Protein 9K4G (pdb70)

Solvent-accessible surface area: 94393 Å² total; per-residue (Å²): 116,104,115,132,121,129,89,173,134,140,211,90,123,188,115,143,33,156,80,57,142,20,78,21,123,0,24,62,64,54,0,132,19,0,1,43,56,116,78,32,44,21,34,25,57,32,30,104,57,30,50,143,8,116,38,104,52,112,136,123,138,181,79,104,214,59,160,78,153,95,88,102,126,95,77,90,31,32,36,12,14,5,2,0,6,49,20,44,13,100,53,54,105,13,28,14,41,92,10,141,224,66,160,47,88,24,136,62,12,27,66,39,20,33,46,59,28,60,18,54,10,46,37,41,0,1,22,16,1,0,29,0,0,51,10,0,0,62,45,23,56,0,54,58,82,21,4,92,67,73,88,2,47,1,39,18,178,4,0,53,30,0,22,169,57,0,51,113,64,15,118,58,4,41,0,0,0,0,18,16,41,0,1,115,39,8,25,88,41,4,121,76,102,16,54,110,129,176,24,108,4,65,36,69,142,114,8,0,44,88,45,17,28,6,34,36,2,76,0,82,24,1,52,63,49,67,97,124,90,56,54,5,2,0,0,0,0,8,78,23,1,0,18,0,25,52,3,97,5,95,16,53,14,95,42,87,24,130,76,157,178,89,90,55,43,48,24,3,0,10,20,4,0,0,5,0,36,0,0,110,0,0,19,4,28,32,79,64,15,57,72,59,4,96,36,138,22,16,70,40,64,7,70,66,42,7,73,43,49,60,46,1,4,1,0,0,0,15,0,71,105,60,96,121,122,133,50,138,64,54,171,55,72,84,67,117,6,35,49,48,45,7,60,16,157,10,14,62,54,51,0,107,15,0,0,36,49,125,55,45,54,23,69,27,12,17,14,71,23,2,11,22,0,22,11,134,26,0,25,49,67,44,70,48,69,65,159,78,152,53,81,53,70,99,28,113,58,40,67,31,10,19,0,26,4,11,2,0,0,8,18,0,45,15,32,21,44,59,2,146,223,49,156,9,75,29,137,56,3,40,68,11,2,37,71,0,21,64,6,16,19,52,42,26,1,0,22,16,0,0,9,0,0,57,3,0,0,53,44,13,55,0,55,39,56,15,36,96,64,61,102,4,68,2,37,15,88,5,0,1,43,0,12,76,56,3,13,17,54,7,103,36,2,47,0,0,0,0,30,3,22,1,4,2,16,1,13,46,60,1,3,35,6,100,38,47,5,6,75,34,54,53,0,56,31,104,36,5,0,46,52,19,32,6,18,16,0,31,1,83,18,1,29,96,23,66,100,146,93,66,74,4,4,0,0,0,0,8,88,21,0,0,41,0,27,48,8,135,59,109,85,58,80,76,87,87,21,148,70,162,181,86,94,64,80,50,28,56,0,66,18,7,0,0,0,4,4,61,4,0,7,10,39,60,101,87,16,32,103,29,7,91,46,107,21,0,47,60,32,73,10,7,64,65,38,9,64,21,39,19,43,2,0,0,2,1,0,18,0,53,92,56,82,124,115,138,53,140,58,56,178,43,81,71,51,116,14,10,95,19,49,11,80,15,114,0,18,96,57,47,0,95,9,1,1,52,52,113,58,28,44,32,68,16,16,6,16,72,24,9,22,7,1,22,9,96,50,3,26,52,72,52,74,44,59,57,152,83,142,58,85,49,77,88,12,114,51,35,55,32,23,34,0,29,4,8,4,0,0,9,13,1,41,10,32,18,38,61,0,108,226,58,144,22,61,12,118,34,0,38,56,4,4,33,92,3,20,59,13,11,24,68,40,22,4,0,25,11,0,0,14,0,0,51,2,0,0,59,44,12,57,0,54,54,87,44,18,112,65,80,109,2,66,2,40,7,106,6,0,2,13,0,6,86,41,0,7,7,62,7,91,42,2,49,0,0,1,0,29,2,26,1,5,5,11,7,20,35,62,5,3,30,0,94,39,37,9,16,89,24,59,35,0,58,41,111,25,0,5,28,58,13,48,3,34,15,0,24,0,97,22,1,44,58,54,65,93,131,90,61,64,9,4,0,0,0,1,14,93,24,0,0,46,0,15,43,11,130,61,107,88,55,71,81,97,69,22,123,81,155,177,79,87,56,61,66,28,58,1,64,17,8,1,0,0,9,6,66,2,3,3,2,38,50,89,88,26,28,106,18,6,72,51,102,25,0,51,66,35,75,8,0,65,79,32,10,46,24,37,20,41,1,1,0,0,0,0,15,2,78,94,70,80,120,117,134,30,141,64,50,169,43,98,82,86,105,6,5,82,17,49,10,77,14,126,0,21,68,67,56,0,129,21,2,2,37,34,116,61,44,48,40,73,1,12,14,17,54,22,11,17,10,4,22,20,104,51,4,34,39,69,51,73,43,76,60,157,68,157,61,89,54,50,103,23,119,51,31,61,31,9,23,0,42,3,7,2,0,0,8,19,0,47,13,18,17,42,59,0,153,226,57,155,31,70,20,138,61,2,46,74,2,11,35,81,1,10,57,16,12,18,51,43,26,5,2,16,8,2,0,11,0,0,53,3,0,0,56,43,16,57,0,55,48,79,16,5,95,70,74,97,2,69,1,40,6,94,6,0,0,17,0,8,78,55,3,13,14,75,13,101,50,2,67,1,0,0,0,33,2,27,0,9,2,14,3,16,40,48,2,0,38,5,92,37,54,8,9,86,36,59,53,0,56,33,96,34,0,7,31,68,6,44,0,26,16,0,29,0,83,27,1,46,57,47,79,91,160,83,72,60,6,4,0,0,0,0,10,87,31,0,1,30,0,21,46,17,123,54,97,90,74,76,77,90,81,24,132,78,123,180,61,110,33,64,64,40,33,0,42,16,10,1,0,0,6,3,57,9,0,7,5,28,48,102,81,2,45,104,6,7,52,44,96,21,0,50,60,37,72,14,6,57,61,36,8,68,16,35,17,55,0,2,0,0,0,0,24,1,78,61,61,77,68,55,64,42,83,51,49,163,52,62,60,120,99,9,25,60,37,50,14,63,12,135,6,25,57,65,55,0,146,18,1,1,42,43,106,63,36,45,22,74,9,9,11,20,62,23,7,5,16,3,19,5,116,34,1,31,36,77,39,65,43,42,61,145,89,142,54,91,59,65,82,23,108,47,38,58,46,12,17,0,40,2,8,3,0,0,6,23,0,27,5,38,5,33,62,0,72,52,32,64,32,79,6,112,75,0,35,58,10,3,36,73,1,18,62,17,9,20,66,34,25,4,0,26,9,1,0,16,1,0,58,8,0,0,71,49,18,53,0,50,50,86,32,12,108,64,78,108,2,78,2,42,5,106,7,0,1,19,0,7,74,55,2,7,19,73,7,112,53,2,66,0,0,0,0,19,3,34,3,10,4,23,2,18,44,51,2,7,37,4,105,27,43,13,6,79,39,53,52,5,67,31,98,31,0,9,20,66,7,34,0,20,23,0,28,0,84,21,0,52,69,53,70,93,138,85,62,64,11,8,0,0,0,0,5,77,17,0,1,31,0,23,36,8,128,54,109,80,59,68,78,95,46,15,29,43,147,165,68,3,58,27,70,25,40,0,54,18,8,1,0,1,7,6,65,14,4,10,6,30,43,94,80,31,27,106,23,8,80,45,104,22,0,52,62,64,61,2,3,64,68,31,13,61,18,43,13,50,0,0,0,1,1,0,20,2,68,87,47,83,124,126,133,48,158,41,50,166,44,98,92,34,114,13,6,68,32,47,13,68,3,105,7,30,66,63,52,0,138,18,2,0,13,41,114,66,66,33,29,106,16,18,17,16,46,12,13,8,10,4,16,4,100,43,2,32,38,61,43,46,47,70,66,140,76,150,59,82,47,71,64,20,98,60,36,61,21,7,23,0,32,3,10,1,0,0,10,24,1,34,6,26,23,42,59,1,115,229,54,155,16,69,30,140,58,0,41,73,10,12,30,87,0,24,55,18,9,14,58,35,29,2,0,22,8,1,0,8,1,0,42,2,0,0,46,43,13,48,0,43,53,94,15,13,111,53,46,48,7,3,70,11,0,65,2,2,0,29,0,7,80,46,0,16,16,62,12,107,46,1,77,1,0,0,2,26,1,34,3,4,2,28,3,11,42,39,0,5,25,0,89,21,56,8,4,78,28,54,59,2,67,25,111,31,0,7,24,70,8,39,6,25,22,0,30,0,86,21,1,44,58,54,72,86,132,87,54,75,8,5,1,0,0,1,13,88,36,0,3,36,0,28,36,24,119,70,92,92,59,93,68,94,71,26,115,79,158,179,79,86,26,54,30,21,32,0,58,12,4,1,0,2,3,4,60,3,0,6,8,31,58,103,70,24,21,91,19,6,66,50,94,16,0,47,66,43,67,3,9,55,79,33,10,61,24,38,15,32,0,0,0,0,0,0,18,0,67,95,64,84,123,126,141,52,139,57,54,188,52,92,74,55,96,6,12,78,23,38,18,77,12,114,1,21,64,66,56,0,113,13,0,1,55,27,108,60,35,51,30,92,8,13,5,16,58,21,8,6,10,2,16,14,99,49,1,24,46,75,53,55,34,67,63,154,81,152,58,88,50,69,92,18,124,44,30,69,29,17,15,0,43,5,14,3,0,0,15,22,0,43,11,29,19,41,71,2,142,223,54,154,26,76,10,115,53,4,35,71,15,5,36,89,3,14,61,19,9,31,63,36,26,12,1,28,7,0,1,9,0,0,40,7,0,0,69,48,11,47,0,51,50,73,13,6,97,73,40,99,13,2,39,12,4,71,2,0,2,23,0,7,86,43,0,8,24,64,11,102,51,3,50,2,0,0,1,26,2,18,2,5,4,30,9,18,37,39,3,8,37,1,88,24,51,15,2,78,32,68,52,1,73,46,91,33,0,7,17,65,12,42,6,37,20,0,34,0,86,20,0,53,60,46,64,85,154,79,57,55,4,10,1,0,0,0,10,81,18,0,0,32,0,20,58,12,125,59,104,81,64,79,81,82,73,17,120,79,116,177,85,96,56,46,56,22,36,0,50,20,9,1,0,1,5,4,58,2,0,8,2,34,37,96,80,9,27,106,25,7,63,55,95,15,0,38,63,77,67,3,9,60,74,25,10,58,16,36,17,35,1,2,0,0,3,0,26,1,71

Foldseek 3Di:
DDPVDDDDPDDDDDLDDDADDKPLPCEPVNVVQLAHEAADADDFQKAKDKAKADWPPPDDDDDPVDDDDDDDGDIGIHMAMFGKAKDKFPKAWQFQVVQVVVPHGSVSVVVNVVRNCVRVVSLVLRLLLLLLLVLLQVLVVLEDFCAPPPVLQDELVLLVVSLVLQPVLSLLQAAKEWAVVSQCSHLVVLVVHCDVNPAVHCVDVAGHPSRRGYHHINRVSQWDDDDSRTKGKIKRGGRNQWYKHFYPPKDKDWDWDDPDPGIGIIIMIIGMIRTTSNWLGKHQPCVQQPSHHPSCSSNSRIHGPHPGVSRTTMHMYMGD/DVVVDDDDDDDDDPLDDDQDDKDLVVCAPVQLQLNPEAAAADPQFKDKDKDQADWDPPDDDDDPVDDDDDDDTDTHIFMAMWGKAKDKDDKDWQFPPVQVVVPHDSVSVVVNCVRNCVRVVSLVLVLLLLLLLQQQQVQAVLEEFCVVVPDLAQELVLLVVSLPALPPLSVLQAAWAWEVRNLVRQLVCLVVPPDPPHDPVRSNDQQRNVRHGYHYIHRCSQWVADDVRTKGKTWRFGNHQKYKHWSPAKDWDWDWDDDDPGIIIIIMMMGMIIIGGFQKHFACPVAPNNHDSVSSNHHVRMHGRRPGSSRTGGHMYTSD/DVVVDDDDDDDDDDLDADADDKDLQCAPVSVVQLEPAAAAADPFFKDKDKAKADQPCPDDDDDPVDDDDDDDGDTGIFMAMWGKAKDKDDKAWQFCVVCVVVPHGSVSVVVSVVRRCVRVVSLCLRLLQLLLLQQAQVLVVQEAQQAPPDVLAAELVLLVVSLVSLPPVSVQQAAKEWEPRNQVSHLVCLVVVPDPPADPVRSRAQDSVPNYGHHYIHRPSQWDDDDSPIKGKMKGWGNHQKYKHWSPDKAKDWDWDDPDPTTGIIIMMMGMITIGGFQWHFQCVQANSHGDSVSSSNHPRTHRRHPGVNNHIMHMYMTD/DVVVPDDDDPDDDDLDDDADPWDQPCEDVNQPQFEHEAAAADDDQKDKDKAWADFPCPDDDDDPVDPDDDDDDDTGIFIAIWGKAKDKDPKDKQFCVVCVVVVHDSCSVVVNCVRRVVRVVSQQLRLLLLLLLQQQQVQVVLEAFCVVPPVLADELVLLVVSLVSLPPLSLQQAEKEWEVVSLVSQLVCLVVPPDPDHDPVRSNPQDSVSNHGHHYIHRVSQWDDDDPGIKGKIKTWGRNFKYKHWNPPWDKDKDQDDDDPTGIMIMMIIGMIIIGGQQKHFQCVQAPHSGDSVSSNHHVRMDRRHPHVSRTTMGMYMGD/DVVPDDDDDDDDDDLADDQDDKPLPCEPVNQVQQEHEAQAADDFQKDKAKAKADFPPPDDDDDPVDDDDDPDDDIDIFMAIWGKAKDKDDKAWQFLVVCVVVPHRSCSVVVNCVRNVVVVVSLVLSLLLLLLLVQQQVQVVQEAFQPVPPNLADELVLLVVSLVSLPPLSVLFAEKEWEVVSVVVHLVCLVVPPDPPHDPVRSNDQASVPNHGNHYIHRVSQWDDDDSPIKGKIKTWGRNQKYKHWSPDKDKDWDWDDDDPGIIIIIIMIGMIIIGGFQWHFQCVVAHSHHDSVSSNDHPRTHGRHPDVNRGTMHMYMGD/DVVVPDDPDDDDPPVPQDADPWDLPCAPVNQVQQHHEAQAFDDAQKAKAKAKADWPPPDDPDDVVDDDDDDDTDIDIFMAMWGKAKDKDFWDWQFCVVCVVVPHGSCVVVVSVVVRCVRVVSQVLSLLLLLLLLQQQVQVVLEAECAVVAQDCQLLVLVVVSLVQLPPCSVQFAEKEWEVVSLVVNLVNLVPVPVPPHDPVRRNDQDSVPNHGHHYTHRPSQWDDDDSRTKGKIKTWGNNFKYKYWNPAKDWDWCFDDPDPTTIITTIMIGMIIIGGFQKHFACVQANSHGDSVSSNHHVRIHGGHPGVNNTIMHMYMGD/DVVVDDDDDDDDCPLDQDADPWDLPCECVNLVQLEHEAAAADDAQKDKAKAKADWPPPDDPDDPVDDDDDDDTDTDIFMFMWGKAKDKDDWAWQFVVVQVVVPHGSCSVVVSVVRRVVRVVSLVLRLLQLLLLLQQQVLQVLEAECVVVDAQAAQLPLLVVSLVLLPVLSVQQAEWEWAPRSLVVNLVCLVVVPPPPHDPVRSNDQDSVPRHGYHHTHRCSQWDDDDSGTKGKIKSFGNNQKYKHWNPPKDKDKDWDPDDPGTIIIIMIIGMIIIGGFQKHFQCVQQPSHRDSVSSNDHPRIHGTRPRSNRGGMHIYMHD

Nearest PDB structures (foldseek):
  8xb6-assembly1_T  TM=9.912E-01  e=1.589E-59  Acinetobacter phage SH-Ab 15497
  8ec8-assembly1_A  TM=5.664E-01  e=1.496E-06  Mycobacterium phage Bobi
  8h89-assembly1_A  TM=5.808E-01  e=2.271E-06  Ralstonia phage GP4
  7oz4-assembly1_C  TM=5.566E-01  e=3.317E-05  Aresaunavirus RSA1
  6wkk-assembly1_C  TM=4.321E-01  e=8.283E-04  Donellivirus gee

Secondary structure (DSSP, 8-state):
--SSS---------SSPP--SS----SGGGGTTSEEEEE----SSB--EEEEPPPTT-S----TT-----------EEEE-BB-EEEE-------HHHHHHTT--HHHHHHHHHHHHHHHHHHHHHHHHHHHHHHHHHHHT-EEE-SSSTT----HHHHHHHHTTSTTTTTTB---BB-HHHHHHHHHHHHHS-BTTTB-TTSSSSB-TTS-B--B---GGGEE-SGGG-EEEEE--BTT-EEEEE-S--EEEEEEE-SSSS-EEEEEEEEEEEEE--STTEE--HHHH-SS--SSS-TT--EE--SSTTTS---EEEE-/-TTTS----EEEE-------SS--GGGSSTTTTSEEEE----STTEEEEE-----SS-SEE--TT-------B-----EEEEEEEEEE---EE--HHHHHHTT--THHHHHHHHHHHHHHHHHHHHHHHHHHHHHHHHHTT-EEESSSSSS-S--HHHHHHHHTTTTTTTTTEEEEEB-HHHHHHHHHHHHT-SSTT--TTTS--SEEETTEE--B---TTTB---GGG--BEEEEEETT-EEEEE-S--EEEEEEE-SSSS-EEEEEEEEEEEEEETTEEE-TTTS-SS--HHHHHSTTSEEE-SSSSTTSSEEEEE--/-TTTS----B--EEEEE---SS----STTTTTTSB--B----STTEEEEEEEPP-TT-SEE--TT-----------EEEEEEEEEEEEEEEEE--HHHHHTTT--THHHHHHHHHHHHHHHHHHHHHHHHHHHHHHHHHTT-EEEESSSTT----HHHHHHHHHHHGGGGGG--EEEE-HHHHHHHHHHHHT-SSSS--TTSS---B-SSS-BEEE---GGGEE--GGG-EEEEEEE-TTSEEEEEEEEEEEEEEEE-SSSS-EEEEEEEEEEEEEETTEEE-TTTS-SS--HHHHHSSSSEEE-SSSTTTS--EEEEE-/-TTTS-------EEEEEPPPSS----SGGGSTTSEEEE-----SSEEEEEEE---TT-SEE--TTT------B---EEEEEEEEEEEEE--EE--HHHHHHTT--TTHHHHHHHHHHHHHHHHHHHHHHHHHHHHHHHHTT-EEE-SSSTT----HHHHHHHHHHH-TTGGG--EEEE-HHHHHHHHHHHHT-SSS---GGGSS--B-SSS-BEEE---GGGEE-SGGG-EEEEEEE-TTSEEEEE----EEEEE---SSSS---EEEEEEEEEEEETTEEE-TTTSPSS--HHHHHSTTSEEE-SSSTTTS--EEEEE-/--TTS----B----S-----SS----SGGGGTTSEEEE----SSSBB-EEEEPPPTTSSEE--SS-------EE--EEEE--EEEEEEEEEEE--HHHHHHTT--TTHHHHHHHHHHHHHHHHHHHHHHHHHHHHHHHHHT-EEEESSSTT----HHHHHHHHHHHGGGGGG--EEEB-HHHHHHHHHHHHT-SSS---TTSTT--B-SSS-B--B---GGGEE--GGG-EEEEEEE-TTSEEEEE----EEEEE---SSSS---EEEEEEEEEEEETTEEE-TTTS-SS--HHHHHSTTSEEE-SSSTTTS--EEEEE-/-TTTS----B-----------S----SGGGGTTSEEEES---SSS--EEEEE---SS--B---TTS------EE--EEEEE-EEEEEE---EEE-HHHHHHTT--TTHHHHHHHHHHHHHHHHHHHHHHHHHHHHHHHHTT-EEE-SSSTTS-GGGHHHHHHHTTS-TTTTS---EEE-HHHHHHHHHHHHS-TTS---SSTTS--B-SSS-BEEE---GGGEESSTTT-EEEEEE--TT-EEEEE----EEEEEEE-SSSS-EEEEEEEEEEEEEETTEEE-TTTS-SS--HHHHHSSSSEEE-SSSGGGS--EEEEE-/-TTTS--PPB--B--------S----SGGGGTTSEEEE-----SSEEEEEEEPP-TT-SB---SS-------EE--EEEEEEEEEEEEE--EE--HHHHHHTT--THHHHHHHHHHHHHHHHHHHHHHHHHHHHHHHHHHT-EEE-SSSSSS--SSHHHHHHHHHHGGGGGGB---BB-HHHHHHHHHHHHT-SSS---GGGTT--B-SSS-B--B---GGGEES-GGG-EEEEE--BTTSEEEEE-S--EEEEEEE-SSSS-EEEEEEEEEEEEEETTEEE-HHHH-SS--HHHHHSTTSEEE-SSSTTTS---EEEE-

Structure (mmCIF, N/CA/C/O backbone):
data_9K4G
#
_entry.id   9K4G
#
loop_
_atom_site.group_PDB
_atom_site.id
_atom_site.type_symbol
_atom_site.label_atom_id
_atom_site.label_alt_id
_atom_site.label_comp_id
_atom_site.label_asym_id
_atom_site.label_entity_id
_atom_site.label_seq_id
_atom_site.pdbx_PDB_ins_code
_atom_site.Cartn_x
_atom_site.Cartn_y
_atom_site.Cartn_z
_atom_site.occupancy
_atom_site.B_iso_or_equiv
_atom_site.auth_seq_id
_atom_site.auth_comp_id
_atom_site.auth_asym_id
_atom_site.auth_atom_id
_atom_site.pdbx_PDB_model_num
ATOM 1 N N . ALA A 1 2 ? 222.811 265.117 178.262 1.00 37.07 2 ALA A N 1
ATOM 2 C CA . ALA A 1 2 ? 223.306 266.159 177.332 1.00 34.72 2 ALA A CA 1
ATOM 3 C C . ALA A 1 2 ? 223.838 267.347 178.139 1.00 31.07 2 ALA A C 1
ATOM 4 O O . ALA A 1 2 ? 224.642 267.118 179.062 1.00 33.50 2 ALA A O 1
ATOM 6 N N . LEU A 1 3 ? 223.407 268.566 177.797 1.00 31.49 3 LEU A N 1
ATOM 7 C CA . LEU A 1 3 ? 223.827 269.776 178.557 1.00 39.42 3 LEU A CA 1
ATOM 8 C C . LEU A 1 3 ? 222.739 270.849 178.446 1.00 36.47 3 LEU A C 1
ATOM 9 O O . LEU A 1 3 ? 221.837 270.685 177.604 1.00 31.59 3 LEU A O 1
ATOM 14 N N . SER A 1 4 ? 222.827 271.902 179.265 1.00 37.48 4 SER A N 1
ATOM 15 C CA . SER A 1 4 ? 221.782 272.962 179.278 1.00 38.14 4 SER A CA 1
ATOM 16 C C . SER A 1 4 ? 221.678 273.639 177.908 1.00 40.12 4 SER A C 1
ATOM 17 O O . SER A 1 4 ? 220.546 273.965 177.502 1.00 41.09 4 SER A O 1
ATOM 20 N N . ASP A 1 5 ? 222.809 273.847 177.228 1.00 34.36 5 ASP A N 1
ATOM 21 C CA . ASP A 1 5 ? 222.794 274.565 175.925 1.00 34.86 5 ASP A CA 1
ATOM 22 C C . ASP A 1 5 ? 221.851 273.847 174.954 1.00 33.02 5 ASP A C 1
ATOM 23 O O . ASP A 1 5 ? 221.055 274.537 174.288 1.00 34.99 5 ASP A O 1
ATOM 28 N N . LEU A 1 6 ? 221.939 272.516 174.883 1.00 28.40 6 LEU A N 1
ATOM 29 C CA . LEU A 1 6 ? 221.058 271.731 173.976 1.00 29.09 6 LEU A CA 1
ATOM 30 C C . LEU A 1 6 ? 219.709 271.491 174.662 1.00 32.01 6 LEU A C 1
ATOM 31 O O . LEU A 1 6 ? 219.640 271.632 175.898 1.00 33.03 6 LEU A O 1
ATOM 36 N N . GLN A 1 7 ? 218.680 271.142 173.884 1.00 29.41 7 GLN A N 1
ATOM 37 C CA . GLN A 1 7 ? 217.330 270.888 174.454 1.00 33.91 7 GLN A CA 1
ATOM 38 C C . GLN A 1 7 ? 217.055 269.381 174.459 1.00 27.78 7 GLN A C 1
ATOM 39 O O . GLN A 1 7 ? 217.142 268.764 173.382 1.00 23.02 7 GLN A O 1
ATOM 45 N N . VAL A 1 8 ? 216.736 268.820 175.629 1.00 24.64 8 VAL A N 1
ATOM 46 C CA . VAL A 1 8 ? 216.395 267.369 175.720 1.00 25.11 8 VAL A CA 1
ATOM 47 C C . VAL A 1 8 ? 214.875 267.219 175.587 1.00 27.20 8 VAL A C 1
ATOM 48 O O . VAL A 1 8 ? 214.146 268.045 176.169 1.00 28.82 8 VAL A O 1
ATOM 52 N N . PHE A 1 9 ? 214.430 266.273 174.760 1.00 25.60 9 PHE A N 1
ATOM 53 C CA . PHE A 1 9 ? 212.978 266.070 174.540 1.00 14.95 9 PHE A CA 1
ATOM 54 C C . PHE A 1 9 ? 212.640 264.610 174.841 1.00 20.22 9 PHE A C 1
ATOM 55 O O . PHE A 1 9 ? 212.642 263.786 173.906 1.00 26.14 9 PHE A O 1
ATOM 63 N N . ASN A 1 10 ? 212.371 264.306 176.112 1.00 18.10 10 ASN A N 1
ATOM 64 C CA . ASN A 1 10 ? 212.072 262.905 176.506 1.00 9.36 10 ASN A CA 1
ATOM 65 C C . ASN A 1 10 ? 211.015 262.349 175.548 1.00 15.14 10 ASN A C 1
ATOM 66 O O . ASN A 1 10 ? 209.901 262.904 175.512 1.00 30.05 10 ASN A O 1
ATOM 71 N N . ASP A 1 11 ? 211.359 261.294 174.803 1.00 8.18 11 ASP A N 1
ATOM 72 C CA . ASP A 1 11 ? 210.414 260.714 173.810 1.00 16.30 11 ASP A CA 1
ATOM 73 C C . ASP A 1 11 ? 209.259 260.034 174.553 1.00 13.89 11 ASP A C 1
ATOM 74 O O . ASP A 1 11 ? 209.420 259.737 175.752 1.00 11.32 11 ASP A O 1
ATOM 79 N N . TRP A 1 12 ? 208.138 259.809 173.865 1.00 19.02 12 TRP A N 1
ATOM 80 C CA . TRP A 1 12 ? 206.941 259.226 174.526 1.00 6.08 12 TRP A CA 1
ATOM 81 C C . TRP A 1 12 ? 206.170 258.360 173.527 1.00 13.31 12 TRP A C 1
ATOM 82 O O . TRP A 1 12 ? 206.517 258.398 172.330 1.00 20.55 12 TRP A O 1
ATOM 93 N N . ALA A 1 13 ? 205.173 257.607 174.004 1.00 16.17 13 ALA A N 1
ATOM 94 C CA . ALA A 1 13 ? 204.417 256.701 173.108 1.00 13.23 13 ALA A CA 1
ATOM 95 C C . ALA A 1 13 ? 203.053 256.359 173.714 1.00 9.70 13 ALA A C 1
ATOM 96 O O . ALA A 1 13 ? 202.898 256.515 174.938 1.00 14.86 13 ALA A O 1
ATOM 98 N N . TYR A 1 14 ? 202.103 255.921 172.883 1.00 17.88 14 TYR A N 1
ATOM 99 C CA . TYR A 1 14 ? 200.777 255.478 173.389 1.00 10.13 14 TYR A CA 1
ATOM 100 C C . TYR A 1 14 ? 200.678 253.965 173.177 1.00 19.68 14 TYR A C 1
ATOM 101 O O . TYR A 1 14 ? 200.729 253.528 172.012 1.00 25.72 14 TYR A O 1
ATOM 110 N N . LYS A 1 15 ? 200.547 253.192 174.258 1.00 15.80 15 LYS A N 1
ATOM 111 C CA . LYS A 1 15 ? 200.555 251.709 174.125 1.00 17.90 15 LYS A CA 1
ATOM 112 C C . LYS A 1 15 ? 199.229 251.206 173.547 1.00 23.20 15 LYS A C 1
ATOM 113 O O . LYS A 1 15 ? 198.170 251.585 174.086 1.00 26.13 15 LYS A O 1
ATOM 119 N N . THR A 1 16 ? 199.293 250.384 172.498 1.00 26.15 16 THR A N 1
ATOM 120 C CA . THR A 1 16 ? 198.107 249.798 171.887 1.00 26.15 16 THR A CA 1
ATOM 121 C C . THR A 1 16 ? 197.440 248.798 172.823 1.00 27.80 16 THR A C 1
ATOM 122 O O . THR A 1 16 ? 196.208 248.708 172.868 1.00 28.79 16 THR A O 1
ATOM 126 N N . MET A 1 17 ? 198.234 248.039 173.573 1.00 30.34 17 MET A N 1
ATOM 127 C CA . MET A 1 17 ? 197.717 247.032 174.489 1.00 28.72 17 MET A CA 1
ATOM 128 C C . MET A 1 17 ? 197.416 247.678 175.836 1.00 32.45 17 MET A C 1
ATOM 129 O O . MET A 1 17 ? 198.289 248.320 176.432 1.00 38.69 17 MET A O 1
ATOM 134 N N . SER A 1 18 ? 196.188 247.509 176.311 1.00 31.77 18 SER A N 1
ATOM 135 C CA . SER A 1 18 ? 195.767 247.999 177.613 1.00 30.37 18 SER A CA 1
ATOM 136 C C . SER A 1 18 ? 195.690 246.847 178.608 1.00 35.62 18 SER A C 1
ATOM 137 O O . SER A 1 18 ? 195.606 245.675 178.230 1.00 39.25 18 SER A O 1
ATOM 140 N N . GLU A 1 19 ? 195.731 247.195 179.893 1.00 31.02 19 GLU A N 1
ATOM 141 C CA . GLU A 1 19 ? 195.605 246.189 180.940 1.00 33.33 19 GLU A CA 1
ATOM 142 C C . GLU A 1 19 ? 194.240 245.519 180.845 1.00 33.03 19 GLU A C 1
ATOM 143 O O . GLU A 1 19 ? 193.213 246.191 180.723 1.00 32.93 19 GLU A O 1
ATOM 149 N N . VAL A 1 20 ? 194.230 244.192 180.903 1.00 30.23 20 VAL A N 1
ATOM 150 C CA . VAL A 1 20 ? 193.029 243.408 180.639 1.00 33.61 20 VAL A CA 1
ATOM 151 C C . VAL A 1 20 ? 192.366 242.928 181.926 1.00 39.44 20 VAL A C 1
ATOM 152 O O . VAL A 1 20 ? 191.176 243.157 182.139 1.00 41.68 20 VAL A O 1
ATOM 156 N N . LEU A 1 21 ? 193.134 242.257 182.792 1.00 35.61 21 LEU A N 1
ATOM 157 C CA . LEU A 1 21 ? 192.548 241.689 184.037 1.00 31.45 21 LEU A CA 1
ATOM 158 C C . LEU A 1 21 ? 193.650 241.448 185.073 1.00 33.35 21 LEU A C 1
ATOM 159 O O . LEU A 1 21 ? 194.828 241.707 184.755 1.00 31.82 21 LEU A O 1
ATOM 164 N N . ASP A 1 22 ? 193.273 240.969 186.263 1.00 31.37 22 ASP A N 1
ATOM 165 C CA . ASP A 1 22 ? 194.268 240.671 187.327 1.00 30.37 22 ASP A CA 1
ATOM 166 C C . ASP A 1 22 ? 193.951 239.313 187.963 1.00 35.10 22 ASP A C 1
ATOM 167 O O . ASP A 1 22 ? 194.673 238.922 188.894 1.00 40.35 22 ASP A O 1
ATOM 172 N N . GLN A 1 23 ? 192.910 238.629 187.480 1.00 28.77 23 GLN A N 1
ATOM 173 C CA . GLN A 1 23 ? 192.512 237.313 188.050 1.00 25.57 23 GLN A CA 1
ATOM 174 C C . GLN A 1 23 ? 192.705 236.220 186.996 1.00 28.88 23 GLN A C 1
ATOM 175 O O . GLN A 1 23 ? 192.419 236.488 185.813 1.00 31.57 23 GLN A O 1
ATOM 181 N N . GLN A 1 24 ? 193.168 235.036 187.411 1.00 29.44 24 GLN A N 1
ATOM 182 C CA . GLN A 1 24 ? 193.309 233.902 186.460 1.00 28.64 24 GLN A CA 1
ATOM 183 C C . GLN A 1 24 ? 191.910 233.482 186.005 1.00 26.85 24 GLN A C 1
ATOM 184 O O . GLN A 1 24 ? 191.128 233.019 186.858 1.00 29.60 24 GLN A O 1
ATOM 190 N N . VAL A 1 25 ? 191.610 233.646 184.714 1.00 25.13 25 VAL A N 1
ATOM 191 C CA . VAL A 1 25 ? 190.251 233.313 184.191 1.00 26.57 25 VAL A CA 1
ATOM 192 C C . VAL A 1 25 ? 190.391 232.273 183.075 1.00 26.14 25 VAL A C 1
ATOM 193 O O . VAL A 1 25 ? 189.365 231.934 182.455 1.00 27.78 25 VAL A O 1
ATOM 197 N N . GLU A 1 26 ? 191.613 231.784 182.843 1.00 30.90 26 GLU A N 1
ATOM 198 C CA . GLU A 1 26 ? 191.843 230.745 181.804 1.00 32.15 26 GLU A CA 1
ATOM 199 C C . GLU A 1 26 ? 191.521 229.370 182.399 1.00 31.67 26 GLU A C 1
ATOM 200 O O . GLU A 1 26 ? 192.469 228.598 182.645 1.00 36.39 26 GLU A O 1
ATOM 206 N N . LEU A 1 27 ? 190.236 229.089 182.632 1.00 25.74 27 LEU A N 1
ATOM 207 C CA . LEU A 1 27 ? 189.812 227.775 183.185 1.00 29.50 27 LEU A CA 1
ATOM 208 C C . LEU A 1 27 ? 188.703 227.215 182.290 1.00 27.14 27 LEU A C 1
ATOM 209 O O . LEU A 1 27 ? 187.597 226.982 182.809 1.00 22.65 27 LEU A O 1
ATOM 214 N N . PHE A 1 28 ? 188.989 227.019 180.999 1.00 31.93 28 PHE A N 1
ATOM 215 C CA . PHE A 1 28 ? 187.942 226.554 180.051 1.00 22.54 28 PHE A CA 1
ATOM 216 C C . PHE A 1 28 ? 188.512 225.469 179.134 1.00 24.38 28 PHE A C 1
ATOM 217 O O . PHE A 1 28 ? 189.679 225.596 178.716 1.00 31.97 28 PHE A O 1
ATOM 225 N N . ASN A 1 29 ? 187.717 224.435 178.840 1.00 21.26 29 ASN A N 1
ATOM 226 C CA . ASN A 1 29 ? 188.154 223.369 177.897 1.00 20.89 29 ASN A CA 1
ATOM 227 C C . ASN A 1 29 ? 189.514 222.807 178.325 1.00 21.79 29 ASN A C 1
ATOM 228 O O . ASN A 1 29 ? 189.640 222.409 179.498 1.00 24.40 29 ASN A O 1
ATOM 233 N N . GLY A 1 30 ? 190.490 222.784 177.413 1.00 22.00 30 GLY A N 1
ATOM 234 C CA . GLY A 1 30 ? 191.808 222.186 177.716 1.00 23.28 30 GLY A CA 1
ATOM 235 C C . GLY A 1 30 ? 192.445 222.779 178.958 1.00 22.15 30 GLY A C 1
ATOM 236 O O . GLY A 1 30 ? 193.065 222.013 179.723 1.00 26.18 30 GLY A O 1
ATOM 237 N N . ALA A 1 31 ? 192.295 224.091 179.163 1.00 19.92 31 ALA A N 1
ATOM 238 C CA . ALA A 1 31 ? 192.908 224.764 180.332 1.00 23.10 31 ALA A CA 1
ATOM 239 C C . ALA A 1 31 ? 192.440 224.081 181.621 1.00 26.30 31 ALA A C 1
ATOM 240 O O . ALA A 1 31 ? 193.222 224.048 182.590 1.00 29.89 31 ALA A O 1
ATOM 242 N N . THR A 1 32 ? 191.208 223.564 181.626 1.00 25.69 32 THR A N 1
ATOM 243 C CA . THR A 1 32 ? 190.648 222.906 182.837 1.00 19.27 32 THR A CA 1
ATOM 244 C C . THR A 1 32 ? 190.396 221.422 182.544 1.00 20.87 32 THR A C 1
ATOM 245 O O . THR A 1 32 ? 189.628 220.800 183.302 1.00 22.96 32 THR A O 1
ATOM 249 N N . ARG A 1 33 ? 191.015 220.884 181.486 1.00 22.10 33 ARG A N 1
ATOM 250 C CA . ARG A 1 33 ? 190.851 219.449 181.116 1.00 24.11 33 ARG A CA 1
ATOM 251 C C . ARG A 1 33 ? 189.378 219.151 180.809 1.00 24.78 33 ARG A C 1
ATOM 252 O O . ARG A 1 33 ? 188.929 218.034 181.125 1.00 30.65 33 ARG A O 1
ATOM 260 N N . GLY A 1 34 ? 188.660 220.109 180.218 1.00 19.88 34 GLY A N 1
ATOM 261 C CA . GLY A 1 34 ? 187.252 219.893 179.831 1.00 17.67 34 GLY A CA 1
ATOM 262 C C . GLY A 1 34 ? 186.301 219.966 181.014 1.00 20.27 34 GLY A C 1
ATOM 263 O O . GLY A 1 34 ? 185.095 219.733 180.807 1.00 22.46 34 GLY A O 1
ATOM 264 N N . ALA A 1 35 ? 186.808 220.260 182.215 1.00 24.20 35 ALA A N 1
ATOM 265 C CA . ALA A 1 35 ? 185.917 220.419 183.388 1.00 16.63 35 ALA A CA 1
ATOM 266 C C . ALA A 1 35 ? 184.887 221.510 183.087 1.00 22.30 35 ALA A C 1
ATOM 267 O O . ALA A 1 35 ? 183.678 221.225 183.191 1.00 21.50 35 ALA A O 1
ATOM 269 N N . ILE A 1 36 ? 185.350 222.710 182.727 1.00 25.16 36 ILE A N 1
ATOM 270 C CA . ILE A 1 36 ? 184.426 223.821 182.349 1.00 20.11 36 ILE A CA 1
ATOM 271 C C . ILE A 1 36 ? 184.459 223.952 180.824 1.00 18.77 36 ILE A C 1
ATOM 272 O O . ILE A 1 36 ? 185.567 224.057 180.270 1.00 24.73 36 ILE A O 1
ATOM 277 N N . ILE A 1 37 ? 183.291 223.939 180.174 1.00 19.44 37 ILE A N 1
ATOM 278 C CA . ILE A 1 37 ? 183.254 223.971 178.682 1.00 20.94 37 ILE A CA 1
ATOM 279 C C . ILE A 1 37 ? 182.680 225.311 178.213 1.00 23.61 37 ILE A C 1
ATOM 280 O O . ILE A 1 37 ? 181.550 225.636 178.618 1.00 24.59 37 ILE A O 1
ATOM 285 N N . LEU A 1 38 ? 183.429 226.050 177.389 1.00 23.06 38 LEU A N 1
ATOM 286 C CA . LEU A 1 38 ? 182.902 227.319 176.821 1.00 19.90 38 LEU A CA 1
ATOM 287 C C . LEU A 1 38 ? 182.384 227.024 175.410 1.00 25.60 38 LEU A C 1
ATOM 288 O O . LEU A 1 38 ? 183.222 226.825 174.509 1.00 21.53 38 LEU A O 1
ATOM 293 N N . ARG A 1 39 ? 181.061 226.990 175.231 1.00 24.89 39 ARG A N 1
ATOM 294 C CA . ARG A 1 39 ? 180.472 226.626 173.913 1.00 21.02 39 ARG A CA 1
ATOM 295 C C . ARG A 1 39 ? 179.731 227.836 173.335 1.00 24.45 39 ARG A C 1
ATOM 296 O O . ARG A 1 39 ? 179.350 228.720 174.125 1.00 29.01 39 ARG A O 1
ATOM 304 N N . SER A 1 40 ? 179.537 227.873 172.011 1.00 23.78 40 SER A N 1
ATOM 305 C CA . SER A 1 40 ? 178.770 228.965 171.416 1.00 20.20 40 SER A CA 1
ATOM 306 C C . SER A 1 40 ? 177.543 228.372 170.735 1.00 23.49 40 SER A C 1
ATOM 307 O O . SER A 1 40 ? 177.668 227.653 169.737 1.00 28.86 40 SER A O 1
ATOM 310 N N . ALA A 1 41 ? 176.364 228.674 171.273 1.00 22.99 41 ALA A N 1
ATOM 311 C CA . ALA A 1 41 ? 175.117 228.180 170.710 1.00 23.95 41 ALA A CA 1
ATOM 312 C C . ALA A 1 41 ? 174.006 229.169 171.023 1.00 19.97 41 ALA A C 1
ATOM 313 O O . ALA A 1 41 ? 174.099 229.963 171.962 1.00 28.56 41 ALA A O 1
ATOM 315 N N . GLY A 1 42 ? 172.943 229.111 170.218 1.00 17.83 42 GLY A N 1
ATOM 316 C CA . GLY A 1 42 ? 171.804 229.983 170.382 1.00 18.83 42 GLY A CA 1
ATOM 317 C C . GLY A 1 42 ? 170.682 229.289 171.125 1.00 24.66 42 GLY A C 1
ATOM 318 O O . GLY A 1 42 ? 170.233 228.211 170.729 1.00 31.76 42 GLY A O 1
ATOM 319 N N . ASN A 1 43 ? 170.262 229.886 172.246 1.00 16.10 43 ASN A N 1
ATOM 320 C CA . ASN A 1 43 ? 169.214 229.253 173.091 1.00 14.67 43 ASN A CA 1
ATOM 321 C C . ASN A 1 43 ? 168.042 230.221 173.270 1.00 21.71 43 ASN A C 1
ATOM 322 O O . ASN A 1 43 ? 168.298 231.408 173.546 1.00 27.15 43 ASN A O 1
ATOM 327 N N . THR A 1 44 ? 166.809 229.722 173.146 1.00 17.70 44 THR A N 1
ATOM 328 C CA . THR A 1 44 ? 165.605 230.588 173.255 1.00 13.87 44 THR A CA 1
ATOM 329 C C . THR A 1 44 ? 164.952 230.403 174.627 1.00 17.83 44 THR A C 1
ATOM 330 O O . THR A 1 44 ? 165.016 229.278 175.157 1.00 25.48 44 THR A O 1
ATOM 334 N N . GLY A 1 45 ? 164.352 231.462 175.180 1.00 16.59 45 GLY A N 1
ATOM 335 C CA . GLY A 1 45 ? 163.626 231.342 176.459 1.00 20.22 45 GLY A CA 1
ATOM 336 C C . GLY A 1 45 ? 164.503 231.623 177.665 1.00 16.48 45 GLY A C 1
ATOM 337 O O . GLY A 1 45 ? 165.692 231.934 177.469 1.00 20.96 45 GLY A O 1
ATOM 338 N N . ASP A 1 46 ? 163.934 231.520 178.870 1.00 17.77 46 ASP A N 1
ATOM 339 C CA . ASP A 1 46 ? 164.697 231.774 180.121 1.00 21.45 46 ASP A CA 1
ATOM 340 C C . ASP A 1 46 ? 165.740 230.673 180.319 1.00 24.06 46 ASP A C 1
ATOM 341 O O . ASP A 1 46 ? 166.759 230.939 180.985 1.00 26.74 46 ASP A O 1
ATOM 346 N N . LEU A 1 47 ? 165.484 229.482 179.772 1.00 20.96 47 LEU A N 1
ATOM 347 C CA . LEU A 1 47 ? 166.412 228.335 179.958 1.00 19.37 47 LEU A CA 1
ATOM 348 C C . LEU A 1 47 ? 166.304 227.392 178.757 1.00 19.42 47 LEU A C 1
ATOM 349 O O . LEU A 1 47 ? 165.560 227.721 177.813 1.00 28.46 47 LEU A O 1
ATOM 354 N N . SER A 1 48 ? 167.026 226.270 178.796 1.00 20.66 48 SER A N 1
ATOM 355 C CA . SER A 1 48 ? 166.953 225.268 177.700 1.00 16.20 48 SER A CA 1
ATOM 356 C C . SER A 1 48 ? 166.924 223.863 178.307 1.00 19.90 48 SER A C 1
ATOM 357 O O . SER A 1 48 ? 167.942 223.463 178.905 1.00 23.34 48 SER A O 1
ATOM 360 N N . GLU A 1 49 ? 165.804 223.147 178.163 1.00 25.82 49 GLU A N 1
ATOM 361 C CA . GLU A 1 49 ? 165.699 221.835 178.782 1.00 16.89 49 GLU A CA 1
ATOM 362 C C . GLU A 1 49 ? 166.233 220.753 177.850 1.00 20.78 49 GLU A C 1
ATOM 363 O O . GLU A 1 49 ? 166.276 220.913 176.628 1.00 29.17 49 GLU A O 1
ATOM 369 N N . ALA A 1 50 ? 166.646 219.639 178.453 1.00 18.12 50 ALA A N 1
ATOM 370 C CA . ALA A 1 50 ? 167.145 218.486 177.715 1.00 14.53 50 ALA A CA 1
ATOM 371 C C . ALA A 1 50 ? 166.667 217.226 178.418 1.00 16.64 50 ALA A C 1
ATOM 372 O O . ALA A 1 50 ? 166.876 217.073 179.625 1.00 19.76 50 ALA A O 1
ATOM 374 N N . ALA A 1 51 ? 166.024 216.328 177.667 1.00 20.90 51 ALA A N 1
ATOM 375 C CA . ALA A 1 51 ? 165.472 215.094 178.272 1.00 12.06 51 ALA A CA 1
ATOM 376 C C . ALA A 1 51 ? 166.309 213.881 177.853 1.00 18.01 51 ALA A C 1
ATOM 377 O O . ALA A 1 51 ? 166.370 213.599 176.640 1.00 27.70 51 ALA A O 1
ATOM 379 N N . PHE A 1 52 ? 166.922 213.194 178.822 1.00 18.14 52 PHE A N 1
ATOM 380 C CA . PHE A 1 52 ? 167.717 211.974 178.523 1.00 14.45 52 PHE A CA 1
ATOM 381 C C . PHE A 1 52 ? 167.057 210.772 179.207 1.00 18.48 52 PHE A C 1
ATOM 382 O O . PHE A 1 52 ? 166.590 210.915 180.352 1.00 20.18 52 PHE A O 1
ATOM 390 N N . TRP A 1 53 ? 167.024 209.624 178.525 1.00 23.08 53 TRP A N 1
ATOM 391 C CA . TRP A 1 53 ? 166.350 208.424 179.089 1.00 20.18 53 TRP A CA 1
ATOM 392 C C . TRP A 1 53 ? 167.032 208.005 180.396 1.00 16.52 53 TRP A C 1
ATOM 393 O O . TRP A 1 53 ? 168.272 208.107 180.473 1.00 18.55 53 TRP A O 1
ATOM 404 N N . ALA A 1 54 ? 166.248 207.552 181.379 1.00 15.80 54 ALA A N 1
ATOM 405 C CA . ALA A 1 54 ? 166.795 207.175 182.672 1.00 9.89 54 ALA A CA 1
ATOM 406 C C . ALA A 1 54 ? 167.397 205.774 182.620 1.00 21.07 54 ALA A C 1
ATOM 407 O O . ALA A 1 54 ? 167.028 204.936 181.792 1.00 25.78 54 ALA A O 1
ATOM 409 N N . LYS A 1 55 ? 168.341 205.528 183.525 1.00 21.03 55 LYS A N 1
ATOM 410 C CA . LYS A 1 55 ? 168.978 204.222 183.616 1.00 17.35 55 LYS A CA 1
ATOM 411 C C . LYS A 1 55 ? 168.000 203.192 184.168 1.00 19.19 55 LYS A C 1
ATOM 412 O O . LYS A 1 55 ? 167.287 203.454 185.141 1.00 23.38 55 LYS A O 1
ATOM 418 N N . ILE A 1 56 ? 167.969 202.018 183.546 1.00 18.30 56 ILE A N 1
ATOM 419 C CA . ILE A 1 56 ? 167.114 200.922 183.988 1.00 17.96 56 ILE A CA 1
ATOM 420 C C . ILE A 1 56 ? 167.866 200.122 185.042 1.00 22.23 56 ILE A C 1
ATOM 421 O O . ILE A 1 56 ? 168.953 199.595 184.776 1.00 27.99 56 ILE A O 1
ATOM 426 N N . GLN A 1 57 ? 167.291 200.029 186.238 1.00 18.36 57 GLN A N 1
ATOM 427 C CA . GLN A 1 57 ? 167.907 199.266 187.313 1.00 21.06 57 GLN A CA 1
ATOM 428 C C . GLN A 1 57 ? 167.598 197.783 187.154 1.00 29.48 57 GLN A C 1
ATOM 429 O O . GLN A 1 57 ? 166.458 197.397 186.884 1.00 29.97 57 GLN A O 1
ATOM 435 N N . GLY A 1 58 ? 168.632 196.948 187.285 1.00 26.46 58 GLY A N 1
ATOM 436 C CA . GLY A 1 58 ? 168.452 195.493 187.114 1.00 20.22 58 GLY A CA 1
ATOM 437 C C . GLY A 1 58 ? 168.161 195.128 185.669 1.00 19.68 58 GLY A C 1
ATOM 438 O O . GLY A 1 58 ? 167.399 194.169 185.447 1.00 26.53 58 GLY A O 1
ATOM 439 N N . LEU A 1 59 ? 168.750 195.860 184.717 1.00 16.57 59 LEU A N 1
ATOM 440 C CA . LEU A 1 59 ? 168.504 195.605 183.272 1.00 15.50 59 LEU A CA 1
ATOM 441 C C . LEU A 1 59 ? 169.064 194.231 182.883 1.00 19.77 59 LEU A C 1
ATOM 442 O O . LEU A 1 59 ? 168.466 193.581 182.008 1.00 20.32 59 LEU A O 1
ATOM 447 N N . VAL A 1 60 ? 170.155 193.802 183.528 1.00 19.06 60 VAL A N 1
ATOM 448 C CA . VAL A 1 60 ? 170.733 192.450 183.263 1.00 17.49 60 VAL A CA 1
ATOM 449 C C . VAL A 1 60 ? 170.419 191.549 184.463 1.00 15.79 60 VAL A C 1
ATOM 450 O O . VAL A 1 60 ? 170.592 192.015 185.606 1.00 18.05 60 VAL A O 1
ATOM 454 N N . ARG A 1 61 ? 169.972 190.315 184.212 1.00 15.06 61 ARG A N 1
ATOM 455 C CA . ARG A 1 61 ? 169.586 189.396 185.315 1.00 16.57 61 ARG A CA 1
ATOM 456 C C . ARG A 1 61 ? 170.254 188.033 185.113 1.00 15.10 61 ARG A C 1
ATOM 457 O O . ARG A 1 61 ? 170.510 187.667 183.949 1.00 22.56 61 ARG A O 1
ATOM 465 N N . PRO A 1 62 ? 170.557 187.268 186.186 1.00 14.58 62 PRO A N 1
ATOM 466 C CA . PRO A 1 62 ? 171.099 185.917 186.031 1.00 16.57 62 PRO A CA 1
ATOM 467 C C . PRO A 1 62 ? 170.039 185.049 185.343 1.00 16.32 62 PRO A C 1
ATOM 468 O O . PRO A 1 62 ? 168.886 185.124 185.730 1.00 23.81 62 PRO A O 1
ATOM 472 N N . ARG A 1 63 ? 170.443 184.244 184.356 1.00 11.86 63 ARG A N 1
ATOM 473 C CA . ARG A 1 63 ? 169.454 183.445 183.583 1.00 15.00 63 ARG A CA 1
ATOM 474 C C . ARG A 1 63 ? 169.725 181.949 183.768 1.00 19.67 63 ARG A C 1
ATOM 475 O O . ARG A 1 63 ? 170.907 181.556 183.729 1.00 23.86 63 ARG A O 1
ATOM 483 N N . ASP A 1 64 ? 168.669 181.152 183.961 1.00 21.60 64 ASP A N 1
ATOM 484 C CA . ASP A 1 64 ? 168.833 179.677 184.076 1.00 23.35 64 ASP A CA 1
ATOM 485 C C . ASP A 1 64 ? 168.176 179.013 182.863 1.00 24.46 64 ASP A C 1
ATOM 486 O O . ASP A 1 64 ? 166.937 179.068 182.762 1.00 23.57 64 ASP A O 1
ATOM 491 N N . PRO A 1 65 ? 168.945 178.392 181.943 1.00 23.67 65 PRO A N 1
ATOM 492 C CA . PRO A 1 65 ? 168.369 177.684 180.796 1.00 25.00 65 PRO A CA 1
ATOM 493 C C . PRO A 1 65 ? 167.575 176.448 181.240 1.00 27.31 65 PRO A C 1
ATOM 494 O O . PRO A 1 65 ? 166.738 175.995 180.481 1.00 25.77 65 PRO A O 1
ATOM 498 N N . TYR A 1 66 ? 167.850 175.942 182.445 1.00 26.15 66 TYR A N 1
ATOM 499 C CA . TYR A 1 66 ? 167.173 174.714 182.937 1.00 20.85 66 TYR A CA 1
ATOM 500 C C . TYR A 1 66 ? 165.903 175.084 183.712 1.00 29.45 66 TYR A C 1
ATOM 501 O O . TYR A 1 66 ? 165.303 174.186 184.332 1.00 32.80 66 TYR A O 1
ATOM 510 N N . SER A 1 67 ? 165.511 176.362 183.676 1.00 31.34 67 SER A N 1
ATOM 511 C CA . SER A 1 67 ? 164.300 176.820 184.407 1.00 28.38 67 SER A CA 1
ATOM 512 C C . SER A 1 67 ? 163.541 177.863 183.581 1.00 31.81 67 SER A C 1
ATOM 513 O O . SER A 1 67 ? 164.158 178.465 182.681 1.00 33.68 67 SER A O 1
ATOM 516 N N . ASN A 1 68 ? 162.253 178.064 183.876 1.00 31.69 68 ASN A N 1
ATOM 517 C CA . ASN A 1 68 ? 161.460 179.108 183.171 1.00 28.35 68 ASN A CA 1
ATOM 518 C C . ASN A 1 68 ? 160.474 179.732 184.163 1.00 32.78 68 ASN A C 1
ATOM 519 O O . ASN A 1 68 ? 159.276 179.397 184.094 1.00 33.41 68 ASN A O 1
ATOM 524 N N . ALA A 1 69 ? 160.968 180.600 185.050 1.00 32.60 69 ALA A N 1
ATOM 525 C CA . ALA A 1 69 ? 160.107 181.255 186.062 1.00 30.15 69 ALA A CA 1
ATOM 526 C C . ALA A 1 69 ? 159.696 182.642 185.556 1.00 29.96 69 ALA A C 1
ATOM 527 O O . ALA A 1 69 ? 160.451 183.226 184.755 1.00 32.99 69 ALA A O 1
ATOM 529 N N . ASP A 1 70 ? 158.546 183.142 186.015 1.00 31.26 70 ASP A N 1
ATOM 530 C CA . ASP A 1 70 ? 158.063 184.481 185.585 1.00 32.25 70 ASP A CA 1
ATOM 531 C C . ASP A 1 70 ? 159.052 185.550 186.062 1.00 32.57 70 ASP A C 1
ATOM 532 O O . ASP A 1 70 ? 159.497 185.465 187.224 1.00 35.01 70 ASP A O 1
ATOM 537 N N . VAL A 1 71 ? 159.376 186.513 185.196 1.00 23.99 71 VAL A N 1
ATOM 538 C CA . VAL A 1 71 ? 160.317 187.612 185.566 1.00 22.92 71 VAL A CA 1
ATOM 539 C C . VAL A 1 71 ? 159.525 188.922 185.620 1.00 26.76 71 VAL A C 1
ATOM 540 O O . VAL A 1 71 ? 158.755 189.182 184.675 1.00 26.06 71 VAL A O 1
ATOM 544 N N . ALA A 1 72 ? 159.704 189.707 186.687 1.00 27.24 72 ALA A N 1
ATOM 545 C CA . ALA A 1 72 ? 158.972 190.987 186.839 1.00 26.62 72 ALA A CA 1
ATOM 546 C C . ALA A 1 72 ? 159.272 191.900 185.645 1.00 25.95 72 ALA A C 1
ATOM 547 O O . ALA A 1 72 ? 160.437 191.937 185.204 1.00 25.57 72 ALA A O 1
ATOM 549 N N . ALA A 1 73 ? 158.255 192.613 185.151 1.00 22.73 73 ALA A N 1
ATOM 550 C CA . ALA A 1 73 ? 158.449 193.538 184.010 1.00 17.66 73 ALA A CA 1
ATOM 551 C C . ALA A 1 73 ? 159.019 194.872 184.500 1.00 22.08 73 ALA A C 1
ATOM 552 O O . ALA A 1 73 ? 158.913 195.150 185.710 1.00 25.95 73 ALA A O 1
ATOM 554 N N . LYS A 1 74 ? 159.597 195.663 183.592 1.00 22.74 74 LYS A N 1
ATOM 555 C CA . LYS A 1 74 ? 160.171 196.952 183.945 1.00 23.24 74 LYS A CA 1
ATOM 556 C C . LYS A 1 74 ? 159.747 197.990 182.914 1.00 21.00 74 LYS A C 1
ATOM 557 O O . LYS A 1 74 ? 159.409 197.661 181.774 1.00 27.44 74 LYS A O 1
ATOM 563 N N . ASP A 1 75 ? 159.768 199.253 183.332 1.00 20.94 75 ASP A N 1
ATOM 564 C CA . ASP A 1 75 ? 159.312 200.361 182.508 1.00 20.64 75 ASP A CA 1
ATOM 565 C C . ASP A 1 75 ? 160.455 201.333 182.246 1.00 20.53 75 ASP A C 1
ATOM 566 O O . ASP A 1 75 ? 161.446 201.379 182.980 1.00 21.40 75 ASP A O 1
ATOM 571 N N . LEU A 1 76 ? 160.302 202.114 181.180 1.00 27.56 76 LEU A N 1
ATOM 572 C CA . LEU A 1 76 ? 161.268 203.141 180.824 1.00 24.99 76 LEU A CA 1
ATOM 573 C C . LEU A 1 76 ? 160.871 204.482 181.427 1.00 25.10 76 LEU A C 1
ATOM 574 O O . LEU A 1 76 ? 159.686 204.811 181.541 1.00 28.08 76 LEU A O 1
ATOM 579 N N . ARG A 1 77 ? 161.880 205.259 181.812 1.00 21.32 77 ARG A N 1
ATOM 580 C CA . ARG A 1 77 ? 161.681 206.587 182.367 1.00 20.77 77 ARG A CA 1
ATOM 581 C C . ARG A 1 77 ? 162.635 207.562 181.692 1.00 22.00 77 ARG A C 1
ATOM 582 O O . ARG A 1 77 ? 163.685 207.176 181.172 1.00 26.26 77 ARG A O 1
ATOM 590 N N . GLN A 1 78 ? 162.286 208.850 181.708 1.00 16.82 78 GLN A N 1
ATOM 591 C CA . GLN A 1 78 ? 163.157 209.863 181.053 1.00 16.21 78 GLN A CA 1
ATOM 592 C C . GLN A 1 78 ? 163.415 211.034 182.008 1.00 18.69 78 GLN A C 1
ATOM 593 O O . GLN A 1 78 ? 162.433 211.657 182.457 1.00 17.04 78 GLN A O 1
ATOM 599 N N . LEU A 1 79 ? 164.689 211.316 182.299 1.00 16.61 79 LEU A N 1
ATOM 600 C CA . LEU A 1 79 ? 165.050 212.456 183.188 1.00 17.80 79 LEU A CA 1
ATOM 601 C C . LEU A 1 79 ? 165.262 213.704 182.327 1.00 18.79 79 LEU A C 1
ATOM 602 O O . LEU A 1 79 ? 165.620 213.549 181.147 1.00 28.20 79 LEU A O 1
ATOM 607 N N . VAL A 1 80 ? 165.043 214.892 182.898 1.00 17.34 80 VAL A N 1
ATOM 608 C CA . VAL A 1 80 ? 165.187 216.157 182.118 1.00 23.74 80 VAL A CA 1
ATOM 609 C C . VAL A 1 80 ? 165.996 217.175 182.929 1.00 21.37 80 VAL A C 1
ATOM 610 O O . VAL A 1 80 ? 165.539 217.556 184.026 1.00 24.07 80 VAL A O 1
ATOM 614 N N . ASP A 1 81 ? 167.159 217.588 182.415 1.00 16.70 81 ASP A N 1
ATOM 615 C CA . ASP A 1 81 ? 167.969 218.636 183.096 1.00 18.13 81 ASP A CA 1
ATOM 616 C C . ASP A 1 81 ? 167.857 219.929 182.281 1.00 20.64 81 ASP A C 1
ATOM 617 O O . ASP A 1 81 ? 167.646 219.831 181.057 1.00 31.18 81 ASP A O 1
ATOM 622 N N . ASN A 1 82 ? 167.978 221.090 182.930 1.00 24.82 82 ASN A N 1
ATOM 623 C CA . ASN A 1 82 ? 167.772 222.370 182.199 1.00 23.14 82 ASN A CA 1
ATOM 624 C C . ASN A 1 82 ? 169.078 223.167 182.123 1.00 20.85 82 ASN A C 1
ATOM 625 O O . ASN A 1 82 ? 170.092 222.700 182.677 1.00 17.91 82 ASN A O 1
ATOM 630 N N . THR A 1 83 ? 169.039 224.341 181.482 1.00 28.08 83 THR A N 1
ATOM 631 C CA . THR A 1 83 ? 170.236 225.222 181.373 1.00 19.25 83 THR A CA 1
ATOM 632 C C . THR A 1 83 ? 169.769 226.678 181.457 1.00 16.24 83 THR A C 1
ATOM 633 O O . THR A 1 83 ? 169.288 227.193 180.430 1.00 23.28 83 THR A O 1
ATOM 637 N N . ILE A 1 84 ? 169.907 227.316 182.624 1.00 16.08 84 ILE A N 1
ATOM 638 C CA . ILE A 1 84 ? 169.375 228.703 182.803 1.00 17.17 84 ILE A CA 1
ATOM 639 C C . ILE A 1 84 ? 170.176 229.682 181.936 1.00 13.93 84 ILE A C 1
ATOM 640 O O . ILE A 1 84 ? 171.337 229.373 181.607 1.00 22.78 84 ILE A O 1
ATOM 645 N N . LYS A 1 85 ? 169.571 230.819 181.581 1.00 9.93 85 LYS A N 1
ATOM 646 C CA . LYS A 1 85 ? 170.274 231.845 180.767 1.00 11.70 85 LYS A CA 1
ATOM 647 C C . LYS A 1 85 ? 170.656 233.022 181.672 1.00 15.32 85 LYS A C 1
ATOM 648 O O . LYS A 1 85 ? 169.740 233.666 182.217 1.00 21.95 85 LYS A O 1
ATOM 654 N N . VAL A 1 86 ? 171.958 233.282 181.822 1.00 11.94 86 VAL A N 1
ATOM 655 C CA . VAL A 1 86 ? 172.435 234.403 182.687 1.00 13.57 86 VAL A CA 1
ATOM 656 C C . VAL A 1 86 ? 172.740 235.609 181.795 1.00 13.01 86 VAL A C 1
ATOM 657 O O . VAL A 1 86 ? 173.494 235.440 180.820 1.00 21.07 86 VAL A O 1
ATOM 661 N N . ALA A 1 87 ? 172.174 236.776 182.121 1.00 10.48 87 ALA A N 1
ATOM 662 C CA . ALA A 1 87 ? 172.376 237.988 181.292 1.00 9.57 87 ALA A CA 1
ATOM 663 C C . ALA A 1 87 ? 173.428 238.894 181.939 1.00 16.56 87 ALA A C 1
ATOM 664 O O . ALA A 1 87 ? 173.326 239.140 183.156 1.00 22.16 87 ALA A O 1
ATOM 666 N N . SER A 1 88 ? 174.400 239.366 181.153 1.00 11.05 88 SER A N 1
ATOM 667 C CA . SER A 1 88 ? 175.439 240.290 181.679 1.00 5.68 88 SER A CA 1
ATOM 668 C C . SER A 1 88 ? 175.518 241.527 180.780 1.00 13.50 88 SER A C 1
ATOM 669 O O . SER A 1 88 ? 175.291 241.386 179.565 1.00 23.99 88 SER A O 1
ATOM 672 N N . GLY A 1 89 ? 175.820 242.693 181.354 1.00 10.63 89 GLY A N 1
ATOM 673 C CA . GLY A 1 89 ? 175.830 243.934 180.556 1.00 8.94 89 GLY A CA 1
ATOM 674 C C . GLY A 1 89 ? 177.036 244.806 180.848 1.00 10.13 89 GLY A C 1
ATOM 675 O O . GLY A 1 89 ? 177.876 244.396 181.670 1.00 17.02 89 GLY A O 1
ATOM 676 N N . THR A 1 90 ? 177.127 245.960 180.180 1.00 11.09 90 THR A N 1
ATOM 677 C CA . THR A 1 90 ? 178.243 246.913 180.415 1.00 10.23 90 THR A CA 1
ATOM 678 C C . THR A 1 90 ? 177.646 248.284 180.746 1.00 13.45 90 THR A C 1
ATOM 679 O O . THR A 1 90 ? 176.771 248.741 179.988 1.00 21.51 90 THR A O 1
ATOM 683 N N . PRO A 1 91 ? 178.070 248.952 181.841 1.00 18.11 91 PRO A N 1
ATOM 684 C CA . PRO A 1 91 ? 177.553 250.275 182.203 1.00 16.24 91 PRO A CA 1
ATOM 685 C C . PRO A 1 91 ? 177.902 251.322 181.138 1.00 18.56 91 PRO A C 1
ATOM 686 O O . PRO A 1 91 ? 178.845 251.111 180.400 1.00 27.18 91 PRO A O 1
ATOM 690 N N . PRO A 1 92 ? 177.164 252.448 181.043 1.00 11.01 92 PRO A N 1
ATOM 691 C CA . PRO A 1 92 ? 177.506 253.509 180.096 1.00 10.60 92 PRO A CA 1
ATOM 692 C C . PRO A 1 92 ? 178.982 253.904 180.260 1.00 17.32 92 PRO A C 1
ATOM 693 O O . PRO A 1 92 ? 179.433 254.024 181.382 1.00 24.38 92 PRO A O 1
ATOM 697 N N . ILE A 1 93 ? 179.695 254.069 179.145 1.00 10.91 93 ILE A N 1
ATOM 698 C CA . ILE A 1 93 ? 181.132 254.471 179.202 1.00 11.19 93 ILE A CA 1
ATOM 699 C C . ILE A 1 93 ? 181.298 255.794 178.452 1.00 19.59 93 ILE A C 1
ATOM 700 O O . ILE A 1 93 ? 181.202 255.780 177.211 1.00 28.98 93 ILE A O 1
ATOM 705 N N . ASN A 1 94 ? 181.540 256.887 179.180 1.00 16.93 94 ASN A N 1
ATOM 706 C CA . ASN A 1 94 ? 181.746 258.178 178.534 1.00 13.37 94 ASN A CA 1
ATOM 707 C C . ASN A 1 94 ? 182.946 258.083 177.602 1.00 19.77 94 ASN A C 1
ATOM 708 O O . ASN A 1 94 ? 184.087 257.951 178.056 1.00 22.55 94 ASN A O 1
ATOM 713 N N . ILE A 1 95 ? 182.684 258.139 176.292 1.00 17.92 95 ILE A N 1
ATOM 714 C CA . ILE A 1 95 ? 183.788 258.067 175.287 1.00 23.26 95 ILE A CA 1
ATOM 715 C C . ILE A 1 95 ? 183.680 259.257 174.324 1.00 21.21 95 ILE A C 1
ATOM 716 O O . ILE A 1 95 ? 183.520 259.020 173.110 1.00 22.33 95 ILE A O 1
ATOM 721 N N . PRO A 1 96 ? 183.793 260.522 174.790 1.00 22.31 96 PRO A N 1
ATOM 722 C CA . PRO A 1 96 ? 183.752 261.677 173.894 1.00 20.74 96 PRO A CA 1
ATOM 723 C C . PRO A 1 96 ? 184.881 261.602 172.859 1.00 22.29 96 PRO A C 1
ATOM 724 O O . PRO A 1 96 ? 185.981 261.233 173.222 1.00 22.42 96 PRO A O 1
ATOM 728 N N . PRO A 1 97 ? 184.634 261.951 171.577 1.00 21.37 97 PRO A N 1
ATOM 729 C CA . PRO A 1 97 ? 185.693 261.960 170.564 1.00 20.53 97 PRO A CA 1
ATOM 730 C C . PRO A 1 97 ? 186.742 263.031 170.889 1.00 21.88 97 PRO A C 1
ATOM 731 O O . PRO A 1 97 ? 187.890 262.839 170.540 1.00 24.58 97 PRO A O 1
ATOM 735 N N . SER A 1 98 ? 186.327 264.117 171.547 1.00 25.76 98 SER A N 1
ATOM 736 C CA . SER A 1 98 ? 187.250 265.239 171.864 1.00 22.02 98 SER A CA 1
ATOM 737 C C . SER A 1 98 ? 188.597 264.721 172.379 1.00 21.84 98 SER A C 1
ATOM 738 O O . SER A 1 98 ? 189.623 265.049 171.752 1.00 27.91 98 SER A O 1
ATOM 741 N N . MET A 1 99 ? 188.601 263.948 173.471 1.00 14.78 99 MET A N 1
ATOM 742 C CA . MET A 1 99 ? 189.893 263.524 174.076 1.00 19.25 99 MET A CA 1
ATOM 743 C C . MET A 1 99 ? 190.730 262.783 173.027 1.00 22.95 99 MET A C 1
ATOM 744 O O . MET A 1 99 ? 191.941 263.069 172.927 1.00 24.74 99 MET A O 1
ATOM 749 N N . LEU A 1 100 ? 190.103 261.879 172.268 1.00 17.17 100 LEU A N 1
ATOM 750 C CA . LEU A 1 100 ? 190.834 261.103 171.231 1.00 17.31 100 LEU A CA 1
ATOM 751 C C . LEU A 1 100 ? 191.448 262.073 170.219 1.00 21.45 100 LEU A C 1
ATOM 752 O O . LEU A 1 100 ? 192.660 261.964 169.963 1.00 22.85 100 LEU A O 1
ATOM 757 N N . ARG A 1 101 ? 190.647 262.998 169.686 1.00 19.79 101 ARG A N 1
ATOM 758 C CA . ARG A 1 101 ? 191.148 263.921 168.631 1.00 17.93 101 ARG A CA 1
ATOM 759 C C . ARG A 1 101 ? 192.253 264.812 169.211 1.00 19.79 101 ARG A C 1
ATOM 760 O O . ARG A 1 101 ? 193.184 265.156 168.458 1.00 24.37 101 ARG A O 1
ATOM 768 N N . TRP A 1 102 ? 192.148 265.169 170.495 1.00 15.96 102 TRP A N 1
ATOM 769 C CA . TRP A 1 102 ? 193.162 266.051 171.133 1.00 14.66 102 TRP A CA 1
ATOM 770 C C . TRP A 1 102 ? 194.531 265.365 171.092 1.00 20.41 102 TRP A C 1
ATOM 771 O O . TRP A 1 102 ? 195.525 266.053 170.794 1.00 21.11 102 TRP A O 1
ATOM 782 N N . ILE A 1 103 ? 194.570 264.059 171.369 1.00 27.96 103 ILE A N 1
ATOM 783 C CA . ILE A 1 103 ? 195.854 263.295 171.334 1.00 15.98 103 ILE A CA 1
ATOM 784 C C . ILE A 1 103 ? 195.992 262.622 169.963 1.00 18.96 103 ILE A C 1
ATOM 785 O O . ILE A 1 103 ? 196.746 261.633 169.869 1.00 21.56 103 ILE A O 1
ATOM 790 N N . GLN A 1 104 ? 195.291 263.142 168.948 1.00 20.73 104 GLN A N 1
ATOM 791 C CA . GLN A 1 104 ? 195.377 262.594 167.564 1.00 15.91 104 GLN A CA 1
ATOM 792 C C . GLN A 1 104 ? 195.045 261.098 167.555 1.00 23.64 104 GLN A C 1
ATOM 793 O O . GLN A 1 104 ? 195.866 260.319 167.036 1.00 29.78 104 GLN A O 1
ATOM 799 N N . LYS A 1 105 ? 193.889 260.718 168.104 1.00 25.02 105 LYS A N 1
ATOM 800 C CA . LYS A 1 105 ? 193.446 259.299 168.051 1.00 20.98 105 LYS A CA 1
ATOM 801 C C . LYS A 1 105 ? 192.022 259.262 167.488 1.00 26.10 105 LYS A C 1
ATOM 802 O O . LYS A 1 105 ? 191.378 260.327 167.450 1.00 24.62 105 LYS A O 1
ATOM 808 N N . ASN A 1 106 ? 191.556 258.084 167.068 1.00 30.73 106 ASN A N 1
ATOM 809 C CA . ASN A 1 106 ? 190.170 257.956 166.547 1.00 31.28 106 ASN A CA 1
ATOM 810 C C . ASN A 1 106 ? 189.271 257.403 167.653 1.00 36.99 106 ASN A C 1
ATOM 811 O O . ASN A 1 106 ? 189.756 256.577 168.449 1.00 35.96 106 ASN A O 1
ATOM 816 N N . PRO A 1 107 ? 187.989 257.819 167.748 1.00 32.07 107 PRO A N 1
ATOM 817 C CA . PRO A 1 107 ? 187.072 257.245 168.733 1.00 33.03 107 PRO A CA 1
ATOM 818 C C . PRO A 1 107 ? 187.013 255.724 168.547 1.00 33.90 107 PRO A C 1
ATOM 819 O O . PRO A 1 107 ? 186.817 255.026 169.521 1.00 37.91 107 PRO A O 1
ATOM 823 N N . GLN A 1 108 ? 187.174 255.251 167.307 1.00 28.42 108 GLN A N 1
ATOM 824 C CA . GLN A 1 108 ? 187.193 253.789 167.040 1.00 34.25 108 GLN A CA 1
ATOM 825 C C . GLN A 1 108 ? 188.212 253.135 167.975 1.00 32.46 108 GLN A C 1
ATOM 826 O O . GLN A 1 108 ? 187.873 252.104 168.586 1.00 33.81 108 GLN A O 1
ATOM 832 N N . GLU A 1 109 ? 189.414 253.712 168.075 1.00 30.41 109 GLU A N 1
ATOM 833 C CA . GLU A 1 109 ? 190.433 253.181 168.975 1.00 36.18 109 GLU A CA 1
ATOM 834 C C . GLU A 1 109 ? 189.880 252.996 170.384 1.00 35.86 109 GLU A C 1
ATOM 835 O O . GLU A 1 109 ? 190.172 251.994 171.048 1.00 33.15 109 GLU A O 1
ATOM 841 N N . ALA A 1 110 ? 189.082 253.955 170.860 1.00 33.22 110 ALA A N 1
ATOM 842 C CA . ALA A 1 110 ? 188.449 253.808 172.168 1.00 33.20 110 ALA A CA 1
ATOM 843 C C . ALA A 1 110 ? 187.487 252.629 172.183 1.00 32.08 110 ALA A C 1
ATOM 844 O O . ALA A 1 110 ? 187.433 251.869 173.159 1.00 33.36 110 ALA A O 1
ATOM 846 N N . GLY A 1 111 ? 186.713 252.461 171.108 1.00 27.52 111 GLY A N 1
ATOM 847 C CA . GLY A 1 111 ? 185.836 251.305 171.015 1.00 22.92 111 GLY A CA 1
ATOM 848 C C . GLY A 1 111 ? 186.600 249.993 171.019 1.00 28.40 111 GLY A C 1
ATOM 849 O O . GLY A 1 111 ? 186.186 249.022 171.654 1.00 29.78 111 GLY A O 1
ATOM 850 N N . ALA A 1 112 ? 187.731 249.952 170.310 1.00 29.67 112 ALA A N 1
ATOM 851 C CA . ALA A 1 112 ? 188.561 248.752 170.296 1.00 27.40 112 ALA A CA 1
ATOM 852 C C . ALA A 1 112 ? 189.142 248.465 171.675 1.00 27.26 112 ALA A C 1
ATOM 853 O O . ALA A 1 112 ? 189.246 247.303 172.080 1.00 30.64 112 ALA A O 1
ATOM 855 N N . VAL A 1 113 ? 189.541 249.509 172.404 1.00 21.36 113 VAL A N 1
ATOM 856 C CA . VAL A 1 113 ? 190.049 249.322 173.759 1.00 25.95 113 VAL A CA 1
ATOM 857 C C . VAL A 1 113 ? 188.956 248.767 174.668 1.00 28.06 113 VAL A C 1
ATOM 858 O O . VAL A 1 113 ? 189.192 247.847 175.464 1.00 29.46 113 VAL A O 1
ATOM 862 N N . ILE A 1 114 ? 187.742 249.313 174.557 1.00 25.19 114 ILE A N 1
ATOM 863 C CA . ILE A 1 114 ? 186.625 248.803 175.348 1.00 21.58 114 ILE A CA 1
ATOM 864 C C . ILE A 1 114 ? 186.359 247.341 175.009 1.00 26.28 114 ILE A C 1
ATOM 865 O O . ILE A 1 114 ? 186.133 246.513 175.899 1.00 31.43 114 ILE A O 1
ATOM 870 N N . GLY A 1 115 ? 186.394 247.000 173.719 1.00 20.45 115 GLY A N 1
ATOM 871 C CA . GLY A 1 115 ? 186.173 245.619 173.321 1.00 24.28 115 GLY A CA 1
ATOM 872 C C . GLY A 1 115 ? 187.254 244.677 173.813 1.00 23.64 115 GLY A C 1
ATOM 873 O O . GLY A 1 115 ? 186.968 243.547 174.217 1.00 29.37 115 GLY A O 1
ATOM 874 N N . GLN A 1 116 ? 188.514 245.122 173.788 1.00 25.73 116 GLN A N 1
ATOM 875 C CA . GLN A 1 116 ? 189.605 244.261 174.230 1.00 25.52 116 GLN A CA 1
ATOM 876 C C . GLN A 1 116 ? 189.609 244.091 175.744 1.00 24.64 116 GLN A C 1
ATOM 877 O O . GLN A 1 116 ? 190.085 243.068 176.247 1.00 31.44 116 GLN A O 1
ATOM 883 N N . GLN A 1 117 ? 189.103 245.085 176.477 1.00 22.10 117 GLN A N 1
ATOM 884 C CA . GLN A 1 117 ? 189.006 244.920 177.952 1.00 21.14 117 GLN A CA 1
ATOM 885 C C . GLN A 1 117 ? 187.802 244.023 178.261 1.00 23.53 117 GLN A C 1
ATOM 886 O O . GLN A 1 117 ? 187.924 243.157 179.146 1.00 29.41 117 GLN A O 1
ATOM 892 N N . LEU A 1 118 ? 186.697 244.214 177.535 1.00 19.95 118 LEU A N 1
ATOM 893 C CA . LEU A 1 118 ? 185.471 243.407 177.769 1.00 17.41 118 LEU A CA 1
ATOM 894 C C . LEU A 1 118 ? 185.781 241.93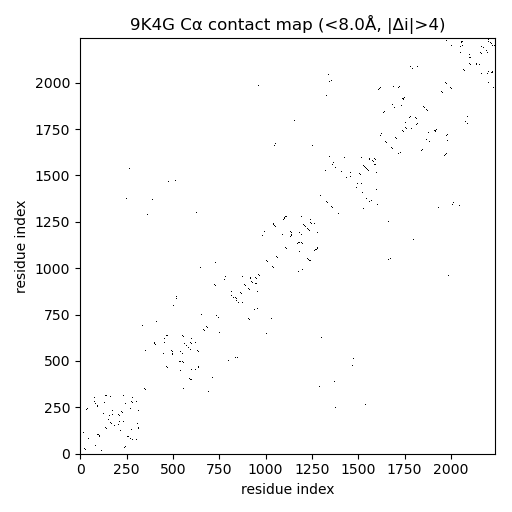5 177.487 1.00 19.09 118 LEU A C 1
ATOM 895 O O . LEU A 1 118 ? 185.369 241.084 178.295 1.00 29.29 118 LEU A O 1
ATOM 900 N N . ALA A 1 119 ? 186.484 241.655 176.386 1.00 18.90 119 ALA A N 1
ATOM 901 C CA . ALA A 1 119 ? 186.832 240.261 176.025 1.00 19.82 119 ALA A CA 1
ATOM 902 C C . ALA A 1 119 ? 187.224 239.489 177.286 1.00 23.11 119 ALA A C 1
ATOM 903 O O . ALA A 1 119 ? 186.691 238.380 177.490 1.00 27.01 119 ALA A O 1
ATOM 905 N N . GLY A 1 120 ? 188.119 240.056 178.099 1.00 19.01 120 GLY A N 1
ATOM 906 C CA . GLY A 1 120 ? 188.568 239.387 179.302 1.00 20.37 120 GLY A CA 1
ATOM 907 C C . GLY A 1 120 ? 187.580 239.505 180.445 1.00 18.96 120 GLY A C 1
ATOM 908 O O . GLY A 1 120 ? 187.392 238.556 181.215 1.00 24.98 120 GLY A O 1
ATOM 909 N N . ASP A 1 121 ? 186.954 240.673 180.586 1.00 20.16 121 ASP A N 1
ATOM 910 C CA . ASP A 1 121 ? 186.029 240.884 181.732 1.00 23.36 121 ASP A CA 1
ATOM 911 C C . ASP A 1 121 ? 184.792 239.998 181.550 1.00 23.58 121 ASP A C 1
ATOM 912 O O . ASP A 1 121 ? 184.251 239.527 182.569 1.00 25.40 121 ASP A O 1
ATOM 917 N N . THR A 1 122 ? 184.368 239.785 180.302 1.00 19.51 122 THR A N 1
ATOM 918 C CA . THR A 1 122 ? 183.175 238.944 180.018 1.00 19.26 122 THR A CA 1
ATOM 919 C C . THR A 1 122 ? 183.448 237.501 180.455 1.00 24.07 122 THR A C 1
ATOM 920 O O . THR A 1 122 ? 182.611 236.939 181.189 1.00 27.91 122 THR A O 1
ATOM 924 N N . MET A 1 123 ? 184.581 236.935 180.028 1.00 25.09 123 MET A N 1
ATOM 925 C CA . MET A 1 123 ? 184.918 235.528 180.375 1.00 17.63 123 MET A CA 1
ATOM 926 C C . MET A 1 123 ? 185.089 235.409 181.892 1.00 16.65 123 MET A C 1
ATOM 927 O O . MET A 1 123 ? 184.753 234.344 182.441 1.00 26.55 123 MET A O 1
ATOM 932 N N . GLN A 1 124 ? 185.579 236.468 182.543 1.00 21.78 124 GLN A N 1
ATOM 933 C CA . GLN A 1 124 ? 185.747 236.458 184.022 1.00 17.90 124 GLN A CA 1
ATOM 934 C C . GLN A 1 124 ? 184.381 236.269 184.686 1.00 20.06 124 GLN A C 1
ATOM 935 O O . GLN A 1 124 ? 184.248 235.342 185.508 1.00 26.64 124 GLN A O 1
ATOM 941 N N . ASP A 1 125 ? 183.409 237.117 184.339 1.00 21.36 125 ASP A N 1
ATOM 942 C CA . ASP A 1 125 ? 182.047 237.018 184.930 1.00 15.23 125 ASP A CA 1
ATOM 943 C C . ASP A 1 125 ? 181.496 235.612 184.684 1.00 19.70 125 ASP A C 1
ATOM 944 O O . ASP A 1 125 ? 181.054 234.972 185.656 1.00 27.59 125 ASP A O 1
ATOM 949 N N . MET A 1 126 ? 181.541 235.149 183.433 1.00 23.50 126 MET A N 1
ATOM 950 C CA . MET A 1 126 ? 181.058 233.783 183.099 1.00 19.97 126 MET A CA 1
ATOM 951 C C . MET A 1 126 ? 181.702 232.775 184.054 1.00 20.69 126 MET A C 1
ATOM 952 O O . MET A 1 126 ? 180.960 231.970 184.650 1.00 22.65 126 MET A O 1
ATOM 957 N N . LEU A 1 127 ? 183.031 232.824 184.194 1.00 22.37 127 LEU A N 1
ATOM 958 C CA . LEU A 1 127 ? 183.751 231.861 185.069 1.00 17.43 127 LEU A CA 1
ATOM 959 C C . LEU A 1 127 ? 183.270 232.021 186.514 1.00 18.60 127 LEU A C 1
ATOM 960 O O . LEU A 1 127 ? 182.868 231.006 187.114 1.00 23.90 127 LEU A O 1
ATOM 965 N N . ASN A 1 128 ? 183.295 233.248 187.040 1.00 13.76 128 ASN A N 1
ATOM 966 C CA . ASN A 1 128 ? 182.905 233.483 188.457 1.00 16.22 128 ASN A CA 1
ATOM 967 C C . ASN A 1 128 ? 181.483 232.957 188.685 1.00 22.25 128 ASN A C 1
ATOM 968 O O . ASN A 1 128 ? 181.274 232.241 189.683 1.00 27.60 128 ASN A O 1
ATOM 973 N N . ASN A 1 129 ? 180.548 233.297 187.791 1.00 21.37 129 ASN A N 1
ATOM 974 C CA . ASN A 1 129 ? 179.139 232.849 187.957 1.00 12.88 129 ASN A CA 1
ATOM 975 C C . ASN A 1 129 ? 179.085 231.320 187.891 1.00 18.28 129 ASN A C 1
ATOM 976 O O . ASN A 1 129 ? 178.414 230.719 188.752 1.00 22.69 129 ASN A O 1
ATOM 981 N N . GLY A 1 130 ? 179.770 230.720 186.912 1.00 23.87 130 GLY A N 1
ATOM 982 C CA . GLY A 1 130 ? 179.811 229.249 186.806 1.00 17.51 130 GLY A CA 1
ATOM 983 C C . GLY A 1 130 ? 180.358 228.622 188.076 1.00 17.20 130 GLY A C 1
ATOM 984 O O . GLY A 1 130 ? 179.809 227.590 188.508 1.00 28.20 130 GLY A O 1
ATOM 985 N N . LEU A 1 131 ? 181.400 229.224 188.658 1.00 17.07 131 LEU A N 1
ATOM 986 C CA . LEU A 1 131 ? 182.006 228.690 189.909 1.00 14.59 131 LEU A CA 1
ATOM 987 C C . LEU A 1 131 ? 180.990 228.806 191.051 1.00 18.67 131 LEU A C 1
ATOM 988 O O . LEU A 1 131 ? 180.857 227.834 191.821 1.00 21.46 131 LEU A O 1
ATOM 993 N N . ALA A 1 132 ? 180.307 229.951 191.152 1.00 24.08 132 ALA A N 1
ATOM 994 C CA . ALA A 1 132 ? 179.275 230.135 192.198 1.00 20.75 132 ALA A CA 1
ATOM 995 C C . ALA A 1 132 ? 178.181 229.081 192.006 1.00 19.54 132 ALA A C 1
ATOM 996 O O . ALA A 1 132 ? 177.827 228.406 192.994 1.00 18.82 132 ALA A O 1
ATOM 998 N N . ALA A 1 133 ? 177.690 228.933 190.773 1.00 19.42 133 ALA A N 1
ATOM 999 C CA . ALA A 1 133 ? 176.658 227.913 190.478 1.00 20.17 133 ALA A CA 1
ATOM 1000 C C . ALA A 1 133 ? 177.225 226.527 190.798 1.00 21.22 133 ALA A C 1
ATOM 1001 O O . ALA A 1 133 ? 176.462 225.681 191.298 1.00 29.66 133 ALA A O 1
ATOM 1003 N N . GLY A 1 134 ? 178.515 226.312 190.519 1.00 20.75 134 GLY A N 1
ATOM 1004 C CA . GLY A 1 134 ? 179.154 225.018 190.816 1.00 11.39 134 GLY A CA 1
ATOM 1005 C C . GLY A 1 134 ? 179.020 224.664 192.285 1.00 16.46 134 GLY A C 1
ATOM 1006 O O . GLY A 1 134 ? 178.470 223.587 192.584 1.00 21.54 134 GLY A O 1
ATOM 1007 N N . LYS A 1 135 ? 179.461 225.560 193.169 1.00 20.61 135 LYS A N 1
ATOM 1008 C CA . LYS A 1 135 ? 179.378 225.305 194.631 1.00 17.05 135 LYS A CA 1
ATOM 1009 C C . LYS A 1 135 ? 177.906 225.121 195.016 1.00 22.96 135 LYS A C 1
ATOM 1010 O O . LYS A 1 135 ? 177.611 224.183 195.782 1.00 20.81 135 LYS A O 1
ATOM 1016 N N . ALA A 1 136 ? 177.022 225.973 194.486 1.00 22.93 136 ALA A N 1
ATOM 1017 C CA . ALA A 1 136 ? 175.583 225.898 194.826 1.00 15.45 136 ALA A CA 1
ATOM 1018 C C . ALA A 1 136 ? 175.031 224.523 194.439 1.00 21.55 136 ALA A C 1
ATOM 1019 O O . ALA A 1 136 ? 174.368 223.893 195.286 1.00 22.81 136 ALA A O 1
ATOM 1021 N N . ALA A 1 137 ? 175.304 224.076 193.211 1.00 23.58 137 ALA A N 1
ATOM 1022 C CA . ALA A 1 137 ? 174.776 222.777 192.734 1.00 13.51 137 ALA A CA 1
ATOM 1023 C C . ALA A 1 137 ? 175.372 221.642 193.570 1.00 22.94 137 ALA A C 1
ATOM 1024 O O . ALA A 1 137 ? 174.633 220.690 193.883 1.00 31.00 137 ALA A O 1
ATOM 1026 N N . PHE A 1 138 ? 176.656 221.746 193.924 1.00 24.94 138 PHE A N 1
ATOM 1027 C CA . PHE A 1 138 ? 177.304 220.666 194.658 1.00 15.36 138 PHE A CA 1
ATOM 1028 C C . PHE A 1 138 ? 176.835 220.637 196.110 1.00 16.65 138 PHE A C 1
ATOM 1029 O O . PHE A 1 138 ? 176.703 219.560 196.702 1.00 25.96 138 PHE A O 1
ATOM 1037 N N . THR A 1 139 ? 176.578 221.810 196.700 1.00 20.13 139 THR A N 1
ATOM 1038 C CA . THR A 1 139 ? 175.990 221.850 198.036 1.00 22.22 139 THR A CA 1
ATOM 1039 C C . THR A 1 139 ? 174.585 221.260 198.032 1.00 23.40 139 THR A C 1
ATOM 1040 O O . THR A 1 139 ? 174.203 220.528 198.954 1.00 24.65 139 THR A O 1
ATOM 1044 N N . ALA A 1 140 ? 173.798 221.573 197.000 1.00 23.16 140 ALA A N 1
ATOM 1045 C CA . ALA A 1 140 ? 172.449 221.023 196.901 1.00 19.38 140 ALA A CA 1
ATOM 1046 C C . ALA A 1 140 ? 172.478 219.506 196.752 1.00 23.95 140 ALA A C 1
ATOM 1047 O O . ALA A 1 140 ? 171.642 218.801 197.330 1.00 31.40 140 ALA A O 1
ATOM 1049 N N . GLY A 1 141 ? 173.430 218.986 195.979 1.00 27.48 141 GLY A N 1
ATOM 1050 C CA . GLY A 1 141 ? 173.538 217.557 195.757 1.00 21.97 141 GLY A CA 1
ATOM 1051 C C . GLY A 1 141 ? 174.121 216.765 196.906 1.00 25.84 141 GLY A C 1
ATOM 1052 O O . GLY A 1 141 ? 174.096 215.532 196.865 1.00 26.58 141 GLY A O 1
ATOM 1053 N N . GLY A 1 142 ? 174.641 217.440 197.928 1.00 28.89 142 GLY A N 1
ATOM 1054 C CA . GLY A 1 142 ? 175.197 216.767 199.082 1.00 23.88 142 GLY A CA 1
ATOM 1055 C C . GLY A 1 142 ? 176.633 216.316 198.947 1.00 28.86 142 GLY A C 1
ATOM 1056 O O . GLY A 1 142 ? 177.144 215.658 199.861 1.00 32.82 142 GLY A O 1
ATOM 1057 N N . ALA A 1 143 ? 177.302 216.645 197.843 1.00 25.75 143 ALA A N 1
ATOM 1058 C CA . ALA A 1 143 ? 178.700 216.265 197.639 1.00 21.85 143 ALA A CA 1
ATOM 1059 C C . ALA A 1 143 ? 179.611 217.350 198.215 1.00 24.09 143 ALA A C 1
ATOM 1060 O O . ALA A 1 143 ? 180.343 218.047 197.510 1.00 26.84 143 ALA A O 1
ATOM 1062 N N . VAL A 1 144 ? 179.546 217.484 199.538 1.00 27.41 144 VAL A N 1
ATOM 1063 C CA . VAL A 1 144 ? 180.306 218.490 200.274 1.00 26.12 144 VAL A CA 1
ATOM 1064 C C . VAL A 1 144 ? 181.128 217.793 201.347 1.00 27.15 144 VAL A C 1
ATOM 1065 O O . VAL A 1 144 ? 180.655 216.848 201.988 1.00 29.24 144 VAL A O 1
ATOM 1069 N N . HIS A 1 145 ? 182.359 218.261 201.536 1.00 29.13 145 HIS A N 1
ATOM 1070 C CA . HIS A 1 145 ? 183.228 217.781 202.607 1.00 27.97 145 HIS A CA 1
ATOM 1071 C C . HIS A 1 145 ? 183.800 218.990 203.335 1.00 30.54 145 HIS A C 1
ATOM 1072 O O . HIS A 1 145 ? 184.506 219.804 202.730 1.00 33.12 145 HIS A O 1
ATOM 1079 N N . ASP A 1 146 ? 183.501 219.114 204.630 1.00 36.93 146 ASP A N 1
ATOM 1080 C CA . ASP A 1 146 ? 183.974 220.296 205.399 1.00 37.46 146 ASP A CA 1
ATOM 1081 C C . ASP A 1 146 ? 185.079 219.866 206.370 1.00 40.99 146 ASP A C 1
ATOM 1082 O O . ASP A 1 146 ? 184.774 219.110 207.311 1.00 43.61 146 ASP A O 1
ATOM 1087 N N . ILE A 1 147 ? 186.311 220.335 206.146 1.00 39.44 147 ILE A N 1
ATOM 1088 C CA . ILE A 1 147 ? 187.430 220.026 207.086 1.00 42.42 147 ILE A CA 1
ATOM 1089 C C . ILE A 1 147 ? 187.721 221.284 207.911 1.00 44.75 147 ILE A C 1
ATOM 1090 O O . ILE A 1 147 ? 188.625 221.230 208.766 1.00 48.04 147 ILE A O 1
ATOM 1095 N N . SER A 1 148 ? 186.975 222.365 207.669 1.00 41.42 148 SER A N 1
ATOM 1096 C CA . SER A 1 148 ? 187.229 223.646 208.379 1.00 41.99 148 SER A CA 1
ATOM 1097 C C . SER A 1 148 ? 187.172 223.419 209.891 1.00 46.08 148 SER A C 1
ATOM 1098 O O . SER A 1 148 ? 188.096 223.873 210.592 1.00 47.82 148 SER A O 1
ATOM 1101 N N . ALA A 1 149 ? 186.131 222.733 210.369 1.00 46.44 149 ALA A N 1
ATOM 1102 C CA . ALA A 1 149 ? 185.994 222.453 211.818 1.00 48.78 149 ALA A CA 1
ATOM 1103 C C . ALA A 1 149 ? 187.126 221.525 212.272 1.00 50.06 149 ALA A C 1
ATOM 1104 O O . ALA A 1 149 ? 187.641 221.730 213.389 1.00 50.27 149 ALA A O 1
ATOM 1106 N N . ALA A 1 150 ? 187.498 220.551 211.437 1.00 49.64 150 ALA A N 1
ATOM 1107 C CA . ALA A 1 150 ? 188.535 219.565 211.827 1.00 50.10 150 ALA A CA 1
ATOM 1108 C C . ALA A 1 150 ? 189.887 220.262 212.011 1.00 52.24 150 ALA A C 1
ATOM 1109 O O . ALA A 1 150 ? 190.375 220.872 211.040 1.00 52.02 150 ALA A O 1
ATOM 1111 N N . GLY A 1 151 ? 190.468 220.169 213.211 1.00 55.00 151 GLY A N 1
ATOM 1112 C CA . GLY A 1 151 ? 191.800 220.753 213.467 1.00 53.03 151 GLY A CA 1
ATOM 1113 C C . GLY A 1 151 ? 191.897 222.207 213.039 1.00 53.57 151 GLY A C 1
ATOM 1114 O O . GLY A 1 151 ? 190.956 222.972 213.329 1.00 55.00 151 GLY A O 1
ATOM 1115 N N . THR A 1 152 ? 192.996 222.576 212.372 1.00 49.06 152 THR A N 1
ATOM 1116 C CA . THR A 1 152 ? 193.211 223.984 211.944 1.00 49.82 152 THR A CA 1
ATOM 1117 C C . THR A 1 152 ? 192.214 224.353 210.839 1.00 51.26 152 THR A C 1
ATOM 1118 O O . THR A 1 152 ? 191.906 225.552 210.708 1.00 50.45 152 THR A O 1
ATOM 1122 N N . GLY A 1 153 ? 191.748 223.363 210.071 1.00 47.58 153 GLY A N 1
ATOM 1123 C CA . GLY A 1 153 ? 190.801 223.627 208.972 1.00 44.17 153 GLY A CA 1
ATOM 1124 C C . GLY A 1 153 ? 191.517 224.034 207.697 1.00 45.95 153 GLY A C 1
ATOM 1125 O O . GLY A 1 153 ? 190.825 224.302 206.698 1.00 45.25 153 GLY A O 1
ATOM 1126 N N . LEU A 1 154 ? 192.852 224.076 207.727 1.00 47.18 154 LEU A N 1
ATOM 1127 C CA . LEU A 1 154 ? 193.641 224.412 206.512 1.00 46.04 154 LEU A CA 1
ATOM 1128 C C . LEU A 1 154 ? 193.625 223.211 205.562 1.00 45.83 154 LEU A C 1
ATOM 1129 O O . LEU A 1 154 ? 193.542 222.071 206.059 1.00 49.87 154 LEU A O 1
ATOM 1134 N N . MET A 1 155 ? 193.717 223.461 204.252 1.00 42.57 155 MET A N 1
ATOM 1135 C CA . MET A 1 155 ? 193.632 222.366 203.246 1.00 43.29 155 MET A CA 1
ATOM 1136 C C . MET A 1 155 ? 194.897 221.502 203.293 1.00 44.37 155 MET A C 1
ATOM 1137 O O . MET A 1 155 ? 195.997 222.076 203.417 1.00 43.13 155 MET A O 1
ATOM 1142 N N . THR A 1 156 ? 194.739 220.178 203.206 1.00 46.17 156 THR A N 1
ATOM 1143 C CA . THR A 1 156 ? 195.901 219.248 203.207 1.00 43.19 156 THR A CA 1
ATOM 1144 C C . THR A 1 156 ? 195.753 218.254 202.052 1.00 43.00 156 THR A C 1
ATOM 1145 O O . THR A 1 156 ? 194.667 218.219 201.444 1.00 47.27 156 THR A O 1
ATOM 1149 N N . GLN A 1 157 ? 196.805 217.482 201.761 1.00 44.11 157 GLN A N 1
ATOM 1150 C CA . GLN A 1 157 ? 196.720 216.443 200.701 1.00 45.52 157 GLN A CA 1
ATOM 1151 C C . GLN A 1 157 ? 195.648 215.422 201.099 1.00 45.49 157 GLN A C 1
ATOM 1152 O O . GLN A 1 157 ? 194.946 214.923 200.200 1.00 46.03 157 GLN A O 1
ATOM 1158 N N . ARG A 1 158 ? 195.530 215.135 202.399 1.00 46.89 158 ARG A N 1
ATOM 1159 C CA . ARG A 1 158 ? 194.532 214.150 202.894 1.00 44.88 158 ARG A CA 1
ATOM 1160 C C . ARG A 1 158 ? 193.120 214.625 202.535 1.00 46.34 158 ARG A C 1
ATOM 1161 O O . ARG A 1 158 ? 192.276 213.764 202.216 1.00 49.15 158 ARG A O 1
ATOM 1169 N N . ALA A 1 159 ? 192.878 215.938 202.582 1.00 36.35 159 ALA A N 1
ATOM 1170 C CA . ALA A 1 159 ? 191.531 216.485 202.292 1.00 34.12 159 ALA A CA 1
ATOM 1171 C C . ALA A 1 159 ? 191.087 216.064 200.887 1.00 39.28 159 ALA A C 1
ATOM 1172 O O . ALA A 1 159 ? 189.894 215.749 200.715 1.00 43.50 159 ALA A O 1
ATOM 1174 N N . PHE A 1 160 ? 192.014 216.061 199.923 1.00 32.50 160 PHE A N 1
ATOM 1175 C CA . PHE A 1 160 ? 191.678 215.675 198.528 1.00 30.92 160 PHE A CA 1
ATOM 1176 C C . PHE A 1 160 ? 191.141 214.241 198.507 1.00 34.99 160 PHE A C 1
ATOM 1177 O O . PHE A 1 160 ? 190.091 214.005 197.879 1.00 40.47 160 PHE A O 1
ATOM 1185 N N . ASN A 1 161 ? 191.847 213.319 199.171 1.00 30.55 161 ASN A N 1
ATOM 1186 C CA . ASN A 1 161 ? 191.427 211.892 199.194 1.00 32.47 161 ASN A CA 1
ATOM 1187 C C . ASN A 1 161 ? 190.060 211.785 199.877 1.00 32.55 161 ASN A C 1
ATOM 1188 O O . ASN A 1 161 ? 189.204 211.035 199.371 1.00 34.50 161 ASN A O 1
ATOM 1193 N N . ALA A 1 162 ? 189.873 212.509 200.983 1.00 28.92 162 ALA A N 1
ATOM 1194 C CA . ALA A 1 162 ? 188.576 212.490 201.698 1.00 29.95 162 ALA A CA 1
ATOM 1195 C C . ALA A 1 162 ? 187.483 213.044 200.779 1.00 34.21 162 ALA A C 1
ATOM 1196 O O . ALA A 1 162 ? 186.374 212.477 200.772 1.00 40.01 162 ALA A O 1
ATOM 1198 N N . ALA A 1 163 ? 187.789 214.112 200.036 1.00 26.51 163 ALA A N 1
ATOM 1199 C CA . ALA A 1 163 ? 186.798 214.725 199.120 1.00 29.68 163 ALA A CA 1
ATOM 1200 C C . ALA A 1 163 ? 186.520 213.786 197.940 1.00 31.07 163 ALA A C 1
ATOM 1201 O O . ALA A 1 163 ? 185.337 213.626 197.584 1.00 34.62 163 ALA A O 1
ATOM 1203 N N . GLN A 1 164 ? 187.566 213.186 197.363 1.00 30.31 164 GLN A N 1
ATOM 1204 C CA . GLN A 1 164 ? 187.387 212.313 196.170 1.00 29.99 164 GLN A CA 1
ATOM 1205 C C . GLN A 1 164 ? 186.726 210.996 196.589 1.00 29.15 164 GLN A C 1
ATOM 1206 O O . GLN A 1 164 ? 186.222 210.285 195.700 1.00 34.05 164 GLN A O 1
ATOM 1212 N N . ARG A 1 165 ? 186.721 210.689 197.890 1.00 30.38 165 ARG A N 1
ATOM 1213 C CA . ARG A 1 165 ? 186.158 209.401 198.377 1.00 27.93 165 ARG A CA 1
ATOM 1214 C C . ARG A 1 165 ? 184.676 209.314 197.992 1.00 30.25 165 ARG A C 1
ATOM 1215 O O . ARG A 1 165 ? 184.196 208.189 197.753 1.00 35.33 165 ARG A O 1
ATOM 1223 N N . ILE A 1 166 ? 183.989 210.459 197.938 1.00 30.14 166 ILE A N 1
ATOM 1224 C CA . ILE A 1 166 ? 182.546 210.486 197.554 1.00 31.86 166 ILE A CA 1
ATOM 1225 C C . ILE A 1 166 ? 182.379 209.739 196.226 1.00 30.48 166 ILE A C 1
ATOM 1226 O O . ILE A 1 166 ? 181.478 208.882 196.142 1.00 33.57 166 ILE A O 1
ATOM 1231 N N . PHE A 1 167 ? 183.222 210.048 195.237 1.00 30.45 167 PHE A N 1
ATOM 1232 C CA . PHE A 1 167 ? 183.166 209.340 193.932 1.00 26.34 167 PHE A CA 1
ATOM 1233 C C . PHE A 1 167 ? 184.097 208.125 193.985 1.00 31.49 167 PHE A C 1
ATOM 1234 O O . PHE A 1 167 ? 185.316 208.307 193.831 1.00 39.25 167 PHE A O 1
ATOM 1242 N N . GLY A 1 168 ? 183.542 206.928 194.196 1.00 27.54 168 GLY A N 1
ATOM 1243 C CA . GLY A 1 168 ? 184.384 205.723 194.328 1.00 26.74 168 GLY A CA 1
ATOM 1244 C C . GLY A 1 168 ? 185.207 205.466 193.077 1.00 27.72 168 GLY A C 1
ATOM 1245 O O . GLY A 1 168 ? 186.442 205.614 193.143 1.00 26.88 168 GLY A O 1
ATOM 1246 N N . ASP A 1 169 ? 184.548 205.110 191.971 1.00 35.29 169 ASP A N 1
ATOM 1247 C CA . ASP A 1 169 ? 185.260 204.842 190.692 1.00 30.82 169 ASP A CA 1
ATOM 1248 C C . ASP A 1 169 ? 185.366 206.141 189.889 1.00 34.49 169 ASP A C 1
ATOM 1249 O O . ASP A 1 169 ? 186.209 206.197 188.972 1.00 37.50 169 ASP A O 1
ATOM 1254 N N . ARG A 1 170 ? 184.547 207.140 190.225 1.00 30.94 170 ARG A N 1
ATOM 1255 C CA . ARG A 1 170 ? 184.539 208.413 189.454 1.00 29.46 170 ARG A CA 1
ATOM 1256 C C . ARG A 1 170 ? 185.656 209.326 189.973 1.00 32.23 170 ARG A C 1
ATOM 1257 O O . ARG A 1 170 ? 185.833 210.421 189.405 1.00 39.51 170 ARG A O 1
ATOM 1265 N N . SER A 1 171 ? 186.385 208.884 191.003 1.00 28.29 171 SER A N 1
ATOM 1266 C CA . SER A 1 171 ? 187.520 209.680 191.541 1.00 25.33 171 SER A CA 1
ATOM 1267 C C . SER A 1 171 ? 188.568 209.882 190.443 1.00 26.18 171 SER A C 1
ATOM 1268 O O . SER A 1 171 ? 189.139 210.983 190.365 1.00 32.01 171 SER A O 1
ATOM 1271 N N . THR A 1 172 ? 188.809 208.850 189.630 1.00 28.00 172 THR A N 1
ATOM 1272 C CA . THR A 1 172 ? 189.808 208.945 188.532 1.00 27.74 172 THR A CA 1
ATOM 1273 C C . THR A 1 172 ? 189.286 209.895 187.448 1.00 32.83 172 THR A C 1
ATOM 1274 O O . THR A 1 172 ? 190.108 210.633 186.872 1.00 35.55 172 THR A O 1
ATOM 1278 N N . ASP A 1 173 ? 187.976 209.875 187.188 1.00 32.35 173 ASP A N 1
ATOM 1279 C CA . ASP A 1 173 ? 187.379 210.730 186.125 1.00 28.94 173 ASP A CA 1
ATOM 1280 C C . ASP A 1 173 ? 187.589 212.211 186.457 1.00 30.69 173 ASP A C 1
ATOM 1281 O O . ASP A 1 173 ? 187.445 213.043 185.541 1.00 35.46 173 ASP A O 1
ATOM 1286 N N . ILE A 1 174 ? 187.911 212.525 187.715 1.00 24.33 174 ILE A N 1
ATOM 1287 C CA . ILE A 1 174 ? 188.079 213.915 188.122 1.00 20.97 174 ILE A CA 1
ATOM 1288 C C . ILE A 1 174 ? 189.271 214.508 187.382 1.00 27.05 174 ILE A C 1
ATOM 1289 O O . ILE A 1 174 ? 190.357 213.915 187.342 1.00 30.26 174 ILE A O 1
ATOM 1294 N N . GLN A 1 175 ? 189.074 215.687 186.792 1.00 25.03 175 GLN A N 1
ATOM 1295 C CA . GLN A 1 175 ? 190.086 216.282 185.925 1.00 22.31 175 GLN A CA 1
ATOM 1296 C C . GLN A 1 175 ? 191.021 217.217 186.688 1.00 23.54 175 GLN A C 1
ATOM 1297 O O . GLN A 1 175 ? 192.235 216.996 186.726 1.00 31.14 175 GLN A O 1
ATOM 1303 N N . VAL A 1 176 ? 190.471 218.267 187.301 1.00 20.06 176 VAL A N 1
ATOM 1304 C CA . VAL A 1 176 ? 191.262 219.305 187.951 1.00 23.21 176 VAL A CA 1
ATOM 1305 C C . VAL A 1 176 ? 190.647 219.630 189.306 1.00 23.34 176 VAL A C 1
ATOM 1306 O O . VAL A 1 176 ? 189.581 219.131 189.673 1.00 23.33 176 VAL A O 1
ATOM 1310 N N . TRP A 1 177 ? 191.345 220.482 190.065 1.00 22.46 177 TRP A N 1
ATOM 1311 C CA . TRP A 1 177 ? 190.853 220.880 191.412 1.00 19.50 177 TRP A CA 1
ATOM 1312 C C . TRP A 1 177 ? 190.783 222.408 191.496 1.00 22.25 177 TRP A C 1
ATOM 1313 O O . TRP A 1 177 ? 191.689 223.008 192.106 1.00 30.41 177 TRP A O 1
ATOM 1324 N N . VAL A 1 178 ? 189.745 223.005 190.904 1.00 23.34 178 VAL A N 1
ATOM 1325 C CA . VAL A 1 178 ? 189.597 224.491 190.918 1.00 24.32 178 VAL A CA 1
ATOM 1326 C C . VAL A 1 178 ? 189.550 224.958 192.375 1.00 24.75 178 VAL A C 1
ATOM 1327 O O . VAL A 1 178 ? 188.678 224.472 193.118 1.00 26.09 178 VAL A O 1
ATOM 1331 N N . SER A 1 179 ? 190.472 225.844 192.762 1.00 22.72 179 SER A N 1
ATOM 1332 C CA . SER A 1 179 ? 190.536 226.326 194.165 1.00 26.63 179 SER A CA 1
ATOM 1333 C C . SER A 1 179 ? 190.918 227.808 194.185 1.00 25.82 179 SER A C 1
ATOM 1334 O O . SER A 1 179 ? 191.013 228.407 193.096 1.00 29.24 179 SER A O 1
ATOM 1337 N N . HIS A 1 180 ? 191.123 228.370 195.377 1.00 26.76 180 HIS A N 1
ATOM 1338 C CA . HIS A 1 180 ? 191.566 229.786 195.490 1.00 20.49 180 HIS A CA 1
ATOM 1339 C C . HIS A 1 180 ? 193.072 229.778 195.769 1.00 27.31 180 HIS A C 1
ATOM 1340 O O . HIS A 1 180 ? 193.598 228.742 196.234 1.00 32.11 180 HIS A O 1
ATOM 1347 N N . SER A 1 181 ? 193.753 230.884 195.472 1.00 31.39 181 SER A N 1
ATOM 1348 C CA . SER A 1 181 ? 195.216 230.972 195.719 1.00 28.20 181 SER A CA 1
ATOM 1349 C C . SER A 1 181 ? 195.497 230.834 197.219 1.00 30.04 181 SER A C 1
ATOM 1350 O O . SER A 1 181 ? 196.406 230.064 197.576 1.00 32.33 181 SER A O 1
ATOM 1353 N N . SER A 1 182 ? 194.732 231.540 198.058 1.00 33.51 182 SER A N 1
ATOM 1354 C CA . SER A 1 182 ? 194.974 231.523 199.527 1.00 27.20 182 SER A CA 1
ATOM 1355 C C . SER A 1 182 ? 195.069 230.084 200.056 1.00 31.07 182 SER A C 1
ATOM 1356 O O . SER A 1 182 ? 196.145 229.730 200.573 1.00 31.40 182 SER A O 1
ATOM 1359 N N . PRO A 1 183 ? 194.018 229.234 199.968 1.00 36.45 183 PRO A N 1
ATOM 1360 C CA . PRO A 1 183 ? 194.075 227.892 200.547 1.00 30.99 183 PRO A CA 1
ATOM 1361 C C . PRO A 1 183 ? 195.259 227.096 199.975 1.00 31.26 183 PRO A C 1
ATOM 1362 O O . PRO A 1 183 ? 195.830 226.312 200.704 1.00 33.29 183 PRO A O 1
ATOM 1366 N N . LEU A 1 184 ? 195.591 227.314 198.698 1.00 33.01 184 LEU A N 1
ATOM 1367 C CA . LEU A 1 184 ? 196.749 226.619 198.074 1.00 30.95 184 LEU A CA 1
ATOM 1368 C C . LEU A 1 184 ? 198.030 227.001 198.822 1.00 33.99 184 LEU A C 1
ATOM 1369 O O . LEU A 1 184 ? 198.810 226.090 199.154 1.00 34.35 184 LEU A O 1
ATOM 1374 N N . PHE A 1 185 ? 198.228 228.297 199.080 1.00 37.33 185 PHE A N 1
ATOM 1375 C CA . PHE A 1 185 ? 199.419 228.741 199.848 1.00 31.07 185 PHE A CA 1
ATOM 1376 C C . PHE A 1 185 ? 199.401 228.062 201.220 1.00 34.08 185 PHE A C 1
ATOM 1377 O O . PHE A 1 185 ? 200.452 227.548 201.645 1.00 35.37 185 PHE A O 1
ATOM 1385 N N . ASP A 1 186 ? 198.236 228.047 201.877 1.00 41.90 186 ASP A N 1
ATOM 1386 C CA . ASP A 1 186 ? 198.107 227.402 203.211 1.00 37.38 186 ASP A CA 1
ATOM 1387 C C . ASP A 1 186 ? 198.462 225.919 203.086 1.00 35.33 186 ASP A C 1
ATOM 1388 O O . ASP A 1 186 ? 199.215 225.419 203.944 1.00 37.40 186 ASP A O 1
ATOM 1393 N N . LEU A 1 187 ? 197.970 225.257 202.035 1.00 41.37 187 LEU A N 1
ATOM 1394 C CA . LEU A 1 187 ? 198.313 223.830 201.792 1.00 42.76 187 LEU A CA 1
ATOM 1395 C C . LEU A 1 187 ? 199.837 223.686 201.714 1.00 43.94 187 LEU A C 1
ATOM 1396 O O . LEU A 1 187 ? 200.399 222.922 202.522 1.00 43.81 187 LEU A O 1
ATOM 1401 N N . TYR A 1 188 ? 200.473 224.395 200.775 1.00 51.15 188 TYR A N 1
ATOM 1402 C CA . TYR A 1 188 ? 201.945 224.277 200.591 1.00 47.04 188 TYR A CA 1
ATOM 1403 C C . TYR A 1 188 ? 202.664 224.781 201.847 1.00 46.96 188 TYR A C 1
ATOM 1404 O O . TYR A 1 188 ? 203.607 224.110 202.298 1.00 47.93 188 TYR A O 1
ATOM 1413 N N . ASP A 1 189 ? 202.226 225.920 202.391 1.00 53.31 189 ASP A N 1
ATOM 1414 C CA . ASP A 1 189 ? 202.833 226.438 203.644 1.00 53.08 189 ASP A CA 1
ATOM 1415 C C . ASP A 1 189 ? 202.929 225.289 204.650 1.00 55.24 189 ASP A C 1
ATOM 1416 O O . ASP A 1 189 ? 204.024 225.084 205.202 1.00 52.70 189 ASP A O 1
ATOM 1421 N N . ASN A 1 190 ? 201.827 224.565 204.863 1.00 58.98 190 ASN A N 1
ATOM 1422 C CA . ASN A 1 190 ? 201.834 223.408 205.798 1.00 56.65 190 ASN A CA 1
ATOM 1423 C C . ASN A 1 190 ? 202.948 222.437 205.390 1.00 56.35 190 ASN A C 1
ATOM 1424 O O . ASN A 1 190 ? 203.800 222.127 206.246 1.00 58.47 190 ASN A O 1
ATOM 1429 N N . ALA A 1 191 ? 202.938 221.985 204.133 1.00 61.28 191 ALA A N 1
ATOM 1430 C CA . ALA A 1 191 ? 203.950 221.010 203.662 1.00 59.47 191 ALA A CA 1
ATOM 1431 C C . ALA A 1 191 ? 205.351 221.618 203.777 1.00 58.61 191 ALA A C 1
ATOM 1432 O O . ALA A 1 191 ? 206.239 220.939 204.316 1.00 60.93 191 ALA A O 1
ATOM 1434 N N . LEU A 1 192 ? 205.531 222.854 203.302 1.00 67.29 192 LEU A N 1
ATOM 1435 C CA . LEU A 1 192 ? 206.864 223.516 203.340 1.00 67.59 192 LEU A CA 1
ATOM 1436 C C . LEU A 1 192 ? 207.307 223.693 204.797 1.00 69.85 192 LEU A C 1
ATOM 1437 O O . LEU A 1 192 ? 208.522 223.623 205.052 1.00 63.73 192 LEU A O 1
ATOM 1442 N N . ALA A 1 193 ? 206.358 223.932 205.707 1.00 74.94 193 ALA A N 1
ATOM 1443 C CA . ALA A 1 193 ? 206.701 224.055 207.142 1.00 71.18 193 ALA A CA 1
ATOM 1444 C C . ALA A 1 193 ? 207.240 222.717 207.655 1.00 72.17 193 ALA A C 1
ATOM 1445 O O . ALA A 1 193 ? 208.325 222.720 208.269 1.00 72.18 193 ALA A O 1
ATOM 1447 N N . ASN A 1 194 ? 206.512 221.621 207.405 1.00 79.39 194 ASN A N 1
ATOM 1448 C CA . ASN A 1 194 ? 206.933 220.289 207.918 1.00 79.73 194 ASN A CA 1
ATOM 1449 C C . ASN A 1 194 ? 206.075 219.185 207.295 1.00 77.98 194 ASN A C 1
ATOM 1450 O O . ASN A 1 194 ? 205.137 219.523 206.547 1.00 76.45 194 ASN A O 1
ATOM 1455 N N . ALA A 1 195 ? 206.391 217.918 207.588 1.00 82.55 195 ALA A N 1
ATOM 1456 C CA . ALA A 1 195 ? 205.594 216.771 207.085 1.00 84.84 195 ALA A CA 1
ATOM 1457 C C . ALA A 1 195 ? 205.588 216.740 205.551 1.00 84.29 195 ALA A C 1
ATOM 1458 O O . ALA A 1 195 ? 204.625 216.192 204.981 1.00 81.60 195 ALA A O 1
ATOM 1460 N N . GLU A 1 196 ? 206.626 217.289 204.912 1.00 89.24 196 GLU A N 1
ATOM 1461 C CA . GLU A 1 196 ? 206.721 217.216 203.429 1.00 89.94 196 GLU A CA 1
ATOM 1462 C C . GLU A 1 196 ? 207.391 215.891 203.056 1.00 89.71 196 GLU A C 1
ATOM 1463 O O . GLU A 1 196 ? 208.498 215.638 203.567 1.00 88.72 196 GLU A O 1
ATOM 1469 N N . GLN A 1 197 ? 206.738 215.076 202.222 1.00 89.00 197 GLN A N 1
ATOM 1470 C CA . GLN A 1 197 ? 207.288 213.738 201.872 1.00 88.70 197 GLN A CA 1
ATOM 1471 C C . GLN A 1 197 ? 207.505 212.953 203.170 1.00 88.54 197 GLN A C 1
ATOM 1472 O O . GLN A 1 197 ? 208.437 212.128 203.210 1.00 87.97 197 GLN A O 1
ATOM 1478 N N . LEU A 1 198 ? 206.739 213.283 204.210 1.00 87.07 198 LEU A N 1
ATOM 1479 C CA . LEU A 1 198 ? 206.839 212.568 205.507 1.00 87.69 198 LEU A CA 1
ATOM 1480 C C . LEU A 1 198 ? 205.422 212.136 205.873 1.00 87.35 198 LEU A C 1
ATOM 1481 O O . LEU A 1 198 ? 205.210 210.929 206.103 1.00 85.38 198 LEU A O 1
ATOM 1486 N N . TYR A 1 199 ? 204.492 213.092 205.912 1.00 87.33 199 TYR A N 1
ATOM 1487 C CA . TYR A 1 199 ? 203.069 212.750 206.157 1.00 86.51 199 TYR A CA 1
ATOM 1488 C C . TYR A 1 199 ? 202.324 212.894 204.829 1.00 86.10 199 TYR A C 1
ATOM 1489 O O . TYR A 1 199 ? 201.696 211.922 204.388 1.00 86.26 199 TYR A O 1
ATOM 1498 N N . VAL A 1 200 ? 202.435 214.065 204.195 1.00 83.31 200 VAL A N 1
ATOM 1499 C CA . VAL A 1 200 ? 201.728 214.317 202.903 1.00 83.22 200 VAL A CA 1
ATOM 1500 C C . VAL A 1 200 ? 202.760 214.405 201.774 1.00 83.74 200 VAL A C 1
ATOM 1501 O O . VAL A 1 200 ? 203.937 214.691 202.071 1.00 84.63 200 VAL A O 1
ATOM 1505 N N . PHE A 1 201 ? 202.332 214.161 200.531 1.00 84.60 201 PHE A N 1
ATOM 1506 C CA . PHE A 1 201 ? 203.245 214.270 199.362 1.00 83.54 201 PHE A CA 1
ATOM 1507 C C . PHE A 1 201 ? 203.434 215.752 199.028 1.00 84.26 201 PHE A C 1
ATOM 1508 O O . PHE A 1 201 ? 202.782 216.237 198.082 1.00 82.78 201 PHE A O 1
ATOM 1516 N N . GLY A 1 202 ? 204.298 216.447 199.774 1.00 87.47 202 GLY A N 1
ATOM 1517 C CA . GLY A 1 202 ? 204.484 217.898 199.579 1.00 87.15 202 GLY A CA 1
ATOM 1518 C C . GLY A 1 202 ? 204.931 218.234 198.169 1.00 88.23 202 GLY A C 1
ATOM 1519 O O . GLY A 1 202 ? 205.789 217.504 197.633 1.00 88.27 202 GLY A O 1
ATOM 1520 N N . THR A 1 203 ? 204.378 219.305 197.589 1.00 80.08 203 THR A N 1
ATOM 1521 C CA . THR A 1 203 ? 204.746 219.732 196.210 1.00 78.98 203 THR A CA 1
ATOM 1522 C C . THR A 1 203 ? 204.938 218.496 195.324 1.00 79.69 203 THR A C 1
ATOM 1523 O O . THR A 1 203 ? 206.017 218.378 194.711 1.00 79.08 203 THR A O 1
ATOM 1527 N N . VAL A 1 204 ? 203.929 217.623 195.255 1.00 71.23 204 VAL A N 1
ATOM 1528 C CA . VAL A 1 204 ? 204.004 216.433 194.357 1.00 69.72 204 VAL A CA 1
ATOM 1529 C C . VAL A 1 204 ? 204.320 216.939 192.947 1.00 69.54 204 VAL A C 1
ATOM 1530 O O . VAL A 1 204 ? 205.228 216.371 192.308 1.00 68.72 204 VAL A O 1
ATOM 1534 N N . ASN A 1 205 ? 203.608 217.976 192.493 1.00 67.09 205 ASN A N 1
ATOM 1535 C CA . ASN A 1 205 ? 203.895 218.589 191.169 1.00 66.38 205 ASN A CA 1
ATOM 1536 C C . ASN A 1 205 ? 203.988 220.105 191.370 1.00 65.05 205 ASN A C 1
ATOM 1537 O O . ASN A 1 205 ? 203.779 220.561 192.511 1.00 63.54 205 ASN A O 1
ATOM 1542 N N . VAL A 1 206 ? 204.285 220.852 190.302 1.00 61.34 206 VAL A N 1
ATOM 1543 C CA . VAL A 1 206 ? 204.360 222.339 190.413 1.00 61.30 206 VAL A CA 1
ATOM 1544 C C . VAL A 1 206 ? 203.094 222.834 191.125 1.00 62.64 206 VAL A C 1
ATOM 1545 O O . VAL A 1 206 ? 203.226 223.685 192.027 1.00 63.95 206 VAL A O 1
ATOM 1549 N N . ARG A 1 207 ? 201.925 222.310 190.741 1.00 51.27 207 ARG A N 1
ATOM 1550 C CA . ARG A 1 207 ? 200.646 222.695 191.395 1.00 46.26 207 ARG A CA 1
ATOM 1551 C C . ARG A 1 207 ? 199.590 221.628 191.090 1.00 45.22 207 ARG A C 1
ATOM 1552 O O . ARG A 1 207 ? 198.656 221.928 190.321 1.00 45.73 207 ARG A O 1
ATOM 1560 N N . ALA A 1 208 ? 199.738 220.432 191.668 1.00 36.26 208 ALA A N 1
ATOM 1561 C CA . ALA A 1 208 ? 198.778 219.329 191.430 1.00 33.96 208 ALA A CA 1
ATOM 1562 C C . ALA A 1 208 ? 198.550 218.564 192.738 1.00 35.96 208 ALA A C 1
ATOM 1563 O O . ALA A 1 208 ? 199.287 218.823 193.710 1.00 44.01 208 ALA A O 1
ATOM 1565 N N . ASP A 1 209 ? 197.558 217.669 192.766 1.00 34.41 209 ASP A N 1
ATOM 1566 C CA . ASP A 1 209 ? 197.296 216.863 193.990 1.00 35.88 209 ASP A CA 1
ATOM 1567 C C . ASP A 1 209 ? 198.161 215.598 193.958 1.00 40.83 209 ASP A C 1
ATOM 1568 O O . ASP A 1 209 ? 198.871 215.392 192.953 1.00 44.41 209 ASP A O 1
ATOM 1573 N N . ALA A 1 210 ? 198.085 214.778 195.011 1.00 41.12 210 ALA A N 1
ATOM 1574 C CA . ALA A 1 210 ? 198.887 213.534 195.080 1.00 37.67 210 ALA A CA 1
ATOM 1575 C C . ALA A 1 210 ? 198.373 212.528 194.046 1.00 36.37 210 ALA A C 1
ATOM 1576 O O . ALA A 1 210 ? 199.078 211.530 193.797 1.00 39.40 210 ALA A O 1
ATOM 1578 N N . PHE A 1 211 ? 197.193 212.779 193.470 1.00 34.25 211 PHE A N 1
ATOM 1579 C CA . PHE A 1 211 ? 196.594 211.832 192.493 1.00 33.29 211 PHE A CA 1
ATOM 1580 C C . PHE A 1 211 ? 196.861 212.319 191.066 1.00 34.55 211 PHE A C 1
ATOM 1581 O O . PHE A 1 211 ? 196.324 211.710 190.122 1.00 34.95 211 PHE A O 1
ATOM 1589 N N . GLY A 1 212 ? 197.654 213.385 190.913 1.00 32.77 212 GLY A N 1
ATOM 1590 C CA . GLY A 1 212 ? 198.028 213.852 189.562 1.00 29.04 212 GLY A CA 1
ATOM 1591 C C . GLY A 1 212 ? 197.107 214.948 189.050 1.00 33.13 212 GLY A C 1
ATOM 1592 O O . GLY A 1 212 ? 197.541 215.707 188.163 1.00 39.56 212 GLY A O 1
ATOM 1593 N N . ARG A 1 213 ? 195.888 215.034 189.590 1.00 30.55 213 ARG A N 1
ATOM 1594 C CA . ARG A 1 213 ? 194.911 216.052 189.117 1.00 27.66 213 ARG A CA 1
ATOM 1595 C C . ARG A 1 213 ? 195.497 217.446 189.361 1.00 27.80 213 ARG A C 1
ATOM 1596 O O . ARG A 1 213 ? 195.742 217.789 190.533 1.00 24.43 213 ARG A O 1
ATOM 1604 N N . PRO A 1 214 ? 195.722 218.263 188.310 1.00 30.77 214 PRO A N 1
ATOM 1605 C CA . PRO A 1 214 ? 196.341 219.579 188.477 1.00 28.74 214 PRO A CA 1
ATOM 1606 C C . PRO A 1 214 ? 195.417 220.530 189.249 1.00 24.26 214 PRO A C 1
ATOM 1607 O O . PRO A 1 214 ? 194.212 220.395 189.142 1.00 26.61 214 PRO A O 1
ATOM 1611 N N . ILE A 1 215 ? 195.999 221.423 190.055 1.00 22.02 215 ILE A N 1
ATOM 1612 C CA . ILE A 1 215 ? 195.180 222.355 190.887 1.00 23.72 215 ILE A CA 1
ATOM 1613 C C . ILE A 1 215 ? 195.165 223.727 190.209 1.00 26.15 215 ILE A C 1
ATOM 1614 O O . ILE A 1 215 ? 196.204 224.415 190.244 1.00 30.20 215 ILE A O 1
ATOM 1619 N N . ILE A 1 216 ? 194.028 224.106 189.620 1.00 24.44 216 ILE A N 1
ATOM 1620 C CA . ILE A 1 216 ? 193.923 225.416 188.912 1.00 24.06 216 ILE A CA 1
ATOM 1621 C C . ILE A 1 216 ? 193.406 226.462 189.905 1.00 21.10 216 ILE A C 1
ATOM 1622 O O . ILE A 1 216 ? 192.181 226.509 190.125 1.00 24.25 216 ILE A O 1
ATOM 1627 N N . ILE A 1 217 ? 194.309 227.262 190.480 1.00 22.93 217 ILE A N 1
ATOM 1628 C CA . ILE A 1 217 ? 193.903 228.273 191.502 1.00 25.18 217 ILE A CA 1
ATOM 1629 C C . ILE A 1 217 ? 193.388 229.532 190.799 1.00 23.71 217 ILE A C 1
ATOM 1630 O O . ILE A 1 217 ? 193.893 229.848 189.703 1.00 31.85 217 ILE A O 1
ATOM 1635 N N . THR A 1 218 ? 192.415 230.215 191.409 1.00 18.27 218 THR A N 1
ATOM 1636 C CA . THR A 1 218 ? 191.883 231.480 190.837 1.00 21.50 218 THR A CA 1
ATOM 1637 C C . THR A 1 218 ? 191.364 232.359 191.979 1.00 23.81 218 THR A C 1
ATOM 1638 O O . THR A 1 218 ? 190.736 231.811 192.906 1.00 30.49 218 THR A O 1
ATOM 1642 N N . ASP A 1 219 ? 191.627 233.666 191.914 1.00 26.63 219 ASP A N 1
ATOM 1643 C CA . ASP A 1 219 ? 191.143 234.602 192.963 1.00 22.48 219 ASP A CA 1
ATOM 1644 C C . ASP A 1 219 ? 189.657 234.885 192.725 1.00 24.37 219 ASP A C 1
ATOM 1645 O O . ASP A 1 219 ? 189.294 236.072 192.616 1.00 31.17 219 ASP A O 1
ATOM 1650 N N . SER A 1 220 ? 188.837 233.832 192.644 1.00 22.16 220 SER A N 1
ATOM 1651 C CA . SER A 1 220 ? 187.390 234.012 192.359 1.00 24.35 220 SER A CA 1
ATOM 1652 C C . SER A 1 220 ? 186.645 234.343 193.654 1.00 25.06 220 SER A C 1
ATOM 1653 O O . SER A 1 220 ? 186.834 233.617 194.649 1.00 29.82 220 SER A O 1
ATOM 1656 N N . PRO A 1 221 ? 185.805 235.401 193.684 1.00 23.34 221 PRO A N 1
ATOM 1657 C CA . PRO A 1 221 ? 185.010 235.717 194.871 1.00 26.43 221 PRO A CA 1
ATOM 1658 C C . PRO A 1 221 ? 184.063 234.548 195.178 1.00 26.94 221 PRO A C 1
ATOM 1659 O O . PRO A 1 221 ? 183.740 234.348 196.332 1.00 27.72 221 PRO A O 1
ATOM 1663 N N . ALA A 1 222 ? 183.649 233.814 194.142 1.00 25.96 222 ALA A N 1
ATOM 1664 C CA . ALA A 1 222 ? 182.746 232.656 194.331 1.00 25.71 222 ALA A CA 1
ATOM 1665 C C . ALA A 1 222 ? 183.419 231.611 195.228 1.00 28.97 222 ALA A C 1
ATOM 1666 O O . ALA A 1 222 ? 182.727 230.659 195.638 1.00 28.38 222 ALA A O 1
ATOM 1668 N N . LEU A 1 223 ? 184.714 231.778 195.516 1.00 27.33 223 LEU A N 1
ATOM 1669 C CA . LEU A 1 223 ? 185.419 230.784 196.311 1.00 26.80 223 LEU A CA 1
ATOM 1670 C C . LEU A 1 223 ? 185.818 231.296 197.688 1.00 29.57 223 LEU A C 1
ATOM 1671 O O . LEU A 1 223 ? 186.462 230.562 198.443 1.00 33.08 223 LEU A O 1
ATOM 1676 N N . VAL A 1 224 ? 185.458 232.531 198.031 1.00 31.45 224 VAL A N 1
ATOM 1677 C CA . VAL A 1 224 ? 185.742 233.107 199.339 1.00 29.63 224 VAL A CA 1
ATOM 1678 C C . VAL A 1 224 ? 184.434 233.610 199.931 1.00 33.66 224 VAL A C 1
ATOM 1679 O O . VAL A 1 224 ? 183.678 234.322 199.261 1.00 34.44 224 VAL A O 1
ATOM 1683 N N . SER A 1 225 ? 184.167 233.240 201.184 1.00 37.77 225 SER A N 1
ATOM 1684 C CA . SER A 1 225 ? 182.929 233.623 201.865 1.00 37.95 225 SER A CA 1
ATOM 1685 C C . SER A 1 225 ? 183.258 233.891 203.330 1.00 39.31 225 SER A C 1
ATOM 1686 O O . SER A 1 225 ? 183.521 232.958 204.095 1.00 43.14 225 SER A O 1
ATOM 1689 N N . GLY A 1 226 ? 183.236 235.160 203.715 1.00 44.97 226 GLY A N 1
ATOM 1690 C CA . GLY A 1 226 ? 183.493 235.571 205.079 1.00 44.03 226 GLY A CA 1
ATOM 1691 C C . GLY A 1 226 ? 184.815 236.302 205.210 1.00 45.06 226 GLY A C 1
ATOM 1692 O O . GLY A 1 226 ? 185.546 236.511 204.244 1.00 46.50 226 GLY A O 1
ATOM 1693 N N . ALA A 1 227 ? 185.106 236.698 206.448 1.00 48.19 227 ALA A N 1
ATOM 1694 C CA . ALA A 1 227 ? 186.347 237.381 206.776 1.00 47.41 227 ALA A CA 1
ATOM 1695 C C . ALA A 1 227 ? 186.797 236.968 208.170 1.00 49.10 227 ALA A C 1
ATOM 1696 O O . ALA A 1 227 ? 185.977 236.628 209.027 1.00 48.20 227 ALA A O 1
ATOM 1698 N N . ALA A 1 228 ? 188.114 237.005 208.381 1.00 52.34 228 ALA A N 1
ATOM 1699 C CA . ALA A 1 228 ? 188.746 236.686 209.667 1.00 50.58 228 ALA A CA 1
ATOM 1700 C C . ALA A 1 228 ? 188.342 235.273 210.068 1.00 51.70 228 ALA A C 1
ATOM 1701 O O . ALA A 1 228 ? 188.644 234.328 209.317 1.00 53.49 228 ALA A O 1
ATOM 1703 N N . GLU A 1 229 ? 187.679 235.066 211.210 1.00 50.08 229 GLU A N 1
ATOM 1704 C CA . GLU A 1 229 ? 187.331 233.714 211.636 1.00 50.78 229 GLU A CA 1
ATOM 1705 C C . GLU A 1 229 ? 186.241 233.107 210.761 1.00 52.53 229 GLU A C 1
ATOM 1706 O O . GLU A 1 229 ? 186.214 231.885 210.568 1.00 52.82 229 GLU A O 1
ATOM 1712 N N . THR A 1 230 ? 185.343 233.932 210.227 1.00 49.18 230 THR A N 1
ATOM 1713 C CA . THR A 1 230 ? 184.263 233.445 209.377 1.00 47.12 230 THR A CA 1
ATOM 1714 C C . THR A 1 230 ? 184.699 233.227 207.934 1.00 48.41 230 THR A C 1
ATOM 1715 O O . THR A 1 230 ? 183.883 232.786 207.117 1.00 49.91 230 THR A O 1
ATOM 1719 N N . LEU A 1 231 ? 185.953 233.525 207.605 1.00 43.27 231 LEU A N 1
ATOM 1720 C CA . LEU A 1 231 ? 186.450 233.339 206.249 1.00 41.97 231 LEU A CA 1
ATOM 1721 C C . LEU A 1 231 ? 186.586 231.852 205.940 1.00 42.57 231 LEU A C 1
ATOM 1722 O O . LEU A 1 231 ? 187.302 231.129 206.639 1.00 41.27 231 LEU A O 1
ATOM 1727 N N . ARG A 1 232 ? 185.920 231.409 204.870 1.00 39.99 232 ARG A N 1
ATOM 1728 C CA . ARG A 1 232 ? 186.009 229.985 204.450 1.00 36.31 232 ARG A CA 1
ATOM 1729 C C . ARG A 1 232 ? 186.364 229.922 202.961 1.00 37.24 232 ARG A C 1
ATOM 1730 O O . ARG A 1 232 ? 185.955 230.837 202.219 1.00 39.51 232 ARG A O 1
ATOM 1738 N N . HIS A 1 233 ? 187.096 228.884 202.547 1.00 34.50 233 HIS A N 1
ATOM 1739 C CA . HIS A 1 233 ? 187.490 228.725 201.119 1.00 28.34 233 HIS A CA 1
ATOM 1740 C C . HIS A 1 233 ? 186.716 227.555 200.505 1.00 29.00 233 HIS A C 1
ATOM 1741 O O . HIS A 1 233 ? 186.227 226.688 201.259 1.00 33.61 233 HIS A O 1
ATOM 1748 N N . SER A 1 234 ? 186.610 227.534 199.172 1.00 28.53 234 SER A N 1
ATOM 1749 C CA . SER A 1 234 ? 185.873 226.446 198.477 1.00 24.24 234 SER A CA 1
ATOM 1750 C C . SER A 1 234 ? 186.730 225.873 197.345 1.00 30.95 234 SER A C 1
ATOM 1751 O O . SER A 1 234 ? 187.245 226.669 196.536 1.00 32.87 234 SER A O 1
ATOM 1754 N N . THR A 1 235 ? 186.876 224.545 197.293 1.00 28.30 235 THR A N 1
ATOM 1755 C CA . THR A 1 235 ? 187.647 223.915 196.228 1.00 22.80 235 THR A CA 1
ATOM 1756 C C . THR A 1 235 ? 186.750 222.925 195.501 1.00 26.54 235 THR A C 1
ATOM 1757 O O . THR A 1 235 ? 186.118 222.077 196.139 1.00 31.90 235 THR A O 1
ATOM 1761 N N . LEU A 1 236 ? 186.702 223.026 194.174 1.00 19.26 236 LEU A N 1
ATOM 1762 C CA . LEU A 1 236 ? 185.803 222.212 193.367 1.00 18.51 236 LEU A CA 1
ATOM 1763 C C . LEU A 1 236 ? 186.608 221.132 192.652 1.00 19.29 236 LEU A C 1
ATOM 1764 O O . LEU A 1 236 ? 187.539 221.442 191.900 1.00 25.60 236 LEU A O 1
ATOM 1769 N N . GLY A 1 237 ? 186.248 219.873 192.883 1.00 22.25 237 GLY A N 1
ATOM 1770 C CA . GLY A 1 237 ? 186.852 218.771 192.158 1.00 18.84 237 GLY A CA 1
ATOM 1771 C C . GLY A 1 237 ? 186.074 218.416 190.907 1.00 18.13 237 GLY A C 1
ATOM 1772 O O . GLY A 1 237 ? 185.446 217.355 190.841 1.00 27.61 237 GLY A O 1
ATOM 1773 N N . LEU A 1 238 ? 186.106 219.299 189.913 1.00 23.18 238 LEU A N 1
ATOM 1774 C CA . LEU A 1 238 ? 185.298 219.112 188.713 1.00 22.18 238 LEU A CA 1
ATOM 1775 C C . LEU A 1 238 ? 185.798 217.934 187.887 1.00 16.67 238 LEU A C 1
ATOM 1776 O O . LEU A 1 238 ? 187.005 217.728 187.730 1.00 19.12 238 LEU A O 1
ATOM 1781 N N . THR A 1 239 ? 184.857 217.157 187.359 1.00 16.97 239 THR A N 1
ATOM 1782 C CA . THR A 1 239 ? 185.164 216.102 186.407 1.00 23.96 239 THR A CA 1
ATOM 1783 C C . THR A 1 239 ? 185.024 216.661 184.991 1.00 25.78 239 THR A C 1
ATOM 1784 O O . THR A 1 239 ? 184.798 217.857 184.794 1.00 33.97 239 THR A O 1
ATOM 1788 N N . THR A 1 240 ? 185.155 215.800 183.985 1.00 20.94 240 THR A N 1
ATOM 1789 C CA . THR A 1 240 ? 185.032 216.250 182.606 1.00 24.19 240 THR A CA 1
ATOM 1790 C C . THR A 1 240 ? 183.593 216.656 182.303 1.00 24.04 240 THR A C 1
ATOM 1791 O O . THR A 1 240 ? 182.642 215.940 182.630 1.00 22.28 240 THR A O 1
ATOM 1795 N N . GLY A 1 241 ? 183.432 217.838 181.701 1.00 24.23 241 GLY A N 1
ATOM 1796 C CA . GLY A 1 241 ? 182.083 218.335 181.364 1.00 15.91 241 GLY A CA 1
ATOM 1797 C C . GLY A 1 241 ? 181.296 218.737 182.600 1.00 22.50 241 GLY A C 1
ATOM 1798 O O . GLY A 1 241 ? 180.060 218.854 182.495 1.00 31.76 241 GLY A O 1
ATOM 1799 N N . ALA A 1 242 ? 181.981 218.944 183.729 1.00 23.66 242 ALA A N 1
ATOM 1800 C CA . ALA A 1 242 ? 181.292 219.294 184.993 1.00 17.39 242 ALA A CA 1
ATOM 1801 C C . ALA A 1 242 ? 180.555 220.629 184.826 1.00 19.12 242 ALA A C 1
ATOM 1802 O O . ALA A 1 242 ? 179.388 220.714 185.242 1.00 21.95 242 ALA A O 1
ATOM 1804 N N . ILE A 1 243 ? 181.219 221.629 184.241 1.00 27.09 243 ILE A N 1
ATOM 1805 C CA . ILE A 1 243 ? 180.592 222.970 184.043 1.00 20.74 243 ILE A CA 1
ATOM 1806 C C . ILE A 1 243 ? 180.430 223.215 182.539 1.00 19.83 243 ILE A C 1
ATOM 1807 O O . ILE A 1 243 ? 181.336 222.827 181.779 1.00 27.37 243 ILE A O 1
ATOM 1812 N N . LEU A 1 244 ? 179.313 223.830 182.136 1.00 18.18 244 LEU A N 1
ATOM 1813 C CA . LEU A 1 244 ? 179.076 224.128 180.697 1.00 21.23 244 LEU A CA 1
ATOM 1814 C C . LEU A 1 244 ? 178.638 225.588 180.538 1.00 19.48 244 LEU A C 1
ATOM 1815 O O . LEU A 1 244 ? 177.617 225.967 181.145 1.00 24.47 244 LEU A O 1
ATOM 1820 N N . ILE A 1 245 ? 179.385 226.369 179.753 1.00 19.80 245 ILE A N 1
ATOM 1821 C CA . ILE A 1 245 ? 179.013 227.792 179.496 1.00 15.57 245 ILE A CA 1
ATOM 1822 C C . ILE A 1 245 ? 178.618 227.924 178.021 1.00 20.26 245 ILE A C 1
ATOM 1823 O O . ILE A 1 245 ? 179.527 228.014 177.176 1.00 26.03 245 ILE A O 1
ATOM 1828 N N . GLU A 1 246 ? 177.313 227.934 177.732 1.00 22.74 246 GLU A N 1
ATOM 1829 C CA . GLU A 1 246 ? 176.832 228.077 176.331 1.00 17.56 246 GLU A CA 1
ATOM 1830 C C . GLU A 1 246 ? 176.620 229.562 176.023 1.00 19.46 246 GLU A C 1
ATOM 1831 O O . GLU A 1 246 ? 175.465 230.025 176.113 1.00 24.02 246 GLU A O 1
ATOM 1837 N N . GLN A 1 247 ? 177.694 230.273 175.673 1.00 19.12 247 GLN A N 1
ATOM 1838 C CA . GLN A 1 247 ? 177.592 231.722 175.358 1.00 15.99 247 GLN A CA 1
ATOM 1839 C C . GLN A 1 247 ? 176.621 231.920 174.190 1.00 15.97 247 GLN A C 1
ATOM 1840 O O . GLN A 1 247 ? 176.969 231.520 173.061 1.00 22.60 247 GLN A O 1
ATOM 1846 N N . ASN A 1 248 ? 175.449 232.504 174.456 1.00 17.04 248 ASN A N 1
ATOM 1847 C CA . ASN A 1 248 ? 174.470 232.784 173.371 1.00 18.17 248 ASN A CA 1
ATOM 1848 C C . ASN A 1 248 ? 175.016 233.914 172.494 1.00 25.44 248 ASN A C 1
ATOM 1849 O O . ASN A 1 248 ? 175.603 234.862 173.052 1.00 31.07 248 ASN A O 1
ATOM 1854 N N . GLN A 1 249 ? 174.832 233.814 171.174 1.00 16.73 249 GLN A N 1
ATOM 1855 C CA . GLN A 1 249 ? 175.299 234.881 170.249 1.00 21.53 249 GLN A CA 1
ATOM 1856 C C . GLN A 1 249 ? 174.268 236.015 170.236 1.00 24.60 249 GLN A C 1
ATOM 1857 O O . GLN A 1 249 ? 173.775 236.348 169.142 1.00 25.48 249 GLN A O 1
ATOM 1863 N N . ASP A 1 250 ? 173.958 236.577 171.407 1.00 20.10 250 ASP A N 1
ATOM 1864 C CA . ASP A 1 250 ? 172.931 237.650 171.497 1.00 21.63 250 ASP A CA 1
ATOM 1865 C C . ASP A 1 250 ? 173.587 238.946 171.988 1.00 21.93 250 ASP A C 1
ATOM 1866 O O . ASP A 1 250 ? 172.875 239.780 172.581 1.00 21.60 250 ASP A O 1
ATOM 1871 N N . PHE A 1 251 ? 174.892 239.100 171.748 1.00 18.89 251 PHE A N 1
ATOM 1872 C CA . PHE A 1 251 ? 175.619 240.317 172.196 1.00 15.98 251 PHE A CA 1
ATOM 1873 C C . PHE A 1 251 ? 175.100 241.542 171.438 1.00 20.05 251 PHE A C 1
ATOM 1874 O O . PHE A 1 251 ? 174.979 241.471 170.201 1.00 25.80 251 PHE A O 1
ATOM 1882 N N . ASP A 1 252 ? 174.811 242.629 172.159 1.00 19.76 252 ASP A N 1
ATOM 1883 C CA . ASP A 1 252 ? 174.356 243.888 171.513 1.00 14.84 252 ASP A CA 1
ATOM 1884 C C . ASP A 1 252 ? 175.187 245.045 172.069 1.00 16.29 252 ASP A C 1
ATOM 1885 O O . ASP A 1 252 ? 175.747 244.886 173.171 1.00 24.13 252 ASP A O 1
ATOM 1890 N N . SER A 1 253 ? 175.261 246.163 171.340 1.00 17.90 253 SER A N 1
ATOM 1891 C CA . SER A 1 253 ? 175.991 247.353 171.853 1.00 17.20 253 SER A CA 1
ATOM 1892 C C . SER A 1 253 ? 175.444 248.615 171.179 1.00 19.40 253 SER A C 1
ATOM 1893 O O . SER A 1 253 ? 174.789 248.481 170.128 1.00 22.88 253 SER A O 1
ATOM 1896 N N . THR A 1 254 ? 175.702 249.790 171.763 1.00 20.36 254 THR A N 1
ATOM 1897 C CA . THR A 1 254 ? 175.151 251.052 171.199 1.00 22.66 254 THR A CA 1
ATOM 1898 C C . THR A 1 254 ? 176.145 252.204 171.386 1.00 14.56 254 THR A C 1
ATOM 1899 O O . THR A 1 254 ? 176.936 252.150 172.350 1.00 16.21 254 THR A O 1
ATOM 1903 N N . VAL A 1 255 ? 176.108 253.194 170.488 1.00 18.22 255 VAL A N 1
ATOM 1904 C CA . VAL A 1 255 ? 176.982 254.398 170.620 1.00 20.11 255 VAL A CA 1
ATOM 1905 C C . VAL A 1 255 ? 176.068 255.626 170.597 1.00 25.31 255 VAL A C 1
ATOM 1906 O O . VAL A 1 255 ? 175.758 256.107 169.490 1.00 29.11 255 VAL A O 1
ATOM 1910 N N . VAL A 1 256 ? 175.652 256.095 171.778 1.00 19.85 256 VAL A N 1
ATOM 1911 C CA . VAL A 1 256 ? 174.716 257.255 171.860 1.00 20.02 256 VAL A CA 1
ATOM 1912 C C . VAL A 1 256 ? 175.520 258.524 172.160 1.00 21.38 256 VAL A C 1
ATOM 1913 O O . VAL A 1 256 ? 176.066 258.627 173.277 1.00 25.69 256 VAL A O 1
ATOM 1917 N N . ASP A 1 257 ? 175.596 259.442 171.193 1.00 24.25 257 ASP A N 1
ATOM 1918 C CA . ASP A 1 257 ? 176.306 260.733 171.403 1.00 23.95 257 ASP A CA 1
ATOM 1919 C C . ASP A 1 257 ? 175.298 261.775 171.897 1.00 21.99 257 ASP A C 1
ATOM 1920 O O . ASP A 1 257 ? 174.090 261.584 171.651 1.00 28.05 257 ASP A O 1
ATOM 1925 N N . GLY A 1 258 ? 175.773 262.826 172.571 1.00 19.75 258 GLY A N 1
ATOM 1926 C CA . GLY A 1 258 ? 174.863 263.846 173.128 1.00 19.95 258 GLY A CA 1
ATOM 1927 C C . GLY A 1 258 ? 175.383 265.256 172.911 1.00 21.18 258 GLY A C 1
ATOM 1928 O O . GLY A 1 258 ? 176.615 265.421 172.824 1.00 23.91 258 GLY A O 1
ATOM 1929 N N . THR A 1 259 ? 174.478 266.235 172.833 1.00 23.68 259 THR A N 1
ATOM 1930 C CA . THR A 1 259 ? 174.876 267.652 172.617 1.00 23.47 259 THR A CA 1
ATOM 1931 C C . THR A 1 259 ? 174.534 268.468 173.867 1.00 24.91 259 THR A C 1
ATOM 1932 O O . THR A 1 259 ? 174.304 267.850 174.925 1.00 29.73 259 THR A O 1
ATOM 1936 N N . GLY A 1 260 ? 174.505 269.799 173.749 1.00 20.80 260 GLY A N 1
ATOM 1937 C CA . GLY A 1 260 ? 174.120 270.657 174.887 1.00 18.31 260 GLY A CA 1
ATOM 1938 C C . GLY A 1 260 ? 175.255 270.841 175.878 1.00 20.36 260 GLY A C 1
ATOM 1939 O O . GLY A 1 260 ? 174.974 271.271 177.011 1.00 24.81 260 GLY A O 1
ATOM 1940 N N . LYS A 1 261 ? 176.492 270.539 175.469 1.00 22.06 261 LYS A N 1
ATOM 1941 C CA . LYS A 1 261 ? 177.656 270.634 176.391 1.00 21.24 261 LYS A CA 1
ATOM 1942 C C . LYS A 1 261 ? 178.861 271.225 175.653 1.00 20.99 261 LYS A C 1
ATOM 1943 O O . LYS A 1 261 ? 178.770 271.402 174.422 1.00 20.23 261 LYS A O 1
ATOM 1949 N N . GLN A 1 262 ? 179.936 271.533 176.387 1.00 17.33 262 GLN A N 1
ATOM 1950 C CA . GLN A 1 262 ? 181.161 272.116 175.775 1.00 18.94 262 GLN A CA 1
ATOM 1951 C C . GLN A 1 262 ? 181.678 271.182 174.678 1.00 21.49 262 GLN A C 1
ATOM 1952 O O . GLN A 1 262 ? 182.039 271.685 173.597 1.00 24.24 262 GLN A O 1
ATOM 1958 N N . ASN A 1 263 ? 181.718 269.877 174.959 1.00 17.10 263 ASN A N 1
ATOM 1959 C CA . ASN A 1 263 ? 182.231 268.891 173.972 1.00 18.48 263 ASN A CA 1
ATOM 1960 C C . ASN A 1 263 ? 181.165 267.812 173.751 1.00 21.22 263 ASN A C 1
ATOM 1961 O O . ASN A 1 263 ? 180.361 267.581 174.675 1.00 27.82 263 ASN A O 1
ATOM 1966 N N . ILE A 1 264 ? 181.165 267.184 172.573 1.00 18.83 264 ILE A N 1
ATOM 1967 C CA . ILE A 1 264 ? 180.174 266.110 172.267 1.00 20.02 264 ILE A CA 1
ATOM 1968 C C . ILE A 1 264 ? 180.283 265.033 173.351 1.00 24.56 264 ILE A C 1
ATOM 1969 O O . ILE A 1 264 ? 181.396 264.513 173.554 1.00 29.33 264 ILE A O 1
ATOM 1974 N N . THR A 1 265 ? 179.167 264.715 174.013 1.00 21.49 265 THR A N 1
ATOM 1975 C CA . THR A 1 265 ? 179.171 263.690 175.092 1.00 19.71 265 THR A CA 1
ATOM 1976 C C . THR A 1 265 ? 178.761 262.338 174.501 1.00 16.67 265 THR A C 1
ATOM 1977 O O . THR A 1 265 ? 177.553 262.135 174.288 1.00 20.77 265 THR A O 1
ATOM 1981 N N . ARG A 1 266 ? 179.730 261.452 174.262 1.00 12.13 266 ARG A N 1
ATOM 1982 C CA . ARG A 1 266 ? 179.435 260.133 173.642 1.00 13.49 266 ARG A CA 1
ATOM 1983 C C . ARG A 1 266 ? 179.549 259.041 174.710 1.00 18.44 266 ARG A C 1
ATOM 1984 O O . ARG A 1 266 ? 180.474 259.127 175.537 1.00 27.04 266 ARG A O 1
ATOM 1992 N N . GLN A 1 267 ? 178.635 258.065 174.696 1.00 17.84 267 GLN A N 1
ATOM 1993 C CA . GLN A 1 267 ? 178.650 256.977 175.712 1.00 8.13 267 GLN A CA 1
ATOM 1994 C C . GLN A 1 267 ? 178.629 255.611 175.018 1.00 14.85 267 GLN A C 1
ATOM 1995 O O . GLN A 1 267 ? 178.272 255.560 173.826 1.00 22.40 267 GLN A O 1
ATOM 2001 N N . TYR A 1 268 ? 178.995 254.553 175.748 1.00 16.38 268 TYR A N 1
ATOM 2002 C CA . TYR A 1 268 ? 179.006 253.179 175.181 1.00 9.86 268 TYR A CA 1
ATOM 2003 C C . TYR A 1 268 ? 178.338 252.216 176.166 1.00 14.13 268 TYR A C 1
ATOM 2004 O O . TYR A 1 268 ? 178.753 252.182 177.339 1.00 24.20 268 TYR A O 1
ATOM 2013 N N . GLN A 1 269 ? 177.341 251.457 175.703 1.00 10.19 269 GLN A N 1
ATOM 2014 C CA . GLN A 1 269 ? 176.698 250.433 176.570 1.00 12.72 269 GLN A CA 1
ATOM 2015 C C . GLN A 1 269 ? 176.610 249.118 175.789 1.00 10.10 269 GLN A C 1
ATOM 2016 O O . GLN A 1 269 ? 176.137 249.150 174.637 1.00 14.30 269 GLN A O 1
ATOM 2022 N N . ALA A 1 270 ? 177.044 248.012 176.401 1.00 15.34 270 ALA A N 1
ATOM 2023 C CA . ALA A 1 270 ? 176.979 246.687 175.741 1.00 11.56 270 ALA A CA 1
ATOM 2024 C C . ALA A 1 270 ? 176.111 245.740 176.576 1.00 10.63 270 ALA A C 1
ATOM 2025 O O . ALA A 1 270 ? 176.043 245.934 177.804 1.00 18.90 270 ALA A O 1
ATOM 2027 N N . GLU A 1 271 ? 175.468 244.763 175.930 1.00 12.67 271 GLU A N 1
ATOM 2028 C CA . GLU A 1 271 ? 174.640 243.769 176.665 1.00 12.34 271 GLU A CA 1
ATOM 2029 C C . GLU A 1 271 ? 174.776 242.402 175.984 1.00 15.18 271 GLU A C 1
ATOM 2030 O O . GLU A 1 271 ? 174.923 242.373 174.749 1.00 19.64 271 GLU A O 1
ATOM 2036 N N . TRP A 1 272 ? 174.740 241.320 176.767 1.00 14.21 272 TRP A N 1
ATOM 2037 C CA . TRP A 1 272 ? 174.877 239.948 176.207 1.00 11.11 272 TRP A CA 1
ATOM 2038 C C . TRP A 1 272 ? 174.289 238.936 177.195 1.00 13.86 272 TRP A C 1
ATOM 2039 O O . TRP A 1 272 ? 173.885 239.351 178.296 1.00 18.31 272 TRP A O 1
ATOM 2050 N N . SER A 1 273 ? 174.249 237.659 176.808 1.00 14.48 273 SER A N 1
ATOM 2051 C CA . SER A 1 273 ? 173.733 236.606 177.720 1.00 10.07 273 SER A CA 1
ATOM 2052 C C . SER A 1 273 ? 174.390 235.262 177.391 1.00 14.76 273 SER A C 1
ATOM 2053 O O . SER A 1 273 ? 174.796 235.072 176.229 1.00 22.89 273 SER A O 1
ATOM 2056 N N . TYR A 1 274 ? 174.493 234.375 178.384 1.00 17.04 274 TYR A N 1
ATOM 2057 C CA . TYR A 1 274 ? 175.071 233.025 178.150 1.00 14.24 274 TYR A CA 1
ATOM 2058 C C . TYR A 1 274 ? 174.218 231.984 178.881 1.00 13.03 274 TYR A C 1
ATOM 2059 O O . TYR A 1 274 ? 173.914 232.181 180.073 1.00 15.53 274 TYR A O 1
ATOM 2068 N N . ASN A 1 275 ? 173.837 230.914 178.177 1.00 20.71 275 ASN A N 1
ATOM 2069 C CA . ASN A 1 275 ? 173.042 229.835 178.819 1.00 14.98 275 ASN A CA 1
ATOM 2070 C C . ASN A 1 275 ? 173.950 229.060 179.774 1.00 11.14 275 ASN A C 1
ATOM 2071 O O . ASN A 1 275 ? 174.510 228.031 179.353 1.00 20.92 275 ASN A O 1
ATOM 2076 N N . LEU A 1 276 ? 174.100 229.554 181.003 1.00 16.84 276 LEU A N 1
ATOM 2077 C CA . LEU A 1 276 ? 174.893 228.831 181.998 1.00 18.74 276 LEU A CA 1
ATOM 2078 C C . LEU A 1 276 ? 174.024 227.766 182.664 1.00 20.94 276 LEU A C 1
ATOM 2079 O O . LEU A 1 276 ? 173.156 228.065 183.489 1.00 33.12 276 LEU A O 1
ATOM 2084 N N . GLY A 1 277 ? 174.265 226.503 182.301 1.00 24.20 277 GLY A N 1
ATOM 2085 C CA . GLY A 1 277 ? 173.480 225.398 182.881 1.00 27.77 277 GLY A CA 1
ATOM 2086 C C . GLY A 1 277 ? 174.272 224.104 182.905 1.00 31.93 277 GLY A C 1
ATOM 2087 O O . GLY A 1 277 ? 175.515 224.178 182.829 1.00 27.80 277 GLY A O 1
ATOM 2088 N N . VAL A 1 278 ? 173.583 222.964 183.016 1.00 42.08 278 VAL A N 1
ATOM 2089 C CA . VAL A 1 278 ? 174.281 221.647 183.117 1.00 41.24 278 VAL A CA 1
ATOM 2090 C C . VAL A 1 278 ? 175.467 221.820 184.072 1.00 36.46 278 VAL A C 1
ATOM 2091 O O . VAL A 1 278 ? 176.601 221.471 183.686 1.00 38.04 278 VAL A O 1
ATOM 2095 N N . ASN A 1 279 ? 175.213 222.356 185.269 1.00 23.80 279 ASN A N 1
ATOM 2096 C CA . ASN A 1 279 ? 176.294 222.499 186.279 1.00 27.92 279 ASN A CA 1
ATOM 2097 C C . ASN A 1 279 ? 176.528 221.115 186.883 1.00 27.25 279 ASN A C 1
ATOM 2098 O O . ASN A 1 279 ? 176.263 220.948 188.086 1.00 33.89 279 ASN A O 1
ATOM 2103 N N . GLY A 1 280 ? 177.032 220.175 186.081 1.00 38.00 280 GLY A N 1
ATOM 2104 C CA . GLY A 1 280 ? 177.191 218.781 186.536 1.00 40.52 280 GLY A CA 1
ATOM 2105 C C . GLY A 1 280 ? 176.439 217.878 185.575 1.00 35.25 280 GLY A C 1
ATOM 2106 O O . GLY A 1 280 ? 175.541 218.397 184.882 1.00 30.86 280 GLY A O 1
ATOM 2107 N N . TYR A 1 281 ? 176.790 216.592 185.502 1.00 43.73 281 TYR A N 1
ATOM 2108 C CA . TYR A 1 281 ? 176.144 215.706 184.498 1.00 40.45 281 TYR A CA 1
ATOM 2109 C C . TYR A 1 281 ? 174.642 216.003 184.436 1.00 49.93 281 TYR A C 1
ATOM 2110 O O . TYR A 1 281 ? 174.136 216.292 183.334 1.00 49.22 281 TYR A O 1
ATOM 2119 N N . ALA A 1 282 ? 173.954 215.922 185.580 1.00 39.60 282 ALA A N 1
ATOM 2120 C CA . ALA A 1 282 ? 172.487 216.127 185.587 1.00 37.16 282 ALA A CA 1
ATOM 2121 C C . ALA A 1 282 ? 172.077 217.015 186.766 1.00 29.98 282 ALA A C 1
ATOM 2122 O O . ALA A 1 282 ? 171.439 216.495 187.704 1.00 22.81 282 ALA A O 1
ATOM 2124 N N . TYR A 1 283 ? 172.431 218.302 186.720 1.00 35.25 283 TYR A N 1
ATOM 2125 C CA . TYR A 1 283 ? 171.995 219.252 187.778 1.00 26.06 283 TYR A CA 1
ATOM 2126 C C . TYR A 1 283 ? 171.033 220.263 187.151 1.00 25.86 283 TYR A C 1
ATOM 2127 O O . TYR A 1 283 ? 171.432 220.949 186.190 1.00 32.64 283 TYR A O 1
ATOM 2136 N N . ASP A 1 284 ? 169.804 220.347 187.670 1.00 20.38 284 ASP A N 1
ATOM 2137 C CA . ASP A 1 284 ? 168.786 221.250 187.068 1.00 22.80 284 ASP A CA 1
ATOM 2138 C C . ASP A 1 284 ? 168.479 222.402 188.031 1.00 27.17 284 ASP A C 1
ATOM 2139 O O . ASP A 1 284 ? 167.971 222.129 189.133 1.00 32.34 284 ASP A O 1
ATOM 2144 N N . ILE A 1 285 ? 168.762 223.639 187.614 1.00 20.38 285 ILE A N 1
ATOM 2145 C CA . ILE A 1 285 ? 168.504 224.837 188.467 1.00 21.23 285 ILE A CA 1
ATOM 2146 C C . ILE A 1 285 ? 166.990 225.018 188.634 1.00 25.40 285 ILE A C 1
ATOM 2147 O O . ILE A 1 285 ? 166.266 224.874 187.629 1.00 27.28 285 ILE A O 1
ATOM 2152 N N . ALA A 1 286 ? 166.535 225.314 189.857 1.00 27.83 286 ALA A N 1
ATOM 2153 C CA . ALA A 1 286 ? 165.082 225.480 190.108 1.00 26.65 286 ALA A CA 1
ATOM 2154 C C . ALA A 1 286 ? 164.682 226.927 189.807 1.00 29.08 286 ALA A C 1
ATOM 2155 O O . ALA A 1 286 ? 164.540 227.711 190.766 1.00 30.97 286 ALA A O 1
ATOM 2157 N N . THR A 1 287 ? 164.487 227.255 188.528 1.00 26.69 287 THR A N 1
ATOM 2158 C CA . THR A 1 287 ? 164.147 228.648 188.125 1.00 29.42 287 THR A CA 1
ATOM 2159 C C . THR A 1 287 ? 162.871 229.103 188.842 1.00 33.97 287 THR A C 1
ATOM 2160 O O . THR A 1 287 ? 162.813 230.282 189.239 1.00 31.92 287 THR A O 1
ATOM 2164 N N . GLY A 1 288 ? 161.895 228.205 189.005 1.00 37.72 288 GLY A N 1
ATOM 2165 C CA . GLY A 1 288 ? 160.616 228.574 189.641 1.00 31.52 288 GLY A CA 1
ATOM 2166 C C . GLY A 1 288 ? 160.837 229.171 191.020 1.00 33.99 288 GLY A C 1
ATOM 2167 O O . GLY A 1 288 ? 160.092 230.101 191.383 1.00 38.77 288 GLY A O 1
ATOM 2168 N N . GLY A 1 289 ? 161.827 228.661 191.757 1.00 34.02 289 GLY A N 1
ATOM 2169 C CA . GLY A 1 289 ? 162.093 229.149 193.124 1.00 33.93 289 GLY A CA 1
ATOM 2170 C C . GLY A 1 289 ? 163.090 230.297 193.149 1.00 37.61 289 GLY A C 1
ATOM 2171 O O . GLY A 1 289 ? 163.322 230.839 194.245 1.00 37.68 289 GLY A O 1
ATOM 2172 N N . LYS A 1 290 ? 163.663 230.658 191.994 1.00 35.24 290 LYS A N 1
ATOM 2173 C CA . LYS A 1 290 ? 164.714 231.714 191.983 1.00 31.05 290 LYS A CA 1
ATOM 2174 C C . LYS A 1 290 ? 164.513 232.662 190.794 1.00 33.03 290 LYS A C 1
ATOM 2175 O O . LYS A 1 290 ? 165.509 233.309 190.410 1.00 38.54 290 LYS A O 1
ATOM 2181 N N . ALA A 1 291 ? 163.299 232.727 190.233 1.00 42.91 291 ALA A N 1
ATOM 2182 C CA . ALA A 1 291 ? 162.981 233.659 189.118 1.00 46.00 291 ALA A CA 1
ATOM 2183 C C . ALA A 1 291 ? 163.612 233.188 187.800 1.00 39.95 291 ALA A C 1
ATOM 2184 O O . ALA A 1 291 ? 164.617 232.451 187.841 1.00 36.91 291 ALA A O 1
ATOM 2186 N N . PRO A 1 292 ? 163.055 233.572 186.629 1.00 43.28 292 PRO A N 1
ATOM 2187 C CA . PRO A 1 292 ? 163.576 233.129 185.329 1.00 39.13 292 PRO A CA 1
ATOM 2188 C C . PRO A 1 292 ? 165.026 233.569 185.078 1.00 40.43 292 PRO A C 1
ATOM 2189 O O . PRO A 1 292 ? 165.817 232.740 184.672 1.00 45.40 292 PRO A O 1
ATOM 2193 N N . ASN A 1 293 ? 165.331 234.848 185.316 1.00 38.05 293 ASN A N 1
ATOM 2194 C CA . ASN A 1 293 ? 166.698 235.368 185.042 1.00 36.73 293 ASN A CA 1
ATOM 2195 C C . ASN A 1 293 ? 167.502 235.392 186.347 1.00 41.58 293 ASN A C 1
ATOM 2196 O O . ASN A 1 293 ? 167.128 236.154 187.258 1.00 45.83 293 ASN A O 1
ATOM 2201 N N . PRO A 1 294 ? 168.589 234.599 186.470 1.00 33.07 294 PRO A N 1
ATOM 2202 C CA . PRO A 1 294 ? 169.429 234.620 187.669 1.00 31.82 294 PRO A CA 1
ATOM 2203 C C . PRO A 1 294 ? 170.328 235.863 187.723 1.00 36.85 294 PRO A C 1
ATOM 2204 O O . PRO A 1 294 ? 170.668 236.384 186.675 1.00 41.73 294 PRO A O 1
ATOM 2208 N N . THR A 1 295 ? 170.683 236.308 188.932 1.00 35.44 295 THR A N 1
ATOM 2209 C CA . THR A 1 295 ? 171.567 237.492 189.103 1.00 43.92 295 THR A CA 1
ATOM 2210 C C . THR A 1 295 ? 172.837 237.055 189.835 1.00 38.85 295 THR A C 1
ATOM 2211 O O . THR A 1 295 ? 173.365 237.875 190.613 1.00 42.11 295 THR A O 1
ATOM 2215 N N . ALA A 1 296 ? 173.280 235.809 189.619 1.00 33.47 296 ALA A N 1
ATOM 2216 C CA . ALA A 1 296 ? 174.498 235.269 190.275 1.00 35.75 296 ALA A CA 1
ATOM 2217 C C . ALA A 1 296 ? 174.248 235.077 191.776 1.00 37.09 296 ALA A C 1
ATOM 2218 O O . ALA A 1 296 ? 175.214 234.744 192.492 1.00 37.72 296 ALA A O 1
ATOM 2220 N N . LEU A 1 297 ? 173.013 235.307 192.228 1.00 38.25 297 LEU A N 1
ATOM 2221 C CA . LEU A 1 297 ? 172.658 235.107 193.659 1.00 34.12 297 LEU A CA 1
ATOM 2222 C C . LEU A 1 297 ? 171.392 234.251 193.731 1.00 36.82 297 LEU A C 1
ATOM 2223 O O . LEU A 1 297 ? 171.120 233.688 194.810 1.00 38.53 297 LEU A O 1
ATOM 2228 N N . ALA A 1 298 ? 170.658 234.154 192.619 1.00 32.02 298 ALA A N 1
ATOM 2229 C CA . ALA A 1 298 ? 169.399 233.373 192.590 1.00 27.36 298 ALA A CA 1
ATOM 2230 C C . ALA A 1 298 ? 169.691 231.904 192.916 1.00 37.02 298 ALA A C 1
ATOM 2231 O O . ALA A 1 298 ? 168.875 231.290 193.627 1.00 39.16 298 ALA A O 1
ATOM 2233 N N . THR A 1 299 ? 170.812 231.371 192.418 1.00 33.92 299 THR A N 1
ATOM 2234 C CA . THR A 1 299 ? 171.144 229.937 192.635 1.00 36.70 299 THR A CA 1
ATOM 2235 C C . THR A 1 299 ? 170.876 229.567 194.097 1.00 36.77 299 THR A C 1
ATOM 2236 O O . THR A 1 299 ? 170.014 228.699 194.328 1.00 24.83 299 THR A O 1
ATOM 2240 N N . ALA A 1 300 ? 171.599 230.183 195.038 1.00 30.63 300 ALA A N 1
ATOM 2241 C CA . ALA A 1 300 ? 171.366 229.937 196.483 1.00 32.10 300 ALA A CA 1
ATOM 2242 C C . ALA A 1 300 ? 171.248 228.432 196.757 1.00 34.93 300 ALA A C 1
ATOM 2243 O O . ALA A 1 300 ? 170.426 228.059 197.615 1.00 40.07 300 ALA A O 1
ATOM 2245 N N . ALA A 1 301 ? 172.041 227.609 196.063 1.00 26.96 301 ALA A N 1
ATOM 2246 C CA . ALA A 1 301 ? 172.007 226.139 196.258 1.00 28.85 301 ALA A CA 1
ATOM 2247 C C . ALA A 1 301 ? 170.570 225.621 196.124 1.00 29.01 301 ALA A C 1
ATOM 2248 O O . ALA A 1 301 ? 170.171 224.778 196.951 1.00 35.71 301 ALA A O 1
ATOM 2250 N N . ASN A 1 302 ? 169.826 226.104 195.123 1.00 28.04 302 ASN A N 1
ATOM 2251 C CA . ASN A 1 302 ? 168.445 225.602 194.884 1.00 31.77 302 ASN A CA 1
ATOM 2252 C C . ASN A 1 302 ? 168.449 224.662 193.674 1.00 43.67 302 ASN A C 1
ATOM 2253 O O . ASN A 1 302 ? 167.354 224.254 193.246 1.00 43.39 302 ASN A O 1
ATOM 2258 N N . TRP A 1 303 ? 169.636 224.331 193.155 1.00 41.42 303 TRP A N 1
ATOM 2259 C CA . TRP A 1 303 ? 169.742 223.394 192.005 1.00 24.53 303 TRP A CA 1
ATOM 2260 C C . TRP A 1 303 ? 169.182 222.025 192.402 1.00 28.05 303 TRP A C 1
ATOM 2261 O O . TRP A 1 303 ? 169.277 221.668 193.592 1.00 36.26 303 TRP A O 1
ATOM 2272 N N . ASP A 1 304 ? 168.625 221.288 191.436 1.00 24.41 304 ASP A N 1
ATOM 2273 C CA . ASP A 1 304 ? 168.070 219.937 191.715 1.00 27.22 304 ASP A CA 1
ATOM 2274 C C . ASP A 1 304 ? 168.961 218.885 191.049 1.00 27.63 304 ASP A C 1
ATOM 2275 O O . ASP A 1 304 ? 169.522 219.186 189.980 1.00 33.37 304 ASP A O 1
ATOM 2280 N N . LYS A 1 305 ? 169.084 217.705 191.661 1.00 25.70 305 LYS A N 1
ATOM 2281 C CA . LYS A 1 305 ? 169.883 216.605 191.055 1.00 25.63 305 LYS A CA 1
ATOM 2282 C C . LYS A 1 305 ? 168.934 215.492 190.600 1.00 32.35 305 LYS A C 1
ATOM 2283 O O . LYS A 1 305 ? 168.124 215.033 191.430 1.00 32.25 305 LYS A O 1
ATOM 2289 N N . ILE A 1 306 ? 169.033 215.083 189.332 1.00 30.23 306 ILE A N 1
ATOM 2290 C CA . ILE A 1 306 ? 168.164 213.992 188.801 1.00 35.77 306 ILE A CA 1
ATOM 2291 C C . ILE A 1 306 ? 169.017 212.739 188.570 1.00 33.82 306 ILE A C 1
ATOM 2292 O O . ILE A 1 306 ? 168.432 211.654 188.403 1.00 38.11 306 ILE A O 1
ATOM 2297 N N . SER A 1 307 ? 170.346 212.888 188.582 1.00 31.08 307 SER A N 1
ATOM 2298 C CA . SER A 1 307 ? 171.253 211.731 188.365 1.00 30.97 307 SER A CA 1
ATOM 2299 C C . SER A 1 307 ? 170.871 210.594 189.317 1.00 37.27 307 SER A C 1
ATOM 2300 O O . SER A 1 307 ? 170.646 210.872 190.510 1.00 40.89 307 SER A O 1
ATOM 2303 N N . THR A 1 308 ? 170.811 209.363 188.803 1.00 32.97 308 THR A N 1
ATOM 2304 C CA . THR A 1 308 ? 170.491 208.194 189.661 1.00 35.32 308 THR A CA 1
ATOM 2305 C C . THR A 1 308 ? 171.562 208.058 190.746 1.00 37.17 308 THR A C 1
ATOM 2306 O O . THR A 1 308 ? 171.190 207.886 191.924 1.00 39.42 308 THR A O 1
ATOM 2310 N N . SER A 1 309 ? 172.839 208.144 190.360 1.00 33.57 309 SER A N 1
ATOM 2311 C CA . SER A 1 309 ? 173.950 208.011 191.336 1.00 36.48 309 SER A CA 1
ATOM 2312 C C . SER A 1 309 ? 174.721 209.331 191.426 1.00 35.33 309 SER A C 1
ATOM 2313 O O . SER A 1 309 ? 174.833 210.019 190.393 1.00 29.39 309 SER A O 1
ATOM 2316 N N . ILE A 1 310 ? 175.247 209.655 192.612 1.00 37.01 310 ILE A N 1
ATOM 2317 C CA . ILE A 1 310 ? 176.069 210.891 192.780 1.00 33.81 310 ILE A CA 1
ATOM 2318 C C . ILE A 1 310 ? 177.266 210.805 191.828 1.00 32.37 310 ILE A C 1
ATOM 2319 O O . ILE A 1 310 ? 177.702 211.859 191.335 1.00 33.95 310 ILE A O 1
ATOM 2324 N N . LYS A 1 311 ? 177.759 209.591 191.570 1.00 34.62 311 LYS A N 1
ATOM 2325 C CA . LYS A 1 311 ? 178.916 209.405 190.655 1.00 35.14 311 LYS A CA 1
ATOM 2326 C C . LYS A 1 311 ? 178.545 209.941 189.270 1.00 32.96 311 LYS A C 1
ATOM 2327 O O . LYS A 1 311 ? 179.409 210.579 188.640 1.00 32.23 311 LYS A O 1
ATOM 2333 N N . ASP A 1 312 ? 177.311 209.691 188.819 1.00 36.39 312 ASP A N 1
ATOM 2334 C CA . ASP A 1 312 ? 176.852 210.239 187.514 1.00 38.21 312 ASP A CA 1
ATOM 2335 C C . ASP A 1 312 ? 177.149 211.742 187.483 1.00 38.02 312 ASP A C 1
ATOM 2336 O O . ASP A 1 312 ? 177.917 212.170 186.601 1.00 39.94 312 ASP A O 1
ATOM 2341 N N . THR A 1 313 ? 176.575 212.502 188.422 1.00 36.38 313 THR A N 1
ATOM 2342 C CA . THR A 1 313 ? 176.826 213.967 188.487 1.00 32.42 313 THR A CA 1
ATOM 2343 C C . THR A 1 313 ? 178.331 214.201 188.647 1.00 33.67 313 THR A C 1
ATOM 2344 O O . THR A 1 313 ? 178.971 213.408 189.360 1.00 41.64 313 THR A O 1
ATOM 2348 N N . GLY A 1 314 ? 178.872 215.242 188.010 1.00 26.63 314 GLY A N 1
ATOM 2349 C CA . GLY A 1 314 ? 180.328 215.475 188.060 1.00 29.54 314 GLY A CA 1
ATOM 2350 C C . GLY A 1 314 ? 180.693 216.709 188.864 1.00 25.07 314 GLY A C 1
ATOM 2351 O O . GLY A 1 314 ? 180.167 217.794 188.543 1.00 25.63 314 GLY A O 1
ATOM 2352 N N . GLY A 1 315 ? 181.561 216.556 189.870 1.00 21.50 315 GLY A N 1
ATOM 2353 C CA . GLY A 1 315 ? 182.031 217.723 190.642 1.00 21.77 315 GLY A CA 1
ATOM 2354 C C . GLY A 1 315 ? 181.799 217.585 192.135 1.00 24.46 315 GLY A C 1
ATOM 2355 O O . GLY A 1 315 ? 180.686 217.176 192.521 1.00 19.20 315 GLY A O 1
ATOM 2356 N N . VAL A 1 316 ? 182.806 217.916 192.948 1.00 28.73 316 VAL A N 1
ATOM 2357 C CA . VAL A 1 316 ? 182.671 217.880 194.400 1.00 25.74 316 VAL A CA 1
ATOM 2358 C C . VAL A 1 316 ? 183.253 219.169 194.971 1.00 28.57 316 VAL A C 1
ATOM 2359 O O . VAL A 1 316 ? 184.213 219.721 194.423 1.00 34.23 316 VAL A O 1
ATOM 2363 N N . VAL A 1 317 ? 182.649 219.666 196.053 1.00 25.35 317 VAL A N 1
ATOM 2364 C CA . VAL A 1 317 ? 183.075 220.898 196.717 1.00 27.30 317 VAL A CA 1
ATOM 2365 C C . VAL A 1 317 ? 183.822 220.538 197.991 1.00 29.25 317 VAL A C 1
ATOM 2366 O O . VAL A 1 317 ? 183.316 219.766 198.816 1.00 29.15 317 VAL A O 1
ATOM 2370 N N . LEU A 1 318 ? 185.003 221.118 198.177 1.00 23.75 318 LEU A N 1
ATOM 2371 C CA . LEU A 1 318 ? 185.758 220.960 199.411 1.00 21.80 318 LEU A CA 1
ATOM 2372 C C . LEU A 1 318 ? 185.849 222.309 200.110 1.00 26.43 318 LEU A C 1
ATOM 2373 O O . LEU A 1 318 ? 186.276 223.298 199.506 1.00 29.86 318 LEU A O 1
ATOM 2378 N N . VAL A 1 319 ? 185.414 222.351 201.374 1.00 27.66 319 VAL A N 1
ATOM 2379 C CA . VAL A 1 319 ? 185.403 223.636 202.135 1.00 29.48 319 VAL A CA 1
ATOM 2380 C C . VAL A 1 319 ? 186.509 223.605 203.193 1.00 32.33 319 VAL A C 1
ATOM 2381 O O . VAL A 1 319 ? 186.516 222.664 204.011 1.00 40.66 319 VAL A O 1
ATOM 2385 N N . THR A 1 320 ? 187.404 224.598 203.170 1.00 35.72 320 THR A N 1
ATOM 2386 C CA . THR A 1 320 ? 188.496 224.682 204.178 1.00 36.47 320 THR A CA 1
ATOM 2387 C C . THR A 1 320 ? 188.528 226.103 204.750 1.00 36.15 320 THR A C 1
ATOM 2388 O O . THR A 1 320 ? 188.033 227.019 204.068 1.00 40.55 320 THR A O 1
ATOM 2392 N N . LYS A 1 321 ? 189.090 226.277 205.950 1.00 41.18 321 LYS A N 1
ATOM 2393 C CA . LYS A 1 321 ? 189.217 227.635 206.543 1.00 42.25 321 LYS A CA 1
ATOM 2394 C C . LYS A 1 321 ? 190.153 228.480 205.673 1.00 45.51 321 LYS A C 1
ATOM 2395 O O . LYS A 1 321 ? 191.161 227.954 205.200 1.00 45.33 321 LYS A O 1
ATOM 2402 N N . ALA B 1 2 ? 106.080 164.736 143.984 1.00 52.87 2 ALA B N 1
ATOM 2403 C CA . ALA B 1 2 ? 106.029 165.182 145.369 1.00 54.63 2 ALA B CA 1
ATOM 2404 C C . ALA B 1 2 ? 107.335 165.859 145.770 1.00 54.54 2 ALA B C 1
ATOM 2405 O O . ALA B 1 2 ? 108.371 165.207 145.875 1.00 54.50 2 ALA B O 1
ATOM 2407 N N . LEU B 1 3 ? 107.271 167.172 145.998 1.00 47.53 3 LEU B N 1
ATOM 2408 C CA . LEU B 1 3 ? 108.461 167.930 146.360 1.00 46.76 3 LEU B CA 1
ATOM 2409 C C . LEU B 1 3 ? 109.039 167.492 147.698 1.00 49.60 3 LEU B C 1
ATOM 2410 O O . LEU B 1 3 ? 110.234 167.694 147.939 1.00 50.49 3 LEU B O 1
ATOM 2415 N N . SER B 1 4 ? 108.222 166.900 148.572 1.00 51.68 4 SER B N 1
ATOM 2416 C CA . SER B 1 4 ? 108.737 166.387 149.836 1.00 50.63 4 SER B CA 1
ATOM 2417 C C . SER B 1 4 ? 109.628 165.169 149.629 1.00 53.41 4 SER B C 1
ATOM 2418 O O . SER B 1 4 ? 110.589 164.971 150.382 1.00 53.46 4 SER B O 1
ATOM 2421 N N . ASP B 1 5 ? 109.325 164.343 148.628 1.00 54.57 5 ASP B N 1
ATOM 2422 C CA . ASP B 1 5 ? 110.170 163.195 148.322 1.00 51.31 5 ASP B CA 1
ATOM 2423 C C . ASP B 1 5 ? 111.503 163.605 147.712 1.00 52.05 5 ASP B C 1
ATOM 2424 O O . ASP B 1 5 ? 112.436 162.799 147.698 1.00 53.93 5 ASP B O 1
ATOM 2429 N N . LEU B 1 6 ? 111.609 164.830 147.211 1.00 46.00 6 LEU B N 1
ATOM 2430 C CA . LEU B 1 6 ? 112.830 165.324 146.599 1.00 42.81 6 LEU B CA 1
ATOM 2431 C C . LEU B 1 6 ? 113.727 165.978 147.645 1.00 46.08 6 LEU B C 1
ATOM 2432 O O . LEU B 1 6 ? 113.353 166.151 148.805 1.00 46.64 6 LEU B O 1
ATOM 2437 N N . GLN B 1 7 ? 114.929 166.346 147.217 1.00 39.52 7 GLN B N 1
ATOM 2438 C CA . GLN B 1 7 ? 115.874 167.077 148.051 1.00 36.33 7 GLN B CA 1
ATOM 2439 C C . GLN B 1 7 ? 116.033 168.481 147.488 1.00 40.92 7 GLN B C 1
ATOM 2440 O O . GLN B 1 7 ? 116.465 168.650 146.343 1.00 42.14 7 GLN B O 1
ATOM 2446 N N . VAL B 1 8 ? 115.696 169.480 148.295 1.00 37.73 8 VAL B N 1
ATOM 2447 C CA . VAL B 1 8 ? 115.640 170.867 147.858 1.00 37.41 8 VAL B CA 1
ATOM 2448 C C . VAL B 1 8 ? 116.832 171.596 148.454 1.00 39.40 8 VAL B C 1
ATOM 2449 O O . VAL B 1 8 ? 116.936 171.749 149.677 1.00 41.79 8 VAL B O 1
ATOM 2453 N N . PHE B 1 9 ? 117.735 172.044 147.593 1.00 35.12 9 PHE B N 1
ATOM 2454 C CA . PHE B 1 9 ? 118.857 172.882 147.981 1.00 27.79 9 PHE B CA 1
ATOM 2455 C C . PHE B 1 9 ? 118.577 174.325 147.588 1.00 32.83 9 PHE B C 1
ATOM 2456 O O . PHE B 1 9 ? 118.016 174.607 146.529 1.00 43.14 9 PHE B O 1
ATOM 2464 N N . ASN B 1 10 ? 118.985 175.246 148.456 1.00 27.58 10 ASN B N 1
ATOM 2465 C CA . ASN B 1 10 ? 118.754 176.667 148.254 1.00 27.07 10 ASN B CA 1
ATOM 2466 C C . ASN B 1 10 ? 120.047 177.344 147.830 1.00 30.83 10 ASN B C 1
ATOM 2467 O O . ASN B 1 10 ? 121.141 176.935 148.225 1.00 40.70 10 ASN B O 1
ATOM 2472 N N . ASP B 1 11 ? 119.913 178.383 147.007 1.00 22.95 11 ASP B N 1
ATOM 2473 C CA . ASP B 1 11 ? 121.077 179.117 146.530 1.00 24.93 11 ASP B CA 1
ATOM 2474 C C . ASP B 1 11 ? 121.733 179.906 147.653 1.00 30.78 11 ASP B C 1
ATOM 2475 O O . ASP B 1 11 ? 121.061 180.420 148.549 1.00 37.53 11 ASP B O 1
ATOM 2480 N N . TRP B 1 12 ? 123.063 180.015 147.601 1.00 24.26 12 TRP B N 1
ATOM 2481 C CA . TRP B 1 12 ? 123.796 180.800 148.632 1.00 20.13 12 TRP B CA 1
ATOM 2482 C C . TRP B 1 12 ? 125.067 181.389 148.013 1.00 26.19 12 TRP B C 1
ATOM 2483 O O . TRP B 1 12 ? 125.607 180.770 147.076 1.00 33.39 12 TRP B O 1
ATOM 2494 N N . ALA B 1 13 ? 125.521 182.540 148.521 1.00 23.36 13 ALA B N 1
ATOM 2495 C CA . ALA B 1 13 ? 126.734 183.197 147.978 1.00 22.36 13 ALA B CA 1
ATOM 2496 C C . ALA B 1 13 ? 127.290 184.195 148.996 1.00 24.98 13 ALA B C 1
ATOM 2497 O O . ALA B 1 13 ? 126.568 184.522 149.958 1.00 31.46 13 ALA B O 1
ATOM 2499 N N . TYR B 1 14 ? 128.530 184.652 148.792 1.00 22.39 14 TYR B N 1
ATOM 2500 C CA . TYR B 1 14 ? 129.118 185.686 149.685 1.00 18.87 14 TYR B CA 1
ATOM 2501 C C . TYR B 1 14 ? 129.347 186.963 148.871 1.00 29.44 14 TYR B C 1
ATOM 2502 O O . TYR B 1 14 ? 130.131 186.923 147.904 1.00 39.57 14 TYR B O 1
ATOM 2511 N N . LYS B 1 15 ? 128.686 188.057 149.259 1.00 34.27 15 LYS B N 1
ATOM 2512 C CA . LYS B 1 15 ? 128.885 189.361 148.570 1.00 36.35 15 LYS B CA 1
ATOM 2513 C C . LYS B 1 15 ? 130.234 189.943 148.999 1.00 39.24 15 LYS B C 1
ATOM 2514 O O . LYS B 1 15 ? 130.739 190.836 148.291 1.00 42.75 15 LYS B O 1
ATOM 2520 N N . THR B 1 16 ? 130.787 189.462 150.121 1.00 37.80 16 THR B N 1
ATOM 2521 C CA . THR B 1 16 ? 132.114 189.931 150.603 1.00 43.17 16 THR B CA 1
ATOM 2522 C C . THR B 1 16 ? 132.169 191.462 150.582 1.00 41.86 16 THR B C 1
ATOM 2523 O O . THR B 1 16 ? 133.173 192.008 150.086 1.00 43.95 16 THR B O 1
ATOM 2527 N N . MET B 1 17 ? 131.129 192.124 151.102 1.00 45.92 17 MET B N 1
ATOM 2528 C CA . MET B 1 17 ? 131.080 193.611 151.085 1.00 43.10 17 MET B CA 1
ATOM 2529 C C . MET B 1 17 ? 130.657 194.123 152.466 1.00 44.56 17 MET B C 1
ATOM 2530 O O . MET B 1 17 ? 129.728 193.540 153.051 1.00 47.16 17 MET B O 1
ATOM 2535 N N . SER B 1 18 ? 131.314 195.181 152.952 1.00 37.78 18 SER B N 1
ATOM 2536 C CA . SER B 1 18 ? 130.974 195.751 154.282 1.00 39.03 18 SER B CA 1
ATOM 2537 C C . SER B 1 18 ? 130.714 197.255 154.154 1.00 39.15 18 SER B C 1
ATOM 2538 O O . SER B 1 18 ? 131.570 197.950 153.573 1.00 43.53 18 SER B O 1
ATOM 2541 N N . GLU B 1 19 ? 129.581 197.734 154.678 1.00 37.49 19 GLU B N 1
ATOM 2542 C CA . GLU B 1 19 ? 129.310 199.196 154.667 1.00 44.54 19 GLU B CA 1
ATOM 2543 C C . GLU B 1 19 ? 130.458 199.898 155.401 1.00 41.31 19 GLU B C 1
ATOM 2544 O O . GLU B 1 19 ? 130.929 199.343 156.415 1.00 40.72 19 GLU B O 1
ATOM 2550 N N . VAL B 1 20 ? 130.895 201.058 154.909 1.00 37.24 20 VAL B N 1
ATOM 2551 C CA . VAL B 1 20 ? 132.081 201.739 155.511 1.00 42.22 20 VAL B CA 1
ATOM 2552 C C . VAL B 1 20 ? 131.611 202.875 156.428 1.00 46.53 20 VAL B C 1
ATOM 2553 O O . VAL B 1 20 ? 132.150 202.986 157.547 1.00 48.00 20 VAL B O 1
ATOM 2557 N N . LEU B 1 21 ? 130.646 203.682 155.975 1.00 40.55 21 LEU B N 1
ATOM 2558 C CA . LEU B 1 21 ? 130.174 204.842 156.780 1.00 37.70 21 LEU B CA 1
ATOM 2559 C C . LEU B 1 21 ? 128.698 205.118 156.469 1.00 41.77 21 LEU B C 1
ATOM 2560 O O . LEU B 1 21 ? 128.155 204.464 155.556 1.00 44.47 21 LEU B O 1
ATOM 2565 N N . ASP B 1 22 ? 128.093 206.076 157.179 1.00 40.12 22 ASP B N 1
ATOM 2566 C CA . ASP B 1 22 ? 126.661 206.412 156.959 1.00 37.03 22 ASP B CA 1
ATOM 2567 C C . ASP B 1 22 ? 126.514 207.927 156.749 1.00 41.61 22 ASP B C 1
ATOM 2568 O O . ASP B 1 22 ? 125.849 208.320 155.771 1.00 46.61 22 ASP B O 1
ATOM 2573 N N . GLN B 1 23 ? 127.109 208.734 157.634 1.00 33.08 23 GLN B N 1
ATOM 2574 C CA . GLN B 1 23 ? 127.007 210.216 157.525 1.00 32.92 23 GLN B CA 1
ATOM 2575 C C . GLN B 1 23 ? 127.941 210.708 156.414 1.00 33.54 23 GLN B C 1
ATOM 2576 O O . GLN B 1 23 ? 128.851 209.948 156.027 1.00 34.51 23 GLN B O 1
ATOM 2582 N N . GLN B 1 24 ? 127.724 211.934 155.927 1.00 36.64 24 GLN B N 1
ATOM 2583 C CA . GLN B 1 24 ? 128.587 212.503 154.858 1.00 33.07 24 GLN B CA 1
ATOM 2584 C C . GLN B 1 24 ? 129.884 213.022 155.484 1.00 32.79 24 GLN B C 1
ATOM 2585 O O . GLN B 1 24 ? 129.803 213.883 156.380 1.00 36.48 24 GLN B O 1
ATOM 2591 N N . VAL B 1 25 ? 131.033 212.511 155.029 1.00 34.03 25 VAL B N 1
ATOM 2592 C CA . VAL B 1 25 ? 132.353 212.960 155.564 1.00 37.02 25 VAL B CA 1
ATOM 2593 C C . VAL B 1 25 ? 133.213 213.459 154.399 1.00 37.85 25 VAL B C 1
ATOM 2594 O O . VAL B 1 25 ? 134.394 213.775 154.632 1.00 40.76 25 VAL B O 1
ATOM 2598 N N . GLU B 1 26 ? 132.642 213.515 153.192 1.00 39.16 26 GLU B N 1
ATOM 2599 C CA . GLU B 1 26 ? 133.399 213.972 151.995 1.00 38.14 26 GLU B CA 1
ATOM 2600 C C . GLU B 1 26 ? 133.726 215.460 152.152 1.00 37.80 26 GLU B C 1
ATOM 2601 O O . GLU B 1 26 ? 134.635 215.944 151.449 1.00 41.81 26 GLU B O 1
ATOM 2607 N N . LEU B 1 27 ? 133.029 216.148 153.061 1.00 32.10 27 LEU B N 1
ATOM 2608 C CA . LEU B 1 27 ? 133.254 217.604 153.277 1.00 36.97 27 LEU B CA 1
ATOM 2609 C C . LEU B 1 27 ? 134.494 217.799 154.154 1.00 29.08 27 LEU B C 1
ATOM 2610 O O . LEU B 1 27 ? 134.782 218.956 154.518 1.00 24.04 27 LEU B O 1
ATOM 2615 N N . PHE B 1 28 ? 135.193 216.710 154.476 1.00 40.24 28 PHE B N 1
ATOM 2616 C CA . PHE B 1 28 ? 136.387 216.789 155.358 1.00 42.53 28 PHE B CA 1
ATOM 2617 C C . PHE B 1 28 ? 137.355 217.862 154.846 1.00 31.62 28 PHE B C 1
ATOM 2618 O O . PHE B 1 28 ? 138.088 218.435 155.676 1.00 36.98 28 PHE B O 1
ATOM 2626 N N . ASN B 1 29 ? 137.361 218.118 153.533 1.00 28.04 29 ASN B N 1
ATOM 2627 C CA . ASN B 1 29 ? 138.234 219.182 152.967 1.00 34.84 29 ASN B CA 1
ATOM 2628 C C . ASN B 1 29 ? 137.762 219.528 151.550 1.00 47.37 29 ASN B C 1
ATOM 2629 O O . ASN B 1 29 ? 137.109 218.669 150.924 1.00 46.75 29 ASN B O 1
ATOM 2634 N N . GLY B 1 30 ? 138.100 220.727 151.064 1.00 36.65 30 GLY B N 1
ATOM 2635 C CA . GLY B 1 30 ? 137.734 221.130 149.690 1.00 29.74 30 GLY B CA 1
ATOM 2636 C C . GLY B 1 30 ? 136.264 221.489 149.578 1.00 33.58 30 GLY B C 1
ATOM 2637 O O . GLY B 1 30 ? 135.964 222.598 149.096 1.00 35.47 30 GLY B O 1
ATOM 2638 N N . ALA B 1 31 ? 135.377 220.588 150.014 1.00 29.04 31 ALA B N 1
ATOM 2639 C CA . ALA B 1 31 ? 133.918 220.836 149.932 1.00 32.15 31 ALA B CA 1
ATOM 2640 C C . ALA B 1 31 ? 133.549 222.043 150.803 1.00 35.69 31 ALA B C 1
ATOM 2641 O O . ALA B 1 31 ? 132.531 222.696 150.503 1.00 40.12 31 ALA B O 1
ATOM 2643 N N . THR B 1 32 ? 134.351 222.324 151.833 1.00 27.92 32 THR B N 1
ATOM 2644 C CA . THR B 1 32 ? 134.062 223.458 152.753 1.00 29.27 32 THR B CA 1
ATOM 2645 C C . THR B 1 32 ? 134.826 224.705 152.295 1.00 32.09 32 THR B C 1
ATOM 2646 O O . THR B 1 32 ? 134.976 225.626 153.115 1.00 35.12 32 THR B O 1
ATOM 2650 N N . ARG B 1 33 ? 135.282 224.730 151.038 1.00 26.68 33 ARG B N 1
ATOM 2651 C CA . ARG B 1 33 ? 136.081 225.877 150.527 1.00 28.74 33 ARG B CA 1
ATOM 2652 C C . ARG B 1 33 ? 137.310 226.069 151.421 1.00 32.29 33 ARG B C 1
ATOM 2653 O O . ARG B 1 33 ? 137.694 227.233 151.649 1.00 31.19 33 ARG B O 1
ATOM 2661 N N . GLY B 1 34 ? 137.891 224.972 151.912 1.00 30.59 34 GLY B N 1
ATOM 2662 C CA . GLY B 1 34 ? 139.110 225.061 152.738 1.00 21.87 34 GLY B CA 1
ATOM 2663 C C . GLY B 1 34 ? 138.804 225.453 154.172 1.00 23.84 34 GLY B C 1
ATOM 2664 O O . GLY B 1 34 ? 139.761 225.602 154.954 1.00 28.91 34 GLY B O 1
ATOM 2665 N N . ALA B 1 35 ? 137.522 225.608 154.516 1.00 25.66 35 ALA B N 1
ATOM 2666 C CA . ALA B 1 35 ? 137.151 225.918 155.916 1.00 21.23 35 ALA B CA 1
ATOM 2667 C C . ALA B 1 35 ? 137.691 224.808 156.820 1.00 24.27 35 ALA B C 1
ATOM 2668 O O . ALA B 1 35 ? 138.370 225.135 157.809 1.00 27.01 35 ALA B O 1
ATOM 2670 N N . ILE B 1 36 ? 137.408 223.547 156.482 1.00 26.02 36 ILE B N 1
ATOM 2671 C CA . ILE B 1 36 ? 137.982 222.406 157.254 1.00 20.35 36 ILE B CA 1
ATOM 2672 C C . ILE B 1 36 ? 139.150 221.856 156.432 1.00 22.40 36 ILE B C 1
ATOM 2673 O O . ILE B 1 36 ? 138.887 221.237 155.387 1.00 34.83 36 ILE B O 1
ATOM 2678 N N . ILE B 1 37 ? 140.387 222.102 156.869 1.00 16.91 37 ILE B N 1
ATOM 2679 C CA . ILE B 1 37 ? 141.575 221.673 156.071 1.00 27.42 37 ILE B CA 1
ATOM 2680 C C . ILE B 1 37 ? 142.201 220.432 156.710 1.00 26.86 37 ILE B C 1
ATOM 2681 O O . ILE B 1 37 ? 142.385 220.430 157.943 1.00 28.92 37 ILE B O 1
ATOM 2686 N N . LEU B 1 38 ? 142.508 219.414 155.899 1.00 30.92 38 LEU B N 1
ATOM 2687 C CA . LEU B 1 38 ? 143.189 218.201 156.420 1.00 23.60 38 LEU B CA 1
ATOM 2688 C C . LEU B 1 38 ? 144.657 218.244 155.988 1.00 30.32 38 LEU B C 1
ATOM 2689 O O . LEU B 1 38 ? 144.909 218.309 154.769 1.00 35.31 38 LEU B O 1
ATOM 2694 N N . ARG B 1 39 ? 145.581 218.215 156.951 1.00 20.19 39 ARG B N 1
ATOM 2695 C CA . ARG B 1 39 ? 147.030 218.189 156.622 1.00 20.30 39 ARG B CA 1
ATOM 2696 C C . ARG B 1 39 ? 147.638 216.931 157.247 1.00 26.01 39 ARG B C 1
ATOM 2697 O O . ARG B 1 39 ? 146.937 216.273 158.038 1.00 27.08 39 ARG B O 1
ATOM 2705 N N . SER B 1 40 ? 148.887 216.610 156.902 1.00 26.87 40 SER B N 1
ATOM 2706 C CA . SER B 1 40 ? 149.563 215.446 157.531 1.00 23.87 40 SER B CA 1
ATOM 2707 C C . SER B 1 40 ? 150.874 215.913 158.170 1.00 29.67 40 SER B C 1
ATOM 2708 O O . SER B 1 40 ? 151.942 215.431 157.750 1.00 39.46 40 SER B O 1
ATOM 2711 N N . ALA B 1 41 ? 150.787 216.825 159.142 1.00 26.62 41 ALA B N 1
ATOM 2712 C CA . ALA B 1 41 ? 151.999 217.352 159.810 1.00 30.23 41 ALA B CA 1
ATOM 2713 C C . ALA B 1 41 ? 152.104 216.764 161.219 1.00 24.40 41 ALA B C 1
ATOM 2714 O O . ALA B 1 41 ? 151.213 217.048 162.045 1.00 32.72 41 ALA B O 1
ATOM 2716 N N . GLY B 1 42 ? 153.148 215.970 161.478 1.00 19.76 42 GLY B N 1
ATOM 2717 C CA . GLY B 1 42 ? 153.332 215.351 162.806 1.00 17.15 42 GLY B CA 1
ATOM 2718 C C . GLY B 1 42 ? 153.717 216.378 163.856 1.00 16.90 42 GLY B C 1
ATOM 2719 O O . GLY B 1 42 ? 154.662 217.150 163.605 1.00 21.50 42 GLY B O 1
ATOM 2720 N N . ASN B 1 43 ? 153.010 216.389 164.991 1.00 15.77 43 ASN B N 1
ATOM 2721 C CA . ASN B 1 43 ? 153.313 217.346 166.088 1.00 15.14 43 ASN B CA 1
ATOM 2722 C C . ASN B 1 43 ? 153.839 216.563 167.295 1.00 19.30 43 ASN B C 1
ATOM 2723 O O . ASN B 1 43 ? 153.356 215.438 167.513 1.00 23.77 43 ASN B O 1
ATOM 2728 N N . THR B 1 44 ? 154.795 217.131 168.037 1.00 14.61 44 THR B N 1
ATOM 2729 C CA . THR B 1 44 ? 155.400 216.415 169.193 1.00 14.01 44 THR B CA 1
ATOM 2730 C C . THR B 1 44 ? 154.533 216.608 170.443 1.00 15.90 44 THR B C 1
ATOM 2731 O O . THR B 1 44 ? 153.689 217.527 170.438 1.00 17.27 44 THR B O 1
ATOM 2735 N N . GLY B 1 45 ? 154.735 215.769 171.462 1.00 18.87 45 GLY B N 1
ATOM 2736 C CA . GLY B 1 45 ? 153.982 215.903 172.723 1.00 11.74 45 GLY B CA 1
ATOM 2737 C C . GLY B 1 45 ? 152.484 215.787 172.509 1.00 18.01 45 GLY B C 1
ATOM 2738 O O . GLY B 1 45 ? 152.049 214.764 171.951 1.00 29.04 45 GLY B O 1
ATOM 2739 N N . ASP B 1 46 ? 151.724 216.790 172.956 1.00 10.30 46 ASP B N 1
ATOM 2740 C CA . ASP B 1 46 ? 150.244 216.764 172.811 1.00 19.22 46 ASP B CA 1
ATOM 2741 C C . ASP B 1 46 ? 149.726 218.188 172.592 1.00 18.24 46 ASP B C 1
ATOM 2742 O O . ASP B 1 46 ? 148.530 218.423 172.850 1.00 22.80 46 ASP B O 1
ATOM 2747 N N . LEU B 1 47 ? 150.592 219.095 172.133 1.00 25.64 47 LEU B N 1
ATOM 2748 C CA . LEU B 1 47 ? 150.178 220.517 171.980 1.00 21.03 47 LEU B CA 1
ATOM 2749 C C . LEU B 1 47 ? 151.123 221.240 171.016 1.00 23.74 47 LEU B C 1
ATOM 2750 O O . LEU B 1 47 ? 152.314 220.874 170.974 1.00 30.85 47 LEU B O 1
ATOM 2755 N N . SER B 1 48 ? 150.608 222.227 170.278 1.00 19.61 48 SER B N 1
ATOM 2756 C CA . SER B 1 48 ? 151.453 223.032 169.355 1.00 18.97 48 SER B CA 1
ATOM 2757 C C . SER B 1 48 ? 151.102 224.511 169.530 1.00 29.65 48 SER B C 1
ATOM 2758 O O . SER B 1 48 ? 149.897 224.827 169.542 1.00 33.52 48 SER B O 1
ATOM 2761 N N . GLU B 1 49 ? 152.108 225.380 169.669 1.00 28.36 49 GLU B N 1
ATOM 2762 C CA . GLU B 1 49 ? 151.825 226.816 169.940 1.00 22.53 49 GLU B CA 1
ATOM 2763 C C . GLU B 1 49 ? 152.520 227.704 168.904 1.00 22.93 49 GLU B C 1
ATOM 2764 O O . GLU B 1 49 ? 153.514 227.246 168.306 1.00 30.38 49 GLU B O 1
ATOM 2770 N N . ALA B 1 50 ? 152.038 228.942 168.731 1.00 13.90 50 ALA B N 1
ATOM 2771 C CA . ALA B 1 50 ? 152.655 229.906 167.784 1.00 16.35 50 ALA B CA 1
ATOM 2772 C C . ALA B 1 50 ? 152.271 231.333 168.199 1.00 27.70 50 ALA B C 1
ATOM 2773 O O . ALA B 1 50 ? 151.166 231.494 168.737 1.00 31.96 50 ALA B O 1
ATOM 2775 N N . ALA B 1 51 ? 153.132 232.329 167.949 1.00 24.58 51 ALA B N 1
ATOM 2776 C CA . ALA B 1 51 ? 152.854 233.709 168.424 1.00 19.03 51 ALA B CA 1
ATOM 2777 C C . ALA B 1 51 ? 152.778 234.699 167.253 1.00 27.59 51 ALA B C 1
ATOM 2778 O O . ALA B 1 51 ? 153.730 234.723 166.456 1.00 33.90 51 ALA B O 1
ATOM 2780 N N . PHE B 1 52 ? 151.722 235.523 167.186 1.00 18.53 52 PHE B N 1
ATOM 2781 C CA . PHE B 1 52 ? 151.532 236.441 166.022 1.00 20.58 52 PHE B CA 1
ATOM 2782 C C . PHE B 1 52 ? 151.730 237.914 166.411 1.00 30.40 52 PHE B C 1
ATOM 2783 O O . PHE B 1 52 ? 151.060 238.770 165.801 1.00 42.26 52 PHE B O 1
ATOM 2791 N N . TRP B 1 53 ? 152.601 238.205 167.379 1.00 27.91 53 TRP B N 1
ATOM 2792 C CA . TRP B 1 53 ? 152.951 239.608 167.751 1.00 30.73 53 TRP B CA 1
ATOM 2793 C C . TRP B 1 53 ? 151.717 240.500 167.943 1.00 25.78 53 TRP B C 1
ATOM 2794 O O . TRP B 1 53 ? 151.887 241.733 167.866 1.00 38.14 53 TRP B O 1
ATOM 2805 N N . ALA B 1 54 ? 150.535 239.923 168.174 1.00 24.94 54 ALA B N 1
ATOM 2806 C CA . ALA B 1 54 ? 149.333 240.743 168.473 1.00 21.97 54 ALA B CA 1
ATOM 2807 C C . ALA B 1 54 ? 149.182 241.901 167.480 1.00 22.53 54 ALA B C 1
ATOM 2808 O O . ALA B 1 54 ? 149.325 241.659 166.264 1.00 37.33 54 ALA B O 1
ATOM 2810 N N . LYS B 1 55 ? 148.893 243.110 167.982 1.00 30.37 55 LYS B N 1
ATOM 2811 C CA . LYS B 1 55 ? 148.665 244.294 167.105 1.00 27.89 55 LYS B CA 1
ATOM 2812 C C . LYS B 1 55 ? 148.776 245.576 167.939 1.00 30.80 55 LYS B C 1
ATOM 2813 O O . LYS B 1 55 ? 148.348 245.549 169.110 1.00 34.51 55 LYS B O 1
ATOM 2819 N N . ILE B 1 56 ? 149.317 246.657 167.360 1.00 30.18 56 ILE B N 1
ATOM 2820 C CA . ILE B 1 56 ? 149.400 247.967 168.077 1.00 27.96 56 ILE B CA 1
ATOM 2821 C C . ILE B 1 56 ? 148.064 248.697 167.908 1.00 30.43 56 ILE B C 1
ATOM 2822 O O . ILE B 1 56 ? 147.596 248.798 166.760 1.00 34.34 56 ILE B O 1
ATOM 2827 N N . GLN B 1 57 ? 147.487 249.207 168.999 1.00 24.72 57 GLN B N 1
ATOM 2828 C CA . GLN B 1 57 ? 146.175 249.840 168.924 1.00 30.56 57 GLN B CA 1
ATOM 2829 C C . GLN B 1 57 ? 146.264 251.297 168.480 1.00 39.24 57 GLN B C 1
ATOM 2830 O O . GLN B 1 57 ? 145.684 251.682 167.457 1.00 41.60 57 GLN B O 1
ATOM 2836 N N . GLY B 1 58 ? 146.971 252.124 169.238 1.00 30.04 58 GLY B N 1
ATOM 2837 C CA . GLY B 1 58 ? 147.072 253.529 168.897 1.00 25.32 58 GLY B CA 1
ATOM 2838 C C . GLY B 1 58 ? 148.294 253.863 168.069 1.00 29.38 58 GLY B C 1
ATOM 2839 O O . GLY B 1 58 ? 149.101 254.704 168.467 1.00 33.75 58 GLY B O 1
ATOM 2840 N N . LEU B 1 59 ? 148.439 253.211 166.915 1.00 24.32 59 LEU B N 1
ATOM 2841 C CA . LEU B 1 59 ? 149.619 253.438 166.085 1.00 20.89 59 LEU B CA 1
ATOM 2842 C C . LEU B 1 59 ? 149.650 254.851 165.523 1.00 26.54 59 LEU B C 1
ATOM 2843 O O . LEU B 1 59 ? 150.721 255.459 165.426 1.00 34.08 59 LEU B O 1
ATOM 2848 N N . VAL B 1 60 ? 148.503 255.385 165.125 1.00 21.88 60 VAL B N 1
ATOM 2849 C CA . VAL B 1 60 ? 148.427 256.720 164.551 1.00 16.47 60 VAL B CA 1
ATOM 2850 C C . VAL B 1 60 ? 147.859 257.667 165.595 1.00 17.48 60 VAL B C 1
ATOM 2851 O O . VAL B 1 60 ? 146.856 257.361 166.250 1.00 20.94 60 VAL B O 1
ATOM 2855 N N . ARG B 1 61 ? 148.510 258.815 165.753 1.00 25.22 61 ARG B N 1
ATOM 2856 C CA . ARG B 1 61 ? 148.290 259.749 166.826 1.00 17.18 61 ARG B CA 1
ATOM 2857 C C . ARG B 1 61 ? 148.186 261.146 166.230 1.00 26.13 61 ARG B C 1
ATOM 2858 O O . ARG B 1 61 ? 148.900 261.461 165.268 1.00 32.06 61 ARG B O 1
ATOM 2866 N N . PRO B 1 62 ? 147.303 261.997 166.753 1.00 24.76 62 PRO B N 1
ATOM 2867 C CA . PRO B 1 62 ? 147.231 263.384 166.266 1.00 21.17 62 PRO B CA 1
ATOM 2868 C C . PRO B 1 62 ? 148.360 264.215 166.857 1.00 23.17 62 PRO B C 1
ATOM 2869 O O . PRO B 1 62 ? 148.482 264.333 168.076 1.00 31.13 62 PRO B O 1
ATOM 2873 N N . ARG B 1 63 ? 149.177 264.804 165.989 1.00 17.03 63 ARG B N 1
ATOM 2874 C CA . ARG B 1 63 ? 150.314 265.599 166.423 1.00 22.98 63 ARG B CA 1
ATOM 2875 C C . ARG B 1 63 ? 150.141 267.056 166.016 1.00 24.44 63 ARG B C 1
ATOM 2876 O O . ARG B 1 63 ? 149.481 267.371 165.020 1.00 28.78 63 ARG B O 1
ATOM 2884 N N . ASP B 1 64 ? 150.743 267.940 166.804 1.00 31.58 64 ASP B N 1
ATOM 2885 C CA . ASP B 1 64 ? 150.713 269.377 166.556 1.00 30.80 64 ASP B CA 1
ATOM 2886 C C . ASP B 1 64 ? 152.092 269.846 166.122 1.00 31.75 64 ASP B C 1
ATOM 2887 O O . ASP B 1 64 ? 153.042 269.771 166.919 1.00 34.89 64 ASP B O 1
ATOM 2892 N N . PRO B 1 65 ? 152.265 270.328 164.890 1.00 27.24 65 PRO B N 1
ATOM 2893 C CA . PRO B 1 65 ? 153.587 270.823 164.478 1.00 30.65 65 PRO B CA 1
ATOM 2894 C C . PRO B 1 65 ? 154.039 272.054 165.237 1.00 30.76 65 PRO B C 1
ATOM 2895 O O . PRO B 1 65 ? 155.236 272.367 165.210 1.00 31.50 65 PRO B O 1
ATOM 2899 N N . TYR B 1 66 ? 153.133 272.763 165.905 1.00 29.70 66 TYR B N 1
ATOM 2900 C CA . TYR B 1 66 ? 153.463 273.969 166.649 1.00 27.56 66 TYR B CA 1
ATOM 2901 C C . TYR B 1 66 ? 153.662 273.716 168.135 1.00 33.58 66 TYR B C 1
ATOM 2902 O O . TYR B 1 66 ? 153.804 274.677 168.898 1.00 35.45 66 TYR B O 1
ATOM 2911 N N . SER B 1 67 ? 153.671 272.462 168.569 1.00 39.47 67 SER B N 1
ATOM 2912 C CA . SER B 1 67 ? 153.767 272.119 169.978 1.00 37.00 67 SER B CA 1
ATOM 2913 C C . SER B 1 67 ? 154.939 271.181 170.223 1.00 38.58 67 SER B C 1
ATOM 2914 O O . SER B 1 67 ? 155.371 270.448 169.331 1.00 38.44 67 SER B O 1
ATOM 2917 N N . ASN B 1 68 ? 155.428 271.157 171.466 1.00 42.58 68 ASN B N 1
ATOM 2918 C CA . ASN B 1 68 ? 156.531 270.223 171.823 1.00 40.75 68 ASN B CA 1
ATOM 2919 C C . ASN B 1 68 ? 156.224 269.590 173.185 1.00 42.71 68 ASN B C 1
ATOM 2920 O O . ASN B 1 68 ? 156.732 270.106 174.199 1.00 48.31 68 ASN B O 1
ATOM 2925 N N . ALA B 1 69 ? 155.426 268.517 173.203 1.00 39.08 69 ALA B N 1
ATOM 2926 C CA . ALA B 1 69 ? 155.028 267.880 174.481 1.00 37.43 69 ALA B CA 1
ATOM 2927 C C . ALA B 1 69 ? 155.366 266.385 174.453 1.00 43.78 69 ALA B C 1
ATOM 2928 O O . ALA B 1 69 ? 155.488 265.829 173.345 1.00 46.74 69 ALA B O 1
ATOM 2930 N N . ASP B 1 70 ? 155.501 265.765 175.629 1.00 34.39 70 ASP B N 1
ATOM 2931 C CA . ASP B 1 70 ? 155.859 264.324 175.713 1.00 31.87 70 ASP B CA 1
ATOM 2932 C C . ASP B 1 70 ? 154.720 263.472 175.143 1.00 37.68 70 ASP B C 1
ATOM 2933 O O . ASP B 1 70 ? 153.550 263.871 175.302 1.00 39.01 70 ASP B O 1
ATOM 2938 N N . VAL B 1 71 ? 155.054 262.343 174.511 1.00 31.74 71 VAL B N 1
ATOM 2939 C CA . VAL B 1 71 ? 154.014 261.419 173.966 1.00 27.42 71 VAL B CA 1
ATOM 2940 C C . VAL B 1 71 ? 154.167 260.059 174.655 1.00 29.30 71 VAL B C 1
ATOM 2941 O O . VAL B 1 71 ? 155.318 259.603 174.801 1.00 30.29 71 VAL B O 1
ATOM 2945 N N . ALA B 1 72 ? 153.052 259.442 175.059 1.00 33.61 72 ALA B N 1
ATOM 2946 C CA . ALA B 1 72 ? 153.098 258.139 175.765 1.00 30.91 72 ALA B CA 1
ATOM 2947 C C . ALA B 1 72 ? 153.797 257.093 174.889 1.00 30.43 72 ALA B C 1
ATOM 2948 O O . ALA B 1 72 ? 153.595 257.122 173.658 1.00 34.41 72 ALA B O 1
ATOM 2950 N N . ALA B 1 73 ? 154.577 256.201 175.507 1.00 25.62 73 ALA B N 1
ATOM 2951 C CA . ALA B 1 73 ? 155.322 255.172 174.743 1.00 21.70 73 ALA B CA 1
ATOM 2952 C C . ALA B 1 73 ? 154.459 253.920 174.561 1.00 27.72 73 ALA B C 1
ATOM 2953 O O . ALA B 1 73 ? 153.681 253.603 175.481 1.00 32.04 73 ALA B O 1
ATOM 2955 N N . LYS B 1 74 ? 154.595 253.239 173.420 1.00 26.86 74 LYS B N 1
ATOM 2956 C CA . LYS B 1 74 ? 153.834 252.029 173.155 1.00 26.54 74 LYS B CA 1
ATOM 2957 C C . LYS B 1 74 ? 154.766 250.824 173.166 1.00 23.86 74 LYS B C 1
ATOM 2958 O O . LYS B 1 74 ? 155.953 250.937 172.853 1.00 29.06 74 LYS B O 1
ATOM 2964 N N . ASP B 1 75 ? 154.226 249.656 173.527 1.00 28.04 75 ASP B N 1
ATOM 2965 C CA . ASP B 1 75 ? 155.068 248.433 173.622 1.00 25.05 75 ASP B CA 1
ATOM 2966 C C . ASP B 1 75 ? 154.628 247.410 172.569 1.00 32.46 75 ASP B C 1
ATOM 2967 O O . ASP B 1 75 ? 153.538 247.588 171.991 1.00 35.27 75 ASP B O 1
ATOM 2972 N N . LEU B 1 76 ? 155.450 246.381 172.335 1.00 29.79 76 LEU B N 1
ATOM 2973 C CA . LEU B 1 76 ? 155.120 245.334 171.333 1.00 30.15 76 LEU B CA 1
ATOM 2974 C C . LEU B 1 76 ? 154.719 244.049 172.064 1.00 29.41 76 LEU B C 1
ATOM 2975 O O . LEU B 1 76 ? 155.573 243.488 172.777 1.00 30.48 76 LEU B O 1
ATOM 2980 N N . ARG B 1 77 ? 153.473 243.598 171.887 1.00 26.10 77 ARG B N 1
ATOM 2981 C CA . ARG B 1 77 ? 152.984 242.372 172.573 1.00 21.11 77 ARG B CA 1
ATOM 2982 C C . ARG B 1 77 ? 153.165 241.163 171.647 1.00 27.23 77 ARG B C 1
ATOM 2983 O O . ARG B 1 77 ? 153.671 241.353 170.524 1.00 28.23 77 ARG B O 1
ATOM 2991 N N . GLN B 1 78 ? 152.767 239.972 172.109 1.00 28.91 78 GLN B N 1
ATOM 2992 C CA . GLN B 1 78 ? 152.890 238.743 171.280 1.00 18.28 78 GLN B CA 1
ATOM 2993 C C . GLN B 1 78 ? 151.792 237.750 171.678 1.00 25.55 78 GLN B C 1
ATOM 2994 O O . GLN B 1 78 ? 152.012 236.988 172.640 1.00 30.10 78 GLN B O 1
ATOM 3000 N N . LEU B 1 79 ? 150.661 237.758 170.963 1.00 22.67 79 LEU B N 1
ATOM 3001 C CA . LEU B 1 79 ? 149.552 236.806 171.247 1.00 24.51 79 LEU B CA 1
ATOM 3002 C C . LEU B 1 79 ? 149.984 235.399 170.822 1.00 23.30 79 LEU B C 1
ATOM 3003 O O . LEU B 1 79 ? 150.793 235.305 169.887 1.00 27.88 79 LEU B O 1
ATOM 3008 N N . VAL B 1 80 ? 149.451 234.353 171.464 1.00 22.25 80 VAL B N 1
ATOM 3009 C CA . VAL B 1 80 ? 149.900 232.956 171.177 1.00 24.07 80 VAL B CA 1
ATOM 3010 C C . VAL B 1 80 ? 148.712 232.100 170.719 1.00 23.74 80 VAL B C 1
ATOM 3011 O O . VAL B 1 80 ? 147.679 232.112 171.413 1.00 25.19 80 VAL B O 1
ATOM 3015 N N . ASP B 1 81 ? 148.854 231.407 169.586 1.00 32.57 81 ASP B N 1
ATOM 3016 C CA . ASP B 1 81 ? 147.785 230.501 169.092 1.00 21.80 81 ASP B CA 1
ATOM 3017 C C . ASP B 1 81 ? 148.072 229.095 169.629 1.00 27.09 81 ASP B C 1
ATOM 3018 O O . ASP B 1 81 ? 149.194 228.878 170.124 1.00 37.57 81 ASP B O 1
ATOM 3023 N N . ASN B 1 82 ? 147.106 228.177 169.536 1.00 24.73 82 ASN B N 1
ATOM 3024 C CA . ASN B 1 82 ? 147.306 226.830 170.136 1.00 20.52 82 ASN B CA 1
ATOM 3025 C C . ASN B 1 82 ? 146.664 225.748 169.263 1.00 21.29 82 ASN B C 1
ATOM 3026 O O . ASN B 1 82 ? 145.611 226.028 168.657 1.00 29.57 82 ASN B O 1
ATOM 3031 N N . THR B 1 83 ? 147.276 224.559 169.208 1.00 20.69 83 THR B N 1
ATOM 3032 C CA . THR B 1 83 ? 146.697 223.422 168.443 1.00 20.16 83 THR B CA 1
ATOM 3033 C C . THR B 1 83 ? 146.754 222.164 169.317 1.00 13.59 83 THR B C 1
ATOM 3034 O O . THR B 1 83 ? 147.870 221.643 169.516 1.00 25.84 83 THR B O 1
ATOM 3038 N N . ILE B 1 84 ? 145.606 221.707 169.823 1.00 10.05 84 ILE B N 1
ATOM 3039 C CA . ILE B 1 84 ? 145.575 220.525 170.738 1.00 9.93 84 ILE B CA 1
ATOM 3040 C C . ILE B 1 84 ? 145.710 219.243 169.909 1.00 8.46 84 ILE B C 1
ATOM 3041 O O . ILE B 1 84 ? 145.286 219.251 168.742 1.00 22.70 84 ILE B O 1
ATOM 3046 N N . LYS B 1 85 ? 146.288 218.189 170.496 1.00 8.27 85 LYS B N 1
ATOM 3047 C CA . LYS B 1 85 ? 146.450 216.894 169.783 1.00 12.90 85 LYS B CA 1
ATOM 3048 C C . LYS B 1 85 ? 145.382 215.906 170.266 1.00 16.83 85 LYS B C 1
ATOM 3049 O O . LYS B 1 85 ? 145.142 215.852 171.488 1.00 22.62 85 LYS B O 1
ATOM 3055 N N . VAL B 1 86 ? 144.772 215.158 169.342 1.00 10.44 86 VAL B N 1
ATOM 3056 C CA . VAL B 1 86 ? 143.714 214.169 169.704 1.00 14.56 86 VAL B CA 1
ATOM 3057 C C . VAL B 1 86 ? 144.198 212.766 169.319 1.00 15.03 86 VAL B C 1
ATOM 3058 O O . VAL B 1 86 ? 144.737 212.619 168.204 1.00 22.80 86 VAL B O 1
ATOM 3062 N N . ALA B 1 87 ? 144.014 211.781 170.204 1.00 11.67 87 ALA B N 1
ATOM 3063 C CA . ALA B 1 87 ? 144.459 210.394 169.929 1.00 10.86 87 ALA B CA 1
ATOM 3064 C C . ALA B 1 87 ? 143.242 209.501 169.660 1.00 18.36 87 ALA B C 1
ATOM 3065 O O . ALA B 1 87 ? 142.232 209.651 170.375 1.00 27.36 87 ALA B O 1
ATOM 3067 N N . SER B 1 88 ? 143.344 208.607 168.670 1.00 16.98 88 SER B N 1
ATOM 3068 C CA . SER B 1 88 ? 142.225 207.684 168.343 1.00 11.36 88 SER B CA 1
ATOM 3069 C C . SER B 1 88 ? 142.767 206.274 168.092 1.00 14.32 88 SER B C 1
ATOM 3070 O O . SER B 1 88 ? 143.878 206.163 167.540 1.00 23.38 88 SER B O 1
ATOM 3073 N N . GLY B 1 89 ? 142.013 205.242 168.483 1.00 12.87 89 GLY B N 1
ATOM 3074 C CA . GLY B 1 89 ? 142.455 203.878 168.307 1.00 12.43 89 GLY B CA 1
ATOM 3075 C C . GLY B 1 89 ? 141.322 202.991 167.847 1.00 12.93 89 GLY B C 1
ATOM 3076 O O . GLY B 1 89 ? 140.204 203.445 167.602 1.00 20.85 89 GLY B O 1
ATOM 3077 N N . THR B 1 90 ? 141.627 201.703 167.735 1.00 17.73 90 THR B N 1
ATOM 3078 C CA . THR B 1 90 ? 140.687 200.694 167.296 1.00 11.95 90 THR B CA 1
ATOM 3079 C C . THR B 1 90 ? 140.539 199.633 168.379 1.00 13.65 90 THR B C 1
ATOM 3080 O O . THR B 1 90 ? 141.547 199.197 168.946 1.00 30.87 90 THR B O 1
ATOM 3084 N N . PRO B 1 91 ? 139.320 199.206 168.708 1.00 19.03 91 PRO B N 1
ATOM 3085 C CA . PRO B 1 91 ? 139.171 198.126 169.674 1.00 14.50 91 PRO B CA 1
ATOM 3086 C C . PRO B 1 91 ? 139.759 196.841 169.129 1.00 17.15 91 PRO B C 1
ATOM 3087 O O . PRO B 1 91 ? 139.881 196.669 167.902 1.00 22.95 91 PRO B O 1
ATOM 3091 N N . PRO B 1 92 ? 140.198 195.882 169.986 1.00 11.92 92 PRO B N 1
ATOM 3092 C CA . PRO B 1 92 ? 140.700 194.595 169.497 1.00 9.54 92 PRO B CA 1
ATOM 3093 C C . PRO B 1 92 ? 139.707 193.951 168.522 1.00 20.99 92 PRO B C 1
ATOM 3094 O O . PRO B 1 92 ? 138.527 193.959 168.808 1.00 24.20 92 PRO B O 1
ATOM 3098 N N . ILE B 1 93 ? 140.204 193.421 167.403 1.00 13.27 93 ILE B N 1
ATOM 3099 C CA . ILE B 1 93 ? 139.309 192.771 166.400 1.00 12.25 93 ILE B CA 1
ATOM 3100 C C . ILE B 1 93 ? 139.678 191.289 166.296 1.00 19.94 93 ILE B C 1
ATOM 3101 O O . ILE B 1 93 ? 140.764 190.987 165.766 1.00 26.63 93 ILE B O 1
ATOM 3106 N N . ASN B 1 94 ? 138.803 190.407 166.789 1.00 17.19 94 ASN B N 1
ATOM 3107 C CA . ASN B 1 94 ? 139.054 188.946 166.679 1.00 15.30 94 ASN B CA 1
ATOM 3108 C C . ASN B 1 94 ? 138.975 188.558 165.200 1.00 22.48 94 ASN B C 1
ATOM 3109 O O . ASN B 1 94 ? 137.883 188.694 164.614 1.00 26.36 94 ASN B O 1
ATOM 3114 N N . ILE B 1 95 ? 140.090 188.094 164.629 1.00 21.71 95 ILE B N 1
ATOM 3115 C CA . ILE B 1 95 ? 140.122 187.730 163.181 1.00 20.08 95 ILE B CA 1
ATOM 3116 C C . ILE B 1 95 ? 140.845 186.390 163.011 1.00 25.82 95 ILE B C 1
ATOM 3117 O O . ILE B 1 95 ? 141.848 186.353 162.271 1.00 28.92 95 ILE B O 1
ATOM 3122 N N . PRO B 1 96 ? 140.389 185.280 163.634 1.00 25.96 96 PRO B N 1
ATOM 3123 C CA . PRO B 1 96 ? 141.104 184.005 163.552 1.00 25.79 96 PRO B CA 1
ATOM 3124 C C . PRO B 1 96 ? 141.074 183.456 162.140 1.00 26.84 96 PRO B C 1
ATOM 3125 O O . PRO B 1 96 ? 140.061 183.581 161.437 1.00 26.34 96 PRO B O 1
ATOM 3129 N N . PRO B 1 97 ? 142.167 182.844 161.681 1.00 27.78 97 PRO B N 1
ATOM 3130 C CA . PRO B 1 97 ? 142.178 182.298 160.317 1.00 24.45 97 PRO B CA 1
ATOM 3131 C C . PRO B 1 97 ? 141.258 181.106 160.131 1.00 26.38 97 PRO B C 1
ATOM 3132 O O . PRO B 1 97 ? 140.931 180.775 158.986 1.00 28.82 97 PRO B O 1
ATOM 3136 N N . SER B 1 98 ? 140.838 180.449 161.214 1.00 26.67 98 SER B N 1
ATOM 3137 C CA . SER B 1 98 ? 140.055 179.225 161.083 1.00 21.57 98 SER B CA 1
ATOM 3138 C C . SER B 1 98 ? 138.670 179.501 160.512 1.00 28.18 98 SER B C 1
ATOM 3139 O O . SER B 1 98 ? 138.187 178.745 159.662 1.00 31.17 98 SER B O 1
ATOM 3142 N N . MET B 1 99 ? 138.024 180.577 160.970 1.00 28.28 99 MET B N 1
ATOM 3143 C CA . MET B 1 99 ? 136.635 180.860 160.518 1.00 24.77 99 MET B CA 1
ATOM 3144 C C . MET B 1 99 ? 136.621 181.081 159.002 1.00 26.39 99 MET B C 1
ATOM 3145 O O . MET B 1 99 ? 135.742 180.501 158.333 1.00 34.42 99 MET B O 1
ATOM 3150 N N . LEU B 1 100 ? 137.554 181.883 158.481 1.00 21.91 100 LEU B N 1
ATOM 3151 C CA . LEU B 1 100 ? 137.555 182.214 157.029 1.00 23.54 100 LEU B CA 1
ATOM 3152 C C . LEU B 1 100 ? 137.843 180.958 156.199 1.00 23.55 100 LEU B C 1
ATOM 3153 O O . LEU B 1 100 ? 137.161 180.757 155.181 1.00 26.17 100 LEU B O 1
ATOM 3158 N N . ARG B 1 101 ? 138.833 180.163 156.615 1.00 25.75 101 ARG B N 1
ATOM 3159 C CA . ARG B 1 101 ? 139.219 178.955 155.840 1.00 16.57 101 ARG B CA 1
ATOM 3160 C C . ARG B 1 101 ? 138.034 177.984 155.798 1.00 20.39 101 ARG B C 1
ATOM 3161 O O . ARG B 1 101 ? 137.801 177.386 154.731 1.00 27.30 101 ARG B O 1
ATOM 3169 N N . TRP B 1 102 ? 137.318 177.840 156.917 1.00 18.19 102 TRP B N 1
ATOM 3170 C CA . TRP B 1 102 ? 136.189 176.925 156.974 1.00 18.26 102 TRP B CA 1
ATOM 3171 C C . TRP B 1 102 ? 135.148 177.239 155.907 1.00 23.23 102 TRP B C 1
ATOM 3172 O O . TRP B 1 102 ? 134.340 176.372 155.560 1.00 19.78 102 TRP B O 1
ATOM 3183 N N . ILE B 1 103 ? 135.144 178.462 155.383 1.00 23.94 103 ILE B N 1
ATOM 3184 C CA . ILE B 1 103 ? 134.209 178.839 154.330 1.00 17.36 103 ILE B CA 1
ATOM 3185 C C . ILE B 1 103 ? 134.988 179.210 153.078 1.00 20.61 103 ILE B C 1
ATOM 3186 O O . ILE B 1 103 ? 134.511 179.986 152.243 1.00 24.33 103 ILE B O 1
ATOM 3191 N N . GLN B 1 104 ? 136.193 178.643 152.948 1.00 20.79 104 GLN B N 1
ATOM 3192 C CA . GLN B 1 104 ? 137.042 178.898 151.751 1.00 17.94 104 GLN B CA 1
ATOM 3193 C C . GLN B 1 104 ? 137.203 180.406 151.536 1.00 22.17 104 GLN B C 1
ATOM 3194 O O . GLN B 1 104 ? 136.883 180.877 150.427 1.00 28.78 104 GLN B O 1
ATOM 3200 N N . LYS B 1 105 ? 137.682 181.127 152.552 1.00 24.10 105 LYS B N 1
ATOM 3201 C CA . LYS B 1 105 ? 137.941 182.583 152.400 1.00 22.62 105 LYS B CA 1
ATOM 3202 C C . LYS B 1 105 ? 139.404 182.872 152.741 1.00 27.85 105 LYS B C 1
ATOM 3203 O O . LYS B 1 105 ? 139.838 182.480 153.840 1.00 29.91 105 LYS B O 1
ATOM 3209 N N . ASN B 1 106 ? 140.132 183.525 151.830 1.00 29.95 106 ASN B N 1
ATOM 3210 C CA . ASN B 1 106 ? 141.537 183.916 152.121 1.00 27.92 106 ASN B CA 1
ATOM 3211 C C . ASN B 1 106 ? 141.545 184.683 153.449 1.00 32.87 106 ASN B C 1
ATOM 3212 O O . ASN B 1 106 ? 140.865 185.717 153.531 1.00 32.57 106 ASN B O 1
ATOM 3217 N N . PRO B 1 107 ? 142.280 184.233 154.489 1.00 30.90 107 PRO B N 1
ATOM 3218 C CA . PRO B 1 107 ? 142.365 184.977 155.755 1.00 26.54 107 PRO B CA 1
ATOM 3219 C C . PRO B 1 107 ? 142.791 186.423 155.587 1.00 31.13 107 PRO B C 1
ATOM 3220 O O . PRO B 1 107 ? 142.585 187.224 156.507 1.00 32.37 107 PRO B O 1
ATOM 3224 N N . GLN B 1 108 ? 143.374 186.757 154.432 1.00 34.21 108 GLN B N 1
ATOM 3225 C CA . GLN B 1 108 ? 143.794 188.157 154.156 1.00 32.78 108 GLN B CA 1
ATOM 3226 C C . GLN B 1 108 ? 142.550 189.038 153.988 1.00 34.50 108 GLN B C 1
ATOM 3227 O O . GLN B 1 108 ? 142.662 190.260 154.215 1.00 36.11 108 GLN B O 1
ATOM 3233 N N . GLU B 1 109 ? 141.415 188.441 153.614 1.00 32.08 109 GLU B N 1
ATOM 3234 C CA . GLU B 1 109 ? 140.170 189.222 153.385 1.00 28.05 109 GLU B CA 1
ATOM 3235 C C . GLU B 1 109 ? 139.787 189.950 154.678 1.00 34.22 109 GLU B C 1
ATOM 3236 O O . GLU B 1 109 ? 139.411 191.133 154.594 1.00 39.50 109 GLU B O 1
ATOM 3242 N N . ALA B 1 110 ? 139.879 189.265 155.821 1.00 30.43 110 ALA B N 1
ATOM 3243 C CA . ALA B 1 110 ? 139.574 189.906 157.119 1.00 26.11 110 ALA B CA 1
ATOM 3244 C C . ALA B 1 110 ? 140.273 191.266 157.188 1.00 29.08 110 ALA B C 1
ATOM 3245 O O . ALA B 1 110 ? 139.575 192.277 157.397 1.00 28.74 110 ALA B O 1
ATOM 3247 N N . GLY B 1 111 ? 141.597 191.288 156.998 1.00 26.14 111 GLY B N 1
ATOM 3248 C CA . GLY B 1 111 ? 142.347 192.530 157.052 1.00 29.87 111 GLY B CA 1
ATOM 3249 C C . GLY B 1 111 ? 141.834 193.566 156.072 1.00 30.38 111 GLY B C 1
ATOM 3250 O O . GLY B 1 111 ? 141.799 194.760 156.378 1.00 36.21 111 GLY B O 1
ATOM 3251 N N . ALA B 1 112 ? 141.429 193.111 154.883 1.00 25.55 112 ALA B N 1
ATOM 3252 C CA . ALA B 1 112 ? 140.890 194.038 153.859 1.00 24.56 112 ALA B CA 1
ATOM 3253 C C . ALA B 1 112 ? 139.572 194.643 154.357 1.00 32.18 112 ALA B C 1
ATOM 3254 O O . ALA B 1 112 ? 139.386 195.865 154.199 1.00 37.58 112 ALA B O 1
ATOM 3256 N N . VAL B 1 113 ? 138.702 193.816 154.944 1.00 28.23 113 VAL B N 1
ATOM 3257 C CA . VAL B 1 113 ? 137.383 194.304 155.446 1.00 25.87 113 VAL B CA 1
ATOM 3258 C C . VAL B 1 113 ? 137.634 195.415 156.470 1.00 28.59 113 VAL B C 1
ATOM 3259 O O . VAL B 1 113 ? 136.971 196.467 156.377 1.00 27.77 113 VAL B O 1
ATOM 3263 N N . ILE B 1 114 ? 138.566 195.186 157.400 1.00 27.21 114 ILE B N 1
ATOM 3264 C CA . ILE B 1 114 ? 138.898 196.212 158.432 1.00 21.54 114 ILE B CA 1
ATOM 3265 C C . ILE B 1 114 ? 139.283 197.508 157.717 1.00 26.53 114 ILE B C 1
ATOM 3266 O O . ILE B 1 114 ? 138.635 198.540 157.979 1.00 30.96 114 ILE B O 1
ATOM 3271 N N . GLY B 1 115 ? 140.291 197.449 156.842 1.00 24.05 115 GLY B N 1
ATOM 3272 C CA . GLY B 1 115 ? 140.778 198.663 156.159 1.00 23.35 115 GLY B CA 1
ATOM 3273 C C . GLY B 1 115 ? 139.651 199.394 155.450 1.00 24.54 115 GLY B C 1
ATOM 3274 O O . GLY B 1 115 ? 139.586 200.633 155.572 1.00 31.30 115 GLY B O 1
ATOM 3275 N N . GLN B 1 116 ? 138.803 198.655 154.729 1.00 26.66 116 GLN B N 1
ATOM 3276 C CA . GLN B 1 116 ? 137.663 199.270 153.999 1.00 27.38 116 GLN B CA 1
ATOM 3277 C C . GLN B 1 116 ? 136.886 200.184 154.952 1.00 27.23 116 GLN B C 1
ATOM 3278 O O . GLN B 1 116 ? 136.802 201.394 154.668 1.00 29.31 116 GLN B O 1
ATOM 3284 N N . GLN B 1 117 ? 136.346 199.623 156.038 1.00 25.67 117 GLN B N 1
ATOM 3285 C CA . GLN B 1 117 ? 135.530 200.422 156.990 1.00 21.12 117 GLN B CA 1
ATOM 3286 C C . GLN B 1 117 ? 136.406 201.479 157.667 1.00 25.09 117 GLN B C 1
ATOM 3287 O O . GLN B 1 117 ? 135.946 202.633 157.784 1.00 30.01 117 GLN B O 1
ATOM 3293 N N . LEU B 1 118 ? 137.593 201.092 158.142 1.00 26.79 118 LEU B N 1
ATOM 3294 C CA . LEU B 1 118 ? 138.458 202.027 158.919 1.00 24.43 118 LEU B CA 1
ATOM 3295 C C . LEU B 1 118 ? 138.559 203.385 158.217 1.00 23.66 118 LEU B C 1
ATOM 3296 O O . LEU B 1 118 ? 138.343 204.407 158.897 1.00 29.46 118 LEU B O 1
ATOM 3301 N N . ALA B 1 119 ? 138.869 203.397 156.918 1.00 22.98 119 ALA B N 1
ATOM 3302 C CA . ALA B 1 119 ? 139.073 204.679 156.205 1.00 26.21 119 ALA B CA 1
ATOM 3303 C C . ALA B 1 119 ? 137.948 205.658 156.560 1.00 28.36 119 ALA B C 1
ATOM 3304 O O . ALA B 1 119 ? 138.255 206.747 157.091 1.00 25.06 119 ALA B O 1
ATOM 3306 N N . GLY B 1 120 ? 136.696 205.272 156.296 1.00 30.05 120 GLY B N 1
ATOM 3307 C CA . GLY B 1 120 ? 135.557 206.175 156.554 1.00 26.45 120 GLY B CA 1
ATOM 3308 C C . GLY B 1 120 ? 135.425 206.518 158.025 1.00 26.67 120 GLY B C 1
ATOM 3309 O O . GLY B 1 120 ? 135.220 207.708 158.333 1.00 32.32 120 GLY B O 1
ATOM 3310 N N . ASP B 1 121 ? 135.548 205.522 158.906 1.00 24.96 121 ASP B N 1
ATOM 3311 C CA . ASP B 1 121 ? 135.373 205.755 160.365 1.00 22.18 121 ASP B CA 1
ATOM 3312 C C . ASP B 1 121 ? 136.433 206.746 160.858 1.00 24.75 121 ASP B C 1
ATOM 3313 O O . ASP B 1 121 ? 136.077 207.646 161.643 1.00 31.30 121 ASP B O 1
ATOM 3318 N N . THR B 1 122 ? 137.684 206.572 160.427 1.00 18.54 122 THR B N 1
ATOM 3319 C CA . THR B 1 122 ? 138.780 207.485 160.850 1.00 20.56 122 THR B CA 1
ATOM 3320 C C . THR B 1 122 ? 138.411 208.920 160.457 1.00 29.63 122 THR B C 1
ATOM 3321 O O . THR B 1 122 ? 138.391 209.791 161.350 1.00 33.17 122 THR B O 1
ATOM 3325 N N . MET B 1 123 ? 138.112 209.143 159.175 1.00 30.36 123 MET B N 1
ATOM 3326 C CA . MET B 1 123 ? 137.759 210.505 158.692 1.00 19.89 123 MET B CA 1
ATOM 3327 C C . MET B 1 123 ? 136.536 211.006 159.464 1.00 23.29 123 MET B C 1
ATOM 3328 O O . MET B 1 123 ? 136.528 212.190 159.849 1.00 30.82 123 MET B O 1
ATOM 3333 N N . GLN B 1 124 ? 135.552 210.131 159.686 1.00 20.84 124 GLN B N 1
ATOM 3334 C CA . GLN B 1 124 ? 134.303 210.540 160.382 1.00 18.94 124 GLN B CA 1
ATOM 3335 C C . GLN B 1 124 ? 134.642 211.069 161.777 1.00 24.36 124 GLN B C 1
ATOM 3336 O O . GLN B 1 124 ? 134.186 212.177 162.109 1.00 31.91 124 GLN B O 1
ATOM 3342 N N . ASP B 1 125 ? 135.427 210.312 162.553 1.00 17.37 125 ASP B N 1
ATOM 3343 C CA . ASP B 1 125 ? 135.741 210.733 163.946 1.00 16.28 125 ASP B CA 1
ATOM 3344 C C . ASP B 1 125 ? 136.483 212.074 163.898 1.00 22.53 125 ASP B C 1
ATOM 3345 O O . ASP B 1 125 ? 136.130 212.968 164.690 1.00 27.41 125 ASP B O 1
ATOM 3350 N N . MET B 1 126 ? 137.458 212.201 162.998 1.00 20.21 126 MET B N 1
ATOM 3351 C CA . MET B 1 126 ? 138.257 213.450 162.903 1.00 20.23 126 MET B CA 1
ATOM 3352 C C . MET B 1 126 ? 137.321 214.616 162.573 1.00 23.22 126 MET B C 1
ATOM 3353 O O . MET B 1 126 ? 137.448 215.675 163.221 1.00 27.46 126 MET B O 1
ATOM 3358 N N . LEU B 1 127 ? 136.415 214.420 161.610 1.00 22.64 127 LEU B N 1
ATOM 3359 C CA . LEU B 1 127 ? 135.464 215.493 161.213 1.00 20.01 127 LEU B CA 1
ATOM 3360 C C . LEU B 1 127 ? 134.547 215.818 162.393 1.00 17.24 127 LEU B C 1
ATOM 3361 O O . LEU B 1 127 ? 134.453 217.007 162.754 1.00 25.17 127 LEU B O 1
ATOM 3366 N N . ASN B 1 128 ? 133.913 214.797 162.976 1.00 18.27 128 ASN B N 1
ATOM 3367 C CA . ASN B 1 128 ? 132.956 215.027 164.090 1.00 18.32 128 ASN B CA 1
ATOM 3368 C C . ASN B 1 128 ? 133.668 215.766 165.227 1.00 23.14 128 ASN B C 1
ATOM 3369 O O . ASN B 1 128 ? 133.028 216.631 165.856 1.00 29.13 128 ASN B O 1
ATOM 3374 N N . ASN B 1 129 ? 134.943 215.445 165.471 1.00 23.63 129 ASN B N 1
ATOM 3375 C CA . ASN B 1 129 ? 135.678 216.077 166.601 1.00 21.09 129 ASN B CA 1
ATOM 3376 C C . ASN B 1 129 ? 136.008 217.528 166.239 1.00 19.68 129 ASN B C 1
ATOM 3377 O O . ASN B 1 129 ? 135.834 218.404 167.107 1.00 22.68 129 ASN B O 1
ATOM 3382 N N . GLY B 1 130 ? 136.455 217.766 165.002 1.00 17.25 130 GLY B N 1
ATOM 3383 C CA . GLY B 1 130 ? 136.746 219.140 164.551 1.00 16.53 130 GLY B CA 1
ATOM 3384 C C . GLY B 1 130 ? 135.515 220.024 164.642 1.00 19.18 130 GLY B C 1
ATOM 3385 O O . GLY B 1 130 ? 135.646 221.172 165.110 1.00 22.72 130 GLY B O 1
ATOM 3386 N N . LEU B 1 131 ? 134.358 219.507 164.217 1.00 13.52 131 LEU B N 1
ATOM 3387 C CA . LEU B 1 131 ? 133.091 220.286 164.274 1.00 9.11 131 LEU B CA 1
ATOM 3388 C C . LEU B 1 131 ? 132.762 220.599 165.738 1.00 15.33 131 LEU B C 1
ATOM 3389 O O . LEU B 1 131 ? 132.435 221.764 166.030 1.00 29.62 131 LEU B O 1
ATOM 3394 N N . ALA B 1 132 ? 132.858 219.596 166.615 1.00 15.17 132 ALA B N 1
ATOM 3395 C CA . ALA B 1 132 ? 132.587 219.811 168.057 1.00 14.38 132 ALA B CA 1
ATOM 3396 C C . ALA B 1 132 ? 133.526 220.896 168.591 1.00 19.32 132 ALA B C 1
ATOM 3397 O O . ALA B 1 132 ? 133.038 221.817 169.273 1.00 22.73 132 ALA B O 1
ATOM 3399 N N . ALA B 1 133 ? 134.821 220.788 168.280 1.00 20.41 133 ALA B N 1
ATOM 3400 C CA . ALA B 1 133 ? 135.811 221.764 168.787 1.00 13.35 133 ALA B CA 1
ATOM 3401 C C . ALA B 1 133 ? 135.461 223.161 168.264 1.00 18.97 133 ALA B C 1
ATOM 3402 O O . ALA B 1 133 ? 135.458 224.106 169.072 1.00 30.73 133 ALA B O 1
ATOM 3404 N N . GLY B 1 134 ? 135.162 223.273 166.966 1.00 18.95 134 GLY B N 1
ATOM 3405 C CA . GLY B 1 134 ? 134.810 224.577 166.372 1.00 10.71 134 GLY B CA 1
ATOM 3406 C C . GLY B 1 134 ? 133.563 225.156 167.013 1.00 12.02 134 GLY B C 1
ATOM 3407 O O . GLY B 1 134 ? 133.584 226.348 167.367 1.00 21.88 134 GLY B O 1
ATOM 3408 N N . LYS B 1 135 ? 132.522 224.335 167.178 1.00 12.44 135 LYS B N 1
ATOM 3409 C CA . LYS B 1 135 ? 131.271 224.799 167.833 1.00 12.55 135 LYS B CA 1
ATOM 3410 C C . LYS B 1 135 ? 131.606 225.289 169.245 1.00 17.57 135 LYS B C 1
ATOM 3411 O O . LYS B 1 135 ? 131.170 226.401 169.603 1.00 22.22 135 LYS B O 1
ATOM 3417 N N . ALA B 1 136 ? 132.367 224.493 170.002 1.00 24.88 136 ALA B N 1
ATOM 3418 C CA . ALA B 1 136 ? 132.762 224.886 171.375 1.00 13.94 136 ALA B CA 1
ATOM 3419 C C . ALA B 1 136 ? 133.588 226.173 171.312 1.00 19.76 136 ALA B C 1
ATOM 3420 O O . ALA B 1 136 ? 133.348 227.072 172.142 1.00 22.85 136 ALA B O 1
ATOM 3422 N N . ALA B 1 137 ? 134.529 226.255 170.368 1.00 19.86 137 ALA B N 1
ATOM 3423 C CA . ALA B 1 137 ? 135.409 227.444 170.261 1.00 7.43 137 ALA B CA 1
ATOM 3424 C C . ALA B 1 137 ? 134.568 228.685 169.944 1.00 17.85 137 ALA B C 1
ATOM 3425 O O . ALA B 1 137 ? 134.687 229.681 170.683 1.00 22.49 137 ALA B O 1
ATOM 3427 N N . PHE B 1 138 ? 133.742 228.618 168.896 1.00 22.46 138 PHE B N 1
ATOM 3428 C CA . PHE B 1 138 ? 132.924 229.789 168.484 1.00 14.76 138 PHE B CA 1
ATOM 3429 C C . PHE B 1 138 ? 132.086 230.259 169.676 1.00 15.52 138 PHE B C 1
ATOM 3430 O O . PHE B 1 138 ? 131.996 231.481 169.904 1.00 22.84 138 PHE B O 1
ATOM 3438 N N . THR B 1 139 ? 131.494 229.311 170.409 1.00 16.45 139 THR B N 1
ATOM 3439 C CA . THR B 1 139 ? 130.679 229.659 171.603 1.00 15.64 139 THR B CA 1
ATOM 3440 C C . THR B 1 139 ? 131.541 230.461 172.583 1.00 22.31 139 THR B C 1
ATOM 3441 O O . THR B 1 139 ? 131.152 231.599 172.910 1.00 26.33 139 THR B O 1
ATOM 3445 N N . ALA B 1 140 ? 132.665 229.891 173.027 1.00 21.78 140 ALA B N 1
ATOM 3446 C CA . ALA B 1 140 ? 133.525 230.572 173.989 1.00 13.48 140 ALA B CA 1
ATOM 3447 C C . ALA B 1 140 ? 133.845 231.991 173.546 1.00 17.47 140 ALA B C 1
ATOM 3448 O O . ALA B 1 140 ? 133.853 232.915 174.365 1.00 25.27 140 ALA B O 1
ATOM 3450 N N . GLY B 1 141 ? 134.099 232.190 172.257 1.00 21.38 141 GLY B N 1
ATOM 3451 C CA . GLY B 1 141 ? 134.528 233.471 171.740 1.00 19.13 141 GLY B CA 1
ATOM 3452 C C . GLY B 1 141 ? 133.443 234.500 171.554 1.00 23.35 141 GLY B C 1
ATOM 3453 O O . GLY B 1 141 ? 133.734 235.619 171.127 1.00 28.11 141 GLY B O 1
ATOM 3454 N N . GLY B 1 142 ? 132.194 234.160 171.865 1.00 20.00 142 GLY B N 1
ATOM 3455 C CA . GLY B 1 142 ? 131.096 235.091 171.719 1.00 16.90 142 GLY B CA 1
ATOM 3456 C C . GLY B 1 142 ? 130.514 235.183 170.331 1.00 26.83 142 GLY B C 1
ATOM 3457 O O . GLY B 1 142 ? 129.720 236.093 170.070 1.00 31.71 142 GLY B O 1
ATOM 3458 N N . ALA B 1 143 ? 130.905 234.254 169.453 1.00 24.21 143 ALA B N 1
ATOM 3459 C CA . ALA B 1 143 ? 130.380 234.232 168.068 1.00 18.17 143 ALA B CA 1
ATOM 3460 C C . ALA B 1 143 ? 129.296 233.156 167.960 1.00 22.29 143 ALA B C 1
ATOM 3461 O O . ALA B 1 143 ? 129.481 232.206 167.174 1.00 27.40 143 ALA B O 1
ATOM 3463 N N . VAL B 1 144 ? 128.213 233.299 168.730 1.00 22.76 144 VAL B N 1
ATOM 3464 C CA . VAL B 1 144 ? 127.126 232.275 168.730 1.00 26.87 144 VAL B CA 1
ATOM 3465 C C . VAL B 1 144 ? 125.779 232.980 168.927 1.00 29.72 144 VAL B C 1
ATOM 3466 O O . VAL B 1 144 ? 125.719 233.918 169.746 1.00 35.59 144 VAL B O 1
ATOM 3470 N N . HIS B 1 145 ? 124.745 232.557 168.191 1.00 28.42 145 HIS B N 1
ATOM 3471 C CA . HIS B 1 145 ? 123.384 233.136 168.378 1.00 35.58 145 HIS B CA 1
ATOM 3472 C C . HIS B 1 145 ? 122.357 232.000 168.341 1.00 37.08 145 HIS B C 1
ATOM 3473 O O . HIS B 1 145 ? 122.616 230.971 167.678 1.00 33.42 145 HIS B O 1
ATOM 3480 N N . ASP B 1 146 ? 121.226 232.173 169.034 1.00 44.09 146 ASP B N 1
ATOM 3481 C CA . ASP B 1 146 ? 120.210 231.090 169.116 1.00 42.65 146 ASP B CA 1
ATOM 3482 C C . ASP B 1 146 ? 118.928 231.529 168.405 1.00 46.12 146 ASP B C 1
ATOM 3483 O O . ASP B 1 146 ? 118.689 232.748 168.320 1.00 49.70 146 ASP B O 1
ATOM 3488 N N . ILE B 1 147 ? 118.135 230.569 167.918 1.00 46.61 147 ILE B N 1
ATOM 3489 C CA . ILE B 1 147 ? 116.833 230.897 167.264 1.00 46.32 147 ILE B CA 1
ATOM 3490 C C . ILE B 1 147 ? 115.705 230.523 168.233 1.00 48.21 147 ILE B C 1
ATOM 3491 O O . ILE B 1 147 ? 114.581 231.030 168.058 1.00 51.29 147 ILE B O 1
ATOM 3496 N N . SER B 1 148 ? 116.004 229.688 169.232 1.00 48.81 148 SER B N 1
ATOM 3497 C CA . SER B 1 148 ? 114.984 229.336 170.255 1.00 50.51 148 SER B CA 1
ATOM 3498 C C . SER B 1 148 ? 114.496 230.625 170.920 1.00 54.87 148 SER B C 1
ATOM 3499 O O . SER B 1 148 ? 113.277 230.749 171.145 1.00 45.95 148 SER B O 1
ATOM 3502 N N . ALA B 1 149 ? 115.419 231.542 171.225 1.00 65.45 149 ALA B N 1
ATOM 3503 C CA . ALA B 1 149 ? 115.037 232.845 171.815 1.00 65.39 149 ALA B CA 1
ATOM 3504 C C . ALA B 1 149 ? 114.301 233.680 170.763 1.00 65.62 149 ALA B C 1
ATOM 3505 O O . ALA B 1 149 ? 113.341 234.386 171.132 1.00 61.79 149 ALA B O 1
ATOM 3507 N N . ALA B 1 150 ? 114.732 233.596 169.499 1.00 66.03 150 ALA B N 1
ATOM 3508 C CA . ALA B 1 150 ? 114.106 234.386 168.414 1.00 64.87 150 ALA B CA 1
ATOM 3509 C C . ALA B 1 150 ? 112.819 233.694 167.950 1.00 64.63 150 ALA B C 1
ATOM 3510 O O . ALA B 1 150 ? 112.829 233.100 166.856 1.00 63.38 150 ALA B O 1
ATOM 3512 N N . GLY B 1 151 ? 111.755 233.777 168.754 1.00 63.09 151 GLY B N 1
ATOM 3513 C CA . GLY B 1 151 ? 110.477 233.126 168.403 1.00 62.31 151 GLY B CA 1
ATOM 3514 C C . GLY B 1 151 ? 110.663 231.637 168.169 1.00 63.19 151 GLY B C 1
ATOM 3515 O O . GLY B 1 151 ? 111.341 230.991 168.990 1.00 63.11 151 GLY B O 1
ATOM 3516 N N . THR B 1 152 ? 110.086 231.110 167.084 1.00 58.71 152 THR B N 1
ATOM 3517 C CA . THR B 1 152 ? 110.256 229.672 166.747 1.00 59.48 152 THR B CA 1
ATOM 3518 C C . THR B 1 152 ? 111.734 229.399 166.445 1.00 58.73 152 THR B C 1
ATOM 3519 O O . THR B 1 152 ? 112.340 230.196 165.703 1.00 60.51 152 THR B O 1
ATOM 3523 N N . GLY B 1 153 ? 112.287 228.322 167.007 1.00 47.10 153 GLY B N 1
ATOM 3524 C CA . GLY B 1 153 ? 113.693 227.963 166.743 1.00 44.85 153 GLY B CA 1
ATOM 3525 C C . GLY B 1 153 ? 113.811 227.063 165.529 1.00 49.83 153 GLY B C 1
ATOM 3526 O O . GLY B 1 153 ? 113.965 225.841 165.716 1.00 57.20 153 GLY B O 1
ATOM 3527 N N . LEU B 1 154 ? 113.732 227.638 164.325 1.00 42.80 154 LEU B N 1
ATOM 3528 C CA . LEU B 1 154 ? 113.825 226.838 163.074 1.00 40.32 154 LEU B CA 1
ATOM 3529 C C . LEU B 1 154 ? 114.858 227.472 162.135 1.00 42.46 154 LEU B C 1
ATOM 3530 O O . LEU B 1 154 ? 115.347 228.574 162.452 1.00 42.77 154 LEU B O 1
ATOM 3535 N N . MET B 1 155 ? 115.168 226.797 161.025 1.00 38.32 155 MET B N 1
ATOM 3536 C CA . MET B 1 155 ? 116.149 227.334 160.045 1.00 30.03 155 MET B CA 1
ATOM 3537 C C . MET B 1 155 ? 115.435 228.323 159.119 1.00 37.22 155 MET B C 1
ATOM 3538 O O . MET B 1 155 ? 114.472 227.906 158.444 1.00 36.04 155 MET B O 1
ATOM 3543 N N . THR B 1 156 ? 115.886 229.581 159.095 1.00 35.50 156 THR B N 1
ATOM 3544 C CA . THR B 1 156 ? 115.242 230.622 158.255 1.00 32.40 156 THR B CA 1
ATOM 3545 C C . THR B 1 156 ? 116.328 231.484 157.602 1.00 33.38 156 THR B C 1
ATOM 3546 O O . THR B 1 156 ? 117.419 231.598 158.191 1.00 35.78 156 THR B O 1
ATOM 3550 N N . GLN B 1 157 ? 116.041 232.058 156.429 1.00 35.10 157 GLN B N 1
ATOM 3551 C CA . GLN B 1 157 ? 117.018 232.950 155.752 1.00 28.27 157 GLN B CA 1
ATOM 3552 C C . GLN B 1 157 ? 117.505 234.002 156.751 1.00 27.72 157 GLN B C 1
ATOM 3553 O O . GLN B 1 157 ? 118.717 234.295 156.756 1.00 30.84 157 GLN B O 1
ATOM 3559 N N . ARG B 1 158 ? 116.593 234.539 157.564 1.00 25.39 158 ARG B N 1
ATOM 3560 C CA . ARG B 1 158 ? 116.952 235.609 158.532 1.00 29.67 158 ARG B CA 1
ATOM 3561 C C . ARG B 1 158 ? 118.055 235.102 159.464 1.00 30.30 158 ARG B C 1
ATOM 3562 O O . ARG B 1 158 ? 119.025 235.848 159.688 1.00 33.38 158 ARG B O 1
ATOM 3570 N N . ALA B 1 159 ? 117.904 233.879 159.982 1.00 23.49 159 ALA B N 1
ATOM 3571 C CA . ALA B 1 159 ? 118.910 233.309 160.908 1.00 19.21 159 ALA B CA 1
ATOM 3572 C C . ALA B 1 159 ? 120.311 233.487 160.314 1.00 26.91 159 ALA B C 1
ATOM 3573 O O . ALA B 1 159 ? 121.204 233.971 161.039 1.00 33.18 159 ALA B O 1
ATOM 3575 N N . PHE B 1 160 ? 120.488 233.114 159.043 1.00 26.92 160 PHE B N 1
ATOM 3576 C CA . PHE B 1 160 ? 121.818 233.241 158.390 1.00 25.24 160 PHE B CA 1
ATOM 3577 C C . PHE B 1 160 ? 122.264 234.704 158.425 1.00 26.73 160 PHE B C 1
ATOM 3578 O O . PHE B 1 160 ? 123.430 234.964 158.777 1.00 31.66 160 PHE B O 1
ATOM 3586 N N . ASN B 1 161 ? 121.360 235.625 158.081 1.00 24.86 161 ASN B N 1
ATOM 3587 C CA . ASN B 1 161 ? 121.711 237.072 158.048 1.00 21.21 161 ASN B CA 1
ATOM 3588 C C . ASN B 1 161 ? 122.061 237.546 159.463 1.00 23.82 161 ASN B C 1
ATOM 3589 O O . ASN B 1 161 ? 123.043 238.300 159.601 1.00 25.21 161 ASN B O 1
ATOM 3594 N N . ALA B 1 162 ? 121.287 237.132 160.471 1.00 24.67 162 ALA B N 1
ATOM 3595 C CA . ALA B 1 162 ? 121.545 237.598 161.828 1.00 19.88 162 ALA B CA 1
ATOM 3596 C C . ALA B 1 162 ? 122.886 237.095 162.348 1.00 25.67 162 ALA B C 1
ATOM 3597 O O . ALA B 1 162 ? 123.564 237.796 163.106 1.00 32.63 162 ALA B O 1
ATOM 3599 N N . ALA B 1 163 ? 123.274 235.876 161.978 1.00 20.23 163 ALA B N 1
ATOM 3600 C CA . ALA B 1 163 ? 124.617 235.407 162.305 1.00 20.52 163 ALA B CA 1
ATOM 3601 C C . ALA B 1 163 ? 125.666 236.127 161.468 1.00 24.63 163 ALA B C 1
ATOM 3602 O O . ALA B 1 163 ? 126.784 236.372 161.934 1.00 25.11 163 ALA B O 1
ATOM 3604 N N . GLN B 1 164 ? 125.293 236.476 160.230 1.00 29.40 164 GLN B N 1
ATOM 3605 C CA . GLN B 1 164 ? 126.224 237.191 159.318 1.00 23.82 164 GLN B CA 1
ATOM 3606 C C . GLN B 1 164 ? 126.513 238.586 159.881 1.00 29.53 164 GLN B C 1
ATOM 3607 O O . GLN B 1 164 ? 127.509 239.201 159.456 1.00 31.89 164 GLN B O 1
ATOM 3613 N N . ARG B 1 165 ? 125.675 239.063 160.806 1.00 28.61 165 ARG B N 1
ATOM 3614 C CA . ARG B 1 165 ? 125.906 240.392 161.433 1.00 23.61 165 ARG B CA 1
ATOM 3615 C C . ARG B 1 165 ? 127.256 240.369 162.157 1.00 28.41 165 ARG B C 1
ATOM 3616 O O . ARG B 1 165 ? 127.936 241.415 162.164 1.00 31.29 165 ARG B O 1
ATOM 3624 N N . ILE B 1 166 ? 127.637 239.218 162.718 1.00 29.85 166 ILE B N 1
ATOM 3625 C CA . ILE B 1 166 ? 128.972 239.091 163.377 1.00 29.50 166 ILE B CA 1
ATOM 3626 C C . ILE B 1 166 ? 130.046 239.208 162.291 1.00 35.59 166 ILE B C 1
ATOM 3627 O O . ILE B 1 166 ? 129.700 238.975 161.117 1.00 43.43 166 ILE B O 1
ATOM 3632 N N . PHE B 1 167 ? 131.285 239.548 162.668 1.00 23.41 167 PHE B N 1
ATOM 3633 C CA . PHE B 1 167 ? 132.393 239.739 161.688 1.00 28.81 167 PHE B CA 1
ATOM 3634 C C . PHE B 1 167 ? 132.224 241.102 161.008 1.00 31.00 167 PHE B C 1
ATOM 3635 O O . PHE B 1 167 ? 133.092 241.471 160.195 1.00 40.04 167 PHE B O 1
ATOM 3643 N N . GLY B 1 168 ? 131.138 241.819 161.321 1.00 25.58 168 GLY B N 1
ATOM 3644 C CA . GLY B 1 168 ? 130.935 243.179 160.782 1.00 28.70 168 GLY B CA 1
ATOM 3645 C C . GLY B 1 168 ? 131.137 243.260 159.279 1.00 28.71 168 GLY B C 1
ATOM 3646 O O . GLY B 1 168 ? 130.558 242.426 158.561 1.00 29.25 168 GLY B O 1
ATOM 3647 N N . ASP B 1 169 ? 131.925 244.237 158.820 1.00 30.50 169 ASP B N 1
ATOM 3648 C CA . ASP B 1 169 ? 132.150 244.428 157.361 1.00 26.98 169 ASP B CA 1
ATOM 3649 C C . ASP B 1 169 ? 132.832 243.183 156.786 1.00 29.30 169 ASP B C 1
ATOM 3650 O O . ASP B 1 169 ? 132.444 242.757 155.682 1.00 33.94 169 ASP B O 1
ATOM 3655 N N . ARG B 1 170 ? 133.803 242.624 157.513 1.00 28.31 170 ARG B N 1
ATOM 3656 C CA . ARG B 1 170 ? 134.507 241.399 157.051 1.00 28.86 170 ARG B CA 1
ATOM 3657 C C . ARG B 1 170 ? 133.634 240.182 157.380 1.00 29.16 170 ARG B C 1
ATOM 3658 O O . ARG B 1 170 ? 134.108 239.300 158.117 1.00 31.44 170 ARG B O 1
ATOM 3666 N N . SER B 1 171 ? 132.398 240.156 156.870 1.00 34.09 171 SER B N 1
ATOM 3667 C CA . SER B 1 171 ? 131.484 239.011 157.113 1.00 30.40 171 SER B CA 1
ATOM 3668 C C . SER B 1 171 ? 131.377 238.172 155.839 1.00 31.02 171 SER B C 1
ATOM 3669 O O . SER B 1 171 ? 130.861 237.041 155.915 1.00 32.31 171 SER B O 1
ATOM 3672 N N . THR B 1 172 ? 131.850 238.714 154.711 1.00 32.89 172 THR B N 1
ATOM 3673 C CA . THR B 1 172 ? 131.830 237.965 153.427 1.00 33.55 172 THR B CA 1
ATOM 3674 C C . THR B 1 172 ? 132.876 236.849 153.483 1.00 31.92 172 THR B C 1
ATOM 3675 O O . THR B 1 172 ? 132.812 235.939 152.633 1.00 33.94 172 THR B O 1
ATOM 3679 N N . ASP B 1 173 ? 133.799 236.918 154.449 1.00 31.17 173 ASP B N 1
ATOM 3680 C CA . ASP B 1 173 ? 134.841 235.869 154.602 1.00 35.95 173 ASP B CA 1
ATOM 3681 C C . ASP B 1 173 ? 134.157 234.524 154.871 1.00 35.08 173 ASP B C 1
ATOM 3682 O O . ASP B 1 173 ? 134.708 233.495 154.441 1.00 35.69 173 ASP B O 1
ATOM 3687 N N . ILE B 1 174 ? 133.009 234.530 155.556 1.00 28.32 174 ILE B N 1
ATOM 3688 C CA . ILE B 1 174 ? 132.257 233.260 155.786 1.00 28.37 174 ILE B CA 1
ATOM 3689 C C . ILE B 1 174 ? 132.050 232.584 154.428 1.00 29.04 174 ILE B C 1
ATOM 3690 O O . ILE B 1 174 ? 131.522 233.249 153.516 1.00 35.14 174 ILE B O 1
ATOM 3695 N N . GLN B 1 175 ? 132.466 231.320 154.301 1.00 23.97 175 GLN B N 1
ATOM 3696 C CA . GLN B 1 175 ? 132.382 230.619 152.992 1.00 22.24 175 GLN B CA 1
ATOM 3697 C C . GLN B 1 175 ? 131.219 229.624 153.000 1.00 27.43 175 GLN B C 1
ATOM 3698 O O . GLN B 1 175 ? 130.351 229.730 152.114 1.00 33.91 175 GLN B O 1
ATOM 3704 N N . VAL B 1 176 ? 131.213 228.689 153.953 1.00 25.93 176 VAL B N 1
ATOM 3705 C CA . VAL B 1 176 ? 130.162 227.629 153.975 1.00 23.39 176 VAL B CA 1
ATOM 3706 C C . VAL B 1 176 ? 129.493 227.611 155.351 1.00 27.65 176 VAL B C 1
ATOM 3707 O O . VAL B 1 176 ? 130.038 228.239 156.277 1.00 29.50 176 VAL B O 1
ATOM 3711 N N . TRP B 1 177 ? 128.355 226.921 155.468 1.00 26.03 177 TRP B N 1
ATOM 3712 C CA . TRP B 1 177 ? 127.665 226.794 156.778 1.00 16.99 177 TRP B CA 1
ATOM 3713 C C . TRP B 1 177 ? 127.482 225.309 157.106 1.00 20.19 177 TRP B C 1
ATOM 3714 O O . TRP B 1 177 ? 126.393 224.773 156.825 1.00 30.42 177 TRP B O 1
ATOM 3725 N N . VAL B 1 178 ? 128.512 224.677 157.674 1.00 23.15 178 VAL B N 1
ATOM 3726 C CA . VAL B 1 178 ? 128.403 223.241 158.064 1.00 22.53 178 VAL B CA 1
ATOM 3727 C C . VAL B 1 178 ? 127.179 223.090 158.972 1.00 22.53 178 VAL B C 1
ATOM 3728 O O . VAL B 1 178 ? 127.136 223.761 160.020 1.00 27.22 178 VAL B O 1
ATOM 3732 N N . SER B 1 179 ? 126.226 222.245 158.575 1.00 15.66 179 SER B N 1
ATOM 3733 C CA . SER B 1 179 ? 124.979 222.080 159.366 1.00 23.71 179 SER B CA 1
ATOM 3734 C C . SER B 1 179 ? 124.490 220.633 159.272 1.00 27.22 179 SER B C 1
ATOM 3735 O O . SER B 1 179 ? 125.078 219.855 158.496 1.00 23.42 179 SER B O 1
ATOM 3738 N N . HIS B 1 180 ? 123.451 220.300 160.038 1.00 31.90 180 HIS B N 1
ATOM 3739 C CA . HIS B 1 180 ? 122.886 218.927 160.015 1.00 20.09 180 HIS B CA 1
ATOM 3740 C C . HIS B 1 180 ? 121.839 218.837 158.900 1.00 27.96 180 HIS B C 1
ATOM 3741 O O . HIS B 1 180 ? 121.456 219.887 158.340 1.00 35.87 180 HIS B O 1
ATOM 3748 N N . SER B 1 181 ? 121.397 217.620 158.577 1.00 28.64 181 SER B N 1
ATOM 3749 C CA . SER B 1 181 ? 120.341 217.421 157.549 1.00 21.99 181 SER B CA 1
ATOM 3750 C C . SER B 1 181 ? 119.019 218.029 158.028 1.00 28.34 181 SER B C 1
ATOM 3751 O O . SER B 1 181 ? 118.320 218.637 157.198 1.00 30.82 181 SER B O 1
ATOM 3754 N N . SER B 1 182 ? 118.696 217.877 159.317 1.00 28.44 182 SER B N 1
ATOM 3755 C CA . SER B 1 182 ? 117.394 218.369 159.845 1.00 22.40 182 SER B CA 1
ATOM 3756 C C . SER B 1 182 ? 117.227 219.877 159.603 1.00 30.43 182 SER B C 1
ATOM 3757 O O . SER B 1 182 ? 116.171 220.256 159.065 1.00 32.41 182 SER B O 1
ATOM 3760 N N . PRO B 1 183 ? 118.194 220.757 159.959 1.00 30.09 183 PRO B N 1
ATOM 3761 C CA . PRO B 1 183 ? 118.077 222.187 159.657 1.00 25.25 183 PRO B CA 1
ATOM 3762 C C . PRO B 1 183 ? 117.767 222.433 158.172 1.00 28.19 183 PRO B C 1
ATOM 3763 O O . PRO B 1 183 ? 116.945 223.279 157.885 1.00 29.94 183 PRO B O 1
ATOM 3767 N N . LEU B 1 184 ? 118.423 221.690 157.278 1.00 27.57 184 LEU B N 1
ATOM 3768 C CA . LEU B 1 184 ? 118.180 221.850 155.820 1.00 25.67 184 LEU B CA 1
ATOM 3769 C C . LEU B 1 184 ? 116.700 221.596 155.527 1.00 26.60 184 LEU B C 1
ATOM 3770 O O . LEU B 1 184 ? 116.095 222.407 154.800 1.00 31.36 184 LEU B O 1
ATOM 3775 N N . PHE B 1 185 ? 116.141 220.513 156.077 1.00 25.58 185 PHE B N 1
ATOM 3776 C CA . PHE B 1 185 ? 114.708 220.186 155.855 1.00 22.11 185 PHE B CA 1
ATOM 3777 C C . PHE B 1 185 ? 113.834 221.265 156.503 1.00 27.30 185 PHE B C 1
ATOM 3778 O O . PHE B 1 185 ? 112.792 221.610 155.917 1.00 33.34 185 PHE B O 1
ATOM 3786 N N . ASP B 1 186 ? 114.241 221.775 157.671 1.00 30.49 186 ASP B N 1
ATOM 3787 C CA . ASP B 1 186 ? 113.484 222.877 158.325 1.00 28.84 186 ASP B CA 1
ATOM 3788 C C . ASP B 1 186 ? 113.444 224.073 157.370 1.00 30.45 186 ASP B C 1
ATOM 3789 O O . ASP B 1 186 ? 112.361 224.667 157.211 1.00 35.04 186 ASP B O 1
ATOM 3794 N N . LEU B 1 187 ? 114.587 224.402 156.762 1.00 30.48 187 LEU B N 1
ATOM 3795 C CA . LEU B 1 187 ? 114.646 225.525 155.790 1.00 28.83 187 LEU B CA 1
ATOM 3796 C C . LEU B 1 187 ? 113.773 225.180 154.580 1.00 28.30 187 LEU B C 1
ATOM 3797 O O . LEU B 1 187 ? 113.017 226.059 154.127 1.00 34.31 187 LEU B O 1
ATOM 3802 N N . TYR B 1 188 ? 113.877 223.943 154.083 1.00 28.10 188 TYR B N 1
ATOM 3803 C CA . TYR B 1 188 ? 113.036 223.502 152.938 1.00 25.92 188 TYR B CA 1
ATOM 3804 C C . TYR B 1 188 ? 111.563 223.661 153.319 1.00 25.71 188 TYR B C 1
ATOM 3805 O O . TYR B 1 188 ? 110.796 224.220 152.514 1.00 29.23 188 TYR B O 1
ATOM 3814 N N . ASP B 1 189 ? 111.182 223.188 154.511 1.00 28.50 189 ASP B N 1
ATOM 3815 C CA . ASP B 1 189 ? 109.811 223.373 154.967 1.00 22.95 189 ASP B CA 1
ATOM 3816 C C . ASP B 1 189 ? 109.421 224.845 154.951 1.00 30.54 189 ASP B C 1
ATOM 3817 O O . ASP B 1 189 ? 108.311 225.196 154.540 1.00 37.00 189 ASP B O 1
ATOM 3822 N N . ASN B 1 190 ? 110.323 225.721 155.399 1.00 32.31 190 ASN B N 1
ATOM 3823 C CA . ASN B 1 190 ? 110.030 227.150 155.411 1.00 28.02 190 ASN B CA 1
ATOM 3824 C C . ASN B 1 190 ? 109.949 227.712 153.998 1.00 28.78 190 ASN B C 1
ATOM 3825 O O . ASN B 1 190 ? 109.234 228.690 153.755 1.00 28.32 190 ASN B O 1
ATOM 3830 N N . ALA B 1 191 ? 110.689 227.097 153.070 1.00 31.96 191 ALA B N 1
ATOM 3831 C CA . ALA B 1 191 ? 110.665 227.550 151.660 1.00 22.81 191 ALA B CA 1
ATOM 3832 C C . ALA B 1 191 ? 109.375 227.058 150.995 1.00 27.31 191 ALA B C 1
ATOM 3833 O O . ALA B 1 191 ? 108.805 227.809 150.181 1.00 31.70 191 ALA B O 1
ATOM 3835 N N . LEU B 1 192 ? 108.934 225.844 151.343 1.00 32.27 192 LEU B N 1
ATOM 3836 C CA . LEU B 1 192 ? 107.668 225.297 150.787 1.00 28.78 192 LEU B CA 1
ATOM 3837 C C . LEU B 1 192 ? 106.512 226.220 151.185 1.00 28.23 192 LEU B C 1
ATOM 3838 O O . LEU B 1 192 ? 105.638 226.468 150.339 1.00 33.37 192 LEU B O 1
ATOM 3843 N N . ALA B 1 193 ? 106.519 226.696 152.433 1.00 26.68 193 ALA B N 1
ATOM 3844 C CA . ALA B 1 193 ? 105.450 227.599 152.921 1.00 29.43 193 ALA B CA 1
ATOM 3845 C C . ALA B 1 193 ? 106.005 229.020 153.044 1.00 35.75 193 ALA B C 1
ATOM 3846 O O . ALA B 1 193 ? 105.869 229.614 154.132 1.00 46.00 193 ALA B O 1
ATOM 3848 N N . ASN B 1 194 ? 106.611 229.538 151.973 1.00 26.49 194 ASN B N 1
ATOM 3849 C CA . ASN B 1 194 ? 107.222 230.893 152.027 1.00 29.72 194 ASN B CA 1
ATOM 3850 C C . ASN B 1 194 ? 106.158 231.911 152.447 1.00 33.74 194 ASN B C 1
ATOM 3851 O O . ASN B 1 194 ? 105.134 232.021 151.746 1.00 39.08 194 ASN B O 1
ATOM 3856 N N . ALA B 1 195 ? 106.395 232.635 153.546 1.00 34.46 195 ALA B N 1
ATOM 3857 C CA . ALA B 1 195 ? 105.453 233.698 153.965 1.00 39.73 195 ALA B CA 1
ATOM 3858 C C . ALA B 1 195 ? 105.407 234.767 152.870 1.00 44.91 195 ALA B C 1
ATOM 3859 O O . ALA B 1 195 ? 104.311 235.018 152.334 1.00 48.57 195 ALA B O 1
ATOM 3861 N N . GLU B 1 196 ? 106.557 235.370 152.553 1.00 41.36 196 GLU B N 1
ATOM 3862 C CA . GLU B 1 196 ? 106.621 236.370 151.452 1.00 41.09 196 GLU B CA 1
ATOM 3863 C C . GLU B 1 196 ? 106.964 235.638 150.149 1.00 41.54 196 GLU B C 1
ATOM 3864 O O . GLU B 1 196 ? 107.377 234.466 150.225 1.00 45.60 196 GLU B O 1
ATOM 3870 N N . GLN B 1 197 ? 106.794 236.301 149.003 1.00 35.58 197 GLN B N 1
ATOM 3871 C CA . GLN B 1 197 ? 107.028 235.633 147.693 1.00 40.18 197 GLN B CA 1
ATOM 3872 C C . GLN B 1 197 ? 108.517 235.694 147.334 1.00 41.39 197 GLN B C 1
ATOM 3873 O O . GLN B 1 197 ? 108.886 236.543 146.499 1.00 45.15 197 GLN B O 1
ATOM 3879 N N . LEU B 1 198 ? 109.333 234.830 147.942 1.00 24.93 198 LEU B N 1
ATOM 3880 C CA . LEU B 1 198 ? 110.779 234.760 147.597 1.00 24.60 198 LEU B CA 1
ATOM 3881 C C . LEU B 1 198 ? 111.045 233.428 146.892 1.00 29.89 198 LEU B C 1
ATOM 3882 O O . LEU B 1 198 ? 112.018 233.356 146.120 1.00 34.18 198 LEU B O 1
ATOM 3887 N N . TYR B 1 199 ? 110.201 232.422 147.139 1.00 34.73 199 TYR B N 1
ATOM 3888 C CA . TYR B 1 199 ? 110.454 231.072 146.571 1.00 27.73 199 TYR B CA 1
ATOM 3889 C C . TYR B 1 199 ? 109.316 230.636 145.647 1.00 30.78 199 TYR B C 1
ATOM 3890 O O . TYR B 1 199 ? 108.174 231.097 145.839 1.00 30.84 199 TYR B O 1
ATOM 3899 N N . VAL B 1 200 ? 109.627 229.782 144.667 1.00 33.11 200 VAL B N 1
ATOM 3900 C CA . VAL B 1 200 ? 108.579 229.219 143.765 1.00 26.63 200 VAL B CA 1
ATOM 3901 C C . VAL B 1 200 ? 108.835 227.711 143.672 1.00 30.48 200 VAL B C 1
ATOM 3902 O O . VAL B 1 200 ? 109.882 227.264 144.178 1.00 34.98 200 VAL B O 1
ATOM 3906 N N . PHE B 1 201 ? 107.920 226.964 143.052 1.00 31.20 201 PHE B N 1
ATOM 3907 C CA . PHE B 1 201 ? 108.059 225.486 142.972 1.00 30.04 201 PHE B CA 1
ATOM 3908 C C . PHE B 1 201 ? 109.512 225.112 142.666 1.00 33.91 201 PHE B C 1
ATOM 3909 O O . PHE B 1 201 ? 110.036 224.187 143.318 1.00 37.05 201 PHE B O 1
ATOM 3917 N N . GLY B 1 202 ? 110.145 225.805 141.712 1.00 32.57 202 GLY B N 1
ATOM 3918 C CA . GLY B 1 202 ? 111.518 225.449 141.297 1.00 32.74 202 GLY B CA 1
ATOM 3919 C C . GLY B 1 202 ? 112.600 226.013 142.202 1.00 36.28 202 GLY B C 1
ATOM 3920 O O . GLY B 1 202 ? 113.676 225.391 142.273 1.00 40.15 202 GLY B O 1
ATOM 3921 N N . THR B 1 203 ? 112.352 227.148 142.864 1.00 34.86 203 THR B N 1
ATOM 3922 C CA . THR B 1 203 ? 113.426 227.794 143.670 1.00 35.31 203 THR B CA 1
ATOM 3923 C C . THR B 1 203 ? 113.415 227.280 145.116 1.00 37.22 203 THR B C 1
ATOM 3924 O O . THR B 1 203 ? 114.368 227.600 145.851 1.00 42.44 203 THR B O 1
ATOM 3928 N N . VAL B 1 204 ? 112.393 226.512 145.501 1.00 33.28 204 VAL B N 1
ATOM 3929 C CA . VAL B 1 204 ? 112.282 226.047 146.916 1.00 34.40 204 VAL B CA 1
ATOM 3930 C C . VAL B 1 204 ? 113.570 225.302 147.294 1.00 38.38 204 VAL B C 1
ATOM 3931 O O . VAL B 1 204 ? 114.112 225.580 148.383 1.00 44.31 204 VAL B O 1
ATOM 3935 N N . ASN B 1 205 ? 114.016 224.366 146.453 1.00 36.13 205 ASN B N 1
ATOM 3936 C CA . ASN B 1 205 ? 115.208 223.544 146.800 1.00 36.13 205 ASN B CA 1
ATOM 3937 C C . ASN B 1 205 ? 116.487 224.318 146.462 1.00 40.02 205 ASN B C 1
ATOM 3938 O O . ASN B 1 205 ? 116.867 224.343 145.276 1.00 42.20 205 ASN B O 1
ATOM 3943 N N . VAL B 1 206 ? 117.120 224.925 147.473 1.00 41.15 206 VAL B N 1
ATOM 3944 C CA . VAL B 1 206 ? 118.389 225.684 147.252 1.00 41.73 206 VAL B CA 1
ATOM 3945 C C . VAL B 1 206 ? 119.397 225.303 148.342 1.00 42.94 206 VAL B C 1
ATOM 3946 O O . VAL B 1 206 ? 119.113 225.563 149.529 1.00 41.47 206 VAL B O 1
ATOM 3950 N N . ARG B 1 207 ? 120.528 224.705 147.955 1.00 40.83 207 ARG B N 1
ATOM 3951 C CA . ARG B 1 207 ? 121.587 224.359 148.940 1.00 36.42 207 ARG B CA 1
ATOM 3952 C C . ARG B 1 207 ? 122.245 225.646 149.447 1.00 37.93 207 ARG B C 1
ATOM 3953 O O . ARG B 1 207 ? 122.457 225.754 150.666 1.00 39.19 207 ARG B O 1
ATOM 3961 N N . ALA B 1 208 ? 122.551 226.580 148.543 1.00 47.56 208 ALA B N 1
ATOM 3962 C CA . ALA B 1 208 ? 123.149 227.874 148.949 1.00 47.85 208 ALA B CA 1
ATOM 3963 C C . ALA B 1 208 ? 122.026 228.831 149.360 1.00 44.18 208 ALA B C 1
ATOM 3964 O O . ALA B 1 208 ? 121.302 229.308 148.466 1.00 53.46 208 ALA B O 1
ATOM 3966 N N . ASP B 1 209 ? 121.887 229.090 150.663 1.00 26.64 209 ASP B N 1
ATOM 3967 C CA . ASP B 1 209 ? 120.777 229.952 151.150 1.00 38.90 209 ASP B CA 1
ATOM 3968 C C . ASP B 1 209 ? 121.352 231.197 151.835 1.00 38.51 209 ASP B C 1
ATOM 3969 O O . ASP B 1 209 ? 120.683 232.248 151.801 1.00 34.12 209 ASP B O 1
ATOM 3974 N N . ALA B 1 210 ? 122.547 231.081 152.425 1.00 29.18 210 ALA B N 1
ATOM 3975 C CA . ALA B 1 210 ? 123.136 232.216 153.174 1.00 37.59 210 ALA B CA 1
ATOM 3976 C C . ALA B 1 210 ? 123.791 233.201 152.198 1.00 48.31 210 ALA B C 1
ATOM 3977 O O . ALA B 1 210 ? 125.032 233.270 152.179 1.00 45.82 210 ALA B O 1
ATOM 3979 N N . PHE B 1 211 ? 122.982 233.933 151.427 1.00 44.23 211 PHE B N 1
ATOM 3980 C CA . PHE B 1 211 ? 123.517 234.942 150.475 1.00 33.98 211 PHE B CA 1
ATOM 3981 C C . PHE B 1 211 ? 124.555 234.287 149.558 1.00 37.20 211 PHE B C 1
ATOM 3982 O O . PHE B 1 211 ? 125.612 234.903 149.317 1.00 34.55 211 PHE B O 1
ATOM 3990 N N . GLY B 1 212 ? 124.266 233.076 149.067 1.00 39.02 212 GLY B N 1
ATOM 3991 C CA . GLY B 1 212 ? 125.179 232.400 148.123 1.00 36.73 212 GLY B CA 1
ATOM 3992 C C . GLY B 1 212 ? 126.156 231.461 148.811 1.00 41.39 212 GLY B C 1
ATOM 3993 O O . GLY B 1 212 ? 126.912 230.778 148.093 1.00 47.38 212 GLY B O 1
ATOM 3994 N N . ARG B 1 213 ? 126.146 231.426 150.147 1.00 31.99 213 ARG B N 1
ATOM 3995 C CA . ARG B 1 213 ? 127.049 230.518 150.905 1.00 26.05 213 ARG B CA 1
ATOM 3996 C C . ARG B 1 213 ? 126.412 229.128 150.995 1.00 30.18 213 ARG B C 1
ATOM 3997 O O . ARG B 1 213 ? 125.296 229.020 151.542 1.00 35.64 213 ARG B O 1
ATOM 4005 N N . PRO B 1 214 ? 127.072 228.068 150.481 1.00 30.95 214 PRO B N 1
ATOM 4006 C CA . PRO B 1 214 ? 126.518 226.712 150.509 1.00 25.58 214 PRO B CA 1
ATOM 4007 C C . PRO B 1 214 ? 126.347 226.199 151.943 1.00 27.20 214 PRO B C 1
ATOM 4008 O O . PRO B 1 214 ? 127.195 226.479 152.770 1.00 28.88 214 PRO B O 1
ATOM 4012 N N . ILE B 1 215 ? 125.262 225.465 152.199 1.00 23.43 215 ILE B N 1
ATOM 4013 C CA . ILE B 1 215 ? 125.038 224.875 153.552 1.00 25.30 215 ILE B CA 1
ATOM 4014 C C . ILE B 1 215 ? 125.521 223.422 153.523 1.00 25.27 215 ILE B C 1
AT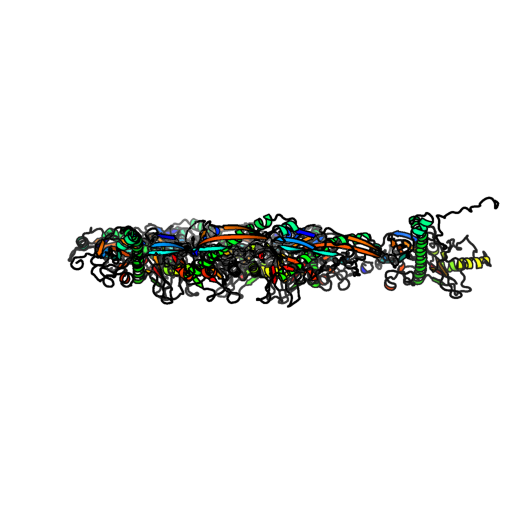OM 4015 O O . ILE B 1 215 ? 124.779 222.565 153.006 1.00 35.33 215 ILE B O 1
ATOM 4020 N N . ILE B 1 216 ? 126.721 223.164 154.051 1.00 23.04 216 ILE B N 1
ATOM 4021 C CA . ILE B 1 216 ? 127.259 221.771 154.098 1.00 26.35 216 ILE B CA 1
ATOM 4022 C C . ILE B 1 216 ? 126.326 220.932 154.975 1.00 26.56 216 ILE B C 1
ATOM 4023 O O . ILE B 1 216 ? 125.938 221.419 156.056 1.00 28.51 216 ILE B O 1
ATOM 4028 N N . ILE B 1 217 ? 125.966 219.728 154.518 1.00 29.67 217 ILE B N 1
ATOM 4029 C CA . ILE B 1 217 ? 125.004 218.876 155.276 1.00 27.90 217 ILE B CA 1
ATOM 4030 C C . ILE B 1 217 ? 125.714 217.600 155.738 1.00 30.12 217 ILE B C 1
ATOM 4031 O O . ILE B 1 217 ? 126.148 216.821 154.867 1.00 32.44 217 ILE B O 1
ATOM 4036 N N . THR B 1 218 ? 125.826 217.401 157.054 1.00 27.36 218 THR B N 1
ATOM 4037 C CA . THR B 1 218 ? 126.437 216.157 157.593 1.00 27.96 218 THR B CA 1
ATOM 4038 C C . THR B 1 218 ? 125.685 215.747 158.863 1.00 29.95 218 THR B C 1
ATOM 4039 O O . THR B 1 218 ? 125.322 216.643 159.648 1.00 35.09 218 THR B O 1
ATOM 4043 N N . ASP B 1 219 ? 125.452 214.445 159.043 1.00 29.32 219 ASP B N 1
ATOM 4044 C CA . ASP B 1 219 ? 124.747 213.954 160.256 1.00 20.58 219 ASP B CA 1
ATOM 4045 C C . ASP B 1 219 ? 125.763 213.803 161.394 1.00 28.19 219 ASP B C 1
ATOM 4046 O O . ASP B 1 219 ? 125.823 212.711 161.992 1.00 35.85 219 ASP B O 1
ATOM 4051 N N . SER B 1 220 ? 126.527 214.864 161.673 1.00 29.03 220 SER B N 1
ATOM 4052 C CA . SER B 1 220 ? 127.524 214.816 162.773 1.00 25.24 220 SER B CA 1
ATOM 4053 C C . SER B 1 220 ? 126.808 214.955 164.121 1.00 26.83 220 SER B C 1
ATOM 4054 O O . SER B 1 220 ? 125.995 215.890 164.266 1.00 30.39 220 SER B O 1
ATOM 4057 N N . PRO B 1 221 ? 127.074 214.072 165.108 1.00 26.44 221 PRO B N 1
ATOM 4058 C CA . PRO B 1 221 ? 126.463 214.181 166.435 1.00 29.03 221 PRO B CA 1
ATOM 4059 C C . PRO B 1 221 ? 126.800 215.532 167.084 1.00 32.28 221 PRO B C 1
ATOM 4060 O O . PRO B 1 221 ? 126.002 216.020 167.859 1.00 35.26 221 PRO B O 1
ATOM 4064 N N . ALA B 1 222 ? 127.968 216.092 166.757 1.00 26.32 222 ALA B N 1
ATOM 4065 C CA . ALA B 1 222 ? 128.372 217.403 167.316 1.00 21.51 222 ALA B CA 1
ATOM 4066 C C . ALA B 1 222 ? 127.340 218.465 166.930 1.00 25.39 222 ALA B C 1
ATOM 4067 O O . ALA B 1 222 ? 127.003 219.302 167.792 1.00 30.42 222 ALA B O 1
ATOM 4069 N N . LEU B 1 223 ? 126.858 218.432 165.684 1.00 27.80 223 LEU B N 1
ATOM 4070 C CA . LEU B 1 223 ? 125.896 219.458 165.199 1.00 28.87 223 LEU B CA 1
ATOM 4071 C C . LEU B 1 223 ? 124.582 219.351 165.982 1.00 29.35 223 LEU B C 1
ATOM 4072 O O . LEU B 1 223 ? 124.077 220.397 166.428 1.00 29.57 223 LEU B O 1
ATOM 4077 N N . VAL B 1 224 ? 124.053 218.134 166.138 1.00 39.01 224 VAL B N 1
ATOM 4078 C CA . VAL B 1 224 ? 122.743 217.954 166.832 1.00 40.34 224 VAL B CA 1
ATOM 4079 C C . VAL B 1 224 ? 122.935 217.030 168.040 1.00 44.43 224 VAL B C 1
ATOM 4080 O O . VAL B 1 224 ? 123.186 215.828 167.829 1.00 49.69 224 VAL B O 1
ATOM 4084 N N . SER B 1 225 ? 122.807 217.577 169.253 1.00 48.14 225 SER B N 1
ATOM 4085 C CA . SER B 1 225 ? 122.950 216.761 170.486 1.00 53.62 225 SER B CA 1
ATOM 4086 C C . SER B 1 225 ? 121.749 217.011 171.405 1.00 50.99 225 SER B C 1
ATOM 4087 O O . SER B 1 225 ? 121.880 216.777 172.623 1.00 51.25 225 SER B O 1
ATOM 4090 N N . GLY B 1 226 ? 120.626 217.465 170.838 1.00 51.21 226 GLY B N 1
ATOM 4091 C CA . GLY B 1 226 ? 119.426 217.757 171.646 1.00 54.77 226 GLY B CA 1
ATOM 4092 C C . GLY B 1 226 ? 118.457 216.590 171.674 1.00 57.21 226 GLY B C 1
ATOM 4093 O O . GLY B 1 226 ? 118.652 215.644 170.887 1.00 57.91 226 GLY B O 1
ATOM 4094 N N . ALA B 1 227 ? 117.446 216.651 172.549 1.00 58.45 227 ALA B N 1
ATOM 4095 C CA . ALA B 1 227 ? 116.422 215.582 172.619 1.00 55.40 227 ALA B CA 1
ATOM 4096 C C . ALA B 1 227 ? 115.048 216.200 172.903 1.00 56.66 227 ALA B C 1
ATOM 4097 O O . ALA B 1 227 ? 114.989 217.150 173.707 1.00 60.32 227 ALA B O 1
ATOM 4099 N N . ALA B 1 228 ? 113.993 215.687 172.261 1.00 60.52 228 ALA B N 1
ATOM 4100 C CA . ALA B 1 228 ? 112.617 216.184 172.510 1.00 63.18 228 ALA B CA 1
ATOM 4101 C C . ALA B 1 228 ? 112.582 217.712 172.392 1.00 62.70 228 ALA B C 1
ATOM 4102 O O . ALA B 1 228 ? 112.991 218.233 171.340 1.00 62.86 228 ALA B O 1
ATOM 4104 N N . GLU B 1 229 ? 112.086 218.396 173.427 1.00 62.19 229 GLU B N 1
ATOM 4105 C CA . GLU B 1 229 ? 112.013 219.882 173.414 1.00 62.88 229 GLU B CA 1
ATOM 4106 C C . GLU B 1 229 ? 113.432 220.460 173.449 1.00 63.29 229 GLU B C 1
ATOM 4107 O O . GLU B 1 229 ? 113.668 221.481 172.773 1.00 62.73 229 GLU B O 1
ATOM 4113 N N . THR B 1 230 ? 114.340 219.822 174.193 1.00 54.85 230 THR B N 1
ATOM 4114 C CA . THR B 1 230 ? 115.726 220.343 174.338 1.00 54.49 230 THR B CA 1
ATOM 4115 C C . THR B 1 230 ? 116.516 220.113 173.046 1.00 52.64 230 THR B C 1
ATOM 4116 O O . THR B 1 230 ? 117.688 220.529 172.996 1.00 53.61 230 THR B O 1
ATOM 4120 N N . LEU B 1 231 ? 115.899 219.474 172.049 1.00 46.25 231 LEU B N 1
ATOM 4121 C CA . LEU B 1 231 ? 116.583 219.232 170.750 1.00 47.39 231 LEU B CA 1
ATOM 4122 C C . LEU B 1 231 ? 117.159 220.554 170.241 1.00 50.41 231 LEU B C 1
ATOM 4123 O O . LEU B 1 231 ? 116.365 221.474 169.961 1.00 52.11 231 LEU B O 1
ATOM 4128 N N . ARG B 1 232 ? 118.485 220.632 170.095 1.00 39.14 232 ARG B N 1
ATOM 4129 C CA . ARG B 1 232 ? 119.129 221.862 169.554 1.00 37.40 232 ARG B CA 1
ATOM 4130 C C . ARG B 1 232 ? 120.026 221.491 168.369 1.00 42.36 232 ARG B C 1
ATOM 4131 O O . ARG B 1 232 ? 120.687 220.436 168.434 1.00 47.82 232 ARG B O 1
ATOM 4139 N N . HIS B 1 233 ? 120.041 222.330 167.327 1.00 35.44 233 HIS B N 1
ATOM 4140 C CA . HIS B 1 233 ? 120.889 222.079 166.129 1.00 30.10 233 HIS B CA 1
ATOM 4141 C C . HIS B 1 233 ? 122.005 223.126 166.098 1.00 28.63 233 HIS B C 1
ATOM 4142 O O . HIS B 1 233 ? 121.784 224.253 166.584 1.00 32.65 233 HIS B O 1
ATOM 4149 N N . SER B 1 234 ? 123.168 222.769 165.543 1.00 25.41 234 SER B N 1
ATOM 4150 C CA . SER B 1 234 ? 124.310 223.718 165.473 1.00 26.11 234 SER B CA 1
ATOM 4151 C C . SER B 1 234 ? 124.745 223.920 164.018 1.00 30.87 234 SER B C 1
ATOM 4152 O O . SER B 1 234 ? 125.304 222.971 163.433 1.00 33.89 234 SER B O 1
ATOM 4155 N N . THR B 1 235 ? 124.500 225.110 163.465 1.00 25.99 235 THR B N 1
ATOM 4156 C CA . THR B 1 235 ? 124.944 225.421 162.081 1.00 21.36 235 THR B CA 1
ATOM 4157 C C . THR B 1 235 ? 126.133 226.385 162.156 1.00 24.12 235 THR B C 1
ATOM 4158 O O . THR B 1 235 ? 125.899 227.584 162.397 1.00 31.60 235 THR B O 1
ATOM 4162 N N . LEU B 1 236 ? 127.352 225.876 161.960 1.00 18.48 236 LEU B N 1
ATOM 4163 C CA . LEU B 1 236 ? 128.556 226.739 162.099 1.00 24.95 236 LEU B CA 1
ATOM 4164 C C . LEU B 1 236 ? 128.989 227.254 160.722 1.00 21.06 236 LEU B C 1
ATOM 4165 O O . LEU B 1 236 ? 129.315 226.422 159.851 1.00 21.05 236 LEU B O 1
ATOM 4170 N N . GLY B 1 237 ? 128.967 228.576 160.532 1.00 20.59 237 GLY B N 1
ATOM 4171 C CA . GLY B 1 237 ? 129.422 229.170 159.259 1.00 16.16 237 GLY B CA 1
ATOM 4172 C C . GLY B 1 237 ? 130.935 229.244 159.278 1.00 19.32 237 GLY B C 1
ATOM 4173 O O . GLY B 1 237 ? 131.471 229.966 160.142 1.00 33.67 237 GLY B O 1
ATOM 4174 N N . LEU B 1 238 ? 131.606 228.528 158.376 1.00 16.81 238 LEU B N 1
ATOM 4175 C CA . LEU B 1 238 ? 133.090 228.456 158.448 1.00 18.03 238 LEU B CA 1
ATOM 4176 C C . LEU B 1 238 ? 133.745 229.311 157.364 1.00 22.69 238 LEU B C 1
ATOM 4177 O O . LEU B 1 238 ? 133.346 229.184 156.188 1.00 29.10 238 LEU B O 1
ATOM 4182 N N . THR B 1 239 ? 134.725 230.137 157.746 1.00 19.85 239 THR B N 1
ATOM 4183 C CA . THR B 1 239 ? 135.488 230.931 156.747 1.00 20.49 239 THR B CA 1
ATOM 4184 C C . THR B 1 239 ? 136.664 230.075 156.268 1.00 22.56 239 THR B C 1
ATOM 4185 O O . THR B 1 239 ? 136.946 229.056 156.918 1.00 31.42 239 THR B O 1
ATOM 4189 N N . THR B 1 240 ? 137.328 230.473 155.179 1.00 20.88 240 THR B N 1
ATOM 4190 C CA . THR B 1 240 ? 138.431 229.639 154.634 1.00 24.08 240 THR B CA 1
ATOM 4191 C C . THR B 1 240 ? 139.459 229.389 155.744 1.00 29.10 240 THR B C 1
ATOM 4192 O O . THR B 1 240 ? 139.925 230.378 156.344 1.00 25.74 240 THR B O 1
ATOM 4196 N N . GLY B 1 241 ? 139.793 228.122 156.003 1.00 25.48 241 GLY B N 1
ATOM 4197 C CA . GLY B 1 241 ? 140.786 227.782 157.041 1.00 14.68 241 GLY B CA 1
ATOM 4198 C C . GLY B 1 241 ? 140.225 227.941 158.443 1.00 16.50 241 GLY B C 1
ATOM 4199 O O . GLY B 1 241 ? 141.024 228.174 159.371 1.00 22.22 241 GLY B O 1
ATOM 4200 N N . ALA B 1 242 ? 138.903 227.814 158.597 1.00 22.51 242 ALA B N 1
ATOM 4201 C CA . ALA B 1 242 ? 138.272 227.925 159.933 1.00 16.13 242 ALA B CA 1
ATOM 4202 C C . ALA B 1 242 ? 138.719 226.759 160.821 1.00 21.33 242 ALA B C 1
ATOM 4203 O O . ALA B 1 242 ? 139.101 227.016 161.979 1.00 18.56 242 ALA B O 1
ATOM 4205 N N . ILE B 1 243 ? 138.657 225.529 160.306 1.00 27.46 243 ILE B N 1
ATOM 4206 C CA . ILE B 1 243 ? 139.010 224.332 161.130 1.00 12.44 243 ILE B CA 1
ATOM 4207 C C . ILE B 1 243 ? 140.299 223.711 160.583 1.00 15.63 243 ILE B C 1
ATOM 4208 O O . ILE B 1 243 ? 140.342 223.411 159.375 1.00 26.82 243 ILE B O 1
ATOM 4213 N N . LEU B 1 244 ? 141.303 223.529 161.446 1.00 17.04 244 LEU B N 1
ATOM 4214 C CA . LEU B 1 244 ? 142.602 222.949 161.011 1.00 19.11 244 LEU B CA 1
ATOM 4215 C C . LEU B 1 244 ? 142.758 221.544 161.600 1.00 20.25 244 LEU B C 1
ATOM 4216 O O . LEU B 1 244 ? 142.693 221.415 162.837 1.00 26.41 244 LEU B O 1
ATOM 4221 N N . ILE B 1 245 ? 142.952 220.537 160.744 1.00 20.56 245 ILE B N 1
ATOM 4222 C CA . ILE B 1 245 ? 143.184 219.144 161.234 1.00 17.40 245 ILE B CA 1
ATOM 4223 C C . ILE B 1 245 ? 144.499 218.641 160.626 1.00 22.70 245 ILE B C 1
ATOM 4224 O O . ILE B 1 245 ? 144.587 218.582 159.388 1.00 25.22 245 ILE B O 1
ATOM 4229 N N . GLU B 1 246 ? 145.478 218.306 161.471 1.00 28.87 246 GLU B N 1
ATOM 4230 C CA . GLU B 1 246 ? 146.804 217.853 160.969 1.00 20.57 246 GLU B CA 1
ATOM 4231 C C . GLU B 1 246 ? 147.096 216.446 161.497 1.00 22.48 246 GLU B C 1
ATOM 4232 O O . GLU B 1 246 ? 147.273 216.302 162.722 1.00 30.58 246 GLU B O 1
ATOM 4238 N N . GLN B 1 247 ? 147.157 215.455 160.602 1.00 24.94 247 GLN B N 1
ATOM 4239 C CA . GLN B 1 247 ? 147.493 214.068 161.025 1.00 17.82 247 GLN B CA 1
ATOM 4240 C C . GLN B 1 247 ? 148.949 214.034 161.494 1.00 25.97 247 GLN B C 1
ATOM 4241 O O . GLN B 1 247 ? 149.806 214.602 160.792 1.00 32.53 247 GLN B O 1
ATOM 4247 N N . ASN B 1 248 ? 149.220 213.387 162.633 1.00 20.72 248 ASN B N 1
ATOM 4248 C CA . ASN B 1 248 ? 150.599 213.379 163.190 1.00 19.83 248 ASN B CA 1
ATOM 4249 C C . ASN B 1 248 ? 151.405 212.232 162.568 1.00 24.67 248 ASN B C 1
ATOM 4250 O O . ASN B 1 248 ? 152.461 211.888 163.136 1.00 32.72 248 ASN B O 1
ATOM 4255 N N . GLN B 1 249 ? 150.931 211.669 161.452 1.00 18.09 249 GLN B N 1
ATOM 4256 C CA . GLN B 1 249 ? 151.697 210.607 160.742 1.00 21.14 249 GLN B CA 1
ATOM 4257 C C . GLN B 1 249 ? 152.280 209.622 161.760 1.00 24.11 249 GLN B C 1
ATOM 4258 O O . GLN B 1 249 ? 153.491 209.340 161.678 1.00 27.82 249 GLN B O 1
ATOM 4264 N N . ASP B 1 250 ? 151.448 209.121 162.676 1.00 26.83 250 ASP B N 1
ATOM 4265 C CA . ASP B 1 250 ? 151.921 208.167 163.713 1.00 19.56 250 ASP B CA 1
ATOM 4266 C C . ASP B 1 250 ? 150.954 206.979 163.775 1.00 24.81 250 ASP B C 1
ATOM 4267 O O . ASP B 1 250 ? 150.243 206.849 164.791 1.00 37.12 250 ASP B O 1
ATOM 4272 N N . PHE B 1 251 ? 150.934 206.146 162.731 1.00 17.54 251 PHE B N 1
ATOM 4273 C CA . PHE B 1 251 ? 149.954 205.027 162.692 1.00 16.87 251 PHE B CA 1
ATOM 4274 C C . PHE B 1 251 ? 150.625 203.700 163.053 1.00 21.48 251 PHE B C 1
ATOM 4275 O O . PHE B 1 251 ? 151.613 203.328 162.392 1.00 32.21 251 PHE B O 1
ATOM 4283 N N . ASP B 1 252 ? 150.097 203.012 164.065 1.00 13.02 252 ASP B N 1
ATOM 4284 C CA . ASP B 1 252 ? 150.599 201.707 164.458 1.00 19.54 252 ASP B CA 1
ATOM 4285 C C . ASP B 1 252 ? 149.459 200.706 164.392 1.00 19.82 252 ASP B C 1
ATOM 4286 O O . ASP B 1 252 ? 148.389 200.943 164.960 1.00 23.76 252 ASP B O 1
ATOM 4291 N N . SER B 1 253 ? 149.683 199.601 163.691 1.00 19.55 253 SER B N 1
ATOM 4292 C CA . SER B 1 253 ? 148.731 198.502 163.641 1.00 20.75 253 SER B CA 1
ATOM 4293 C C . SER B 1 253 ? 149.479 197.204 163.887 1.00 25.40 253 SER B C 1
ATOM 4294 O O . SER B 1 253 ? 150.506 196.949 163.252 1.00 28.32 253 SER B O 1
ATOM 4297 N N . THR B 1 254 ? 148.966 196.386 164.813 1.00 25.45 254 THR B N 1
ATOM 4298 C CA . THR B 1 254 ? 149.637 195.102 165.153 1.00 22.55 254 THR B CA 1
ATOM 4299 C C . THR B 1 254 ? 148.613 193.965 165.205 1.00 22.50 254 THR B C 1
ATOM 4300 O O . THR B 1 254 ? 147.580 194.139 165.880 1.00 19.21 254 THR B O 1
ATOM 4304 N N . VAL B 1 255 ? 148.892 192.851 164.522 1.00 24.40 255 VAL B N 1
ATOM 4305 C CA . VAL B 1 255 ? 147.992 191.662 164.594 1.00 19.05 255 VAL B CA 1
ATOM 4306 C C . VAL B 1 255 ? 148.720 190.580 165.397 1.00 19.75 255 VAL B C 1
ATOM 4307 O O . VAL B 1 255 ? 149.732 190.057 164.893 1.00 32.45 255 VAL B O 1
ATOM 4311 N N . VAL B 1 256 ? 148.226 190.263 166.596 1.00 16.41 256 VAL B N 1
ATOM 4312 C CA . VAL B 1 256 ? 148.931 189.280 167.473 1.00 27.45 256 VAL B CA 1
ATOM 4313 C C . VAL B 1 256 ? 148.352 187.883 167.227 1.00 29.70 256 VAL B C 1
ATOM 4314 O O . VAL B 1 256 ? 147.141 187.787 166.958 1.00 28.22 256 VAL B O 1
ATOM 4318 N N . ASP B 1 257 ? 149.196 186.848 167.293 1.00 27.53 257 ASP B N 1
ATOM 4319 C CA . ASP B 1 257 ? 148.725 185.451 167.094 1.00 21.52 257 ASP B CA 1
ATOM 4320 C C . ASP B 1 257 ? 148.786 184.707 168.432 1.00 24.82 257 ASP B C 1
ATOM 4321 O O . ASP B 1 257 ? 149.578 185.122 169.300 1.00 24.62 257 ASP B O 1
ATOM 4326 N N . GLY B 1 258 ? 147.978 183.654 168.588 1.00 24.14 258 GLY B N 1
ATOM 4327 C CA . GLY B 1 258 ? 147.949 182.891 169.851 1.00 19.37 258 GLY B CA 1
ATOM 4328 C C . GLY B 1 258 ? 148.182 181.408 169.626 1.00 26.36 258 GLY B C 1
ATOM 4329 O O . GLY B 1 258 ? 147.617 180.864 168.657 1.00 26.97 258 GLY B O 1
ATOM 4330 N N . THR B 1 259 ? 148.985 180.776 170.488 1.00 25.18 259 THR B N 1
ATOM 4331 C CA . THR B 1 259 ? 149.254 179.316 170.376 1.00 25.71 259 THR B CA 1
ATOM 4332 C C . THR B 1 259 ? 148.946 178.653 171.724 1.00 22.92 259 THR B C 1
ATOM 4333 O O . THR B 1 259 ? 149.425 179.173 172.751 1.00 31.30 259 THR B O 1
ATOM 4337 N N . GLY B 1 260 ? 148.180 177.558 171.719 1.00 21.62 260 GLY B N 1
ATOM 4338 C CA . GLY B 1 260 ? 147.777 176.891 172.972 1.00 18.03 260 GLY B CA 1
ATOM 4339 C C . GLY B 1 260 ? 146.280 176.635 173.021 1.00 21.52 260 GLY B C 1
ATOM 4340 O O . GLY B 1 260 ? 145.795 176.214 174.086 1.00 26.15 260 GLY B O 1
ATOM 4341 N N . LYS B 1 261 ? 145.576 176.881 171.912 1.00 25.93 261 LYS B N 1
ATOM 4342 C CA . LYS B 1 261 ? 144.108 176.649 171.848 1.00 21.64 261 LYS B CA 1
ATOM 4343 C C . LYS B 1 261 ? 143.799 175.704 170.683 1.00 21.26 261 LYS B C 1
ATOM 4344 O O . LYS B 1 261 ? 144.715 175.442 169.879 1.00 25.67 261 LYS B O 1
ATOM 4350 N N . GLN B 1 262 ? 142.555 175.223 170.595 1.00 21.33 262 GLN B N 1
ATOM 4351 C CA . GLN B 1 262 ? 142.155 174.312 169.489 1.00 17.05 262 GLN B CA 1
ATOM 4352 C C . GLN B 1 262 ? 142.465 174.986 168.149 1.00 19.29 262 GLN B C 1
ATOM 4353 O O . GLN B 1 262 ? 142.924 174.282 167.229 1.00 22.18 262 GLN B O 1
ATOM 4359 N N . ASN B 1 263 ? 142.218 176.296 168.052 1.00 20.65 263 ASN B N 1
ATOM 4360 C CA . ASN B 1 263 ? 142.468 177.037 166.787 1.00 21.81 263 ASN B CA 1
ATOM 4361 C C . ASN B 1 263 ? 143.371 178.242 167.066 1.00 24.35 263 ASN B C 1
ATOM 4362 O O . ASN B 1 263 ? 143.384 178.713 168.220 1.00 28.78 263 ASN B O 1
ATOM 4367 N N . ILE B 1 264 ? 144.085 178.724 166.043 1.00 19.94 264 ILE B N 1
ATOM 4368 C CA . ILE B 1 264 ? 144.966 179.921 166.199 1.00 19.46 264 ILE B CA 1
ATOM 4369 C C . ILE B 1 264 ? 144.085 181.147 166.451 1.00 23.83 264 ILE B C 1
ATOM 4370 O O . ILE B 1 264 ? 143.036 181.264 165.787 1.00 31.56 264 ILE B O 1
ATOM 4375 N N . THR B 1 265 ? 144.500 182.027 167.368 1.00 17.57 265 THR B N 1
ATOM 4376 C CA . THR B 1 265 ? 143.721 183.256 167.677 1.00 20.36 265 THR B CA 1
ATOM 4377 C C . THR B 1 265 ? 144.490 184.483 167.175 1.00 23.04 265 THR B C 1
ATOM 4378 O O . THR B 1 265 ? 145.708 184.544 167.411 1.00 29.43 265 THR B O 1
ATOM 4382 N N . ARG B 1 266 ? 143.800 185.415 166.510 1.00 22.06 266 ARG B N 1
ATOM 4383 C CA . ARG B 1 266 ? 144.460 186.643 165.988 1.00 18.11 266 ARG B CA 1
ATOM 4384 C C . ARG B 1 266 ? 143.701 187.885 166.470 1.00 21.12 266 ARG B C 1
ATOM 4385 O O . ARG B 1 266 ? 142.461 187.814 166.567 1.00 25.58 266 ARG B O 1
ATOM 4393 N N . GLN B 1 267 ? 144.423 188.976 166.750 1.00 19.99 267 GLN B N 1
ATOM 4394 C CA . GLN B 1 267 ? 143.779 190.207 167.283 1.00 12.93 267 GLN B CA 1
ATOM 4395 C C . GLN B 1 267 ? 144.332 191.447 166.576 1.00 15.54 267 GLN B C 1
ATOM 4396 O O . GLN B 1 267 ? 145.552 191.675 166.665 1.00 23.52 267 GLN B O 1
ATOM 4402 N N . TYR B 1 268 ? 143.463 192.218 165.917 1.00 19.75 268 TYR B N 1
ATOM 4403 C CA . TYR B 1 268 ? 143.872 193.437 165.243 1.00 12.85 268 TYR B CA 1
ATOM 4404 C C . TYR B 1 268 ? 143.691 194.612 166.191 1.00 16.63 268 TYR B C 1
ATOM 4405 O O . TYR B 1 268 ? 142.717 194.669 166.945 1.00 28.68 268 TYR B O 1
ATOM 4414 N N . GLN B 1 269 ? 144.641 195.540 166.154 1.00 13.66 269 GLN B N 1
ATOM 4415 C CA . GLN B 1 269 ? 144.660 196.677 167.060 1.00 13.24 269 GLN B CA 1
ATOM 4416 C C . GLN B 1 269 ? 145.416 197.804 166.377 1.00 18.90 269 GLN B C 1
ATOM 4417 O O . GLN B 1 269 ? 146.549 197.603 165.933 1.00 23.67 269 GLN B O 1
ATOM 4423 N N . ALA B 1 270 ? 144.794 198.977 166.284 1.00 15.56 270 ALA B N 1
ATOM 4424 C CA . ALA B 1 270 ? 145.415 200.121 165.635 1.00 11.39 270 ALA B CA 1
ATOM 4425 C C . ALA B 1 270 ? 145.270 201.356 166.509 1.00 17.00 270 ALA B C 1
ATOM 4426 O O . ALA B 1 270 ? 144.393 201.435 167.372 1.00 22.87 270 ALA B O 1
ATOM 4428 N N . GLU B 1 271 ? 146.157 202.319 166.282 1.00 19.91 271 GLU B N 1
ATOM 4429 C CA . GLU B 1 271 ? 146.108 203.594 166.981 1.00 10.90 271 GLU B CA 1
ATOM 4430 C C . GLU B 1 271 ? 146.812 204.644 166.136 1.00 16.85 271 GLU B C 1
ATOM 4431 O O . GLU B 1 271 ? 147.778 204.346 165.431 1.00 24.46 271 GLU B O 1
ATOM 4437 N N . TRP B 1 272 ? 146.306 205.878 166.208 1.00 16.06 272 TRP B N 1
ATOM 4438 C CA . TRP B 1 272 ? 146.905 207.005 165.445 1.00 8.55 272 TRP B CA 1
ATOM 4439 C C . TRP B 1 272 ? 146.675 208.291 166.245 1.00 15.22 272 TRP B C 1
ATOM 4440 O O . TRP B 1 272 ? 146.092 208.199 167.344 1.00 18.52 272 TRP B O 1
ATOM 4451 N N . SER B 1 273 ? 147.100 209.440 165.713 1.00 20.40 273 SER B N 1
ATOM 4452 C CA . SER B 1 273 ? 146.844 210.728 166.407 1.00 16.52 273 SER B CA 1
ATOM 4453 C C . SER B 1 273 ? 146.739 211.871 165.392 1.00 19.82 273 SER B C 1
ATOM 4454 O O . SER B 1 273 ? 147.332 211.752 164.302 1.00 24.89 273 SER B O 1
ATOM 4457 N N . TYR B 1 274 ? 146.017 212.938 165.751 1.00 12.62 274 TYR B N 1
ATOM 4458 C CA . TYR B 1 274 ? 145.861 214.107 164.847 1.00 11.44 274 TYR B CA 1
ATOM 4459 C C . TYR B 1 274 ? 145.705 215.382 165.683 1.00 11.35 274 TYR B C 1
ATOM 4460 O O . TYR B 1 274 ? 144.977 215.352 166.693 1.00 18.28 274 TYR B O 1
ATOM 4469 N N . ASN B 1 275 ? 146.371 216.464 165.272 1.00 15.18 275 ASN B N 1
ATOM 4470 C CA . ASN B 1 275 ? 146.238 217.760 165.989 1.00 9.56 275 ASN B CA 1
ATOM 4471 C C . ASN B 1 275 ? 144.961 218.464 165.521 1.00 7.81 275 ASN B C 1
ATOM 4472 O O . ASN B 1 275 ? 144.625 218.342 164.327 1.00 19.29 275 ASN B O 1
ATOM 4477 N N . LEU B 1 276 ? 144.280 219.167 166.430 1.00 10.93 276 LEU B N 1
ATOM 4478 C CA . LEU B 1 276 ? 143.008 219.855 166.088 1.00 14.49 276 LEU B CA 1
ATOM 4479 C C . LEU B 1 276 ? 143.133 221.335 166.457 1.00 15.93 276 LEU B C 1
ATOM 4480 O O . LEU B 1 276 ? 143.522 221.625 167.603 1.00 23.19 276 LEU B O 1
ATOM 4485 N N . GLY B 1 277 ? 142.822 222.236 165.517 1.00 10.67 277 GLY B N 1
ATOM 4486 C CA . GLY B 1 277 ? 142.955 223.683 165.774 1.00 11.51 277 GLY B CA 1
ATOM 4487 C C . GLY B 1 277 ? 141.806 224.480 165.180 1.00 18.40 277 GLY B C 1
ATOM 4488 O O . GLY B 1 277 ? 141.343 224.117 164.083 1.00 27.64 277 GLY B O 1
ATOM 4489 N N . VAL B 1 278 ? 141.360 225.528 165.881 1.00 20.12 278 VAL B N 1
ATOM 4490 C CA . VAL B 1 278 ? 140.275 226.409 165.354 1.00 17.10 278 VAL B CA 1
ATOM 4491 C C . VAL B 1 278 ? 140.856 227.813 165.159 1.00 16.13 278 VAL B C 1
ATOM 4492 O O . VAL B 1 278 ? 141.502 228.315 166.099 1.00 29.92 278 VAL B O 1
ATOM 4496 N N . ASN B 1 279 ? 140.637 228.420 163.987 1.00 16.75 279 ASN B N 1
ATOM 4497 C CA . ASN B 1 279 ? 141.232 229.750 163.689 1.00 20.10 279 ASN B CA 1
ATOM 4498 C C . ASN B 1 279 ? 140.798 230.762 164.753 1.00 19.36 279 ASN B C 1
ATOM 4499 O O . ASN B 1 279 ? 139.603 230.765 165.103 1.00 23.07 279 ASN B O 1
ATOM 4504 N N . GLY B 1 280 ? 141.731 231.582 165.246 1.00 17.43 280 GLY B N 1
ATOM 4505 C CA . GLY B 1 280 ? 141.395 232.633 166.227 1.00 19.40 280 GLY B CA 1
ATOM 4506 C C . GLY B 1 280 ? 140.959 232.069 167.568 1.00 21.83 280 GLY B C 1
ATOM 4507 O O . GLY B 1 280 ? 140.278 232.797 168.314 1.00 25.64 280 GLY B O 1
ATOM 4508 N N . TYR B 1 281 ? 141.341 230.824 167.871 1.00 23.07 281 TYR B N 1
ATOM 4509 C CA . TYR B 1 281 ? 140.940 230.175 169.148 1.00 14.61 281 TYR B CA 1
ATOM 4510 C C . TYR B 1 281 ? 142.094 229.311 169.669 1.00 21.93 281 TYR B C 1
ATOM 4511 O O . TYR B 1 281 ? 142.930 228.873 168.854 1.00 22.94 281 TYR B O 1
ATOM 4520 N N . ALA B 1 282 ? 142.131 229.075 170.985 1.00 28.42 282 ALA B N 1
ATOM 4521 C CA . ALA B 1 282 ? 143.201 228.248 171.587 1.00 18.13 282 ALA B CA 1
ATOM 4522 C C . ALA B 1 282 ? 142.597 227.295 172.622 1.00 22.51 282 ALA B C 1
ATOM 4523 O O . ALA B 1 282 ? 141.603 227.683 173.263 1.00 26.15 282 ALA B O 1
ATOM 4525 N N . TYR B 1 283 ? 143.176 226.103 172.778 1.00 22.80 283 TYR B N 1
ATOM 4526 C CA . TYR B 1 283 ? 142.681 225.148 173.756 1.00 15.07 283 TYR B CA 1
ATOM 4527 C C . TYR B 1 283 ? 143.356 225.372 175.100 1.00 22.76 283 TYR B C 1
ATOM 4528 O O . TYR B 1 283 ? 144.556 225.646 175.173 1.00 27.48 283 TYR B O 1
ATOM 4537 N N . ASP B 1 284 ? 142.573 225.262 176.166 1.00 25.65 284 ASP B N 1
ATOM 4538 C CA . ASP B 1 284 ? 143.048 225.510 177.520 1.00 22.41 284 ASP B CA 1
ATOM 4539 C C . ASP B 1 284 ? 143.437 224.180 178.154 1.00 29.93 284 ASP B C 1
ATOM 4540 O O . ASP B 1 284 ? 142.571 223.411 178.583 1.00 34.11 284 ASP B O 1
ATOM 4545 N N . ILE B 1 285 ? 144.743 223.912 178.210 1.00 30.04 285 ILE B N 1
ATOM 4546 C CA . ILE B 1 285 ? 145.235 222.701 178.860 1.00 30.35 285 ILE B CA 1
ATOM 4547 C C . ILE B 1 285 ? 144.987 222.750 180.361 1.00 34.25 285 ILE B C 1
ATOM 4548 O O . ILE B 1 285 ? 144.693 221.721 180.982 1.00 33.94 285 ILE B O 1
ATOM 4553 N N . ALA B 1 286 ? 145.095 223.931 180.971 1.00 36.41 286 ALA B N 1
ATOM 4554 C CA . ALA B 1 286 ? 144.908 224.037 182.413 1.00 31.34 286 ALA B CA 1
ATOM 4555 C C . ALA B 1 286 ? 143.494 223.641 182.822 1.00 34.03 286 ALA B C 1
ATOM 4556 O O . ALA B 1 286 ? 143.299 222.988 183.853 1.00 39.16 286 ALA B O 1
ATOM 4558 N N . THR B 1 287 ? 142.497 224.021 182.026 1.00 32.13 287 THR B N 1
ATOM 4559 C CA . THR B 1 287 ? 141.107 223.694 182.322 1.00 31.48 287 THR B CA 1
ATOM 4560 C C . THR B 1 287 ? 140.715 222.323 181.779 1.00 34.40 287 THR B C 1
ATOM 4561 O O . THR B 1 287 ? 140.123 221.514 182.501 1.00 35.88 287 THR B O 1
ATOM 4565 N N . GLY B 1 288 ? 141.038 222.043 180.519 1.00 34.04 288 GLY B N 1
ATOM 4566 C CA . GLY B 1 288 ? 140.749 220.762 179.914 1.00 28.45 288 GLY B CA 1
ATOM 4567 C C . GLY B 1 288 ? 141.834 219.739 180.193 1.00 31.94 288 GLY B C 1
ATOM 4568 O O . GLY B 1 288 ? 142.723 219.936 181.022 1.00 33.32 288 GLY B O 1
ATOM 4569 N N . GLY B 1 289 ? 141.747 218.621 179.488 1.00 38.75 289 GLY B N 1
ATOM 4570 C CA . GLY B 1 289 ? 142.752 217.593 179.619 1.00 38.37 289 GLY B CA 1
ATOM 4571 C C . GLY B 1 289 ? 143.946 217.834 178.722 1.00 35.01 289 GLY B C 1
ATOM 4572 O O . GLY B 1 289 ? 143.985 218.771 177.928 1.00 38.84 289 GLY B O 1
ATOM 4573 N N . LYS B 1 290 ? 144.973 216.992 178.879 1.00 28.87 290 LYS B N 1
ATOM 4574 C CA . LYS B 1 290 ? 146.150 217.072 177.969 1.00 30.71 290 LYS B CA 1
ATOM 4575 C C . LYS B 1 290 ? 145.750 216.337 176.691 1.00 35.63 290 LYS B C 1
ATOM 4576 O O . LYS B 1 290 ? 145.848 216.951 175.611 1.00 42.21 290 LYS B O 1
ATOM 4582 N N . ALA B 1 291 ? 145.343 215.068 176.805 1.00 28.05 291 ALA B N 1
ATOM 4583 C CA . ALA B 1 291 ? 144.786 214.343 175.643 1.00 30.38 291 ALA B CA 1
ATOM 4584 C C . ALA B 1 291 ? 143.273 214.427 175.821 1.00 32.44 291 ALA B C 1
ATOM 4585 O O . ALA B 1 291 ? 142.713 213.553 176.511 1.00 33.41 291 ALA B O 1
ATOM 4587 N N . PRO B 1 292 ? 142.579 215.433 175.245 1.00 29.83 292 PRO B N 1
ATOM 4588 C CA . PRO B 1 292 ? 141.153 215.646 175.535 1.00 29.27 292 PRO B CA 1
ATOM 4589 C C . PRO B 1 292 ? 140.130 214.673 174.937 1.00 31.18 292 PRO B C 1
ATOM 4590 O O . PRO B 1 292 ? 140.213 214.388 173.755 1.00 34.04 292 PRO B O 1
ATOM 4594 N N . ASN B 1 293 ? 139.202 214.184 175.765 1.00 34.09 293 ASN B N 1
ATOM 4595 C CA . ASN B 1 293 ? 138.116 213.371 175.253 1.00 31.60 293 ASN B CA 1
ATOM 4596 C C . ASN B 1 293 ? 137.305 214.171 174.241 1.00 33.67 293 ASN B C 1
ATOM 4597 O O . ASN B 1 293 ? 137.405 215.399 174.186 1.00 38.07 293 ASN B O 1
ATOM 4602 N N . PRO B 1 294 ? 136.502 213.500 173.414 1.00 33.31 294 PRO B N 1
ATOM 4603 C CA . PRO B 1 294 ? 135.562 214.250 172.568 1.00 33.76 294 PRO B CA 1
ATOM 4604 C C . PRO B 1 294 ? 134.588 215.090 173.374 1.00 28.94 294 PRO B C 1
ATOM 4605 O O . PRO B 1 294 ? 134.069 216.088 172.856 1.00 31.61 294 PRO B O 1
ATOM 4609 N N . THR B 1 295 ? 134.321 214.717 174.627 1.00 27.43 295 THR B N 1
ATOM 4610 C CA . THR B 1 295 ? 133.492 215.548 175.494 1.00 29.06 295 THR B CA 1
ATOM 4611 C C . THR B 1 295 ? 134.244 216.791 175.954 1.00 29.44 295 THR B C 1
ATOM 4612 O O . THR B 1 295 ? 133.651 217.865 176.098 1.00 31.80 295 THR B O 1
ATOM 4616 N N . ALA B 1 296 ? 135.550 216.662 176.204 1.00 28.48 296 ALA B N 1
ATOM 4617 C CA . ALA B 1 296 ? 136.348 217.817 176.605 1.00 22.09 296 ALA B CA 1
ATOM 4618 C C . ALA B 1 296 ? 136.530 218.796 175.452 1.00 25.49 296 ALA B C 1
ATOM 4619 O O . ALA B 1 296 ? 136.583 220.010 175.666 1.00 29.79 296 ALA B O 1
ATOM 4621 N N . LEU B 1 297 ? 136.649 218.287 174.226 1.00 23.95 297 LEU B N 1
ATOM 4622 C CA . LEU B 1 297 ? 136.687 219.170 173.066 1.00 20.76 297 LEU B CA 1
ATOM 4623 C C . LEU B 1 297 ? 135.367 219.906 172.894 1.00 21.99 297 LEU B C 1
ATOM 4624 O O . LEU B 1 297 ? 135.350 221.094 172.559 1.00 30.03 297 LEU B O 1
ATOM 4629 N N . ALA B 1 298 ? 134.252 219.216 173.126 1.00 24.65 298 ALA B N 1
ATOM 4630 C CA . ALA B 1 298 ? 132.929 219.753 172.837 1.00 22.51 298 ALA B CA 1
ATOM 4631 C C . ALA B 1 298 ? 132.469 220.805 173.832 1.00 23.39 298 ALA B C 1
ATOM 4632 O O . ALA B 1 298 ? 131.444 221.448 173.585 1.00 26.78 298 ALA B O 1
ATOM 4634 N N . THR B 1 299 ? 133.172 220.997 174.939 1.00 20.35 299 THR B N 1
ATOM 4635 C CA . THR B 1 299 ? 132.750 221.959 175.946 1.00 26.42 299 THR B CA 1
ATOM 4636 C C . THR B 1 299 ? 133.517 223.265 175.797 1.00 25.22 299 THR B C 1
ATOM 4637 O O . THR B 1 299 ? 134.720 223.269 175.522 1.00 24.78 299 THR B O 1
ATOM 4641 N N . ALA B 1 300 ? 132.809 224.376 175.963 1.00 23.87 300 ALA B N 1
ATOM 4642 C CA . ALA B 1 300 ? 133.464 225.663 176.095 1.00 22.23 300 ALA B CA 1
ATOM 4643 C C . ALA B 1 300 ? 134.163 225.731 177.450 1.00 32.61 300 ALA B C 1
ATOM 4644 O O . ALA B 1 300 ? 134.157 224.776 178.231 1.00 36.33 300 ALA B O 1
ATOM 4646 N N . ALA B 1 301 ? 134.808 226.870 177.712 1.00 24.68 301 ALA B N 1
ATOM 4647 C CA . ALA B 1 301 ? 135.632 227.091 178.900 1.00 27.09 301 ALA B CA 1
ATOM 4648 C C . ALA B 1 301 ? 136.923 226.287 178.811 1.00 27.71 301 ALA B C 1
ATOM 4649 O O . ALA B 1 301 ? 137.815 226.436 179.650 1.00 29.28 301 ALA B O 1
ATOM 4651 N N . ASN B 1 302 ? 137.032 225.436 177.793 1.00 21.18 302 ASN B N 1
ATOM 4652 C CA . ASN B 1 302 ? 138.293 224.831 177.401 1.00 18.61 302 ASN B CA 1
ATOM 4653 C C . ASN B 1 302 ? 138.952 225.580 176.254 1.00 23.31 302 ASN B C 1
ATOM 4654 O O . ASN B 1 302 ? 140.093 225.271 175.904 1.00 32.22 302 ASN B O 1
ATOM 4659 N N . TRP B 1 303 ? 138.259 226.553 175.672 1.00 22.29 303 TRP B N 1
ATOM 4660 C CA . TRP B 1 303 ? 138.767 227.369 174.584 1.00 18.92 303 TRP B CA 1
ATOM 4661 C C . TRP B 1 303 ? 138.665 228.837 174.965 1.00 20.58 303 TRP B C 1
ATOM 4662 O O . TRP B 1 303 ? 137.872 229.223 175.828 1.00 27.13 303 TRP B O 1
ATOM 4673 N N . ASP B 1 304 ? 139.486 229.658 174.316 1.00 19.31 304 ASP B N 1
ATOM 4674 C CA . ASP B 1 304 ? 139.444 231.099 174.522 1.00 25.86 304 ASP B CA 1
ATOM 4675 C C . ASP B 1 304 ? 140.047 231.778 173.306 1.00 24.50 304 ASP B C 1
ATOM 4676 O O . ASP B 1 304 ? 141.139 231.406 172.872 1.00 27.98 304 ASP B O 1
ATOM 4681 N N . LYS B 1 305 ? 139.339 232.760 172.757 1.00 21.37 305 LYS B N 1
ATOM 4682 C CA . LYS B 1 305 ? 139.805 233.400 171.536 1.00 23.37 305 LYS B CA 1
ATOM 4683 C C . LYS B 1 305 ? 141.049 234.232 171.808 1.00 24.72 305 LYS B C 1
ATOM 4684 O O . LYS B 1 305 ? 141.155 234.912 172.832 1.00 26.26 305 LYS B O 1
ATOM 4690 N N . ILE B 1 306 ? 142.007 234.161 170.879 1.00 22.23 306 ILE B N 1
ATOM 4691 C CA . ILE B 1 306 ? 143.283 234.913 171.044 1.00 24.62 306 ILE B CA 1
ATOM 4692 C C . ILE B 1 306 ? 143.245 236.134 170.120 1.00 30.14 306 ILE B C 1
ATOM 4693 O O . ILE B 1 306 ? 143.684 237.216 170.555 1.00 31.94 306 ILE B O 1
ATOM 4698 N N . SER B 1 307 ? 142.716 235.964 168.905 1.00 27.67 307 SER B N 1
ATOM 4699 C CA . SER B 1 307 ? 142.614 237.095 167.947 1.00 23.49 307 SER B CA 1
ATOM 4700 C C . SER B 1 307 ? 141.965 238.294 168.644 1.00 30.28 307 SER B C 1
ATOM 4701 O O . SER B 1 307 ? 140.921 238.101 169.298 1.00 32.19 307 SER B O 1
ATOM 4704 N N . THR B 1 308 ? 142.556 239.482 168.496 1.00 33.91 308 THR B N 1
ATOM 4705 C CA . THR B 1 308 ? 142.026 240.694 169.178 1.00 32.56 308 THR B CA 1
ATOM 4706 C C . THR B 1 308 ? 140.560 240.904 168.790 1.00 29.93 308 THR B C 1
ATOM 4707 O O . THR B 1 308 ? 139.768 241.281 169.674 1.00 32.38 308 THR B O 1
ATOM 4711 N N . SER B 1 309 ? 140.208 240.627 167.530 1.00 26.02 309 SER B N 1
ATOM 4712 C CA . SER B 1 309 ? 138.812 240.819 167.057 1.00 28.80 309 SER B CA 1
ATOM 4713 C C . SER B 1 309 ? 138.153 239.467 166.765 1.00 32.24 309 SER B C 1
ATOM 4714 O O . SER B 1 309 ? 138.875 238.449 166.748 1.00 34.71 309 SER B O 1
ATOM 4717 N N . ILE B 1 310 ? 136.834 239.462 166.551 1.00 29.10 310 ILE B N 1
ATOM 4718 C CA . ILE B 1 310 ? 136.089 238.188 166.307 1.00 27.30 310 ILE B CA 1
ATOM 4719 C C . ILE B 1 310 ? 136.137 237.866 164.809 1.00 25.08 310 ILE B C 1
ATOM 4720 O O . ILE B 1 310 ? 136.047 236.675 164.462 1.00 31.45 310 ILE B O 1
ATOM 4725 N N . LYS B 1 311 ? 136.292 238.887 163.960 1.00 25.47 311 LYS B N 1
ATOM 4726 C CA . LYS B 1 311 ? 136.285 238.661 162.488 1.00 30.37 311 LYS B CA 1
ATOM 4727 C C . LYS B 1 311 ? 137.608 238.006 162.071 1.00 28.12 311 LYS B C 1
ATOM 4728 O O . LYS B 1 311 ? 137.739 237.656 160.882 1.00 30.68 311 LYS B O 1
ATOM 4734 N N . ASP B 1 312 ? 138.544 237.847 163.011 1.00 25.60 312 ASP B N 1
ATOM 4735 C CA . ASP B 1 312 ? 139.829 237.161 162.709 1.00 30.16 312 ASP B CA 1
ATOM 4736 C C . ASP B 1 312 ? 139.794 235.743 163.292 1.00 32.50 312 ASP B C 1
ATOM 4737 O O . ASP B 1 312 ? 140.865 235.109 163.360 1.00 25.71 312 ASP B O 1
ATOM 4742 N N . THR B 1 313 ? 138.609 235.266 163.692 1.00 25.25 313 THR B N 1
ATOM 4743 C CA . THR B 1 313 ? 138.478 233.880 164.220 1.00 19.54 313 THR B CA 1
ATOM 4744 C C . THR B 1 313 ? 138.003 232.949 163.097 1.00 26.52 313 THR B C 1
ATOM 4745 O O . THR B 1 313 ? 137.831 233.436 161.962 1.00 24.46 313 THR B O 1
ATOM 4749 N N . GLY B 1 314 ? 137.795 231.667 163.409 1.00 28.21 314 GLY B N 1
ATOM 4750 C CA . GLY B 1 314 ? 137.385 230.686 162.385 1.00 20.45 314 GLY B CA 1
ATOM 4751 C C . GLY B 1 314 ? 136.047 231.035 161.756 1.00 19.52 314 GLY B C 1
ATOM 4752 O O . GLY B 1 314 ? 135.944 230.960 160.517 1.00 25.20 314 GLY B O 1
ATOM 4753 N N . GLY B 1 315 ? 135.057 231.407 162.575 1.00 20.16 315 GLY B N 1
ATOM 4754 C CA . GLY B 1 315 ? 133.711 231.707 162.051 1.00 17.05 315 GLY B CA 1
ATOM 4755 C C . GLY B 1 315 ? 132.690 231.831 163.166 1.00 20.07 315 GLY B C 1
ATOM 4756 O O . GLY B 1 315 ? 133.101 232.044 164.323 1.00 28.71 315 GLY B O 1
ATOM 4757 N N . VAL B 1 316 ? 131.402 231.705 162.831 1.00 19.47 316 VAL B N 1
ATOM 4758 C CA . VAL B 1 316 ? 130.317 231.840 163.846 1.00 21.29 316 VAL B CA 1
ATOM 4759 C C . VAL B 1 316 ? 129.499 230.545 163.879 1.00 18.93 316 VAL B C 1
ATOM 4760 O O . VAL B 1 316 ? 129.450 229.856 162.843 1.00 24.96 316 VAL B O 1
ATOM 4764 N N . VAL B 1 317 ? 128.893 230.229 165.026 1.00 22.04 317 VAL B N 1
ATOM 4765 C CA . VAL B 1 317 ? 128.005 229.029 165.113 1.00 22.20 317 VAL B CA 1
ATOM 4766 C C . VAL B 1 317 ? 126.578 229.512 165.390 1.00 24.01 317 VAL B C 1
ATOM 4767 O O . VAL B 1 317 ? 126.418 230.465 166.175 1.00 24.44 317 VAL B O 1
ATOM 4771 N N . LEU B 1 318 ? 125.584 228.894 164.748 1.00 26.16 318 LEU B N 1
ATOM 4772 C CA . LEU B 1 318 ? 124.169 229.314 164.924 1.00 24.58 318 LEU B CA 1
ATOM 4773 C C . LEU B 1 318 ? 123.379 228.140 165.514 1.00 28.08 318 LEU B C 1
ATOM 4774 O O . LEU B 1 318 ? 123.492 227.021 164.978 1.00 27.60 318 LEU B O 1
ATOM 4779 N N . VAL B 1 319 ? 122.616 228.394 166.582 1.00 32.26 319 VAL B N 1
ATOM 4780 C CA . VAL B 1 319 ? 121.792 227.318 167.208 1.00 33.06 319 VAL B CA 1
ATOM 4781 C C . VAL B 1 319 ? 120.441 227.255 166.488 1.00 34.32 319 VAL B C 1
ATOM 4782 O O . VAL B 1 319 ? 119.513 227.972 166.912 1.00 36.41 319 VAL B O 1
ATOM 4786 N N . THR B 1 320 ? 120.346 226.432 165.441 1.00 43.20 320 THR B N 1
ATOM 4787 C CA . THR B 1 320 ? 119.089 226.313 164.654 1.00 44.83 320 THR B CA 1
ATOM 4788 C C . THR B 1 320 ? 117.976 225.732 165.530 1.00 40.77 320 THR B C 1
ATOM 4789 O O . THR B 1 320 ? 116.833 226.209 165.384 1.00 45.05 320 THR B O 1
ATOM 4793 N N . LYS B 1 321 ? 118.297 224.758 166.393 1.00 39.03 321 LYS B N 1
ATOM 4794 C CA . LYS B 1 321 ? 117.290 224.079 167.263 1.00 46.37 321 LYS B CA 1
ATOM 4795 C C . LYS B 1 321 ? 116.475 223.085 166.425 1.00 49.07 321 LYS B C 1
ATOM 4796 O O . LYS B 1 321 ? 115.968 223.460 165.368 1.00 51.87 321 LYS B O 1
ATOM 4803 N N . ALA C 1 2 ? 50.188 197.425 111.996 1.00 69.54 2 ALA C N 1
ATOM 4804 C CA . ALA C 1 2 ? 51.070 198.474 112.562 1.00 70.19 2 ALA C CA 1
ATOM 4805 C C . ALA C 1 2 ? 52.458 197.887 112.833 1.00 70.23 2 ALA C C 1
ATOM 4806 O O . ALA C 1 2 ? 52.665 196.696 112.532 1.00 69.50 2 ALA C O 1
ATOM 4808 N N . LEU C 1 3 ? 53.366 198.692 113.392 1.00 64.71 3 LEU C N 1
ATOM 4809 C CA . LEU C 1 3 ? 54.727 198.196 113.731 1.00 64.46 3 LEU C CA 1
ATOM 4810 C C . LEU C 1 3 ? 54.586 197.018 114.698 1.00 65.50 3 LEU C C 1
ATOM 4811 O O . LEU C 1 3 ? 55.397 196.078 114.599 1.00 64.98 3 LEU C O 1
ATOM 4816 N N . SER C 1 4 ? 53.593 197.069 115.591 1.00 70.28 4 SER C N 1
ATOM 4817 C CA . SER C 1 4 ? 53.343 195.944 116.530 1.00 71.22 4 SER C CA 1
ATOM 4818 C C . SER C 1 4 ? 53.024 194.672 115.738 1.00 72.44 4 SER C C 1
ATOM 4819 O O . SER C 1 4 ? 53.624 193.624 116.043 1.00 70.36 4 SER C O 1
ATOM 4822 N N . ASP C 1 5 ? 52.110 194.761 114.765 1.00 72.85 5 ASP C N 1
ATOM 4823 C CA . ASP C 1 5 ? 51.755 193.600 113.952 1.00 71.16 5 ASP C CA 1
ATOM 4824 C C . ASP C 1 5 ? 52.984 192.975 113.308 1.00 70.80 5 ASP C C 1
ATOM 4825 O O . ASP C 1 5 ? 53.105 191.746 113.249 1.00 72.44 5 ASP C O 1
ATOM 4830 N N . LEU C 1 6 ? 53.902 193.802 112.813 1.00 67.50 6 LEU C N 1
ATOM 4831 C CA . LEU C 1 6 ? 55.138 193.285 112.243 1.00 66.13 6 LEU C CA 1
ATOM 4832 C C . LEU C 1 6 ? 56.051 192.776 113.349 1.00 65.49 6 LEU C C 1
ATOM 4833 O O . LEU C 1 6 ? 56.051 193.311 114.461 1.00 68.07 6 LEU C O 1
ATOM 4838 N N . GLN C 1 7 ? 56.840 191.742 113.041 1.00 61.28 7 GLN C N 1
ATOM 4839 C CA . GLN C 1 7 ? 57.763 191.157 114.052 1.00 61.85 7 GLN C CA 1
ATOM 4840 C C . GLN C 1 7 ? 59.114 191.877 113.985 1.00 62.37 7 GLN C C 1
ATOM 4841 O O . GLN C 1 7 ? 59.982 191.425 113.214 1.00 61.72 7 GLN C O 1
ATOM 4847 N N . VAL C 1 8 ? 59.286 192.943 114.772 1.00 58.39 8 VAL C N 1
ATOM 4848 C CA . VAL C 1 8 ? 60.548 193.742 114.739 1.00 58.41 8 VAL C CA 1
ATOM 4849 C C . VAL C 1 8 ? 61.697 192.895 115.297 1.00 57.79 8 VAL C C 1
ATOM 4850 O O . VAL C 1 8 ? 61.444 192.090 116.215 1.00 57.08 8 VAL C O 1
ATOM 4854 N N . PHE C 1 9 ? 62.910 193.076 114.763 1.00 59.62 9 PHE C N 1
ATOM 4855 C CA . PHE C 1 9 ? 64.097 192.327 115.258 1.00 56.95 9 PHE C CA 1
ATOM 4856 C C . PHE C 1 9 ? 65.234 193.310 115.556 1.00 56.85 9 PHE C C 1
ATOM 4857 O O . PHE C 1 9 ? 65.551 194.131 114.674 1.00 60.15 9 PHE C O 1
ATOM 4865 N N . ASN C 1 10 ? 65.837 193.215 116.745 1.00 58.45 10 ASN C N 1
ATOM 4866 C CA . ASN C 1 10 ? 66.900 194.165 117.167 1.00 57.90 10 ASN C CA 1
ATOM 4867 C C . ASN C 1 10 ? 68.260 193.629 116.708 1.00 57.53 10 ASN C C 1
ATOM 4868 O O . ASN C 1 10 ? 68.505 192.419 116.881 1.00 64.46 10 ASN C O 1
ATOM 4873 N N . ASP C 1 11 ? 69.111 194.491 116.150 1.00 55.05 11 ASP C N 1
ATOM 4874 C CA . ASP C 1 11 ? 70.427 194.035 115.627 1.00 59.74 11 ASP C CA 1
ATOM 4875 C C . ASP C 1 11 ? 71.303 193.545 116.785 1.00 61.59 11 ASP C C 1
ATOM 4876 O O . ASP C 1 11 ? 71.245 194.158 117.867 1.00 64.66 11 ASP C O 1
ATOM 4881 N N . TRP C 1 12 ? 72.075 192.477 116.562 1.00 60.75 12 TRP C N 1
ATOM 4882 C CA . TRP C 1 12 ? 73.007 191.970 117.607 1.00 64.86 12 TRP C CA 1
ATOM 4883 C C . TRP C 1 12 ? 74.385 191.736 116.982 1.00 65.55 12 TRP C C 1
ATOM 4884 O O . TRP C 1 12 ? 74.448 191.572 115.747 1.00 71.05 12 TRP C O 1
ATOM 4895 N N . ALA C 1 13 ? 75.442 191.716 117.800 1.00 51.79 13 ALA C N 1
ATOM 4896 C CA . ALA C 1 13 ? 76.814 191.555 117.261 1.00 53.07 13 ALA C CA 1
ATOM 4897 C C . ALA C 1 13 ? 77.646 190.658 118.183 1.00 54.62 13 ALA C C 1
ATOM 4898 O O . ALA C 1 13 ? 77.240 190.464 119.346 1.00 60.08 13 ALA C O 1
ATOM 4900 N N . TYR C 1 14 ? 78.764 190.133 117.673 1.00 52.32 14 TYR C N 1
ATOM 4901 C CA . TYR C 1 14 ? 79.665 189.281 118.492 1.00 51.34 14 TYR C CA 1
ATOM 4902 C C . TYR C 1 14 ? 81.098 189.806 118.372 1.00 54.90 14 TYR C C 1
ATOM 4903 O O . TYR C 1 14 ? 81.550 190.047 117.236 1.00 56.11 14 TYR C O 1
ATOM 4912 N N . LYS C 1 15 ? 81.787 189.974 119.504 1.00 60.45 15 LYS C N 1
ATOM 4913 C CA . LYS C 1 15 ? 83.196 190.454 119.486 1.00 62.10 15 LYS C CA 1
ATOM 4914 C C . LYS C 1 15 ? 84.046 189.565 120.398 1.00 61.08 15 LYS C C 1
ATOM 4915 O O . LYS C 1 15 ? 83.598 189.274 121.524 1.00 62.56 15 LYS C O 1
ATOM 4921 N N . THR C 1 16 ? 85.224 189.151 119.923 1.00 57.16 16 THR C N 1
ATOM 4922 C CA . THR C 1 16 ? 86.142 188.336 120.764 1.00 60.65 16 THR C CA 1
ATOM 4923 C C . THR C 1 16 ? 86.836 189.272 121.760 1.00 60.21 16 THR C C 1
ATOM 4924 O O . THR C 1 16 ? 87.528 188.768 122.665 1.00 57.07 16 THR C O 1
ATOM 4928 N N . MET C 1 17 ? 86.645 190.584 121.599 1.00 61.49 17 MET C N 1
ATOM 4929 C CA . MET C 1 17 ? 87.266 191.578 122.515 1.00 57.16 17 MET C CA 1
ATOM 4930 C C . MET C 1 17 ? 87.088 191.121 123.967 1.00 57.91 17 MET C C 1
ATOM 4931 O O . MET C 1 17 ? 85.927 190.982 124.401 1.00 57.92 17 MET C O 1
ATOM 4936 N N . SER C 1 18 ? 88.193 190.874 124.677 1.00 54.14 18 SER C N 1
ATOM 4937 C CA . SER C 1 18 ? 88.106 190.522 126.120 1.00 52.51 18 SER C CA 1
ATOM 4938 C C . SER C 1 18 ? 88.680 191.681 126.937 1.00 52.76 18 SER C C 1
ATOM 4939 O O . SER C 1 18 ? 89.708 192.244 126.513 1.00 56.76 18 SER C O 1
ATOM 4942 N N . GLU C 1 19 ? 88.043 192.025 128.060 1.00 46.36 19 GLU C N 1
ATOM 4943 C CA . GLU C 1 19 ? 88.496 193.201 128.850 1.00 48.76 19 GLU C CA 1
ATOM 4944 C C . GLU C 1 19 ? 89.943 193.006 129.314 1.00 53.27 19 GLU C C 1
ATOM 4945 O O . GLU C 1 19 ? 90.317 191.858 129.612 1.00 59.76 19 GLU C O 1
ATOM 4951 N N . VAL C 1 20 ? 90.716 194.092 129.368 1.00 48.09 20 VAL C N 1
ATOM 4952 C CA . VAL C 1 20 ? 92.128 194.036 129.855 1.00 50.11 20 VAL C CA 1
ATOM 4953 C C . VAL C 1 20 ? 92.140 194.386 131.347 1.00 54.11 20 VAL C C 1
ATOM 4954 O O . VAL C 1 20 ? 91.068 194.744 131.875 1.00 56.95 20 VAL C O 1
ATOM 4958 N N . LEU C 1 21 ? 93.303 194.285 132.000 1.00 47.64 21 LEU C N 1
ATOM 4959 C CA . LEU C 1 21 ? 93.412 194.601 133.452 1.00 46.82 21 LEU C CA 1
ATOM 4960 C C . LEU C 1 21 ? 93.138 196.095 133.664 1.00 50.82 21 LEU C C 1
ATOM 4961 O O . LEU C 1 21 ? 93.308 196.870 132.702 1.00 52.31 21 LEU C O 1
ATOM 4966 N N . ASP C 1 22 ? 92.732 196.485 134.875 1.00 47.60 22 ASP C N 1
ATOM 4967 C CA . ASP C 1 22 ? 92.340 197.900 135.123 1.00 45.68 22 ASP C CA 1
ATOM 4968 C C . ASP C 1 22 ? 93.473 198.672 135.809 1.00 46.99 22 ASP C C 1
ATOM 4969 O O . ASP C 1 22 ? 93.428 199.919 135.783 1.00 49.14 22 ASP C O 1
ATOM 4974 N N . GLN C 1 23 ? 94.458 197.975 136.382 1.00 44.21 23 GLN C N 1
ATOM 4975 C CA . GLN C 1 23 ? 95.526 198.671 137.150 1.00 38.02 23 GLN C CA 1
ATOM 4976 C C . GLN C 1 23 ? 96.761 198.905 136.274 1.00 41.04 23 GLN C C 1
ATOM 4977 O O . GLN C 1 23 ? 97.035 198.055 135.404 1.00 41.75 23 GLN C O 1
ATOM 4983 N N . GLN C 1 24 ? 97.478 200.011 136.501 1.00 43.69 24 GLN C N 1
ATOM 4984 C CA . GLN C 1 24 ? 98.734 200.285 135.753 1.00 41.60 24 GLN C CA 1
ATOM 4985 C C . GLN C 1 24 ? 99.802 199.281 136.199 1.00 44.28 24 GLN C C 1
ATOM 4986 O O . GLN C 1 24 ? 99.856 198.984 137.408 1.00 47.00 24 GLN C O 1
ATOM 4992 N N . VAL C 1 25 ? 100.615 198.780 135.264 1.00 39.89 25 VAL C N 1
ATOM 4993 C CA . VAL C 1 25 ? 101.634 197.744 135.613 1.00 42.39 25 VAL C CA 1
ATOM 4994 C C . VAL C 1 25 ? 103.022 198.196 135.146 1.00 44.37 25 VAL C C 1
ATOM 4995 O O . VAL C 1 25 ? 104.000 197.492 135.459 1.00 47.35 25 VAL C O 1
ATOM 4999 N N . GLU C 1 26 ? 103.103 199.326 134.438 1.00 45.29 26 GLU C N 1
ATOM 5000 C CA . GLU C 1 26 ? 104.410 199.794 133.902 1.00 46.29 26 GLU C CA 1
ATOM 5001 C C . GLU C 1 26 ? 105.190 200.487 135.024 1.00 45.45 26 GLU C C 1
ATOM 5002 O O . GLU C 1 26 ? 105.309 201.727 134.982 1.00 46.91 26 GLU C O 1
ATOM 5008 N N . LEU C 1 27 ? 105.688 199.710 135.991 1.00 34.49 27 LEU C N 1
ATOM 5009 C CA . LEU C 1 27 ? 106.458 200.276 137.130 1.00 32.58 27 LEU C CA 1
ATOM 5010 C C . LEU C 1 27 ? 107.725 199.440 137.325 1.00 38.96 27 LEU C C 1
ATOM 5011 O O . LEU C 1 27 ? 107.893 198.884 138.427 1.00 52.00 27 LEU C O 1
ATOM 5016 N N . PHE C 1 28 ? 108.575 199.351 136.299 1.00 30.26 28 PHE C N 1
ATOM 5017 C CA . PHE C 1 28 ? 109.780 198.485 136.392 1.00 30.59 28 PHE C CA 1
ATOM 5018 C C . PHE C 1 28 ? 111.021 199.263 135.945 1.00 33.69 28 PHE C C 1
ATOM 5019 O O . PHE C 1 28 ? 110.943 200.499 135.828 1.00 41.58 28 PHE C O 1
ATOM 5027 N N . ASN C 1 29 ? 112.134 198.558 135.717 1.00 35.74 29 ASN C N 1
ATOM 5028 C CA . ASN C 1 29 ? 113.406 199.223 135.324 1.00 39.67 29 ASN C CA 1
ATOM 5029 C C . ASN C 1 29 ? 113.109 200.327 134.304 1.00 44.64 29 ASN C C 1
ATOM 5030 O O . ASN C 1 29 ? 112.473 200.023 133.273 1.00 48.90 29 ASN C O 1
ATOM 5035 N N . GLY C 1 30 ? 113.563 201.553 134.578 1.00 29.14 30 GLY C N 1
ATOM 5036 C CA . GLY C 1 30 ? 113.299 202.686 133.670 1.00 30.40 30 GLY C CA 1
ATOM 5037 C C . GLY C 1 30 ? 111.942 203.309 133.941 1.00 31.02 30 GLY C C 1
ATOM 5038 O O . GLY C 1 30 ? 111.896 204.527 134.207 1.00 32.78 30 GLY C O 1
ATOM 5039 N N . ALA C 1 31 ? 110.874 202.505 133.890 1.00 31.28 31 ALA C N 1
ATOM 5040 C CA . ALA C 1 31 ? 109.509 203.015 134.154 1.00 29.11 31 ALA C CA 1
ATOM 5041 C C . ALA C 1 31 ? 109.455 203.608 135.565 1.00 29.39 31 ALA C C 1
ATOM 5042 O O . ALA C 1 31 ? 108.867 204.695 135.726 1.00 34.00 31 ALA C O 1
ATOM 5044 N N . THR C 1 32 ? 110.051 202.920 136.543 1.00 32.05 32 THR C N 1
ATOM 5045 C CA . THR C 1 32 ? 110.101 203.451 137.933 1.00 28.59 32 THR C CA 1
ATOM 5046 C C . THR C 1 32 ? 111.540 203.880 138.245 1.00 32.06 32 THR C C 1
ATOM 5047 O O . THR C 1 32 ? 111.904 203.883 139.437 1.00 32.66 32 THR C O 1
ATOM 5051 N N . ARG C 1 33 ? 112.318 204.225 137.211 1.00 34.54 33 ARG C N 1
ATOM 5052 C CA . ARG C 1 33 ? 113.714 204.706 137.410 1.00 30.16 33 ARG C CA 1
ATOM 5053 C C . ARG C 1 33 ? 114.565 203.599 138.042 1.00 33.99 33 ARG C C 1
ATOM 5054 O O . ARG C 1 33 ? 115.413 203.927 138.892 1.00 36.96 33 ARG C O 1
ATOM 5062 N N . GLY C 1 34 ? 114.345 202.343 137.643 1.00 28.22 34 GLY C N 1
ATOM 5063 C CA . GLY C 1 34 ? 115.185 201.234 138.140 1.00 22.20 34 GLY C CA 1
ATOM 5064 C C . GLY C 1 34 ? 114.866 200.852 139.574 1.00 24.05 34 GLY C C 1
ATOM 5065 O O . GLY C 1 34 ? 115.630 200.049 140.143 1.00 30.56 34 GLY C O 1
ATOM 5066 N N . ALA C 1 35 ? 113.786 201.393 140.148 1.00 29.09 35 ALA C N 1
ATOM 5067 C CA . ALA C 1 35 ? 113.382 200.974 141.509 1.00 23.33 35 ALA C CA 1
ATOM 5068 C C . ALA C 1 35 ? 113.087 199.472 141.479 1.00 26.40 35 ALA C C 1
ATOM 5069 O O . ALA C 1 35 ? 113.501 198.774 142.423 1.00 30.05 35 ALA C O 1
ATOM 5071 N N . ILE C 1 36 ? 112.399 199.002 140.432 1.00 32.31 36 ILE C N 1
ATOM 5072 C CA . ILE C 1 36 ? 112.135 197.539 140.274 1.00 27.76 36 ILE C CA 1
ATOM 5073 C C . ILE C 1 36 ? 112.891 197.060 139.032 1.00 29.38 36 ILE C C 1
ATOM 5074 O O . ILE C 1 36 ? 112.510 197.465 137.923 1.00 36.49 36 ILE C O 1
ATOM 5079 N N . ILE C 1 37 ? 113.923 196.230 139.214 1.00 23.88 37 ILE C N 1
ATOM 5080 C CA . ILE C 1 37 ? 114.770 195.797 138.061 1.00 27.40 37 ILE C CA 1
ATOM 5081 C C . ILE C 1 37 ? 113.959 194.897 137.122 1.00 34.02 37 ILE C C 1
ATOM 5082 O O . ILE C 1 37 ? 114.138 195.030 135.895 1.00 38.52 37 ILE C O 1
ATOM 5087 N N . LEU C 1 38 ? 113.114 194.019 137.671 1.00 23.96 38 LEU C N 1
ATOM 5088 C CA . LEU C 1 38 ? 112.352 193.048 136.838 1.00 27.90 38 LEU C CA 1
ATOM 5089 C C . LEU C 1 38 ? 113.328 192.263 135.953 1.00 26.84 38 LEU C C 1
ATOM 5090 O O . LEU C 1 38 ? 113.249 192.397 134.716 1.00 28.35 38 LEU C O 1
ATOM 5095 N N . ARG C 1 39 ? 114.165 191.423 136.569 1.00 34.49 39 ARG C N 1
ATOM 5096 C CA . ARG C 1 39 ? 115.079 190.547 135.789 1.00 25.68 39 ARG C CA 1
ATOM 5097 C C . ARG C 1 39 ? 114.401 189.188 135.593 1.00 31.18 39 ARG C C 1
ATOM 5098 O O . ARG C 1 39 ? 113.219 189.059 135.971 1.00 33.39 39 ARG C O 1
ATOM 5106 N N . SER C 1 40 ? 115.133 188.216 135.046 1.00 34.72 40 SER C N 1
ATOM 5107 C CA . SER C 1 40 ? 114.584 186.846 134.873 1.00 35.71 40 SER C CA 1
ATOM 5108 C C . SER C 1 40 ? 115.669 185.831 135.241 1.00 36.11 40 SER C C 1
ATOM 5109 O O . SER C 1 40 ? 116.210 185.187 134.325 1.00 45.36 40 SER C O 1
ATOM 5112 N N . ALA C 1 41 ? 115.984 185.715 136.536 1.00 24.92 41 ALA C N 1
ATOM 5113 C CA . ALA C 1 41 ? 117.056 184.794 136.983 1.00 33.32 41 ALA C CA 1
ATOM 5114 C C . ALA C 1 41 ? 116.442 183.602 137.722 1.00 33.42 41 ALA C C 1
ATOM 5115 O O . ALA C 1 41 ? 115.892 183.809 138.821 1.00 44.35 41 ALA C O 1
ATOM 5117 N N . GLY C 1 42 ? 116.542 182.403 137.140 1.00 27.19 42 GLY C N 1
ATOM 5118 C CA . GLY C 1 42 ? 116.015 181.192 137.798 1.00 25.87 42 GLY C CA 1
ATOM 5119 C C . GLY C 1 42 ? 116.800 180.866 139.056 1.00 25.42 42 GLY C C 1
ATOM 5120 O O . GLY C 1 42 ? 118.040 180.790 138.973 1.00 29.09 42 GLY C O 1
ATOM 5121 N N . ASN C 1 43 ? 116.104 180.680 140.180 1.00 29.85 43 ASN C N 1
ATOM 5122 C CA . ASN C 1 43 ? 116.777 180.365 141.468 1.00 29.25 43 ASN C CA 1
ATOM 5123 C C . ASN C 1 43 ? 116.357 178.961 141.912 1.00 27.99 43 ASN C C 1
ATOM 5124 O O . ASN C 1 43 ? 115.221 178.561 141.602 1.00 28.97 43 ASN C O 1
ATOM 5129 N N . THR C 1 44 ? 117.249 178.241 142.595 1.00 22.24 44 THR C N 1
ATOM 5130 C CA . THR C 1 44 ? 116.930 176.863 143.055 1.00 23.28 44 THR C CA 1
ATOM 5131 C C . THR C 1 44 ? 116.376 176.921 144.481 1.00 23.59 44 THR C C 1
ATOM 5132 O O . THR C 1 44 ? 116.620 177.932 145.171 1.00 26.73 44 THR C O 1
ATOM 5136 N N . GLY C 1 45 ? 115.656 175.877 144.898 1.00 24.95 45 GLY C N 1
ATOM 5137 C CA . GLY C 1 45 ? 115.101 175.830 146.262 1.00 19.44 45 GLY C CA 1
ATOM 5138 C C . GLY C 1 45 ? 113.872 176.706 146.401 1.00 20.17 45 GLY C C 1
ATOM 5139 O O . GLY C 1 45 ? 113.123 176.824 145.416 1.00 35.56 45 GLY C O 1
ATOM 5140 N N . ASP C 1 46 ? 113.662 177.282 147.587 1.00 17.07 46 ASP C N 1
ATOM 5141 C CA . ASP C 1 46 ? 112.506 178.188 147.818 1.00 25.46 46 ASP C CA 1
ATOM 5142 C C . ASP C 1 46 ? 113.014 179.471 148.480 1.00 23.62 46 ASP C C 1
ATOM 5143 O O . ASP C 1 46 ? 112.175 180.243 148.984 1.00 25.48 46 ASP C O 1
ATOM 5148 N N . LEU C 1 47 ? 114.334 179.686 148.467 1.00 29.03 47 LEU C N 1
ATOM 5149 C CA . LEU C 1 47 ? 114.926 180.868 149.147 1.00 21.98 47 LEU C CA 1
ATOM 5150 C C . LEU C 1 47 ? 116.361 181.059 148.645 1.00 23.37 47 LEU C C 1
ATOM 5151 O O . LEU C 1 47 ? 117.057 180.046 148.465 1.00 30.70 47 LEU C O 1
ATOM 5156 N N . SER C 1 48 ? 116.780 182.307 148.417 1.00 21.26 48 SER C N 1
ATOM 5157 C CA . SER C 1 48 ? 118.181 182.586 148.002 1.00 20.49 48 SER C CA 1
ATOM 5158 C C . SER C 1 48 ? 118.868 183.414 149.093 1.00 26.77 48 SER C C 1
ATOM 5159 O O . SER C 1 48 ? 118.214 184.330 149.626 1.00 40.03 48 SER C O 1
ATOM 5162 N N . GLU C 1 49 ? 120.128 183.107 149.416 1.00 24.67 49 GLU C N 1
ATOM 5163 C CA . GLU C 1 49 ? 120.819 183.813 150.530 1.00 23.61 49 GLU C CA 1
ATOM 5164 C C . GLU C 1 49 ? 122.128 184.444 150.045 1.00 22.92 49 GLU C C 1
ATOM 5165 O O . GLU C 1 49 ? 122.768 183.859 149.151 1.00 24.34 49 GLU C O 1
ATOM 5171 N N . ALA C 1 50 ? 122.504 185.592 150.617 1.00 20.06 50 ALA C N 1
ATOM 5172 C CA . ALA C 1 50 ? 123.780 186.254 150.257 1.00 18.38 50 ALA C CA 1
ATOM 5173 C C . ALA C 1 50 ? 124.403 186.858 151.520 1.00 19.35 50 ALA C C 1
ATOM 5174 O O . ALA C 1 50 ? 123.761 187.734 152.129 1.00 25.13 50 ALA C O 1
ATOM 5176 N N . ALA C 1 51 ? 125.607 186.411 151.890 1.00 17.73 51 ALA C N 1
ATOM 5177 C CA . ALA C 1 51 ? 126.245 186.894 153.138 1.00 8.12 51 ALA C CA 1
ATOM 5178 C C . ALA C 1 51 ? 127.216 188.038 152.831 1.00 15.56 51 ALA C C 1
ATOM 5179 O O . ALA C 1 51 ? 128.151 187.822 152.036 1.00 23.12 51 ALA C O 1
ATOM 5181 N N . PHE C 1 52 ? 127.002 189.207 153.443 1.00 22.27 52 PHE C N 1
ATOM 5182 C CA . PHE C 1 52 ? 127.918 190.362 153.249 1.00 22.03 52 PHE C CA 1
ATOM 5183 C C . PHE C 1 52 ? 128.425 190.829 154.616 1.00 24.37 52 PHE C C 1
ATOM 5184 O O . PHE C 1 52 ? 127.646 190.783 155.583 1.00 31.78 52 PHE C O 1
ATOM 5192 N N . TRP C 1 53 ? 129.676 191.287 154.686 1.00 24.20 53 TRP C N 1
ATOM 5193 C CA . TRP C 1 53 ? 130.277 191.687 155.987 1.00 10.29 53 TRP C CA 1
ATOM 5194 C C . TRP C 1 53 ? 129.426 192.753 156.688 1.00 12.96 53 TRP C C 1
ATOM 5195 O O . TRP C 1 53 ? 128.947 193.675 156.002 1.00 19.47 53 TRP C O 1
ATOM 5206 N N . ALA C 1 54 ? 129.253 192.624 158.007 1.00 17.01 54 ALA C N 1
ATOM 5207 C CA . ALA C 1 54 ? 128.460 193.589 158.804 1.00 13.22 54 ALA C CA 1
ATOM 5208 C C . ALA C 1 54 ? 129.309 194.820 159.136 1.00 16.25 54 ALA C C 1
ATOM 5209 O O . ALA C 1 54 ? 130.548 194.735 159.018 1.00 22.55 54 ALA C O 1
ATOM 5211 N N . LYS C 1 55 ? 128.661 195.916 159.539 1.00 15.45 55 LYS C N 1
ATOM 5212 C CA . LYS C 1 55 ? 129.395 197.156 159.904 1.00 11.14 55 LYS C CA 1
ATOM 5213 C C . LYS C 1 55 ? 129.994 196.997 161.304 1.00 22.72 55 LYS C C 1
ATOM 5214 O O . LYS C 1 55 ? 129.215 196.833 162.260 1.00 34.43 55 LYS C O 1
ATOM 5220 N N . ILE C 1 56 ? 131.324 197.046 161.414 1.00 14.07 56 ILE C N 1
ATOM 5221 C CA . ILE C 1 56 ? 131.982 196.973 162.753 1.00 15.44 56 ILE C CA 1
ATOM 5222 C C . ILE C 1 56 ? 131.643 198.258 163.513 1.00 15.44 56 ILE C C 1
ATOM 5223 O O . ILE C 1 56 ? 132.237 199.307 163.192 1.00 22.64 56 ILE C O 1
ATOM 5228 N N . GLN C 1 57 ? 130.718 198.178 164.473 1.00 13.37 57 GLN C N 1
ATOM 5229 C CA . GLN C 1 57 ? 130.290 199.386 165.230 1.00 18.34 57 GLN C CA 1
ATOM 5230 C C . GLN C 1 57 ? 131.436 199.853 166.133 1.00 20.21 57 GLN C C 1
ATOM 5231 O O . GLN C 1 57 ? 132.267 199.007 166.520 1.00 22.16 57 GLN C O 1
ATOM 5237 N N . GLY C 1 58 ? 131.472 201.150 166.458 1.00 20.33 58 GLY C N 1
ATOM 5238 C CA . GLY C 1 58 ? 132.528 201.689 167.335 1.00 16.97 58 GLY C CA 1
ATOM 5239 C C . GLY C 1 58 ? 133.912 201.253 166.886 1.00 18.92 58 GLY C C 1
ATOM 5240 O O . GLY C 1 58 ? 134.779 201.069 167.760 1.00 16.63 58 GLY C O 1
ATOM 5241 N N . LEU C 1 59 ? 134.117 201.106 165.573 1.00 16.10 59 LEU C N 1
ATOM 5242 C CA . LEU C 1 59 ? 135.454 200.732 165.041 1.00 9.62 59 LEU C CA 1
ATOM 5243 C C . LEU C 1 59 ? 136.469 201.797 165.467 1.00 18.65 59 LEU C C 1
ATOM 5244 O O . LEU C 1 59 ? 137.638 201.437 165.697 1.00 26.39 59 LEU C O 1
ATOM 5249 N N . VAL C 1 60 ? 136.039 203.060 165.557 1.00 15.73 60 VAL C N 1
ATOM 5250 C CA . VAL C 1 60 ? 136.951 204.133 166.059 1.00 5.34 60 VAL C CA 1
ATOM 5251 C C . VAL C 1 60 ? 136.454 204.590 167.434 1.00 13.28 60 VAL C C 1
ATOM 5252 O O . VAL C 1 60 ? 135.253 204.903 167.550 1.00 20.56 60 VAL C O 1
ATOM 5256 N N . ARG C 1 61 ? 137.341 204.618 168.430 1.00 11.85 61 ARG C N 1
ATOM 5257 C CA . ARG C 1 61 ? 136.980 205.006 169.780 1.00 8.52 61 ARG C CA 1
ATOM 5258 C C . ARG C 1 61 ? 138.066 205.899 170.358 1.00 15.52 61 ARG C C 1
ATOM 5259 O O . ARG C 1 61 ? 139.231 205.803 169.959 1.00 20.46 61 ARG C O 1
ATOM 5267 N N . PRO C 1 62 ? 137.754 206.818 171.309 1.00 18.75 62 PRO C N 1
ATOM 5268 C CA . PRO C 1 62 ? 138.793 207.631 171.945 1.00 9.02 62 PRO C CA 1
ATOM 5269 C C . PRO C 1 62 ? 139.760 206.755 172.751 1.00 15.15 62 PRO C C 1
ATOM 5270 O O . PRO C 1 62 ? 139.304 205.829 173.395 1.00 25.47 62 PRO C O 1
ATOM 5274 N N . ARG C 1 63 ? 141.059 207.065 172.697 1.00 5.35 63 ARG C N 1
ATOM 5275 C CA . ARG C 1 63 ? 142.054 206.308 173.502 1.00 10.57 63 ARG C CA 1
ATOM 5276 C C . ARG C 1 63 ? 142.838 207.290 174.377 1.00 15.77 63 ARG C C 1
ATOM 5277 O O . ARG C 1 63 ? 143.099 208.417 173.912 1.00 22.47 63 ARG C O 1
ATOM 5285 N N . ASP C 1 64 ? 143.185 206.879 175.600 1.00 13.23 64 ASP C N 1
ATOM 5286 C CA . ASP C 1 64 ? 144.009 207.743 176.485 1.00 5.33 64 ASP C CA 1
ATOM 5287 C C . ASP C 1 64 ? 145.445 207.212 176.473 1.00 18.00 64 ASP C C 1
ATOM 5288 O O . ASP C 1 64 ? 145.676 206.113 177.014 1.00 25.19 64 ASP C O 1
ATOM 5293 N N . PRO C 1 65 ? 146.415 207.948 175.886 1.00 11.26 65 PRO C N 1
ATOM 5294 C CA . PRO C 1 65 ? 147.807 207.503 175.829 1.00 12.69 65 PRO C CA 1
ATOM 5295 C C . PRO C 1 65 ? 148.417 207.408 177.234 1.00 19.72 65 PRO C C 1
ATOM 5296 O O . PRO C 1 65 ? 149.450 206.779 177.374 1.00 21.91 65 PRO C O 1
ATOM 5300 N N . TYR C 1 66 ? 147.773 208.027 178.228 1.00 14.33 66 TYR C N 1
ATOM 5301 C CA . TYR C 1 66 ? 148.321 208.039 179.611 1.00 12.88 66 TYR C CA 1
ATOM 5302 C C . TYR C 1 66 ? 147.594 207.002 180.479 1.00 20.69 66 TYR C C 1
ATOM 5303 O O . TYR C 1 66 ? 147.818 206.998 181.704 1.00 30.69 66 TYR C O 1
ATOM 5312 N N . SER C 1 67 ? 146.753 206.160 179.870 1.00 10.98 67 SER C N 1
ATOM 5313 C CA . SER C 1 67 ? 145.985 205.143 180.639 1.00 16.54 67 SER C CA 1
ATOM 5314 C C . SER C 1 67 ? 146.303 203.735 180.121 1.00 22.61 67 SER C C 1
ATOM 5315 O O . SER C 1 67 ? 146.838 203.629 179.000 1.00 22.83 67 SER C O 1
ATOM 5318 N N . ASN C 1 68 ? 145.974 202.702 180.905 1.00 21.54 68 ASN C N 1
ATOM 5319 C CA . ASN C 1 68 ? 146.197 201.302 180.453 1.00 18.76 68 ASN C CA 1
ATOM 5320 C C . ASN C 1 68 ? 144.884 200.525 180.597 1.00 20.33 68 ASN C C 1
ATOM 5321 O O . ASN C 1 68 ? 144.938 199.286 180.718 1.00 23.17 68 ASN C O 1
ATOM 5326 N N . ALA C 1 69 ? 143.750 201.234 180.583 1.00 22.71 69 ALA C N 1
ATOM 5327 C CA . ALA C 1 69 ? 142.430 200.578 180.740 1.00 20.61 69 ALA C CA 1
ATOM 5328 C C . ALA C 1 69 ? 142.220 199.558 179.615 1.00 23.72 69 ALA C C 1
ATOM 5329 O O . ALA C 1 69 ? 142.536 199.885 178.454 1.00 29.87 69 ALA C O 1
ATOM 5331 N N . ASP C 1 70 ? 141.703 198.373 179.951 1.00 23.24 70 ASP C N 1
ATOM 5332 C CA . ASP C 1 70 ? 141.477 197.307 178.938 1.00 26.29 70 ASP C CA 1
ATOM 5333 C C . ASP C 1 70 ? 140.274 197.676 178.066 1.00 26.63 70 ASP C C 1
ATOM 5334 O O . ASP C 1 70 ? 139.365 198.363 178.571 1.00 29.50 70 ASP C O 1
ATOM 5339 N N . VAL C 1 71 ? 140.272 197.232 176.805 1.00 23.40 71 VAL C N 1
ATOM 5340 C CA . VAL C 1 71 ? 139.133 197.511 175.878 1.00 20.73 71 VAL C CA 1
ATOM 5341 C C . VAL C 1 71 ? 138.554 196.172 175.411 1.00 28.30 71 VAL C C 1
ATOM 5342 O O . VAL C 1 71 ? 139.346 195.302 175.002 1.00 30.31 71 VAL C O 1
ATOM 5346 N N . ALA C 1 72 ? 137.223 196.029 175.448 1.00 24.36 72 ALA C N 1
ATOM 5347 C CA . ALA C 1 72 ? 136.563 194.777 175.013 1.00 21.26 72 ALA C CA 1
ATOM 5348 C C . ALA C 1 72 ? 136.873 194.503 173.537 1.00 26.12 72 ALA C C 1
ATOM 5349 O O . ALA C 1 72 ? 137.046 195.477 172.777 1.00 27.64 72 ALA C O 1
ATOM 5351 N N . ALA C 1 73 ? 136.921 193.226 173.149 1.00 27.87 73 ALA C N 1
ATOM 5352 C CA . ALA C 1 73 ? 137.242 192.856 171.750 1.00 18.82 73 ALA C CA 1
ATOM 5353 C C . ALA C 1 73 ? 136.023 193.080 170.847 1.00 25.21 73 ALA C C 1
ATOM 5354 O O . ALA C 1 73 ? 134.896 193.126 171.376 1.00 27.97 73 ALA C O 1
ATOM 5356 N N . LYS C 1 74 ? 136.244 193.172 169.532 1.00 19.06 74 LYS C N 1
ATOM 5357 C CA . LYS C 1 74 ? 135.132 193.363 168.562 1.00 15.93 74 LYS C CA 1
ATOM 5358 C C . LYS C 1 74 ? 135.327 192.387 167.397 1.00 18.48 74 LYS C C 1
ATOM 5359 O O . LYS C 1 74 ? 136.033 192.754 166.438 1.00 32.89 74 LYS C O 1
ATOM 5365 N N . ASP C 1 75 ? 134.722 191.197 167.473 1.00 15.30 75 ASP C N 1
ATOM 5366 C CA . ASP C 1 75 ? 134.921 190.160 166.423 1.00 26.54 75 ASP C CA 1
ATOM 5367 C C . ASP C 1 75 ? 134.298 190.609 165.096 1.00 23.07 75 ASP C C 1
ATOM 5368 O O . ASP C 1 75 ? 133.340 191.408 165.131 1.00 21.05 75 ASP C O 1
ATOM 5373 N N . LEU C 1 76 ? 134.824 190.110 163.973 1.00 28.13 76 LEU C N 1
ATOM 5374 C CA . LEU C 1 76 ? 134.265 190.447 162.635 1.00 26.06 76 LEU C CA 1
ATOM 5375 C C . LEU C 1 76 ? 133.089 189.509 162.342 1.00 31.52 76 LEU C C 1
ATOM 5376 O O . LEU C 1 76 ? 133.182 188.320 162.708 1.00 38.83 76 LEU C O 1
ATOM 5381 N N . ARG C 1 77 ? 132.032 190.023 161.706 1.00 23.32 77 ARG C N 1
ATOM 5382 C CA . ARG C 1 77 ? 130.844 189.193 161.367 1.00 22.03 77 ARG C CA 1
ATOM 5383 C C . ARG C 1 77 ? 130.245 189.687 160.045 1.00 22.93 77 ARG C C 1
ATOM 5384 O O . ARG C 1 77 ? 130.609 190.798 159.611 1.00 29.14 77 ARG C O 1
ATOM 5392 N N . GLN C 1 78 ? 129.376 188.870 159.440 1.00 15.80 78 GLN C N 1
ATOM 5393 C CA . GLN C 1 78 ? 128.746 189.230 158.142 1.00 23.86 78 GLN C CA 1
ATOM 5394 C C . GLN C 1 78 ? 127.230 189.041 158.249 1.00 24.18 78 GLN C C 1
ATOM 5395 O O . GLN C 1 78 ? 126.800 188.102 158.947 1.00 16.78 78 GLN C O 1
ATOM 5401 N N . LEU C 1 79 ? 126.457 189.908 157.591 1.00 17.32 79 LEU C N 1
ATOM 5402 C CA . LEU C 1 79 ? 124.973 189.807 157.616 1.00 20.72 79 LEU C CA 1
ATOM 5403 C C . LEU C 1 79 ? 124.507 189.014 156.391 1.00 22.88 79 LEU C C 1
ATOM 5404 O O . LEU C 1 79 ? 125.326 188.826 155.474 1.00 33.67 79 LEU C O 1
ATOM 5409 N N . VAL C 1 80 ? 123.247 188.565 156.380 1.00 12.22 80 VAL C N 1
ATOM 5410 C CA . VAL C 1 80 ? 122.747 187.718 155.254 1.00 13.51 80 VAL C CA 1
ATOM 5411 C C . VAL C 1 80 ? 121.440 188.305 154.708 1.00 20.43 80 VAL C C 1
ATOM 5412 O O . VAL C 1 80 ? 120.567 188.654 155.525 1.00 21.51 80 VAL C O 1
ATOM 5416 N N . ASP C 1 81 ? 121.312 188.401 153.380 1.00 32.26 81 ASP C N 1
ATOM 5417 C CA . ASP C 1 81 ? 120.053 188.890 152.755 1.00 20.32 81 ASP C CA 1
ATOM 5418 C C . ASP C 1 81 ? 119.294 187.687 152.184 1.00 29.73 81 ASP C C 1
ATOM 5419 O O . ASP C 1 81 ? 119.954 186.678 151.872 1.00 36.18 81 ASP C O 1
ATOM 5424 N N . ASN C 1 82 ? 117.962 187.764 152.107 1.00 26.02 82 ASN C N 1
ATOM 5425 C CA . ASN C 1 82 ? 117.170 186.582 151.669 1.00 17.70 82 ASN C CA 1
ATOM 5426 C C . ASN C 1 82 ? 116.209 186.967 150.541 1.00 22.30 82 ASN C C 1
ATOM 5427 O O . ASN C 1 82 ? 115.431 187.922 150.734 1.00 33.38 82 ASN C O 1
ATOM 5432 N N . THR C 1 83 ? 116.261 186.247 149.416 1.00 22.56 83 THR C N 1
ATOM 5433 C CA . THR C 1 83 ? 115.298 186.496 148.309 1.00 18.80 83 THR C CA 1
ATOM 5434 C C . THR C 1 83 ? 114.292 185.342 148.290 1.00 21.05 83 THR C C 1
ATOM 5435 O O . THR C 1 83 ? 114.632 184.277 147.738 1.00 29.25 83 THR C O 1
ATOM 5439 N N . ILE C 1 84 ? 113.114 185.541 148.889 1.00 24.52 84 ILE C N 1
ATOM 5440 C CA . ILE C 1 84 ? 112.108 184.441 148.990 1.00 19.82 84 ILE C CA 1
ATOM 5441 C C . ILE C 1 84 ? 111.551 184.126 147.598 1.00 17.90 84 ILE C C 1
ATOM 5442 O O . ILE C 1 84 ? 111.380 185.068 146.803 1.00 25.97 84 ILE C O 1
ATOM 5447 N N . LYS C 1 85 ? 111.285 182.846 147.321 1.00 16.53 85 LYS C N 1
ATOM 5448 C CA . LYS C 1 85 ? 110.686 182.454 146.018 1.00 21.03 85 LYS C CA 1
ATOM 5449 C C . LYS C 1 85 ? 109.163 182.400 146.168 1.00 25.94 85 LYS C C 1
ATOM 5450 O O . LYS C 1 85 ? 108.686 181.707 147.089 1.00 28.14 85 LYS C O 1
ATOM 5456 N N . VAL C 1 86 ? 108.436 183.108 145.298 1.00 23.12 86 VAL C N 1
ATOM 5457 C CA . VAL C 1 86 ? 106.946 183.136 145.370 1.00 22.43 86 VAL C CA 1
ATOM 5458 C C . VAL C 1 86 ? 106.387 182.319 144.201 1.00 25.41 86 VAL C C 1
ATOM 5459 O O . VAL C 1 86 ? 106.712 182.649 143.044 1.00 29.78 86 VAL C O 1
ATOM 5463 N N . ALA C 1 87 ? 105.582 181.293 144.496 1.00 20.63 87 ALA C N 1
ATOM 5464 C CA . ALA C 1 87 ? 104.984 180.452 143.434 1.00 19.05 87 ALA C CA 1
ATOM 5465 C C . ALA C 1 87 ? 103.542 180.904 143.178 1.00 24.77 87 ALA C C 1
ATOM 5466 O O . ALA C 1 87 ? 102.798 181.080 144.162 1.00 40.73 87 ALA C O 1
ATOM 5468 N N . SER C 1 88 ? 103.172 181.090 141.907 1.00 21.41 88 SER C N 1
ATOM 5469 C CA . SER C 1 88 ? 101.801 181.553 141.562 1.00 16.00 88 SER C CA 1
ATOM 5470 C C . SER C 1 88 ? 101.237 180.706 140.416 1.00 23.96 88 SER C C 1
ATOM 5471 O O . SER C 1 88 ? 102.037 180.201 139.607 1.00 33.56 88 SER C O 1
ATOM 5474 N N . GLY C 1 89 ? 99.910 180.563 140.350 1.00 24.72 89 GLY C N 1
ATOM 5475 C CA . GLY C 1 89 ? 99.292 179.718 139.312 1.00 25.70 89 GLY C CA 1
ATOM 5476 C C . GLY C 1 89 ? 97.996 180.311 138.793 1.00 24.30 89 GLY C C 1
ATOM 5477 O O . GLY C 1 89 ? 97.673 181.451 139.178 1.00 24.71 89 GLY C O 1
ATOM 5478 N N . THR C 1 90 ? 97.282 179.567 137.944 1.00 31.39 90 THR C N 1
ATOM 5479 C CA . THR C 1 90 ? 95.992 180.045 137.382 1.00 27.32 90 THR C CA 1
ATOM 5480 C C . THR C 1 90 ? 94.893 179.039 137.738 1.00 28.80 90 THR C C 1
ATOM 5481 O O . THR C 1 90 ? 95.095 177.839 137.479 1.00 37.74 90 THR C O 1
ATOM 5485 N N . PRO C 1 91 ? 93.751 179.466 138.319 1.00 26.49 91 PRO C N 1
ATOM 5486 C CA . PRO C 1 91 ? 92.647 178.548 138.602 1.00 29.82 91 PRO C CA 1
ATOM 5487 C C . PRO C 1 91 ? 92.203 177.832 137.320 1.00 35.93 91 PRO C C 1
ATOM 5488 O O . PRO C 1 91 ? 92.165 178.465 136.282 1.00 40.60 91 PRO C O 1
ATOM 5492 N N . PRO C 1 92 ? 91.861 176.525 137.368 1.00 27.19 92 PRO C N 1
ATOM 5493 C CA . PRO C 1 92 ? 91.492 175.780 136.164 1.00 25.27 92 PRO C CA 1
ATOM 5494 C C . PRO C 1 92 ? 90.473 176.559 135.319 1.00 32.90 92 PRO C C 1
ATOM 5495 O O . PRO C 1 92 ? 89.433 176.912 135.841 1.00 39.29 92 PRO C O 1
ATOM 5499 N N . ILE C 1 93 ? 90.795 176.800 134.045 1.00 31.45 93 ILE C N 1
ATOM 5500 C CA . ILE C 1 93 ? 89.880 177.561 133.142 1.00 29.37 93 ILE C CA 1
ATOM 5501 C C . ILE C 1 93 ? 89.081 176.565 132.299 1.00 33.14 93 ILE C C 1
ATOM 5502 O O . ILE C 1 93 ? 89.705 175.802 131.539 1.00 36.19 93 ILE C O 1
ATOM 5507 N N . ASN C 1 94 ? 87.752 176.587 132.422 1.00 33.72 94 ASN C N 1
ATOM 5508 C CA . ASN C 1 94 ? 86.885 175.638 131.673 1.00 33.51 94 ASN C CA 1
ATOM 5509 C C . ASN C 1 94 ? 86.652 176.179 130.261 1.00 35.53 94 ASN C C 1
ATOM 5510 O O . ASN C 1 94 ? 86.084 177.281 130.137 1.00 35.43 94 ASN C O 1
ATOM 5515 N N . ILE C 1 95 ? 87.085 175.428 129.242 1.00 39.07 95 ILE C N 1
ATOM 5516 C CA . ILE C 1 95 ? 86.882 175.850 127.825 1.00 39.97 95 ILE C CA 1
ATOM 5517 C C . ILE C 1 95 ? 86.227 174.692 127.064 1.00 42.10 95 ILE C C 1
ATOM 5518 O O . ILE C 1 95 ? 86.909 174.070 126.228 1.00 46.54 95 ILE C O 1
ATOM 5523 N N . PRO C 1 96 ? 84.943 174.354 127.325 1.00 43.51 96 PRO C N 1
ATOM 5524 C CA . PRO C 1 96 ? 84.259 173.297 126.582 1.00 44.34 96 PRO C CA 1
ATOM 5525 C C . PRO C 1 96 ? 84.063 173.708 125.135 1.00 48.28 96 PRO C C 1
ATOM 5526 O O . PRO C 1 96 ? 83.487 174.770 124.856 1.00 46.80 96 PRO C O 1
ATOM 5530 N N . PRO C 1 97 ? 84.578 172.944 124.139 1.00 48.11 97 PRO C N 1
ATOM 5531 C CA . PRO C 1 97 ? 84.466 173.359 122.743 1.00 46.45 97 PRO C CA 1
ATOM 5532 C C . PRO C 1 97 ? 82.976 173.470 122.403 1.00 43.81 97 PRO C C 1
ATOM 5533 O O . PRO C 1 97 ? 82.629 174.304 121.595 1.00 46.04 97 PRO C O 1
ATOM 5537 N N . SER C 1 98 ? 82.144 172.647 123.049 1.00 48.21 98 SER C N 1
ATOM 5538 C CA . SER C 1 98 ? 80.678 172.672 122.806 1.00 49.02 98 SER C CA 1
ATOM 5539 C C . SER C 1 98 ? 80.135 174.075 123.090 1.00 48.72 98 SER C C 1
ATOM 5540 O O . SER C 1 98 ? 79.258 174.532 122.331 1.00 47.28 98 SER C O 1
ATOM 5543 N N . MET C 1 99 ? 80.612 174.700 124.170 1.00 50.85 99 MET C N 1
ATOM 5544 C CA . MET C 1 99 ? 80.112 176.043 124.574 1.00 49.25 99 MET C CA 1
ATOM 5545 C C . MET C 1 99 ? 80.283 177.026 123.412 1.00 47.37 99 MET C C 1
ATOM 5546 O O . MET C 1 99 ? 79.405 177.892 123.240 1.00 52.87 99 MET C O 1
ATOM 5551 N N . LEU C 1 100 ? 81.372 176.895 122.650 1.00 45.72 100 LEU C N 1
ATOM 5552 C CA . LEU C 1 100 ? 81.634 177.834 121.527 1.00 45.44 100 LEU C CA 1
ATOM 5553 C C . LEU C 1 100 ? 81.142 177.210 120.216 1.00 48.19 100 LEU C C 1
ATOM 5554 O O . LEU C 1 100 ? 80.866 177.971 119.272 1.00 49.17 100 LEU C O 1
ATOM 5559 N N . ARG C 1 101 ? 81.023 175.880 120.169 1.00 49.93 101 ARG C N 1
ATOM 5560 C CA . ARG C 1 101 ? 80.495 175.200 118.955 1.00 44.13 101 ARG C CA 1
ATOM 5561 C C . ARG C 1 101 ? 79.011 175.541 118.785 1.00 46.72 101 ARG C C 1
ATOM 5562 O O . ARG C 1 101 ? 78.574 175.694 117.631 1.00 49.55 101 ARG C O 1
ATOM 5570 N N . TRP C 1 102 ? 78.274 175.651 119.893 1.00 40.80 102 TRP C N 1
ATOM 5571 C CA . TRP C 1 102 ? 76.822 175.965 119.827 1.00 41.25 102 TRP C CA 1
ATOM 5572 C C . TRP C 1 102 ? 76.626 177.330 119.159 1.00 46.30 102 TRP C C 1
ATOM 5573 O O . TRP C 1 102 ? 75.701 177.455 118.332 1.00 45.92 102 TRP C O 1
ATOM 5584 N N . ILE C 1 103 ? 77.468 178.307 119.506 1.00 48.07 103 ILE C N 1
ATOM 5585 C CA . ILE C 1 103 ? 77.380 179.666 118.891 1.00 43.65 103 ILE C CA 1
ATOM 5586 C C . ILE C 1 103 ? 78.257 179.688 117.636 1.00 47.91 103 ILE C C 1
ATOM 5587 O O . ILE C 1 103 ? 78.471 180.788 117.090 1.00 53.08 103 ILE C O 1
ATOM 5592 N N . GLN C 1 104 ? 78.753 178.521 117.210 1.00 44.04 104 GLN C N 1
ATOM 5593 C CA . GLN C 1 104 ? 79.568 178.420 115.967 1.00 47.09 104 GLN C CA 1
ATOM 5594 C C . GLN C 1 104 ? 80.775 179.362 116.049 1.00 49.61 104 GLN C C 1
ATOM 5595 O O . GLN C 1 104 ? 81.031 180.071 115.058 1.00 50.63 104 GLN C O 1
ATOM 5601 N N . LYS C 1 105 ? 81.485 179.367 117.182 1.00 52.55 105 LYS C N 1
ATOM 5602 C CA . LYS C 1 105 ? 82.724 180.184 117.304 1.00 51.30 105 LYS C CA 1
ATOM 5603 C C . LYS C 1 105 ? 83.901 179.237 117.559 1.00 54.57 105 LYS C C 1
ATOM 5604 O O . LYS C 1 105 ? 83.753 178.327 118.395 1.00 59.24 105 LYS C O 1
ATOM 5610 N N . ASN C 1 106 ? 85.017 179.432 116.849 1.00 57.64 106 ASN C N 1
ATOM 5611 C CA . ASN C 1 106 ? 86.177 178.512 116.995 1.00 57.52 106 ASN C CA 1
ATOM 5612 C C . ASN C 1 106 ? 86.650 178.527 118.453 1.00 61.56 106 ASN C C 1
ATOM 5613 O O . ASN C 1 106 ? 86.857 179.629 118.994 1.00 65.40 106 ASN C O 1
ATOM 5618 N N . PRO C 1 107 ? 86.846 177.357 119.100 1.00 60.00 107 PRO C N 1
ATOM 5619 C CA . PRO C 1 107 ? 87.250 177.302 120.509 1.00 60.23 107 PRO C CA 1
ATOM 5620 C C . PRO C 1 107 ? 88.585 178.026 120.735 1.00 61.46 107 PRO C C 1
ATOM 5621 O O . PRO C 1 107 ? 88.858 178.402 121.859 1.00 60.98 107 PRO C O 1
ATOM 5625 N N . GLN C 1 108 ? 89.373 178.204 119.671 1.00 61.59 108 GLN C N 1
ATOM 5626 C CA . GLN C 1 108 ? 90.685 178.896 119.780 1.00 61.10 108 GLN C CA 1
ATOM 5627 C C . GLN C 1 108 ? 90.466 180.327 120.285 1.00 61.34 108 GLN C C 1
ATOM 5628 O O . GLN C 1 108 ? 91.351 180.839 120.997 1.00 62.65 108 GLN C O 1
ATOM 5634 N N . GLU C 1 109 ? 89.330 180.939 119.936 1.00 56.61 109 GLU C N 1
ATOM 5635 C CA . GLU C 1 109 ? 89.018 182.311 120.419 1.00 57.53 109 GLU C CA 1
ATOM 5636 C C . GLU C 1 109 ? 89.152 182.339 121.943 1.00 60.77 109 GLU C C 1
ATOM 5637 O O . GLU C 1 109 ? 89.783 183.276 122.465 1.00 61.86 109 GLU C O 1
ATOM 5643 N N . ALA C 1 110 ? 88.574 181.344 122.622 1.00 53.24 110 ALA C N 1
ATOM 5644 C CA . ALA C 1 110 ? 88.680 181.268 124.096 1.00 49.92 110 ALA C CA 1
ATOM 5645 C C . ALA C 1 110 ? 90.158 181.293 124.497 1.00 52.83 110 ALA C C 1
ATOM 5646 O O . ALA C 1 110 ? 90.523 182.105 125.364 1.00 57.09 110 ALA C O 1
ATOM 5648 N N . GLY C 1 111 ? 90.978 180.442 123.874 1.00 48.20 111 GLY C N 1
ATOM 5649 C CA . GLY C 1 111 ? 92.416 180.406 124.206 1.00 45.70 111 GLY C CA 1
ATOM 5650 C C . GLY C 1 111 ? 93.061 181.766 124.007 1.00 47.68 111 GLY C C 1
ATOM 5651 O O . GLY C 1 111 ? 93.883 182.161 124.857 1.00 51.20 111 GLY C O 1
ATOM 5652 N N . ALA C 1 112 ? 92.692 182.465 122.930 1.00 48.15 112 ALA C N 1
ATOM 5653 C CA . ALA C 1 112 ? 93.271 183.798 122.637 1.00 48.92 112 ALA C CA 1
ATOM 5654 C C . ALA C 1 112 ? 92.935 184.771 123.773 1.00 49.62 112 ALA C C 1
ATOM 5655 O O . ALA C 1 112 ? 93.857 185.458 124.252 1.00 52.43 112 ALA C O 1
ATOM 5657 N N . VAL C 1 113 ? 91.664 184.820 124.187 1.00 45.45 113 VAL C N 1
ATOM 5658 C CA . VAL C 1 113 ? 91.248 185.791 125.244 1.00 48.49 113 VAL C CA 1
ATOM 5659 C C . VAL C 1 113 ? 91.884 185.368 126.574 1.00 45.97 113 VAL C C 1
ATOM 5660 O O . VAL C 1 113 ? 92.141 186.257 127.407 1.00 47.87 113 VAL C O 1
ATOM 5664 N N . ILE C 1 114 ? 92.136 184.068 126.759 1.00 39.59 114 ILE C N 1
ATOM 5665 C CA . ILE C 1 114 ? 92.833 183.599 127.993 1.00 37.30 114 ILE C CA 1
ATOM 5666 C C . ILE C 1 114 ? 94.237 184.207 128.012 1.00 40.42 114 ILE C C 1
ATOM 5667 O O . ILE C 1 114 ? 94.599 184.816 129.035 1.00 48.28 114 ILE C O 1
ATOM 5672 N N . GLY C 1 115 ? 94.995 184.045 126.923 1.00 39.15 115 GLY C N 1
ATOM 5673 C CA . GLY C 1 115 ? 96.390 184.528 126.886 1.00 39.89 115 GLY C CA 1
ATOM 5674 C C . GLY C 1 115 ? 96.501 186.031 127.057 1.00 42.65 115 GLY C C 1
ATOM 5675 O O . GLY C 1 115 ? 97.338 186.466 127.872 1.00 48.38 115 GLY C O 1
ATOM 5676 N N . GLN C 1 116 ? 95.700 186.805 126.320 1.00 41.81 116 GLN C N 1
ATOM 5677 C CA . GLN C 1 116 ? 95.834 188.288 126.368 1.00 44.08 116 GLN C CA 1
ATOM 5678 C C . GLN C 1 116 ? 95.592 188.779 127.802 1.00 45.70 116 GLN C C 1
ATOM 5679 O O . GLN C 1 116 ? 96.380 189.622 128.272 1.00 48.95 116 GLN C O 1
ATOM 5685 N N . GLN C 1 117 ? 94.554 188.265 128.469 1.00 36.28 117 GLN C N 1
ATOM 5686 C CA . GLN C 1 117 ? 94.289 188.650 129.881 1.00 39.52 117 GLN C CA 1
ATOM 5687 C C . GLN C 1 117 ? 95.409 188.100 130.770 1.00 39.83 117 GLN C C 1
ATOM 5688 O O . GLN C 1 117 ? 95.915 188.861 131.615 1.00 44.71 117 GLN C O 1
ATOM 5694 N N . LEU C 1 118 ? 95.784 186.832 130.570 1.00 35.65 118 LEU C N 1
ATOM 5695 C CA . LEU C 1 118 ? 96.845 186.201 131.400 1.00 34.59 118 LEU C CA 1
ATOM 5696 C C . LEU C 1 118 ? 98.061 187.131 131.455 1.00 37.55 118 LEU C C 1
ATOM 5697 O O . LEU C 1 118 ? 98.479 187.484 132.574 1.00 44.21 118 LEU C O 1
ATOM 5702 N N . ALA C 1 119 ? 98.597 187.521 130.297 1.00 36.89 119 ALA C N 1
ATOM 5703 C CA . ALA C 1 119 ? 99.796 188.392 130.258 1.00 38.38 119 ALA C CA 1
ATOM 5704 C C . ALA C 1 119 ? 99.661 189.518 131.290 1.00 43.37 119 ALA C C 1
ATOM 5705 O O . ALA C 1 119 ? 100.501 189.579 132.213 1.00 44.45 119 ALA C O 1
ATOM 5707 N N . GLY C 1 120 ? 98.643 190.371 131.142 1.00 42.90 120 GLY C N 1
ATOM 5708 C CA . GLY C 1 120 ? 98.478 191.523 132.051 1.00 38.53 120 GLY C CA 1
ATOM 5709 C C . GLY C 1 120 ? 98.317 191.094 133.499 1.00 37.11 120 GLY C C 1
ATOM 5710 O O . GLY C 1 120 ? 98.988 191.690 134.364 1.00 38.85 120 GLY C O 1
ATOM 5711 N N . ASP C 1 121 ? 97.472 190.092 133.756 1.00 35.12 121 ASP C N 1
ATOM 5712 C CA . ASP C 1 121 ? 97.209 189.645 135.151 1.00 36.05 121 ASP C CA 1
ATOM 5713 C C . ASP C 1 121 ? 98.518 189.162 135.787 1.00 36.03 121 ASP C C 1
ATOM 5714 O O . ASP C 1 121 ? 98.744 189.471 136.972 1.00 41.36 121 ASP C O 1
ATOM 5719 N N . THR C 1 122 ? 99.341 188.435 135.025 1.00 36.15 122 THR C N 1
ATOM 5720 C CA . THR C 1 122 ? 100.628 187.912 135.557 1.00 32.42 122 THR C CA 1
ATOM 5721 C C . THR C 1 122 ? 101.508 189.087 135.997 1.00 32.71 122 THR C C 1
ATOM 5722 O O . THR C 1 122 ? 102.005 189.058 137.142 1.00 41.74 122 THR C O 1
ATOM 5726 N N . MET C 1 123 ? 101.671 190.087 135.125 1.00 36.60 123 MET C N 1
ATOM 5727 C CA . MET C 1 123 ? 102.511 191.268 135.457 1.00 34.86 123 MET C CA 1
ATOM 5728 C C . MET C 1 123 ? 101.901 191.991 136.660 1.00 34.19 123 MET C C 1
ATOM 5729 O O . MET C 1 123 ? 102.667 192.404 137.553 1.00 33.60 123 MET C O 1
ATOM 5734 N N . GLN C 1 124 ? 100.571 192.123 136.681 1.00 33.50 124 GLN C N 1
ATOM 5735 C CA . GLN C 1 124 ? 99.883 192.816 137.801 1.00 29.82 124 GLN C CA 1
ATOM 5736 C C . GLN C 1 124 ? 100.229 192.101 139.109 1.00 32.20 124 GLN C C 1
ATOM 5737 O O . GLN C 1 124 ? 100.623 192.786 140.068 1.00 37.63 124 GLN C O 1
ATOM 5743 N N . ASP C 1 125 ? 100.117 190.770 139.127 1.00 34.32 125 ASP C N 1
ATOM 5744 C CA . ASP C 1 125 ? 100.410 189.992 140.358 1.00 30.20 125 ASP C CA 1
ATOM 5745 C C . ASP C 1 125 ? 101.838 190.297 140.817 1.00 28.83 125 ASP C C 1
ATOM 5746 O O . ASP C 1 125 ? 102.008 190.671 141.993 1.00 27.21 125 ASP C O 1
ATOM 5751 N N . MET C 1 126 ? 102.813 190.177 139.913 1.00 31.93 126 MET C N 1
ATOM 5752 C CA . MET C 1 126 ? 104.235 190.391 140.292 1.00 29.18 126 MET C CA 1
ATOM 5753 C C . MET C 1 126 ? 104.397 191.802 140.867 1.00 32.46 126 MET C C 1
ATOM 5754 O O . MET C 1 126 ? 105.031 191.933 141.932 1.00 27.27 126 MET C O 1
ATOM 5759 N N . LEU C 1 127 ? 103.842 192.809 140.187 1.00 35.46 127 LEU C N 1
ATOM 5760 C CA . LEU C 1 127 ? 103.995 194.218 140.643 1.00 23.82 127 LEU C CA 1
ATOM 5761 C C . LEU C 1 127 ? 103.274 194.409 141.979 1.00 24.21 127 LEU C C 1
ATOM 5762 O O . LEU C 1 127 ? 103.909 194.919 142.923 1.00 30.58 127 LEU C O 1
ATOM 5767 N N . ASN C 1 128 ? 101.998 194.017 142.053 1.00 25.85 128 ASN C N 1
ATOM 5768 C CA . ASN C 1 128 ? 101.210 194.225 143.296 1.00 20.30 128 ASN C CA 1
ATOM 5769 C C . ASN C 1 128 ? 101.909 193.497 144.445 1.00 24.59 128 ASN C C 1
ATOM 5770 O O . ASN C 1 128 ? 102.079 194.111 145.516 1.00 24.31 128 ASN C O 1
ATOM 5775 N N . ASN C 1 129 ? 102.306 192.241 144.222 1.00 33.62 129 ASN C N 1
ATOM 5776 C CA . ASN C 1 129 ? 103.034 191.520 145.258 1.00 21.32 129 ASN C CA 1
ATOM 5777 C C . ASN C 1 129 ? 104.318 192.246 145.628 1.00 24.50 129 ASN C C 1
ATOM 5778 O O . ASN C 1 129 ? 104.674 192.323 146.808 1.00 22.55 129 ASN C O 1
ATOM 5783 N N . GLY C 1 130 ? 105.025 192.790 144.634 1.00 25.13 130 GLY C N 1
ATOM 5784 C CA . GLY C 1 130 ? 106.214 193.570 144.936 1.00 19.55 130 GLY C CA 1
ATOM 5785 C C . GLY C 1 130 ? 105.918 194.799 145.773 1.00 22.23 130 GLY C C 1
ATOM 5786 O O . GLY C 1 130 ? 106.644 195.103 146.721 1.00 29.42 130 GLY C O 1
ATOM 5787 N N . LEU C 1 131 ? 104.850 195.524 145.434 1.00 19.80 131 LEU C N 1
ATOM 5788 C CA . LEU C 1 131 ? 104.491 196.718 146.199 1.00 16.47 131 LEU C CA 1
ATOM 5789 C C . LEU C 1 131 ? 104.089 196.367 147.627 1.00 23.79 131 LEU C C 1
ATOM 5790 O O . LEU C 1 131 ? 104.488 197.054 148.577 1.00 29.59 131 LEU C O 1
ATOM 5795 N N . ALA C 1 132 ? 103.296 195.307 147.796 1.00 24.44 132 ALA C N 1
ATOM 5796 C CA . ALA C 1 132 ? 102.895 194.887 149.135 1.00 19.57 132 ALA C CA 1
ATOM 5797 C C . ALA C 1 132 ? 104.100 194.458 149.962 1.00 19.97 132 ALA C C 1
ATOM 5798 O O . ALA C 1 132 ? 104.214 194.815 151.142 1.00 19.04 132 ALA C O 1
ATOM 5800 N N . ALA C 1 133 ? 105.015 193.697 149.356 1.00 23.68 133 ALA C N 1
ATOM 5801 C CA . ALA C 1 133 ? 106.215 193.275 150.065 1.00 22.56 133 ALA C CA 1
ATOM 5802 C C . ALA C 1 133 ? 107.078 194.468 150.447 1.00 18.52 133 ALA C C 1
ATOM 5803 O O . ALA C 1 133 ? 107.635 194.509 151.548 1.00 20.58 133 ALA C O 1
ATOM 5805 N N . GLY C 1 134 ? 107.204 195.445 149.548 1.00 21.90 134 GLY C N 1
ATOM 5806 C CA . GLY C 1 134 ? 107.987 196.626 149.865 1.00 19.60 134 GLY C CA 1
ATOM 5807 C C . GLY C 1 134 ? 107.399 197.428 151.009 1.00 13.90 134 GLY C C 1
ATOM 5808 O O . GLY C 1 134 ? 108.124 197.882 151.897 1.00 22.03 134 GLY C O 1
ATOM 5809 N N . LYS C 1 135 ? 106.076 197.602 150.993 1.00 9.46 135 LYS C N 1
ATOM 5810 C CA . LYS C 1 135 ? 105.398 198.337 152.094 1.00 11.03 135 LYS C CA 1
ATOM 5811 C C . LYS C 1 135 ? 105.651 197.602 153.414 1.00 16.58 135 LYS C C 1
ATOM 5812 O O . LYS C 1 135 ? 106.083 198.259 154.381 1.00 22.07 135 LYS C O 1
ATOM 5818 N N . ALA C 1 136 ? 105.405 196.288 153.441 1.00 24.29 136 ALA C N 1
ATOM 5819 C CA . ALA C 1 136 ? 105.592 195.494 154.679 1.00 10.97 136 ALA C CA 1
ATOM 5820 C C . ALA C 1 136 ? 107.040 195.625 155.156 1.00 19.46 136 ALA C C 1
ATOM 5821 O O . ALA C 1 136 ? 107.249 195.842 156.365 1.00 27.12 136 ALA C O 1
ATOM 5823 N N . ALA C 1 137 ? 107.997 195.492 154.234 1.00 19.24 137 ALA C N 1
ATOM 5824 C CA . ALA C 1 137 ? 109.428 195.612 154.597 1.00 8.44 137 ALA C CA 1
ATOM 5825 C C . ALA C 1 137 ? 109.674 196.979 155.243 1.00 17.90 137 ALA C C 1
ATOM 5826 O O . ALA C 1 137 ? 110.255 197.013 156.343 1.00 22.44 137 ALA C O 1
ATOM 5828 N N . PHE C 1 138 ? 109.230 198.061 154.592 1.00 18.96 138 PHE C N 1
ATOM 5829 C CA . PHE C 1 138 ? 109.503 199.392 155.123 1.00 13.21 138 PHE C CA 1
ATOM 5830 C C . PHE C 1 138 ? 108.826 199.605 156.469 1.00 18.64 138 PHE C C 1
ATOM 5831 O O . PHE C 1 138 ? 109.354 200.332 157.313 1.00 22.89 138 PHE C O 1
ATOM 5839 N N . THR C 1 139 ? 107.661 198.979 156.654 1.00 16.82 139 THR C N 1
ATOM 5840 C CA . THR C 1 139 ? 106.945 199.082 157.953 1.00 15.35 139 THR C CA 1
ATOM 5841 C C . THR C 1 139 ? 107.823 198.461 159.042 1.00 21.29 139 THR C C 1
ATOM 5842 O O . THR C 1 139 ? 108.032 199.122 160.079 1.00 22.34 139 THR C O 1
ATOM 5846 N N . ALA C 1 140 ? 108.324 197.246 158.804 1.00 18.45 140 ALA C N 1
ATOM 5847 C CA . ALA C 1 140 ? 109.196 196.564 159.788 1.00 12.95 140 ALA C CA 1
ATOM 5848 C C . ALA C 1 140 ? 110.473 197.383 159.994 1.00 19.87 140 ALA C C 1
ATOM 5849 O O . ALA C 1 140 ? 110.898 197.532 161.157 1.00 23.04 140 ALA C O 1
ATOM 5851 N N . GLY C 1 141 ? 111.058 197.895 158.907 1.00 21.33 141 GLY C N 1
ATOM 5852 C CA . GLY C 1 141 ? 112.319 198.654 159.006 1.00 14.66 141 GLY C CA 1
ATOM 5853 C C . GLY C 1 141 ? 112.145 199.969 159.745 1.00 19.41 141 GLY C C 1
ATOM 5854 O O . GLY C 1 141 ? 113.153 200.677 159.924 1.00 24.98 141 GLY C O 1
ATOM 5855 N N . GLY C 1 142 ? 110.917 200.289 160.168 1.00 17.17 142 GLY C N 1
ATOM 5856 C CA . GLY C 1 142 ? 110.679 201.556 160.825 1.00 15.01 142 GLY C CA 1
ATOM 5857 C C . GLY C 1 142 ? 110.787 202.776 159.941 1.00 22.91 142 GLY C C 1
ATOM 5858 O O . GLY C 1 142 ? 110.829 203.894 160.463 1.00 28.56 142 GLY C O 1
ATOM 5859 N N . ALA C 1 143 ? 110.837 202.604 158.622 1.00 21.93 143 ALA C N 1
ATOM 5860 C CA . ALA C 1 143 ? 110.959 203.728 157.696 1.00 14.52 143 ALA C CA 1
ATOM 5861 C C . ALA C 1 143 ? 109.579 204.216 157.251 1.00 18.77 143 ALA C C 1
ATOM 5862 O O . ALA C 1 143 ? 109.250 204.260 156.069 1.00 29.50 143 ALA C O 1
ATOM 5864 N N . VAL C 1 144 ? 108.771 204.604 158.233 1.00 23.26 144 VAL C N 1
ATOM 5865 C CA . VAL C 1 144 ? 107.384 204.985 158.010 1.00 25.82 144 VAL C CA 1
ATOM 5866 C C . VAL C 1 144 ? 107.163 206.397 158.532 1.00 29.55 144 VAL C C 1
ATOM 5867 O O . VAL C 1 144 ? 107.650 206.754 159.609 1.00 35.64 144 VAL C O 1
ATOM 5871 N N . HIS C 1 145 ? 106.434 207.197 157.761 1.00 26.23 145 HIS C N 1
ATOM 5872 C CA . HIS C 1 145 ? 105.913 208.479 158.215 1.00 29.99 145 HIS C CA 1
ATOM 5873 C C . HIS C 1 145 ? 104.408 208.485 158.008 1.00 37.63 145 HIS C C 1
ATOM 5874 O O . HIS C 1 145 ? 103.935 208.280 156.885 1.00 40.89 145 HIS C O 1
ATOM 5881 N N . ASP C 1 146 ? 103.663 208.735 159.075 1.00 40.14 146 ASP C N 1
ATOM 5882 C CA . ASP C 1 146 ? 102.206 208.729 159.032 1.00 38.31 146 ASP C CA 1
ATOM 5883 C C . ASP C 1 146 ? 101.703 210.149 159.255 1.00 41.29 146 ASP C C 1
ATOM 5884 O O . ASP C 1 146 ? 101.803 210.682 160.363 1.00 49.73 146 ASP C O 1
ATOM 5889 N N . ILE C 1 147 ? 101.164 210.756 158.201 1.00 45.82 147 ILE C N 1
ATOM 5890 C CA . ILE C 1 147 ? 100.504 212.051 158.305 1.00 44.53 147 ILE C CA 1
ATOM 5891 C C . ILE C 1 147 ? 99.010 211.835 158.124 1.00 48.96 147 ILE C C 1
ATOM 5892 O O . ILE C 1 147 ? 98.497 211.881 157.002 1.00 57.78 147 ILE C O 1
ATOM 5897 N N . SER C 1 148 ? 98.300 211.584 159.220 1.00 47.20 148 SER C N 1
ATOM 5898 C CA . SER C 1 148 ? 96.864 211.352 159.149 1.00 50.00 148 SER C CA 1
ATOM 5899 C C . SER C 1 148 ? 96.063 212.091 160.205 1.00 54.59 148 SER C C 1
ATOM 5900 O O . SER C 1 148 ? 94.876 212.346 159.977 1.00 53.69 148 SER C O 1
ATOM 5903 N N . ALA C 1 149 ? 96.660 212.453 161.339 1.00 57.35 149 ALA C N 1
ATOM 5904 C CA . ALA C 1 149 ? 95.957 213.204 162.366 1.00 57.86 149 ALA C CA 1
ATOM 5905 C C . ALA C 1 149 ? 96.163 214.705 162.245 1.00 61.93 149 ALA C C 1
ATOM 5906 O O . ALA C 1 149 ? 95.405 215.472 162.846 1.00 60.80 149 ALA C O 1
ATOM 5908 N N . ALA C 1 150 ? 97.159 215.137 161.477 1.00 63.66 150 ALA C N 1
ATOM 5909 C CA . ALA C 1 150 ? 97.471 216.550 161.334 1.00 61.90 150 ALA C CA 1
ATOM 5910 C C . ALA C 1 150 ? 96.817 217.106 160.076 1.00 63.77 150 ALA C C 1
ATOM 5911 O O . ALA C 1 150 ? 96.946 216.526 158.994 1.00 67.68 150 ALA C O 1
ATOM 5913 N N . GLY C 1 151 ? 96.113 218.226 160.226 1.00 59.02 151 GLY C N 1
ATOM 5914 C CA . GLY C 1 151 ? 95.508 218.875 159.081 1.00 60.50 151 GLY C CA 1
ATOM 5915 C C . GLY C 1 151 ? 94.364 218.066 158.491 1.00 61.99 151 GLY C C 1
ATOM 5916 O O . GLY C 1 151 ? 93.695 217.284 159.170 1.00 60.15 151 GLY C O 1
ATOM 5917 N N . THR C 1 152 ? 94.179 218.197 157.175 1.00 58.53 152 THR C N 1
ATOM 5918 C CA . THR C 1 152 ? 93.156 217.361 156.494 1.00 59.56 152 THR C CA 1
ATOM 5919 C C . THR C 1 152 ? 93.709 215.939 156.353 1.00 58.99 152 THR C C 1
ATOM 5920 O O . THR C 1 152 ? 92.938 215.045 155.953 1.00 60.05 152 THR C O 1
ATOM 5924 N N . GLY C 1 153 ? 94.995 215.745 156.670 1.00 47.68 153 GLY C N 1
ATOM 5925 C CA . GLY C 1 153 ? 95.625 214.413 156.576 1.00 52.46 153 GLY C CA 1
ATOM 5926 C C . GLY C 1 153 ? 95.953 214.036 155.141 1.00 51.93 153 GLY C C 1
ATOM 5927 O O . GLY C 1 153 ? 96.218 212.844 154.895 1.00 49.18 153 GLY C O 1
ATOM 5928 N N . LEU C 1 154 ? 95.944 215.012 154.226 1.00 50.07 154 LEU C N 1
ATOM 5929 C CA . LEU C 1 154 ? 96.186 214.723 152.787 1.00 46.15 154 LEU C CA 1
ATOM 5930 C C . LEU C 1 154 ? 97.683 214.829 152.474 1.00 54.91 154 LEU C C 1
ATOM 5931 O O . LEU C 1 154 ? 98.424 215.371 153.318 1.00 54.27 154 LEU C O 1
ATOM 5936 N N . MET C 1 155 ? 98.102 214.331 151.307 1.00 61.99 155 MET C N 1
ATOM 5937 C CA . MET C 1 155 ? 99.534 214.380 150.906 1.00 55.13 155 MET C CA 1
ATOM 5938 C C . MET C 1 155 ? 99.920 215.817 150.538 1.00 49.02 155 MET C C 1
ATOM 5939 O O . MET C 1 155 ? 99.085 216.513 149.924 1.00 49.05 155 MET C O 1
ATOM 5944 N N . THR C 1 156 ? 101.131 216.244 150.913 1.00 39.05 156 THR C N 1
ATOM 5945 C CA . THR C 1 156 ? 101.613 217.613 150.589 1.00 46.59 156 THR C CA 1
ATOM 5946 C C . THR C 1 156 ? 103.111 217.544 150.269 1.00 37.99 156 THR C C 1
ATOM 5947 O O . THR C 1 156 ? 103.733 216.520 150.609 1.00 38.54 156 THR C O 1
ATOM 5951 N N . GLN C 1 157 ? 103.667 218.581 149.635 1.00 32.23 157 GLN C N 1
ATOM 5952 C CA . GLN C 1 157 ? 105.132 218.614 149.375 1.00 31.93 157 GLN C CA 1
ATOM 5953 C C . GLN C 1 157 ? 105.859 218.585 150.723 1.00 36.68 157 GLN C C 1
ATOM 5954 O O . GLN C 1 157 ? 106.973 218.031 150.780 1.00 43.46 157 GLN C O 1
ATOM 5960 N N . ARG C 1 158 ? 105.250 219.166 151.760 1.00 32.26 158 ARG C N 1
ATOM 5961 C CA . ARG C 1 158 ? 105.847 219.139 153.123 1.00 35.61 158 ARG C CA 1
ATOM 5962 C C . ARG C 1 158 ? 105.883 217.694 153.629 1.00 38.71 158 ARG C C 1
ATOM 5963 O O . ARG C 1 158 ? 106.857 217.337 154.319 1.00 45.92 158 ARG C O 1
ATOM 5971 N N . ALA C 1 159 ? 104.855 216.901 153.308 1.00 30.39 159 ALA C N 1
ATOM 5972 C CA . ALA C 1 159 ? 104.848 215.473 153.701 1.00 26.00 159 ALA C CA 1
ATOM 5973 C C . ALA C 1 159 ? 106.028 214.766 153.027 1.00 29.98 159 ALA C C 1
ATOM 5974 O O . ALA C 1 159 ? 106.625 213.879 153.664 1.00 38.78 159 ALA C O 1
ATOM 5976 N N . PHE C 1 160 ? 106.345 215.139 151.783 1.00 18.04 160 PHE C N 1
ATOM 5977 C CA . PHE C 1 160 ? 107.529 214.562 151.094 1.00 21.67 160 PHE C CA 1
ATOM 5978 C C . PHE C 1 160 ? 108.797 214.999 151.832 1.00 26.44 160 PHE C C 1
ATOM 5979 O O . PHE C 1 160 ? 109.705 214.166 152.013 1.00 36.33 160 PHE C O 1
ATOM 5987 N N . ASN C 1 161 ? 108.855 216.271 152.236 1.00 20.61 161 ASN C N 1
ATOM 5988 C CA . ASN C 1 161 ? 110.031 216.778 152.994 1.00 21.13 161 ASN C CA 1
ATOM 5989 C C . ASN C 1 161 ? 110.229 215.898 154.232 1.00 27.16 161 ASN C C 1
ATOM 5990 O O . ASN C 1 161 ? 111.392 215.685 154.625 1.00 29.43 161 ASN C O 1
ATOM 5995 N N . ALA C 1 162 ? 109.132 215.407 154.815 1.00 22.61 162 ALA C N 1
ATOM 5996 C CA . ALA C 1 162 ? 109.230 214.546 156.016 1.00 24.64 162 ALA C CA 1
ATOM 5997 C C . ALA C 1 162 ? 109.889 213.213 155.639 1.00 32.93 162 ALA C C 1
ATOM 5998 O O . ALA C 1 162 ? 110.702 212.713 156.436 1.00 43.59 162 ALA C O 1
ATOM 6000 N N . ALA C 1 163 ? 109.541 212.660 154.474 1.00 12.27 163 ALA C N 1
ATOM 6001 C CA . ALA C 1 163 ? 110.160 211.401 153.995 1.00 19.08 163 ALA C CA 1
ATOM 6002 C C . ALA C 1 163 ? 111.664 211.625 153.809 1.00 25.49 163 ALA C C 1
ATOM 6003 O O . ALA C 1 163 ? 112.448 210.708 154.132 1.00 36.94 163 ALA C O 1
ATOM 6005 N N . GLN C 1 164 ? 112.051 212.805 153.312 1.00 16.70 164 GLN C N 1
ATOM 6006 C CA . GLN C 1 164 ? 113.494 213.129 153.169 1.00 19.84 164 GLN C CA 1
ATOM 6007 C C . GLN C 1 164 ? 114.156 213.052 154.547 1.00 28.44 164 GLN C C 1
ATOM 6008 O O . GLN C 1 164 ? 115.282 212.533 154.630 1.00 31.62 164 GLN C O 1
ATOM 6014 N N . ARG C 1 165 ? 113.473 213.556 155.580 1.00 22.47 165 ARG C N 1
ATOM 6015 C CA . ARG C 1 165 ? 114.033 213.539 156.957 1.00 19.58 165 ARG C CA 1
ATOM 6016 C C . ARG C 1 165 ? 114.354 212.095 157.357 1.00 17.90 165 ARG C C 1
ATOM 6017 O O . ARG C 1 165 ? 115.387 211.887 158.022 1.00 23.02 165 ARG C O 1
ATOM 6025 N N . ILE C 1 166 ? 113.517 211.138 156.952 1.00 24.01 166 ILE C N 1
ATOM 6026 C CA . ILE C 1 166 ? 113.736 209.711 157.342 1.00 22.73 166 ILE C CA 1
ATOM 6027 C C . ILE C 1 166 ? 115.134 209.283 156.879 1.00 22.60 166 ILE C C 1
ATOM 6028 O O . ILE C 1 166 ? 115.828 208.602 157.661 1.00 15.90 166 ILE C O 1
ATOM 6033 N N . PHE C 1 167 ? 115.532 209.680 155.667 1.00 29.89 167 PHE C N 1
ATOM 6034 C CA . PHE C 1 167 ? 116.860 209.286 155.118 1.00 23.67 167 PHE C CA 1
ATOM 6035 C C . PHE C 1 167 ? 117.916 210.329 155.499 1.00 23.58 167 PHE C C 1
ATOM 6036 O O . PHE C 1 167 ? 119.108 210.089 155.225 1.00 25.72 167 PHE C O 1
ATOM 6044 N N . GLY C 1 168 ? 117.495 211.445 156.102 1.00 27.96 168 GLY C N 1
ATOM 6045 C CA . GLY C 1 168 ? 118.443 212.479 156.563 1.00 22.88 168 GLY C CA 1
ATOM 6046 C C . GLY C 1 168 ? 119.490 212.831 155.519 1.00 23.79 168 GLY C C 1
ATOM 6047 O O . GLY C 1 168 ? 119.108 213.377 154.467 1.00 27.49 168 GLY C O 1
ATOM 6048 N N . ASP C 1 169 ? 120.763 212.532 155.797 1.00 31.83 169 ASP C N 1
ATOM 6049 C CA . ASP C 1 169 ? 121.864 212.902 154.868 1.00 28.72 169 ASP C CA 1
ATOM 6050 C C . ASP C 1 169 ? 121.617 212.294 153.486 1.00 32.78 169 ASP C C 1
ATOM 6051 O O . ASP C 1 169 ? 121.767 213.025 152.488 1.00 32.38 169 ASP C O 1
ATOM 6056 N N . ARG C 1 170 ? 121.256 211.010 153.431 1.00 28.85 170 ARG C N 1
ATOM 6057 C CA . ARG C 1 170 ? 121.092 210.328 152.118 1.00 24.54 170 ARG C CA 1
ATOM 6058 C C . ARG C 1 170 ? 119.648 210.470 151.629 1.00 29.48 170 ARG C C 1
ATOM 6059 O O . ARG C 1 170 ? 119.180 209.563 150.921 1.00 37.30 170 ARG C O 1
ATOM 6067 N N . SER C 1 171 ? 118.970 211.563 151.986 1.00 24.13 171 SER C N 1
ATOM 6068 C CA . SER C 1 171 ? 117.596 211.798 151.471 1.00 24.20 171 SER C CA 1
ATOM 6069 C C . SER C 1 171 ? 117.610 211.724 149.941 1.00 25.87 171 SER C C 1
ATOM 6070 O O . SER C 1 171 ? 116.567 211.364 149.359 1.00 26.80 171 SER C O 1
ATOM 6073 N N . THR C 1 172 ? 118.750 212.043 149.322 1.00 26.77 172 THR C N 1
ATOM 6074 C CA . THR C 1 172 ? 118.868 212.022 147.839 1.00 26.08 172 THR C CA 1
ATOM 6075 C C . THR C 1 172 ? 118.652 210.598 147.313 1.00 25.42 172 THR C C 1
ATOM 6076 O O . THR C 1 172 ? 118.297 210.466 146.128 1.00 27.40 172 THR C O 1
ATOM 6080 N N . ASP C 1 173 ? 118.863 209.582 148.157 1.00 25.98 173 ASP C N 1
ATOM 6081 C CA . ASP C 1 173 ? 118.721 208.170 147.711 1.00 25.63 173 ASP C CA 1
ATOM 6082 C C . ASP C 1 173 ? 117.325 207.965 147.116 1.00 27.71 173 ASP C C 1
ATOM 6083 O O . ASP C 1 173 ? 117.225 207.278 146.084 1.00 34.35 173 ASP C O 1
ATOM 6088 N N . ILE C 1 174 ? 116.292 208.533 147.746 1.00 22.59 174 ILE C N 1
ATOM 6089 C CA . ILE C 1 174 ? 114.915 208.444 147.174 1.00 19.42 174 ILE C CA 1
ATOM 6090 C C . ILE C 1 174 ? 114.973 208.950 145.730 1.00 18.01 174 ILE C C 1
ATOM 6091 O O . ILE C 1 174 ? 115.435 210.089 145.526 1.00 25.73 174 ILE C O 1
ATOM 6096 N N . GLN C 1 175 ? 114.528 208.137 144.767 1.00 23.19 175 GLN C N 1
ATOM 6097 C CA . GLN C 1 175 ? 114.636 208.523 143.335 1.00 18.12 175 GLN C CA 1
ATOM 6098 C C . GLN C 1 175 ? 113.245 208.767 142.745 1.00 22.27 175 GLN C C 1
ATOM 6099 O O . GLN C 1 175 ? 113.148 209.585 141.812 1.00 34.52 175 GLN C O 1
ATOM 6105 N N . VAL C 1 176 ? 112.215 208.093 143.265 1.00 18.54 176 VAL C N 1
ATOM 6106 C CA . VAL C 1 176 ? 110.861 208.201 142.647 1.00 12.86 176 VAL C CA 1
ATOM 6107 C C . VAL C 1 176 ? 109.786 208.016 143.725 1.00 18.06 176 VAL C C 1
ATOM 6108 O O . VAL C 1 176 ? 110.143 207.603 144.845 1.00 23.71 176 VAL C O 1
ATOM 6112 N N . TRP C 1 177 ? 108.519 208.291 143.387 1.00 22.53 177 TRP C N 1
ATOM 6113 C CA . TRP C 1 177 ? 107.398 208.165 144.360 1.00 19.01 177 TRP C CA 1
ATOM 6114 C C . TRP C 1 177 ? 106.275 207.305 143.770 1.00 21.82 177 TRP C C 1
ATOM 6115 O O . TRP C 1 177 ? 105.426 207.870 143.060 1.00 27.97 177 TRP C O 1
ATOM 6126 N N . VAL C 1 178 ? 106.251 206.000 144.067 1.00 21.60 178 VAL C N 1
ATOM 6127 C CA . VAL C 1 178 ? 105.124 205.136 143.603 1.00 24.04 178 VAL C CA 1
ATOM 6128 C C . VAL C 1 178 ? 103.947 205.333 144.564 1.00 24.36 178 VAL C C 1
ATOM 6129 O O . VAL C 1 178 ? 104.176 205.232 145.785 1.00 34.39 178 VAL C O 1
ATOM 6133 N N . SER C 1 179 ? 102.742 205.597 144.042 1.00 21.92 179 SER C N 1
ATOM 6134 C CA . SER C 1 179 ? 101.597 205.898 144.944 1.00 28.46 179 SER C CA 1
ATOM 6135 C C . SER C 1 179 ? 100.246 205.706 144.250 1.00 30.21 179 SER C C 1
ATOM 6136 O O . SER C 1 179 ? 100.236 205.474 143.027 1.00 26.91 179 SER C O 1
ATOM 6139 N N . HIS C 1 180 ? 99.149 205.806 145.012 1.00 31.54 180 HIS C N 1
ATOM 6140 C CA . HIS C 1 180 ? 97.809 205.702 144.465 1.00 26.32 180 HIS C CA 1
ATOM 6141 C C . HIS C 1 180 ? 97.428 207.003 143.755 1.00 33.52 180 HIS C C 1
ATOM 6142 O O . HIS C 1 180 ? 98.160 207.994 143.774 1.00 33.14 180 HIS C O 1
ATOM 6149 N N . SER C 1 181 ? 96.262 206.991 143.110 1.00 34.64 181 SER C N 1
ATOM 6150 C CA . SER C 1 181 ? 95.808 208.171 142.381 1.00 28.81 181 SER C CA 1
ATOM 6151 C C . SER C 1 181 ? 95.277 209.250 143.316 1.00 31.66 181 SER C C 1
ATOM 6152 O O . SER C 1 181 ? 95.437 210.445 143.043 1.00 36.70 181 SER C O 1
ATOM 6155 N N . SER C 1 182 ? 94.627 208.832 144.406 1.00 24.54 182 SER C N 1
ATOM 6156 C CA . SER C 1 182 ? 94.012 209.809 145.345 1.00 26.57 182 SER C CA 1
ATOM 6157 C C . SER C 1 182 ? 95.065 210.781 145.899 1.00 30.08 182 SER C C 1
ATOM 6158 O O . SER C 1 182 ? 94.833 212.001 145.800 1.00 34.47 182 SER C O 1
ATOM 6161 N N . PRO C 1 183 ? 96.207 210.324 146.465 1.00 29.69 183 PRO C N 1
ATOM 6162 C CA . PRO C 1 183 ? 97.248 211.239 146.939 1.00 29.38 183 PRO C CA 1
ATOM 6163 C C . PRO C 1 183 ? 97.623 212.298 145.892 1.00 30.44 183 PRO C C 1
ATOM 6164 O O . PRO C 1 183 ? 97.792 213.445 146.264 1.00 31.44 183 PRO C O 1
ATOM 6168 N N . LEU C 1 184 ? 97.744 211.895 144.623 1.00 26.43 184 LEU C N 1
ATOM 6169 C CA . LEU C 1 184 ? 98.128 212.845 143.546 1.00 25.05 184 LEU C CA 1
ATOM 6170 C C . LEU C 1 184 ? 97.085 213.961 143.455 1.00 26.24 184 LEU C C 1
ATOM 6171 O O . LEU C 1 184 ? 97.482 215.141 143.425 1.00 30.90 184 LEU C O 1
ATOM 6176 N N . PHE C 1 185 ? 95.801 213.594 143.410 1.00 22.43 185 PHE C N 1
ATOM 6177 C CA . PHE C 1 185 ? 94.717 214.605 143.297 1.00 22.05 185 PHE C CA 1
ATOM 6178 C C . PHE C 1 185 ? 94.722 215.482 144.553 1.00 27.03 185 PHE C C 1
ATOM 6179 O O . PHE C 1 185 ? 94.470 216.694 144.430 1.00 33.65 185 PHE C O 1
ATOM 6187 N N . ASP C 1 186 ? 95.009 214.891 145.717 1.00 29.53 186 ASP C N 1
ATOM 6188 C CA . ASP C 1 186 ? 95.098 215.680 146.975 1.00 31.20 186 ASP C CA 1
ATOM 6189 C C . ASP C 1 186 ? 96.172 216.757 146.804 1.00 29.55 186 ASP C C 1
ATOM 6190 O O . ASP C 1 186 ? 95.902 217.922 147.155 1.00 33.68 186 ASP C O 1
ATOM 6195 N N . LEU C 1 187 ? 97.341 216.377 146.277 1.00 25.79 187 LEU C N 1
ATOM 6196 C CA . LEU C 1 187 ? 98.445 217.348 146.059 1.00 24.29 187 LEU C CA 1
ATOM 6197 C C . LEU C 1 187 ? 98.005 218.389 145.023 1.00 24.62 187 LEU C C 1
ATOM 6198 O O . LEU C 1 187 ? 98.261 219.587 145.250 1.00 34.01 187 LEU C O 1
ATOM 6203 N N . TYR C 1 188 ? 97.367 217.946 143.937 1.00 22.14 188 TYR C N 1
ATOM 6204 C CA . TYR C 1 188 ? 96.916 218.874 142.866 1.00 19.16 188 TYR C CA 1
ATOM 6205 C C . TYR C 1 188 ? 95.874 219.843 143.432 1.00 23.24 188 TYR C C 1
ATOM 6206 O O . TYR C 1 188 ? 96.024 221.062 143.242 1.00 29.67 188 TYR C O 1
ATOM 6215 N N . ASP C 1 189 ? 94.846 219.311 144.096 1.00 23.06 189 ASP C N 1
ATOM 6216 C CA . ASP C 1 189 ? 93.794 220.161 144.712 1.00 21.02 189 ASP C CA 1
ATOM 6217 C C . ASP C 1 189 ? 94.475 221.248 145.548 1.00 28.30 189 ASP C C 1
ATOM 6218 O O . ASP C 1 189 ? 94.076 222.425 145.430 1.00 38.78 189 ASP C O 1
ATOM 6223 N N . ASN C 1 190 ? 95.472 220.863 146.350 1.00 26.61 190 ASN C N 1
ATOM 6224 C CA . ASN C 1 190 ? 96.215 221.846 147.184 1.00 27.96 190 ASN C CA 1
ATOM 6225 C C . ASN C 1 190 ? 96.920 222.850 146.269 1.00 25.81 190 ASN C C 1
ATOM 6226 O O . ASN C 1 190 ? 96.863 224.056 146.567 1.00 24.17 190 ASN C O 1
ATOM 6231 N N . ALA C 1 191 ? 97.552 222.366 145.195 1.00 31.37 191 ALA C N 1
ATOM 6232 C CA . ALA C 1 191 ? 98.250 223.261 144.242 1.00 25.66 191 ALA C CA 1
ATOM 6233 C C . ALA C 1 191 ? 97.235 224.209 143.596 1.00 26.65 191 ALA C C 1
ATOM 6234 O O . ALA C 1 191 ? 97.571 225.392 143.405 1.00 32.54 191 ALA C O 1
ATOM 6236 N N . LEU C 1 192 ? 96.039 223.704 143.281 1.00 27.85 192 LEU C N 1
ATOM 6237 C CA . LEU C 1 192 ? 94.981 224.540 142.650 1.00 24.09 192 LEU C CA 1
ATOM 6238 C C . LEU C 1 192 ? 94.590 225.675 143.602 1.00 28.80 192 LEU C C 1
ATOM 6239 O O . LEU C 1 192 ? 94.190 226.744 143.107 1.00 33.79 192 LEU C O 1
ATOM 6244 N N . ALA C 1 193 ? 94.690 225.446 144.915 1.00 30.70 193 ALA C N 1
ATOM 6245 C CA . ALA C 1 193 ? 94.381 226.510 145.900 1.00 25.19 193 ALA C CA 1
ATOM 6246 C C . ALA C 1 193 ? 95.638 226.849 146.708 1.00 34.14 193 ALA C C 1
ATOM 6247 O O . ALA C 1 193 ? 95.505 227.115 147.918 1.00 46.17 193 ALA C O 1
ATOM 6249 N N . ASN C 1 194 ? 96.809 226.832 146.064 1.00 27.85 194 ASN C N 1
ATOM 6250 C CA . ASN C 1 194 ? 98.081 227.085 146.794 1.00 30.62 194 ASN C CA 1
ATOM 6251 C C . ASN C 1 194 ? 97.952 228.378 147.606 1.00 33.09 194 ASN C C 1
ATOM 6252 O O . ASN C 1 194 ? 97.828 229.454 146.990 1.00 35.68 194 ASN C O 1
ATOM 6257 N N . ALA C 1 195 ? 97.989 228.275 148.938 1.00 35.39 195 ALA C N 1
ATOM 6258 C CA . ALA C 1 195 ? 97.946 229.487 149.787 1.00 37.91 195 ALA C CA 1
ATOM 6259 C C . ALA C 1 195 ? 99.198 230.319 149.500 1.00 41.46 195 ALA C C 1
ATOM 6260 O O . ALA C 1 195 ? 99.062 231.541 149.293 1.00 46.59 195 ALA C O 1
ATOM 6262 N N . GLU C 1 196 ? 100.366 229.673 149.479 1.00 40.61 196 GLU C N 1
ATOM 6263 C CA . GLU C 1 196 ? 101.628 230.381 149.136 1.00 39.51 196 GLU C CA 1
ATOM 6264 C C . GLU C 1 196 ? 101.778 230.379 147.611 1.00 40.03 196 GLU C C 1
ATOM 6265 O O . GLU C 1 196 ? 101.231 229.462 146.967 1.00 45.12 196 GLU C O 1
ATOM 6271 N N . GLN C 1 197 ? 102.479 231.369 147.055 1.00 31.43 197 GLN C N 1
ATOM 6272 C CA . GLN C 1 197 ? 102.601 231.472 145.576 1.00 30.49 197 GLN C CA 1
ATOM 6273 C C . GLN C 1 197 ? 103.799 230.645 145.100 1.00 34.74 197 GLN C C 1
ATOM 6274 O O . GLN C 1 197 ? 104.886 231.229 144.925 1.00 42.07 197 GLN C O 1
ATOM 6280 N N . LEU C 1 198 ? 103.602 229.338 144.902 1.00 25.70 198 LEU C N 1
ATOM 6281 C CA . LEU C 1 198 ? 104.688 228.468 144.380 1.00 22.93 198 LEU C CA 1
ATOM 6282 C C . LEU C 1 198 ? 104.358 228.072 142.940 1.00 27.41 198 LEU C C 1
ATOM 6283 O O . LEU C 1 198 ? 105.299 227.735 142.196 1.00 31.29 198 LEU C O 1
ATOM 6288 N N . TYR C 1 199 ? 103.076 228.115 142.563 1.00 33.20 199 TYR C N 1
ATOM 6289 C CA . TYR C 1 199 ? 102.674 227.640 141.215 1.00 21.93 199 TYR C CA 1
ATOM 6290 C C . TYR C 1 199 ? 101.800 228.679 140.509 1.00 24.05 199 TYR C C 1
ATOM 6291 O O . TYR C 1 199 ? 101.236 229.550 141.198 1.00 29.54 199 TYR C O 1
ATOM 6300 N N . VAL C 1 200 ? 101.703 228.595 139.179 1.00 25.04 200 VAL C N 1
ATOM 6301 C CA . VAL C 1 200 ? 100.789 229.494 138.414 1.00 24.34 200 VAL C CA 1
ATOM 6302 C C . VAL C 1 200 ? 99.712 228.600 137.790 1.00 30.03 200 VAL C C 1
ATOM 6303 O O . VAL C 1 200 ? 99.706 227.395 138.112 1.00 36.16 200 VAL C O 1
ATOM 6307 N N . PHE C 1 201 ? 98.844 229.145 136.934 1.00 26.11 201 PHE C N 1
ATOM 6308 C CA . PHE C 1 201 ? 97.737 228.303 136.410 1.00 21.69 201 PHE C CA 1
ATOM 6309 C C . PHE C 1 201 ? 98.317 227.061 135.722 1.00 30.48 201 PHE C C 1
ATOM 6310 O O . PHE C 1 201 ? 97.633 226.020 135.702 1.00 38.01 201 PHE C O 1
ATOM 6318 N N . GLY C 1 202 ? 99.533 227.164 135.175 1.00 26.12 202 GLY C N 1
ATOM 6319 C CA . GLY C 1 202 ? 100.136 226.034 134.437 1.00 26.65 202 GLY C CA 1
ATOM 6320 C C . GLY C 1 202 ? 101.112 225.224 135.272 1.00 29.02 202 GLY C C 1
ATOM 6321 O O . GLY C 1 202 ? 101.681 224.258 134.729 1.00 35.88 202 GLY C O 1
ATOM 6322 N N . THR C 1 203 ? 101.311 225.593 136.542 1.00 28.25 203 THR C N 1
ATOM 6323 C CA . THR C 1 203 ? 102.300 224.889 137.406 1.00 28.89 203 THR C CA 1
ATOM 6324 C C . THR C 1 203 ? 101.551 224.098 138.486 1.00 30.13 203 THR C C 1
ATOM 6325 O O . THR C 1 203 ? 102.203 223.624 139.436 1.00 36.55 203 THR C O 1
ATOM 6329 N N . VAL C 1 204 ? 100.226 223.977 138.358 1.00 23.28 204 VAL C N 1
ATOM 6330 C CA . VAL C 1 204 ? 99.411 223.297 139.411 1.00 25.52 204 VAL C CA 1
ATOM 6331 C C . VAL C 1 204 ? 99.272 221.808 139.074 1.00 26.56 204 VAL C C 1
ATOM 6332 O O . VAL C 1 204 ? 98.598 221.094 139.841 1.00 34.69 204 VAL C O 1
ATOM 6336 N N . ASN C 1 205 ? 99.885 221.365 137.974 1.00 27.03 205 ASN C N 1
ATOM 6337 C CA . ASN C 1 205 ? 99.765 219.945 137.547 1.00 32.98 205 ASN C CA 1
ATOM 6338 C C . ASN C 1 205 ? 101.168 219.360 137.354 1.00 34.16 205 ASN C C 1
ATOM 6339 O O . ASN C 1 205 ? 101.539 219.081 136.197 1.00 36.86 205 ASN C O 1
ATOM 6344 N N . VAL C 1 206 ? 101.911 219.180 138.450 1.00 33.00 206 VAL C N 1
ATOM 6345 C CA . VAL C 1 206 ? 103.301 218.642 138.366 1.00 34.79 206 VAL C CA 1
ATOM 6346 C C . VAL C 1 206 ? 103.411 217.393 139.251 1.00 38.11 206 VAL C C 1
ATOM 6347 O O . VAL C 1 206 ? 103.036 217.475 140.437 1.00 39.16 206 VAL C O 1
ATOM 6351 N N . ARG C 1 207 ? 103.897 216.282 138.690 1.00 37.01 207 ARG C N 1
ATOM 6352 C CA . ARG C 1 207 ? 104.101 215.045 139.494 1.00 29.26 207 ARG C CA 1
ATOM 6353 C C . ARG C 1 207 ? 105.525 215.047 140.059 1.00 29.61 207 ARG C C 1
ATOM 6354 O O . ARG C 1 207 ? 106.279 214.104 139.755 1.00 34.43 207 ARG C O 1
ATOM 6362 N N . ALA C 1 208 ? 105.870 216.069 140.846 1.00 27.25 208 ALA C N 1
ATOM 6363 C CA . ALA C 1 208 ? 107.221 216.157 141.447 1.00 23.79 208 ALA C CA 1
ATOM 6364 C C . ALA C 1 208 ? 107.100 216.574 142.915 1.00 27.71 208 ALA C C 1
ATOM 6365 O O . ALA C 1 208 ? 106.081 217.197 143.269 1.00 29.71 208 ALA C O 1
ATOM 6367 N N . ASP C 1 209 ? 108.103 216.239 143.731 1.00 26.49 209 ASP C N 1
ATOM 6368 C CA . ASP C 1 209 ? 108.065 216.575 145.177 1.00 28.95 209 ASP C CA 1
ATOM 6369 C C . ASP C 1 209 ? 108.708 217.944 145.407 1.00 33.70 209 ASP C C 1
ATOM 6370 O O . ASP C 1 209 ? 108.934 218.281 146.584 1.00 36.37 209 ASP C O 1
ATOM 6375 N N . ALA C 1 210 ? 108.983 218.695 144.334 1.00 28.63 210 ALA C N 1
ATOM 6376 C CA . ALA C 1 210 ? 109.682 219.998 144.463 1.00 26.97 210 ALA C CA 1
ATOM 6377 C C . ALA C 1 210 ? 111.100 219.750 144.987 1.00 22.73 210 ALA C C 1
ATOM 6378 O O . ALA C 1 210 ? 111.744 220.722 145.428 1.00 27.28 210 ALA C O 1
ATOM 6380 N N . PHE C 1 211 ? 111.559 218.495 144.937 1.00 25.16 211 PHE C N 1
ATOM 6381 C CA . PHE C 1 211 ? 112.940 218.163 145.376 1.00 22.05 211 PHE C CA 1
ATOM 6382 C C . PHE C 1 211 ? 113.671 217.459 144.229 1.00 26.11 211 PHE C C 1
ATOM 6383 O O . PHE C 1 211 ? 114.873 217.167 144.378 1.00 32.60 211 PHE C O 1
ATOM 6391 N N . GLY C 1 212 ? 112.955 217.167 143.138 1.00 26.31 212 GLY C N 1
ATOM 6392 C CA . GLY C 1 212 ? 113.578 216.523 141.964 1.00 26.65 212 GLY C CA 1
ATOM 6393 C C . GLY C 1 212 ? 113.305 215.030 141.903 1.00 30.44 212 GLY C C 1
ATOM 6394 O O . GLY C 1 212 ? 114.186 214.295 141.417 1.00 38.60 212 GLY C O 1
ATOM 6395 N N . ARG C 1 213 ? 112.132 214.592 142.373 1.00 25.74 213 ARG C N 1
ATOM 6396 C CA . ARG C 1 213 ? 111.761 213.152 142.292 1.00 22.08 213 ARG C CA 1
ATOM 6397 C C . ARG C 1 213 ? 110.373 213.013 141.659 1.00 25.12 213 ARG C C 1
ATOM 6398 O O . ARG C 1 213 ? 109.422 213.637 142.169 1.00 26.03 213 ARG C O 1
ATOM 6406 N N . PRO C 1 214 ? 110.218 212.213 140.581 1.00 21.80 214 PRO C N 1
ATOM 6407 C CA . PRO C 1 214 ? 108.916 212.005 139.939 1.00 22.42 214 PRO C CA 1
ATOM 6408 C C . PRO C 1 214 ? 107.946 211.240 140.851 1.00 20.72 214 PRO C C 1
ATOM 6409 O O . PRO C 1 214 ? 108.405 210.513 141.712 1.00 31.40 214 PRO C O 1
ATOM 6413 N N . ILE C 1 215 ? 106.640 211.422 140.638 1.00 14.30 215 ILE C N 1
ATOM 6414 C CA . ILE C 1 215 ? 105.617 210.704 141.456 1.00 22.44 215 ILE C CA 1
ATOM 6415 C C . ILE C 1 215 ? 104.880 209.702 140.559 1.00 25.62 215 ILE C C 1
ATOM 6416 O O . ILE C 1 215 ? 104.047 210.145 139.744 1.00 29.81 215 ILE C O 1
ATOM 6421 N N . ILE C 1 216 ? 105.177 208.408 140.709 1.00 22.44 216 ILE C N 1
ATOM 6422 C CA . ILE C 1 216 ? 104.476 207.351 139.919 1.00 24.76 216 ILE C CA 1
ATOM 6423 C C . ILE C 1 216 ? 103.067 207.170 140.492 1.00 23.54 216 ILE C C 1
ATOM 6424 O O . ILE C 1 216 ? 102.936 207.108 141.730 1.00 27.84 216 ILE C O 1
ATOM 6429 N N . ILE C 1 217 ? 102.058 207.086 139.621 1.00 28.42 217 ILE C N 1
ATOM 6430 C CA . ILE C 1 217 ? 100.645 206.927 140.079 1.00 25.81 217 ILE C CA 1
ATOM 6431 C C . ILE C 1 217 ? 100.127 205.565 139.606 1.00 22.13 217 ILE C C 1
ATOM 6432 O O . ILE C 1 217 ? 100.236 205.283 138.397 1.00 24.67 217 ILE C O 1
ATOM 6437 N N . THR C 1 218 ? 99.593 204.755 140.526 1.00 29.66 218 THR C N 1
ATOM 6438 C CA . THR C 1 218 ? 99.116 203.391 140.171 1.00 26.41 218 THR C CA 1
ATOM 6439 C C . THR C 1 218 ? 97.964 202.991 141.099 1.00 34.20 218 THR C C 1
ATOM 6440 O O . THR C 1 218 ? 98.114 203.152 142.325 1.00 42.18 218 THR C O 1
ATOM 6444 N N . ASP C 1 219 ? 96.864 202.486 140.531 1.00 29.36 219 ASP C N 1
ATOM 6445 C CA . ASP C 1 219 ? 95.695 202.065 141.351 1.00 23.41 219 ASP C CA 1
ATOM 6446 C C . ASP C 1 219 ? 95.943 200.655 141.893 1.00 27.05 219 ASP C C 1
ATOM 6447 O O . ASP C 1 219 ? 95.166 199.746 141.545 1.00 34.52 219 ASP C O 1
ATOM 6452 N N . SER C 1 220 ? 96.987 200.486 142.712 1.00 33.70 220 SER C N 1
ATOM 6453 C CA . SER C 1 220 ? 97.303 199.184 143.276 1.00 31.28 220 SER C CA 1
ATOM 6454 C C . SER C 1 220 ? 96.510 198.956 144.557 1.00 34.53 220 SER C C 1
ATOM 6455 O O . SER C 1 220 ? 96.460 199.844 145.411 1.00 38.78 220 SER C O 1
ATOM 6458 N N . PRO C 1 221 ? 95.877 197.793 144.721 1.00 27.51 221 PRO C N 1
ATOM 6459 C CA . PRO C 1 221 ? 95.222 197.491 146.003 1.00 25.83 221 PRO C CA 1
ATOM 6460 C C . PRO C 1 221 ? 96.189 197.420 147.167 1.00 30.56 221 PRO C C 1
ATOM 6461 O O . PRO C 1 221 ? 95.752 197.513 148.321 1.00 28.79 221 PRO C O 1
ATOM 6465 N N . ALA C 1 222 ? 97.484 197.242 146.908 1.00 32.33 222 ALA C N 1
ATOM 6466 C CA . ALA C 1 222 ? 98.469 197.153 147.975 1.00 26.28 222 ALA C CA 1
ATOM 6467 C C . ALA C 1 222 ? 98.779 198.499 148.608 1.00 26.13 222 ALA C C 1
ATOM 6468 O O . ALA C 1 222 ? 99.354 198.536 149.701 1.00 32.13 222 ALA C O 1
ATOM 6470 N N . LEU C 1 223 ? 98.424 199.600 147.952 1.00 29.63 223 LEU C N 1
ATOM 6471 C CA . LEU C 1 223 ? 98.697 200.936 148.459 1.00 26.65 223 LEU C CA 1
ATOM 6472 C C . LEU C 1 223 ? 97.461 201.603 149.045 1.00 25.22 223 LEU C C 1
ATOM 6473 O O . LEU C 1 223 ? 97.484 202.808 149.305 1.00 30.62 223 LEU C O 1
ATOM 6478 N N . VAL C 1 224 ? 96.381 200.851 149.245 1.00 33.56 224 VAL C N 1
ATOM 6479 C CA . VAL C 1 224 ? 95.154 201.355 149.846 1.00 33.59 224 VAL C CA 1
ATOM 6480 C C . VAL C 1 224 ? 94.736 200.407 150.958 1.00 39.81 224 VAL C C 1
ATOM 6481 O O . VAL C 1 224 ? 94.835 199.183 150.812 1.00 41.65 224 VAL C O 1
ATOM 6485 N N . SER C 1 225 ? 94.267 200.969 152.069 1.00 41.01 225 SER C N 1
ATOM 6486 C CA . SER C 1 225 ? 93.809 200.173 153.195 1.00 40.67 225 SER C CA 1
ATOM 6487 C C . SER C 1 225 ? 92.620 200.855 153.851 1.00 44.60 225 SER C C 1
ATOM 6488 O O . SER C 1 225 ? 92.569 202.084 153.935 1.00 47.99 225 SER C O 1
ATOM 6491 N N . GLY C 1 226 ? 91.667 200.051 154.309 1.00 49.48 226 GLY C N 1
ATOM 6492 C CA . GLY C 1 226 ? 90.514 200.573 155.008 1.00 46.90 226 GLY C CA 1
ATOM 6493 C C . GLY C 1 226 ? 89.485 201.186 154.080 1.00 49.68 226 GLY C C 1
ATOM 6494 O O . GLY C 1 226 ? 89.565 201.106 152.851 1.00 49.15 226 GLY C O 1
ATOM 6495 N N . ALA C 1 227 ? 88.487 201.807 154.701 1.00 53.52 227 ALA C N 1
ATOM 6496 C CA . ALA C 1 227 ? 87.423 202.478 153.970 1.00 52.84 227 ALA C CA 1
ATOM 6497 C C . ALA C 1 227 ? 86.788 203.519 154.880 1.00 54.11 227 ALA C C 1
ATOM 6498 O O . ALA C 1 227 ? 86.995 203.512 156.096 1.00 54.63 227 ALA C O 1
ATOM 6500 N N . ALA C 1 228 ? 86.018 204.415 154.267 1.00 57.23 228 ALA C N 1
ATOM 6501 C CA . ALA C 1 228 ? 85.276 205.473 154.967 1.00 58.40 228 ALA C CA 1
ATOM 6502 C C . ALA C 1 228 ? 86.292 206.358 155.687 1.00 59.65 228 ALA C C 1
ATOM 6503 O O . ALA C 1 228 ? 87.248 206.825 155.047 1.00 58.39 228 ALA C O 1
ATOM 6505 N N . GLU C 1 229 ? 86.136 206.620 156.988 1.00 59.49 229 GLU C N 1
ATOM 6506 C CA . GLU C 1 229 ? 87.084 207.470 157.696 1.00 56.73 229 GLU C CA 1
ATOM 6507 C C . GLU C 1 229 ? 88.404 206.764 157.970 1.00 57.83 229 GLU C C 1
ATOM 6508 O O . GLU C 1 229 ? 89.396 207.432 158.273 1.00 59.21 229 GLU C O 1
ATOM 6514 N N . THR C 1 230 ? 88.440 205.438 157.868 1.00 51.37 230 THR C N 1
ATOM 6515 C CA . THR C 1 230 ? 89.654 204.668 158.090 1.00 50.61 230 THR C CA 1
ATOM 6516 C C . THR C 1 230 ? 90.476 204.487 156.821 1.00 52.54 230 THR C C 1
ATOM 6517 O O . THR C 1 230 ? 91.457 203.739 156.837 1.00 52.19 230 THR C O 1
ATOM 6521 N N . LEU C 1 231 ? 90.091 205.141 155.728 1.00 46.90 231 LEU C N 1
ATOM 6522 C CA . LEU C 1 231 ? 90.831 205.016 154.481 1.00 42.88 231 LEU C CA 1
ATOM 6523 C C . LEU C 1 231 ? 92.227 205.610 154.626 1.00 48.25 231 LEU C C 1
ATOM 6524 O O . LEU C 1 231 ? 92.384 206.750 155.074 1.00 48.79 231 LEU C O 1
ATOM 6529 N N . ARG C 1 232 ? 93.238 204.833 154.246 1.00 42.44 232 ARG C N 1
ATOM 6530 C CA . ARG C 1 232 ? 94.630 205.251 154.319 1.00 37.32 232 ARG C CA 1
ATOM 6531 C C . ARG C 1 232 ? 95.312 204.965 152.994 1.00 35.95 232 ARG C C 1
ATOM 6532 O O . ARG C 1 232 ? 95.098 203.911 152.391 1.00 43.42 232 ARG C O 1
ATOM 6540 N N . HIS C 1 233 ? 96.142 205.901 152.551 1.00 35.05 233 HIS C N 1
ATOM 6541 C CA . HIS C 1 233 ? 96.901 205.761 151.316 1.00 29.90 233 HIS C CA 1
ATOM 6542 C C . HIS C 1 233 ? 98.382 205.713 151.660 1.00 30.55 233 HIS C C 1
ATOM 6543 O O . HIS C 1 233 ? 98.903 206.628 152.305 1.00 33.71 233 HIS C O 1
ATOM 6550 N N . SER C 1 234 ? 99.061 204.644 151.235 1.00 23.45 234 SER C N 1
ATOM 6551 C CA . SER C 1 234 ? 100.504 204.483 151.561 1.00 25.66 234 SER C CA 1
ATOM 6552 C C . SER C 1 234 ? 101.365 204.849 150.348 1.00 30.64 234 SER C C 1
ATOM 6553 O O . SER C 1 234 ? 101.202 204.204 149.293 1.00 34.17 234 SER C O 1
ATOM 6556 N N . THR C 1 235 ? 102.243 205.845 150.498 1.00 27.74 235 THR C N 1
ATOM 6557 C CA . THR C 1 235 ? 103.136 206.269 149.386 1.00 18.34 235 THR C CA 1
ATOM 6558 C C . THR C 1 235 ? 104.571 205.835 149.704 1.00 21.35 235 THR C C 1
ATOM 6559 O O . THR C 1 235 ? 105.100 206.280 150.737 1.00 33.77 235 THR C O 1
ATOM 6563 N N . LEU C 1 236 ? 105.170 205.003 148.847 1.00 17.43 236 LEU C N 1
ATOM 6564 C CA . LEU C 1 236 ? 106.538 204.487 149.125 1.00 17.79 236 LEU C CA 1
ATOM 6565 C C . LEU C 1 236 ? 107.538 205.089 148.134 1.00 15.71 236 LEU C C 1
ATOM 6566 O O . LEU C 1 236 ? 107.377 204.855 146.921 1.00 16.92 236 LEU C O 1
ATOM 6571 N N . GLY C 1 237 ? 108.522 205.844 148.633 1.00 14.73 237 GLY C N 1
ATOM 6572 C CA . GLY C 1 237 ? 109.556 206.392 147.774 1.00 15.77 237 GLY C CA 1
ATOM 6573 C C . GLY C 1 237 ? 110.796 205.515 147.790 1.00 14.43 237 GLY C C 1
ATOM 6574 O O . GLY C 1 237 ? 111.386 205.276 148.842 1.00 17.09 237 GLY C O 1
ATOM 6575 N N . LEU C 1 238 ? 111.187 205.052 146.610 1.00 14.76 238 LEU C N 1
ATOM 6576 C CA . LEU C 1 238 ? 112.213 204.035 146.453 1.00 13.68 238 LEU C CA 1
ATOM 6577 C C . LEU C 1 238 ? 113.555 204.655 146.094 1.00 15.91 238 LEU C C 1
ATOM 6578 O O . LEU C 1 238 ? 113.651 205.806 145.667 1.00 20.38 238 LEU C O 1
ATOM 6583 N N . THR C 1 239 ? 114.598 203.854 146.268 1.00 18.89 239 THR C N 1
ATOM 6584 C CA . THR C 1 239 ? 115.916 204.109 145.714 1.00 17.63 239 THR C CA 1
ATOM 6585 C C . THR C 1 239 ? 116.090 203.228 144.481 1.00 22.15 239 THR C C 1
ATOM 6586 O O . THR C 1 239 ? 115.187 202.484 144.097 1.00 32.76 239 THR C O 1
ATOM 6590 N N . THR C 1 240 ? 117.255 203.310 143.849 1.00 22.14 240 THR C N 1
ATOM 6591 C CA . THR C 1 240 ? 117.521 202.440 142.712 1.00 25.28 240 THR C CA 1
ATOM 6592 C C . THR C 1 240 ? 117.705 201.008 143.192 1.00 23.67 240 THR C C 1
ATOM 6593 O O . THR C 1 240 ? 118.505 200.741 144.093 1.00 23.68 240 THR C O 1
ATOM 6597 N N . GLY C 1 241 ? 116.966 200.086 142.585 1.00 24.61 241 GLY C N 1
ATOM 6598 C CA . GLY C 1 241 ? 116.998 198.701 143.022 1.00 18.48 241 GLY C CA 1
ATOM 6599 C C . GLY C 1 241 ? 116.423 198.484 144.403 1.00 26.32 241 GLY C C 1
ATOM 6600 O O . GLY C 1 241 ? 116.948 197.670 145.171 1.00 33.50 241 GLY C O 1
ATOM 6601 N N . ALA C 1 242 ? 115.354 199.208 144.744 1.00 19.82 242 ALA C N 1
ATOM 6602 C CA . ALA C 1 242 ? 114.713 199.007 146.038 1.00 15.61 242 ALA C CA 1
ATOM 6603 C C . ALA C 1 242 ? 113.993 197.667 146.098 1.00 23.69 242 ALA C C 1
ATOM 6604 O O . ALA C 1 242 ? 114.152 196.914 147.063 1.00 29.01 242 ALA C O 1
ATOM 6606 N N . ILE C 1 243 ? 113.204 197.352 145.076 1.00 25.44 243 ILE C N 1
ATOM 6607 C CA . ILE C 1 243 ? 112.452 196.108 144.998 1.00 19.11 243 ILE C CA 1
ATOM 6608 C C . ILE C 1 243 ? 112.891 195.371 143.742 1.00 21.83 243 ILE C C 1
ATOM 6609 O O . ILE C 1 243 ? 113.007 195.977 142.673 1.00 25.44 243 ILE C O 1
ATOM 6614 N N . LEU C 1 244 ? 113.144 194.072 143.877 1.00 23.44 244 LEU C N 1
ATOM 6615 C CA . LEU C 1 244 ? 113.665 193.255 142.791 1.00 22.78 244 LEU C CA 1
ATOM 6616 C C . LEU C 1 244 ? 112.684 192.130 142.499 1.00 22.93 244 LEU C C 1
ATOM 6617 O O . LEU C 1 244 ? 112.180 191.488 143.425 1.00 24.39 244 LEU C O 1
ATOM 6622 N N . ILE C 1 245 ? 112.429 191.872 141.212 1.00 26.64 245 ILE C N 1
ATOM 6623 C CA . ILE C 1 245 ? 111.553 190.724 140.825 1.00 23.95 245 ILE C CA 1
ATOM 6624 C C . ILE C 1 245 ? 112.411 189.713 140.056 1.00 29.61 245 ILE C C 1
ATOM 6625 O O . ILE C 1 245 ? 112.707 189.973 138.873 1.00 32.13 245 ILE C O 1
ATOM 6630 N N . GLU C 1 246 ? 112.806 188.614 140.708 1.00 32.10 246 GLU C N 1
ATOM 6631 C CA . GLU C 1 246 ? 113.666 187.591 140.052 1.00 20.91 246 GLU C CA 1
ATOM 6632 C C . GLU C 1 246 ? 112.792 186.474 139.475 1.00 27.86 246 GLU C C 1
ATOM 6633 O O . GLU C 1 246 ? 112.573 185.475 140.184 1.00 30.73 246 GLU C O 1
ATOM 6639 N N . GLN C 1 247 ? 112.329 186.633 138.232 1.00 27.34 247 GLN C N 1
ATOM 6640 C CA . GLN C 1 247 ? 111.527 185.567 137.575 1.00 22.61 247 GLN C CA 1
ATOM 6641 C C . GLN C 1 247 ? 112.396 184.312 137.457 1.00 29.16 247 GLN C C 1
ATOM 6642 O O . GLN C 1 247 ? 113.557 184.446 137.035 1.00 29.83 247 GLN C O 1
ATOM 6648 N N . ASN C 1 248 ? 111.853 183.140 137.800 1.00 29.71 248 ASN C N 1
ATOM 6649 C CA . ASN C 1 248 ? 112.673 181.896 137.806 1.00 22.95 248 ASN C CA 1
ATOM 6650 C C . ASN C 1 248 ? 112.609 181.209 136.439 1.00 22.86 248 ASN C C 1
ATOM 6651 O O . ASN C 1 248 ? 112.999 180.028 136.363 1.00 32.55 248 ASN C O 1
ATOM 6656 N N . GLN C 1 249 ? 112.122 181.911 135.411 1.00 30.86 249 GLN C N 1
ATOM 6657 C CA . GLN C 1 249 ? 112.090 181.345 134.036 1.00 30.55 249 GLN C CA 1
ATOM 6658 C C . GLN C 1 249 ? 111.405 179.974 134.062 1.00 34.51 249 GLN C C 1
ATOM 6659 O O . GLN C 1 249 ? 111.892 179.060 133.369 1.00 38.53 249 GLN C O 1
ATOM 6665 N N . ASP C 1 250 ? 110.325 179.841 134.836 1.00 30.31 250 ASP C N 1
ATOM 6666 C CA . ASP C 1 250 ? 109.576 178.557 134.901 1.00 28.31 250 ASP C CA 1
ATOM 6667 C C . ASP C 1 250 ? 108.081 178.833 134.716 1.00 32.98 250 ASP C C 1
ATOM 6668 O O . ASP C 1 250 ? 107.492 179.496 135.588 1.00 39.20 250 ASP C O 1
ATOM 6673 N N . PHE C 1 251 ? 107.497 178.352 133.615 1.00 31.59 251 PHE C N 1
ATOM 6674 C CA . PHE C 1 251 ? 106.038 178.520 133.391 1.00 31.07 251 PHE C CA 1
ATOM 6675 C C . PHE C 1 251 ? 105.455 177.207 132.864 1.00 31.19 251 PHE C C 1
ATOM 6676 O O . PHE C 1 251 ? 105.678 176.880 131.684 1.00 35.72 251 PHE C O 1
ATOM 6684 N N . ASP C 1 252 ? 104.734 176.481 133.721 1.00 30.83 252 ASP C N 1
ATOM 6685 C CA . ASP C 1 252 ? 104.133 175.184 133.314 1.00 31.68 252 ASP C CA 1
ATOM 6686 C C . ASP C 1 252 ? 102.631 175.380 133.082 1.00 32.73 252 ASP C C 1
ATOM 6687 O O . ASP C 1 252 ? 101.921 175.679 134.057 1.00 31.75 252 ASP C O 1
ATOM 6692 N N . SER C 1 253 ? 102.176 175.215 131.837 1.00 34.98 253 SER C N 1
ATOM 6693 C CA . SER C 1 253 ? 100.730 175.351 131.520 1.00 31.81 253 SER C CA 1
ATOM 6694 C C . SER C 1 253 ? 100.204 174.031 130.948 1.00 33.81 253 SER C C 1
ATOM 6695 O O . SER C 1 253 ? 100.899 173.442 130.097 1.00 42.14 253 SER C O 1
ATOM 6698 N N . THR C 1 254 ? 99.027 173.586 131.401 1.00 28.40 254 THR C N 1
ATOM 6699 C CA . THR C 1 254 ? 98.477 172.282 130.944 1.00 33.10 254 THR C CA 1
ATOM 6700 C C . THR C 1 254 ? 97.011 172.440 130.528 1.00 34.41 254 THR C C 1
ATOM 6701 O O . THR C 1 254 ? 96.279 173.177 131.218 1.00 34.02 254 THR C O 1
ATOM 6705 N N . VAL C 1 255 ? 96.606 171.779 129.439 1.00 35.61 255 VAL C N 1
ATOM 6706 C CA . VAL C 1 255 ? 95.181 171.815 128.994 1.00 36.85 255 VAL C CA 1
ATOM 6707 C C . VAL C 1 255 ? 94.687 170.367 128.904 1.00 40.49 255 VAL C C 1
ATOM 6708 O O . VAL C 1 255 ? 95.213 169.623 128.055 1.00 41.43 255 VAL C O 1
ATOM 6712 N N . VAL C 1 256 ? 93.725 169.985 129.747 1.00 39.69 256 VAL C N 1
ATOM 6713 C CA . VAL C 1 256 ? 93.259 168.567 129.778 1.00 37.12 256 VAL C CA 1
ATOM 6714 C C . VAL C 1 256 ? 91.795 168.500 129.328 1.00 39.28 256 VAL C C 1
ATOM 6715 O O . VAL C 1 256 ? 90.955 169.173 129.959 1.00 39.63 256 VAL C O 1
ATOM 6719 N N . ASP C 1 257 ? 91.509 167.724 128.279 1.00 40.02 257 ASP C N 1
ATOM 6720 C CA . ASP C 1 257 ? 90.106 167.539 127.819 1.00 39.48 257 ASP C CA 1
ATOM 6721 C C . ASP C 1 257 ? 89.531 166.303 128.517 1.00 39.78 257 ASP C C 1
ATOM 6722 O O . ASP C 1 257 ? 90.228 165.271 128.547 1.00 43.67 257 ASP C O 1
ATOM 6727 N N . GLY C 1 258 ? 88.313 166.407 129.056 1.00 37.43 258 GLY C N 1
ATOM 6728 C CA . GLY C 1 258 ? 87.719 165.282 129.804 1.00 38.95 258 GLY C CA 1
ATOM 6729 C C . GLY C 1 258 ? 86.460 164.756 129.136 1.00 40.76 258 GLY C C 1
ATOM 6730 O O . GLY C 1 258 ? 85.564 165.570 128.845 1.00 40.94 258 GLY C O 1
ATOM 6731 N N . THR C 1 259 ? 86.395 163.440 128.905 1.00 44.35 259 THR C N 1
ATOM 6732 C CA . THR C 1 259 ? 85.205 162.819 128.265 1.00 42.37 259 THR C CA 1
ATOM 6733 C C . THR C 1 259 ? 84.390 162.072 129.327 1.00 41.12 259 THR C C 1
ATOM 6734 O O . THR C 1 259 ? 84.929 161.855 130.430 1.00 44.41 259 THR C O 1
ATOM 6738 N N . GLY C 1 260 ? 83.151 161.689 129.002 1.00 40.00 260 GLY C N 1
ATOM 6739 C CA . GLY C 1 260 ? 82.281 160.996 129.974 1.00 40.00 260 GLY C CA 1
ATOM 6740 C C . GLY C 1 260 ? 81.234 161.933 130.551 1.00 41.84 260 GLY C C 1
ATOM 6741 O O . GLY C 1 260 ? 80.519 161.516 131.483 1.00 46.06 260 GLY C O 1
ATOM 6742 N N . LYS C 1 261 ? 81.147 163.154 130.017 1.00 40.95 261 LYS C N 1
ATOM 6743 C CA . LYS C 1 261 ? 80.151 164.148 130.499 1.00 42.31 261 LYS C CA 1
ATOM 6744 C C . LYS C 1 261 ? 79.283 164.595 129.318 1.00 43.21 261 LYS C C 1
ATOM 6745 O O . LYS C 1 261 ? 79.728 164.427 128.164 1.00 46.60 261 LYS C O 1
ATOM 6751 N N . GLN C 1 262 ? 78.094 165.133 129.601 1.00 38.79 262 GLN C N 1
ATOM 6752 C CA . GLN C 1 262 ? 77.188 165.609 128.521 1.00 40.59 262 GLN C CA 1
ATOM 6753 C C . GLN C 1 262 ? 78.015 166.339 127.459 1.00 44.94 262 GLN C C 1
ATOM 6754 O O . GLN C 1 262 ? 77.666 166.234 126.267 1.00 45.54 262 GLN C O 1
ATOM 6760 N N . ASN C 1 263 ? 79.069 167.043 127.879 1.00 38.63 263 ASN C N 1
ATOM 6761 C CA . ASN C 1 263 ? 79.940 167.783 126.927 1.00 40.57 263 ASN C CA 1
ATOM 6762 C C . ASN C 1 263 ? 81.409 167.547 127.294 1.00 41.14 263 ASN C C 1
ATOM 6763 O O . ASN C 1 263 ? 81.694 167.360 128.493 1.00 40.91 263 ASN C O 1
ATOM 6768 N N . ILE C 1 264 ? 82.300 167.560 126.297 1.00 42.56 264 ILE C N 1
ATOM 6769 C CA . ILE C 1 264 ? 83.760 167.384 126.558 1.00 39.17 264 ILE C CA 1
ATOM 6770 C C . ILE C 1 264 ? 84.220 168.494 127.508 1.00 40.91 264 ILE C C 1
ATOM 6771 O O . ILE C 1 264 ? 84.117 169.677 127.126 1.00 46.62 264 ILE C O 1
ATOM 6776 N N . THR C 1 265 ? 84.705 168.122 128.695 1.00 37.90 265 THR C N 1
ATOM 6777 C CA . THR C 1 265 ? 85.150 169.128 129.696 1.00 41.28 265 THR C CA 1
ATOM 6778 C C . THR C 1 265 ? 86.622 169.477 129.451 1.00 40.77 265 THR C C 1
ATOM 6779 O O . THR C 1 265 ? 87.489 168.855 130.096 1.00 46.66 265 THR C O 1
ATOM 6783 N N . ARG C 1 266 ? 86.901 170.450 128.580 1.00 38.95 266 ARG C N 1
ATOM 6784 C CA . ARG C 1 266 ? 88.308 170.893 128.379 1.00 34.88 266 ARG C CA 1
ATOM 6785 C C . ARG C 1 266 ? 88.664 171.918 129.462 1.00 33.87 266 ARG C C 1
ATOM 6786 O O . ARG C 1 266 ? 87.909 172.898 129.611 1.00 40.86 266 ARG C O 1
ATOM 6794 N N . GLN C 1 267 ? 89.765 171.695 130.187 1.00 33.47 267 GLN C N 1
ATOM 6795 C CA . GLN C 1 267 ? 90.167 172.620 131.284 1.00 31.87 267 GLN C CA 1
ATOM 6796 C C . GLN C 1 267 ? 91.608 173.095 131.069 1.00 34.32 267 GLN C C 1
ATOM 6797 O O . GLN C 1 267 ? 92.429 172.285 130.602 1.00 39.26 267 GLN C O 1
ATOM 6803 N N . TYR C 1 268 ? 91.895 174.355 131.412 1.00 30.06 268 TYR C N 1
ATOM 6804 C CA . TYR C 1 268 ? 93.259 174.922 131.247 1.00 30.41 268 TYR C CA 1
ATOM 6805 C C . TYR C 1 268 ? 93.800 175.334 132.620 1.00 34.56 268 TYR C C 1
ATOM 6806 O O . TYR C 1 268 ? 93.079 176.027 133.356 1.00 40.80 268 TYR C O 1
ATOM 6815 N N . GLN C 1 269 ? 95.030 174.927 132.947 1.00 28.66 269 GLN C N 1
ATOM 6816 C CA . GLN C 1 269 ? 95.651 175.364 134.226 1.00 27.27 269 GLN C CA 1
ATOM 6817 C C . GLN C 1 269 ? 97.112 175.744 133.961 1.00 28.05 269 GLN C C 1
ATOM 6818 O O . GLN C 1 269 ? 97.780 175.016 133.203 1.00 31.60 269 GLN C O 1
ATOM 6824 N N . ALA C 1 270 ? 97.580 176.844 134.556 1.00 28.02 270 ALA C N 1
ATOM 6825 C CA . ALA C 1 270 ? 98.969 177.308 134.332 1.00 23.86 270 ALA C CA 1
ATOM 6826 C C . ALA C 1 270 ? 99.648 177.563 135.681 1.00 28.02 270 ALA C C 1
ATOM 6827 O O . ALA C 1 270 ? 98.925 177.814 136.664 1.00 27.17 270 ALA C O 1
ATOM 6829 N N . GLU C 1 271 ? 100.982 177.498 135.720 1.00 34.23 271 GLU C N 1
ATOM 6830 C CA . GLU C 1 271 ? 101.724 177.790 136.977 1.00 23.89 271 GLU C CA 1
ATOM 6831 C C . GLU C 1 271 ? 103.093 178.395 136.645 1.00 28.96 271 GLU C C 1
ATOM 6832 O O . GLU C 1 271 ? 103.710 177.953 135.658 1.00 40.71 271 GLU C O 1
ATOM 6838 N N . TRP C 1 272 ? 103.546 179.347 137.467 1.00 23.86 272 TRP C N 1
ATOM 6839 C CA . TRP C 1 272 ? 104.877 179.983 137.275 1.00 19.72 272 TRP C CA 1
ATOM 6840 C C . TRP C 1 272 ? 105.491 180.260 138.653 1.00 21.16 272 TRP C C 1
ATOM 6841 O O . TRP C 1 272 ? 104.826 179.962 139.662 1.00 25.77 272 TRP C O 1
ATOM 6852 N N . SER C 1 273 ? 106.708 180.813 138.692 1.00 25.96 273 SER C N 1
ATOM 6853 C CA . SER C 1 273 ? 107.342 181.165 139.991 1.00 24.83 273 SER C CA 1
ATOM 6854 C C . SER C 1 273 ? 108.312 182.337 139.815 1.00 28.72 273 SER C C 1
ATOM 6855 O O . SER C 1 273 ? 108.900 182.457 138.722 1.00 34.36 273 SER C O 1
ATOM 6858 N N . TYR C 1 274 ? 108.470 183.161 140.855 1.00 17.24 274 TYR C N 1
ATOM 6859 C CA . TYR C 1 274 ? 109.406 184.315 140.797 1.00 17.74 274 TYR C CA 1
ATOM 6860 C C . TYR C 1 274 ? 109.928 184.618 142.205 1.00 23.82 274 TYR C C 1
ATOM 6861 O O . TYR C 1 274 ? 109.144 184.527 143.167 1.00 28.43 274 TYR C O 1
ATOM 6870 N N . ASN C 1 275 ? 111.211 184.968 142.320 1.00 27.47 275 ASN C N 1
ATOM 6871 C CA . ASN C 1 275 ? 111.785 185.342 143.640 1.00 15.79 275 ASN C CA 1
ATOM 6872 C C . ASN C 1 275 ? 111.502 186.825 143.901 1.00 25.17 275 ASN C C 1
ATOM 6873 O O . ASN C 1 275 ? 111.611 187.622 142.949 1.00 37.26 275 ASN C O 1
ATOM 6878 N N . LEU C 1 276 ? 111.148 187.171 145.141 1.00 21.25 276 LEU C N 1
ATOM 6879 C CA . LEU C 1 276 ? 110.823 188.581 145.487 1.00 17.93 276 LEU C CA 1
ATOM 6880 C C . LEU C 1 276 ? 111.820 189.077 146.538 1.00 21.62 276 LEU C C 1
ATOM 6881 O O . LEU C 1 276 ? 111.997 188.380 147.556 1.00 28.76 276 LEU C O 1
ATOM 6886 N N . GLY C 1 277 ? 112.448 190.232 146.295 1.00 21.01 277 GLY C N 1
ATOM 6887 C CA . GLY C 1 277 ? 113.432 190.744 147.227 1.00 20.00 277 GLY C CA 1
ATOM 6888 C C . GLY C 1 277 ? 113.306 192.235 147.459 1.00 18.51 277 GLY C C 1
ATOM 6889 O O . GLY C 1 277 ? 113.073 192.997 146.518 1.00 21.52 277 GLY C O 1
ATOM 6890 N N . VAL C 1 278 ? 113.481 192.658 148.717 1.00 20.05 278 VAL C N 1
ATOM 6891 C CA . VAL C 1 278 ? 113.451 194.115 149.047 1.00 15.85 278 VAL C CA 1
ATOM 6892 C C . VAL C 1 278 ? 114.843 194.518 149.547 1.00 14.79 278 VAL C C 1
ATOM 6893 O O . VAL C 1 278 ? 115.330 193.875 150.498 1.00 22.27 278 VAL C O 1
ATOM 6897 N N . ASN C 1 279 ? 115.449 195.541 148.941 1.00 15.41 279 ASN C N 1
ATOM 6898 C CA . ASN C 1 279 ? 116.837 195.947 149.304 1.00 14.74 279 ASN C CA 1
ATOM 6899 C C . ASN C 1 279 ? 116.933 196.289 150.795 1.00 17.41 279 ASN C C 1
ATOM 6900 O O . ASN C 1 279 ? 116.112 197.102 151.261 1.00 24.46 279 ASN C O 1
ATOM 6905 N N . GLY C 1 280 ? 117.914 195.712 151.498 1.00 14.52 280 GLY C N 1
ATOM 6906 C CA . GLY C 1 280 ? 118.133 196.050 152.918 1.00 11.99 280 GLY C CA 1
ATOM 6907 C C . GLY C 1 280 ? 117.339 195.167 153.866 1.00 11.95 280 GLY C C 1
ATOM 6908 O O . GLY C 1 280 ? 117.502 195.333 155.091 1.00 16.43 280 GLY C O 1
ATOM 6909 N N . TYR C 1 281 ? 116.506 194.271 153.333 1.00 15.76 281 TYR C N 1
ATOM 6910 C CA . TYR C 1 281 ? 115.624 193.449 154.205 1.00 9.07 281 TYR C CA 1
ATOM 6911 C C . TYR C 1 281 ? 115.738 191.970 153.828 1.00 14.50 281 TYR C C 1
ATOM 6912 O O . TYR C 1 281 ? 116.174 191.669 152.700 1.00 22.15 281 TYR C O 1
ATOM 6921 N N . ALA C 1 282 ? 115.361 191.079 154.750 1.00 22.15 282 ALA C N 1
ATOM 6922 C CA . ALA C 1 282 ? 115.378 189.626 154.459 1.00 17.97 282 ALA C CA 1
ATOM 6923 C C . ALA C 1 282 ? 114.050 189.011 154.909 1.00 22.68 282 ALA C C 1
ATOM 6924 O O . ALA C 1 282 ? 113.771 189.033 156.125 1.00 24.73 282 ALA C O 1
ATOM 6926 N N . TYR C 1 283 ? 113.267 188.484 153.963 1.00 22.17 283 TYR C N 1
ATOM 6927 C CA . TYR C 1 283 ? 111.974 187.842 154.313 1.00 16.32 283 TYR C CA 1
ATOM 6928 C C . TYR C 1 283 ? 112.227 186.742 155.346 1.00 22.92 283 TYR C C 1
ATOM 6929 O O . TYR C 1 283 ? 113.086 185.873 155.100 1.00 29.97 283 TYR C O 1
ATOM 6938 N N . ASP C 1 284 ? 111.493 186.777 156.461 1.00 21.67 284 ASP C N 1
ATOM 6939 C CA . ASP C 1 284 ? 111.650 185.725 157.498 1.00 24.31 284 ASP C CA 1
ATOM 6940 C C . ASP C 1 284 ? 110.851 184.495 157.058 1.00 28.75 284 ASP C C 1
ATOM 6941 O O . ASP C 1 284 ? 109.661 184.407 157.417 1.00 33.68 284 ASP C O 1
ATOM 6946 N N . ILE C 1 285 ? 111.485 183.594 156.302 1.00 26.00 285 ILE C N 1
ATOM 6947 C CA . ILE C 1 285 ? 110.788 182.372 155.804 1.00 28.96 285 ILE C CA 1
ATOM 6948 C C . ILE C 1 285 ? 110.350 181.537 157.013 1.00 31.65 285 ILE C C 1
ATOM 6949 O O . ILE C 1 285 ? 109.324 180.840 156.903 1.00 33.77 285 ILE C O 1
ATOM 6954 N N . ALA C 1 286 ? 111.083 181.628 158.126 1.00 33.37 286 ALA C N 1
ATOM 6955 C CA . ALA C 1 286 ? 110.673 180.913 159.357 1.00 30.53 286 ALA C CA 1
ATOM 6956 C C . ALA C 1 286 ? 109.307 181.444 159.799 1.00 37.00 286 ALA C C 1
ATOM 6957 O O . ALA C 1 286 ? 108.389 180.624 159.994 1.00 36.56 286 ALA C O 1
ATOM 6959 N N . THR C 1 287 ? 109.183 182.767 159.940 1.00 34.83 287 THR C N 1
ATOM 6960 C CA . THR C 1 287 ? 107.881 183.381 160.317 1.00 34.53 287 THR C CA 1
ATOM 6961 C C . THR C 1 287 ? 106.862 183.112 159.206 1.00 36.64 287 THR C C 1
ATOM 6962 O O . THR C 1 287 ? 105.711 182.766 159.536 1.00 36.86 287 THR C O 1
ATOM 6966 N N . GLY C 1 288 ? 107.276 183.255 157.944 1.00 29.83 288 GLY C N 1
ATOM 6967 C CA . GLY C 1 288 ? 106.369 183.024 156.803 1.00 25.32 288 GLY C CA 1
ATOM 6968 C C . GLY C 1 288 ? 106.370 181.569 156.366 1.00 34.60 288 GLY C C 1
ATOM 6969 O O . GLY C 1 288 ? 106.214 180.692 157.239 1.00 43.84 288 GLY C O 1
ATOM 6970 N N . GLY C 1 289 ? 106.574 181.314 155.070 1.00 34.65 289 GLY C N 1
ATOM 6971 C CA . GLY C 1 289 ? 106.629 179.930 154.560 1.00 29.43 289 GLY C CA 1
ATOM 6972 C C . GLY C 1 289 ? 107.505 179.816 153.325 1.00 31.69 289 GLY C C 1
ATOM 6973 O O . GLY C 1 289 ? 107.878 180.869 152.769 1.00 37.93 289 GLY C O 1
ATOM 6974 N N . LYS C 1 290 ? 107.814 178.586 152.902 1.00 30.56 290 LYS C N 1
ATOM 6975 C CA . LYS C 1 290 ? 108.642 178.366 151.687 1.00 34.89 290 LYS C CA 1
ATOM 6976 C C . LYS C 1 290 ? 107.970 179.068 150.506 1.00 41.87 290 LYS C C 1
ATOM 6977 O O . LYS C 1 290 ? 108.685 179.744 149.740 1.00 41.81 290 LYS C O 1
ATOM 6983 N N . ALA C 1 291 ? 106.651 178.908 150.367 1.00 31.38 291 ALA C N 1
ATOM 6984 C CA . ALA C 1 291 ? 105.905 179.616 149.301 1.00 29.32 291 ALA C CA 1
ATOM 6985 C C . ALA C 1 291 ? 104.965 180.626 149.963 1.00 36.12 291 ALA C C 1
ATOM 6986 O O . ALA C 1 291 ? 103.815 180.255 150.263 1.00 40.22 291 ALA C O 1
ATOM 6988 N N . PRO C 1 292 ? 105.392 181.883 150.242 1.00 33.92 292 PRO C N 1
ATOM 6989 C CA . PRO C 1 292 ? 104.542 182.828 150.974 1.00 29.96 292 PRO C CA 1
ATOM 6990 C C . PRO C 1 292 ? 103.367 183.342 150.132 1.00 25.93 292 PRO C C 1
ATOM 6991 O O . PRO C 1 292 ? 103.575 183.685 148.982 1.00 32.10 292 PRO C O 1
ATOM 6995 N N . ASN C 1 293 ? 102.170 183.379 150.721 1.00 31.32 293 ASN C N 1
ATOM 6996 C CA . ASN C 1 293 ? 100.993 183.935 150.003 1.00 29.65 293 ASN C CA 1
ATOM 6997 C C . ASN C 1 293 ? 101.148 185.458 149.940 1.00 30.25 293 ASN C C 1
ATOM 6998 O O . ASN C 1 293 ? 101.929 186.002 150.743 1.00 32.44 293 ASN C O 1
ATOM 7003 N N . PRO C 1 294 ? 100.441 186.174 149.040 1.00 32.55 294 PRO C N 1
ATOM 7004 C CA . PRO C 1 294 ? 100.508 187.635 149.008 1.00 29.29 294 PRO C CA 1
ATOM 7005 C C . PRO C 1 294 ? 100.232 188.185 150.415 1.00 27.50 294 PRO C C 1
ATOM 7006 O O . PRO C 1 294 ? 100.859 189.154 150.785 1.00 34.20 294 PRO C O 1
ATOM 7010 N N . THR C 1 295 ? 99.322 187.546 151.155 1.00 20.49 295 THR C N 1
ATOM 7011 C CA . THR C 1 295 ? 99.004 187.983 152.541 1.00 24.96 295 THR C CA 1
ATOM 7012 C C . THR C 1 295 ? 100.263 187.898 153.410 1.00 28.88 295 THR C C 1
ATOM 7013 O O . THR C 1 295 ? 100.537 188.867 154.138 1.00 34.20 295 THR C O 1
ATOM 7017 N N . ALA C 1 296 ? 100.998 186.783 153.326 1.00 30.12 296 ALA C N 1
ATOM 7018 C CA . ALA C 1 296 ? 102.230 186.608 154.132 1.00 22.01 296 ALA C CA 1
ATOM 7019 C C . ALA C 1 296 ? 103.248 187.686 153.747 1.00 25.38 296 ALA C C 1
ATOM 7020 O O . ALA C 1 296 ? 103.878 188.256 154.659 1.00 29.53 296 ALA C O 1
ATOM 7022 N N . LEU C 1 297 ? 103.401 187.949 152.447 1.00 28.26 297 LEU C N 1
ATOM 7023 C CA . LEU C 1 297 ? 104.328 189.013 151.981 1.00 24.04 297 LEU C CA 1
ATOM 7024 C C . LEU C 1 297 ? 103.821 190.367 152.483 1.00 24.51 297 LEU C C 1
ATOM 7025 O O . LEU C 1 297 ? 104.648 191.158 152.976 1.00 32.64 297 LEU C O 1
ATOM 7030 N N . ALA C 1 298 ? 102.512 190.612 152.369 1.00 19.15 298 ALA C N 1
ATOM 7031 C CA . ALA C 1 298 ? 101.918 191.895 152.814 1.00 23.72 298 ALA C CA 1
ATOM 7032 C C . ALA C 1 298 ? 102.054 192.028 154.333 1.00 26.50 298 ALA C C 1
ATOM 7033 O O . ALA C 1 298 ? 102.182 193.169 154.817 1.00 36.97 298 ALA C O 1
ATOM 7035 N N . THR C 1 299 ? 102.010 190.905 155.054 1.00 21.96 299 THR C N 1
ATOM 7036 C CA . THR C 1 299 ? 102.174 190.936 156.531 1.00 20.66 299 THR C CA 1
ATOM 7037 C C . THR C 1 299 ? 103.521 191.583 156.860 1.00 23.19 299 THR C C 1
ATOM 7038 O O . THR C 1 299 ? 104.543 191.122 156.314 1.00 27.23 299 THR C O 1
ATOM 7042 N N . ALA C 1 300 ? 103.517 192.606 157.717 1.00 30.12 300 ALA C N 1
ATOM 7043 C CA . ALA C 1 300 ? 104.767 193.318 158.069 1.00 25.42 300 ALA C CA 1
ATOM 7044 C C . ALA C 1 300 ? 105.589 192.468 159.041 1.00 31.89 300 ALA C C 1
ATOM 7045 O O . ALA C 1 300 ? 105.166 191.334 159.342 1.00 31.68 300 ALA C O 1
ATOM 7047 N N . ALA C 1 301 ? 106.718 193.004 159.512 1.00 27.97 301 ALA C N 1
ATOM 7048 C CA . ALA C 1 301 ? 107.579 192.272 160.476 1.00 29.85 301 ALA C CA 1
ATOM 7049 C C . ALA C 1 301 ? 107.959 190.902 159.902 1.00 27.05 301 ALA C C 1
ATOM 7050 O O . ALA C 1 301 ? 108.470 190.066 160.672 1.00 27.91 301 ALA C O 1
ATOM 7052 N N . ASN C 1 302 ? 107.721 190.685 158.605 1.00 21.06 302 ASN C N 1
ATOM 7053 C CA . ASN C 1 302 ? 108.138 189.413 157.957 1.00 17.83 302 ASN C CA 1
ATOM 7054 C C . ASN C 1 302 ? 109.426 189.664 157.171 1.00 23.83 302 ASN C C 1
ATOM 7055 O O . ASN C 1 302 ? 109.973 188.695 156.622 1.00 28.17 302 ASN C O 1
ATOM 7060 N N . TRP C 1 303 ? 109.881 190.920 157.119 1.00 22.78 303 TRP C N 1
ATOM 7061 C CA . TRP C 1 303 ? 111.147 191.252 156.412 1.00 14.85 303 TRP C CA 1
ATOM 7062 C C . TRP C 1 303 ? 112.121 191.903 157.399 1.00 12.00 303 TRP C C 1
ATOM 7063 O O . TRP C 1 303 ? 112.113 193.146 157.503 1.00 25.08 303 TRP C O 1
ATOM 7074 N N . ASP C 1 304 ? 112.927 191.091 158.088 1.00 9.31 304 ASP C N 1
ATOM 7075 C CA . ASP C 1 304 ? 113.905 191.617 159.077 1.00 16.84 304 ASP C CA 1
ATOM 7076 C C . ASP C 1 304 ? 114.790 192.668 158.398 1.00 18.38 304 ASP C C 1
ATOM 7077 O O . ASP C 1 304 ? 115.221 192.423 157.256 1.00 23.27 304 ASP C O 1
ATOM 7082 N N . LYS C 1 305 ? 115.065 193.782 159.084 1.00 13.45 305 LYS C N 1
ATOM 7083 C CA . LYS C 1 305 ? 115.983 194.810 158.521 1.00 15.42 305 LYS C CA 1
ATOM 7084 C C . LYS C 1 305 ? 117.428 194.344 158.722 1.00 22.05 305 LYS C C 1
ATOM 7085 O O . LYS C 1 305 ? 117.871 194.283 159.885 1.00 30.26 305 LYS C O 1
ATOM 7091 N N . ILE C 1 306 ? 118.124 194.025 157.629 1.00 18.71 306 ILE C N 1
ATOM 7092 C CA . ILE C 1 306 ? 119.525 193.519 157.729 1.00 21.91 306 ILE C CA 1
ATOM 7093 C C . ILE C 1 306 ? 120.482 194.716 157.720 1.00 24.20 306 ILE C C 1
ATOM 7094 O O . ILE C 1 306 ? 121.327 194.800 158.630 1.00 24.95 306 ILE C O 1
ATOM 7099 N N . SER C 1 307 ? 120.336 195.611 156.739 1.00 24.30 307 SER C N 1
ATOM 7100 C CA . SER C 1 307 ? 121.227 196.796 156.633 1.00 18.16 307 SER C CA 1
ATOM 7101 C C . SER C 1 307 ? 121.320 197.505 157.987 1.00 22.63 307 SER C C 1
ATOM 7102 O O . SER C 1 307 ? 120.260 197.816 158.565 1.00 25.12 307 SER C O 1
ATOM 7105 N N . THR C 1 308 ? 122.544 197.755 158.465 1.00 26.55 308 THR C N 1
ATOM 7106 C CA . THR C 1 308 ? 122.737 198.405 159.790 1.00 26.79 308 THR C CA 1
ATOM 7107 C C . THR C 1 308 ? 121.945 199.716 159.848 1.00 27.97 308 THR C C 1
ATOM 7108 O O . THR C 1 308 ? 121.278 199.951 160.876 1.00 28.22 308 THR C O 1
ATOM 7112 N N . SER C 1 309 ? 122.015 200.530 158.793 1.00 29.16 309 SER C N 1
ATOM 7113 C CA . SER C 1 309 ? 121.337 201.854 158.804 1.00 27.58 309 SER C CA 1
ATOM 7114 C C . SER C 1 309 ? 120.106 201.833 157.894 1.00 28.12 309 SER C C 1
ATOM 7115 O O . SER C 1 309 ? 120.100 201.049 156.925 1.00 32.25 309 SER C O 1
ATOM 7118 N N . ILE C 1 310 ? 119.111 202.674 158.191 1.00 22.49 310 ILE C N 1
ATOM 7119 C CA . ILE C 1 310 ? 117.902 202.771 157.320 1.00 22.42 310 ILE C CA 1
ATOM 7120 C C . ILE C 1 310 ? 118.331 203.389 155.984 1.00 19.88 310 ILE C C 1
ATOM 7121 O O . ILE C 1 310 ? 117.689 203.086 154.961 1.00 20.52 310 ILE C O 1
ATOM 7126 N N . LYS C 1 311 ? 119.378 204.220 155.999 1.00 24.86 311 LYS C N 1
ATOM 7127 C CA . LYS C 1 311 ? 119.903 204.803 154.737 1.00 23.45 311 LYS C CA 1
ATOM 7128 C C . LYS C 1 311 ? 120.464 203.667 153.880 1.00 28.96 311 LYS C C 1
ATOM 7129 O O . LYS C 1 311 ? 120.337 203.743 152.642 1.00 22.75 311 LYS C O 1
ATOM 7135 N N . ASP C 1 312 ? 121.070 202.664 154.520 1.00 31.23 312 ASP C N 1
ATOM 7136 C CA . ASP C 1 312 ? 121.614 201.494 153.780 1.00 24.97 312 ASP C CA 1
ATOM 7137 C C . ASP C 1 312 ? 120.452 200.756 153.105 1.00 28.53 312 ASP C C 1
ATOM 7138 O O . ASP C 1 312 ? 120.654 200.243 151.988 1.00 33.91 312 ASP C O 1
ATOM 7143 N N . THR C 1 313 ? 119.283 200.713 153.756 1.00 19.23 313 THR C N 1
ATOM 7144 C CA . THR C 1 313 ? 118.091 200.081 153.130 1.00 20.86 313 THR C CA 1
ATOM 7145 C C . THR C 1 313 ? 117.567 201.008 152.030 1.00 23.10 313 THR C C 1
ATOM 7146 O O . THR C 1 313 ? 117.961 202.189 152.025 1.00 27.04 313 THR C O 1
ATOM 7150 N N . GLY C 1 314 ? 116.711 200.501 151.140 1.00 22.26 314 GLY C N 1
ATOM 7151 C CA . GLY C 1 314 ? 116.245 201.329 150.010 1.00 23.36 314 GLY C CA 1
ATOM 7152 C C . GLY C 1 314 ? 114.740 201.531 150.006 1.00 20.82 314 GLY C C 1
ATOM 7153 O O . GLY C 1 314 ? 114.030 200.605 149.571 1.00 33.59 314 GLY C O 1
ATOM 7154 N N . GLY C 1 315 ? 114.264 202.693 150.467 1.00 19.64 315 GLY C N 1
ATOM 7155 C CA . GLY C 1 315 ? 112.818 202.989 150.385 1.00 20.11 315 GLY C CA 1
ATOM 7156 C C . GLY C 1 315 ? 112.174 203.325 151.719 1.00 18.65 315 GLY C C 1
ATOM 7157 O O . GLY C 1 315 ? 112.547 202.692 152.727 1.00 26.64 315 GLY C O 1
ATOM 7158 N N . VAL C 1 316 ? 111.242 204.284 151.729 1.00 20.16 316 VAL C N 1
ATOM 7159 C CA . VAL C 1 316 ? 110.482 204.634 152.965 1.00 16.25 316 VAL C CA 1
ATOM 7160 C C . VAL C 1 316 ? 109.001 204.519 152.601 1.00 18.51 316 VAL C C 1
ATOM 7161 O O . VAL C 1 316 ? 108.721 204.244 151.419 1.00 31.69 316 VAL C O 1
ATOM 7165 N N . VAL C 1 317 ? 108.096 204.715 153.563 1.00 10.01 317 VAL C N 1
ATOM 7166 C CA . VAL C 1 317 ? 106.639 204.701 153.232 1.00 23.74 317 VAL C CA 1
ATOM 7167 C C . VAL C 1 317 ? 105.936 205.853 153.959 1.00 22.16 317 VAL C C 1
ATOM 7168 O O . VAL C 1 317 ? 106.055 205.936 155.197 1.00 31.27 317 VAL C O 1
ATOM 7172 N N . LEU C 1 318 ? 105.246 206.716 153.208 1.00 20.00 318 LEU C N 1
ATOM 7173 C CA . LEU C 1 318 ? 104.492 207.844 153.818 1.00 18.02 318 LEU C CA 1
ATOM 7174 C C . LEU C 1 318 ? 103.003 207.489 153.825 1.00 25.98 318 LEU C C 1
ATOM 7175 O O . LEU C 1 318 ? 102.429 207.329 152.730 1.00 30.79 318 LEU C O 1
ATOM 7180 N N . VAL C 1 319 ? 102.407 207.366 155.014 1.00 33.49 319 VAL C N 1
ATOM 7181 C CA . VAL C 1 319 ? 100.967 206.991 155.121 1.00 34.73 319 VAL C CA 1
ATOM 7182 C C . VAL C 1 319 ? 100.143 208.263 155.344 1.00 34.09 319 VAL C C 1
ATOM 7183 O O . VAL C 1 319 ? 100.367 208.939 156.364 1.00 33.49 319 VAL C O 1
ATOM 7187 N N . THR C 1 320 ? 99.229 208.567 154.420 1.00 37.88 320 THR C N 1
ATOM 7188 C CA . THR C 1 320 ? 98.386 209.786 154.537 1.00 37.84 320 THR C CA 1
ATOM 7189 C C . THR C 1 320 ? 96.910 209.380 154.576 1.00 38.58 320 THR C C 1
ATOM 7190 O O . THR C 1 320 ? 96.542 208.435 153.851 1.00 42.81 320 THR C O 1
ATOM 7194 N N . LYS C 1 321 ? 96.107 210.065 155.395 1.00 43.89 321 LYS C N 1
ATOM 7195 C CA . LYS C 1 321 ? 94.651 209.770 155.473 1.00 49.19 321 LYS C CA 1
ATOM 7196 C C . LYS C 1 321 ? 94.033 209.934 154.080 1.00 57.17 321 LYS C C 1
ATOM 7197 O O . LYS C 1 321 ? 93.596 208.939 153.502 1.00 57.71 321 LYS C O 1
ATOM 7204 N N . ALA D 1 2 ? 48.971 270.981 105.784 1.00 72.52 2 ALA D N 1
ATOM 7205 C CA . ALA D 1 2 ? 50.213 270.658 106.525 1.00 72.20 2 ALA D CA 1
ATOM 7206 C C . ALA D 1 2 ? 50.476 269.150 106.462 1.00 71.84 2 ALA D C 1
ATOM 7207 O O . ALA D 1 2 ? 49.655 268.432 105.861 1.00 72.95 2 ALA D O 1
ATOM 7209 N N . LEU D 1 3 ? 51.576 268.693 107.065 1.00 69.29 3 LEU D N 1
ATOM 7210 C CA . LEU D 1 3 ? 51.938 267.250 107.024 1.00 70.10 3 LEU D CA 1
ATOM 7211 C C . LEU D 1 3 ? 50.860 266.426 107.736 1.00 71.61 3 LEU D C 1
ATOM 7212 O O . LEU D 1 3 ? 50.507 265.350 107.220 1.00 70.49 3 LEU D O 1
ATOM 7217 N N . SER D 1 4 ? 50.365 266.903 108.882 1.00 76.16 4 SER D N 1
ATOM 7218 C CA . SER D 1 4 ? 49.255 266.194 109.571 1.00 74.92 4 SER D CA 1
ATOM 7219 C C . SER D 1 4 ? 48.078 266.061 108.599 1.00 78.29 4 SER D C 1
ATOM 7220 O O . SER D 1 4 ? 47.482 264.969 108.541 1.00 77.86 4 SER D O 1
ATOM 7223 N N . ASP D 1 5 ? 47.766 267.134 107.868 1.00 77.42 5 ASP D N 1
ATOM 7224 C CA . ASP D 1 5 ? 46.670 267.105 106.864 1.00 72.61 5 ASP D CA 1
ATOM 7225 C C . ASP D 1 5 ? 47.054 266.122 105.757 1.00 73.66 5 ASP D C 1
ATOM 7226 O O . ASP D 1 5 ? 46.150 265.445 105.230 1.00 75.63 5 ASP D O 1
ATOM 7231 N N . LEU D 1 6 ? 48.352 266.014 105.455 1.00 68.31 6 LEU D N 1
ATOM 7232 C CA . LEU D 1 6 ? 48.833 265.075 104.404 1.00 67.24 6 LEU D CA 1
ATOM 7233 C C . LEU D 1 6 ? 48.733 263.632 104.909 1.00 69.36 6 LEU D C 1
ATOM 7234 O O . LEU D 1 6 ? 48.519 263.441 106.123 1.00 71.79 6 LEU D O 1
ATOM 7239 N N . GLN D 1 7 ? 48.894 262.657 104.010 1.00 65.46 7 GLN D N 1
ATOM 7240 C CA . GLN D 1 7 ? 48.805 261.222 104.394 1.00 64.82 7 GLN D CA 1
ATOM 7241 C C . GLN D 1 7 ? 50.218 260.648 104.539 1.00 61.88 7 GLN D C 1
ATOM 7242 O O . GLN D 1 7 ? 50.912 260.521 103.513 1.00 61.94 7 GLN D O 1
ATOM 7248 N N . VAL D 1 8 ? 50.618 260.312 105.769 1.00 59.77 8 VAL D N 1
ATOM 7249 C CA . VAL D 1 8 ? 51.973 259.735 106.017 1.00 63.01 8 VAL D CA 1
ATOM 7250 C C . VAL D 1 8 ? 51.863 258.207 105.969 1.00 64.14 8 VAL D C 1
ATOM 7251 O O . VAL D 1 8 ? 50.754 257.691 106.207 1.00 65.14 8 VAL D O 1
ATOM 7255 N N . PHE D 1 9 ? 52.966 257.515 105.668 1.00 57.63 9 PHE D N 1
ATOM 7256 C CA . PHE D 1 9 ? 52.940 256.032 105.546 1.00 56.76 9 PHE D CA 1
ATOM 7257 C C . PHE D 1 9 ? 54.007 255.421 106.462 1.00 59.50 9 PHE D C 1
ATOM 7258 O O . PHE D 1 9 ? 54.856 256.177 106.974 1.00 66.85 9 PHE D O 1
ATOM 7266 N N . ASN D 1 10 ? 53.961 254.102 106.669 1.00 60.87 10 ASN D N 1
ATOM 7267 C CA . ASN D 1 10 ? 54.905 253.451 107.619 1.00 63.86 10 ASN D CA 1
ATOM 7268 C C . ASN D 1 10 ? 55.996 252.685 106.865 1.00 64.03 10 ASN D C 1
ATOM 7269 O O . ASN D 1 10 ? 56.709 251.902 107.523 1.00 70.48 10 ASN D O 1
ATOM 7274 N N . ASP D 1 11 ? 56.117 252.888 105.550 1.00 56.58 11 ASP D N 1
ATOM 7275 C CA . ASP D 1 11 ? 57.220 252.248 104.780 1.00 60.49 11 ASP D CA 1
ATOM 7276 C C . ASP D 1 11 ? 57.479 250.832 105.310 1.00 61.27 11 ASP D C 1
ATOM 7277 O O . ASP D 1 11 ? 58.603 250.578 105.786 1.00 61.20 11 ASP D O 1
ATOM 7282 N N . TRP D 1 12 ? 56.484 249.945 105.219 1.00 58.81 12 TRP D N 1
ATOM 7283 C CA . TRP D 1 12 ? 56.654 248.538 105.677 1.00 56.40 12 TRP D CA 1
ATOM 7284 C C . TRP D 1 12 ? 57.520 247.766 104.675 1.00 57.88 12 TRP D C 1
ATOM 7285 O O . TRP D 1 12 ? 57.693 248.259 103.543 1.00 61.64 12 TRP D O 1
ATOM 7296 N N . ALA D 1 13 ? 58.038 246.600 105.078 1.00 50.09 13 ALA D N 1
ATOM 7297 C CA . ALA D 1 13 ? 58.898 245.786 104.185 1.00 50.35 13 ALA D CA 1
ATOM 7298 C C . ALA D 1 13 ? 58.666 244.293 104.450 1.00 53.19 13 ALA D C 1
ATOM 7299 O O . ALA D 1 13 ? 57.746 243.968 105.224 1.00 59.03 13 ALA D O 1
ATOM 7301 N N . TYR D 1 14 ? 59.434 243.421 103.794 1.00 56.95 14 TYR D N 1
ATOM 7302 C CA . TYR D 1 14 ? 59.209 241.958 103.940 1.00 56.01 14 TYR D CA 1
ATOM 7303 C C . TYR D 1 14 ? 60.540 241.210 103.836 1.00 59.51 14 TYR D C 1
ATOM 7304 O O . TYR D 1 14 ? 61.298 241.463 102.879 1.00 65.21 14 TYR D O 1
ATOM 7313 N N . LYS D 1 15 ? 60.810 240.319 104.793 1.00 61.47 15 LYS D N 1
ATOM 7314 C CA . LYS D 1 15 ? 62.061 239.518 104.765 1.00 62.98 15 LYS D CA 1
ATOM 7315 C C . LYS D 1 15 ? 61.704 238.032 104.831 1.00 63.78 15 LYS D C 1
ATOM 7316 O O . LYS D 1 15 ? 60.918 237.655 105.721 1.00 64.52 15 LYS D O 1
ATOM 7322 N N . THR D 1 16 ? 62.262 237.221 103.927 1.00 65.92 16 THR D N 1
ATOM 7323 C CA . THR D 1 16 ? 62.032 235.753 103.989 1.00 69.88 16 THR D CA 1
ATOM 7324 C C . THR D 1 16 ? 62.870 235.184 105.137 1.00 69.18 16 THR D C 1
ATOM 7325 O O . THR D 1 16 ? 62.702 233.991 105.456 1.00 70.97 16 THR D O 1
ATOM 7329 N N . MET D 1 17 ? 63.734 236.014 105.730 1.00 66.09 17 MET D N 1
ATOM 7330 C CA . MET D 1 17 ? 64.580 235.572 106.869 1.00 69.20 17 MET D CA 1
ATOM 7331 C C . MET D 1 17 ? 63.683 234.958 107.948 1.00 68.03 17 MET D C 1
ATOM 7332 O O . MET D 1 17 ? 62.691 235.611 108.329 1.00 65.98 17 MET D O 1
ATOM 7337 N N . SER D 1 18 ? 64.019 233.751 108.410 1.00 61.61 18 SER D N 1
ATOM 7338 C CA . SER D 1 18 ? 63.247 233.104 109.502 1.00 60.34 18 SER D CA 1
ATOM 7339 C C . SER D 1 18 ? 64.174 232.894 110.702 1.00 60.98 18 SER D C 1
ATOM 7340 O O . SER D 1 18 ? 65.321 232.458 110.488 1.00 62.25 18 SER D O 1
ATOM 7343 N N . GLU D 1 19 ? 63.694 233.197 111.912 1.00 55.64 19 GLU D N 1
ATOM 7344 C CA . GLU D 1 19 ? 64.557 233.075 113.116 1.00 52.14 19 GLU D CA 1
ATOM 7345 C C . GLU D 1 19 ? 65.239 231.703 113.088 1.00 57.56 19 GLU D C 1
ATOM 7346 O O . GLU D 1 19 ? 64.527 230.692 112.940 1.00 59.44 19 GLU D O 1
ATOM 7352 N N . VAL D 1 20 ? 66.568 231.680 113.212 1.00 59.30 20 VAL D N 1
ATOM 7353 C CA . VAL D 1 20 ? 67.328 230.395 113.173 1.00 50.50 20 VAL D CA 1
ATOM 7354 C C . VAL D 1 20 ? 67.502 229.901 114.613 1.00 55.20 20 VAL D C 1
ATOM 7355 O O . VAL D 1 20 ? 67.196 230.674 115.543 1.00 56.40 20 VAL D O 1
ATOM 7359 N N . LEU D 1 21 ? 67.970 228.662 114.786 1.00 56.08 21 LEU D N 1
ATOM 7360 C CA . LEU D 1 21 ? 68.140 228.091 116.147 1.00 50.55 21 LEU D CA 1
ATOM 7361 C C . LEU D 1 21 ? 69.118 228.962 116.944 1.00 55.55 21 LEU D C 1
ATOM 7362 O O . LEU D 1 21 ? 70.187 229.301 116.396 1.00 57.41 21 LEU D O 1
ATOM 7367 N N . ASP D 1 22 ? 68.763 229.303 118.186 1.00 53.58 22 ASP D N 1
ATOM 7368 C CA . ASP D 1 22 ? 69.630 230.173 119.025 1.00 54.01 22 ASP D CA 1
ATOM 7369 C C . ASP D 1 22 ? 70.768 229.335 119.619 1.00 55.19 22 ASP D C 1
ATOM 7370 O O . ASP D 1 22 ? 71.904 229.844 119.675 1.00 54.82 22 ASP D O 1
ATOM 7375 N N . GLN D 1 23 ? 70.475 228.099 120.036 1.00 46.66 23 GLN D N 1
ATOM 7376 C CA . GLN D 1 23 ? 71.492 227.243 120.633 1.00 41.01 23 GLN D CA 1
ATOM 7377 C C . GLN D 1 23 ? 72.532 226.864 119.590 1.00 46.10 23 GLN D C 1
ATOM 7378 O O . GLN D 1 23 ? 72.236 226.777 118.396 1.00 50.59 23 GLN D O 1
ATOM 7384 N N . GLN D 1 24 ? 73.765 226.647 120.040 1.00 47.41 24 GLN D N 1
ATOM 7385 C CA . GLN D 1 24 ? 74.822 226.179 119.157 1.00 47.25 24 GLN D CA 1
ATOM 7386 C C . GLN D 1 24 ? 74.922 224.664 119.270 1.00 47.52 24 GLN D C 1
ATOM 7387 O O . GLN D 1 24 ? 74.821 224.106 120.367 1.00 48.39 24 GLN D O 1
ATOM 7393 N N . VAL D 1 25 ? 75.068 223.997 118.126 1.00 42.69 25 VAL D N 1
ATOM 7394 C CA . VAL D 1 25 ? 74.945 222.546 118.078 1.00 41.70 25 VAL D CA 1
ATOM 7395 C C . VAL D 1 25 ? 76.104 221.927 117.310 1.00 42.77 25 VAL D C 1
ATOM 7396 O O . VAL D 1 25 ? 76.048 220.755 116.923 1.00 46.36 25 VAL D O 1
ATOM 7400 N N . GLU D 1 26 ? 77.161 222.704 117.080 1.00 47.37 26 GLU D N 1
ATOM 7401 C CA . GLU D 1 26 ? 78.352 222.195 116.399 1.00 49.47 26 GLU D CA 1
ATOM 7402 C C . GLU D 1 26 ? 79.253 221.501 117.421 1.00 54.82 26 GLU D C 1
ATOM 7403 O O . GLU D 1 26 ? 80.357 221.943 117.742 1.00 55.97 26 GLU D O 1
ATOM 7409 N N . LEU D 1 27 ? 78.748 220.385 117.938 1.00 38.92 27 LEU D N 1
ATOM 7410 C CA . LEU D 1 27 ? 79.393 219.639 119.009 1.00 38.26 27 LEU D CA 1
ATOM 7411 C C . LEU D 1 27 ? 79.574 218.183 118.612 1.00 42.59 27 LEU D C 1
ATOM 7412 O O . LEU D 1 27 ? 79.495 217.279 119.447 1.00 49.70 27 LEU D O 1
ATOM 7417 N N . PHE D 1 28 ? 79.822 217.933 117.330 1.00 41.77 28 PHE D N 1
ATOM 7418 C CA . PHE D 1 28 ? 79.932 216.583 116.802 1.00 36.80 28 PHE D CA 1
ATOM 7419 C C . PHE D 1 28 ? 81.291 216.389 116.150 1.00 41.41 28 PHE D C 1
ATOM 7420 O O . PHE D 1 28 ? 81.835 217.316 115.542 1.00 45.54 28 PHE D O 1
ATOM 7428 N N . ASN D 1 29 ? 81.829 215.182 116.285 1.00 28.54 29 ASN D N 1
ATOM 7429 C CA . ASN D 1 29 ? 83.078 214.767 115.633 1.00 29.84 29 ASN D CA 1
ATOM 7430 C C . ASN D 1 29 ? 84.183 215.722 116.077 1.00 31.88 29 ASN D C 1
ATOM 7431 O O . ASN D 1 29 ? 84.240 216.061 117.268 1.00 34.35 29 ASN D O 1
ATOM 7436 N N . GLY D 1 30 ? 85.034 216.209 115.173 1.00 34.21 30 GLY D N 1
ATOM 7437 C CA . GLY D 1 30 ? 86.227 216.958 115.544 1.00 35.06 30 GLY D CA 1
ATOM 7438 C C . GLY D 1 30 ? 85.964 218.221 116.339 1.00 36.34 30 GLY D C 1
ATOM 7439 O O . GLY D 1 30 ? 86.908 218.763 116.927 1.00 39.10 30 GLY D O 1
ATOM 7440 N N . ALA D 1 31 ? 84.724 218.707 116.370 1.00 31.07 31 ALA D N 1
ATOM 7441 C CA . ALA D 1 31 ? 84.407 219.857 117.208 1.00 31.91 31 ALA D CA 1
ATOM 7442 C C . ALA D 1 31 ? 84.638 219.541 118.679 1.00 34.45 31 ALA D C 1
ATOM 7443 O O . ALA D 1 31 ? 85.114 220.391 119.439 1.00 38.66 31 ALA D O 1
ATOM 7445 N N . THR D 1 32 ? 84.308 218.322 119.098 1.00 37.19 32 THR D N 1
ATOM 7446 C CA . THR D 1 32 ? 84.547 217.861 120.458 1.00 29.71 32 THR D CA 1
ATOM 7447 C C . THR D 1 32 ? 85.484 216.657 120.478 1.00 30.51 32 THR D C 1
ATOM 7448 O O . THR D 1 32 ? 85.438 215.843 121.402 1.00 33.65 32 THR D O 1
ATOM 7452 N N . ARG D 1 33 ? 86.337 216.543 119.466 1.00 35.61 33 ARG D N 1
ATOM 7453 C CA . ARG D 1 33 ? 87.279 215.422 119.308 1.00 38.00 33 ARG D CA 1
ATOM 7454 C C . ARG D 1 33 ? 86.459 214.135 119.197 1.00 38.35 33 ARG D C 1
ATOM 7455 O O . ARG D 1 33 ? 85.461 214.092 118.463 1.00 40.41 33 ARG D O 1
ATOM 7463 N N . GLY D 1 34 ? 86.835 213.069 119.883 1.00 31.00 34 GLY D N 1
ATOM 7464 C CA . GLY D 1 34 ? 86.075 211.843 119.790 1.00 32.58 34 GLY D CA 1
ATOM 7465 C C . GLY D 1 34 ? 84.955 211.712 120.795 1.00 34.97 34 GLY D C 1
ATOM 7466 O O . GLY D 1 34 ? 84.376 210.628 120.912 1.00 41.21 34 GLY D O 1
ATOM 7467 N N . ALA D 1 35 ? 84.636 212.777 121.530 1.00 33.30 35 ALA D N 1
ATOM 7468 C CA . ALA D 1 35 ? 83.678 212.658 122.623 1.00 29.52 35 ALA D CA 1
ATOM 7469 C C . ALA D 1 35 ? 82.284 212.326 122.107 1.00 34.33 35 ALA D C 1
ATOM 7470 O O . ALA D 1 35 ? 81.623 211.416 122.616 1.00 33.77 35 ALA D O 1
ATOM 7472 N N . ILE D 1 36 ? 81.817 213.057 121.100 1.00 32.95 36 ILE D N 1
ATOM 7473 C CA . ILE D 1 36 ? 80.492 212.856 120.526 1.00 35.45 36 ILE D CA 1
ATOM 7474 C C . ILE D 1 36 ? 80.665 212.575 119.041 1.00 35.23 36 ILE D C 1
ATOM 7475 O O . ILE D 1 36 ? 81.271 213.377 118.319 1.00 41.74 36 ILE D O 1
ATOM 7480 N N . ILE D 1 37 ? 80.132 211.446 118.584 1.00 21.53 37 ILE D N 1
ATOM 7481 C CA . ILE D 1 37 ? 80.269 211.003 117.204 1.00 26.92 37 ILE D CA 1
ATOM 7482 C C . ILE D 1 37 ? 78.910 211.077 116.526 1.00 26.58 37 ILE D C 1
ATOM 7483 O O . ILE D 1 37 ? 77.894 210.667 117.099 1.00 31.63 37 ILE D O 1
ATOM 7488 N N . LEU D 1 38 ? 78.894 211.613 115.310 1.00 29.65 38 LEU D N 1
ATOM 7489 C CA . LEU D 1 38 ? 77.712 211.621 114.461 1.00 27.92 38 LEU D CA 1
ATOM 7490 C C . LEU D 1 38 ? 78.002 210.780 113.228 1.00 36.67 38 LEU D C 1
ATOM 7491 O O . LEU D 1 38 ? 78.860 211.138 112.417 1.00 40.71 38 LEU D O 1
ATOM 7496 N N . ARG D 1 39 ? 77.290 209.664 113.094 1.00 35.60 39 ARG D N 1
ATOM 7497 C CA . ARG D 1 39 ? 77.448 208.770 111.958 1.00 34.76 39 ARG D CA 1
ATOM 7498 C C . ARG D 1 39 ? 76.095 208.529 111.307 1.00 36.87 39 ARG D C 1
ATOM 7499 O O . ARG D 1 39 ? 75.043 208.785 111.897 1.00 46.10 39 ARG D O 1
ATOM 7507 N N . SER D 1 40 ? 76.135 208.034 110.076 1.00 37.30 40 SER D N 1
ATOM 7508 C CA . SER D 1 40 ? 74.938 207.760 109.291 1.00 44.89 40 SER D CA 1
ATOM 7509 C C . SER D 1 40 ? 74.815 206.274 108.988 1.00 43.87 40 SER D C 1
ATOM 7510 O O . SER D 1 40 ? 74.500 205.873 107.868 1.00 53.09 40 SER D O 1
ATOM 7513 N N . ALA D 1 41 ? 75.071 205.436 109.986 1.00 40.80 41 ALA D N 1
ATOM 7514 C CA . ALA D 1 41 ? 74.964 203.990 109.833 1.00 44.32 41 ALA D CA 1
ATOM 7515 C C . ALA D 1 41 ? 73.568 203.545 110.248 1.00 41.98 41 ALA D C 1
ATOM 7516 O O . ALA D 1 41 ? 73.164 203.742 111.399 1.00 49.62 41 ALA D O 1
ATOM 7518 N N . GLY D 1 42 ? 72.835 202.948 109.313 1.00 35.33 42 GLY D N 1
ATOM 7519 C CA . GLY D 1 42 ? 71.482 202.504 109.583 1.00 36.46 42 GLY D CA 1
ATOM 7520 C C . GLY D 1 42 ? 71.424 201.055 110.035 1.00 39.84 42 GLY D C 1
ATOM 7521 O O . GLY D 1 42 ? 72.185 200.209 109.575 1.00 42.01 42 GLY D O 1
ATOM 7522 N N . ASN D 1 43 ? 70.504 200.772 110.965 1.00 40.84 43 ASN D N 1
ATOM 7523 C CA . ASN D 1 43 ? 70.353 199.391 111.498 1.00 39.56 43 ASN D CA 1
ATOM 7524 C C . ASN D 1 43 ? 68.893 199.168 111.910 1.00 38.81 43 ASN D C 1
ATOM 7525 O O . ASN D 1 43 ? 68.133 200.158 111.933 1.00 32.64 43 ASN D O 1
ATOM 7530 N N . THR D 1 44 ? 68.517 197.924 112.225 1.00 45.06 44 THR D N 1
ATOM 7531 C CA . THR D 1 44 ? 67.098 197.617 112.557 1.00 48.83 44 THR D CA 1
ATOM 7532 C C . THR D 1 44 ? 66.969 197.224 114.032 1.00 46.44 44 THR D C 1
ATOM 7533 O O . THR D 1 44 ? 67.983 196.800 114.621 1.00 48.42 44 THR D O 1
ATOM 7537 N N . GLY D 1 45 ? 65.767 197.368 114.598 1.00 45.94 45 GLY D N 1
ATOM 7538 C CA . GLY D 1 45 ? 65.532 196.996 116.006 1.00 38.71 45 GLY D CA 1
ATOM 7539 C C . GLY D 1 45 ? 65.783 198.160 116.947 1.00 43.93 45 GLY D C 1
ATOM 7540 O O . GLY D 1 45 ? 66.715 198.943 116.683 1.00 51.64 45 GLY D O 1
ATOM 7541 N N . ASP D 1 46 ? 64.993 198.257 118.020 1.00 33.72 46 ASP D N 1
ATOM 7542 C CA . ASP D 1 46 ? 65.173 199.352 119.011 1.00 37.01 46 ASP D CA 1
ATOM 7543 C C . ASP D 1 46 ? 66.512 199.163 119.734 1.00 34.53 46 ASP D C 1
ATOM 7544 O O . ASP D 1 46 ? 67.042 200.164 120.252 1.00 42.03 46 ASP D O 1
ATOM 7549 N N . LEU D 1 47 ? 67.038 197.935 119.760 1.00 36.13 47 LEU D N 1
ATOM 7550 C CA . LEU D 1 47 ? 68.292 197.664 120.513 1.00 36.71 47 LEU D CA 1
ATOM 7551 C C . LEU D 1 47 ? 69.405 197.214 119.561 1.00 38.06 47 LEU D C 1
ATOM 7552 O O . LEU D 1 47 ? 69.091 196.530 118.569 1.00 46.07 47 LEU D O 1
ATOM 7557 N N . SER D 1 48 ? 70.653 197.596 119.848 1.00 29.32 48 SER D N 1
ATOM 7558 C CA . SER D 1 48 ? 71.815 197.131 119.046 1.00 31.41 48 SER D CA 1
ATOM 7559 C C . SER D 1 48 ? 72.776 196.389 119.979 1.00 37.51 48 SER D C 1
ATOM 7560 O O . SER D 1 48 ? 73.689 197.041 120.522 1.00 42.95 48 SER D O 1
ATOM 7563 N N . GLU D 1 49 ? 72.569 195.082 120.164 1.00 40.00 49 GLU D N 1
ATOM 7564 C CA . GLU D 1 49 ? 73.397 194.303 121.123 1.00 30.62 49 GLU D CA 1
ATOM 7565 C C . GLU D 1 49 ? 74.825 194.153 120.592 1.00 30.05 49 GLU D C 1
ATOM 7566 O O . GLU D 1 49 ? 74.994 194.119 119.359 1.00 36.59 49 GLU D O 1
ATOM 7572 N N . ALA D 1 50 ? 75.799 194.053 121.502 1.00 26.11 50 ALA D N 1
ATOM 7573 C CA . ALA D 1 50 ? 77.214 193.866 121.112 1.00 24.40 50 ALA D CA 1
ATOM 7574 C C . ALA D 1 50 ? 77.885 192.980 122.165 1.00 32.57 50 ALA D C 1
ATOM 7575 O O . ALA D 1 50 ? 78.421 193.533 123.145 1.00 31.06 50 ALA D O 1
ATOM 7577 N N . ALA D 1 51 ? 77.842 191.656 121.978 1.00 37.97 51 ALA D N 1
ATOM 7578 C CA . ALA D 1 51 ? 78.395 190.726 122.992 1.00 23.69 51 ALA D CA 1
ATOM 7579 C C . ALA D 1 51 ? 79.925 190.708 122.920 1.00 25.38 51 ALA D C 1
ATOM 7580 O O . ALA D 1 51 ? 80.458 190.327 121.863 1.00 38.77 51 ALA D O 1
ATOM 7582 N N . PHE D 1 52 ? 80.596 191.070 124.018 1.00 26.93 52 PHE D N 1
ATOM 7583 C CA . PHE D 1 52 ? 82.082 191.024 124.073 1.00 25.91 52 PHE D CA 1
ATOM 7584 C C . PHE D 1 52 ? 82.515 190.283 125.342 1.00 31.34 52 PHE D C 1
ATOM 7585 O O . PHE D 1 52 ? 81.843 190.437 126.377 1.00 39.48 52 PHE D O 1
ATOM 7593 N N . TRP D 1 53 ? 83.615 189.526 125.270 1.00 28.93 53 TRP D N 1
ATOM 7594 C CA . TRP D 1 53 ? 84.092 188.740 126.441 1.00 27.51 53 TRP D CA 1
ATOM 7595 C C . TRP D 1 53 ? 84.328 189.670 127.636 1.00 29.65 53 TRP D C 1
ATOM 7596 O O . TRP D 1 53 ? 84.807 190.800 127.419 1.00 36.13 53 TRP D O 1
ATOM 7607 N N . ALA D 1 54 ? 84.009 189.206 128.848 1.00 20.51 54 ALA D N 1
ATOM 7608 C CA . ALA D 1 54 ? 84.151 190.049 130.058 1.00 23.34 54 ALA D CA 1
ATOM 7609 C C . ALA D 1 54 ? 85.571 189.938 130.623 1.00 24.72 54 ALA D C 1
ATOM 7610 O O . ALA D 1 54 ? 86.466 189.466 129.895 1.00 27.38 54 ALA D O 1
ATOM 7612 N N . LYS D 1 55 ? 85.759 190.361 131.878 1.00 32.39 55 LYS D N 1
ATOM 7613 C CA . LYS D 1 55 ? 87.099 190.291 132.519 1.00 30.72 55 LYS D CA 1
ATOM 7614 C C . LYS D 1 55 ? 87.114 189.127 133.514 1.00 31.44 55 LYS D C 1
ATOM 7615 O O . LYS D 1 55 ? 86.201 189.064 134.360 1.00 36.90 55 LYS D O 1
ATOM 7621 N N . ILE D 1 56 ? 88.110 188.243 133.407 1.00 28.97 56 ILE D N 1
ATOM 7622 C CA . ILE D 1 56 ? 88.218 187.075 134.330 1.00 27.93 56 ILE D CA 1
ATOM 7623 C C . ILE D 1 56 ? 88.652 187.579 135.711 1.00 31.39 56 ILE D C 1
ATOM 7624 O O . ILE D 1 56 ? 89.710 188.232 135.792 1.00 37.33 56 ILE D O 1
ATOM 7629 N N . GLN D 1 57 ? 87.859 187.289 136.747 1.00 27.41 57 GLN D N 1
ATOM 7630 C CA . GLN D 1 57 ? 88.196 187.742 138.124 1.00 25.28 57 GLN D CA 1
ATOM 7631 C C . GLN D 1 57 ? 89.038 186.662 138.812 1.00 35.85 57 GLN D C 1
ATOM 7632 O O . GLN D 1 57 ? 88.677 185.478 138.697 1.00 39.33 57 GLN D O 1
ATOM 7638 N N . GLY D 1 58 ? 90.114 187.061 139.497 1.00 33.40 58 GLY D N 1
ATOM 7639 C CA . GLY D 1 58 ? 90.985 186.100 140.150 1.00 27.60 58 GLY D CA 1
ATOM 7640 C C . GLY D 1 58 ? 91.666 185.131 139.208 1.00 24.09 58 GLY D C 1
ATOM 7641 O O . GLY D 1 58 ? 91.777 183.941 139.525 1.00 21.75 58 GLY D O 1
ATOM 7642 N N . LEU D 1 59 ? 92.131 185.613 138.055 1.00 26.72 59 LEU D N 1
ATOM 7643 C CA . LEU D 1 59 ? 92.840 184.750 137.120 1.00 21.96 59 LEU D CA 1
ATOM 7644 C C . LEU D 1 59 ? 94.195 184.306 137.654 1.00 20.45 59 LEU D C 1
ATOM 7645 O O . LEU D 1 59 ? 94.752 183.324 137.158 1.00 26.61 59 LEU D O 1
ATOM 7650 N N . VAL D 1 60 ? 94.694 185.001 138.679 1.00 15.96 60 VAL D N 1
ATOM 7651 C CA . VAL D 1 60 ? 95.996 184.626 139.306 1.00 8.49 60 VAL D CA 1
ATOM 7652 C C . VAL D 1 60 ? 95.734 184.208 140.757 1.00 19.44 60 VAL D C 1
ATOM 7653 O O . VAL D 1 60 ? 95.020 184.948 141.461 1.00 24.68 60 VAL D O 1
ATOM 7657 N N . ARG D 1 61 ? 96.284 183.065 141.182 1.00 13.72 61 ARG D N 1
ATOM 7658 C CA . ARG D 1 61 ? 96.044 182.557 142.560 1.00 9.04 61 ARG D CA 1
ATOM 7659 C C . ARG D 1 61 ? 97.380 182.207 143.223 1.00 17.79 61 ARG D C 1
ATOM 7660 O O . ARG D 1 61 ? 98.320 181.833 142.494 1.00 31.40 61 ARG D O 1
ATOM 7668 N N . PRO D 1 62 ? 97.514 182.318 144.563 1.00 12.84 62 PRO D N 1
ATOM 7669 C CA . PRO D 1 62 ? 98.739 181.900 145.248 1.00 13.31 62 PRO D CA 1
ATOM 7670 C C . PRO D 1 62 ? 98.907 180.383 145.091 1.00 15.89 62 PRO D C 1
ATOM 7671 O O . PRO D 1 62 ? 97.925 179.674 145.217 1.00 28.37 62 PRO D O 1
ATOM 7675 N N . ARG D 1 63 ? 100.130 179.922 144.817 1.00 16.85 63 ARG D N 1
ATOM 7676 C CA . ARG D 1 63 ? 100.342 178.472 144.564 1.00 9.26 63 ARG D CA 1
ATOM 7677 C C . ARG D 1 63 ? 101.253 177.891 145.651 1.00 13.93 63 ARG D C 1
ATOM 7678 O O . ARG D 1 63 ? 102.307 178.498 145.922 1.00 24.44 63 ARG D O 1
ATOM 7686 N N . ASP D 1 64 ? 100.849 176.770 146.254 1.00 18.25 64 ASP D N 1
ATOM 7687 C CA . ASP D 1 64 ? 101.699 176.097 147.273 1.00 21.48 64 ASP D CA 1
ATOM 7688 C C . ASP D 1 64 ? 102.273 174.820 146.655 1.00 22.75 64 ASP D C 1
ATOM 7689 O O . ASP D 1 64 ? 101.517 173.840 146.514 1.00 29.75 64 ASP D O 1
ATOM 7694 N N . PRO D 1 65 ? 103.572 174.785 146.284 1.00 13.96 65 PRO D N 1
ATOM 7695 C CA . PRO D 1 65 ? 104.162 173.607 145.634 1.00 17.31 65 PRO D CA 1
ATOM 7696 C C . PRO D 1 65 ? 104.262 172.379 146.527 1.00 25.29 65 PRO D C 1
ATOM 7697 O O . PRO D 1 65 ? 104.781 171.352 146.071 1.00 23.74 65 PRO D O 1
ATOM 7701 N N . TYR D 1 66 ? 103.791 172.441 147.770 1.00 22.64 66 TYR D N 1
ATOM 7702 C CA . TYR D 1 66 ? 103.804 171.295 148.670 1.00 20.11 66 TYR D CA 1
ATOM 7703 C C . TYR D 1 66 ? 102.403 170.858 149.085 1.00 27.92 66 TYR D C 1
ATOM 7704 O O . TYR D 1 66 ? 102.269 170.092 150.045 1.00 31.79 66 TYR D O 1
ATOM 7713 N N . SER D 1 67 ? 101.378 171.387 148.413 1.00 32.02 67 SER D N 1
ATOM 7714 C CA . SER D 1 67 ? 99.981 171.080 148.818 1.00 34.37 67 SER D CA 1
ATOM 7715 C C . SER D 1 67 ? 99.287 170.259 147.730 1.00 35.58 67 SER D C 1
ATOM 7716 O O . SER D 1 67 ? 98.743 169.186 148.061 1.00 40.98 67 SER D O 1
ATOM 7719 N N . ASN D 1 68 ? 99.293 170.756 146.490 1.00 31.65 68 ASN D N 1
ATOM 7720 C CA . ASN D 1 68 ? 98.604 170.052 145.376 1.00 35.91 68 ASN D CA 1
ATOM 7721 C C . ASN D 1 68 ? 97.148 169.804 145.788 1.00 31.20 68 ASN D C 1
ATOM 7722 O O . ASN D 1 68 ? 96.622 168.720 145.475 1.00 33.36 68 ASN D O 1
ATOM 7727 N N . ALA D 1 69 ? 96.531 170.773 146.475 1.00 38.91 69 ALA D N 1
ATOM 7728 C CA . ALA D 1 69 ? 95.132 170.623 146.939 1.00 29.67 69 ALA D CA 1
ATOM 7729 C C . ALA D 1 69 ? 94.170 171.009 145.811 1.00 39.56 69 ALA D C 1
ATOM 7730 O O . ALA D 1 69 ? 94.558 171.835 144.965 1.00 48.54 69 ALA D O 1
ATOM 7732 N N . ASP D 1 70 ? 92.960 170.444 145.816 1.00 33.14 70 ASP D N 1
ATOM 7733 C CA . ASP D 1 70 ? 91.969 170.723 144.742 1.00 32.43 70 ASP D CA 1
ATOM 7734 C C . ASP D 1 70 ? 91.689 172.228 144.663 1.00 33.16 70 ASP D C 1
ATOM 7735 O O . ASP D 1 70 ? 91.514 172.850 145.729 1.00 33.90 70 ASP D O 1
ATOM 7740 N N . VAL D 1 71 ? 91.643 172.780 143.447 1.00 24.98 71 VAL D N 1
ATOM 7741 C CA . VAL D 1 71 ? 91.332 174.230 143.260 1.00 27.37 71 VAL D CA 1
ATOM 7742 C C . VAL D 1 71 ? 90.031 174.343 142.457 1.00 34.13 71 VAL D C 1
ATOM 7743 O O . VAL D 1 71 ? 89.913 173.644 141.431 1.00 39.70 71 VAL D O 1
ATOM 7747 N N . ALA D 1 72 ? 89.097 175.188 142.908 1.00 27.84 72 ALA D N 1
ATOM 7748 C CA . ALA D 1 72 ? 87.793 175.346 142.219 1.00 27.37 72 ALA D CA 1
ATOM 7749 C C . ALA D 1 72 ? 88.011 175.827 140.780 1.00 27.49 72 ALA D C 1
ATOM 7750 O O . ALA D 1 72 ? 88.991 176.561 140.545 1.00 31.79 72 ALA D O 1
ATOM 7752 N N . ALA D 1 73 ? 87.121 175.442 139.859 1.00 30.94 73 ALA D N 1
ATOM 7753 C CA . ALA D 1 73 ? 87.282 175.819 138.467 1.00 28.50 73 ALA D CA 1
ATOM 7754 C C . ALA D 1 73 ? 86.549 177.117 138.159 1.00 28.57 73 ALA D C 1
ATOM 7755 O O . ALA D 1 73 ? 85.537 177.451 138.780 1.00 32.61 73 ALA D O 1
ATOM 7757 N N . LYS D 1 74 ? 87.062 177.842 137.162 1.00 33.74 74 LYS D N 1
ATOM 7758 C CA . LYS D 1 74 ? 86.428 179.119 136.746 1.00 33.34 74 LYS D CA 1
ATOM 7759 C C . LYS D 1 74 ? 85.923 178.965 135.308 1.00 36.39 74 LYS D C 1
ATOM 7760 O O . LYS D 1 74 ? 86.433 178.074 134.601 1.00 44.87 74 LYS D O 1
ATOM 7766 N N . ASP D 1 75 ? 84.966 179.800 134.896 1.00 33.21 75 ASP D N 1
ATOM 7767 C CA . ASP D 1 75 ? 84.392 179.707 133.527 1.00 38.49 75 ASP D CA 1
ATOM 7768 C C . ASP D 1 75 ? 84.539 181.059 132.818 1.00 40.13 75 ASP D C 1
ATOM 7769 O O . ASP D 1 75 ? 84.947 182.031 133.484 1.00 39.54 75 ASP D O 1
ATOM 7774 N N . LEU D 1 76 ? 84.223 181.108 131.520 1.00 38.03 76 LEU D N 1
ATOM 7775 C CA . LEU D 1 76 ? 84.365 182.367 130.738 1.00 36.11 76 LEU D CA 1
ATOM 7776 C C . LEU D 1 76 ? 83.008 183.074 130.658 1.00 37.58 76 LEU D C 1
ATOM 7777 O O . LEU D 1 76 ? 81.979 182.371 130.611 1.00 32.75 76 LEU D O 1
ATOM 7782 N N . ARG D 1 77 ? 83.013 184.408 130.673 1.00 35.08 77 ARG D N 1
ATOM 7783 C CA . ARG D 1 77 ? 81.748 185.186 130.629 1.00 29.01 77 ARG D CA 1
ATOM 7784 C C . ARG D 1 77 ? 81.901 186.307 129.598 1.00 32.91 77 ARG D C 1
ATOM 7785 O O . ARG D 1 77 ? 83.027 186.815 129.450 1.00 42.84 77 ARG D O 1
ATOM 7793 N N . GLN D 1 78 ? 80.816 186.660 128.904 1.00 28.60 78 GLN D N 1
ATOM 7794 C CA . GLN D 1 78 ? 80.872 187.791 127.938 1.00 30.09 78 GLN D CA 1
ATOM 7795 C C . GLN D 1 78 ? 79.760 188.792 128.269 1.00 32.64 78 GLN D C 1
ATOM 7796 O O . GLN D 1 78 ? 78.644 188.349 128.600 1.00 29.79 78 GLN D O 1
ATOM 7802 N N . LEU D 1 79 ? 80.069 190.089 128.195 1.00 31.10 79 LEU D N 1
ATOM 7803 C CA . LEU D 1 79 ? 79.061 191.142 128.487 1.00 25.73 79 LEU D CA 1
ATOM 7804 C C . LEU D 1 79 ? 78.433 191.606 127.170 1.00 27.89 79 LEU D C 1
ATOM 7805 O O . LEU D 1 79 ? 79.004 191.299 126.107 1.00 35.84 79 LEU D O 1
ATOM 7810 N N . VAL D 1 80 ? 77.303 192.314 127.242 1.00 27.36 80 VAL D N 1
ATOM 7811 C CA . VAL D 1 80 ? 76.603 192.794 126.013 1.00 30.15 80 VAL D CA 1
ATOM 7812 C C . VAL D 1 80 ? 76.297 194.288 126.161 1.00 29.13 80 VAL D C 1
ATOM 7813 O O . VAL D 1 80 ? 75.597 194.650 127.126 1.00 30.80 80 VAL D O 1
ATOM 7817 N N . ASP D 1 81 ? 76.797 195.116 125.239 1.00 38.20 81 ASP D N 1
ATOM 7818 C CA . ASP D 1 81 ? 76.483 196.570 125.262 1.00 31.38 81 ASP D CA 1
ATOM 7819 C C . ASP D 1 81 ? 75.218 196.792 124.426 1.00 35.27 81 ASP D C 1
ATOM 7820 O O . ASP D 1 81 ? 74.959 195.964 123.532 1.00 44.63 81 ASP D O 1
ATOM 7825 N N . ASN D 1 82 ? 74.461 197.860 124.700 1.00 27.45 82 ASN D N 1
ATOM 7826 C CA . ASN D 1 82 ? 73.172 198.065 123.986 1.00 27.62 82 ASN D CA 1
ATOM 7827 C C . ASN D 1 82 ? 73.104 199.487 123.426 1.00 31.42 82 ASN D C 1
ATOM 7828 O O . ASN D 1 82 ? 73.382 200.434 124.189 1.00 37.08 82 ASN D O 1
ATOM 7833 N N . THR D 1 83 ? 72.743 199.626 122.147 1.00 31.23 83 THR D N 1
ATOM 7834 C CA . THR D 1 83 ? 72.565 200.975 121.546 1.00 27.82 83 THR D CA 1
ATOM 7835 C C . THR D 1 83 ? 71.066 201.196 121.326 1.00 27.43 83 THR D C 1
ATOM 7836 O O . THR D 1 83 ? 70.478 200.447 120.521 1.00 32.46 83 THR D O 1
ATOM 7840 N N . ILE D 1 84 ? 70.461 202.146 122.043 1.00 26.25 84 ILE D N 1
ATOM 7841 C CA . ILE D 1 84 ? 68.982 202.343 121.949 1.00 22.98 84 ILE D CA 1
ATOM 7842 C C . ILE D 1 84 ? 68.656 203.214 120.729 1.00 27.68 84 ILE D C 1
ATOM 7843 O O . ILE D 1 84 ? 69.295 204.271 120.566 1.00 41.46 84 ILE D O 1
ATOM 7848 N N . LYS D 1 85 ? 67.702 202.774 119.901 1.00 18.58 85 LYS D N 1
ATOM 7849 C CA . LYS D 1 85 ? 67.276 203.583 118.727 1.00 31.76 85 LYS D CA 1
ATOM 7850 C C . LYS D 1 85 ? 66.271 204.639 119.197 1.00 36.14 85 LYS D C 1
ATOM 7851 O O . LYS D 1 85 ? 65.266 204.255 119.828 1.00 38.54 85 LYS D O 1
ATOM 7857 N N . VAL D 1 86 ? 66.539 205.912 118.899 1.00 31.33 86 VAL D N 1
ATOM 7858 C CA . VAL D 1 86 ? 65.614 207.012 119.304 1.00 29.24 86 VAL D CA 1
ATOM 7859 C C . VAL D 1 86 ? 64.809 207.446 118.076 1.00 29.89 86 VAL D C 1
ATOM 7860 O O . VAL D 1 86 ? 65.424 207.949 117.116 1.00 41.80 86 VAL D O 1
ATOM 7864 N N . ALA D 1 87 ? 63.487 207.254 118.111 1.00 23.78 87 ALA D N 1
ATOM 7865 C CA . ALA D 1 87 ? 62.621 207.666 116.984 1.00 28.22 87 ALA D CA 1
ATOM 7866 C C . ALA D 1 87 ? 62.139 209.101 117.214 1.00 39.43 87 ALA D C 1
ATOM 7867 O O . ALA D 1 87 ? 61.810 209.435 118.369 1.00 47.96 87 ALA D O 1
ATOM 7869 N N . SER D 1 88 ? 62.104 209.914 116.154 1.00 35.45 88 SER D N 1
ATOM 7870 C CA . SER D 1 88 ? 61.683 211.333 116.288 1.00 29.39 88 SER D CA 1
ATOM 7871 C C . SER D 1 88 ? 60.622 211.668 115.234 1.00 33.29 88 SER D C 1
ATOM 7872 O O . SER D 1 88 ? 60.500 210.906 114.254 1.00 41.76 88 SER D O 1
ATOM 7875 N N . GLY D 1 89 ? 59.886 212.763 115.436 1.00 27.45 89 GLY D N 1
ATOM 7876 C CA . GLY D 1 89 ? 58.829 213.166 114.490 1.00 26.75 89 GLY D CA 1
ATOM 7877 C C . GLY D 1 89 ? 58.676 214.674 114.414 1.00 32.07 89 GLY D C 1
ATOM 7878 O O . GLY D 1 89 ? 59.366 215.375 115.177 1.00 34.78 89 GLY D O 1
ATOM 7879 N N . THR D 1 90 ? 57.815 215.156 113.513 1.00 39.22 90 THR D N 1
ATOM 7880 C CA . THR D 1 90 ? 57.562 216.616 113.383 1.00 36.76 90 THR D CA 1
ATOM 7881 C C . THR D 1 90 ? 56.053 216.869 113.456 1.00 42.55 90 THR D C 1
ATOM 7882 O O . THR D 1 90 ? 55.320 216.276 112.645 1.00 49.89 90 THR D O 1
ATOM 7886 N N . PRO D 1 91 ? 55.559 217.712 114.389 1.00 42.77 91 PRO D N 1
ATOM 7887 C CA . PRO D 1 91 ? 54.132 218.041 114.455 1.00 42.70 91 PRO D CA 1
ATOM 7888 C C . PRO D 1 91 ? 53.659 218.696 113.149 1.00 44.98 91 PRO D C 1
ATOM 7889 O O . PRO D 1 91 ? 54.432 219.414 112.542 1.00 48.32 91 PRO D O 1
ATOM 7893 N N . PRO D 1 92 ? 52.402 218.465 112.708 1.00 41.16 92 PRO D N 1
ATOM 7894 C CA . PRO D 1 92 ? 51.912 219.017 111.442 1.00 40.00 92 PRO D CA 1
ATOM 7895 C C . PRO D 1 92 ? 52.100 220.539 111.401 1.00 44.99 92 PRO D C 1
ATOM 7896 O O . PRO D 1 92 ? 51.960 221.167 112.433 1.00 47.83 92 PRO D O 1
ATOM 7900 N N . ILE D 1 93 ? 52.404 221.093 110.223 1.00 47.90 93 ILE D N 1
ATOM 7901 C CA . ILE D 1 93 ? 52.522 222.578 110.109 1.00 46.67 93 ILE D CA 1
ATOM 7902 C C . ILE D 1 93 ? 51.508 223.066 109.069 1.00 48.25 93 ILE D C 1
ATOM 7903 O O . ILE D 1 93 ? 51.541 222.559 107.931 1.00 52.28 93 ILE D O 1
ATOM 7908 N N . ASN D 1 94 ? 50.650 224.016 109.451 1.00 48.15 94 ASN D N 1
ATOM 7909 C CA . ASN D 1 94 ? 49.604 224.525 108.525 1.00 51.05 94 ASN D CA 1
ATOM 7910 C C . ASN D 1 94 ? 50.243 225.447 107.483 1.00 53.98 94 ASN D C 1
ATOM 7911 O O . ASN D 1 94 ? 50.725 226.529 107.873 1.00 57.92 94 ASN D O 1
ATOM 7916 N N . ILE D 1 95 ? 50.251 225.028 106.215 1.00 58.52 95 ILE D N 1
ATOM 7917 C CA . ILE D 1 95 ? 50.791 225.852 105.136 1.00 58.43 95 ILE D CA 1
ATOM 7918 C C . ILE D 1 95 ? 49.709 226.035 104.077 1.00 60.38 95 ILE D C 1
ATOM 7919 O O . ILE D 1 95 ? 49.830 225.489 102.973 1.00 65.88 95 ILE D O 1
ATOM 7924 N N . PRO D 1 96 ? 48.639 226.771 104.357 1.00 58.04 96 PRO D N 1
ATOM 7925 C CA . PRO D 1 96 ? 47.619 226.993 103.337 1.00 59.88 96 PRO D CA 1
ATOM 7926 C C . PRO D 1 96 ? 48.099 228.002 102.312 1.00 60.78 96 PRO D C 1
ATOM 7927 O O . PRO D 1 96 ? 48.633 229.062 102.673 1.00 63.15 96 PRO D O 1
ATOM 7931 N N . PRO D 1 97 ? 47.976 227.742 100.985 1.00 61.37 97 PRO D N 1
ATOM 7932 C CA . PRO D 1 97 ? 48.508 228.667 99.983 1.00 61.39 97 PRO D CA 1
ATOM 7933 C C . PRO D 1 97 ? 47.630 229.922 99.920 1.00 60.72 97 PRO D C 1
ATOM 7934 O O . PRO D 1 97 ? 48.082 230.920 99.390 1.00 60.93 97 PRO D O 1
ATOM 7938 N N . SER D 1 98 ? 46.417 229.849 100.475 1.00 63.22 98 SER D N 1
ATOM 7939 C CA . SER D 1 98 ? 45.472 230.993 100.417 1.00 62.13 98 SER D CA 1
ATOM 7940 C C . SER D 1 98 ? 46.132 232.247 100.996 1.00 64.29 98 SER D C 1
ATOM 7941 O O . SER D 1 98 ? 45.962 233.330 100.404 1.00 64.39 98 SER D O 1
ATOM 7944 N N . MET D 1 99 ? 46.853 232.101 102.110 1.00 64.06 99 MET D N 1
ATOM 7945 C CA . MET D 1 99 ? 47.478 233.279 102.769 1.00 63.02 99 MET D CA 1
ATOM 7946 C C . MET D 1 99 ? 48.657 233.773 101.919 1.00 63.65 99 MET D C 1
ATOM 7947 O O . MET D 1 99 ? 48.720 234.990 101.667 1.00 64.54 99 MET D O 1
ATOM 7952 N N . LEU D 1 100 ? 49.541 232.868 101.483 1.00 60.34 100 LEU D N 1
ATOM 7953 C CA . LEU D 1 100 ? 50.655 233.274 100.582 1.00 58.23 100 LEU D CA 1
ATOM 7954 C C . LEU D 1 100 ? 50.100 234.154 99.456 1.00 59.42 100 LEU D C 1
ATOM 7955 O O . LEU D 1 100 ? 50.738 235.176 99.140 1.00 60.83 100 LEU D O 1
ATOM 7960 N N . ARG D 1 101 ? 48.950 233.771 98.894 1.00 62.03 101 ARG D N 1
ATOM 7961 C CA . ARG D 1 101 ? 48.339 234.546 97.782 1.00 58.97 101 ARG D CA 1
ATOM 7962 C C . ARG D 1 101 ? 48.044 235.974 98.252 1.00 58.86 101 ARG D C 1
ATOM 7963 O O . ARG D 1 101 ? 48.437 236.916 97.540 1.00 61.33 101 ARG D O 1
ATOM 7971 N N . TRP D 1 102 ? 47.384 236.124 99.405 1.00 56.16 102 TRP D N 1
ATOM 7972 C CA . TRP D 1 102 ? 46.987 237.478 99.877 1.00 55.42 102 TRP D CA 1
ATOM 7973 C C . TRP D 1 102 ? 48.232 238.355 100.055 1.00 56.84 102 TRP D C 1
ATOM 7974 O O . TRP D 1 102 ? 48.208 239.511 99.589 1.00 60.37 102 TRP D O 1
ATOM 7985 N N . ILE D 1 103 ? 49.277 237.819 100.692 1.00 58.63 103 ILE D N 1
ATOM 7986 C CA . ILE D 1 103 ? 50.514 238.617 100.947 1.00 55.84 103 ILE D CA 1
ATOM 7987 C C . ILE D 1 103 ? 51.360 238.654 99.669 1.00 57.02 103 ILE D C 1
ATOM 7988 O O . ILE D 1 103 ? 52.485 239.184 99.736 1.00 58.08 103 ILE D O 1
ATOM 7993 N N . GLN D 1 104 ? 50.840 238.117 98.557 1.00 59.25 104 GLN D N 1
ATOM 7994 C CA . GLN D 1 104 ? 51.556 238.190 97.252 1.00 58.20 104 GLN D CA 1
ATOM 7995 C C . GLN D 1 104 ? 52.932 237.527 97.376 1.00 59.20 104 GLN D C 1
ATOM 7996 O O . GLN D 1 104 ? 53.939 238.213 97.113 1.00 60.72 104 GLN D O 1
ATOM 8002 N N . LYS D 1 105 ? 52.970 236.246 97.756 1.00 62.25 105 LYS D N 1
ATOM 8003 C CA . LYS D 1 105 ? 54.221 235.521 97.884 1.00 61.33 105 LYS D CA 1
ATOM 8004 C C . LYS D 1 105 ? 54.054 234.130 97.293 1.00 65.64 105 LYS D C 1
ATOM 8005 O O . LYS D 1 105 ? 52.943 233.598 97.223 1.00 64.48 105 LYS D O 1
ATOM 8011 N N . ASN D 1 106 ? 55.163 233.559 96.851 1.00 71.95 106 ASN D N 1
ATOM 8012 C CA . ASN D 1 106 ? 55.142 232.232 96.253 1.00 70.43 106 ASN D CA 1
ATOM 8013 C C . ASN D 1 106 ? 54.749 231.219 97.321 1.00 73.33 106 ASN D C 1
ATOM 8014 O O . ASN D 1 106 ? 55.330 231.231 98.413 1.00 74.52 106 ASN D O 1
ATOM 8019 N N . PRO D 1 107 ? 53.776 230.343 97.062 1.00 73.66 107 PRO D N 1
ATOM 8020 C CA . PRO D 1 107 ? 53.283 229.451 98.126 1.00 73.40 107 PRO D CA 1
ATOM 8021 C C . PRO D 1 107 ? 54.322 228.480 98.663 1.00 74.69 107 PRO D C 1
ATOM 8022 O O . PRO D 1 107 ? 54.136 227.952 99.765 1.00 75.46 107 PRO D O 1
ATOM 8026 N N . GLN D 1 108 ? 55.404 228.225 97.931 1.00 74.62 108 GLN D N 1
ATOM 8027 C CA . GLN D 1 108 ? 56.412 227.263 98.349 1.00 72.52 108 GLN D CA 1
ATOM 8028 C C . GLN D 1 108 ? 57.576 227.908 99.090 1.00 73.79 108 GLN D C 1
ATOM 8029 O O . GLN D 1 108 ? 58.576 227.234 99.356 1.00 77.43 108 GLN D O 1
ATOM 8035 N N . GLU D 1 109 ? 57.478 229.197 99.422 1.00 72.81 109 GLU D N 1
ATOM 8036 C CA . GLU D 1 109 ? 58.545 229.838 100.189 1.00 74.25 109 GLU D CA 1
ATOM 8037 C C . GLU D 1 109 ? 58.602 229.317 101.620 1.00 74.68 109 GLU D C 1
ATOM 8038 O O . GLU D 1 109 ? 59.680 229.293 102.223 1.00 73.40 109 GLU D O 1
ATOM 8044 N N . ALA D 1 110 ? 57.462 228.899 102.174 1.00 68.76 110 ALA D N 1
ATOM 8045 C CA . ALA D 1 110 ? 57.455 228.334 103.520 1.00 67.05 110 ALA D CA 1
ATOM 8046 C C . ALA D 1 110 ? 58.265 227.048 103.591 1.00 68.68 110 ALA D C 1
ATOM 8047 O O . ALA D 1 110 ? 58.793 226.703 104.657 1.00 69.42 110 ALA D O 1
ATOM 8049 N N . GLY D 1 111 ? 58.377 226.328 102.474 1.00 65.68 111 GLY D N 1
ATOM 8050 C CA . GLY D 1 111 ? 59.133 225.087 102.476 1.00 63.28 111 GLY D CA 1
ATOM 8051 C C . GLY D 1 111 ? 60.595 225.287 102.821 1.00 66.07 111 GLY D C 1
ATOM 8052 O O . GLY D 1 111 ? 61.177 224.497 103.561 1.00 69.55 111 GLY D O 1
ATOM 8053 N N . ALA D 1 112 ? 61.210 226.346 102.288 1.00 63.21 112 ALA D N 1
ATOM 8054 C CA . ALA D 1 112 ? 62.625 226.586 102.553 1.00 64.32 112 ALA D CA 1
ATOM 8055 C C . ALA D 1 112 ? 62.874 226.925 104.018 1.00 64.32 112 ALA D C 1
ATOM 8056 O O . ALA D 1 112 ? 63.829 226.421 104.628 1.00 66.16 112 ALA D O 1
ATOM 8058 N N . VAL D 1 113 ? 62.030 227.797 104.580 1.00 60.74 113 VAL D N 1
ATOM 8059 C CA . VAL D 1 113 ? 62.241 228.250 105.990 1.00 64.10 113 VAL D CA 1
ATOM 8060 C C . VAL D 1 113 ? 61.969 227.080 106.943 1.00 60.61 113 VAL D C 1
ATOM 8061 O O . VAL D 1 113 ? 62.733 226.927 107.913 1.00 63.03 113 VAL D O 1
ATOM 8065 N N . ILE D 1 114 ? 60.941 226.274 106.668 1.00 55.26 114 ILE D N 1
ATOM 8066 C CA . ILE D 1 114 ? 60.697 225.070 107.517 1.00 53.38 114 ILE D CA 1
ATOM 8067 C C . ILE D 1 114 ? 61.962 224.209 107.481 1.00 55.27 114 ILE D C 1
ATOM 8068 O O . ILE D 1 114 ? 62.420 223.790 108.558 1.00 59.82 114 ILE D O 1
ATOM 8073 N N . GLY D 1 115 ? 62.523 223.997 106.286 1.00 50.91 115 GLY D N 1
ATOM 8074 C CA . GLY D 1 115 ? 63.718 223.145 106.149 1.00 51.38 115 GLY D CA 1
ATOM 8075 C C . GLY D 1 115 ? 64.879 223.652 106.984 1.00 56.49 115 GLY D C 1
ATOM 8076 O O . GLY D 1 115 ? 65.452 222.845 107.741 1.00 60.39 115 GLY D O 1
ATOM 8077 N N . GLN D 1 116 ? 65.213 224.943 106.870 1.00 52.63 116 GLN D N 1
ATOM 8078 C CA . GLN D 1 116 ? 66.396 225.484 107.596 1.00 54.50 116 GLN D CA 1
ATOM 8079 C C . GLN D 1 116 ? 66.151 225.379 109.106 1.00 60.70 116 GLN D C 1
ATOM 8080 O O . GLN D 1 116 ? 67.077 224.951 109.826 1.00 64.05 116 GLN D O 1
ATOM 8086 N N . GLN D 1 117 ? 64.945 225.735 109.558 1.00 53.21 117 GLN D N 1
ATOM 8087 C CA . GLN D 1 117 ? 64.618 225.673 111.007 1.00 49.82 117 GLN D CA 1
ATOM 8088 C C . GLN D 1 117 ? 64.695 224.215 111.467 1.00 51.10 117 GLN D C 1
ATOM 8089 O O . GLN D 1 117 ? 65.326 223.959 112.511 1.00 56.91 117 GLN D O 1
ATOM 8095 N N . LEU D 1 118 ? 64.100 223.299 110.700 1.00 47.45 118 LEU D N 1
ATOM 8096 C CA . LEU D 1 118 ? 64.094 221.862 111.078 1.00 49.51 118 LEU D CA 1
ATOM 8097 C C . LEU D 1 118 ? 65.534 221.345 111.099 1.00 49.77 118 LEU D C 1
ATOM 8098 O O . LEU D 1 118 ? 65.856 220.548 111.996 1.00 55.14 118 LEU D O 1
ATOM 8103 N N . ALA D 1 119 ? 66.363 221.790 110.151 1.00 44.37 119 ALA D N 1
ATOM 8104 C CA . ALA D 1 119 ? 67.773 221.341 110.094 1.00 46.54 119 ALA D CA 1
ATOM 8105 C C . ALA D 1 119 ? 68.455 221.658 111.428 1.00 50.34 119 ALA D C 1
ATOM 8106 O O . ALA D 1 119 ? 69.081 220.746 112.005 1.00 54.32 119 ALA D O 1
ATOM 8108 N N . GLY D 1 120 ? 68.314 222.897 111.911 1.00 42.16 120 GLY D N 1
ATOM 8109 C CA . GLY D 1 120 ? 68.889 223.259 113.219 1.00 38.70 120 GLY D CA 1
ATOM 8110 C C . GLY D 1 120 ? 68.265 222.441 114.335 1.00 42.15 120 GLY D C 1
ATOM 8111 O O . GLY D 1 120 ? 69.013 221.979 115.214 1.00 48.18 120 GLY D O 1
ATOM 8112 N N . ASP D 1 121 ? 66.942 222.259 114.291 1.00 44.29 121 ASP D N 1
ATOM 8113 C CA . ASP D 1 121 ? 66.227 221.510 115.359 1.00 42.76 121 ASP D CA 1
ATOM 8114 C C . ASP D 1 121 ? 66.675 220.042 115.360 1.00 41.94 121 ASP D C 1
ATOM 8115 O O . ASP D 1 121 ? 66.897 219.502 116.458 1.00 54.33 121 ASP D O 1
ATOM 8120 N N . THR D 1 122 ? 66.801 219.429 114.180 1.00 38.45 122 THR D N 1
ATOM 8121 C CA . THR D 1 122 ? 67.280 218.022 114.099 1.00 39.19 122 THR D CA 1
ATOM 8122 C C . THR D 1 122 ? 68.637 217.929 114.805 1.00 40.43 122 THR D C 1
ATOM 8123 O O . THR D 1 122 ? 68.772 217.076 115.704 1.00 46.01 122 THR D O 1
ATOM 8127 N N . MET D 1 123 ? 69.592 218.777 114.417 1.00 45.83 123 MET D N 1
ATOM 8128 C CA . MET D 1 123 ? 70.884 218.785 115.095 1.00 41.45 123 MET D CA 1
ATOM 8129 C C . MET D 1 123 ? 70.696 218.998 116.593 1.00 43.52 123 MET D C 1
ATOM 8130 O O . MET D 1 123 ? 71.296 218.299 117.421 1.00 52.90 123 MET D O 1
ATOM 8135 N N . GLN D 1 124 ? 69.854 219.971 116.951 1.00 40.58 124 GLN D N 1
ATOM 8136 C CA . GLN D 1 124 ? 69.650 220.293 118.390 1.00 35.81 124 GLN D CA 1
ATOM 8137 C C . GLN D 1 124 ? 69.083 219.073 119.119 1.00 35.44 124 GLN D C 1
ATOM 8138 O O . GLN D 1 124 ? 69.694 218.651 120.120 1.00 43.85 124 GLN D O 1
ATOM 8144 N N . ASP D 1 125 ? 67.964 218.525 118.635 1.00 33.98 125 ASP D N 1
ATOM 8145 C CA . ASP D 1 125 ? 67.304 217.389 119.332 1.00 37.64 125 ASP D CA 1
ATOM 8146 C C . ASP D 1 125 ? 68.318 216.269 119.570 1.00 41.63 125 ASP D C 1
ATOM 8147 O O . ASP D 1 125 ? 68.462 215.845 120.734 1.00 45.46 125 ASP D O 1
ATOM 8152 N N . MET D 1 126 ? 69.008 215.826 118.515 1.00 33.17 126 MET D N 1
ATOM 8153 C CA . MET D 1 126 ? 69.948 214.681 118.654 1.00 32.29 126 MET D CA 1
ATOM 8154 C C . MET D 1 126 ? 71.003 215.013 119.712 1.00 36.20 126 MET D C 1
ATOM 8155 O O . MET D 1 126 ? 71.221 214.172 120.607 1.00 39.52 126 MET D O 1
ATOM 8160 N N . LEU D 1 127 ? 71.619 216.195 119.622 1.00 29.37 127 LEU D N 1
ATOM 8161 C CA . LEU D 1 127 ? 72.701 216.568 120.573 1.00 29.77 127 LEU D CA 1
ATOM 8162 C C . LEU D 1 127 ? 72.145 216.593 121.999 1.00 31.29 127 LEU D C 1
ATOM 8163 O O . LEU D 1 127 ? 72.768 215.972 122.882 1.00 34.72 127 LEU D O 1
ATOM 8168 N N . ASN D 1 128 ? 71.010 217.264 122.209 1.00 28.62 128 ASN D N 1
ATOM 8169 C CA . ASN D 1 128 ? 70.445 217.401 123.580 1.00 23.32 128 ASN D CA 1
ATOM 8170 C C . ASN D 1 128 ? 70.104 216.013 124.134 1.00 33.86 128 ASN D C 1
ATOM 8171 O O . ASN D 1 128 ? 70.428 215.754 125.310 1.00 38.48 128 ASN D O 1
ATOM 8176 N N . ASN D 1 129 ? 69.482 215.158 123.318 1.00 36.93 129 ASN D N 1
ATOM 8177 C CA . ASN D 1 129 ? 69.122 213.785 123.765 1.00 24.04 129 ASN D CA 1
ATOM 8178 C C . ASN D 1 129 ? 70.407 213.010 124.072 1.00 23.95 129 ASN D C 1
ATOM 8179 O O . ASN D 1 129 ? 70.449 212.335 125.119 1.00 29.78 129 ASN D O 1
ATOM 8184 N N . GLY D 1 130 ? 71.413 213.111 123.197 1.00 25.63 130 GLY D N 1
ATOM 8185 C CA . GLY D 1 130 ? 72.704 212.446 123.453 1.00 22.63 130 GLY D CA 1
ATOM 8186 C C . GLY D 1 130 ? 73.276 212.878 124.791 1.00 28.61 130 GLY D C 1
ATOM 8187 O O . GLY D 1 130 ? 73.754 212.002 125.537 1.00 33.81 130 GLY D O 1
ATOM 8188 N N . LEU D 1 131 ? 73.220 214.180 125.088 1.00 24.40 131 LEU D N 1
ATOM 8189 C CA . LEU D 1 131 ? 73.721 214.687 126.362 1.00 22.48 131 LEU D CA 1
ATOM 8190 C C . LEU D 1 131 ? 72.886 214.181 127.533 1.00 22.15 131 LEU D C 1
ATOM 8191 O O . LEU D 1 131 ? 73.432 213.806 128.576 1.00 26.16 131 LEU D O 1
ATOM 8196 N N . ALA D 1 132 ? 71.559 214.170 127.384 1.00 22.93 132 ALA D N 1
ATOM 8197 C CA . ALA D 1 132 ? 70.701 213.660 128.448 1.00 22.41 132 ALA D CA 1
ATOM 8198 C C . ALA D 1 132 ? 70.973 212.184 128.714 1.00 26.37 132 ALA D C 1
ATOM 8199 O O . ALA D 1 132 ? 71.044 211.755 129.872 1.00 34.58 132 ALA D O 1
ATOM 8201 N N . ALA D 1 133 ? 71.127 211.390 127.650 1.00 23.84 133 ALA D N 1
ATOM 8202 C CA . ALA D 1 133 ? 71.434 209.976 127.817 1.00 19.11 133 ALA D CA 1
ATOM 8203 C C . ALA D 1 133 ? 72.785 209.781 128.487 1.00 22.53 133 ALA D C 1
ATOM 8204 O O . ALA D 1 133 ? 72.934 208.914 129.354 1.00 23.97 133 ALA D O 1
ATOM 8206 N N . GLY D 1 134 ? 73.783 210.573 128.095 1.00 22.55 134 GLY D N 1
ATOM 8207 C CA . GLY D 1 134 ? 75.083 210.468 128.734 1.00 19.01 134 GLY D CA 1
ATOM 8208 C C . GLY D 1 134 ? 75.024 210.785 130.213 1.00 17.33 134 GLY D C 1
ATOM 8209 O O . GLY D 1 134 ? 75.592 210.069 131.038 1.00 30.18 134 GLY D O 1
ATOM 8210 N N . LYS D 1 135 ? 74.318 211.860 130.570 1.00 12.23 135 LYS D N 1
ATOM 8211 C CA . LYS D 1 135 ? 74.198 212.228 131.977 1.00 17.01 135 LYS D CA 1
ATOM 8212 C C . LYS D 1 135 ? 73.466 211.157 132.773 1.00 19.06 135 LYS D C 1
ATOM 8213 O O . LYS D 1 135 ? 73.888 210.803 133.880 1.00 26.92 135 LYS D O 1
ATOM 8219 N N . ALA D 1 136 ? 72.366 210.629 132.229 1.00 20.35 136 ALA D N 1
ATOM 8220 C CA . ALA D 1 136 ? 71.626 209.586 132.933 1.00 11.95 136 ALA D CA 1
ATOM 8221 C C . ALA D 1 136 ? 72.475 208.336 133.114 1.00 14.65 136 ALA D C 1
ATOM 8222 O O . ALA D 1 136 ? 72.473 207.722 134.188 1.00 26.07 136 ALA D O 1
ATOM 8224 N N . ALA D 1 137 ? 73.208 207.960 132.062 1.00 17.90 137 ALA D N 1
ATOM 8225 C CA . ALA D 1 137 ? 74.080 206.764 132.132 1.00 18.60 137 ALA D CA 1
ATOM 8226 C C . ALA D 1 137 ? 75.149 206.972 133.211 1.00 21.77 137 ALA D C 1
ATOM 8227 O O . ALA D 1 137 ? 75.272 206.101 134.093 1.00 34.84 137 ALA D O 1
ATOM 8229 N N . PHE D 1 138 ? 75.876 208.089 133.147 1.00 19.69 138 PHE D N 1
ATOM 8230 C CA . PHE D 1 138 ? 76.955 208.364 134.131 1.00 15.23 138 PHE D CA 1
ATOM 8231 C C . PHE D 1 138 ? 76.360 208.303 135.539 1.00 18.14 138 PHE D C 1
ATOM 8232 O O . PHE D 1 138 ? 76.971 207.674 136.424 1.00 27.92 138 PHE D O 1
ATOM 8240 N N . THR D 1 139 ? 75.200 208.937 135.733 1.00 22.89 139 THR D N 1
ATOM 8241 C CA . THR D 1 139 ? 74.518 208.897 137.053 1.00 18.34 139 THR D CA 1
ATOM 8242 C C . THR D 1 139 ? 74.336 207.438 137.473 1.00 24.98 139 THR D C 1
ATOM 8243 O O . THR D 1 139 ? 74.770 207.087 138.589 1.00 30.52 139 THR D O 1
ATOM 8247 N N . ALA D 1 140 ? 73.729 206.625 136.606 1.00 25.89 140 ALA D N 1
ATOM 8248 C CA . ALA D 1 140 ? 73.474 205.226 136.935 1.00 22.53 140 ALA D CA 1
ATOM 8249 C C . ALA D 1 140 ? 74.760 204.470 137.241 1.00 24.79 140 ALA D C 1
ATOM 8250 O O . ALA D 1 140 ? 74.754 203.543 138.057 1.00 27.96 140 ALA D O 1
ATOM 8252 N N . GLY D 1 141 ? 75.864 204.846 136.603 1.00 25.35 141 GLY D N 1
ATOM 8253 C CA . GLY D 1 141 ? 77.139 204.201 136.821 1.00 23.87 141 GLY D CA 1
ATOM 8254 C C . GLY D 1 141 ? 77.916 204.675 138.024 1.00 29.43 141 GLY D C 1
ATOM 8255 O O . GLY D 1 141 ? 79.029 204.195 138.259 1.00 36.92 141 GLY D O 1
ATOM 8256 N N . GLY D 1 142 ? 77.345 205.624 138.771 1.00 27.45 142 GLY D N 1
ATOM 8257 C CA . GLY D 1 142 ? 78.037 206.184 139.947 1.00 28.53 142 GLY D CA 1
ATOM 8258 C C . GLY D 1 142 ? 79.157 207.125 139.538 1.00 30.37 142 GLY D C 1
ATOM 8259 O O . GLY D 1 142 ? 80.129 207.252 140.308 1.00 42.00 142 GLY D O 1
ATOM 8260 N N . ALA D 1 143 ? 79.026 207.762 138.370 1.00 19.44 143 ALA D N 1
ATOM 8261 C CA . ALA D 1 143 ? 80.053 208.716 137.889 1.00 14.92 143 ALA D CA 1
ATOM 8262 C C . ALA D 1 143 ? 79.591 210.148 138.178 1.00 25.26 143 ALA D C 1
ATOM 8263 O O . ALA D 1 143 ? 79.990 211.060 137.429 1.00 30.40 143 ALA D O 1
ATOM 8265 N N . VAL D 1 144 ? 78.774 210.328 139.220 1.00 31.80 144 VAL D N 1
ATOM 8266 C CA . VAL D 1 144 ? 78.247 211.681 139.569 1.00 26.97 144 VAL D CA 1
ATOM 8267 C C . VAL D 1 144 ? 79.092 212.282 140.695 1.00 33.80 144 VAL D C 1
ATOM 8268 O O . VAL D 1 144 ? 79.272 211.600 141.722 1.00 40.42 144 VAL D O 1
ATOM 8272 N N . HIS D 1 145 ? 79.599 213.502 140.499 1.00 33.99 145 HIS D N 1
ATOM 8273 C CA . HIS D 1 145 ? 80.338 214.201 141.583 1.00 27.35 145 HIS D CA 1
ATOM 8274 C C . HIS D 1 145 ? 79.660 215.555 141.815 1.00 33.60 145 HIS D C 1
ATOM 8275 O O . HIS D 1 145 ? 79.785 216.448 140.949 1.00 40.56 145 HIS D O 1
ATOM 8282 N N . ASP D 1 146 ? 78.949 215.704 142.935 1.00 35.84 146 ASP D N 1
ATOM 8283 C CA . ASP D 1 146 ? 78.203 216.963 143.198 1.00 40.55 146 ASP D CA 1
ATOM 8284 C C . ASP D 1 146 ? 79.082 217.921 144.008 1.00 41.58 146 ASP D C 1
ATOM 8285 O O . ASP D 1 146 ? 79.666 217.476 145.015 1.00 43.69 146 ASP D O 1
ATOM 8290 N N . ILE D 1 147 ? 79.166 219.184 143.583 1.00 35.75 147 ILE D N 1
ATOM 8291 C CA . ILE D 1 147 ? 79.955 220.207 144.333 1.00 41.07 147 ILE D CA 1
ATOM 8292 C C . ILE D 1 147 ? 78.998 221.300 144.816 1.00 41.68 147 ILE D C 1
ATOM 8293 O O . ILE D 1 147 ? 79.435 222.161 145.602 1.00 50.47 147 ILE D O 1
ATOM 8298 N N . SER D 1 148 ? 77.744 221.267 144.355 1.00 42.84 148 SER D N 1
ATOM 8299 C CA . SER D 1 148 ? 76.751 222.304 144.739 1.00 42.53 148 SER D CA 1
ATOM 8300 C C . SER D 1 148 ? 76.757 222.492 146.259 1.00 51.76 148 SER D C 1
ATOM 8301 O O . SER D 1 148 ? 76.788 223.654 146.710 1.00 56.65 148 SER D O 1
ATOM 8304 N N . ALA D 1 149 ? 76.732 221.390 147.014 1.00 54.33 149 ALA D N 1
ATOM 8305 C CA . ALA D 1 149 ? 76.698 221.477 148.491 1.00 55.07 149 ALA D CA 1
ATOM 8306 C C . ALA D 1 149 ? 77.961 222.186 148.993 1.00 58.33 149 ALA D C 1
ATOM 8307 O O . ALA D 1 149 ? 77.850 222.981 149.946 1.00 61.50 149 ALA D O 1
ATOM 8309 N N . ALA D 1 150 ? 79.111 221.912 148.371 1.00 58.79 150 ALA D N 1
ATOM 8310 C CA . ALA D 1 150 ? 80.389 222.502 148.834 1.00 59.73 150 ALA D CA 1
ATOM 8311 C C . ALA D 1 150 ? 80.393 224.015 148.583 1.00 65.31 150 ALA D C 1
ATOM 8312 O O . ALA D 1 150 ? 80.311 224.417 147.405 1.00 69.01 150 ALA D O 1
ATOM 8314 N N . GLY D 1 151 ? 80.487 224.815 149.650 1.00 58.34 151 GLY D N 1
ATOM 8315 C CA . GLY D 1 151 ? 80.557 226.282 149.506 1.00 56.31 151 GLY D CA 1
ATOM 8316 C C . GLY D 1 151 ? 79.475 226.829 148.591 1.00 59.11 151 GLY D C 1
ATOM 8317 O O . GLY D 1 151 ? 78.304 226.438 148.763 1.00 57.81 151 GLY D O 1
ATOM 8318 N N . THR D 1 152 ? 79.855 227.699 147.651 1.00 57.43 152 THR D N 1
ATOM 8319 C CA . THR D 1 152 ? 78.874 228.318 146.721 1.00 57.01 152 THR D CA 1
ATOM 8320 C C . THR D 1 152 ? 78.218 227.227 145.870 1.00 58.43 152 THR D C 1
ATOM 8321 O O . THR D 1 152 ? 76.998 227.321 145.633 1.00 60.40 152 THR D O 1
ATOM 8325 N N . GLY D 1 153 ? 79.015 226.264 145.393 1.00 48.56 153 GLY D N 1
ATOM 8326 C CA . GLY D 1 153 ? 78.493 225.225 144.481 1.00 46.75 153 GLY D CA 1
ATOM 8327 C C . GLY D 1 153 ? 78.898 225.531 143.051 1.00 49.98 153 GLY D C 1
ATOM 8328 O O . GLY D 1 153 ? 78.488 224.777 142.148 1.00 57.54 153 GLY D O 1
ATOM 8329 N N . LEU D 1 154 ? 79.688 226.591 142.849 1.00 43.26 154 LEU D N 1
ATOM 8330 C CA . LEU D 1 154 ? 80.096 227.018 141.482 1.00 42.20 154 LEU D CA 1
ATOM 8331 C C . LEU D 1 154 ? 81.187 226.087 140.940 1.00 53.67 154 LEU D C 1
ATOM 8332 O O . LEU D 1 154 ? 81.862 225.435 141.759 1.00 52.53 154 LEU D O 1
ATOM 8337 N N . MET D 1 155 ? 81.353 226.043 139.614 1.00 62.95 155 MET D N 1
ATOM 8338 C CA . MET D 1 155 ? 82.356 225.144 138.981 1.00 57.55 155 MET D CA 1
ATOM 8339 C C . MET D 1 155 ? 83.740 225.799 139.035 1.00 43.89 155 MET D C 1
ATOM 8340 O O . MET D 1 155 ? 83.846 226.980 138.644 1.00 40.70 155 MET D O 1
ATOM 8345 N N . THR D 1 156 ? 84.754 225.062 139.499 1.00 33.86 156 THR D N 1
ATOM 8346 C CA . THR D 1 156 ? 86.139 225.599 139.583 1.00 45.92 156 THR D CA 1
ATOM 8347 C C . THR D 1 156 ? 87.127 224.558 139.050 1.00 34.87 156 THR D C 1
ATOM 8348 O O . THR D 1 156 ? 86.690 223.426 138.764 1.00 41.43 156 THR D O 1
ATOM 8352 N N . GLN D 1 157 ? 88.405 224.926 138.922 1.00 29.12 157 GLN D N 1
ATOM 8353 C CA . GLN D 1 157 ? 89.442 223.956 138.479 1.00 30.68 157 GLN D CA 1
ATOM 8354 C C . GLN D 1 157 ? 89.548 222.834 139.518 1.00 36.52 157 GLN D C 1
ATOM 8355 O O . GLN D 1 157 ? 89.824 221.685 139.120 1.00 47.54 157 GLN D O 1
ATOM 8361 N N . ARG D 1 158 ? 89.345 223.164 140.797 1.00 25.63 158 ARG D N 1
ATOM 8362 C CA . ARG D 1 158 ? 89.388 222.140 141.874 1.00 25.95 158 ARG D CA 1
ATOM 8363 C C . ARG D 1 158 ? 88.267 221.123 141.639 1.00 34.01 158 ARG D C 1
ATOM 8364 O O . ARG D 1 158 ? 88.494 219.926 141.906 1.00 37.80 158 ARG D O 1
ATOM 8372 N N . ALA D 1 159 ? 87.109 221.584 141.159 1.00 32.56 159 ALA D N 1
ATOM 8373 C CA . ALA D 1 159 ? 85.988 220.665 140.851 1.00 21.56 159 ALA D CA 1
ATOM 8374 C C . ALA D 1 159 ? 86.418 219.691 139.750 1.00 31.57 159 ALA D C 1
ATOM 8375 O O . ALA D 1 159 ? 86.058 218.502 139.841 1.00 41.96 159 ALA D O 1
ATOM 8377 N N . PHE D 1 160 ? 87.158 220.180 138.749 1.00 17.99 160 PHE D N 1
ATOM 8378 C CA . PHE D 1 160 ? 87.665 219.297 137.668 1.00 19.39 160 PHE D CA 1
ATOM 8379 C C . PHE D 1 160 ? 88.598 218.245 138.275 1.00 27.90 160 PHE D C 1
ATOM 8380 O O . PHE D 1 160 ? 88.514 217.070 137.877 1.00 38.62 160 PHE D O 1
ATOM 8388 N N . ASN D 1 161 ? 89.454 218.661 139.214 1.00 13.39 161 ASN D N 1
ATOM 8389 C CA . ASN D 1 161 ? 90.377 217.707 139.887 1.00 18.16 161 ASN D CA 1
ATOM 8390 C C . ASN D 1 161 ? 89.550 216.655 140.631 1.00 25.73 161 ASN D C 1
ATOM 8391 O O . ASN D 1 161 ? 89.928 215.468 140.587 1.00 31.32 161 ASN D O 1
ATOM 8396 N N . ALA D 1 162 ? 88.465 217.079 141.286 1.00 18.74 162 ALA D N 1
ATOM 8397 C CA . ALA D 1 162 ? 87.588 216.135 142.018 1.00 21.37 162 ALA D CA 1
ATOM 8398 C C . ALA D 1 162 ? 86.942 215.160 141.027 1.00 30.64 162 ALA D C 1
ATOM 8399 O O . ALA D 1 162 ? 86.797 213.974 141.377 1.00 40.77 162 ALA D O 1
ATOM 8401 N N . ALA D 1 163 ? 86.561 215.646 139.842 1.00 13.36 163 ALA D N 1
ATOM 8402 C CA . ALA D 1 163 ? 85.981 214.760 138.806 1.00 13.04 163 ALA D CA 1
ATOM 8403 C C . ALA D 1 163 ? 87.028 213.722 138.388 1.00 21.90 163 ALA D C 1
ATOM 8404 O O . ALA D 1 163 ? 86.657 212.545 138.223 1.00 33.97 163 ALA D O 1
ATOM 8406 N N . GLN D 1 164 ? 88.285 214.144 138.214 1.00 21.81 164 GLN D N 1
ATOM 8407 C CA . GLN D 1 164 ? 89.371 213.181 137.891 1.00 23.50 164 GLN D CA 1
ATOM 8408 C C . GLN D 1 164 ? 89.444 212.139 139.008 1.00 28.03 164 GLN D C 1
ATOM 8409 O O . GLN D 1 164 ? 89.571 210.941 138.692 1.00 22.89 164 GLN D O 1
ATOM 8415 N N . ARG D 1 165 ? 89.374 212.591 140.264 1.00 29.16 165 ARG D N 1
ATOM 8416 C CA . ARG D 1 165 ? 89.432 211.661 141.421 1.00 27.38 165 ARG D CA 1
ATOM 8417 C C . ARG D 1 165 ? 88.396 210.550 141.212 1.00 29.24 165 ARG D C 1
ATOM 8418 O O . ARG D 1 165 ? 88.734 209.376 141.453 1.00 38.43 165 ARG D O 1
ATOM 8426 N N . ILE D 1 166 ? 87.191 210.912 140.761 1.00 34.77 166 ILE D N 1
ATOM 8427 C CA . ILE D 1 166 ? 86.125 209.900 140.499 1.00 39.23 166 ILE D CA 1
ATOM 8428 C C . ILE D 1 166 ? 86.686 208.833 139.552 1.00 25.34 166 ILE D C 1
ATOM 8429 O O . ILE D 1 166 ? 86.555 207.636 139.871 1.00 25.05 166 ILE D O 1
ATOM 8434 N N . PHE D 1 167 ? 87.294 209.257 138.440 1.00 33.52 167 PHE D N 1
ATOM 8435 C CA . PHE D 1 167 ? 87.831 208.296 137.441 1.00 29.16 167 PHE D CA 1
ATOM 8436 C C . PHE D 1 167 ? 89.033 207.546 138.026 1.00 25.20 167 PHE D C 1
ATOM 8437 O O . PHE D 1 167 ? 89.246 206.379 137.643 1.00 17.14 167 PHE D O 1
ATOM 8445 N N . GLY D 1 168 ? 89.794 208.194 138.913 1.00 39.07 168 GLY D N 1
ATOM 8446 C CA . GLY D 1 168 ? 91.008 207.566 139.474 1.00 34.93 168 GLY D CA 1
ATOM 8447 C C . GLY D 1 168 ? 92.095 207.466 138.419 1.00 27.52 168 GLY D C 1
ATOM 8448 O O . GLY D 1 168 ? 92.521 208.525 137.921 1.00 40.89 168 GLY D O 1
ATOM 8449 N N . ASP D 1 169 ? 92.534 206.248 138.086 1.00 28.77 169 ASP D N 1
ATOM 8450 C CA . ASP D 1 169 ? 93.527 206.082 136.990 1.00 37.48 169 ASP D CA 1
ATOM 8451 C C . ASP D 1 169 ? 92.832 206.343 135.651 1.00 43.00 169 ASP D C 1
ATOM 8452 O O . ASP D 1 169 ? 91.584 206.373 135.632 1.00 46.56 169 ASP D O 1
ATOM 8457 N N . ARG D 1 170 ? 93.611 206.546 134.583 1.00 26.25 170 ARG D N 1
ATOM 8458 C CA . ARG D 1 170 ? 93.042 206.792 133.229 1.00 33.57 170 ARG D CA 1
ATOM 8459 C C . ARG D 1 170 ? 92.244 208.101 133.226 1.00 39.08 170 ARG D C 1
ATOM 8460 O O . ARG D 1 170 ? 91.416 208.278 132.317 1.00 48.34 170 ARG D O 1
ATOM 8468 N N . SER D 1 171 ? 92.487 208.986 134.198 1.00 30.56 171 SER D N 1
ATOM 8469 C CA . SER D 1 171 ? 91.809 210.309 134.200 1.00 21.78 171 SER D CA 1
ATOM 8470 C C . SER D 1 171 ? 92.222 211.075 132.941 1.00 30.67 171 SER D C 1
ATOM 8471 O O . SER D 1 171 ? 91.468 211.973 132.520 1.00 41.94 171 SER D O 1
ATOM 8474 N N . THR D 1 172 ? 93.374 210.722 132.364 1.00 28.63 172 THR D N 1
ATOM 8475 C CA . THR D 1 172 ? 93.863 211.388 131.126 1.00 31.41 172 THR D CA 1
ATOM 8476 C C . THR D 1 172 ? 92.927 211.060 129.958 1.00 36.56 172 THR D C 1
ATOM 8477 O O . THR D 1 172 ? 92.908 211.842 128.989 1.00 43.42 172 THR D O 1
ATOM 8481 N N . ASP D 1 173 ? 92.187 209.949 130.048 1.00 28.23 173 ASP D N 1
ATOM 8482 C CA . ASP D 1 173 ? 91.216 209.589 128.981 1.00 30.59 173 ASP D CA 1
ATOM 8483 C C . ASP D 1 173 ? 90.248 210.760 128.792 1.00 37.97 173 ASP D C 1
ATOM 8484 O O . ASP D 1 173 ? 89.917 211.066 127.631 1.00 44.59 173 ASP D O 1
ATOM 8489 N N . ILE D 1 174 ? 89.814 211.386 129.889 1.00 33.24 174 ILE D N 1
ATOM 8490 C CA . ILE D 1 174 ? 88.950 212.596 129.774 1.00 25.82 174 ILE D CA 1
ATOM 8491 C C . ILE D 1 174 ? 89.749 213.655 129.011 1.00 26.09 174 ILE D C 1
ATOM 8492 O O . ILE D 1 174 ? 90.894 213.925 129.419 1.00 30.95 174 ILE D O 1
ATOM 8497 N N . GLN D 1 175 ? 89.176 214.218 127.943 1.00 22.30 175 GLN D N 1
ATOM 8498 C CA . GLN D 1 175 ? 89.915 215.202 127.106 1.00 31.29 175 GLN D CA 1
ATOM 8499 C C . GLN D 1 175 ? 88.981 216.361 126.743 1.00 29.44 175 GLN D C 1
ATOM 8500 O O . GLN D 1 175 ? 89.472 217.348 126.164 1.00 36.09 175 GLN D O 1
ATOM 8506 N N . VAL D 1 176 ? 87.693 216.242 127.072 1.00 23.16 176 VAL D N 1
ATOM 8507 C CA . VAL D 1 176 ? 86.725 217.274 126.728 1.00 16.24 176 VAL D CA 1
ATOM 8508 C C . VAL D 1 176 ? 85.766 217.471 127.892 1.00 18.58 176 VAL D C 1
ATOM 8509 O O . VAL D 1 176 ? 85.337 216.502 128.527 1.00 24.72 176 VAL D O 1
ATOM 8513 N N . TRP D 1 177 ? 85.451 218.728 128.184 1.00 16.20 177 TRP D N 1
ATOM 8514 C CA . TRP D 1 177 ? 84.363 219.094 129.079 1.00 8.87 177 TRP D CA 1
ATOM 8515 C C . TRP D 1 177 ? 83.305 219.821 128.266 1.00 14.95 177 TRP D C 1
ATOM 8516 O O . TRP D 1 177 ? 83.618 220.787 127.564 1.00 27.01 177 TRP D O 1
ATOM 8527 N N . VAL D 1 178 ? 82.058 219.349 128.359 1.00 15.05 178 VAL D N 1
ATOM 8528 C CA . VAL D 1 178 ? 80.927 220.050 127.682 1.00 21.84 178 VAL D CA 1
ATOM 8529 C C . VAL D 1 178 ? 79.988 220.547 128.785 1.00 20.33 178 VAL D C 1
ATOM 8530 O O . VAL D 1 178 ? 79.508 219.706 129.571 1.00 31.65 178 VAL D O 1
ATOM 8534 N N . SER D 1 179 ? 79.756 221.860 128.864 1.00 18.41 179 SER D N 1
ATOM 8535 C CA . SER D 1 179 ? 78.945 222.399 129.988 1.00 25.69 179 SER D CA 1
ATOM 8536 C C . SER D 1 179 ? 78.042 223.543 129.523 1.00 21.21 179 SER D C 1
ATOM 8537 O O . SER D 1 179 ? 78.106 223.907 128.332 1.00 26.22 179 SER D O 1
ATOM 8540 N N . HIS D 1 180 ? 77.234 224.082 130.440 1.00 27.39 180 HIS D N 1
ATOM 8541 C CA . HIS D 1 180 ? 76.344 225.227 130.106 1.00 25.59 180 HIS D CA 1
ATOM 8542 C C . HIS D 1 180 ? 77.164 226.521 130.154 1.00 32.47 180 HIS D C 1
ATOM 8543 O O . HIS D 1 180 ? 78.331 226.490 130.600 1.00 37.14 180 HIS D O 1
ATOM 8550 N N . SER D 1 181 ? 76.572 227.628 129.700 1.00 28.25 181 SER D N 1
ATOM 8551 C CA . SER D 1 181 ? 77.284 228.933 129.687 1.00 24.01 181 SER D CA 1
ATOM 8552 C C . SER D 1 181 ? 77.498 229.443 131.116 1.00 33.44 181 SER D C 1
ATOM 8553 O O . SER D 1 181 ? 78.595 229.965 131.393 1.00 38.13 181 SER D O 1
ATOM 8556 N N . SER D 1 182 ? 76.495 229.293 131.985 1.00 25.24 182 SER D N 1
ATOM 8557 C CA . SER D 1 182 ? 76.598 229.837 133.366 1.00 21.34 182 SER D CA 1
ATOM 8558 C C . SER D 1 182 ? 77.858 229.311 134.070 1.00 28.94 182 SER D C 1
ATOM 8559 O O . SER D 1 182 ? 78.629 230.150 134.566 1.00 26.40 182 SER D O 1
ATOM 8562 N N . PRO D 1 183 ? 78.130 227.985 134.121 1.00 30.76 183 PRO D N 1
ATOM 8563 C CA . PRO D 1 183 ? 79.364 227.478 134.728 1.00 23.95 183 PRO D CA 1
ATOM 8564 C C . PRO D 1 183 ? 80.614 228.212 134.218 1.00 33.20 183 PRO D C 1
ATOM 8565 O O . PRO D 1 183 ? 81.451 228.560 135.030 1.00 43.91 183 PRO D O 1
ATOM 8569 N N . LEU D 1 184 ? 80.710 228.422 132.902 1.00 24.00 184 LEU D N 1
ATOM 8570 C CA . LEU D 1 184 ? 81.898 229.102 132.317 1.00 16.16 184 LEU D CA 1
ATOM 8571 C C . LEU D 1 184 ? 81.980 230.537 132.848 1.00 24.36 184 LEU D C 1
ATOM 8572 O O . LEU D 1 184 ? 83.074 230.945 133.274 1.00 29.33 184 LEU D O 1
ATOM 8577 N N . PHE D 1 185 ? 80.862 231.266 132.817 1.00 26.74 185 PHE D N 1
ATOM 8578 C CA . PHE D 1 185 ? 80.843 232.660 133.334 1.00 12.26 185 PHE D CA 1
ATOM 8579 C C . PHE D 1 185 ? 81.237 232.636 134.814 1.00 22.58 185 PHE D C 1
ATOM 8580 O O . PHE D 1 185 ? 81.929 233.571 135.262 1.00 32.17 185 PHE D O 1
ATOM 8588 N N . ASP D 1 186 ? 80.811 231.603 135.546 1.00 26.65 186 ASP D N 1
ATOM 8589 C CA . ASP D 1 186 ? 81.228 231.466 136.968 1.00 26.78 186 ASP D CA 1
ATOM 8590 C C . ASP D 1 186 ? 82.744 231.244 137.010 1.00 23.76 186 ASP D C 1
ATOM 8591 O O . ASP D 1 186 ? 83.410 231.889 137.843 1.00 31.60 186 ASP D O 1
ATOM 8596 N N . LEU D 1 187 ? 83.262 230.371 136.139 1.00 16.31 187 LEU D N 1
ATOM 8597 C CA . LEU D 1 187 ? 84.729 230.134 136.079 1.00 19.35 187 LEU D CA 1
ATOM 8598 C C . LEU D 1 187 ? 85.419 231.434 135.657 1.00 19.63 187 LEU D C 1
ATOM 8599 O O . LEU D 1 187 ? 86.492 231.740 136.214 1.00 23.44 187 LEU D O 1
ATOM 8604 N N . TYR D 1 188 ? 84.819 232.169 134.715 1.00 25.54 188 TYR D N 1
ATOM 8605 C CA . TYR D 1 188 ? 85.391 233.463 134.261 1.00 18.56 188 TYR D CA 1
ATOM 8606 C C . TYR D 1 188 ? 85.531 234.400 135.462 1.00 15.66 188 TYR D C 1
ATOM 8607 O O . TYR D 1 188 ? 86.631 234.947 135.674 1.00 18.99 188 TYR D O 1
ATOM 8616 N N . ASP D 1 189 ? 84.447 234.570 136.222 1.00 12.25 189 ASP D N 1
ATOM 8617 C CA . ASP D 1 189 ? 84.477 235.449 137.420 1.00 11.40 189 ASP D CA 1
ATOM 8618 C C . ASP D 1 189 ? 85.568 234.943 138.369 1.00 19.43 189 ASP D C 1
ATOM 8619 O O . ASP D 1 189 ? 86.361 235.772 138.854 1.00 33.52 189 ASP D O 1
ATOM 8624 N N . ASN D 1 190 ? 85.602 233.630 138.611 1.00 22.79 190 ASN D N 1
ATOM 8625 C CA . ASN D 1 190 ? 86.599 233.046 139.547 1.00 20.60 190 ASN D CA 1
ATOM 8626 C C . ASN D 1 190 ? 88.006 233.460 139.106 1.00 23.91 190 ASN D C 1
ATOM 8627 O O . ASN D 1 190 ? 88.792 233.884 139.973 1.00 24.76 190 ASN D O 1
ATOM 8632 N N . ALA D 1 191 ? 88.301 233.345 137.808 1.00 30.93 191 ALA D N 1
ATOM 8633 C CA . ALA D 1 191 ? 89.639 233.707 137.288 1.00 14.61 191 ALA D CA 1
ATOM 8634 C C . ALA D 1 191 ? 89.902 235.197 137.538 1.00 20.96 191 ALA D C 1
ATOM 8635 O O . ALA D 1 191 ? 90.980 235.522 138.069 1.00 29.49 191 ALA D O 1
ATOM 8637 N N . LEU D 1 192 ? 88.951 236.059 137.167 1.00 21.54 192 LEU D N 1
ATOM 8638 C CA . LEU D 1 192 ? 89.112 237.525 137.355 1.00 15.11 192 LEU D CA 1
ATOM 8639 C C . LEU D 1 192 ? 89.463 237.806 138.820 1.00 19.08 192 LEU D C 1
ATOM 8640 O O . LEU D 1 192 ? 90.548 238.366 139.069 1.00 33.03 192 LEU D O 1
ATOM 8645 N N . ALA D 1 193 ? 88.576 237.431 139.745 1.00 19.92 193 ALA D N 1
ATOM 8646 C CA . ALA D 1 193 ? 88.818 237.656 141.190 1.00 22.14 193 ALA D CA 1
ATOM 8647 C C . ALA D 1 193 ? 89.491 236.415 141.782 1.00 24.12 193 ALA D C 1
ATOM 8648 O O . ALA D 1 193 ? 88.898 235.796 142.687 1.00 39.02 193 ALA D O 1
ATOM 8650 N N . ASN D 1 194 ? 90.679 236.064 141.283 1.00 7.53 194 ASN D N 1
ATOM 8651 C CA . ASN D 1 194 ? 91.380 234.843 141.761 1.00 17.27 194 ASN D CA 1
ATOM 8652 C C . ASN D 1 194 ? 91.811 235.038 143.219 1.00 17.56 194 ASN D C 1
ATOM 8653 O O . ASN D 1 194 ? 92.626 235.943 143.480 1.00 21.04 194 ASN D O 1
ATOM 8658 N N . ALA D 1 195 ? 91.289 234.215 144.134 1.00 25.55 195 ALA D N 1
ATOM 8659 C CA . ALA D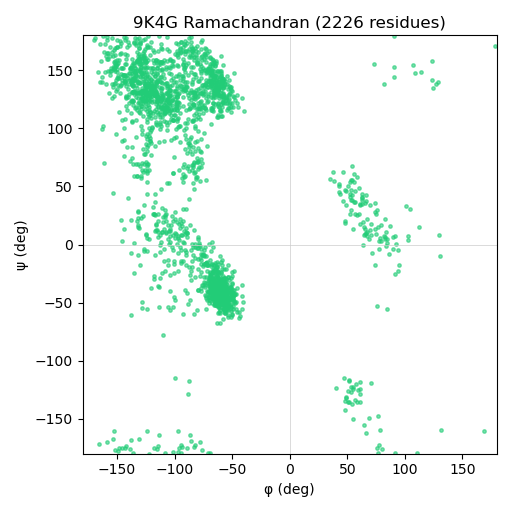 1 195 ? 91.737 234.286 145.544 1.00 23.81 195 ALA D CA 1
ATOM 8660 C C . ALA D 1 195 ? 93.248 234.044 145.579 1.00 31.77 195 ALA D C 1
ATOM 8661 O O . ALA D 1 195 ? 93.986 234.973 145.965 1.00 40.49 195 ALA D O 1
ATOM 8663 N N . GLU D 1 196 ? 93.688 232.843 145.190 1.00 26.43 196 GLU D N 1
ATOM 8664 C CA . GLU D 1 196 ? 95.146 232.561 145.102 1.00 21.83 196 GLU D CA 1
ATOM 8665 C C . GLU D 1 196 ? 95.654 233.131 143.775 1.00 27.28 196 GLU D C 1
ATOM 8666 O O . GLU D 1 196 ? 94.832 233.286 142.850 1.00 38.82 196 GLU D O 1
ATOM 8672 N N . GLN D 1 197 ? 96.950 233.438 143.684 1.00 17.19 197 GLN D N 1
ATOM 8673 C CA . GLN D 1 197 ? 97.489 234.075 142.450 1.00 21.16 197 GLN D CA 1
ATOM 8674 C C . GLN D 1 197 ? 97.860 232.992 141.431 1.00 23.49 197 GLN D C 1
ATOM 8675 O O . GLN D 1 197 ? 99.039 232.589 141.404 1.00 32.06 197 GLN D O 1
ATOM 8681 N N . LEU D 1 198 ? 96.888 232.541 140.632 1.00 16.78 198 LEU D N 1
ATOM 8682 C CA . LEU D 1 198 ? 97.163 231.531 139.575 1.00 18.38 198 LEU D CA 1
ATOM 8683 C C . LEU D 1 198 ? 96.936 232.167 138.202 1.00 23.56 198 LEU D C 1
ATOM 8684 O O . LEU D 1 198 ? 97.687 231.827 137.268 1.00 32.32 198 LEU D O 1
ATOM 8689 N N . TYR D 1 199 ? 95.944 233.055 138.091 1.00 19.06 199 TYR D N 1
ATOM 8690 C CA . TYR D 1 199 ? 95.601 233.646 136.770 1.00 8.86 199 TYR D CA 1
ATOM 8691 C C . TYR D 1 199 ? 96.112 235.086 136.686 1.00 17.15 199 TYR D C 1
ATOM 8692 O O . TYR D 1 199 ? 96.231 235.740 137.740 1.00 25.36 199 TYR D O 1
ATOM 8701 N N . VAL D 1 200 ? 96.403 235.559 135.471 1.00 24.06 200 VAL D N 1
ATOM 8702 C CA . VAL D 1 200 ? 96.822 236.981 135.286 1.00 20.16 200 VAL D CA 1
ATOM 8703 C C . VAL D 1 200 ? 95.814 237.635 134.336 1.00 20.96 200 VAL D C 1
ATOM 8704 O O . VAL D 1 200 ? 94.949 236.910 133.811 1.00 29.89 200 VAL D O 1
ATOM 8708 N N . PHE D 1 201 ? 95.922 238.949 134.124 1.00 14.10 201 PHE D N 1
ATOM 8709 C CA . PHE D 1 201 ? 94.931 239.659 133.274 1.00 11.70 201 PHE D CA 1
ATOM 8710 C C . PHE D 1 201 ? 94.765 238.920 131.941 1.00 20.79 201 PHE D C 1
ATOM 8711 O O . PHE D 1 201 ? 93.646 238.920 131.394 1.00 34.02 201 PHE D O 1
ATOM 8719 N N . GLY D 1 202 ? 95.844 238.320 131.432 1.00 21.57 202 GLY D N 1
ATOM 8720 C CA . GLY D 1 202 ? 95.787 237.622 130.132 1.00 15.48 202 GLY D CA 1
ATOM 8721 C C . GLY D 1 202 ? 95.288 236.192 130.251 1.00 23.81 202 GLY D C 1
ATOM 8722 O O . GLY D 1 202 ? 94.955 235.605 129.203 1.00 32.34 202 GLY D O 1
ATOM 8723 N N . THR D 1 203 ? 95.235 235.641 131.470 1.00 25.09 203 THR D N 1
ATOM 8724 C CA . THR D 1 203 ? 94.840 234.215 131.639 1.00 17.87 203 THR D CA 1
ATOM 8725 C C . THR D 1 203 ? 93.552 234.112 132.466 1.00 24.23 203 THR D C 1
ATOM 8726 O O . THR D 1 203 ? 93.345 233.058 133.096 1.00 35.45 203 THR D O 1
ATOM 8730 N N . VAL D 1 204 ? 92.718 235.155 132.455 1.00 15.63 204 VAL D N 1
ATOM 8731 C CA . VAL D 1 204 ? 91.435 235.135 133.223 1.00 20.12 204 VAL D CA 1
ATOM 8732 C C . VAL D 1 204 ? 90.299 234.672 132.303 1.00 27.02 204 VAL D C 1
ATOM 8733 O O . VAL D 1 204 ? 89.167 234.514 132.801 1.00 31.81 204 VAL D O 1
ATOM 8737 N N . ASN D 1 205 ? 90.591 234.474 131.016 1.00 25.68 205 ASN D N 1
ATOM 8738 C CA . ASN D 1 205 ? 89.563 233.986 130.057 1.00 27.51 205 ASN D CA 1
ATOM 8739 C C . ASN D 1 205 ? 89.969 232.592 129.566 1.00 30.76 205 ASN D C 1
ATOM 8740 O O . ASN D 1 205 ? 89.475 232.176 128.500 1.00 36.02 205 ASN D O 1
ATOM 8745 N N . VAL D 1 206 ? 90.830 231.905 130.321 1.00 31.56 206 VAL D N 1
ATOM 8746 C CA . VAL D 1 206 ? 91.323 230.557 129.907 1.00 35.71 206 VAL D CA 1
ATOM 8747 C C . VAL D 1 206 ? 90.132 229.597 129.799 1.00 35.84 206 VAL D C 1
ATOM 8748 O O . VAL D 1 206 ? 89.228 229.673 130.657 1.00 43.86 206 VAL D O 1
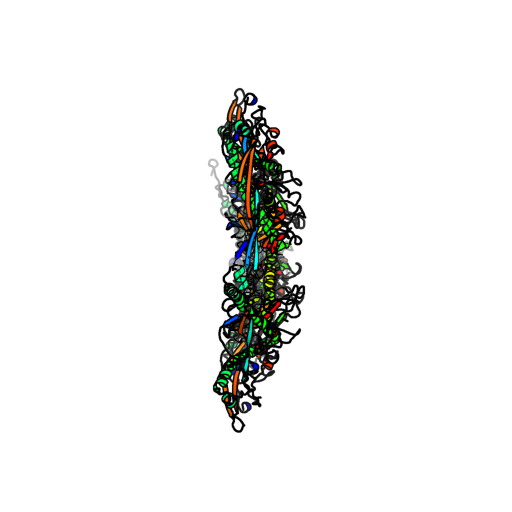ATOM 8752 N N . ARG D 1 207 ? 90.129 228.737 128.775 1.00 35.27 207 ARG D N 1
ATOM 8753 C CA . ARG D 1 207 ? 89.021 227.764 128.577 1.00 33.93 207 ARG D CA 1
ATOM 8754 C C . ARG D 1 207 ? 89.513 226.358 128.931 1.00 36.03 207 ARG D C 1
ATOM 8755 O O . ARG D 1 207 ? 88.785 225.389 128.638 1.00 41.64 207 ARG D O 1
ATOM 8763 N N . ALA D 1 208 ? 90.706 226.256 129.524 1.00 30.03 208 ALA D N 1
ATOM 8764 C CA . ALA D 1 208 ? 91.271 224.939 129.901 1.00 21.44 208 ALA D CA 1
ATOM 8765 C C . ALA D 1 208 ? 90.862 224.595 131.336 1.00 30.49 208 ALA D C 1
ATOM 8766 O O . ALA D 1 208 ? 90.430 225.510 132.066 1.00 33.04 208 ALA D O 1
ATOM 8768 N N . ASP D 1 209 ? 91.000 223.324 131.719 1.00 23.99 209 ASP D N 1
ATOM 8769 C CA . ASP D 1 209 ? 90.636 222.884 133.093 1.00 29.29 209 ASP D CA 1
ATOM 8770 C C . ASP D 1 209 ? 91.920 222.710 133.909 1.00 37.52 209 ASP D C 1
ATOM 8771 O O . ASP D 1 209 ? 91.849 222.048 134.961 1.00 40.11 209 ASP D O 1
ATOM 8776 N N . ALA D 1 210 ? 93.036 223.285 133.441 1.00 25.43 210 ALA D N 1
ATOM 8777 C CA . ALA D 1 210 ? 94.347 223.140 134.122 1.00 25.27 210 ALA D CA 1
ATOM 8778 C C . ALA D 1 210 ? 94.811 221.683 134.037 1.00 27.97 210 ALA D C 1
ATOM 8779 O O . ALA D 1 210 ? 95.797 221.338 134.717 1.00 37.93 210 ALA D O 1
ATOM 8781 N N . PHE D 1 211 ? 94.127 220.868 133.226 1.00 29.89 211 PHE D N 1
ATOM 8782 C CA . PHE D 1 211 ? 94.509 219.441 133.059 1.00 27.16 211 PHE D CA 1
ATOM 8783 C C . PHE D 1 211 ? 94.551 219.110 131.564 1.00 31.21 211 PHE D C 1
ATOM 8784 O O . PHE D 1 211 ? 94.516 217.914 131.216 1.00 34.00 211 PHE D O 1
ATOM 8792 N N . GLY D 1 212 ? 94.606 220.140 130.713 1.00 21.69 212 GLY D N 1
ATOM 8793 C CA . GLY D 1 212 ? 94.703 219.925 129.255 1.00 22.03 212 GLY D CA 1
ATOM 8794 C C . GLY D 1 212 ? 93.395 219.450 128.647 1.00 30.73 212 GLY D C 1
ATOM 8795 O O . GLY D 1 212 ? 93.451 218.632 127.709 1.00 43.09 212 GLY D O 1
ATOM 8796 N N . ARG D 1 213 ? 92.258 219.938 129.154 1.00 25.36 213 ARG D N 1
ATOM 8797 C CA . ARG D 1 213 ? 90.943 219.579 128.558 1.00 22.93 213 ARG D CA 1
ATOM 8798 C C . ARG D 1 213 ? 90.142 220.857 128.288 1.00 21.29 213 ARG D C 1
ATOM 8799 O O . ARG D 1 213 ? 89.848 221.586 129.257 1.00 30.70 213 ARG D O 1
ATOM 8807 N N . PRO D 1 214 ? 89.773 221.156 127.023 1.00 20.76 214 PRO D N 1
ATOM 8808 C CA . PRO D 1 214 ? 88.954 222.331 126.713 1.00 26.70 214 PRO D CA 1
ATOM 8809 C C . PRO D 1 214 ? 87.544 222.209 127.307 1.00 22.29 214 PRO D C 1
ATOM 8810 O O . PRO D 1 214 ? 87.022 221.109 127.359 1.00 27.06 214 PRO D O 1
ATOM 8814 N N . ILE D 1 215 ? 86.969 223.334 127.741 1.00 19.11 215 ILE D N 1
ATOM 8815 C CA . ILE D 1 215 ? 85.586 223.326 128.304 1.00 17.74 215 ILE D CA 1
ATOM 8816 C C . ILE D 1 215 ? 84.620 223.821 127.222 1.00 25.12 215 ILE D C 1
ATOM 8817 O O . ILE D 1 215 ? 84.430 225.048 127.119 1.00 29.96 215 ILE D O 1
ATOM 8822 N N . ILE D 1 216 ? 84.063 222.900 126.430 1.00 22.28 216 ILE D N 1
ATOM 8823 C CA . ILE D 1 216 ? 83.096 223.273 125.354 1.00 25.73 216 ILE D CA 1
ATOM 8824 C C . ILE D 1 216 ? 81.822 223.805 126.020 1.00 28.75 216 ILE D C 1
ATOM 8825 O O . ILE D 1 216 ? 81.415 223.230 127.049 1.00 31.66 216 ILE D O 1
ATOM 8830 N N . ILE D 1 217 ? 81.224 224.861 125.461 1.00 30.39 217 ILE D N 1
ATOM 8831 C CA . ILE D 1 217 ? 80.033 225.489 126.107 1.00 29.29 217 ILE D CA 1
ATOM 8832 C C . ILE D 1 217 ? 78.817 225.369 125.183 1.00 28.38 217 ILE D C 1
ATOM 8833 O O . ILE D 1 217 ? 78.947 225.717 123.992 1.00 33.35 217 ILE D O 1
ATOM 8838 N N . THR D 1 218 ? 77.686 224.896 125.714 1.00 26.20 218 THR D N 1
ATOM 8839 C CA . THR D 1 218 ? 76.435 224.803 124.914 1.00 31.43 218 THR D CA 1
ATOM 8840 C C . THR D 1 218 ? 75.242 225.149 125.813 1.00 29.48 218 THR D C 1
ATOM 8841 O O . THR D 1 218 ? 75.295 224.816 127.013 1.00 37.66 218 THR D O 1
ATOM 8845 N N . ASP D 1 219 ? 74.216 225.799 125.255 1.00 31.19 219 ASP D N 1
ATOM 8846 C CA . ASP D 1 219 ? 72.998 226.128 126.044 1.00 27.41 219 ASP D CA 1
ATOM 8847 C C . ASP D 1 219 ? 71.965 225.010 125.877 1.00 34.84 219 ASP D C 1
ATOM 8848 O O . ASP D 1 219 ? 70.818 225.319 125.501 1.00 35.61 219 ASP D O 1
ATOM 8853 N N . SER D 1 220 ? 72.360 223.765 126.156 1.00 34.41 220 SER D N 1
ATOM 8854 C CA . SER D 1 220 ? 71.423 222.617 126.051 1.00 34.51 220 SER D CA 1
ATOM 8855 C C . SER D 1 220 ? 70.596 222.511 127.336 1.00 35.23 220 SER D C 1
ATOM 8856 O O . SER D 1 220 ? 71.203 222.444 128.425 1.00 38.10 220 SER D O 1
ATOM 8859 N N . PRO D 1 221 ? 69.247 222.488 127.263 1.00 30.92 221 PRO D N 1
ATOM 8860 C CA . PRO D 1 221 ? 68.411 222.316 128.462 1.00 32.93 221 PRO D CA 1
ATOM 8861 C C . PRO D 1 221 ? 68.690 221.029 129.216 1.00 34.93 221 PRO D C 1
ATOM 8862 O O . PRO D 1 221 ? 68.299 220.919 130.385 1.00 36.56 221 PRO D O 1
ATOM 8866 N N . ALA D 1 222 ? 69.338 220.049 128.587 1.00 30.12 222 ALA D N 1
ATOM 8867 C CA . ALA D 1 222 ? 69.684 218.813 129.279 1.00 26.03 222 ALA D CA 1
ATOM 8868 C C . ALA D 1 222 ? 70.706 219.030 130.383 1.00 35.65 222 ALA D C 1
ATOM 8869 O O . ALA D 1 222 ? 70.768 218.224 131.317 1.00 39.75 222 ALA D O 1
ATOM 8871 N N . LEU D 1 223 ? 71.503 220.092 130.303 1.00 33.50 223 LEU D N 1
ATOM 8872 C CA . LEU D 1 223 ? 72.553 220.359 131.274 1.00 26.09 223 LEU D CA 1
ATOM 8873 C C . LEU D 1 223 ? 72.138 221.373 132.331 1.00 26.55 223 LEU D C 1
ATOM 8874 O O . LEU D 1 223 ? 72.986 221.825 133.105 1.00 32.21 223 LEU D O 1
ATOM 8879 N N . VAL D 1 224 ? 70.852 221.733 132.359 1.00 35.48 224 VAL D N 1
ATOM 8880 C CA . VAL D 1 224 ? 70.351 222.672 133.408 1.00 35.11 224 VAL D CA 1
ATOM 8881 C C . VAL D 1 224 ? 69.136 222.042 134.098 1.00 40.99 224 VAL D C 1
ATOM 8882 O O . VAL D 1 224 ? 68.249 221.534 133.385 1.00 41.01 224 VAL D O 1
ATOM 8886 N N . SER D 1 225 ? 69.109 222.067 135.434 1.00 41.24 225 SER D N 1
ATOM 8887 C CA . SER D 1 225 ? 67.986 221.460 136.196 1.00 44.33 225 SER D CA 1
ATOM 8888 C C . SER D 1 225 ? 67.561 222.399 137.330 1.00 45.04 225 SER D C 1
ATOM 8889 O O . SER D 1 225 ? 68.452 222.993 137.965 1.00 49.99 225 SER D O 1
ATOM 8892 N N . GLY D 1 226 ? 66.257 222.484 137.604 1.00 48.75 226 GLY D N 1
ATOM 8893 C CA . GLY D 1 226 ? 65.784 223.286 138.750 1.00 48.65 226 GLY D CA 1
ATOM 8894 C C . GLY D 1 226 ? 65.479 224.725 138.381 1.00 53.48 226 GLY D C 1
ATOM 8895 O O . GLY D 1 226 ? 66.085 225.233 137.419 1.00 54.14 226 GLY D O 1
ATOM 8896 N N . ALA D 1 227 ? 64.567 225.360 139.123 1.00 57.19 227 ALA D N 1
ATOM 8897 C CA . ALA D 1 227 ? 64.235 226.784 138.883 1.00 55.73 227 ALA D CA 1
ATOM 8898 C C . ALA D 1 227 ? 64.586 227.586 140.139 1.00 54.99 227 ALA D C 1
ATOM 8899 O O . ALA D 1 227 ? 64.515 227.011 141.242 1.00 57.24 227 ALA D O 1
ATOM 8901 N N . ALA D 1 228 ? 64.964 228.856 139.970 1.00 58.87 228 ALA D N 1
ATOM 8902 C CA . ALA D 1 228 ? 65.352 229.703 141.122 1.00 60.18 228 ALA D CA 1
ATOM 8903 C C . ALA D 1 228 ? 66.457 229.008 141.922 1.00 61.16 228 ALA D C 1
ATOM 8904 O O . ALA D 1 228 ? 67.347 228.413 141.292 1.00 62.61 228 ALA D O 1
ATOM 8906 N N . GLU D 1 229 ? 66.369 229.025 143.256 1.00 64.15 229 GLU D N 1
ATOM 8907 C CA . GLU D 1 229 ? 67.449 228.458 144.111 1.00 63.97 229 GLU D CA 1
ATOM 8908 C C . GLU D 1 229 ? 67.775 227.016 143.706 1.00 62.46 229 GLU D C 1
ATOM 8909 O O . GLU D 1 229 ? 68.943 226.619 143.879 1.00 61.00 229 GLU D O 1
ATOM 8915 N N . THR D 1 230 ? 66.797 226.264 143.193 1.00 54.77 230 THR D N 1
ATOM 8916 C CA . THR D 1 230 ? 67.027 224.828 142.871 1.00 57.38 230 THR D CA 1
ATOM 8917 C C . THR D 1 230 ? 67.825 224.682 141.569 1.00 55.44 230 THR D C 1
ATOM 8918 O O . THR D 1 230 ? 68.154 223.531 141.218 1.00 53.18 230 THR D O 1
ATOM 8922 N N . LEU D 1 231 ? 68.127 225.788 140.882 1.00 50.19 231 LEU D N 1
ATOM 8923 C CA . LEU D 1 231 ? 68.829 225.701 139.572 1.00 44.17 231 LEU D CA 1
ATOM 8924 C C . LEU D 1 231 ? 70.205 225.052 139.759 1.00 47.76 231 LEU D C 1
ATOM 8925 O O . LEU D 1 231 ? 70.982 225.552 140.596 1.00 54.20 231 LEU D O 1
ATOM 8930 N N . ARG D 1 232 ? 70.494 223.993 138.995 1.00 37.11 232 ARG D N 1
ATOM 8931 C CA . ARG D 1 232 ? 71.813 223.311 139.064 1.00 33.65 232 ARG D CA 1
ATOM 8932 C C . ARG D 1 232 ? 72.320 223.098 137.633 1.00 34.87 232 ARG D C 1
ATOM 8933 O O . ARG D 1 232 ? 71.509 223.231 136.697 1.00 39.65 232 ARG D O 1
ATOM 8941 N N . HIS D 1 233 ? 73.608 222.776 137.478 1.00 31.79 233 HIS D N 1
ATOM 8942 C CA . HIS D 1 233 ? 74.184 222.550 136.124 1.00 29.94 233 HIS D CA 1
ATOM 8943 C C . HIS D 1 233 ? 74.898 221.197 136.106 1.00 33.53 233 HIS D C 1
ATOM 8944 O O . HIS D 1 233 ? 75.382 220.750 137.169 1.00 40.44 233 HIS D O 1
ATOM 8951 N N . SER D 1 234 ? 74.965 220.562 134.933 1.00 25.67 234 SER D N 1
ATOM 8952 C CA . SER D 1 234 ? 75.617 219.261 134.813 1.00 25.82 234 SER D CA 1
ATOM 8953 C C . SER D 1 234 ? 76.733 219.361 133.780 1.00 26.64 234 SER D C 1
ATOM 8954 O O . SER D 1 234 ? 76.503 219.175 132.582 1.00 33.75 234 SER D O 1
ATOM 8957 N N . THR D 1 235 ? 77.944 219.645 134.248 1.00 29.82 235 THR D N 1
ATOM 8958 C CA . THR D 1 235 ? 79.132 219.614 133.406 1.00 19.82 235 THR D CA 1
ATOM 8959 C C . THR D 1 235 ? 79.635 218.181 133.345 1.00 29.14 235 THR D C 1
ATOM 8960 O O . THR D 1 235 ? 79.926 217.576 134.383 1.00 41.67 235 THR D O 1
ATOM 8964 N N . LEU D 1 236 ? 79.706 217.604 132.143 1.00 20.26 236 LEU D N 1
ATOM 8965 C CA . LEU D 1 236 ? 80.104 216.171 132.064 1.00 19.08 236 LEU D CA 1
ATOM 8966 C C . LEU D 1 236 ? 81.348 216.012 131.182 1.00 18.51 236 LEU D C 1
ATOM 8967 O O . LEU D 1 236 ? 81.264 216.309 129.976 1.00 17.99 236 LEU D O 1
ATOM 8972 N N . GLY D 1 237 ? 82.461 215.571 131.774 1.00 20.91 237 GLY D N 1
ATOM 8973 C CA . GLY D 1 237 ? 83.678 215.310 130.983 1.00 18.34 237 GLY D CA 1
ATOM 8974 C C . GLY D 1 237 ? 83.456 214.117 130.071 1.00 22.11 237 GLY D C 1
ATOM 8975 O O . GLY D 1 237 ? 82.707 213.211 130.477 1.00 23.77 237 GLY D O 1
ATOM 8976 N N . LEU D 1 238 ? 84.062 214.120 128.882 1.00 19.75 238 LEU D N 1
ATOM 8977 C CA . LEU D 1 238 ? 83.812 213.027 127.904 1.00 11.60 238 LEU D CA 1
ATOM 8978 C C . LEU D 1 238 ? 85.143 212.478 127.382 1.00 22.50 238 LEU D C 1
ATOM 8979 O O . LEU D 1 238 ? 86.141 213.223 127.412 1.00 28.22 238 LEU D O 1
ATOM 8984 N N . THR D 1 239 ? 85.143 211.224 126.922 1.00 23.38 239 THR D N 1
ATOM 8985 C CA . THR D 1 239 ? 86.376 210.601 126.365 1.00 30.29 239 THR D CA 1
ATOM 8986 C C . THR D 1 239 ? 86.126 210.220 124.902 1.00 30.15 239 THR D C 1
ATOM 8987 O O . THR D 1 239 ? 84.953 210.234 124.484 1.00 34.51 239 THR D O 1
ATOM 8991 N N . THR D 1 240 ? 87.188 209.894 124.164 1.00 26.06 240 THR D N 1
ATOM 8992 C CA . THR D 1 240 ? 87.039 209.481 122.742 1.00 26.45 240 THR D CA 1
ATOM 8993 C C . THR D 1 240 ? 86.014 208.349 122.640 1.00 27.45 240 THR D C 1
ATOM 8994 O O . THR D 1 240 ? 86.266 207.276 123.225 1.00 28.75 240 THR D O 1
ATOM 8998 N N . GLY D 1 241 ? 84.905 208.580 121.930 1.00 25.94 241 GLY D N 1
ATOM 8999 C CA . GLY D 1 241 ? 83.907 207.546 121.743 1.00 26.99 241 GLY D CA 1
ATOM 9000 C C . GLY D 1 241 ? 82.925 207.398 122.878 1.00 33.59 241 GLY D C 1
ATOM 9001 O O . GLY D 1 241 ? 82.322 206.332 123.021 1.00 40.17 241 GLY D O 1
ATOM 9002 N N . ALA D 1 242 ? 82.748 208.435 123.697 1.00 28.66 242 ALA D N 1
ATOM 9003 C CA . ALA D 1 242 ? 81.897 208.313 124.875 1.00 22.77 242 ALA D CA 1
ATOM 9004 C C . ALA D 1 242 ? 80.423 208.251 124.495 1.00 23.80 242 ALA D C 1
ATOM 9005 O O . ALA D 1 242 ? 79.674 207.414 125.009 1.00 27.25 242 ALA D O 1
ATOM 9007 N N . ILE D 1 243 ? 79.988 209.132 123.598 1.00 30.04 243 ILE D N 1
ATOM 9008 C CA . ILE D 1 243 ? 78.596 209.221 123.177 1.00 23.85 243 ILE D CA 1
ATOM 9009 C C . ILE D 1 243 ? 78.537 208.968 121.680 1.00 25.88 243 ILE D C 1
ATOM 9010 O O . ILE D 1 243 ? 79.314 209.551 120.915 1.00 31.43 243 ILE D O 1
ATOM 9015 N N . LEU D 1 244 ? 77.627 208.085 121.254 1.00 29.62 244 LEU D N 1
ATOM 9016 C CA . LEU D 1 244 ? 77.554 207.712 119.814 1.00 26.53 244 LEU D CA 1
ATOM 9017 C C . LEU D 1 244 ? 76.155 208.010 119.267 1.00 23.92 244 LEU D C 1
ATOM 9018 O O . LEU D 1 244 ? 75.172 207.605 119.918 1.00 33.62 244 LEU D O 1
ATOM 9023 N N . ILE D 1 245 ? 76.073 208.688 118.117 1.00 21.28 245 ILE D N 1
ATOM 9024 C CA . ILE D 1 245 ? 74.755 208.947 117.463 1.00 21.48 245 ILE D CA 1
ATOM 9025 C C . ILE D 1 245 ? 74.798 208.328 116.062 1.00 31.93 245 ILE D C 1
ATOM 9026 O O . ILE D 1 245 ? 75.712 208.684 115.292 1.00 37.28 245 ILE D O 1
ATOM 9031 N N . GLU D 1 246 ? 73.854 207.434 115.750 1.00 44.23 246 GLU D N 1
ATOM 9032 C CA . GLU D 1 246 ? 73.845 206.746 114.432 1.00 35.52 246 GLU D CA 1
ATOM 9033 C C . GLU D 1 246 ? 72.538 207.044 113.694 1.00 36.09 246 GLU D C 1
ATOM 9034 O O . GLU D 1 246 ? 71.522 206.397 114.013 1.00 39.13 246 GLU D O 1
ATOM 9040 N N . GLN D 1 247 ? 72.571 208.003 112.765 1.00 33.61 247 GLN D N 1
ATOM 9041 C CA . GLN D 1 247 ? 71.364 208.353 111.972 1.00 34.47 247 GLN D CA 1
ATOM 9042 C C . GLN D 1 247 ? 70.948 207.128 111.154 1.00 41.14 247 GLN D C 1
ATOM 9043 O O . GLN D 1 247 ? 71.769 206.653 110.345 1.00 44.86 247 GLN D O 1
ATOM 9049 N N . ASN D 1 248 ? 69.722 206.639 111.363 1.00 38.89 248 ASN D N 1
ATOM 9050 C CA . ASN D 1 248 ? 69.249 205.421 110.650 1.00 42.79 248 ASN D CA 1
ATOM 9051 C C . ASN D 1 248 ? 68.817 205.807 109.229 1.00 48.57 248 ASN D C 1
ATOM 9052 O O . ASN D 1 248 ? 68.429 204.897 108.472 1.00 46.70 248 ASN D O 1
ATOM 9057 N N . GLN D 1 249 ? 68.875 207.102 108.896 1.00 50.07 249 GLN D N 1
ATOM 9058 C CA . GLN D 1 249 ? 68.545 207.563 107.519 1.00 48.24 249 GLN D CA 1
ATOM 9059 C C . GLN D 1 249 ? 67.161 207.044 107.113 1.00 50.67 249 GLN D C 1
ATOM 9060 O O . GLN D 1 249 ? 67.038 206.519 105.991 1.00 54.97 249 GLN D O 1
ATOM 9066 N N . ASP D 1 250 ? 66.168 207.189 107.995 1.00 46.28 250 ASP D N 1
ATOM 9067 C CA . ASP D 1 250 ? 64.782 206.756 107.676 1.00 47.19 250 ASP D CA 1
ATOM 9068 C C . ASP D 1 250 ? 63.877 207.991 107.632 1.00 50.60 250 ASP D C 1
ATOM 9069 O O . ASP D 1 250 ? 62.663 207.844 107.871 1.00 55.15 250 ASP D O 1
ATOM 9074 N N . PHE D 1 251 ? 64.456 209.160 107.340 1.00 46.88 251 PHE D N 1
ATOM 9075 C CA . PHE D 1 251 ? 63.666 210.419 107.311 1.00 46.79 251 PHE D CA 1
ATOM 9076 C C . PHE D 1 251 ? 62.549 210.287 106.272 1.00 49.66 251 PHE D C 1
ATOM 9077 O O . PHE D 1 251 ? 62.860 210.055 105.089 1.00 52.67 251 PHE D O 1
ATOM 9085 N N . ASP D 1 252 ? 61.293 210.432 106.705 1.00 47.48 252 ASP D N 1
ATOM 9086 C CA . ASP D 1 252 ? 60.136 210.347 105.777 1.00 48.80 252 ASP D CA 1
ATOM 9087 C C . ASP D 1 252 ? 59.434 211.708 105.740 1.00 51.27 252 ASP D C 1
ATOM 9088 O O . ASP D 1 252 ? 59.574 212.464 106.720 1.00 49.00 252 ASP D O 1
ATOM 9093 N N . SER D 1 253 ? 58.685 212.007 104.676 1.00 59.62 253 SER D N 1
ATOM 9094 C CA . SER D 1 253 ? 57.926 213.286 104.632 1.00 56.84 253 SER D CA 1
ATOM 9095 C C . SER D 1 253 ? 56.586 213.099 103.913 1.00 59.03 253 SER D C 1
ATOM 9096 O O . SER D 1 253 ? 56.536 212.293 102.962 1.00 62.19 253 SER D O 1
ATOM 9099 N N . THR D 1 254 ? 55.548 213.817 104.353 1.00 56.02 254 THR D N 1
ATOM 9100 C CA . THR D 1 254 ? 54.222 213.741 103.682 1.00 59.03 254 THR D CA 1
ATOM 9101 C C . THR D 1 254 ? 53.527 215.104 103.753 1.00 55.86 254 THR D C 1
ATOM 9102 O O . THR D 1 254 ? 53.810 215.861 104.705 1.00 51.83 254 THR D O 1
ATOM 9106 N N . VAL D 1 255 ? 52.661 215.403 102.780 1.00 59.19 255 VAL D N 1
ATOM 9107 C CA . VAL D 1 255 ? 51.900 216.688 102.777 1.00 58.31 255 VAL D CA 1
ATOM 9108 C C . VAL D 1 255 ? 50.440 216.383 102.427 1.00 60.95 255 VAL D C 1
ATOM 9109 O O . VAL D 1 255 ? 50.211 215.684 101.419 1.00 63.78 255 VAL D O 1
ATOM 9113 N N . VAL D 1 256 ? 49.496 216.883 103.230 1.00 61.62 256 VAL D N 1
ATOM 9114 C CA . VAL D 1 256 ? 48.046 216.646 102.965 1.00 61.81 256 VAL D CA 1
ATOM 9115 C C . VAL D 1 256 ? 47.385 217.978 102.593 1.00 62.05 256 VAL D C 1
ATOM 9116 O O . VAL D 1 256 ? 47.322 218.864 103.465 1.00 61.21 256 VAL D O 1
ATOM 9120 N N . ASP D 1 257 ? 46.908 218.103 101.351 1.00 65.52 257 ASP D N 1
ATOM 9121 C CA . ASP D 1 257 ? 46.238 219.351 100.894 1.00 65.76 257 ASP D CA 1
ATOM 9122 C C . ASP D 1 257 ? 44.743 219.253 101.207 1.00 64.56 257 ASP D C 1
ATOM 9123 O O . ASP D 1 257 ? 43.952 219.186 100.251 1.00 68.39 257 ASP D O 1
ATOM 9128 N N . GLY D 1 258 ? 44.382 219.249 102.495 1.00 66.94 258 GLY D N 1
ATOM 9129 C CA . GLY D 1 258 ? 42.973 219.080 102.910 1.00 68.40 258 GLY D CA 1
ATOM 9130 C C . GLY D 1 258 ? 42.001 219.983 102.171 1.00 67.75 258 GLY D C 1
ATOM 9131 O O . GLY D 1 258 ? 42.389 221.119 101.826 1.00 69.64 258 GLY D O 1
ATOM 9132 N N . THR D 1 259 ? 40.769 219.505 101.961 1.00 65.41 259 THR D N 1
ATOM 9133 C CA . THR D 1 259 ? 39.727 220.302 101.258 1.00 69.11 259 THR D CA 1
ATOM 9134 C C . THR D 1 259 ? 38.409 220.191 102.032 1.00 71.69 259 THR D C 1
ATOM 9135 O O . THR D 1 259 ? 38.136 219.097 102.565 1.00 74.10 259 THR D O 1
ATOM 9139 N N . GLY D 1 260 ? 37.628 221.274 102.089 1.00 68.18 260 GLY D N 1
ATOM 9140 C CA . GLY D 1 260 ? 36.350 221.269 102.829 1.00 66.19 260 GLY D CA 1
ATOM 9141 C C . GLY D 1 260 ? 36.239 222.470 103.750 1.00 68.62 260 GLY D C 1
ATOM 9142 O O . GLY D 1 260 ? 35.139 222.699 104.290 1.00 67.87 260 GLY D O 1
ATOM 9143 N N . LYS D 1 261 ? 37.338 223.208 103.925 1.00 67.64 261 LYS D N 1
ATOM 9144 C CA . LYS D 1 261 ? 37.333 224.427 104.777 1.00 66.90 261 LYS D CA 1
ATOM 9145 C C . LYS D 1 261 ? 37.108 225.650 103.880 1.00 67.15 261 LYS D C 1
ATOM 9146 O O . LYS D 1 261 ? 37.210 225.497 102.646 1.00 66.67 261 LYS D O 1
ATOM 9152 N N . GLN D 1 262 ? 36.825 226.815 104.472 1.00 64.84 262 GLN D N 1
ATOM 9153 C CA . GLN D 1 262 ? 36.664 228.060 103.676 1.00 64.96 262 GLN D CA 1
ATOM 9154 C C . GLN D 1 262 ? 37.937 228.306 102.862 1.00 68.26 262 GLN D C 1
ATOM 9155 O O . GLN D 1 262 ? 37.838 228.937 101.793 1.00 67.29 262 GLN D O 1
ATOM 9161 N N . ASN D 1 263 ? 39.087 227.841 103.361 1.00 66.75 263 ASN D N 1
ATOM 9162 C CA . ASN D 1 263 ? 40.378 228.086 102.667 1.00 65.35 263 ASN D CA 1
ATOM 9163 C C . ASN D 1 263 ? 41.064 226.752 102.357 1.00 66.47 263 ASN D C 1
ATOM 9164 O O . ASN D 1 263 ? 41.028 225.856 103.222 1.00 66.30 263 ASN D O 1
ATOM 9169 N N . ILE D 1 264 ? 41.658 226.630 101.167 1.00 65.35 264 ILE D N 1
ATOM 9170 C CA . ILE D 1 264 ? 42.414 225.392 100.812 1.00 64.45 264 ILE D CA 1
ATOM 9171 C C . ILE D 1 264 ? 43.473 225.176 101.895 1.00 62.73 264 ILE D C 1
ATOM 9172 O O . ILE D 1 264 ? 44.240 226.122 102.161 1.00 66.20 264 ILE D O 1
ATOM 9177 N N . THR D 1 265 ? 43.510 223.984 102.498 1.00 60.47 265 THR D N 1
ATOM 9178 C CA . THR D 1 265 ? 44.454 223.744 103.623 1.00 63.08 265 THR D CA 1
ATOM 9179 C C . THR D 1 265 ? 45.614 222.854 103.172 1.00 63.32 265 THR D C 1
ATOM 9180 O O . THR D 1 265 ? 45.517 222.278 102.071 1.00 69.71 265 THR D O 1
ATOM 9184 N N . ARG D 1 266 ? 46.661 222.758 103.993 1.00 55.45 266 ARG D N 1
ATOM 9185 C CA . ARG D 1 266 ? 47.820 221.934 103.684 1.00 56.34 266 ARG D CA 1
ATOM 9186 C C . ARG D 1 266 ? 48.614 221.705 104.959 1.00 58.42 266 ARG D C 1
ATOM 9187 O O . ARG D 1 266 ? 48.740 222.610 105.789 1.00 62.27 266 ARG D O 1
ATOM 9195 N N . GLN D 1 267 ? 49.123 220.481 105.143 1.00 53.03 267 GLN D N 1
ATOM 9196 C CA . GLN D 1 267 ? 49.905 220.154 106.368 1.00 50.01 267 GLN D CA 1
ATOM 9197 C C . GLN D 1 267 ? 51.219 219.467 105.980 1.00 46.98 267 GLN D C 1
ATOM 9198 O O . GLN D 1 267 ? 51.358 219.094 104.801 1.00 49.99 267 GLN D O 1
ATOM 9204 N N . TYR D 1 268 ? 52.138 219.312 106.938 1.00 45.02 268 TYR D N 1
ATOM 9205 C CA . TYR D 1 268 ? 53.430 218.627 106.666 1.00 45.16 268 TYR D CA 1
ATOM 9206 C C . TYR D 1 268 ? 53.819 217.745 107.857 1.00 48.85 268 TYR D C 1
ATOM 9207 O O . TYR D 1 268 ? 53.751 218.226 109.003 1.00 53.89 268 TYR D O 1
ATOM 9216 N N . GLN D 1 269 ? 54.234 216.503 107.587 1.00 45.17 269 GLN D N 1
ATOM 9217 C CA . GLN D 1 269 ? 54.673 215.584 108.671 1.00 41.41 269 GLN D CA 1
ATOM 9218 C C . GLN D 1 269 ? 56.056 215.025 108.316 1.00 40.72 269 GLN D C 1
ATOM 9219 O O . GLN D 1 269 ? 56.229 214.585 107.163 1.00 44.60 269 GLN D O 1
ATOM 9225 N N . ALA D 1 270 ? 56.994 215.046 109.268 1.00 34.78 270 ALA D N 1
ATOM 9226 C CA . ALA D 1 270 ? 58.365 214.542 109.014 1.00 33.80 270 ALA D CA 1
ATOM 9227 C C . ALA D 1 270 ? 58.783 213.599 110.148 1.00 38.03 270 ALA D C 1
ATOM 9228 O O . ALA D 1 270 ? 58.710 214.021 111.314 1.00 47.88 270 ALA D O 1
ATOM 9230 N N . GLU D 1 271 ? 59.203 212.375 109.814 1.00 35.71 271 GLU D N 1
ATOM 9231 C CA . GLU D 1 271 ? 59.571 211.376 110.855 1.00 34.79 271 GLU D CA 1
ATOM 9232 C C . GLU D 1 271 ? 60.944 210.782 110.524 1.00 33.96 271 GLU D C 1
ATOM 9233 O O . GLU D 1 271 ? 61.187 210.504 109.336 1.00 44.48 271 GLU D O 1
ATOM 9239 N N . TRP D 1 272 ? 61.798 210.588 111.536 1.00 28.21 272 TRP D N 1
ATOM 9240 C CA . TRP D 1 272 ? 63.153 210.008 111.322 1.00 32.12 272 TRP D CA 1
ATOM 9241 C C . TRP D 1 272 ? 63.602 209.279 112.593 1.00 33.70 272 TRP D C 1
ATOM 9242 O O . TRP D 1 272 ? 63.004 209.531 113.654 1.00 36.91 272 TRP D O 1
ATOM 9253 N N . SER D 1 273 ? 64.623 208.420 112.491 1.00 39.58 273 SER D N 1
ATOM 9254 C CA . SER D 1 273 ? 65.141 207.728 113.699 1.00 34.11 273 SER D CA 1
ATOM 9255 C C . SER D 1 273 ? 66.669 207.809 113.741 1.00 33.84 273 SER D C 1
ATOM 9256 O O . SER D 1 273 ? 67.289 207.828 112.661 1.00 42.99 273 SER D O 1
ATOM 9259 N N . TYR D 1 274 ? 67.243 207.824 114.948 1.00 28.47 274 TYR D N 1
ATOM 9260 C CA . TYR D 1 274 ? 68.723 207.834 115.100 1.00 34.09 274 TYR D CA 1
ATOM 9261 C C . TYR D 1 274 ? 69.101 206.960 116.301 1.00 36.05 274 TYR D C 1
ATOM 9262 O O . TYR D 1 274 ? 68.536 207.160 117.394 1.00 30.86 274 TYR D O 1
ATOM 9271 N N . ASN D 1 275 ? 70.018 206.009 116.098 1.00 36.44 275 ASN D N 1
ATOM 9272 C CA . ASN D 1 275 ? 70.474 205.131 117.210 1.00 30.10 275 ASN D CA 1
ATOM 9273 C C . ASN D 1 275 ? 71.354 205.949 118.161 1.00 27.26 275 ASN D C 1
ATOM 9274 O O . ASN D 1 275 ? 72.026 206.884 117.682 1.00 36.22 275 ASN D O 1
ATOM 9279 N N . LEU D 1 276 ? 71.344 205.611 119.454 1.00 21.33 276 LEU D N 1
ATOM 9280 C CA . LEU D 1 276 ? 72.122 206.383 120.461 1.00 30.06 276 LEU D CA 1
ATOM 9281 C C . LEU D 1 276 ? 72.757 205.411 121.462 1.00 31.97 276 LEU D C 1
ATOM 9282 O O . LEU D 1 276 ? 72.027 204.547 121.986 1.00 41.47 276 LEU D O 1
ATOM 9287 N N . GLY D 1 277 ? 74.065 205.546 121.711 1.00 24.47 277 GLY D N 1
ATOM 9288 C CA . GLY D 1 277 ? 74.760 204.611 122.617 1.00 27.73 277 GLY D CA 1
ATOM 9289 C C . GLY D 1 277 ? 75.765 205.311 123.513 1.00 24.81 277 GLY D C 1
ATOM 9290 O O . GLY D 1 277 ? 76.352 206.315 123.066 1.00 32.90 277 GLY D O 1
ATOM 9291 N N . VAL D 1 278 ? 75.956 204.805 124.738 1.00 26.61 278 VAL D N 1
ATOM 9292 C CA . VAL D 1 278 ? 76.929 205.378 125.660 1.00 19.14 278 VAL D CA 1
ATOM 9293 C C . VAL D 1 278 ? 78.010 204.341 125.928 1.00 19.56 278 VAL D C 1
ATOM 9294 O O . VAL D 1 278 ? 77.712 203.159 126.127 1.00 36.84 278 VAL D O 1
ATOM 9298 N N . ASN D 1 279 ? 79.263 204.788 125.922 1.00 19.64 279 ASN D N 1
ATOM 9299 C CA . ASN D 1 279 ? 80.397 203.890 126.101 1.00 22.54 279 ASN D CA 1
ATOM 9300 C C . ASN D 1 279 ? 80.352 203.221 127.467 1.00 25.85 279 ASN D C 1
ATOM 9301 O O . ASN D 1 279 ? 80.353 203.896 128.500 1.00 33.90 279 ASN D O 1
ATOM 9306 N N . GLY D 1 280 ? 80.324 201.890 127.470 1.00 24.51 280 GLY D N 1
ATOM 9307 C CA . GLY D 1 280 ? 80.310 201.120 128.694 1.00 23.41 280 GLY D CA 1
ATOM 9308 C C . GLY D 1 280 ? 78.954 200.938 129.336 1.00 27.29 280 GLY D C 1
ATOM 9309 O O . GLY D 1 280 ? 78.876 200.351 130.421 1.00 32.86 280 GLY D O 1
ATOM 9310 N N . TYR D 1 281 ? 77.883 201.406 128.704 1.00 26.10 281 TYR D N 1
ATOM 9311 C CA . TYR D 1 281 ? 76.547 201.341 129.280 1.00 20.15 281 TYR D CA 1
ATOM 9312 C C . TYR D 1 281 ? 75.584 200.718 128.282 1.00 20.55 281 TYR D C 1
ATOM 9313 O O . TYR D 1 281 ? 75.818 200.721 127.073 1.00 26.17 281 TYR D O 1
ATOM 9322 N N . ALA D 1 282 ? 74.480 200.181 128.810 1.00 20.17 282 ALA D N 1
ATOM 9323 C CA . ALA D 1 282 ? 73.450 199.564 127.942 1.00 20.92 282 ALA D CA 1
ATOM 9324 C C . ALA D 1 282 ? 72.067 200.005 128.427 1.00 25.78 282 ALA D C 1
ATOM 9325 O O . ALA D 1 282 ? 71.759 199.783 129.616 1.00 30.18 282 ALA D O 1
ATOM 9327 N N . TYR D 1 283 ? 71.271 200.612 127.541 1.00 26.80 283 TYR D N 1
ATOM 9328 C CA . TYR D 1 283 ? 69.921 201.090 127.929 1.00 19.78 283 TYR D CA 1
ATOM 9329 C C . TYR D 1 283 ? 69.099 199.909 128.450 1.00 31.64 283 TYR D C 1
ATOM 9330 O O . TYR D 1 283 ? 69.036 198.873 127.759 1.00 41.75 283 TYR D O 1
ATOM 9339 N N . ASP D 1 284 ? 68.504 200.057 129.638 1.00 36.79 284 ASP D N 1
ATOM 9340 C CA . ASP D 1 284 ? 67.666 198.976 130.223 1.00 34.50 284 ASP D CA 1
ATOM 9341 C C . ASP D 1 284 ? 66.266 199.045 129.603 1.00 39.12 284 ASP D C 1
ATOM 9342 O O . ASP D 1 284 ? 65.519 199.984 129.941 1.00 44.16 284 ASP D O 1
ATOM 9347 N N . ILE D 1 285 ? 65.933 198.085 128.735 1.00 35.94 285 ILE D N 1
ATOM 9348 C CA . ILE D 1 285 ? 64.590 198.062 128.083 1.00 40.22 285 ILE D CA 1
ATOM 9349 C C . ILE D 1 285 ? 63.601 197.356 129.019 1.00 43.04 285 ILE D C 1
ATOM 9350 O O . ILE D 1 285 ? 62.383 197.556 128.847 1.00 44.33 285 ILE D O 1
ATOM 9355 N N . ALA D 1 286 ? 64.104 196.564 129.972 1.00 43.64 286 ALA D N 1
ATOM 9356 C CA . ALA D 1 286 ? 63.217 195.904 130.958 1.00 45.13 286 ALA D CA 1
ATOM 9357 C C . ALA D 1 286 ? 62.743 196.949 131.971 1.00 46.56 286 ALA D C 1
ATOM 9358 O O . ALA D 1 286 ? 61.861 196.624 132.789 1.00 48.16 286 ALA D O 1
ATOM 9360 N N . THR D 1 287 ? 63.316 198.154 131.915 1.00 44.22 287 THR D N 1
ATOM 9361 C CA . THR D 1 287 ? 62.928 199.251 132.842 1.00 44.56 287 THR D CA 1
ATOM 9362 C C . THR D 1 287 ? 62.416 200.435 132.015 1.00 43.92 287 THR D C 1
ATOM 9363 O O . THR D 1 287 ? 61.465 201.101 132.468 1.00 44.42 287 THR D O 1
ATOM 9367 N N . GLY D 1 288 ? 63.035 200.687 130.856 1.00 46.45 288 GLY D N 1
ATOM 9368 C CA . GLY D 1 288 ? 62.615 201.804 129.986 1.00 43.28 288 GLY D CA 1
ATOM 9369 C C . GLY D 1 288 ? 61.762 201.322 128.828 1.00 49.16 288 GLY D C 1
ATOM 9370 O O . GLY D 1 288 ? 62.091 200.268 128.256 1.00 54.10 288 GLY D O 1
ATOM 9371 N N . GLY D 1 289 ? 60.709 202.066 128.480 1.00 37.72 289 GLY D N 1
ATOM 9372 C CA . GLY D 1 289 ? 59.786 201.628 127.412 1.00 37.89 289 GLY D CA 1
ATOM 9373 C C . GLY D 1 289 ? 60.423 201.659 126.034 1.00 41.39 289 GLY D C 1
ATOM 9374 O O . GLY D 1 289 ? 61.455 202.342 125.875 1.00 47.98 289 GLY D O 1
ATOM 9375 N N . LYS D 1 290 ? 59.841 200.938 125.071 1.00 39.50 290 LYS D N 1
ATOM 9376 C CA . LYS D 1 290 ? 60.371 200.920 123.681 1.00 37.01 290 LYS D CA 1
ATOM 9377 C C . LYS D 1 290 ? 60.239 202.323 123.079 1.00 42.20 290 LYS D C 1
ATOM 9378 O O . LYS D 1 290 ? 59.336 203.063 123.518 1.00 37.07 290 LYS D O 1
ATOM 9384 N N . ALA D 1 291 ? 61.097 202.668 122.114 1.00 44.10 291 ALA D N 1
ATOM 9385 C CA . ALA D 1 291 ? 61.084 204.033 121.534 1.00 37.93 291 ALA D CA 1
ATOM 9386 C C . ALA D 1 291 ? 61.006 205.055 122.674 1.00 44.88 291 ALA D C 1
ATOM 9387 O O . ALA D 1 291 ? 60.016 205.810 122.723 1.00 48.04 291 ALA D O 1
ATOM 9389 N N . PRO D 1 292 ? 62.003 205.121 123.584 1.00 35.69 292 PRO D N 1
ATOM 9390 C CA . PRO D 1 292 ? 61.927 206.013 124.750 1.00 33.23 292 PRO D CA 1
ATOM 9391 C C . PRO D 1 292 ? 61.968 207.504 124.387 1.00 36.80 292 PRO D C 1
ATOM 9392 O O . PRO D 1 292 ? 62.594 207.851 123.401 1.00 37.24 292 PRO D O 1
ATOM 9396 N N . ASN D 1 293 ? 61.309 208.342 125.193 1.00 39.83 293 ASN D N 1
ATOM 9397 C CA . ASN D 1 293 ? 61.314 209.810 124.955 1.00 37.55 293 ASN D CA 1
ATOM 9398 C C . ASN D 1 293 ? 62.580 210.398 125.590 1.00 40.68 293 ASN D C 1
ATOM 9399 O O . ASN D 1 293 ? 63.210 209.696 126.403 1.00 42.16 293 ASN D O 1
ATOM 9404 N N . PRO D 1 294 ? 62.980 211.650 125.271 1.00 41.53 294 PRO D N 1
ATOM 9405 C CA . PRO D 1 294 ? 64.143 212.268 125.910 1.00 35.66 294 PRO D CA 1
ATOM 9406 C C . PRO D 1 294 ? 64.080 212.114 127.436 1.00 38.28 294 PRO D C 1
ATOM 9407 O O . PRO D 1 294 ? 65.109 211.870 128.033 1.00 39.60 294 PRO D O 1
ATOM 9411 N N . THR D 1 295 ? 62.885 212.254 128.021 1.00 41.45 295 THR D N 1
ATOM 9412 C CA . THR D 1 295 ? 62.719 212.103 129.492 1.00 39.15 295 THR D CA 1
ATOM 9413 C C . THR D 1 295 ? 63.108 210.681 129.913 1.00 39.10 295 THR D C 1
ATOM 9414 O O . THR D 1 295 ? 63.838 210.548 130.914 1.00 45.74 295 THR D O 1
ATOM 9418 N N . ALA D 1 296 ? 62.640 209.666 129.180 1.00 36.17 296 ALA D N 1
ATOM 9419 C CA . ALA D 1 296 ? 63.005 208.263 129.487 1.00 30.01 296 ALA D CA 1
ATOM 9420 C C . ALA D 1 296 ? 64.509 208.079 129.263 1.00 30.32 296 ALA D C 1
ATOM 9421 O O . ALA D 1 296 ? 65.135 207.316 130.024 1.00 37.31 296 ALA D O 1
ATOM 9423 N N . LEU D 1 297 ? 65.061 208.744 128.246 1.00 31.20 297 LEU D N 1
ATOM 9424 C CA . LEU D 1 297 ? 66.524 208.676 127.993 1.00 30.63 297 LEU D CA 1
ATOM 9425 C C . LEU D 1 297 ? 67.254 209.461 129.085 1.00 31.67 297 LEU D C 1
ATOM 9426 O O . LEU D 1 297 ? 68.473 209.256 129.237 1.00 37.59 297 LEU D O 1
ATOM 9431 N N . ALA D 1 298 ? 66.536 210.324 129.812 1.00 36.54 298 ALA D N 1
ATOM 9432 C CA . ALA D 1 298 ? 67.185 211.153 130.819 1.00 37.70 298 ALA D CA 1
ATOM 9433 C C . ALA D 1 298 ? 66.987 210.656 132.245 1.00 31.75 298 ALA D C 1
ATOM 9434 O O . ALA D 1 298 ? 67.530 211.262 133.173 1.00 37.89 298 ALA D O 1
ATOM 9436 N N . THR D 1 299 ? 66.230 209.583 132.455 1.00 25.94 299 THR D N 1
ATOM 9437 C CA . THR D 1 299 ? 65.995 209.048 133.789 1.00 27.13 299 THR D CA 1
ATOM 9438 C C . THR D 1 299 ? 66.934 207.871 134.026 1.00 29.47 299 THR D C 1
ATOM 9439 O O . THR D 1 299 ? 67.085 207.006 133.159 1.00 25.37 299 THR D O 1
ATOM 9443 N N . ALA D 1 300 ? 67.595 207.868 135.180 1.00 38.08 300 ALA D N 1
ATOM 9444 C CA . ALA D 1 300 ? 68.438 206.747 135.554 1.00 31.21 300 ALA D CA 1
ATOM 9445 C C . ALA D 1 300 ? 67.568 205.524 135.841 1.00 39.07 300 ALA D C 1
ATOM 9446 O O . ALA D 1 300 ? 66.337 205.575 135.792 1.00 46.43 300 ALA D O 1
ATOM 9448 N N . ALA D 1 301 ? 68.229 204.415 136.204 1.00 31.46 301 ALA D N 1
ATOM 9449 C CA . ALA D 1 301 ? 67.522 203.131 136.451 1.00 32.41 301 ALA D CA 1
ATOM 9450 C C . ALA D 1 301 ? 67.095 202.542 135.101 1.00 36.84 301 ALA D C 1
ATOM 9451 O O . ALA D 1 301 ? 66.817 201.330 135.049 1.00 43.56 301 ALA D O 1
ATOM 9453 N N . ASN D 1 302 ? 67.072 203.368 134.049 1.00 31.98 302 ASN D N 1
ATOM 9454 C CA . ASN D 1 302 ? 66.764 202.852 132.688 1.00 30.42 302 ASN D CA 1
ATOM 9455 C C . ASN D 1 302 ? 68.081 202.528 131.975 1.00 30.95 302 ASN D C 1
ATOM 9456 O O . ASN D 1 302 ? 68.037 202.254 130.763 1.00 35.29 302 ASN D O 1
ATOM 9461 N N . TRP D 1 303 ? 69.205 202.581 132.699 1.00 31.44 303 TRP D N 1
ATOM 9462 C CA . TRP D 1 303 ? 70.529 202.257 132.103 1.00 27.36 303 TRP D CA 1
ATOM 9463 C C . TRP D 1 303 ? 71.299 201.311 133.029 1.00 26.32 303 TRP D C 1
ATOM 9464 O O . TRP D 1 303 ? 70.976 201.278 134.233 1.00 32.32 303 TRP D O 1
ATOM 9475 N N . ASP D 1 304 ? 72.275 200.576 132.486 1.00 26.24 304 ASP D N 1
ATOM 9476 C CA . ASP D 1 304 ? 73.072 199.659 133.284 1.00 27.42 304 ASP D CA 1
ATOM 9477 C C . ASP D 1 304 ? 74.533 199.809 132.906 1.00 29.54 304 ASP D C 1
ATOM 9478 O O . ASP D 1 304 ? 74.870 199.917 131.724 1.00 38.93 304 ASP D O 1
ATOM 9483 N N . LYS D 1 305 ? 75.409 199.832 133.915 1.00 25.43 305 LYS D N 1
ATOM 9484 C CA . LYS D 1 305 ? 76.870 199.955 133.653 1.00 21.56 305 LYS D CA 1
ATOM 9485 C C . LYS D 1 305 ? 77.417 198.584 133.241 1.00 31.27 305 LYS D C 1
ATOM 9486 O O . LYS D 1 305 ? 77.693 197.766 134.140 1.00 31.81 305 LYS D O 1
ATOM 9492 N N . ILE D 1 306 ? 77.550 198.344 131.934 1.00 32.03 306 ILE D N 1
ATOM 9493 C CA . ILE D 1 306 ? 78.027 197.018 131.437 1.00 33.55 306 ILE D CA 1
ATOM 9494 C C . ILE D 1 306 ? 79.510 196.847 131.787 1.00 33.62 306 ILE D C 1
ATOM 9495 O O . ILE D 1 306 ? 79.856 195.804 132.372 1.00 33.20 306 ILE D O 1
ATOM 9500 N N . SER D 1 307 ? 80.340 197.841 131.464 1.00 29.25 307 SER D N 1
ATOM 9501 C CA . SER D 1 307 ? 81.800 197.715 131.704 1.00 32.37 307 SER D CA 1
ATOM 9502 C C . SER D 1 307 ? 82.055 197.430 133.188 1.00 36.14 307 SER D C 1
ATOM 9503 O O . SER D 1 307 ? 81.404 198.074 134.033 1.00 34.90 307 SER D O 1
ATOM 9506 N N . THR D 1 308 ? 82.965 196.500 133.485 1.00 41.06 308 THR D N 1
ATOM 9507 C CA . THR D 1 308 ? 83.285 196.154 134.895 1.00 40.01 308 THR D CA 1
ATOM 9508 C C . THR D 1 308 ? 83.920 197.361 135.592 1.00 34.01 308 THR D C 1
ATOM 9509 O O . THR D 1 308 ? 83.584 197.601 136.768 1.00 37.55 308 THR D O 1
ATOM 9513 N N . SER D 1 309 ? 84.796 198.090 134.894 1.00 34.30 309 SER D N 1
ATOM 9514 C CA . SER D 1 309 ? 85.513 199.232 135.520 1.00 37.99 309 SER D CA 1
ATOM 9515 C C . SER D 1 309 ? 84.957 200.567 135.012 1.00 38.51 309 SER D C 1
ATOM 9516 O O . SER D 1 309 ? 84.732 200.688 133.796 1.00 37.55 309 SER D O 1
ATOM 9519 N N . ILE D 1 310 ? 84.748 201.528 135.916 1.00 30.85 310 ILE D N 1
ATOM 9520 C CA . ILE D 1 310 ? 84.270 202.881 135.506 1.00 25.73 310 ILE D CA 1
ATOM 9521 C C . ILE D 1 310 ? 85.294 203.480 134.533 1.00 28.19 310 ILE D C 1
ATOM 9522 O O . ILE D 1 310 ? 84.890 204.290 133.680 1.00 32.00 310 ILE D O 1
ATOM 9527 N N . LYS D 1 311 ? 86.571 203.113 134.673 1.00 26.14 311 LYS D N 1
ATOM 9528 C CA . LYS D 1 311 ? 87.620 203.620 133.749 1.00 24.41 311 LYS D CA 1
ATOM 9529 C C . LYS D 1 311 ? 87.299 203.131 132.334 1.00 38.03 311 LYS D C 1
ATOM 9530 O O . LYS D 1 311 ? 87.581 203.876 131.374 1.00 39.06 311 LYS D O 1
ATOM 9536 N N . ASP D 1 312 ? 86.731 201.929 132.220 1.00 42.93 312 ASP D N 1
ATOM 9537 C CA . ASP D 1 312 ? 86.371 201.367 130.892 1.00 36.29 312 ASP D CA 1
ATOM 9538 C C . ASP D 1 312 ? 85.260 202.223 130.273 1.00 38.16 312 ASP D C 1
ATOM 9539 O O . ASP D 1 312 ? 85.348 202.512 129.063 1.00 45.80 312 ASP D O 1
ATOM 9544 N N . THR D 1 313 ? 84.265 202.619 131.074 1.00 29.20 313 THR D N 1
ATOM 9545 C CA . THR D 1 313 ? 83.189 203.512 130.565 1.00 25.40 313 THR D CA 1
ATOM 9546 C C . THR D 1 313 ? 83.795 204.873 130.214 1.00 22.73 313 THR D C 1
ATOM 9547 O O . THR D 1 313 ? 84.777 205.266 130.872 1.00 34.32 313 THR D O 1
ATOM 9551 N N . GLY D 1 314 ? 83.224 205.564 129.224 1.00 14.03 314 GLY D N 1
ATOM 9552 C CA . GLY D 1 314 ? 83.783 206.860 128.793 1.00 34.24 314 GLY D CA 1
ATOM 9553 C C . GLY D 1 314 ? 82.931 208.029 129.253 1.00 33.78 314 GLY D C 1
ATOM 9554 O O . GLY D 1 314 ? 81.756 208.095 128.842 1.00 35.84 314 GLY D O 1
ATOM 9555 N N . GLY D 1 315 ? 83.494 208.915 130.081 1.00 21.10 315 GLY D N 1
ATOM 9556 C CA . GLY D 1 315 ? 82.761 210.127 130.499 1.00 19.89 315 GLY D CA 1
ATOM 9557 C C . GLY D 1 315 ? 82.436 210.155 131.982 1.00 15.31 315 GLY D C 1
ATOM 9558 O O . GLY D 1 315 ? 82.224 209.069 132.559 1.00 31.10 315 GLY D O 1
ATOM 9559 N N . VAL D 1 316 ? 82.390 211.352 132.577 1.00 22.35 316 VAL D N 1
ATOM 9560 C CA . VAL D 1 316 ? 82.043 211.510 134.022 1.00 17.90 316 VAL D CA 1
ATOM 9561 C C . VAL D 1 316 ? 81.300 212.841 134.178 1.00 26.55 316 VAL D C 1
ATOM 9562 O O . VAL D 1 316 ? 81.748 213.832 133.573 1.00 32.98 316 VAL D O 1
ATOM 9566 N N . VAL D 1 317 ? 80.208 212.870 134.948 1.00 22.38 317 VAL D N 1
ATOM 9567 C CA . VAL D 1 317 ? 79.388 214.117 135.058 1.00 19.60 317 VAL D CA 1
ATOM 9568 C C . VAL D 1 317 ? 79.707 214.838 136.372 1.00 21.16 317 VAL D C 1
ATOM 9569 O O . VAL D 1 317 ? 79.945 214.148 137.383 1.00 30.02 317 VAL D O 1
ATOM 9573 N N . LEU D 1 318 ? 79.721 216.176 136.350 1.00 21.89 318 LEU D N 1
ATOM 9574 C CA . LEU D 1 318 ? 79.995 216.980 137.572 1.00 19.86 318 LEU D CA 1
ATOM 9575 C C . LEU D 1 318 ? 78.814 217.923 137.821 1.00 23.46 318 LEU D C 1
ATOM 9576 O O . LEU D 1 318 ? 78.542 218.770 136.948 1.00 29.08 318 LEU D O 1
ATOM 9581 N N . VAL D 1 319 ? 78.141 217.774 138.966 1.00 25.38 319 VAL D N 1
ATOM 9582 C CA . VAL D 1 319 ? 76.947 218.617 139.273 1.00 26.57 319 VAL D CA 1
ATOM 9583 C C . VAL D 1 319 ? 77.418 219.920 139.926 1.00 29.17 319 VAL D C 1
ATOM 9584 O O . VAL D 1 319 ? 78.012 219.851 141.019 1.00 35.78 319 VAL D O 1
ATOM 9588 N N . THR D 1 320 ? 77.159 221.059 139.275 1.00 36.37 320 THR D N 1
ATOM 9589 C CA . THR D 1 320 ? 77.574 222.379 139.818 1.00 36.44 320 THR D CA 1
ATOM 9590 C C . THR D 1 320 ? 76.328 223.245 140.032 1.00 33.17 320 THR D C 1
ATOM 9591 O O . THR D 1 320 ? 75.469 223.266 139.134 1.00 41.22 320 THR D O 1
ATOM 9595 N N . LYS D 1 321 ? 76.242 223.931 141.175 1.00 36.51 321 LYS D N 1
ATOM 9596 C CA . LYS D 1 321 ? 75.086 224.826 141.447 1.00 45.26 321 LYS D CA 1
ATOM 9597 C C . LYS D 1 321 ? 75.086 225.968 140.425 1.00 51.83 321 LYS D C 1
ATOM 9598 O O . LYS D 1 321 ? 74.064 226.182 139.774 1.00 51.93 321 LYS D O 1
ATOM 9605 N N . ALA E 1 2 ? 156.392 204.052 179.887 1.00 37.49 2 ALA G N 1
ATOM 9606 C CA . ALA E 1 2 ? 155.133 204.733 180.273 1.00 33.71 2 ALA G CA 1
ATOM 9607 C C . ALA E 1 2 ? 155.196 206.206 179.851 1.00 35.41 2 ALA G C 1
ATOM 9608 O O . ALA E 1 2 ? 156.121 206.905 180.301 1.00 34.98 2 ALA G O 1
ATOM 9610 N N . LEU E 1 3 ? 154.237 206.656 179.038 1.00 29.17 3 LEU G N 1
ATOM 9611 C CA . LEU E 1 3 ? 154.240 208.059 178.542 1.00 23.29 3 LEU G CA 1
ATOM 9612 C C . LEU E 1 3 ? 154.234 209.018 179.738 1.00 27.00 3 LEU G C 1
ATOM 9613 O O . LEU E 1 3 ? 154.913 210.058 179.661 1.00 31.77 3 LEU G O 1
ATOM 9618 N N . SER E 1 4 ? 153.491 208.684 180.796 1.00 27.24 4 SER G N 1
ATOM 9619 C CA . SER E 1 4 ? 153.495 209.527 182.020 1.00 29.38 4 SER G CA 1
ATOM 9620 C C . SER E 1 4 ? 154.927 209.629 182.557 1.00 32.25 4 SER G C 1
ATOM 9621 O O . SER E 1 4 ? 155.337 210.747 182.927 1.00 35.53 4 SER G O 1
ATOM 9624 N N . ASP E 1 5 ? 155.654 208.509 182.589 1.00 29.80 5 ASP G N 1
ATOM 9625 C CA . ASP E 1 5 ? 157.029 208.509 183.065 1.00 26.58 5 ASP G CA 1
ATOM 9626 C C . ASP E 1 5 ? 157.985 209.220 182.120 1.00 25.92 5 ASP G C 1
ATOM 9627 O O . ASP E 1 5 ? 159.183 209.279 182.405 1.00 27.22 5 ASP G O 1
ATOM 9632 N N . LEU E 1 6 ? 157.490 209.757 181.016 1.00 26.10 6 LEU G N 1
ATOM 9633 C CA . LEU E 1 6 ? 158.307 210.447 180.029 1.00 23.53 6 LEU G CA 1
ATOM 9634 C C . LEU E 1 6 ? 158.214 211.954 180.235 1.00 24.17 6 LEU G C 1
ATOM 9635 O O . LEU E 1 6 ? 157.442 212.450 181.055 1.00 30.09 6 LEU G O 1
ATOM 9640 N N . GLN E 1 7 ? 159.034 212.686 179.473 1.00 15.11 7 GLN G N 1
ATOM 9641 C CA . GLN E 1 7 ? 159.000 214.172 179.531 1.00 11.49 7 GLN G CA 1
ATOM 9642 C C . GLN E 1 7 ? 158.384 214.671 178.222 1.00 18.33 7 GLN G C 1
ATOM 9643 O O . GLN E 1 7 ? 159.066 214.595 177.181 1.00 22.04 7 GLN G O 1
ATOM 9649 N N . VAL E 1 8 ? 157.136 215.144 178.271 1.00 13.11 8 VAL G N 1
ATOM 9650 C CA . VAL E 1 8 ? 156.429 215.567 177.025 1.00 14.09 8 VAL G CA 1
ATOM 9651 C C . VAL E 1 8 ? 156.809 217.010 176.682 1.00 17.42 8 VAL G C 1
ATOM 9652 O O . VAL E 1 8 ? 156.563 217.899 177.522 1.00 16.99 8 VAL G O 1
ATOM 9656 N N . PHE E 1 9 ? 157.399 217.230 175.503 1.00 14.18 9 PHE G N 1
ATOM 9657 C CA . PHE E 1 9 ? 157.708 218.613 175.055 1.00 6.41 9 PHE G CA 1
ATOM 9658 C C . PHE E 1 9 ? 156.636 219.041 174.047 1.00 13.37 9 PHE G C 1
ATOM 9659 O O . PHE E 1 9 ? 156.056 218.154 173.395 1.00 17.63 9 PHE G O 1
ATOM 9667 N N . ASN E 1 10 ? 156.384 220.346 173.920 1.00 11.96 10 ASN G N 1
ATOM 9668 C CA . ASN E 1 10 ? 155.285 220.805 173.026 1.00 7.46 10 ASN G CA 1
ATOM 9669 C C . ASN E 1 10 ? 155.829 221.777 171.975 1.00 13.14 10 ASN G C 1
ATOM 9670 O O . ASN E 1 10 ? 156.553 222.715 172.359 1.00 23.18 10 ASN G O 1
ATOM 9675 N N . ASP E 1 11 ? 155.486 221.544 170.704 1.00 3.73 11 ASP G N 1
ATOM 9676 C CA . ASP E 1 11 ? 155.969 222.404 169.593 1.00 9.55 11 ASP G CA 1
ATOM 9677 C C . ASP E 1 11 ? 155.817 223.880 169.968 1.00 20.26 11 ASP G C 1
ATOM 9678 O O . ASP E 1 11 ? 154.678 224.301 170.254 1.00 24.63 11 ASP G O 1
ATOM 9683 N N . TRP E 1 12 ? 156.921 224.629 169.960 1.00 7.83 12 TRP G N 1
ATOM 9684 C CA . TRP E 1 12 ? 156.849 226.089 170.230 1.00 8.03 12 TRP G CA 1
ATOM 9685 C C . TRP E 1 12 ? 157.353 226.832 168.989 1.00 11.68 12 TRP G C 1
ATOM 9686 O O . TRP E 1 12 ? 158.314 226.341 168.362 1.00 20.88 12 TRP G O 1
ATOM 9697 N N . ALA E 1 13 ? 156.710 227.947 168.630 1.00 11.87 13 ALA G N 1
ATOM 9698 C CA . ALA E 1 13 ? 157.101 228.685 167.406 1.00 8.81 13 ALA G CA 1
ATOM 9699 C C . ALA E 1 13 ? 156.617 230.135 167.486 1.00 17.94 13 ALA G C 1
ATOM 9700 O O . ALA E 1 13 ? 155.763 230.429 168.344 1.00 21.20 13 ALA G O 1
ATOM 9702 N N . TYR E 1 14 ? 157.153 231.006 166.626 1.00 18.93 14 TYR G N 1
ATOM 9703 C CA . TYR E 1 14 ? 156.698 232.419 166.585 1.00 13.10 14 TYR G CA 1
ATOM 9704 C C . TYR E 1 14 ? 156.279 232.767 165.153 1.00 19.29 14 TYR G C 1
ATOM 9705 O O . TYR E 1 14 ? 157.146 232.741 164.260 1.00 27.86 14 TYR G O 1
ATOM 9714 N N . LYS E 1 15 ? 154.998 233.086 164.945 1.00 21.49 15 LYS G N 1
ATOM 9715 C CA . LYS E 1 15 ? 154.543 233.516 163.596 1.00 29.69 15 LYS G CA 1
ATOM 9716 C C . LYS E 1 15 ? 155.284 234.805 163.230 1.00 29.66 15 LYS G C 1
ATOM 9717 O O . LYS E 1 15 ? 155.421 235.676 164.111 1.00 32.27 15 LYS G O 1
ATOM 9723 N N . THR E 1 16 ? 155.735 234.924 161.978 1.00 35.29 16 THR G N 1
ATOM 9724 C CA . THR E 1 16 ? 156.525 236.113 161.560 1.00 38.26 16 THR G CA 1
ATOM 9725 C C . THR E 1 16 ? 155.586 237.255 161.162 1.00 38.78 16 THR G C 1
ATOM 9726 O O . THR E 1 16 ? 156.099 238.325 160.777 1.00 45.47 16 THR G O 1
ATOM 9730 N N . MET E 1 17 ? 154.271 237.040 161.248 1.00 37.97 17 MET G N 1
ATOM 9731 C CA . MET E 1 17 ? 153.300 238.078 160.808 1.00 33.66 17 MET G CA 1
ATOM 9732 C C . MET E 1 17 ? 152.637 238.729 162.027 1.00 35.65 17 MET G C 1
ATOM 9733 O O . MET E 1 17 ? 152.949 238.314 163.161 1.00 37.72 17 MET G O 1
ATOM 9738 N N . SER E 1 18 ? 151.757 239.707 161.791 1.00 27.60 18 SER G N 1
ATOM 9739 C CA . SER E 1 18 ? 151.040 240.399 162.894 1.00 26.97 18 SER G CA 1
ATOM 9740 C C . SER E 1 18 ? 149.724 240.992 162.382 1.00 26.63 18 SER G C 1
ATOM 9741 O O . SER E 1 18 ? 149.658 241.327 161.184 1.00 35.45 18 SER G O 1
ATOM 9744 N N . GLU E 1 19 ? 148.724 241.119 163.258 1.00 19.48 19 GLU G N 1
ATOM 9745 C CA . GLU E 1 19 ? 147.447 241.768 162.858 1.00 24.88 19 GLU G CA 1
ATOM 9746 C C . GLU E 1 19 ? 147.778 243.193 162.404 1.00 32.70 19 GLU G C 1
ATOM 9747 O O . GLU E 1 19 ? 148.630 243.823 163.055 1.00 37.71 19 GLU G O 1
ATOM 9753 N N . VAL E 1 20 ? 147.145 243.675 161.331 1.00 27.39 20 VAL G N 1
ATOM 9754 C CA . VAL E 1 20 ? 147.515 245.019 160.786 1.00 29.48 20 VAL G CA 1
ATOM 9755 C C . VAL E 1 20 ? 146.315 245.971 160.864 1.00 37.27 20 VAL G C 1
ATOM 9756 O O . VAL E 1 20 ? 146.553 247.193 160.942 1.00 41.27 20 VAL G O 1
ATOM 9760 N N . LEU E 1 21 ? 145.087 245.440 160.838 1.00 34.65 21 LEU G N 1
ATOM 9761 C CA . LEU E 1 21 ? 143.877 246.307 160.842 1.00 33.56 21 LEU G CA 1
ATOM 9762 C C . LEU E 1 21 ? 142.621 245.458 161.069 1.00 35.92 21 LEU G C 1
ATOM 9763 O O . LEU E 1 21 ? 142.750 244.218 161.115 1.00 34.94 21 LEU G O 1
ATOM 9768 N N . ASP E 1 22 ? 141.452 246.099 161.154 1.00 39.70 22 ASP G N 1
ATOM 9769 C CA . ASP E 1 22 ? 140.184 245.361 161.399 1.00 39.37 22 ASP G CA 1
ATOM 9770 C C . ASP E 1 22 ? 139.032 246.042 160.651 1.00 46.32 22 ASP G C 1
ATOM 9771 O O . ASP E 1 22 ? 137.883 245.578 160.790 1.00 44.91 22 ASP G O 1
ATOM 9776 N N . GLN E 1 23 ? 139.328 247.099 159.889 1.00 33.57 23 GLN G N 1
ATOM 9777 C CA . GLN E 1 23 ? 138.269 247.849 159.159 1.00 22.90 23 GLN G CA 1
ATOM 9778 C C . GLN E 1 23 ? 138.619 247.927 157.670 1.00 30.14 23 GLN G C 1
ATOM 9779 O O . GLN E 1 23 ? 139.798 248.183 157.359 1.00 35.37 23 GLN G O 1
ATOM 9785 N N . GLN E 1 24 ? 137.636 247.712 156.789 1.00 29.47 24 GLN G N 1
ATOM 9786 C CA . GLN E 1 24 ? 137.884 247.867 155.331 1.00 27.38 24 GLN G CA 1
ATOM 9787 C C . GLN E 1 24 ? 138.126 249.353 155.050 1.00 29.54 24 GLN G C 1
ATOM 9788 O O . GLN E 1 24 ? 137.192 250.148 155.270 1.00 33.92 24 GLN G O 1
ATOM 9794 N N . VAL E 1 25 ? 139.329 249.713 154.597 1.00 25.74 25 VAL G N 1
ATOM 9795 C CA . VAL E 1 25 ? 139.660 251.158 154.396 1.00 28.41 25 VAL G CA 1
ATOM 9796 C C . VAL E 1 25 ? 139.907 251.421 152.906 1.00 32.64 25 VAL G C 1
ATOM 9797 O O . VAL E 1 25 ? 140.405 252.515 152.578 1.00 37.95 25 VAL G O 1
ATOM 9801 N N . GLU E 1 26 ? 139.555 250.462 152.046 1.00 30.20 26 GLU G N 1
ATOM 9802 C CA . GLU E 1 26 ? 139.702 250.664 150.581 1.00 29.19 26 GLU G CA 1
ATOM 9803 C C . GLU E 1 26 ? 138.516 251.500 150.091 1.00 32.92 26 GLU G C 1
ATOM 9804 O O . GLU E 1 26 ? 137.636 250.934 149.418 1.00 34.99 26 GLU G O 1
ATOM 9810 N N . LEU E 1 27 ? 138.495 252.790 150.438 1.00 25.89 27 LEU G N 1
ATOM 9811 C CA . LEU E 1 27 ? 137.367 253.681 150.055 1.00 20.88 27 LEU G CA 1
ATOM 9812 C C . LEU E 1 27 ? 137.934 254.936 149.391 1.00 29.35 27 LEU G C 1
ATOM 9813 O O . LEU E 1 27 ? 137.651 256.041 149.892 1.00 38.21 27 LEU G O 1
ATOM 9818 N N . PHE E 1 28 ? 138.708 254.775 148.314 1.00 28.68 28 PHE G N 1
ATOM 9819 C CA . PHE E 1 28 ? 139.363 255.949 147.681 1.00 22.66 28 PHE G CA 1
ATOM 9820 C C . PHE E 1 28 ? 139.249 255.873 146.155 1.00 25.25 28 PHE G C 1
ATOM 9821 O O . PHE E 1 28 ? 139.415 254.769 145.601 1.00 29.55 28 PHE G O 1
ATOM 9829 N N . ASN E 1 29 ? 138.969 257.007 145.508 1.00 27.49 29 ASN G N 1
ATOM 9830 C CA . ASN E 1 29 ? 138.919 257.059 144.019 1.00 29.89 29 ASN G CA 1
ATOM 9831 C C . ASN E 1 29 ? 137.949 255.999 143.485 1.00 27.51 29 ASN G C 1
ATOM 9832 O O . ASN E 1 29 ? 136.779 256.005 143.915 1.00 29.53 29 ASN G O 1
ATOM 9837 N N . GLY E 1 30 ? 138.422 255.118 142.598 1.00 23.10 30 GLY G N 1
ATOM 9838 C CA . GLY E 1 30 ? 137.541 254.114 141.969 1.00 24.96 30 GLY G CA 1
ATOM 9839 C C . GLY E 1 30 ? 136.722 253.337 142.984 1.00 25.28 30 GLY G C 1
ATOM 9840 O O . GLY E 1 30 ? 135.552 253.034 142.684 1.00 29.54 30 GLY G O 1
ATOM 9841 N N . ALA E 1 31 ? 137.307 253.034 144.147 1.00 25.38 31 ALA G N 1
ATOM 9842 C CA . ALA E 1 31 ? 136.593 252.262 145.192 1.00 24.47 31 ALA G CA 1
ATOM 9843 C C . ALA E 1 31 ? 135.277 252.968 145.532 1.00 22.09 31 ALA G C 1
ATOM 9844 O O . ALA E 1 31 ? 134.283 252.265 145.799 1.00 25.36 31 ALA G O 1
ATOM 9846 N N . THR E 1 32 ? 135.277 254.303 145.524 1.00 26.49 32 THR G N 1
ATOM 9847 C CA . THR E 1 32 ? 134.046 255.083 145.827 1.00 28.86 32 THR G CA 1
ATOM 9848 C C . THR E 1 32 ? 133.548 255.774 144.554 1.00 28.70 32 THR G C 1
ATOM 9849 O O . THR E 1 32 ? 132.849 256.794 144.683 1.00 30.05 32 THR G O 1
ATOM 9853 N N . ARG E 1 33 ? 133.897 255.245 143.378 1.00 30.48 33 ARG G N 1
ATOM 9854 C CA . ARG E 1 33 ? 133.503 255.888 142.094 1.00 29.58 33 ARG G CA 1
ATOM 9855 C C . ARG E 1 33 ? 133.950 257.351 142.114 1.00 32.10 33 ARG G C 1
ATOM 9856 O O . ARG E 1 33 ? 133.197 258.204 141.607 1.00 34.96 33 ARG G O 1
ATOM 9864 N N . GLY E 1 34 ? 135.125 257.626 142.688 1.00 24.64 34 GLY G N 1
ATOM 9865 C CA . GLY E 1 34 ? 135.629 258.980 142.766 1.00 20.35 34 GLY G CA 1
ATOM 9866 C C . GLY E 1 34 ? 135.019 259.836 143.848 1.00 26.36 34 GLY G C 1
ATOM 9867 O O . GLY E 1 34 ? 135.302 261.037 143.896 1.00 31.91 34 GLY G O 1
ATOM 9868 N N . ALA E 1 35 ? 134.172 259.250 144.699 1.00 24.67 35 ALA G N 1
ATOM 9869 C CA . ALA E 1 35 ? 133.537 260.017 145.797 1.00 22.21 35 ALA G CA 1
ATOM 9870 C C . ALA E 1 35 ? 134.629 260.559 146.726 1.00 24.11 35 ALA G C 1
ATOM 9871 O O . ALA E 1 35 ? 134.696 261.792 146.903 1.00 26.45 35 ALA G O 1
ATOM 9873 N N . ILE E 1 36 ? 135.448 259.670 147.294 1.00 23.38 36 ILE G N 1
ATOM 9874 C CA . ILE E 1 36 ? 136.584 260.117 148.154 1.00 19.67 36 ILE G CA 1
ATOM 9875 C C . ILE E 1 36 ? 137.860 260.055 147.312 1.00 22.66 36 ILE G C 1
ATOM 9876 O O . ILE E 1 36 ? 138.233 258.946 146.896 1.00 32.61 36 ILE G O 1
ATOM 9881 N N . ILE E 1 37 ? 138.498 261.204 147.067 1.00 19.95 37 ILE G N 1
ATOM 9882 C CA . ILE E 1 37 ? 139.702 261.237 146.183 1.00 23.26 37 ILE G CA 1
ATOM 9883 C C . ILE E 1 37 ? 140.962 261.076 147.036 1.00 23.45 37 ILE G C 1
ATOM 9884 O O . ILE E 1 37 ? 141.034 261.721 148.102 1.00 25.00 37 ILE G O 1
ATOM 9889 N N . LEU E 1 38 ? 141.913 260.251 146.586 1.00 22.79 38 LEU G N 1
ATOM 9890 C CA . LEU E 1 38 ? 143.178 260.115 147.305 1.00 22.03 38 LEU G CA 1
ATOM 9891 C C . LEU E 1 38 ? 144.307 260.472 146.345 1.00 24.49 38 LEU G C 1
ATOM 9892 O O . LEU E 1 38 ? 144.700 259.654 145.508 1.00 25.07 38 LEU G O 1
ATOM 9897 N N . ARG E 1 39 ? 144.823 261.690 146.460 1.00 27.21 39 ARG G N 1
ATOM 9898 C CA . ARG E 1 39 ? 145.931 262.164 145.646 1.00 23.54 39 ARG G CA 1
ATOM 9899 C C . ARG E 1 39 ? 147.173 262.353 146.502 1.00 26.07 39 ARG G C 1
ATOM 9900 O O . ARG E 1 39 ? 147.099 262.543 147.717 1.00 34.60 39 ARG G O 1
ATOM 9908 N N . SER E 1 40 ? 148.343 262.311 145.858 1.00 25.16 40 SER G N 1
ATOM 9909 C CA . SER E 1 40 ? 149.607 262.562 146.599 1.00 31.00 40 SER G CA 1
ATOM 9910 C C . SER E 1 40 ? 150.072 263.996 146.319 1.00 31.19 40 SER G C 1
ATOM 9911 O O . SER E 1 40 ? 151.173 264.159 145.761 1.00 33.53 40 SER G O 1
ATOM 9914 N N . ALA E 1 41 ? 149.259 264.989 146.691 1.00 24.26 41 ALA G N 1
ATOM 9915 C CA . ALA E 1 41 ? 149.598 266.401 146.392 1.00 26.96 41 ALA G CA 1
ATOM 9916 C C . ALA E 1 41 ? 150.163 267.085 147.641 1.00 29.55 41 ALA G C 1
ATOM 9917 O O . ALA E 1 41 ? 149.376 267.370 148.565 1.00 35.21 41 ALA G O 1
ATOM 9919 N N . GLY E 1 42 ? 151.474 267.347 147.658 1.00 18.67 42 GLY G N 1
ATOM 9920 C CA . GLY E 1 42 ? 152.086 268.064 148.793 1.00 17.63 42 GLY G CA 1
ATOM 9921 C C . GLY E 1 42 ? 151.931 269.565 148.633 1.00 19.96 42 GLY G C 1
ATOM 9922 O O . GLY E 1 42 ? 152.280 270.079 147.552 1.00 25.84 42 GLY G O 1
ATOM 9923 N N . ASN E 1 43 ? 151.425 270.249 149.665 1.00 16.60 43 ASN G N 1
ATOM 9924 C CA . ASN E 1 43 ? 151.184 271.713 149.577 1.00 19.21 43 ASN G CA 1
ATOM 9925 C C . ASN E 1 43 ? 151.849 272.412 150.768 1.00 20.72 43 ASN G C 1
ATOM 9926 O O . ASN E 1 43 ? 152.056 271.742 151.799 1.00 14.76 43 ASN G O 1
ATOM 9931 N N . THR E 1 44 ? 152.172 273.700 150.627 1.00 18.77 44 THR G N 1
ATOM 9932 C CA . THR E 1 44 ? 152.883 274.432 151.711 1.00 17.64 44 THR G CA 1
ATOM 9933 C C . THR E 1 44 ? 151.875 275.119 152.635 1.00 19.47 44 THR G C 1
ATOM 9934 O O . THR E 1 44 ? 150.752 275.409 152.175 1.00 16.90 44 THR G O 1
ATOM 9938 N N . GLY E 1 45 ? 152.264 275.360 153.890 1.00 15.37 45 GLY G N 1
ATOM 9939 C CA . GLY E 1 45 ? 151.383 276.056 154.849 1.00 11.23 45 GLY G CA 1
ATOM 9940 C C . GLY E 1 45 ? 150.288 275.147 155.379 1.00 16.33 45 GLY G C 1
ATOM 9941 O O . GLY E 1 45 ? 150.258 273.967 154.985 1.00 28.56 45 GLY G O 1
ATOM 9942 N N . ASP E 1 46 ? 149.423 275.676 156.247 1.00 14.11 46 ASP G N 1
ATOM 9943 C CA . ASP E 1 46 ? 148.335 274.857 156.846 1.00 20.42 46 ASP G CA 1
ATOM 9944 C C . ASP E 1 46 ? 147.066 274.984 155.999 1.00 21.91 46 ASP G C 1
ATOM 9945 O O . ASP E 1 46 ? 146.149 274.163 156.195 1.00 32.28 46 ASP G O 1
ATOM 9950 N N . LEU E 1 47 ? 147.018 275.966 155.093 1.00 22.24 47 LEU G N 1
ATOM 9951 C CA . LEU E 1 47 ? 145.776 276.204 154.309 1.00 15.97 47 LEU G CA 1
ATOM 9952 C C . LEU E 1 47 ? 146.067 276.191 152.805 1.00 20.56 47 LEU G C 1
ATOM 9953 O O . LEU E 1 47 ? 147.066 276.814 152.393 1.00 31.28 47 LEU G O 1
ATOM 9958 N N . SER E 1 48 ? 145.200 275.544 152.021 1.00 21.88 48 SER G N 1
ATOM 9959 C CA . SER E 1 48 ? 145.332 275.572 150.541 1.00 15.73 48 SER G CA 1
ATOM 9960 C C . SER E 1 48 ? 144.043 276.182 149.985 1.00 25.92 48 SER G C 1
ATOM 9961 O O . SER E 1 48 ? 143.190 275.411 149.502 1.00 34.46 48 SER G O 1
ATOM 9964 N N . GLU E 1 49 ? 143.901 277.509 150.062 1.00 28.91 49 GLU G N 1
ATOM 9965 C CA . GLU E 1 49 ? 142.627 278.167 149.657 1.00 28.91 49 GLU G CA 1
ATOM 9966 C C . GLU E 1 49 ? 142.557 278.394 148.144 1.00 27.34 49 GLU G C 1
ATOM 9967 O O . GLU E 1 49 ? 143.623 278.416 147.499 1.00 26.70 49 GLU G O 1
ATOM 9973 N N . ALA E 1 50 ? 141.341 278.562 147.612 1.00 27.56 50 ALA G N 1
ATOM 9974 C CA . ALA E 1 50 ? 141.152 278.833 146.168 1.00 30.63 50 ALA G CA 1
ATOM 9975 C C . ALA E 1 50 ? 139.914 279.720 146.000 1.00 29.39 50 ALA G C 1
ATOM 9976 O O . ALA E 1 50 ? 138.806 279.242 146.309 1.00 33.21 50 ALA G O 1
ATOM 9978 N N . ALA E 1 51 ? 140.094 280.961 145.541 1.00 28.23 51 ALA G N 1
ATOM 9979 C CA . ALA E 1 51 ? 138.954 281.905 145.439 1.00 23.18 51 ALA G CA 1
ATOM 9980 C C . ALA E 1 51 ? 138.210 281.712 144.115 1.00 29.50 51 ALA G C 1
ATOM 9981 O O . ALA E 1 51 ? 138.884 281.539 143.079 1.00 32.13 51 ALA G O 1
ATOM 9983 N N . PHE E 1 52 ? 136.873 281.742 144.150 1.00 29.90 52 PHE G N 1
ATOM 9984 C CA . PHE E 1 52 ? 136.065 281.624 142.907 1.00 25.67 52 PHE G CA 1
ATOM 9985 C C . PHE E 1 52 ? 134.956 282.681 142.914 1.00 29.88 52 PHE G C 1
ATOM 9986 O O . PHE E 1 52 ? 134.444 283.013 144.001 1.00 28.18 52 PHE G O 1
ATOM 9994 N N . TRP E 1 53 ? 134.585 283.179 141.731 1.00 32.15 53 TRP G N 1
ATOM 9995 C CA . TRP E 1 53 ? 133.540 284.234 141.634 1.00 25.85 53 TRP G CA 1
ATOM 9996 C C . TRP E 1 53 ? 132.232 283.731 142.252 1.00 28.69 53 TRP G C 1
ATOM 9997 O O . TRP E 1 53 ? 131.865 282.568 141.996 1.00 31.85 53 TRP G O 1
ATOM 10008 N N . ALA E 1 54 ? 131.553 284.583 143.024 1.00 33.14 54 ALA G N 1
ATOM 10009 C CA . ALA E 1 54 ? 130.303 284.171 143.702 1.00 27.05 54 ALA G CA 1
ATOM 10010 C C . ALA E 1 54 ? 129.106 284.342 142.763 1.00 32.79 54 ALA G C 1
ATOM 10011 O O . ALA E 1 54 ? 129.271 284.975 141.701 1.00 40.86 54 ALA G O 1
ATOM 10013 N N . LYS E 1 55 ? 127.947 283.800 143.146 1.00 38.02 55 LYS G N 1
ATOM 10014 C CA . LYS E 1 55 ? 126.738 283.937 142.347 1.00 38.55 55 LYS G CA 1
ATOM 10015 C C . LYS E 1 55 ? 126.016 285.214 142.753 1.00 42.38 55 LYS G C 1
ATOM 10016 O O . LYS E 1 55 ? 125.776 285.445 143.942 1.00 47.01 55 LYS G O 1
ATOM 10022 N N . ILE E 1 56 ? 125.685 286.041 141.769 1.00 33.75 56 ILE G N 1
ATOM 10023 C CA . ILE E 1 56 ? 124.926 287.261 142.024 1.00 36.65 56 ILE G CA 1
ATOM 10024 C C . ILE E 1 56 ? 123.478 286.868 142.291 1.00 41.97 56 ILE G C 1
ATOM 10025 O O . ILE E 1 56 ? 122.820 286.268 141.433 1.00 46.23 56 ILE G O 1
ATOM 10030 N N . GLN E 1 57 ? 122.978 287.205 143.479 1.00 42.86 57 GLN G N 1
ATOM 10031 C CA . GLN E 1 57 ? 121.666 286.716 143.889 1.00 48.84 57 GLN G CA 1
ATOM 10032 C C . GLN E 1 57 ? 120.553 287.327 143.046 1.00 51.99 57 GLN G C 1
ATOM 10033 O O . GLN E 1 57 ? 119.659 286.616 142.569 1.00 49.77 57 GLN G O 1
ATOM 10039 N N . GLY E 1 58 ? 120.614 288.647 142.845 1.00 42.77 58 GLY G N 1
ATOM 10040 C CA . GLY E 1 58 ? 119.570 289.336 142.062 1.00 39.37 58 GLY G CA 1
ATOM 10041 C C . GLY E 1 58 ? 120.103 289.869 140.744 1.00 41.11 58 GLY G C 1
ATOM 10042 O O . GLY E 1 58 ? 119.827 291.043 140.433 1.00 40.47 58 GLY G O 1
ATOM 10043 N N . LEU E 1 59 ? 120.832 289.039 139.992 1.00 39.25 59 LEU G N 1
ATOM 10044 C CA . LEU E 1 59 ? 121.402 289.472 138.687 1.00 39.12 59 LEU G CA 1
ATOM 10045 C C . LEU E 1 59 ? 120.259 289.817 137.726 1.00 39.28 59 LEU G C 1
ATOM 10046 O O . LEU E 1 59 ? 120.405 290.794 136.967 1.00 45.53 59 LEU G O 1
ATOM 10051 N N . VAL E 1 60 ? 119.161 289.058 137.785 1.00 37.03 60 VAL G N 1
ATOM 10052 C CA . VAL E 1 60 ? 117.970 289.345 136.932 1.00 34.89 60 VAL G CA 1
ATOM 10053 C C . VAL E 1 60 ? 116.873 289.939 137.821 1.00 35.95 60 VAL G C 1
ATOM 10054 O O . VAL E 1 60 ? 116.599 289.355 138.888 1.00 39.01 60 VAL G O 1
ATOM 10058 N N . ARG E 1 61 ? 116.296 291.077 137.426 1.00 32.23 61 ARG G N 1
ATOM 10059 C CA . ARG E 1 61 ? 115.296 291.754 138.296 1.00 33.43 61 ARG G CA 1
ATOM 10060 C C . ARG E 1 61 ? 114.085 292.188 137.468 1.00 36.65 61 ARG G C 1
ATOM 10061 O O . ARG E 1 61 ? 114.263 292.478 136.269 1.00 40.13 61 ARG G O 1
ATOM 10069 N N . PRO E 1 62 ? 112.864 292.240 138.044 1.00 35.61 62 PRO G N 1
ATOM 10070 C CA . PRO E 1 62 ? 111.698 292.746 137.317 1.00 34.40 62 PRO G CA 1
ATOM 10071 C C . PRO E 1 62 ? 111.950 294.210 136.935 1.00 37.65 62 PRO G C 1
ATOM 10072 O O . PRO E 1 62 ? 112.418 294.955 137.777 1.00 44.73 62 PRO G O 1
ATOM 10076 N N . ARG E 1 63 ? 111.639 294.583 135.692 1.00 34.23 63 ARG G N 1
ATOM 10077 C CA . ARG E 1 63 ? 111.915 295.968 135.224 1.00 33.72 63 ARG G CA 1
ATOM 10078 C C . ARG E 1 63 ? 110.624 296.595 134.691 1.00 37.94 63 ARG G C 1
ATOM 10079 O O . ARG E 1 63 ? 109.894 295.903 133.956 1.00 41.29 63 ARG G O 1
ATOM 10087 N N . ASP E 1 64 ? 110.355 297.851 135.062 1.00 48.68 64 ASP G N 1
ATOM 10088 C CA . ASP E 1 64 ? 109.152 298.566 134.560 1.00 48.36 64 ASP G CA 1
ATOM 10089 C C . ASP E 1 64 ? 109.589 299.584 133.501 1.00 51.98 64 ASP G C 1
ATOM 10090 O O . ASP E 1 64 ? 110.164 300.622 133.880 1.00 51.38 64 ASP G O 1
ATOM 10095 N N . PRO E 1 65 ? 109.348 299.326 132.197 1.00 52.76 65 PRO G N 1
ATOM 10096 C CA . PRO E 1 65 ? 109.741 300.252 131.134 1.00 49.93 65 PRO G CA 1
ATOM 10097 C C . PRO E 1 65 ? 108.981 301.579 131.273 1.00 50.15 65 PRO G C 1
ATOM 10098 O O . PRO E 1 65 ? 109.571 302.614 131.022 1.00 51.42 65 PRO G O 1
ATOM 10102 N N . TYR E 1 66 ? 107.708 301.514 131.674 1.00 53.77 66 TYR G N 1
ATOM 10103 C CA . TYR E 1 66 ? 106.886 302.739 131.856 1.00 55.01 66 TYR G CA 1
ATOM 10104 C C . TYR E 1 66 ? 107.515 303.617 132.944 1.00 55.57 66 TYR G C 1
ATOM 10105 O O . TYR E 1 66 ? 107.539 304.851 132.775 1.00 53.89 66 TYR G O 1
ATOM 10114 N N . SER E 1 67 ? 108.007 302.995 134.019 1.00 65.30 67 SER G N 1
ATOM 10115 C CA . SER E 1 67 ? 108.632 303.756 135.133 1.00 65.95 67 SER G CA 1
ATOM 10116 C C . SER E 1 67 ? 110.114 304.007 134.832 1.00 65.19 67 SER G C 1
ATOM 10117 O O . SER E 1 67 ? 110.586 303.552 133.772 1.00 64.67 67 SER G O 1
ATOM 10120 N N . ASN E 1 68 ? 110.811 304.704 135.733 1.00 79.69 68 ASN G N 1
ATOM 10121 C CA . ASN E 1 68 ? 112.263 304.973 135.546 1.00 80.38 68 ASN G CA 1
ATOM 10122 C C . ASN E 1 68 ? 112.899 305.155 136.928 1.00 81.65 68 ASN G C 1
ATOM 10123 O O . ASN E 1 68 ? 113.685 306.106 137.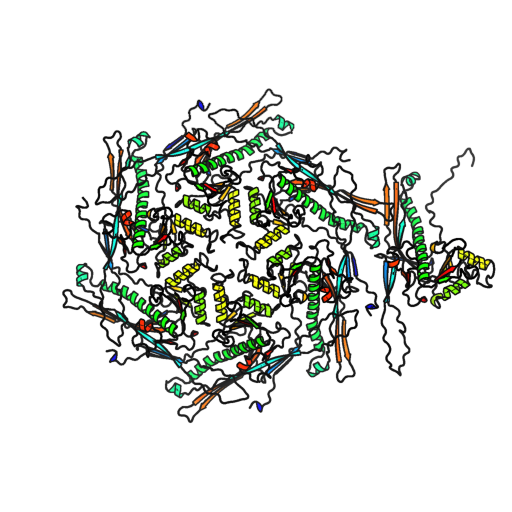098 1.00 81.69 68 ASN G O 1
ATOM 10128 N N . ALA E 1 69 ? 112.550 304.282 137.878 1.00 84.38 69 ALA G N 1
ATOM 10129 C CA . ALA E 1 69 ? 113.096 304.380 139.253 1.00 83.84 69 ALA G CA 1
ATOM 10130 C C . ALA E 1 69 ? 114.532 303.848 139.277 1.00 83.64 69 ALA G C 1
ATOM 10131 O O . ALA E 1 69 ? 114.842 302.940 138.481 1.00 85.80 69 ALA G O 1
ATOM 10133 N N . ASP E 1 70 ? 115.369 304.395 140.163 1.00 84.60 70 ASP G N 1
ATOM 10134 C CA . ASP E 1 70 ? 116.775 303.931 140.284 1.00 84.55 70 ASP G CA 1
ATOM 10135 C C . ASP E 1 70 ? 116.803 302.559 140.962 1.00 83.90 70 ASP G C 1
ATOM 10136 O O . ASP E 1 70 ? 116.031 302.361 141.920 1.00 84.94 70 ASP G O 1
ATOM 10141 N N . VAL E 1 71 ? 117.657 301.651 140.482 1.00 87.48 71 VAL G N 1
ATOM 10142 C CA . VAL E 1 71 ? 117.806 300.320 141.142 1.00 90.74 71 VAL G CA 1
ATOM 10143 C C . VAL E 1 71 ? 119.169 300.291 141.841 1.00 89.22 71 VAL G C 1
ATOM 10144 O O . VAL E 1 71 ? 120.147 300.778 141.241 1.00 89.14 71 VAL G O 1
ATOM 10148 N N . ALA E 1 72 ? 119.226 299.754 143.063 1.00 76.90 72 ALA G N 1
ATOM 10149 C CA . ALA E 1 72 ? 120.489 299.761 143.839 1.00 77.73 72 ALA G CA 1
ATOM 10150 C C . ALA E 1 72 ? 121.626 299.165 143.002 1.00 81.06 72 ALA G C 1
ATOM 10151 O O . ALA E 1 72 ? 121.442 298.060 142.454 1.00 82.45 72 ALA G O 1
ATOM 10153 N N . ALA E 1 73 ? 122.758 299.872 142.921 1.00 68.24 73 ALA G N 1
ATOM 10154 C CA . ALA E 1 73 ? 123.930 299.351 142.178 1.00 64.85 73 ALA G CA 1
ATOM 10155 C C . ALA E 1 73 ? 124.364 298.022 142.804 1.00 62.50 73 ALA G C 1
ATOM 10156 O O . ALA E 1 73 ? 124.337 297.918 144.046 1.00 67.02 73 ALA G O 1
ATOM 10158 N N . LYS E 1 74 ? 124.751 297.049 141.976 1.00 54.99 74 LYS G N 1
ATOM 10159 C CA . LYS E 1 74 ? 125.113 295.708 142.506 1.00 53.71 74 LYS G CA 1
ATOM 10160 C C . LYS E 1 74 ? 126.611 295.472 142.288 1.00 55.01 74 LYS G C 1
ATOM 10161 O O . LYS E 1 74 ? 127.175 296.108 141.382 1.00 59.69 74 LYS G O 1
ATOM 10167 N N . ASP E 1 75 ? 127.228 294.607 143.097 1.00 52.62 75 ASP G N 1
ATOM 10168 C CA . ASP E 1 75 ? 128.639 294.286 142.926 1.00 53.30 75 ASP G CA 1
ATOM 10169 C C . ASP E 1 75 ? 128.826 292.776 142.945 1.00 54.40 75 ASP G C 1
ATOM 10170 O O . ASP E 1 75 ? 127.964 292.042 143.436 1.00 57.36 75 ASP G O 1
ATOM 10175 N N . LEU E 1 76 ? 129.938 292.311 142.385 1.00 44.60 76 LEU G N 1
ATOM 10176 C CA . LEU E 1 76 ? 130.255 290.892 142.377 1.00 46.95 76 LEU G CA 1
ATOM 10177 C C . LEU E 1 76 ? 131.390 290.619 143.353 1.00 42.71 76 LEU G C 1
ATOM 10178 O O . LEU E 1 76 ? 132.406 291.317 143.347 1.00 40.03 76 LEU G O 1
ATOM 10183 N N . ARG E 1 77 ? 131.197 289.624 144.206 1.00 44.55 77 ARG G N 1
ATOM 10184 C CA . ARG E 1 77 ? 132.141 289.277 145.252 1.00 39.91 77 ARG G CA 1
ATOM 10185 C C . ARG E 1 77 ? 132.771 287.923 144.950 1.00 37.75 77 ARG G C 1
ATOM 10186 O O . ARG E 1 77 ? 132.424 287.244 143.982 1.00 41.26 77 ARG G O 1
ATOM 10194 N N . GLN E 1 78 ? 133.774 287.536 145.744 1.00 31.50 78 GLN G N 1
ATOM 10195 C CA . GLN E 1 78 ? 134.497 286.277 145.415 1.00 30.05 78 GLN G CA 1
ATOM 10196 C C . GLN E 1 78 ? 134.546 285.358 146.641 1.00 35.44 78 GLN G C 1
ATOM 10197 O O . GLN E 1 78 ? 135.127 285.769 147.664 1.00 36.35 78 GLN G O 1
ATOM 10203 N N . LEU E 1 79 ? 133.962 284.161 146.530 1.00 30.34 79 LEU G N 1
ATOM 10204 C CA . LEU E 1 79 ? 134.000 283.180 147.645 1.00 25.54 79 LEU G CA 1
ATOM 10205 C C . LEU E 1 79 ? 135.300 282.377 147.545 1.00 30.53 79 LEU G C 1
ATOM 10206 O O . LEU E 1 79 ? 135.784 282.184 146.414 1.00 35.70 79 LEU G O 1
ATOM 10211 N N . VAL E 1 80 ? 135.849 281.936 148.681 1.00 26.28 80 VAL G N 1
ATOM 10212 C CA . VAL E 1 80 ? 137.158 281.216 148.667 1.00 29.18 80 VAL G CA 1
ATOM 10213 C C . VAL E 1 80 ? 136.970 279.820 149.268 1.00 26.13 80 VAL G C 1
ATOM 10214 O O . VAL E 1 80 ? 136.233 279.705 150.264 1.00 27.12 80 VAL G O 1
ATOM 10218 N N . ASP E 1 81 ? 137.598 278.803 148.671 1.00 31.15 81 ASP G N 1
ATOM 10219 C CA . ASP E 1 81 ? 137.534 277.429 149.239 1.00 28.80 81 ASP G CA 1
ATOM 10220 C C . ASP E 1 81 ? 138.691 277.272 150.230 1.00 37.29 81 ASP G C 1
ATOM 10221 O O . ASP E 1 81 ? 139.391 278.270 150.473 1.00 42.26 81 ASP G O 1
ATOM 10226 N N . ASN E 1 82 ? 138.873 276.071 150.785 1.00 33.07 82 ASN G N 1
ATOM 10227 C CA . ASN E 1 82 ? 139.942 275.862 151.798 1.00 26.49 82 ASN G CA 1
ATOM 10228 C C . ASN E 1 82 ? 140.291 274.374 151.899 1.00 32.01 82 ASN G C 1
ATOM 10229 O O . ASN E 1 82 ? 139.356 273.549 151.897 1.00 33.08 82 ASN G O 1
ATOM 10234 N N . THR E 1 83 ? 141.585 274.052 151.989 1.00 23.12 83 THR G N 1
ATOM 10235 C CA . THR E 1 83 ? 142.010 272.639 152.182 1.00 13.45 83 THR G CA 1
ATOM 10236 C C . THR E 1 83 ? 142.884 272.583 153.439 1.00 20.49 83 THR G C 1
ATOM 10237 O O . THR E 1 83 ? 144.090 272.876 153.326 1.00 30.17 83 THR G O 1
ATOM 10241 N N . ILE E 1 84 ? 142.292 272.257 154.591 1.00 21.34 84 ILE G N 1
ATOM 10242 C CA . ILE E 1 84 ? 143.057 272.274 155.876 1.00 17.51 84 ILE G CA 1
ATOM 10243 C C . ILE E 1 84 ? 144.096 271.147 155.872 1.00 14.52 84 ILE G C 1
ATOM 10244 O O . ILE E 1 84 ? 143.779 270.052 155.370 1.00 18.27 84 ILE G O 1
ATOM 10249 N N . LYS E 1 85 ? 145.293 271.416 156.402 1.00 13.07 85 LYS G N 1
ATOM 10250 C CA . LYS E 1 85 ? 146.360 270.384 156.479 1.00 10.69 85 LYS G CA 1
ATOM 10251 C C . LYS E 1 85 ? 146.242 269.638 157.811 1.00 16.08 85 LYS G C 1
ATOM 10252 O O . LYS E 1 85 ? 146.036 270.307 158.844 1.00 21.44 85 LYS G O 1
ATOM 10258 N N . VAL E 1 86 ? 146.365 268.307 157.785 1.00 20.32 86 VAL G N 1
ATOM 10259 C CA . VAL E 1 86 ? 146.244 267.486 159.028 1.00 14.78 86 VAL G CA 1
ATOM 10260 C C . VAL E 1 86 ? 147.597 266.837 159.331 1.00 14.68 86 VAL G C 1
ATOM 10261 O O . VAL E 1 86 ? 148.135 266.158 158.437 1.00 23.05 86 VAL G O 1
ATOM 10265 N N . ALA E 1 87 ? 148.121 267.043 160.544 1.00 8.37 87 ALA G N 1
ATOM 10266 C CA . ALA E 1 87 ? 149.402 266.471 160.925 1.00 6.86 87 ALA G CA 1
ATOM 10267 C C . ALA E 1 87 ? 149.176 265.199 161.728 1.00 13.42 87 ALA G C 1
ATOM 10268 O O . ALA E 1 87 ? 148.510 265.223 162.765 1.00 23.79 87 ALA G O 1
ATOM 10270 N N . SER E 1 88 ? 149.728 264.092 161.245 1.00 8.59 88 SER G N 1
ATOM 10271 C CA . SER E 1 88 ? 149.618 262.803 161.907 1.00 5.72 88 SER G CA 1
ATOM 10272 C C . SER E 1 88 ? 151.000 262.313 162.310 1.00 17.43 88 SER G C 1
ATOM 10273 O O . SER E 1 88 ? 152.025 262.817 161.853 1.00 28.57 88 SER G O 1
ATOM 10276 N N . GLY E 1 89 ? 151.017 261.311 163.177 1.00 13.98 89 GLY G N 1
ATOM 10277 C CA . GLY E 1 89 ? 152.267 260.761 163.633 1.00 12.52 89 GLY G CA 1
ATOM 10278 C C . GLY E 1 89 ? 152.066 259.434 164.325 1.00 12.43 89 GLY G C 1
ATOM 10279 O O . GLY E 1 89 ? 150.975 258.865 164.321 1.00 18.30 89 GLY G O 1
ATOM 10280 N N . THR E 1 90 ? 153.145 258.952 164.927 1.00 14.62 90 THR G N 1
ATOM 10281 C CA . THR E 1 90 ? 153.176 257.682 165.622 1.00 10.42 90 THR G CA 1
ATOM 10282 C C . THR E 1 90 ? 153.788 257.890 166.999 1.00 16.80 90 THR G C 1
ATOM 10283 O O . THR E 1 90 ? 154.831 258.540 167.118 1.00 25.07 90 THR G O 1
ATOM 10287 N N . PRO E 1 91 ? 153.166 257.371 168.053 1.00 18.60 91 PRO G N 1
ATOM 10288 C CA . PRO E 1 91 ? 153.748 257.496 169.385 1.00 19.54 91 PRO G CA 1
ATOM 10289 C C . PRO E 1 91 ? 155.072 256.761 169.450 1.00 23.69 91 PRO G C 1
ATOM 10290 O O . PRO E 1 91 ? 155.313 255.842 168.655 1.00 27.84 91 PRO G O 1
ATOM 10294 N N . PRO E 1 92 ? 155.998 257.113 170.378 1.00 13.25 92 PRO G N 1
ATOM 10295 C CA . PRO E 1 92 ? 157.249 256.364 170.525 1.00 12.48 92 PRO G CA 1
ATOM 10296 C C . PRO E 1 92 ? 156.980 254.866 170.719 1.00 18.84 92 PRO G C 1
ATOM 10297 O O . PRO E 1 92 ? 156.355 254.512 171.699 1.00 23.37 92 PRO G O 1
ATOM 10301 N N . ILE E 1 93 ? 157.449 254.033 169.786 1.00 9.91 93 ILE G N 1
ATOM 10302 C CA . ILE E 1 93 ? 157.284 252.556 169.932 1.00 11.47 93 ILE G CA 1
ATOM 10303 C C . ILE E 1 93 ? 158.586 251.980 170.493 1.00 14.43 93 ILE G C 1
ATOM 10304 O O . ILE E 1 93 ? 159.612 252.056 169.793 1.00 23.20 93 ILE G O 1
ATOM 10309 N N . ASN E 1 94 ? 158.536 251.423 171.706 1.00 10.43 94 ASN G N 1
ATOM 10310 C CA . ASN E 1 94 ? 159.752 250.858 172.352 1.00 12.90 94 ASN G CA 1
ATOM 10311 C C . ASN E 1 94 ? 160.203 249.608 171.590 1.00 17.69 94 ASN G C 1
ATOM 10312 O O . ASN E 1 94 ? 159.366 248.705 171.395 1.00 18.48 94 ASN G O 1
ATOM 10317 N N . ILE E 1 95 ? 161.476 249.561 171.182 1.00 19.36 95 ILE G N 1
ATOM 10318 C CA . ILE E 1 95 ? 162.024 248.365 170.474 1.00 16.92 95 ILE G CA 1
ATOM 10319 C C . ILE E 1 95 ? 163.330 247.945 171.160 1.00 22.63 95 ILE G C 1
ATOM 10320 O O . ILE E 1 95 ? 164.393 248.075 170.527 1.00 24.74 95 ILE G O 1
ATOM 10325 N N . PRO E 1 96 ? 163.311 247.445 172.415 1.00 20.05 96 PRO G N 1
ATOM 10326 C CA . PRO E 1 96 ? 164.533 246.971 173.065 1.00 17.90 96 PRO G CA 1
ATOM 10327 C C . PRO E 1 96 ? 165.104 245.769 172.302 1.00 24.69 96 PRO G C 1
ATOM 10328 O O . PRO E 1 96 ? 164.358 244.858 172.018 1.00 24.50 96 PRO G O 1
ATOM 10332 N N . PRO E 1 97 ? 166.408 245.750 171.950 1.00 20.30 97 PRO G N 1
ATOM 10333 C CA . PRO E 1 97 ? 167.007 244.584 171.296 1.00 16.88 97 PRO G CA 1
ATOM 10334 C C . PRO E 1 97 ? 167.020 243.379 172.246 1.00 18.95 97 PRO G C 1
ATOM 10335 O O . PRO E 1 97 ? 166.943 242.264 171.764 1.00 24.42 97 PRO G O 1
ATOM 10339 N N . SER E 1 98 ? 167.085 243.628 173.557 1.00 19.19 98 SER G N 1
ATOM 10340 C CA . SER E 1 98 ? 167.187 242.526 174.551 1.00 15.38 98 SER G CA 1
ATOM 10341 C C . SER E 1 98 ? 166.037 241.524 174.393 1.00 20.97 98 SER G C 1
ATOM 10342 O O . SER E 1 98 ? 166.321 240.313 174.393 1.00 25.67 98 SER G O 1
ATOM 10345 N N . MET E 1 99 ? 164.794 242.000 174.266 1.00 24.46 99 MET G N 1
ATOM 10346 C CA . MET E 1 99 ? 163.639 241.060 174.215 1.00 20.33 99 MET G CA 1
ATOM 10347 C C . MET E 1 99 ? 163.801 240.113 173.020 1.00 19.08 99 MET G C 1
ATOM 10348 O O . MET E 1 99 ? 163.675 238.887 173.219 1.00 25.98 99 MET G O 1
ATOM 10353 N N . LEU E 1 100 ? 164.089 240.659 171.834 1.00 18.32 100 LEU G N 1
ATOM 10354 C CA . LEU E 1 100 ? 164.222 239.820 170.614 1.00 13.76 100 LEU G CA 1
ATOM 10355 C C . LEU E 1 100 ? 165.415 238.875 170.781 1.00 14.43 100 LEU G C 1
ATOM 10356 O O . LEU E 1 100 ? 165.285 237.693 170.419 1.00 20.21 100 LEU G O 1
ATOM 10361 N N . ARG E 1 101 ? 166.525 239.382 171.325 1.00 13.18 101 ARG G N 1
ATOM 10362 C CA . ARG E 1 101 ? 167.742 238.550 171.524 1.00 10.78 101 ARG G CA 1
ATOM 10363 C C . ARG E 1 101 ? 167.434 237.415 172.506 1.00 16.50 101 ARG G C 1
ATOM 10364 O O . ARG E 1 101 ? 167.924 236.293 172.279 1.00 20.16 101 ARG G O 1
ATOM 10372 N N . TRP E 1 102 ? 166.651 237.702 173.549 1.00 12.70 102 TRP G N 1
ATOM 10373 C CA . TRP E 1 102 ? 166.293 236.667 174.554 1.00 4.40 102 TRP G CA 1
ATOM 10374 C C . TRP E 1 102 ? 165.552 235.522 173.856 1.00 13.78 102 TRP G C 1
ATOM 10375 O O . TRP E 1 102 ? 165.777 234.356 174.232 1.00 20.49 102 TRP G O 1
ATOM 10386 N N . ILE E 1 103 ? 164.703 235.850 172.878 1.00 18.01 103 ILE G N 1
ATOM 10387 C CA . ILE E 1 103 ? 163.946 234.806 172.125 1.00 10.03 103 ILE G CA 1
ATOM 10388 C C . ILE E 1 103 ? 164.650 234.544 170.789 1.00 13.13 103 ILE G C 1
ATOM 10389 O O . ILE E 1 103 ? 163.980 234.045 169.863 1.00 21.02 103 ILE G O 1
ATOM 10394 N N . GLN E 1 104 ? 165.945 234.867 170.697 1.00 12.70 104 GLN G N 1
ATOM 10395 C CA . GLN E 1 104 ? 166.731 234.587 169.462 1.00 12.31 104 GLN G CA 1
ATOM 10396 C C . GLN E 1 104 ? 166.003 235.155 168.239 1.00 18.87 104 GLN G C 1
ATOM 10397 O O . GLN E 1 104 ? 165.779 234.388 167.281 1.00 25.21 104 GLN G O 1
ATOM 10403 N N . LYS E 1 105 ? 165.654 236.443 168.272 1.00 20.49 105 LYS G N 1
ATOM 10404 C CA . LYS E 1 105 ? 164.994 237.099 167.111 1.00 15.11 105 LYS G CA 1
ATOM 10405 C C . LYS E 1 105 ? 165.849 238.287 166.664 1.00 26.09 105 LYS G C 1
ATOM 10406 O O . LYS E 1 105 ? 166.388 238.983 167.546 1.00 26.70 105 LYS G O 1
ATOM 10412 N N . ASN E 1 106 ? 165.975 238.500 165.352 1.00 33.18 106 ASN G N 1
ATOM 10413 C CA . ASN E 1 106 ? 166.734 239.671 164.837 1.00 27.37 106 ASN G CA 1
ATOM 10414 C C . ASN E 1 106 ? 166.069 240.946 165.365 1.00 34.20 106 ASN G C 1
ATOM 10415 O O . ASN E 1 106 ? 164.912 241.208 164.993 1.00 38.21 106 ASN G O 1
ATOM 10420 N N . PRO E 1 107 ? 166.745 241.741 166.221 1.00 32.81 107 PRO G N 1
ATOM 10421 C CA . PRO E 1 107 ? 166.150 242.955 166.791 1.00 35.66 107 PRO G CA 1
ATOM 10422 C C . PRO E 1 107 ? 165.524 243.865 165.723 1.00 34.82 107 PRO G C 1
ATOM 10423 O O . PRO E 1 107 ? 164.606 244.592 166.053 1.00 40.63 107 PRO G O 1
ATOM 10427 N N . GLN E 1 108 ? 166.029 243.806 164.486 1.00 31.49 108 GLN G N 1
ATOM 10428 C CA . GLN E 1 108 ? 165.525 244.696 163.404 1.00 33.20 108 GLN G CA 1
ATOM 10429 C C . GLN E 1 108 ? 164.181 244.181 162.877 1.00 37.61 108 GLN G C 1
ATOM 10430 O O . GLN E 1 108 ? 163.477 244.964 162.208 1.00 44.16 108 GLN G O 1
ATOM 10436 N N . GLU E 1 109 ? 163.837 242.922 163.167 1.00 35.87 109 GLU G N 1
ATOM 10437 C CA . GLU E 1 109 ? 162.573 242.324 162.653 1.00 32.97 109 GLU G CA 1
ATOM 10438 C C . GLU E 1 109 ? 161.369 243.100 163.199 1.00 36.72 109 GLU G C 1
ATOM 10439 O O . GLU E 1 109 ? 160.331 243.130 162.516 1.00 42.58 109 GLU G O 1
ATOM 10445 N N . ALA E 1 110 ? 161.506 243.694 164.390 1.00 32.32 110 ALA G N 1
ATOM 10446 C CA . ALA E 1 110 ? 160.387 244.450 165.000 1.00 35.84 110 ALA G CA 1
ATOM 10447 C C . ALA E 1 110 ? 159.960 245.581 164.060 1.00 34.05 110 ALA G C 1
ATOM 10448 O O . ALA E 1 110 ? 158.743 245.772 163.883 1.00 35.09 110 ALA G O 1
ATOM 10450 N N . GLY E 1 111 ? 160.926 246.297 163.477 1.00 27.65 111 GLY G N 1
ATOM 10451 C CA . GLY E 1 111 ? 160.602 247.377 162.524 1.00 29.97 111 GLY G CA 1
ATOM 10452 C C . GLY E 1 111 ? 159.639 246.898 161.451 1.00 30.64 111 GLY G C 1
ATOM 10453 O O . GLY E 1 111 ? 158.692 247.641 161.138 1.00 36.19 111 GLY G O 1
ATOM 10454 N N . ALA E 1 112 ? 159.870 245.698 160.909 1.00 23.78 112 ALA G N 1
ATOM 10455 C CA . ALA E 1 112 ? 159.004 245.150 159.869 1.00 26.92 112 ALA G CA 1
ATOM 10456 C C . ALA E 1 112 ? 157.547 245.108 160.318 1.00 31.44 112 ALA G C 1
ATOM 10457 O O . ALA E 1 112 ? 156.642 245.472 159.549 1.00 37.90 112 ALA G O 1
ATOM 10459 N N . VAL E 1 113 ? 157.309 244.591 161.528 1.00 26.35 113 VAL G N 1
ATOM 10460 C CA . VAL E 1 113 ? 155.903 244.427 162.007 1.00 28.92 113 VAL G CA 1
ATOM 10461 C C . VAL E 1 113 ? 155.277 245.816 162.164 1.00 29.00 113 VAL G C 1
ATOM 10462 O O . VAL E 1 113 ? 154.073 245.955 161.876 1.00 37.13 113 VAL G O 1
ATOM 10466 N N . ILE E 1 114 ? 156.072 246.805 162.583 1.00 21.85 114 ILE G N 1
ATOM 10467 C CA . ILE E 1 114 ? 155.552 248.200 162.686 1.00 19.61 114 ILE G CA 1
ATOM 10468 C C . ILE E 1 114 ? 155.199 248.670 161.273 1.00 24.66 114 ILE G C 1
ATOM 10469 O O . ILE E 1 114 ? 154.065 249.140 161.079 1.00 32.95 114 ILE G O 1
ATOM 10474 N N . GLY E 1 115 ? 156.129 248.511 160.327 1.00 20.60 115 GLY G N 1
ATOM 10475 C CA . GLY E 1 115 ? 155.881 248.925 158.933 1.00 22.08 115 GLY G CA 1
ATOM 10476 C C . GLY E 1 115 ? 154.555 248.390 158.423 1.00 28.85 115 GLY G C 1
ATOM 10477 O O . GLY E 1 115 ? 153.744 249.198 157.928 1.00 36.44 115 GLY G O 1
ATOM 10478 N N . GLN E 1 116 ? 154.343 247.074 158.542 1.00 20.56 116 GLN G N 1
ATOM 10479 C CA . GLN E 1 116 ? 153.086 246.435 158.071 1.00 27.40 116 GLN G CA 1
ATOM 10480 C C . GLN E 1 116 ? 151.884 247.145 158.696 1.00 32.72 116 GLN G C 1
ATOM 10481 O O . GLN E 1 116 ? 151.069 247.708 157.941 1.00 37.52 116 GLN G O 1
ATOM 10487 N N . GLN E 1 117 ? 151.784 247.110 160.028 1.00 25.77 117 GLN G N 1
ATOM 10488 C CA . GLN E 1 117 ? 150.619 247.721 160.722 1.00 25.39 117 GLN G CA 1
ATOM 10489 C C . GLN E 1 117 ? 150.553 249.213 160.381 1.00 27.44 117 GLN G C 1
ATOM 10490 O O . GLN E 1 117 ? 149.433 249.723 160.188 1.00 39.35 117 GLN G O 1
ATOM 10496 N N . LEU E 1 118 ? 151.710 249.879 160.312 1.00 18.70 118 LEU G N 1
ATOM 10497 C CA . LEU E 1 118 ? 151.738 251.337 160.018 1.00 21.48 118 LEU G CA 1
ATOM 10498 C C . LEU E 1 118 ? 151.004 251.593 158.696 1.00 23.91 118 LEU G C 1
ATOM 10499 O O . LEU E 1 118 ? 150.056 252.401 158.704 1.00 33.70 118 LEU G O 1
ATOM 10504 N N . ALA E 1 119 ? 151.417 250.923 157.616 1.00 19.35 119 ALA G N 1
ATOM 10505 C CA . ALA E 1 119 ? 150.718 251.105 156.349 1.00 20.19 119 ALA G CA 1
ATOM 10506 C C . ALA E 1 119 ? 149.214 250.979 156.550 1.00 28.06 119 ALA G C 1
ATOM 10507 O O . ALA E 1 119 ? 148.433 251.865 156.152 1.00 29.34 119 ALA G O 1
ATOM 10509 N N . GLY E 1 120 ? 148.796 249.904 157.226 1.00 32.90 120 GLY G N 1
ATOM 10510 C CA . GLY E 1 120 ? 147.368 249.703 157.438 1.00 25.81 120 GLY G CA 1
ATOM 10511 C C . GLY E 1 120 ? 146.716 250.838 158.207 1.00 26.42 120 GLY G C 1
ATOM 10512 O O . GLY E 1 120 ? 145.685 251.384 157.790 1.00 24.57 120 GLY G O 1
ATOM 10513 N N . ASP E 1 121 ? 147.323 251.236 159.327 1.00 19.94 121 ASP G N 1
ATOM 10514 C CA . ASP E 1 121 ? 146.676 252.201 160.203 1.00 22.44 121 ASP G CA 1
ATOM 10515 C C . ASP E 1 121 ? 146.794 253.617 159.650 1.00 25.06 121 ASP G C 1
ATOM 10516 O O . ASP E 1 121 ? 145.945 254.457 159.944 1.00 30.27 121 ASP G O 1
ATOM 10521 N N . THR E 1 122 ? 147.841 253.876 158.862 1.00 20.57 122 THR G N 1
ATOM 10522 C CA . THR E 1 122 ? 147.999 255.217 158.238 1.00 17.65 122 THR G CA 1
ATOM 10523 C C . THR E 1 122 ? 146.784 255.492 157.346 1.00 23.74 122 THR G C 1
ATOM 10524 O O . THR E 1 122 ? 146.107 256.513 157.573 1.00 28.39 122 THR G O 1
ATOM 10528 N N . MET E 1 123 ? 146.516 254.604 156.384 1.00 27.99 123 MET G N 1
ATOM 10529 C CA . MET E 1 123 ? 145.373 254.796 155.451 1.00 21.95 123 MET G CA 1
ATOM 10530 C C . MET E 1 123 ? 144.065 254.803 156.248 1.00 24.15 123 MET G C 1
ATOM 10531 O O . MET E 1 123 ? 143.225 255.686 155.988 1.00 24.30 123 MET G O 1
ATOM 10536 N N . GLN E 1 124 ? 143.906 253.857 157.178 1.00 27.35 124 GLN G N 1
ATOM 10537 C CA . GLN E 1 124 ? 142.689 253.829 158.031 1.00 25.26 124 GLN G CA 1
ATOM 10538 C C . GLN E 1 124 ? 142.484 255.215 158.642 1.00 17.77 124 GLN G C 1
ATOM 10539 O O . GLN E 1 124 ? 141.380 255.772 158.489 1.00 25.33 124 GLN G O 1
ATOM 10545 N N . ASP E 1 125 ? 143.516 255.744 159.303 1.00 22.12 125 ASP G N 1
ATOM 10546 C CA . ASP E 1 125 ? 143.393 257.044 159.949 1.00 22.36 125 ASP G CA 1
ATOM 10547 C C . ASP E 1 125 ? 142.986 258.115 158.955 1.00 19.72 125 ASP G C 1
ATOM 10548 O O . ASP E 1 125 ? 142.124 258.951 159.251 1.00 18.26 125 ASP G O 1
ATOM 10553 N N . MET E 1 126 ? 143.607 258.099 157.773 1.00 24.27 126 MET G N 1
ATOM 10554 C CA . MET E 1 126 ? 143.291 259.119 156.737 1.00 15.69 126 MET G CA 1
ATOM 10555 C C . MET E 1 126 ? 141.803 259.032 156.387 1.00 19.50 126 MET G C 1
ATOM 10556 O O . MET E 1 126 ? 141.131 260.081 156.408 1.00 18.77 126 MET G O 1
ATOM 10561 N N . LEU E 1 127 ? 141.314 257.826 156.082 1.00 26.15 127 LEU G N 1
ATOM 10562 C CA . LEU E 1 127 ? 139.890 257.653 155.684 1.00 15.14 127 LEU G CA 1
ATOM 10563 C C . LEU E 1 127 ? 138.979 258.067 156.845 1.00 15.94 127 LEU G C 1
ATOM 10564 O O . LEU E 1 127 ? 138.050 258.861 156.608 1.00 22.53 127 LEU G O 1
ATOM 10569 N N . ASN E 1 128 ? 139.242 257.546 158.046 1.00 18.55 128 ASN G N 1
ATOM 10570 C CA . ASN E 1 128 ? 138.379 257.853 159.218 1.00 14.95 128 ASN G CA 1
ATOM 10571 C C . ASN E 1 128 ? 138.296 259.374 159.389 1.00 19.37 128 ASN G C 1
ATOM 10572 O O . ASN E 1 128 ? 137.176 259.881 159.600 1.00 25.06 128 ASN G O 1
ATOM 10577 N N . ASN E 1 129 ? 139.432 260.068 159.289 1.00 23.89 129 ASN G N 1
ATOM 10578 C CA . ASN E 1 129 ? 139.427 261.520 159.402 1.00 16.45 129 ASN G CA 1
ATOM 10579 C C . ASN E 1 129 ? 138.639 262.161 158.269 1.00 16.93 129 ASN G C 1
ATOM 10580 O O . ASN E 1 129 ? 137.885 263.112 158.493 1.00 19.61 129 ASN G O 1
ATOM 10585 N N . GLY E 1 130 ? 138.794 261.651 157.046 1.00 17.17 130 GLY G N 1
ATOM 10586 C CA . GLY E 1 130 ? 138.003 262.170 155.940 1.00 13.88 130 GLY G CA 1
ATOM 10587 C C . GLY E 1 130 ? 136.514 261.971 156.144 1.00 14.86 130 GLY G C 1
ATOM 10588 O O . GLY E 1 130 ? 135.715 262.868 155.870 1.00 22.76 130 GLY G O 1
ATOM 10589 N N . LEU E 1 131 ? 136.120 260.792 156.630 1.00 17.44 131 LEU G N 1
ATOM 10590 C CA . LEU E 1 131 ? 134.704 260.526 156.877 1.00 16.41 131 LEU G CA 1
ATOM 10591 C C . LEU E 1 131 ? 134.150 261.425 157.977 1.00 17.93 131 LEU G C 1
ATOM 10592 O O . LEU E 1 131 ? 133.046 261.967 157.846 1.00 19.01 131 LEU G O 1
ATOM 10597 N N . ALA E 1 132 ? 134.901 261.593 159.069 1.00 18.59 132 ALA G N 1
ATOM 10598 C CA . ALA E 1 132 ? 134.453 262.469 160.145 1.00 13.78 132 ALA G CA 1
ATOM 10599 C C . ALA E 1 132 ? 134.336 263.913 159.673 1.00 20.34 132 ALA G C 1
ATOM 10600 O O . ALA E 1 132 ? 133.364 264.605 160.004 1.00 18.40 132 ALA G O 1
ATOM 10602 N N . ALA E 1 133 ? 135.313 264.380 158.894 1.00 16.97 133 ALA G N 1
ATOM 10603 C CA . ALA E 1 133 ? 135.259 265.736 158.364 1.00 8.69 133 ALA G CA 1
ATOM 10604 C C . ALA E 1 133 ? 134.066 265.920 157.441 1.00 17.14 133 ALA G C 1
ATOM 10605 O O . ALA E 1 133 ? 133.384 266.949 157.498 1.00 24.11 133 ALA G O 1
ATOM 10607 N N . GLY E 1 134 ? 133.799 264.936 156.579 1.00 23.22 134 GLY G N 1
ATOM 10608 C CA . GLY E 1 134 ? 132.650 265.036 155.694 1.00 16.16 134 GLY G CA 1
ATOM 10609 C C . GLY E 1 134 ? 131.335 265.078 156.445 1.00 14.77 134 GLY G C 1
ATOM 10610 O O . GLY E 1 134 ? 130.462 265.892 156.140 1.00 26.05 134 GLY G O 1
ATOM 10611 N N . LYS E 1 135 ? 131.185 264.184 157.425 1.00 13.84 135 LYS G N 1
ATOM 10612 C CA . LYS E 1 135 ? 129.940 264.162 158.239 1.00 14.48 135 LYS G CA 1
ATOM 10613 C C . LYS E 1 135 ? 129.744 265.539 158.882 1.00 19.52 135 LYS G C 1
ATOM 10614 O O . LYS E 1 135 ? 128.649 266.112 158.719 1.00 20.40 135 LYS G O 1
ATOM 10620 N N . ALA E 1 136 ? 130.772 266.048 159.566 1.00 25.65 136 ALA G N 1
ATOM 10621 C CA . ALA E 1 136 ? 130.664 267.353 160.259 1.00 18.76 136 ALA G CA 1
ATOM 10622 C C . ALA E 1 136 ? 130.327 268.453 159.248 1.00 21.73 136 ALA G C 1
ATOM 10623 O O . ALA E 1 136 ? 129.489 269.314 159.570 1.00 18.21 136 ALA G O 1
ATOM 10625 N N . ALA E 1 137 ? 130.961 268.421 158.072 1.00 24.47 137 ALA G N 1
ATOM 10626 C CA . ALA E 1 137 ? 130.725 269.466 157.049 1.00 12.98 137 ALA G CA 1
ATOM 10627 C C . ALA E 1 137 ? 129.250 269.458 156.638 1.00 20.29 137 ALA G C 1
ATOM 10628 O O . ALA E 1 137 ? 128.633 270.536 156.633 1.00 29.77 137 ALA G O 1
ATOM 10630 N N . PHE E 1 138 ? 128.707 268.276 156.325 1.00 20.51 138 PHE G N 1
ATOM 10631 C CA . PHE E 1 138 ? 127.292 268.174 155.880 1.00 15.37 138 PHE G CA 1
ATOM 10632 C C . PHE E 1 138 ? 126.382 268.620 157.027 1.00 19.79 138 PHE G C 1
ATOM 10633 O O . PHE E 1 138 ? 125.350 269.262 156.759 1.00 24.82 138 PHE G O 1
ATOM 10641 N N . THR E 1 139 ? 126.759 268.287 158.265 1.00 22.67 139 THR G N 1
ATOM 10642 C CA . THR E 1 139 ? 125.966 268.712 159.449 1.00 19.28 139 THR G CA 1
ATOM 10643 C C . THR E 1 139 ? 125.932 270.243 159.497 1.00 25.38 139 THR G C 1
ATOM 10644 O O . THR E 1 139 ? 124.834 270.802 159.677 1.00 27.74 139 THR G O 1
ATOM 10648 N N . ALA E 1 140 ? 127.091 270.888 159.325 1.00 27.04 140 ALA G N 1
ATOM 10649 C CA . ALA E 1 140 ? 127.151 272.369 159.316 1.00 21.32 140 ALA G CA 1
ATOM 10650 C C . ALA E 1 140 ? 126.349 272.898 158.122 1.00 23.13 140 ALA G C 1
ATOM 10651 O O . ALA E 1 140 ? 125.635 273.905 158.293 1.00 28.21 140 ALA G O 1
ATOM 10653 N N . GLY E 1 141 ? 126.464 272.242 156.965 1.00 26.90 141 GLY G N 1
ATOM 10654 C CA . GLY E 1 141 ? 125.741 272.681 155.757 1.00 21.04 141 GLY G CA 1
ATOM 10655 C C . GLY E 1 141 ? 124.251 272.405 155.859 1.00 26.14 141 GLY G C 1
ATOM 10656 O O . GLY E 1 141 ? 123.485 273.015 155.088 1.00 28.35 141 GLY G O 1
ATOM 10657 N N . GLY E 1 142 ? 123.853 271.521 156.780 1.00 27.38 142 GLY G N 1
ATOM 10658 C CA . GLY E 1 142 ? 122.426 271.184 156.951 1.00 25.79 142 GLY G CA 1
ATOM 10659 C C . GLY E 1 142 ? 122.009 270.027 156.062 1.00 30.84 142 GLY G C 1
ATOM 10660 O O . GLY E 1 142 ? 120.801 269.724 156.021 1.00 31.34 142 GLY G O 1
ATOM 10661 N N . ALA E 1 143 ? 122.969 269.397 155.377 1.00 26.68 143 ALA G N 1
ATOM 10662 C CA . ALA E 1 143 ? 122.665 268.235 154.508 1.00 22.53 143 ALA G CA 1
ATOM 10663 C C . ALA E 1 143 ? 122.613 266.963 155.359 1.00 25.97 143 ALA G C 1
ATOM 10664 O O . ALA E 1 143 ? 123.429 266.056 155.115 1.00 31.85 143 ALA G O 1
ATOM 10666 N N . VAL E 1 144 ? 121.690 266.907 156.326 1.00 26.45 144 VAL G N 1
ATOM 10667 C CA . VAL E 1 144 ? 121.593 265.729 157.239 1.00 31.33 144 VAL G CA 1
ATOM 10668 C C . VAL E 1 144 ? 120.123 265.330 157.392 1.00 32.09 144 VAL G C 1
ATOM 10669 O O . VAL E 1 144 ? 119.296 266.227 157.645 1.00 35.05 144 VAL G O 1
ATOM 10673 N N . HIS E 1 145 ? 119.819 264.036 157.259 1.00 33.57 145 HIS G N 1
ATOM 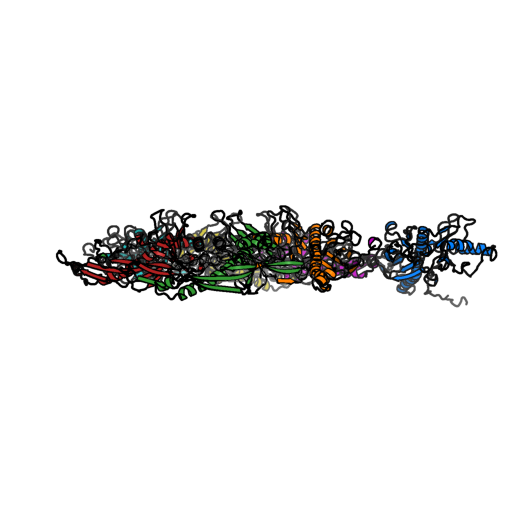10674 C CA . HIS E 1 145 ? 118.433 263.548 157.495 1.00 32.38 145 HIS G CA 1
ATOM 10675 C C . HIS E 1 145 ? 118.486 262.489 158.602 1.00 36.47 145 HIS G C 1
ATOM 10676 O O . HIS E 1 145 ? 119.412 261.652 158.584 1.00 38.64 145 HIS G O 1
ATOM 10683 N N . ASP E 1 146 ? 117.531 262.520 159.536 1.00 38.27 146 ASP G N 1
ATOM 10684 C CA . ASP E 1 146 ? 117.583 261.578 160.687 1.00 39.56 146 ASP G CA 1
ATOM 10685 C C . ASP E 1 146 ? 116.411 260.596 160.623 1.00 43.99 146 ASP G C 1
ATOM 10686 O O . ASP E 1 146 ? 115.259 261.059 160.509 1.00 46.46 146 ASP G O 1
ATOM 10691 N N . ILE E 1 147 ? 116.697 259.293 160.685 1.00 46.07 147 ILE G N 1
ATOM 10692 C CA . ILE E 1 147 ? 115.623 258.258 160.719 1.00 44.01 147 ILE G CA 1
ATOM 10693 C C . ILE E 1 147 ? 115.836 257.431 161.989 1.00 45.41 147 ILE G C 1
ATOM 10694 O O . ILE E 1 147 ? 116.534 256.404 161.913 1.00 54.79 147 ILE G O 1
ATOM 10699 N N . SER E 1 148 ? 115.302 257.892 163.123 1.00 42.64 148 SER G N 1
ATOM 10700 C CA . SER E 1 148 ? 115.501 257.180 164.413 1.00 47.10 148 SER G CA 1
ATOM 10701 C C . SER E 1 148 ? 114.184 257.166 165.196 1.00 52.10 148 SER G C 1
ATOM 10702 O O . SER E 1 148 ? 113.680 256.063 165.483 1.00 51.80 148 SER G O 1
ATOM 10705 N N . ALA E 1 149 ? 113.654 258.347 165.525 1.00 55.11 149 ALA G N 1
ATOM 10706 C CA . ALA E 1 149 ? 112.356 258.426 166.234 1.00 54.04 149 ALA G CA 1
ATOM 10707 C C . ALA E 1 149 ? 111.269 257.802 165.355 1.00 57.50 149 ALA G C 1
ATOM 10708 O O . ALA E 1 149 ? 110.377 257.127 165.907 1.00 59.41 149 ALA G O 1
ATOM 10710 N N . ALA E 1 150 ? 111.351 258.014 164.039 1.00 57.44 150 ALA G N 1
ATOM 10711 C CA . ALA E 1 150 ? 110.340 257.464 163.106 1.00 56.00 150 ALA G CA 1
ATOM 10712 C C . ALA E 1 150 ? 110.359 255.934 163.169 1.00 58.18 150 ALA G C 1
ATOM 10713 O O . ALA E 1 150 ? 111.412 255.343 162.861 1.00 59.07 150 ALA G O 1
ATOM 10715 N N . GLY E 1 151 ? 109.234 255.323 163.558 1.00 55.08 151 GLY G N 1
ATOM 10716 C CA . GLY E 1 151 ? 109.139 253.851 163.612 1.00 54.28 151 GLY G CA 1
ATOM 10717 C C . GLY E 1 151 ? 110.292 253.227 164.378 1.00 55.91 151 GLY G C 1
ATOM 10718 O O . GLY E 1 151 ? 110.635 253.747 165.459 1.00 54.07 151 GLY G O 1
ATOM 10719 N N . THR E 1 152 ? 110.869 252.146 163.840 1.00 50.63 152 THR G N 1
ATOM 10720 C CA . THR E 1 152 ? 111.996 251.448 164.511 1.00 51.92 152 THR G CA 1
ATOM 10721 C C . THR E 1 152 ? 113.245 252.333 164.486 1.00 52.27 152 THR G C 1
ATOM 10722 O O . THR E 1 152 ? 114.034 252.256 165.446 1.00 48.90 152 THR G O 1
ATOM 10726 N N . GLY E 1 153 ? 113.417 253.130 163.427 1.00 47.23 153 GLY G N 1
ATOM 10727 C CA . GLY E 1 153 ? 114.634 253.953 163.291 1.00 44.34 153 GLY G CA 1
ATOM 10728 C C . GLY E 1 153 ? 115.706 253.208 162.515 1.00 45.79 153 GLY G C 1
ATOM 10729 O O . GLY E 1 153 ? 116.843 253.708 162.450 1.00 46.24 153 GLY G O 1
ATOM 10730 N N . LEU E 1 154 ? 115.357 252.046 161.959 1.00 43.69 154 LEU G N 1
ATOM 10731 C CA . LEU E 1 154 ? 116.322 251.278 161.127 1.00 42.33 154 LEU G CA 1
ATOM 10732 C C . LEU E 1 154 ? 116.287 251.833 159.701 1.00 40.69 154 LEU G C 1
ATOM 10733 O O . LEU E 1 154 ? 115.366 252.616 159.394 1.00 38.41 154 LEU G O 1
ATOM 10738 N N . MET E 1 155 ? 117.250 251.440 158.865 1.00 38.89 155 MET G N 1
ATOM 10739 C CA . MET E 1 155 ? 117.300 251.938 157.499 1.00 39.66 155 MET G CA 1
ATOM 10740 C C . MET E 1 155 ? 116.537 250.999 156.578 1.00 41.99 155 MET G C 1
ATOM 10741 O O . MET E 1 155 ? 116.437 249.796 156.830 1.00 39.77 155 MET G O 1
ATOM 10746 N N . THR E 1 156 ? 115.987 251.579 155.504 1.00 38.76 156 THR G N 1
ATOM 10747 C CA . THR E 1 156 ? 115.242 250.793 154.485 1.00 29.47 156 THR G CA 1
ATOM 10748 C C . THR E 1 156 ? 115.579 251.418 153.127 1.00 31.08 156 THR G C 1
ATOM 10749 O O . THR E 1 156 ? 116.292 252.440 153.124 1.00 37.91 156 THR G O 1
ATOM 10753 N N . GLN E 1 157 ? 115.100 250.846 152.020 1.00 31.30 157 GLN G N 1
ATOM 10754 C CA . GLN E 1 157 ? 115.326 251.477 150.692 1.00 30.57 157 GLN G CA 1
ATOM 10755 C C . GLN E 1 157 ? 114.644 252.851 150.679 1.00 32.30 157 GLN G C 1
ATOM 10756 O O . GLN E 1 157 ? 115.145 253.749 149.975 1.00 39.71 157 GLN G O 1
ATOM 10762 N N . ARG E 1 158 ? 113.552 253.001 151.435 1.00 26.55 158 ARG G N 1
ATOM 10763 C CA . ARG E 1 158 ? 112.803 254.286 151.486 1.00 25.37 158 ARG G CA 1
ATOM 10764 C C . ARG E 1 158 ? 113.643 255.357 152.192 1.00 31.00 158 ARG G C 1
ATOM 10765 O O . ARG E 1 158 ? 113.461 256.545 151.876 1.00 32.07 158 ARG G O 1
ATOM 10773 N N . ALA E 1 159 ? 114.514 254.951 153.124 1.00 31.68 159 ALA G N 1
ATOM 10774 C CA . ALA E 1 159 ? 115.331 255.924 153.888 1.00 22.50 159 ALA G CA 1
ATOM 10775 C C . ALA E 1 159 ? 116.209 256.729 152.924 1.00 34.52 159 ALA G C 1
ATOM 10776 O O . ALA E 1 159 ? 116.344 257.952 153.131 1.00 42.02 159 ALA G O 1
ATOM 10778 N N . PHE E 1 160 ? 116.769 256.066 151.908 1.00 31.14 160 PHE G N 1
ATOM 10779 C CA . PHE E 1 160 ? 117.629 256.753 150.908 1.00 27.94 160 PHE G CA 1
ATOM 10780 C C . PHE E 1 160 ? 116.809 257.808 150.161 1.00 31.49 160 PHE G C 1
ATOM 10781 O O . PHE E 1 160 ? 117.362 258.877 149.839 1.00 42.50 160 PHE G O 1
ATOM 10789 N N . ASN E 1 161 ? 115.533 257.514 149.894 1.00 22.18 161 ASN G N 1
ATOM 10790 C CA . ASN E 1 161 ? 114.668 258.456 149.132 1.00 24.72 161 ASN G CA 1
ATOM 10791 C C . ASN E 1 161 ? 114.552 259.777 149.899 1.00 29.46 161 ASN G C 1
ATOM 10792 O O . ASN E 1 161 ? 114.531 260.839 149.246 1.00 35.03 161 ASN G O 1
ATOM 10797 N N . ALA E 1 162 ? 114.470 259.708 151.230 1.00 27.02 162 ALA G N 1
ATOM 10798 C CA . ALA E 1 162 ? 114.361 260.932 152.058 1.00 30.63 162 ALA G CA 1
ATOM 10799 C C . ALA E 1 162 ? 115.622 261.785 151.878 1.00 37.31 162 ALA G C 1
ATOM 10800 O O . ALA E 1 162 ? 115.487 263.016 151.735 1.00 43.23 162 ALA G O 1
ATOM 10802 N N . ALA E 1 163 ? 116.799 261.153 151.879 1.00 24.88 163 ALA G N 1
ATOM 10803 C CA . ALA E 1 163 ? 118.064 261.894 151.657 1.00 25.99 163 ALA G CA 1
ATOM 10804 C C . ALA E 1 163 ? 118.064 262.484 150.242 1.00 31.05 163 ALA G C 1
ATOM 10805 O O . ALA E 1 163 ? 118.587 263.604 150.065 1.00 36.61 163 ALA G O 1
ATOM 10807 N N . GLN E 1 164 ? 117.502 261.758 149.270 1.00 25.55 164 GLN G N 1
ATOM 10808 C CA . GLN E 1 164 ? 117.393 262.302 147.891 1.00 30.29 164 GLN G CA 1
ATOM 10809 C C . GLN E 1 164 ? 116.564 263.587 147.936 1.00 34.30 164 GLN G C 1
ATOM 10810 O O . GLN E 1 164 ? 116.918 264.541 147.223 1.00 40.23 164 GLN G O 1
ATOM 10816 N N . ARG E 1 165 ? 115.500 263.598 148.744 1.00 32.91 165 ARG G N 1
ATOM 10817 C CA . ARG E 1 165 ? 114.623 264.795 148.848 1.00 35.24 165 ARG G CA 1
ATOM 10818 C C . ARG E 1 165 ? 115.468 265.989 149.303 1.00 33.89 165 ARG G C 1
ATOM 10819 O O . ARG E 1 165 ? 115.211 267.109 148.821 1.00 34.04 165 ARG G O 1
ATOM 10827 N N . ILE E 1 166 ? 116.442 265.751 150.188 1.00 37.82 166 ILE G N 1
ATOM 10828 C CA . ILE E 1 166 ? 117.342 266.847 150.662 1.00 35.91 166 ILE G CA 1
ATOM 10829 C C . ILE E 1 166 ? 118.069 267.449 149.453 1.00 34.71 166 ILE G C 1
ATOM 10830 O O . ILE E 1 166 ? 118.121 268.691 149.360 1.00 35.19 166 ILE G O 1
ATOM 10835 N N . PHE E 1 167 ? 118.594 266.606 148.557 1.00 40.18 167 PHE G N 1
ATOM 10836 C CA . PHE E 1 167 ? 119.371 267.113 147.391 1.00 37.59 167 PHE G CA 1
ATOM 10837 C C . PHE E 1 167 ? 118.418 267.602 146.292 1.00 36.56 167 PHE G C 1
ATOM 10838 O O . PHE E 1 167 ? 118.859 268.401 145.442 1.00 38.05 167 PHE G O 1
ATOM 10846 N N . GLY E 1 168 ? 117.167 267.135 146.302 1.00 40.89 168 GLY G N 1
ATOM 10847 C CA . GLY E 1 168 ? 116.164 267.614 145.327 1.00 37.99 168 GLY G CA 1
ATOM 10848 C C . GLY E 1 168 ? 116.547 267.332 143.884 1.00 41.64 168 GLY G C 1
ATOM 10849 O O . GLY E 1 168 ? 116.787 266.155 143.560 1.00 48.09 168 GLY G O 1
ATOM 10850 N N . ASP E 1 169 ? 116.604 268.371 143.045 1.00 47.38 169 ASP G N 1
ATOM 10851 C CA . ASP E 1 169 ? 116.892 268.191 141.595 1.00 47.12 169 ASP G CA 1
ATOM 10852 C C . ASP E 1 169 ? 118.234 267.484 141.384 1.00 49.44 169 ASP G C 1
ATOM 10853 O O . ASP E 1 169 ? 118.319 266.672 140.443 1.00 49.09 169 ASP G O 1
ATOM 10858 N N . ARG E 1 170 ? 119.241 267.774 142.215 1.00 46.28 170 ARG G N 1
ATOM 10859 C CA . ARG E 1 170 ? 120.597 267.203 141.983 1.00 43.98 170 ARG G CA 1
ATOM 10860 C C . ARG E 1 170 ? 120.783 265.888 142.750 1.00 47.65 170 ARG G C 1
ATOM 10861 O O . ARG E 1 170 ? 121.941 265.485 142.934 1.00 53.70 170 ARG G O 1
ATOM 10869 N N . SER E 1 171 ? 119.693 265.227 143.145 1.00 41.09 171 SER G N 1
ATOM 10870 C CA . SER E 1 171 ? 119.821 263.911 143.825 1.00 38.72 171 SER G CA 1
ATOM 10871 C C . SER E 1 171 ? 120.692 262.976 142.979 1.00 40.41 171 SER G C 1
ATOM 10872 O O . SER E 1 171 ? 121.498 262.231 143.568 1.00 43.51 171 SER G O 1
ATOM 10875 N N . THR E 1 172 ? 120.537 263.021 141.653 1.00 38.62 172 THR G N 1
ATOM 10876 C CA . THR E 1 172 ? 121.340 262.162 140.742 1.00 40.84 172 THR G CA 1
ATOM 10877 C C . THR E 1 172 ? 122.835 262.370 141.010 1.00 44.14 172 THR G C 1
ATOM 10878 O O . THR E 1 172 ? 123.599 261.398 140.852 1.00 45.57 172 THR G O 1
ATOM 10882 N N . ASP E 1 173 ? 123.232 263.591 141.381 1.00 38.51 173 ASP G N 1
ATOM 10883 C CA . ASP E 1 173 ? 124.661 263.892 141.665 1.00 35.38 173 ASP G CA 1
ATOM 10884 C C . ASP E 1 173 ? 125.188 262.878 142.687 1.00 40.77 173 ASP G C 1
ATOM 10885 O O . ASP E 1 173 ? 126.327 262.407 142.507 1.00 47.08 173 ASP G O 1
ATOM 10890 N N . ILE E 1 174 ? 124.398 262.567 143.718 1.00 36.40 174 ILE G N 1
ATOM 10891 C CA . ILE E 1 174 ? 124.810 261.520 144.700 1.00 32.78 174 ILE G CA 1
ATOM 10892 C C . ILE E 1 174 ? 124.954 260.201 143.937 1.00 29.40 174 ILE G C 1
ATOM 10893 O O . ILE E 1 174 ? 124.006 259.844 143.211 1.00 33.82 174 ILE G O 1
ATOM 10898 N N . GLN E 1 175 ? 126.087 259.510 144.089 1.00 23.39 175 GLN G N 1
ATOM 10899 C CA . GLN E 1 175 ? 126.326 258.271 143.301 1.00 30.02 175 GLN G CA 1
ATOM 10900 C C . GLN E 1 175 ? 126.810 257.145 144.219 1.00 33.54 175 GLN G C 1
ATOM 10901 O O . GLN E 1 175 ? 126.910 256.002 143.734 1.00 40.13 175 GLN G O 1
ATOM 10907 N N . VAL E 1 176 ? 127.122 257.453 145.483 1.00 27.41 176 VAL G N 1
ATOM 10908 C CA . VAL E 1 176 ? 127.697 256.420 146.399 1.00 19.94 176 VAL G CA 1
ATOM 10909 C C . VAL E 1 176 ? 127.067 256.566 147.789 1.00 23.39 176 VAL G C 1
ATOM 10910 O O . VAL E 1 176 ? 126.673 257.696 148.138 1.00 28.92 176 VAL G O 1
ATOM 10914 N N . TRP E 1 177 ? 126.971 255.464 148.543 1.00 20.31 177 TRP G N 1
ATOM 10915 C CA . TRP E 1 177 ? 126.367 255.497 149.902 1.00 16.55 177 TRP G CA 1
ATOM 10916 C C . TRP E 1 177 ? 127.330 254.883 150.923 1.00 16.61 177 TRP G C 1
ATOM 10917 O O . TRP E 1 177 ? 127.102 253.726 151.322 1.00 22.36 177 TRP G O 1
ATOM 10928 N N . VAL E 1 178 ? 128.358 255.631 151.335 1.00 22.40 178 VAL G N 1
ATOM 10929 C CA . VAL E 1 178 ? 129.294 255.129 152.386 1.00 23.08 178 VAL G CA 1
ATOM 10930 C C . VAL E 1 178 ? 128.488 254.875 153.663 1.00 24.40 178 VAL G C 1
ATOM 10931 O O . VAL E 1 178 ? 127.955 255.853 154.223 1.00 27.79 178 VAL G O 1
ATOM 10935 N N . SER E 1 179 ? 128.396 253.612 154.089 1.00 19.14 179 SER G N 1
ATOM 10936 C CA . SER E 1 179 ? 127.576 253.265 155.278 1.00 18.94 179 SER G CA 1
ATOM 10937 C C . SER E 1 179 ? 128.346 252.311 156.196 1.00 25.30 179 SER G C 1
ATOM 10938 O O . SER E 1 179 ? 129.474 251.926 155.834 1.00 25.88 179 SER G O 1
ATOM 10941 N N . HIS E 1 180 ? 127.752 251.952 157.336 1.00 25.80 180 HIS G N 1
ATOM 10942 C CA . HIS E 1 180 ? 128.392 250.988 158.270 1.00 18.18 180 HIS G CA 1
ATOM 10943 C C . HIS E 1 180 ? 127.793 249.602 158.002 1.00 28.00 180 HIS G C 1
ATOM 10944 O O . HIS E 1 180 ? 126.732 249.521 157.343 1.00 32.97 180 HIS G O 1
ATOM 10951 N N . SER E 1 181 ? 128.454 248.545 158.478 1.00 24.79 181 SER G N 1
ATOM 10952 C CA . SER E 1 181 ? 127.969 247.161 158.228 1.00 23.11 181 SER G CA 1
ATOM 10953 C C . SER E 1 181 ? 126.601 246.950 158.886 1.00 27.62 181 SER G C 1
ATOM 10954 O O . SER E 1 181 ? 125.715 246.380 158.226 1.00 29.60 181 SER G O 1
ATOM 10957 N N . SER E 1 182 ? 126.441 247.394 160.136 1.00 24.75 182 SER G N 1
ATOM 10958 C CA . SER E 1 182 ? 125.167 247.169 160.874 1.00 23.99 182 SER G CA 1
ATOM 10959 C C . SER E 1 182 ? 123.966 247.674 160.061 1.00 26.18 182 SER G C 1
ATOM 10960 O O . SER E 1 182 ? 123.046 246.865 159.828 1.00 25.97 182 SER G O 1
ATOM 10963 N N . PRO E 1 183 ? 123.887 248.959 159.626 1.00 25.07 183 PRO G N 1
ATOM 10964 C CA . PRO E 1 183 ? 122.774 249.411 158.786 1.00 22.68 183 PRO G CA 1
ATOM 10965 C C . PRO E 1 183 ? 122.502 248.444 157.625 1.00 24.44 183 PRO G C 1
ATOM 10966 O O . PRO E 1 183 ? 121.349 248.182 157.343 1.00 29.63 183 PRO G O 1
ATOM 10970 N N . LEU E 1 184 ? 123.563 247.951 156.980 1.00 23.05 184 LEU G N 1
ATOM 10971 C CA . LEU E 1 184 ? 123.391 247.039 155.818 1.00 20.91 184 LEU G CA 1
ATOM 10972 C C . LEU E 1 184 ? 122.681 245.763 156.280 1.00 22.59 184 LEU G C 1
ATOM 10973 O O . LEU E 1 184 ? 121.734 245.334 155.595 1.00 28.20 184 LEU G O 1
ATOM 10978 N N . PHE E 1 185 ? 123.128 245.188 157.399 1.00 22.04 185 PHE G N 1
ATOM 10979 C CA . PHE E 1 185 ? 122.478 243.965 157.934 1.00 18.39 185 PHE G CA 1
ATOM 10980 C C . PHE E 1 185 ? 120.998 244.264 158.195 1.00 20.76 185 PHE G C 1
ATOM 10981 O O . PHE E 1 185 ? 120.174 243.340 158.063 1.00 20.56 185 PHE G O 1
ATOM 10989 N N . ASP E 1 186 ? 120.672 245.515 158.538 1.00 26.73 186 ASP G N 1
ATOM 10990 C CA . ASP E 1 186 ? 119.264 245.869 158.712 1.00 24.87 186 ASP G CA 1
ATOM 10991 C C . ASP E 1 186 ? 118.533 245.904 157.374 1.00 28.27 186 ASP G C 1
ATOM 10992 O O . ASP E 1 186 ? 117.390 245.443 157.265 1.00 31.47 186 ASP G O 1
ATOM 10997 N N . LEU E 1 187 ? 119.194 246.456 156.353 1.00 20.83 187 LEU G N 1
ATOM 10998 C CA . LEU E 1 187 ? 118.589 246.484 154.995 1.00 20.71 187 LEU G CA 1
ATOM 10999 C C . LEU E 1 187 ? 118.444 245.042 154.502 1.00 25.15 187 LEU G C 1
ATOM 11000 O O . LEU E 1 187 ? 117.411 244.730 153.875 1.00 30.57 187 LEU G O 1
ATOM 11005 N N . TYR E 1 188 ? 119.441 244.198 154.787 1.00 26.28 188 TYR G N 1
ATOM 11006 C CA . TYR E 1 188 ? 119.400 242.775 154.359 1.00 16.12 188 TYR G CA 1
ATOM 11007 C C . TYR E 1 188 ? 118.183 242.088 154.982 1.00 18.39 188 TYR G C 1
ATOM 11008 O O . TYR E 1 188 ? 117.427 241.422 154.249 1.00 22.97 188 TYR G O 1
ATOM 11017 N N . ASP E 1 189 ? 118.001 242.254 156.294 1.00 23.48 189 ASP G N 1
ATOM 11018 C CA . ASP E 1 189 ? 116.847 241.632 156.995 1.00 20.91 189 ASP G CA 1
ATOM 11019 C C . ASP E 1 189 ? 115.550 242.127 156.346 1.00 25.97 189 ASP G C 1
ATOM 11020 O O . ASP E 1 189 ? 114.655 241.294 156.108 1.00 32.82 189 ASP G O 1
ATOM 11025 N N . ASN E 1 190 ? 115.463 243.432 156.071 1.00 29.47 190 ASN G N 1
ATOM 11026 C CA . ASN E 1 190 ? 114.257 244.018 155.429 1.00 24.83 190 ASN G CA 1
ATOM 11027 C C . ASN E 1 190 ? 114.017 243.332 154.081 1.00 23.96 190 ASN G C 1
ATOM 11028 O O . ASN E 1 190 ? 112.854 242.997 153.788 1.00 26.33 190 ASN G O 1
ATOM 11033 N N . ALA E 1 191 ? 115.080 243.130 153.296 1.00 27.35 191 ALA G N 1
ATOM 11034 C CA . ALA E 1 191 ? 114.949 242.472 151.975 1.00 22.18 191 ALA G CA 1
ATOM 11035 C C . ALA E 1 191 ? 114.442 241.040 152.164 1.00 29.41 191 ALA G C 1
ATOM 11036 O O . ALA E 1 191 ? 113.535 240.632 151.412 1.00 30.42 191 ALA G O 1
ATOM 11038 N N . LEU E 1 192 ? 115.002 240.311 153.134 1.00 28.66 192 LEU G N 1
ATOM 11039 C CA . LEU E 1 192 ? 114.585 238.907 153.389 1.00 22.66 192 LEU G CA 1
ATOM 11040 C C . LEU E 1 192 ? 113.113 238.890 153.812 1.00 26.33 192 LEU G C 1
ATOM 11041 O O . LEU E 1 192 ? 112.349 238.081 153.256 1.00 30.75 192 LEU G O 1
ATOM 11046 N N . ALA E 1 193 ? 112.738 239.755 154.758 1.00 29.32 193 ALA G N 1
ATOM 11047 C CA . ALA E 1 193 ? 111.329 239.838 155.206 1.00 26.66 193 ALA G CA 1
ATOM 11048 C C . ALA E 1 193 ? 110.620 240.973 154.461 1.00 32.82 193 ALA G C 1
ATOM 11049 O O . ALA E 1 193 ? 110.208 241.945 155.123 1.00 42.06 193 ALA G O 1
ATOM 11051 N N . ASN E 1 194 ? 110.490 240.853 153.138 1.00 30.36 194 ASN G N 1
ATOM 11052 C CA . ASN E 1 194 ? 109.860 241.932 152.333 1.00 34.92 194 ASN G CA 1
ATOM 11053 C C . ASN E 1 194 ? 108.337 241.854 152.503 1.00 34.53 194 ASN G C 1
ATOM 11054 O O . ASN E 1 194 ? 107.728 240.907 151.966 1.00 38.08 194 ASN G O 1
ATOM 11059 N N . ALA E 1 195 ? 107.754 242.813 153.232 1.00 41.18 195 ALA G N 1
ATOM 11060 C CA . ALA E 1 195 ? 106.286 242.836 153.424 1.00 45.90 195 ALA G CA 1
ATOM 11061 C C . ALA E 1 195 ? 105.614 242.915 152.051 1.00 46.97 195 ALA G C 1
ATOM 11062 O O . ALA E 1 195 ? 104.684 242.123 151.804 1.00 52.27 195 ALA G O 1
ATOM 11064 N N . GLU E 1 196 ? 106.080 243.828 151.193 1.00 51.90 196 GLU G N 1
ATOM 11065 C CA . GLU E 1 196 ? 105.545 243.905 149.809 1.00 52.74 196 GLU G CA 1
ATOM 11066 C C . GLU E 1 196 ? 106.362 242.945 148.941 1.00 55.46 196 GLU G C 1
ATOM 11067 O O . GLU E 1 196 ? 107.466 242.563 149.369 1.00 60.05 196 GLU G O 1
ATOM 11073 N N . GLN E 1 197 ? 105.840 242.560 147.774 1.00 44.96 197 GLN G N 1
ATOM 11074 C CA . GLN E 1 197 ? 106.557 241.553 146.946 1.00 45.95 197 GLN G CA 1
ATOM 11075 C C . GLN E 1 197 ? 107.321 242.259 145.820 1.00 46.90 197 GLN G C 1
ATOM 11076 O O . GLN E 1 197 ? 106.853 242.206 144.667 1.00 50.13 197 GLN G O 1
ATOM 11082 N N . LEU E 1 198 ? 108.449 242.896 146.151 1.00 33.31 198 LEU G N 1
ATOM 11083 C CA . LEU E 1 198 ? 109.296 243.546 145.115 1.00 34.98 198 LEU G CA 1
ATOM 11084 C C . LEU E 1 198 ? 110.621 242.782 145.027 1.00 31.94 198 LEU G C 1
ATOM 11085 O O . LEU E 1 198 ? 111.423 243.093 144.125 1.00 37.32 198 LEU G O 1
ATOM 11090 N N . TYR E 1 199 ? 110.829 241.816 145.928 1.00 34.80 199 TYR G N 1
ATOM 11091 C CA . TYR E 1 199 ? 112.098 241.046 145.953 1.00 29.91 199 TYR G CA 1
ATOM 11092 C C . TYR E 1 199 ? 111.836 239.560 145.699 1.00 32.34 199 TYR G C 1
ATOM 11093 O O . TYR E 1 199 ? 110.717 239.096 145.989 1.00 32.21 199 TYR G O 1
ATOM 11102 N N . VAL E 1 200 ? 112.851 238.840 145.211 1.00 32.60 200 VAL G N 1
ATOM 11103 C CA . VAL E 1 200 ? 112.736 237.360 145.050 1.00 27.38 200 VAL G CA 1
ATOM 11104 C C . VAL E 1 200 ? 113.983 236.764 145.714 1.00 30.40 200 VAL G C 1
ATOM 11105 O O . VAL E 1 200 ? 114.854 237.554 146.127 1.00 33.53 200 VAL G O 1
ATOM 11109 N N . PHE E 1 201 ? 114.077 235.435 145.808 1.00 24.84 201 PHE G N 1
ATOM 11110 C CA . PHE E 1 201 ? 115.229 234.818 146.516 1.00 23.71 201 PHE G CA 1
ATOM 11111 C C . PHE E 1 201 ? 116.537 235.276 145.858 1.00 30.13 201 PHE G C 1
ATOM 11112 O O . PHE E 1 201 ? 117.574 235.316 146.549 1.00 32.16 201 PHE G O 1
ATOM 11120 N N . GLY E 1 202 ? 116.491 235.606 144.566 1.00 29.78 202 GLY G N 1
ATOM 11121 C CA . GLY E 1 202 ? 117.709 236.016 143.841 1.00 25.84 202 GLY G CA 1
ATOM 11122 C C . GLY E 1 202 ? 118.010 237.497 143.984 1.00 32.70 202 GLY G C 1
ATOM 11123 O O . GLY E 1 202 ? 119.183 237.872 143.797 1.00 34.20 202 GLY G O 1
ATOM 11124 N N . THR E 1 203 ? 117.004 238.319 144.303 1.00 32.99 203 THR G N 1
ATOM 11125 C CA . THR E 1 203 ? 117.226 239.761 144.357 1.00 32.37 203 THR G CA 1
ATOM 11126 C C . THR E 1 203 ? 117.177 240.304 145.778 1.00 35.01 203 THR G C 1
ATOM 11127 O O . THR E 1 203 ? 116.980 241.507 145.968 1.00 42.00 203 THR G O 1
ATOM 11131 N N . VAL E 1 204 ? 117.338 239.429 146.777 1.00 30.18 204 VAL G N 1
ATOM 11132 C CA . VAL E 1 204 ? 117.263 239.871 148.205 1.00 31.73 204 VAL G CA 1
ATOM 11133 C C . VAL E 1 204 ? 118.677 240.159 148.722 1.00 34.04 204 VAL G C 1
ATOM 11134 O O . VAL E 1 204 ? 118.802 240.574 149.890 1.00 38.75 204 VAL G O 1
ATOM 11138 N N . ASN E 1 205 ? 119.695 239.946 147.884 1.00 34.89 205 ASN G N 1
ATOM 11139 C CA . ASN E 1 205 ? 121.106 240.184 148.294 1.00 35.21 205 ASN G CA 1
ATOM 11140 C C . ASN E 1 205 ? 121.626 241.442 147.592 1.00 34.68 205 ASN G C 1
ATOM 11141 O O . ASN E 1 205 ? 122.853 241.540 147.397 1.00 40.56 205 ASN G O 1
ATOM 11146 N N . VAL E 1 206 ? 120.727 242.363 147.233 1.00 31.91 206 VAL G N 1
ATOM 11147 C CA . VAL E 1 206 ? 121.132 243.589 146.481 1.00 35.37 206 VAL G CA 1
ATOM 11148 C C . VAL E 1 206 ? 121.960 244.508 147.387 1.00 37.14 206 VAL G C 1
ATOM 11149 O O . VAL E 1 206 ? 121.709 244.519 148.609 1.00 40.46 206 VAL G O 1
ATOM 11153 N N . ARG E 1 207 ? 122.912 245.244 146.804 1.00 35.48 207 ARG G N 1
ATOM 11154 C CA . ARG E 1 207 ? 123.745 246.201 147.582 1.00 29.75 207 ARG G CA 1
ATOM 11155 C C . ARG E 1 207 ? 123.476 247.622 147.079 1.00 32.80 207 ARG G C 1
ATOM 11156 O O . ARG E 1 207 ? 124.296 248.513 147.372 1.00 37.36 207 ARG G O 1
ATOM 11164 N N . ALA E 1 208 ? 122.378 247.816 146.343 1.00 31.65 208 ALA G N 1
ATOM 11165 C CA . ALA E 1 208 ? 122.058 249.147 145.776 1.00 25.51 208 ALA G CA 1
ATOM 11166 C C . ALA E 1 208 ? 121.066 249.879 146.686 1.00 29.95 208 ALA G C 1
ATOM 11167 O O . ALA E 1 208 ? 120.447 249.216 147.541 1.00 33.14 208 ALA G O 1
ATOM 11169 N N . ASP E 1 209 ? 120.915 251.192 146.492 1.00 30.84 209 ASP G N 1
ATOM 11170 C CA . ASP E 1 209 ? 119.986 252.001 147.324 1.00 31.57 209 ASP G CA 1
ATOM 11171 C C . ASP E 1 209 ? 118.631 252.089 146.616 1.00 37.74 209 ASP G C 1
ATOM 11172 O O . ASP E 1 209 ? 117.838 252.974 146.999 1.00 40.63 209 ASP G O 1
ATOM 11177 N N . ALA E 1 210 ? 118.389 251.216 145.630 1.00 36.07 210 ALA G N 1
ATOM 11178 C CA . ALA E 1 210 ? 117.128 251.235 144.846 1.00 32.85 210 ALA G CA 1
ATOM 11179 C C . ALA E 1 210 ? 117.100 252.472 143.942 1.00 31.38 210 ALA G C 1
ATOM 11180 O O . ALA E 1 210 ? 116.052 252.721 143.318 1.00 31.85 210 ALA G O 1
ATOM 11182 N N . PHE E 1 211 ? 118.216 253.207 143.871 1.00 32.77 211 PHE G N 1
ATOM 11183 C CA . PHE E 1 211 ? 118.291 254.414 143.005 1.00 32.79 211 PHE G CA 1
ATOM 11184 C C . PHE E 1 211 ? 119.590 254.376 142.195 1.00 35.63 211 PHE G C 1
ATOM 11185 O O . PHE E 1 211 ? 120.037 255.445 141.738 1.00 37.81 211 PHE G O 1
ATOM 11193 N N . GLY E 1 212 ? 120.192 253.190 142.058 1.00 27.85 212 GLY G N 1
ATOM 11194 C CA . GLY E 1 212 ? 121.417 253.045 141.245 1.00 30.38 212 GLY G CA 1
ATOM 11195 C C . GLY E 1 212 ? 122.658 253.573 141.944 1.00 34.85 212 GLY G C 1
ATOM 11196 O O . GLY E 1 212 ? 123.577 254.026 141.235 1.00 39.89 212 GLY G O 1
ATOM 11197 N N . ARG E 1 213 ? 122.697 253.520 143.280 1.00 28.86 213 ARG G N 1
ATOM 11198 C CA . ARG E 1 213 ? 123.920 253.937 144.018 1.00 22.17 213 ARG G CA 1
ATOM 11199 C C . ARG E 1 213 ? 124.400 252.776 144.894 1.00 26.66 213 ARG G C 1
ATOM 11200 O O . ARG E 1 213 ? 123.612 252.308 145.738 1.00 32.95 213 ARG G O 1
ATOM 11208 N N . PRO E 1 214 ? 125.656 252.302 144.739 1.00 24.20 214 PRO G N 1
ATOM 11209 C CA . PRO E 1 214 ? 126.189 251.237 145.591 1.00 23.99 214 PRO G CA 1
ATOM 11210 C C . PRO E 1 214 ? 126.284 251.704 147.049 1.00 19.55 214 PRO G C 1
ATOM 11211 O O . PRO E 1 214 ? 126.740 252.810 147.282 1.00 27.77 214 PRO G O 1
ATOM 11215 N N . ILE E 1 215 ? 125.852 250.857 147.987 1.00 19.17 215 ILE G N 1
ATOM 11216 C CA . ILE E 1 215 ? 125.945 251.207 149.435 1.00 20.76 215 ILE G CA 1
ATOM 11217 C C . ILE E 1 215 ? 127.313 250.750 149.950 1.00 26.11 215 ILE G C 1
ATOM 11218 O O . ILE E 1 215 ? 127.406 249.612 150.448 1.00 31.20 215 ILE G O 1
ATOM 11223 N N . ILE E 1 216 ? 128.329 251.608 149.822 1.00 17.04 216 ILE G N 1
ATOM 11224 C CA . ILE E 1 216 ? 129.703 251.258 150.292 1.00 15.87 216 ILE G CA 1
ATOM 11225 C C . ILE E 1 216 ? 129.627 250.929 151.786 1.00 21.17 216 ILE G C 1
ATOM 11226 O O . ILE E 1 216 ? 128.964 251.686 152.520 1.00 27.03 216 ILE G O 1
ATOM 11231 N N . ILE E 1 217 ? 130.269 249.839 152.215 1.00 25.06 217 ILE G N 1
ATOM 11232 C CA . ILE E 1 217 ? 130.167 249.409 153.641 1.00 22.89 217 ILE G CA 1
ATOM 11233 C C . ILE E 1 217 ? 131.555 249.434 154.288 1.00 26.21 217 ILE G C 1
ATOM 11234 O O . ILE E 1 217 ? 132.491 248.860 153.697 1.00 30.90 217 ILE G O 1
ATOM 11239 N N . THR E 1 218 ? 131.676 250.079 155.452 1.00 24.01 218 THR G N 1
ATOM 11240 C CA . THR E 1 218 ? 132.968 250.121 156.188 1.00 22.45 218 THR G CA 1
ATOM 11241 C C . THR E 1 218 ? 132.675 250.204 157.689 1.00 26.88 218 THR G C 1
ATOM 11242 O O . THR E 1 218 ? 131.675 250.851 158.059 1.00 34.23 218 THR G O 1
ATOM 11246 N N . ASP E 1 219 ? 133.508 249.570 158.516 1.00 25.85 219 ASP G N 1
ATOM 11247 C CA . ASP E 1 219 ? 133.319 249.662 159.988 1.00 20.13 219 ASP G CA 1
ATOM 11248 C C . ASP E 1 219 ? 134.064 250.898 160.504 1.00 28.67 219 ASP G C 1
ATOM 11249 O O . ASP E 1 219 ? 135.002 250.728 161.308 1.00 33.89 219 ASP G O 1
ATOM 11254 N N . SER E 1 220 ? 133.653 252.088 160.057 1.00 28.71 220 SER G N 1
ATOM 11255 C CA . SER E 1 220 ? 134.337 253.341 160.469 1.00 25.83 220 SER G CA 1
ATOM 11256 C C . SER E 1 220 ? 133.744 253.857 161.781 1.00 26.80 220 SER G C 1
ATOM 11257 O O . SER E 1 220 ? 132.505 253.966 161.870 1.00 27.77 220 SER G O 1
ATOM 11260 N N . PRO E 1 221 ? 134.570 254.186 162.798 1.00 26.93 221 PRO G N 1
ATOM 11261 C CA . PRO E 1 221 ? 134.063 254.760 164.044 1.00 22.84 221 PRO G CA 1
ATOM 11262 C C . PRO E 1 221 ? 133.346 256.082 163.737 1.00 24.49 221 PRO G C 1
ATOM 11263 O O . PRO E 1 221 ? 132.392 256.397 164.418 1.00 26.23 221 PRO G O 1
ATOM 11267 N N . ALA E 1 222 ? 133.824 256.811 162.727 1.00 25.39 222 ALA G N 1
ATOM 11268 C CA . ALA E 1 222 ? 133.210 258.106 162.354 1.00 23.96 222 ALA G CA 1
ATOM 11269 C C . ALA E 1 222 ? 131.733 257.909 161.995 1.00 23.45 222 ALA G C 1
ATOM 11270 O O . ALA E 1 222 ? 131.015 258.925 161.904 1.00 29.61 222 ALA G O 1
ATOM 11272 N N . LEU E 1 223 ? 131.296 256.661 161.799 1.00 22.44 223 LEU G N 1
ATOM 11273 C CA . LEU E 1 223 ? 129.921 256.426 161.383 1.00 26.26 223 LEU G CA 1
ATOM 11274 C C . LEU E 1 223 ? 129.076 255.774 162.469 1.00 25.30 223 LEU G C 1
ATOM 11275 O O . LEU E 1 223 ? 127.960 255.329 162.185 1.00 29.79 223 LEU G O 1
ATOM 11280 N N . VAL E 1 224 ? 129.578 255.698 163.698 1.00 28.14 224 VAL G N 1
ATOM 11281 C CA . VAL E 1 224 ? 128.845 255.138 164.826 1.00 26.74 224 VAL G CA 1
ATOM 11282 C C . VAL E 1 224 ? 129.026 256.044 166.032 1.00 35.01 224 VAL G C 1
ATOM 11283 O O . VAL E 1 224 ? 130.116 256.583 166.258 1.00 36.03 224 VAL G O 1
ATOM 11287 N N . SER E 1 225 ? 127.958 256.215 166.806 1.00 36.60 225 SER G N 1
ATOM 11288 C CA . SER E 1 225 ? 128.025 256.964 168.049 1.00 37.57 225 SER G CA 1
ATOM 11289 C C . SER E 1 225 ? 127.014 256.383 169.024 1.00 39.19 225 SER G C 1
ATOM 11290 O O . SER E 1 225 ? 126.038 255.747 168.621 1.00 41.16 225 SER G O 1
ATOM 11293 N N . GLY E 1 226 ? 127.259 256.600 170.312 1.00 43.35 226 GLY G N 1
ATOM 11294 C CA . GLY E 1 226 ? 126.363 256.122 171.339 1.00 42.51 226 GLY G CA 1
ATOM 11295 C C . GLY E 1 226 ? 126.488 254.628 171.579 1.00 43.35 226 GLY G C 1
ATOM 11296 O O . GLY E 1 226 ? 127.344 253.937 171.023 1.00 41.46 226 GLY G O 1
ATOM 11297 N N . ALA E 1 227 ? 125.606 254.131 172.442 1.00 48.48 227 ALA G N 1
ATOM 11298 C CA . ALA E 1 227 ? 125.553 252.709 172.748 1.00 47.17 227 ALA G CA 1
ATOM 11299 C C . ALA E 1 227 ? 124.160 252.362 173.251 1.00 48.88 227 ALA G C 1
ATOM 11300 O O . ALA E 1 227 ? 123.489 253.189 173.875 1.00 46.27 227 ALA G O 1
ATOM 11302 N N . ALA E 1 228 ? 123.739 251.127 172.969 1.00 50.92 228 ALA G N 1
ATOM 11303 C CA . ALA E 1 228 ? 122.466 250.571 173.434 1.00 49.40 228 ALA G CA 1
ATOM 11304 C C . ALA E 1 228 ? 121.331 251.426 172.881 1.00 51.62 228 ALA G C 1
ATOM 11305 O O . ALA E 1 228 ? 121.187 251.499 171.649 1.00 49.96 228 ALA G O 1
ATOM 11307 N N . GLU E 1 229 ? 120.511 252.068 173.718 1.00 54.20 229 GLU G N 1
ATOM 11308 C CA . GLU E 1 229 ? 119.398 252.865 173.216 1.00 53.16 229 GLU G CA 1
ATOM 11309 C C . GLU E 1 229 ? 119.852 254.122 172.492 1.00 52.21 229 GLU G C 1
ATOM 11310 O O . GLU E 1 229 ? 119.102 254.648 171.663 1.00 52.67 229 GLU G O 1
ATOM 11316 N N . THR E 1 230 ? 121.049 254.620 172.783 1.00 46.38 230 THR G N 1
ATOM 11317 C CA . THR E 1 230 ? 121.549 255.836 172.159 1.00 46.68 230 THR G CA 1
ATOM 11318 C C . THR E 1 230 ? 122.383 255.566 170.916 1.00 46.83 230 THR G C 1
ATOM 11319 O O . THR E 1 230 ? 122.920 256.512 170.332 1.00 46.49 230 THR G O 1
ATOM 11323 N N . LEU E 1 231 ? 122.516 254.291 170.539 1.00 42.20 231 LEU G N 1
ATOM 11324 C CA . LEU E 1 231 ? 123.377 253.928 169.380 1.00 40.18 231 LEU G CA 1
ATOM 11325 C C . LEU E 1 231 ? 122.768 254.475 168.087 1.00 43.05 231 LEU G C 1
ATOM 11326 O O . LEU E 1 231 ? 121.619 254.108 167.775 1.00 45.64 231 LEU G O 1
ATOM 11331 N N . ARG E 1 232 ? 123.517 255.313 167.363 1.00 34.75 232 ARG G N 1
ATOM 11332 C CA . ARG E 1 232 ? 123.027 255.893 166.085 1.00 34.25 232 ARG G CA 1
ATOM 11333 C C . ARG E 1 232 ? 124.053 255.603 164.983 1.00 34.11 232 ARG G C 1
ATOM 11334 O O . ARG E 1 232 ? 125.256 255.537 165.304 1.00 39.14 232 ARG G O 1
ATOM 11342 N N . HIS E 1 233 ? 123.588 255.432 163.740 1.00 32.30 233 HIS G N 1
ATOM 11343 C CA . HIS E 1 233 ? 124.511 255.162 162.604 1.00 26.78 233 HIS G CA 1
ATOM 11344 C C . HIS E 1 233 ? 124.361 256.262 161.551 1.00 30.90 233 HIS G C 1
ATOM 11345 O O . HIS E 1 233 ? 123.214 256.640 161.232 1.00 35.06 233 HIS G O 1
ATOM 11352 N N . SER E 1 234 ? 125.484 256.756 161.023 1.00 30.49 234 SER G N 1
ATOM 11353 C CA . SER E 1 234 ? 125.457 257.815 160.026 1.00 27.55 234 SER G CA 1
ATOM 11354 C C . SER E 1 234 ? 125.881 257.236 158.688 1.00 30.21 234 SER G C 1
ATOM 11355 O O . SER E 1 234 ? 127.016 256.775 158.536 1.00 36.58 234 SER G O 1
ATOM 11358 N N . THR E 1 235 ? 124.970 257.252 157.725 1.00 29.85 235 THR G N 1
ATOM 11359 C CA . THR E 1 235 ? 125.280 256.914 156.347 1.00 25.59 235 THR G CA 1
ATOM 11360 C C . THR E 1 235 ? 125.312 258.206 155.544 1.00 26.22 235 THR G C 1
ATOM 11361 O O . THR E 1 235 ? 124.359 258.986 155.580 1.00 34.99 235 THR G O 1
ATOM 11365 N N . LEU E 1 236 ? 126.415 258.440 154.844 1.00 18.41 236 LEU G N 1
ATOM 11366 C CA . LEU E 1 236 ? 126.588 259.651 154.061 1.00 20.62 236 LEU G CA 1
ATOM 11367 C C . LEU E 1 236 ? 126.674 259.307 152.583 1.00 19.75 236 LEU G C 1
ATOM 11368 O O . LEU E 1 236 ? 127.439 258.423 152.186 1.00 18.47 236 LEU G O 1
ATOM 11373 N N . GLY E 1 237 ? 125.862 259.990 151.780 1.00 20.07 237 GLY G N 1
ATOM 11374 C CA . GLY E 1 237 ? 125.860 259.811 150.343 1.00 14.01 237 GLY G CA 1
ATOM 11375 C C . GLY E 1 237 ? 126.663 260.917 149.687 1.00 21.42 237 GLY G C 1
ATOM 11376 O O . GLY E 1 237 ? 126.403 262.101 149.904 1.00 25.83 237 GLY G O 1
ATOM 11377 N N . LEU E 1 238 ? 127.640 260.517 148.885 1.00 18.28 238 LEU G N 1
ATOM 11378 C CA . LEU E 1 238 ? 128.630 261.433 148.350 1.00 18.82 238 LEU G CA 1
ATOM 11379 C C . LEU E 1 238 ? 128.475 261.592 146.844 1.00 25.65 238 LEU G C 1
ATOM 11380 O O . LEU E 1 238 ? 128.143 260.636 146.139 1.00 29.55 238 LEU G O 1
ATOM 11385 N N . THR E 1 239 ? 128.717 262.806 146.367 1.00 27.85 239 THR G N 1
ATOM 11386 C CA . THR E 1 239 ? 128.849 263.060 144.943 1.00 27.38 239 THR G CA 1
ATOM 11387 C C . THR E 1 239 ? 130.274 262.724 144.515 1.00 27.27 239 THR G C 1
ATOM 11388 O O . THR E 1 239 ? 131.076 262.207 145.296 1.00 27.02 239 THR G O 1
ATOM 11392 N N . THR E 1 240 ? 130.611 263.012 143.263 1.00 28.29 240 THR G N 1
ATOM 11393 C CA . THR E 1 240 ? 131.970 262.792 142.792 1.00 27.69 240 THR G CA 1
ATOM 11394 C C . THR E 1 240 ? 132.893 263.865 143.353 1.00 30.70 240 THR G C 1
ATOM 11395 O O . THR E 1 240 ? 132.609 265.061 143.245 1.00 33.15 240 THR G O 1
ATOM 11399 N N . GLY E 1 241 ? 134.003 263.437 143.945 1.00 24.35 241 GLY G N 1
ATOM 11400 C CA . GLY E 1 241 ? 134.919 264.363 144.585 1.00 20.48 241 GLY G CA 1
ATOM 11401 C C . GLY E 1 241 ? 134.345 265.073 145.792 1.00 25.49 241 GLY G C 1
ATOM 11402 O O . GLY E 1 241 ? 134.663 266.243 146.026 1.00 23.71 241 GLY G O 1
ATOM 11403 N N . ALA E 1 242 ? 133.505 264.388 146.568 1.00 27.77 242 ALA G N 1
ATOM 11404 C CA . ALA E 1 242 ? 132.907 265.014 147.740 1.00 21.04 242 ALA G CA 1
ATOM 11405 C C . ALA E 1 242 ? 133.935 265.231 148.839 1.00 21.81 242 ALA G C 1
ATOM 11406 O O . ALA E 1 242 ? 133.930 266.272 149.505 1.00 27.71 242 ALA G O 1
ATOM 11408 N N . ILE E 1 243 ? 134.817 264.261 149.053 1.00 22.66 243 ILE G N 1
ATOM 11409 C CA . ILE E 1 243 ? 135.866 264.342 150.060 1.00 20.87 243 ILE G CA 1
ATOM 11410 C C . ILE E 1 243 ? 137.204 264.179 149.359 1.00 19.51 243 ILE G C 1
ATOM 11411 O O . ILE E 1 243 ? 137.411 263.207 148.626 1.00 23.01 243 ILE G O 1
ATOM 11416 N N . LEU E 1 244 ? 138.108 265.127 149.583 1.00 23.61 244 LEU G N 1
ATOM 11417 C CA . LEU E 1 244 ? 139.423 265.128 148.962 1.00 22.63 244 LEU G CA 1
ATOM 11418 C C . LEU E 1 244 ? 140.493 265.004 150.036 1.00 19.68 244 LEU G C 1
ATOM 11419 O O . LEU E 1 244 ? 140.497 265.773 151.001 1.00 25.16 244 LEU G O 1
ATOM 11424 N N . ILE E 1 245 ? 141.396 264.033 149.860 1.00 18.00 245 ILE G N 1
ATOM 11425 C CA . ILE E 1 245 ? 142.522 263.845 150.821 1.00 16.19 245 ILE G CA 1
ATOM 11426 C C . ILE E 1 245 ? 143.838 264.010 150.051 1.00 24.22 245 ILE G C 1
ATOM 11427 O O . ILE E 1 245 ? 144.247 263.049 149.371 1.00 25.37 245 ILE G O 1
ATOM 11432 N N . GLU E 1 246 ? 144.461 265.189 150.148 1.00 23.74 246 GLU G N 1
ATOM 11433 C CA . GLU E 1 246 ? 145.734 265.452 149.420 1.00 15.60 246 GLU G CA 1
ATOM 11434 C C . GLU E 1 246 ? 146.921 265.071 150.308 1.00 21.04 246 GLU G C 1
ATOM 11435 O O . GLU E 1 246 ? 147.342 265.917 151.121 1.00 23.40 246 GLU G O 1
ATOM 11441 N N . GLN E 1 247 ? 147.425 263.842 150.167 1.00 22.27 247 GLN G N 1
ATOM 11442 C CA . GLN E 1 247 ? 148.608 263.400 150.952 1.00 15.52 247 GLN G CA 1
ATOM 11443 C C . GLN E 1 247 ? 149.773 264.347 150.652 1.00 18.75 247 GLN G C 1
ATOM 11444 O O . GLN E 1 247 ? 150.113 264.498 149.464 1.00 25.29 247 GLN G O 1
ATOM 11450 N N . ASN E 1 248 ? 150.372 264.943 151.687 1.00 17.23 248 ASN G N 1
ATOM 11451 C CA . ASN E 1 248 ? 151.452 265.944 151.467 1.00 19.22 248 ASN G CA 1
ATOM 11452 C C . ASN E 1 248 ? 152.792 265.229 151.266 1.00 19.02 248 ASN G C 1
ATOM 11453 O O . ASN E 1 248 ? 153.828 265.921 151.321 1.00 19.52 248 ASN G O 1
ATOM 11458 N N . GLN E 1 249 ? 152.771 263.908 151.054 1.00 21.01 249 GLN G N 1
ATOM 11459 C CA . GLN E 1 249 ? 154.018 263.134 150.793 1.00 23.42 249 GLN G CA 1
ATOM 11460 C C . GLN E 1 249 ? 155.165 263.729 151.619 1.00 25.17 249 GLN G C 1
ATOM 11461 O O . GLN E 1 249 ? 156.197 264.094 151.023 1.00 26.04 249 GLN G O 1
ATOM 11467 N N . ASP E 1 250 ? 154.987 263.810 152.941 1.00 18.44 250 ASP G N 1
ATOM 11468 C CA . ASP E 1 250 ? 156.021 264.404 153.829 1.00 13.39 250 ASP G CA 1
ATOM 11469 C C . ASP E 1 250 ? 156.234 263.481 155.033 1.00 22.03 250 ASP G C 1
ATOM 11470 O O . ASP E 1 250 ? 155.855 263.874 156.154 1.00 25.79 250 ASP G O 1
ATOM 11475 N N . PHE E 1 251 ? 156.829 262.305 154.811 1.00 20.71 251 PHE G N 1
ATOM 11476 C CA . PHE E 1 251 ? 156.990 261.318 155.911 1.00 11.96 251 PHE G CA 1
ATOM 11477 C C . PHE E 1 251 ? 158.310 261.550 156.652 1.00 21.13 251 PHE G C 1
ATOM 11478 O O . PHE E 1 251 ? 159.359 261.649 155.988 1.00 28.94 251 PHE G O 1
ATOM 11486 N N . ASP E 1 252 ? 158.258 261.604 157.989 1.00 23.19 252 ASP G N 1
ATOM 11487 C CA . ASP E 1 252 ? 159.482 261.788 158.813 1.00 19.52 252 ASP G CA 1
ATOM 11488 C C . ASP E 1 252 ? 159.582 260.640 159.822 1.00 21.19 252 ASP G C 1
ATOM 11489 O O . ASP E 1 252 ? 158.823 260.659 160.806 1.00 25.90 252 ASP G O 1
ATOM 11494 N N . SER E 1 253 ? 160.494 259.690 159.592 1.00 22.38 253 SER G N 1
ATOM 11495 C CA . SER E 1 253 ? 160.661 258.535 160.512 1.00 10.80 253 SER G CA 1
ATOM 11496 C C . SER E 1 253 ? 162.058 258.560 161.141 1.00 21.79 253 SER G C 1
ATOM 11497 O O . SER E 1 253 ? 163.007 258.969 160.445 1.00 33.90 253 SER G O 1
ATOM 11500 N N . THR E 1 254 ? 162.172 258.135 162.404 1.00 16.88 254 THR G N 1
ATOM 11501 C CA . THR E 1 254 ? 163.501 258.077 163.071 1.00 14.92 254 THR G CA 1
ATOM 11502 C C . THR E 1 254 ? 163.528 256.957 164.115 1.00 16.17 254 THR G C 1
ATOM 11503 O O . THR E 1 254 ? 162.444 256.585 164.608 1.00 23.52 254 THR G O 1
ATOM 11507 N N . VAL E 1 255 ? 164.718 256.437 164.422 1.00 17.27 255 VAL G N 1
ATOM 11508 C CA . VAL E 1 255 ? 164.861 255.400 165.486 1.00 16.85 255 VAL G CA 1
ATOM 11509 C C . VAL E 1 255 ? 165.969 255.871 166.432 1.00 24.27 255 VAL G C 1
ATOM 11510 O O . VAL E 1 255 ? 167.118 255.999 165.967 1.00 28.43 255 VAL G O 1
ATOM 11514 N N . VAL E 1 256 ? 165.640 256.130 167.700 1.00 21.16 256 VAL G N 1
ATOM 11515 C CA . VAL E 1 256 ? 166.653 256.691 168.644 1.00 17.76 256 VAL G CA 1
ATOM 11516 C C . VAL E 1 256 ? 166.991 255.647 169.714 1.00 19.34 256 VAL G C 1
ATOM 11517 O O . VAL E 1 256 ? 166.051 255.082 170.305 1.00 21.30 256 VAL G O 1
ATOM 11521 N N . ASP E 1 257 ? 168.286 255.408 169.944 1.00 24.71 257 ASP G N 1
ATOM 11522 C CA . ASP E 1 257 ? 168.718 254.439 170.988 1.00 15.79 257 ASP G CA 1
ATOM 11523 C C . ASP E 1 257 ? 169.056 255.197 172.276 1.00 18.99 257 ASP G C 1
ATOM 11524 O O . ASP E 1 257 ? 169.073 256.442 172.239 1.00 25.24 257 ASP G O 1
ATOM 11529 N N . GLY E 1 258 ? 169.309 254.470 173.368 1.00 18.11 258 GLY G N 1
ATOM 11530 C CA . GLY E 1 258 ? 169.594 255.119 174.663 1.00 18.35 258 GLY G CA 1
ATOM 11531 C C . GLY E 1 258 ? 170.662 254.384 175.454 1.00 20.57 258 GLY G C 1
ATOM 11532 O O . GLY E 1 258 ? 170.833 253.170 175.224 1.00 25.44 258 GLY G O 1
ATOM 11533 N N . THR E 1 259 ? 171.352 255.090 176.355 1.00 22.22 259 THR G N 1
ATOM 11534 C CA . THR E 1 259 ? 172.433 254.477 177.173 1.00 17.89 259 THR G CA 1
ATOM 11535 C C . THR E 1 259 ? 172.252 254.898 178.636 1.00 19.87 259 THR G C 1
ATOM 11536 O O . THR E 1 259 ? 171.801 256.037 178.863 1.00 26.88 259 THR G O 1
ATOM 11540 N N . GLY E 1 260 ? 172.591 254.017 179.583 1.00 24.12 260 GLY G N 1
ATOM 11541 C CA . GLY E 1 260 ? 172.483 254.353 181.017 1.00 18.46 260 GLY G CA 1
ATOM 11542 C C . GLY E 1 260 ? 171.398 253.552 181.714 1.00 31.02 260 GLY G C 1
ATOM 11543 O O . GLY E 1 260 ? 171.016 253.934 182.836 1.00 35.96 260 GLY G O 1
ATOM 11544 N N . LYS E 1 261 ? 170.918 252.481 181.075 1.00 20.86 261 LYS G N 1
ATOM 11545 C CA . LYS E 1 261 ? 169.853 251.630 181.670 1.00 20.66 261 LYS G CA 1
ATOM 11546 C C . LYS E 1 261 ? 170.316 250.170 181.676 1.00 18.93 261 LYS G C 1
ATOM 11547 O O . LYS E 1 261 ? 171.261 249.850 180.932 1.00 28.50 261 LYS G O 1
ATOM 11553 N N . GLN E 1 262 ? 169.677 249.326 182.491 1.00 17.52 262 GLN G N 1
ATOM 11554 C CA . GLN E 1 262 ? 170.031 247.881 182.528 1.00 15.42 262 GLN G CA 1
ATOM 11555 C C . GLN E 1 262 ? 170.152 247.352 181.095 1.00 20.65 262 GLN G C 1
ATOM 11556 O O . GLN E 1 262 ? 171.047 246.522 180.852 1.00 24.85 262 GLN G O 1
ATOM 11562 N N . ASN E 1 263 ? 169.287 247.819 180.189 1.00 18.18 263 ASN G N 1
ATOM 11563 C CA . ASN E 1 263 ? 169.292 247.312 178.791 1.00 12.52 263 ASN G CA 1
ATOM 11564 C C . ASN E 1 263 ? 169.337 248.494 177.819 1.00 16.12 263 ASN G C 1
ATOM 11565 O O . ASN E 1 263 ? 168.862 249.582 178.198 1.00 20.87 263 ASN G O 1
ATOM 11570 N N . ILE E 1 264 ? 169.884 248.287 176.618 1.00 19.03 264 ILE G N 1
ATOM 11571 C CA . ILE E 1 264 ? 169.893 249.365 175.583 1.00 18.03 264 ILE G CA 1
ATOM 11572 C C . ILE E 1 264 ? 168.435 249.720 175.270 1.00 23.31 264 ILE G C 1
ATOM 11573 O O . ILE E 1 264 ? 167.616 248.786 175.167 1.00 23.83 264 ILE G O 1
ATOM 11578 N N . THR E 1 265 ? 168.122 251.012 175.130 1.00 18.37 265 THR G N 1
ATOM 11579 C CA . THR E 1 265 ? 166.708 251.426 174.927 1.00 16.17 265 THR G CA 1
ATOM 11580 C C . THR E 1 265 ? 166.538 252.001 173.516 1.00 20.12 265 THR G C 1
ATOM 11581 O O . THR E 1 265 ? 166.946 253.158 173.302 1.00 31.80 265 THR G O 1
ATOM 11585 N N . ARG E 1 266 ? 165.945 251.225 172.606 1.00 13.41 266 ARG G N 1
ATOM 11586 C CA . ARG E 1 266 ? 165.696 251.709 171.222 1.00 15.62 266 ARG G CA 1
ATOM 11587 C C . ARG E 1 266 ? 164.208 252.049 171.082 1.00 14.58 266 ARG G C 1
ATOM 11588 O O . ARG E 1 266 ? 163.380 251.264 171.579 1.00 21.90 266 ARG G O 1
ATOM 11596 N N . GLN E 1 267 ? 163.889 253.181 170.447 1.00 14.05 267 GLN G N 1
ATOM 11597 C CA . GLN E 1 267 ? 162.471 253.605 170.278 1.00 12.44 267 GLN G CA 1
ATOM 11598 C C . GLN E 1 267 ? 162.217 253.994 168.818 1.00 18.68 267 GLN G C 1
ATOM 11599 O O . GLN E 1 267 ? 163.200 254.249 168.099 1.00 26.52 267 GLN G O 1
ATOM 11605 N N . TYR E 1 268 ? 160.945 254.039 168.410 1.00 12.83 268 TYR G N 1
ATOM 11606 C CA . TYR E 1 268 ? 160.595 254.367 167.003 1.00 8.39 268 TYR G CA 1
ATOM 11607 C C . TYR E 1 268 ? 159.711 255.616 166.955 1.00 20.44 268 TYR G C 1
ATOM 11608 O O . TYR E 1 268 ? 158.845 255.766 167.837 1.00 28.69 268 TYR G O 1
ATOM 11617 N N . GLN E 1 269 ? 159.914 256.474 165.950 1.00 13.28 269 GLN G N 1
ATOM 11618 C CA . GLN E 1 269 ? 159.065 257.684 165.783 1.00 4.16 269 GLN G CA 1
ATOM 11619 C C . GLN E 1 269 ? 158.766 257.871 164.291 1.00 12.42 269 GLN G C 1
ATOM 11620 O O . GLN E 1 269 ? 159.676 257.617 163.479 1.00 16.48 269 GLN G O 1
ATOM 11626 N N . ALA E 1 270 ? 157.543 258.289 163.951 1.00 16.15 270 ALA G N 1
ATOM 11627 C CA . ALA E 1 270 ? 157.157 258.497 162.534 1.00 8.82 270 ALA G CA 1
ATOM 11628 C C . ALA E 1 270 ? 156.197 259.687 162.432 1.00 17.77 270 ALA G C 1
ATOM 11629 O O . ALA E 1 270 ? 155.404 259.879 163.375 1.00 17.07 270 ALA G O 1
ATOM 11631 N N . GLU E 1 271 ? 156.270 260.453 161.337 1.00 21.72 271 GLU G N 1
ATOM 11632 C CA . GLU E 1 271 ? 155.409 261.655 161.182 1.00 9.53 271 GLU G CA 1
ATOM 11633 C C . GLU E 1 271 ? 154.978 261.789 159.722 1.00 16.44 271 GLU G C 1
ATOM 11634 O O . GLU E 1 271 ? 155.825 261.563 158.842 1.00 28.85 271 GLU G O 1
ATOM 11640 N N . TRP E 1 272 ? 153.718 262.158 159.481 1.00 11.84 272 TRP G N 1
ATOM 11641 C CA . TRP E 1 272 ? 153.241 262.387 158.092 1.00 10.28 272 TRP G CA 1
ATOM 11642 C C . TRP E 1 272 ? 152.092 263.399 158.121 1.00 14.60 272 TRP G C 1
ATOM 11643 O O . TRP E 1 272 ? 151.455 263.539 159.180 1.00 19.28 272 TRP G O 1
ATOM 11654 N N . SER E 1 273 ? 151.849 264.077 157.000 1.00 18.51 273 SER G N 1
ATOM 11655 C CA . SER E 1 273 ? 150.765 265.089 156.945 1.00 12.33 273 SER G CA 1
ATOM 11656 C C . SER E 1 273 ? 149.942 264.908 155.667 1.00 16.81 273 SER G C 1
ATOM 11657 O O . SER E 1 273 ? 150.516 264.465 154.653 1.00 21.07 273 SER G O 1
ATOM 11660 N N . TYR E 1 274 ? 148.648 265.230 155.724 1.00 12.96 274 TYR G N 1
ATOM 11661 C CA . TYR E 1 274 ? 147.762 265.106 154.537 1.00 13.18 274 TYR G CA 1
ATOM 11662 C C . TYR E 1 274 ? 146.708 266.214 154.597 1.00 16.74 274 TYR G C 1
ATOM 11663 O O . TYR E 1 274 ? 146.301 266.591 155.712 1.00 14.63 274 TYR G O 1
ATOM 11672 N N . ASN E 1 275 ? 146.287 266.723 153.437 1.00 17.96 275 ASN G N 1
ATOM 11673 C CA . ASN E 1 275 ? 145.319 267.854 153.431 1.00 10.86 275 ASN G CA 1
ATOM 11674 C C . ASN E 1 275 ? 143.894 267.311 153.292 1.00 17.54 275 ASN G C 1
ATOM 11675 O O . ASN E 1 275 ? 143.677 266.439 152.431 1.00 27.38 275 ASN G O 1
ATOM 11680 N N . LEU E 1 276 ? 142.966 267.813 154.112 1.00 19.07 276 LEU G N 1
ATOM 11681 C CA . LEU E 1 276 ? 141.557 267.340 154.068 1.00 17.49 276 LEU G CA 1
ATOM 11682 C C . LEU E 1 276 ? 140.657 268.446 153.511 1.00 24.72 276 LEU G C 1
ATOM 11683 O O . LEU E 1 276 ? 140.698 269.567 154.055 1.00 26.11 276 LEU G O 1
ATOM 11688 N N . GLY E 1 277 ? 139.882 268.142 152.468 1.00 23.06 277 GLY G N 1
ATOM 11689 C CA . GLY E 1 277 ? 138.928 269.119 151.911 1.00 15.09 277 GLY G CA 1
ATOM 11690 C C . GLY E 1 277 ? 137.556 268.510 151.676 1.00 18.64 277 GLY G C 1
ATOM 11691 O O . GLY E 1 277 ? 137.499 267.347 151.231 1.00 28.59 277 GLY G O 1
ATOM 11692 N N . VAL E 1 278 ? 136.489 269.263 151.962 1.00 20.88 278 VAL G N 1
ATOM 11693 C CA . VAL E 1 278 ? 135.098 268.775 151.713 1.00 19.61 278 VAL G CA 1
ATOM 11694 C C . VAL E 1 278 ? 134.461 269.674 150.651 1.00 23.94 278 VAL G C 1
ATOM 11695 O O . VAL E 1 278 ? 134.506 270.907 150.825 1.00 28.90 278 VAL G O 1
ATOM 11699 N N . ASN E 1 279 ? 133.888 269.084 149.597 1.00 24.07 279 ASN G N 1
ATOM 11700 C CA . ASN E 1 279 ? 133.334 269.878 148.508 1.00 18.91 279 ASN G CA 1
ATOM 11701 C C . ASN E 1 279 ? 132.261 270.826 149.026 1.00 24.67 279 ASN G C 1
ATOM 11702 O O . ASN E 1 279 ? 131.341 270.415 149.734 1.00 31.97 279 ASN G O 1
ATOM 11707 N N . GLY E 1 280 ? 132.380 272.097 148.656 1.00 17.03 280 GLY G N 1
ATOM 11708 C CA . GLY E 1 280 ? 131.421 273.102 149.049 1.00 16.55 280 GLY G CA 1
ATOM 11709 C C . GLY E 1 280 ? 131.637 273.701 150.420 1.00 19.10 280 GLY G C 1
ATOM 11710 O O . GLY E 1 280 ? 130.883 274.600 150.804 1.00 24.29 280 GLY G O 1
ATOM 11711 N N . TYR E 1 281 ? 132.646 273.253 151.160 1.00 21.78 281 TYR G N 1
ATOM 11712 C CA . TYR E 1 281 ? 132.865 273.703 152.524 1.00 22.35 281 TYR G CA 1
ATOM 11713 C C . TYR E 1 281 ? 134.306 274.155 152.706 1.00 25.65 281 TYR G C 1
ATOM 11714 O O . TYR E 1 281 ? 135.217 273.682 152.023 1.00 26.38 281 TYR G O 1
ATOM 11723 N N . ALA E 1 282 ? 134.494 275.089 153.633 1.00 27.25 282 ALA G N 1
ATOM 11724 C CA . ALA E 1 282 ? 135.809 275.578 154.014 1.00 22.89 282 ALA G CA 1
ATOM 11725 C C . ALA E 1 282 ? 135.975 275.421 155.515 1.00 29.05 282 ALA G C 1
ATOM 11726 O O . ALA E 1 282 ? 135.086 275.799 156.283 1.00 34.00 282 ALA G O 1
ATOM 11728 N N . TYR E 1 283 ? 137.121 274.863 155.922 1.00 26.00 283 TYR G N 1
ATOM 11729 C CA . TYR E 1 283 ? 137.407 274.676 157.367 1.00 17.57 283 TYR G CA 1
ATOM 11730 C C . TYR E 1 283 ? 137.492 276.043 158.049 1.00 23.74 283 TYR G C 1
ATOM 11731 O O . TYR E 1 283 ? 138.204 276.925 157.533 1.00 31.08 283 TYR G O 1
ATOM 11740 N N . ASP E 1 284 ? 136.799 276.204 159.179 1.00 27.65 284 ASP G N 1
ATOM 11741 C CA . ASP E 1 284 ? 136.879 277.478 159.939 1.00 30.14 284 ASP G CA 1
ATOM 11742 C C . ASP E 1 284 ? 138.121 277.429 160.836 1.00 29.52 284 ASP G C 1
ATOM 11743 O O . ASP E 1 284 ? 137.977 277.071 162.020 1.00 32.30 284 ASP G O 1
ATOM 11748 N N . ILE E 1 285 ? 139.287 277.768 160.282 1.00 29.50 285 ILE G N 1
ATOM 11749 C CA . ILE E 1 285 ? 140.563 277.719 161.058 1.00 32.93 285 ILE G CA 1
ATOM 11750 C C . ILE E 1 285 ? 140.461 278.696 162.236 1.00 35.41 285 ILE G C 1
ATOM 11751 O O . ILE E 1 285 ? 141.016 278.386 163.308 1.00 34.56 285 ILE G O 1
ATOM 11756 N N . ALA E 1 286 ? 139.765 279.821 162.047 1.00 38.30 286 ALA G N 1
ATOM 11757 C CA . ALA E 1 286 ? 139.589 280.806 163.139 1.00 37.51 286 ALA G CA 1
ATOM 11758 C C . ALA E 1 286 ? 138.903 280.126 164.328 1.00 39.28 286 ALA G C 1
ATOM 11759 O O . ALA E 1 286 ? 139.418 280.248 165.454 1.00 41.69 286 ALA G O 1
ATOM 11761 N N . THR E 1 287 ? 137.790 279.429 164.076 1.00 34.85 287 THR G N 1
ATOM 11762 C CA . THR E 1 287 ? 137.076 278.703 165.163 1.00 33.64 287 THR G CA 1
ATOM 11763 C C . THR E 1 287 ? 137.929 277.512 165.616 1.00 37.16 287 THR G C 1
ATOM 11764 O O . THR E 1 287 ? 138.008 277.277 166.836 1.00 40.76 287 THR G O 1
ATOM 11768 N N . GLY E 1 288 ? 138.545 276.802 164.666 1.00 38.11 288 GLY G N 1
ATOM 11769 C CA . GLY E 1 288 ? 139.381 275.633 165.003 1.00 33.74 288 GLY G CA 1
ATOM 11770 C C . GLY E 1 288 ? 140.815 276.033 165.303 1.00 38.03 288 GLY G C 1
ATOM 11771 O O . GLY E 1 288 ? 141.023 276.794 166.268 1.00 43.13 288 GLY G O 1
ATOM 11772 N N . GLY E 1 289 ? 141.770 275.548 164.505 1.00 33.76 289 GLY G N 1
ATOM 11773 C CA . GLY E 1 289 ? 143.169 275.858 164.726 1.00 30.82 289 GLY G CA 1
ATOM 11774 C C . GLY E 1 289 ? 143.987 275.580 163.484 1.00 33.34 289 GLY G C 1
ATOM 11775 O O . GLY E 1 289 ? 143.469 275.147 162.454 1.00 39.36 289 GLY G O 1
ATOM 11776 N N . LYS E 1 290 ? 145.287 275.847 163.598 1.00 34.62 290 LYS G N 1
ATOM 11777 C CA . LYS E 1 290 ? 146.188 275.653 162.467 1.00 29.85 290 LYS G CA 1
ATOM 11778 C C . LYS E 1 290 ? 146.325 274.179 162.109 1.00 37.14 290 LYS G C 1
ATOM 11779 O O . LYS E 1 290 ? 146.362 273.823 160.926 1.00 40.64 290 LYS G O 1
ATOM 11785 N N . ALA E 1 291 ? 146.415 273.308 163.114 1.00 27.99 291 ALA G N 1
ATOM 11786 C CA . ALA E 1 291 ? 146.521 271.865 162.915 1.00 27.78 291 ALA G CA 1
ATOM 11787 C C . ALA E 1 291 ? 145.390 271.200 163.686 1.00 32.70 291 ALA G C 1
ATOM 11788 O O . ALA E 1 291 ? 145.546 270.867 164.870 1.00 35.96 291 ALA G O 1
ATOM 11790 N N . PRO E 1 292 ? 144.235 270.996 163.060 1.00 26.36 292 PRO G N 1
ATOM 11791 C CA . PRO E 1 292 ? 143.089 270.458 163.793 1.00 26.75 292 PRO G CA 1
ATOM 11792 C C . PRO E 1 292 ? 143.295 269.013 164.212 1.00 30.22 292 PRO G C 1
ATOM 11793 O O . PRO E 1 292 ? 143.980 268.233 163.546 1.00 35.46 292 PRO G O 1
ATOM 11797 N N . ASN E 1 293 ? 142.690 268.666 165.339 1.00 27.18 293 ASN G N 1
ATOM 11798 C CA . ASN E 1 293 ? 142.607 267.289 165.793 1.00 24.60 293 ASN G CA 1
ATOM 11799 C C . ASN E 1 293 ? 141.498 266.568 165.043 1.00 32.41 293 ASN G C 1
ATOM 11800 O O . ASN E 1 293 ? 140.665 267.194 164.388 1.00 39.29 293 ASN G O 1
ATOM 11805 N N . PRO E 1 294 ? 141.465 265.235 165.105 1.00 28.60 294 PRO G N 1
ATOM 11806 C CA . PRO E 1 294 ? 140.270 264.526 164.629 1.00 26.05 294 PRO G CA 1
ATOM 11807 C C . PRO E 1 294 ? 139.001 264.971 165.335 1.00 23.93 294 PRO G C 1
ATOM 11808 O O . PRO E 1 294 ? 137.929 264.974 164.718 1.00 32.46 294 PRO G O 1
ATOM 11812 N N . THR E 1 295 ? 139.088 265.338 166.614 1.00 25.72 295 THR G N 1
ATOM 11813 C CA . THR E 1 295 ? 137.930 265.888 167.309 1.00 28.36 295 THR G CA 1
ATOM 11814 C C . THR E 1 295 ? 137.520 267.234 166.725 1.00 27.21 295 THR G C 1
ATOM 11815 O O . THR E 1 295 ? 136.326 267.520 166.588 1.00 32.07 295 THR G O 1
ATOM 11819 N N . ALA E 1 296 ? 138.495 268.079 166.384 1.00 26.32 296 ALA G N 1
ATOM 11820 C CA . ALA E 1 296 ? 138.178 269.366 165.774 1.00 23.84 296 ALA G CA 1
ATOM 11821 C C . ALA E 1 296 ? 137.654 269.193 164.355 1.00 29.19 296 ALA G C 1
ATOM 11822 O O . ALA E 1 296 ? 136.776 269.943 163.917 1.00 28.73 296 ALA G O 1
ATOM 11824 N N . LEU E 1 297 ? 138.197 268.205 163.637 1.00 25.78 297 LEU G N 1
ATOM 11825 C CA . LEU E 1 297 ? 137.705 267.916 162.264 1.00 21.07 297 LEU G CA 1
ATOM 11826 C C . LEU E 1 297 ? 136.225 267.527 162.346 1.00 24.65 297 LEU G C 1
ATOM 11827 O O . LEU E 1 297 ? 135.517 267.684 161.334 1.00 34.84 297 LEU G O 1
ATOM 11832 N N . ALA E 1 298 ? 135.789 267.030 163.508 1.00 23.99 298 ALA G N 1
ATOM 11833 C CA . ALA E 1 298 ? 134.379 266.610 163.686 1.00 22.07 298 ALA G CA 1
ATOM 11834 C C . ALA E 1 298 ? 133.610 267.700 164.437 1.00 19.85 298 ALA G C 1
ATOM 11835 O O . ALA E 1 298 ? 132.364 267.648 164.440 1.00 26.06 298 ALA G O 1
ATOM 11837 N N . THR E 1 299 ? 134.326 268.649 165.046 1.00 22.79 299 THR G N 1
ATOM 11838 C CA . THR E 1 299 ? 133.669 269.754 165.795 1.00 25.37 299 THR G CA 1
ATOM 11839 C C . THR E 1 299 ? 132.843 270.601 164.821 1.00 27.26 299 THR G C 1
ATOM 11840 O O . THR E 1 299 ? 133.333 270.860 163.704 1.00 33.04 299 THR G O 1
ATOM 11844 N N . ALA E 1 300 ? 131.640 271.013 165.234 1.00 28.91 300 ALA G N 1
ATOM 11845 C CA . ALA E 1 300 ? 130.764 271.841 164.372 1.00 26.08 300 ALA G CA 1
ATOM 11846 C C . ALA E 1 300 ? 131.308 273.272 164.302 1.00 33.01 300 ALA G C 1
ATOM 11847 O O . ALA E 1 300 ? 132.237 273.582 165.076 1.00 37.21 300 ALA G O 1
ATOM 11849 N N . ALA E 1 301 ? 130.767 274.094 163.395 1.00 30.20 301 ALA G N 1
ATOM 11850 C CA . ALA E 1 301 ? 131.225 275.497 163.232 1.00 33.59 301 ALA G CA 1
ATOM 11851 C C . ALA E 1 301 ? 132.675 275.513 162.736 1.00 32.12 301 ALA G C 1
ATOM 11852 O O . ALA E 1 301 ? 133.302 276.589 162.791 1.00 35.14 301 ALA G O 1
ATOM 11854 N N . ASN E 1 302 ? 133.182 274.368 162.271 1.00 24.89 302 ASN G N 1
ATOM 11855 C CA . ASN E 1 302 ? 134.562 274.298 161.720 1.00 22.13 302 ASN G CA 1
ATOM 11856 C C . ASN E 1 302 ? 134.477 274.008 160.218 1.00 25.74 302 ASN G C 1
ATOM 11857 O O . ASN E 1 302 ? 135.529 273.746 159.614 1.00 29.32 302 ASN G O 1
ATOM 11862 N N . TRP E 1 303 ? 133.268 274.040 159.652 1.00 27.13 303 TRP G N 1
ATOM 11863 C CA . TRP E 1 303 ? 133.085 273.739 158.205 1.00 23.62 303 TRP G CA 1
ATOM 11864 C C . TRP E 1 303 ? 132.116 274.749 157.583 1.00 22.56 303 TRP G C 1
ATOM 11865 O O . TRP E 1 303 ? 130.960 274.369 157.311 1.00 29.17 303 TRP G O 1
ATOM 11876 N N . ASP E 1 304 ? 132.580 275.982 157.362 1.00 23.73 304 ASP G N 1
ATOM 11877 C CA . ASP E 1 304 ? 131.712 277.046 156.790 1.00 25.98 304 ASP G CA 1
ATOM 11878 C C . ASP E 1 304 ? 131.263 276.638 155.383 1.00 33.70 304 ASP G C 1
ATOM 11879 O O . ASP E 1 304 ? 132.125 276.209 154.592 1.00 36.60 304 ASP G O 1
ATOM 11884 N N . LYS E 1 305 ? 129.966 276.775 155.089 1.00 28.45 305 LYS G N 1
ATOM 11885 C CA . LYS E 1 305 ? 129.434 276.430 153.742 1.00 20.57 305 LYS G CA 1
ATOM 11886 C C . LYS E 1 305 ? 129.759 277.573 152.776 1.00 29.17 305 LYS G C 1
ATOM 11887 O O . LYS E 1 305 ? 129.255 278.691 152.996 1.00 35.12 305 LYS G O 1
ATOM 11893 N N . ILE E 1 306 ? 130.567 277.298 151.748 1.00 30.74 306 ILE G N 1
ATOM 11894 C CA . ILE E 1 306 ? 130.963 278.326 150.793 1.00 32.98 306 ILE G CA 1
ATOM 11895 C C . ILE E 1 306 ? 129.976 278.420 149.638 1.00 32.73 306 ILE G C 1
ATOM 11896 O O . ILE E 1 306 ? 129.630 279.518 149.200 1.00 35.90 306 ILE G O 1
ATOM 11901 N N . SER E 1 307 ? 129.514 277.278 149.140 1.00 27.83 307 SER G N 1
ATOM 11902 C CA . SER E 1 307 ? 128.588 277.272 148.018 1.00 29.84 307 SER G CA 1
ATOM 11903 C C . SER E 1 307 ? 127.286 277.961 148.394 1.00 38.89 307 SER G C 1
ATOM 11904 O O . SER E 1 307 ? 126.818 277.868 149.532 1.00 37.70 307 SER G O 1
ATOM 11907 N N . THR E 1 308 ? 126.703 278.669 147.426 1.00 41.89 308 THR G N 1
ATOM 11908 C CA . THR E 1 308 ? 125.421 279.321 147.660 1.00 38.87 308 THR G CA 1
ATOM 11909 C C . THR E 1 308 ? 124.306 278.296 147.815 1.00 40.72 308 THR G C 1
ATOM 11910 O O . THR E 1 308 ? 123.378 278.492 148.608 1.00 41.51 308 THR G O 1
ATOM 11914 N N . SER E 1 309 ? 124.405 277.188 147.072 1.00 40.38 309 SER G N 1
ATOM 11915 C CA . SER E 1 309 ? 123.341 276.152 147.118 1.00 38.19 309 SER G CA 1
ATOM 11916 C C . SER E 1 309 ? 123.870 274.864 147.757 1.00 38.73 309 SER G C 1
ATOM 11917 O O . SER E 1 309 ? 125.080 274.592 147.630 1.00 43.33 309 SER G O 1
ATOM 11920 N N . ILE E 1 310 ? 122.987 274.100 148.413 1.00 33.85 310 ILE G N 1
ATOM 11921 C CA . ILE E 1 310 ? 123.391 272.796 149.017 1.00 32.53 310 ILE G CA 1
ATOM 11922 C C . ILE E 1 310 ? 123.687 271.814 147.878 1.00 30.73 310 ILE G C 1
ATOM 11923 O O . ILE E 1 310 ? 124.474 270.875 148.096 1.00 33.73 310 ILE G O 1
ATOM 11928 N N . LYS E 1 311 ? 123.075 272.026 146.709 1.00 33.10 311 LYS G N 1
ATOM 11929 C CA . LYS E 1 311 ? 123.322 271.146 145.537 1.00 33.08 311 LYS G CA 1
ATOM 11930 C C . LYS E 1 311 ? 124.825 271.123 145.240 1.00 35.34 311 LYS G C 1
ATOM 11931 O O . LYS E 1 311 ? 125.365 270.022 145.025 1.00 34.96 311 LYS G O 1
ATOM 11937 N N . ASP E 1 312 ? 125.464 272.296 145.230 1.00 37.65 312 ASP G N 1
ATOM 11938 C CA . ASP E 1 312 ? 126.918 272.374 144.926 1.00 36.67 312 ASP G CA 1
ATOM 11939 C C . ASP E 1 312 ? 127.691 271.559 145.969 1.00 41.02 312 ASP G C 1
ATOM 11940 O O . ASP E 1 312 ? 128.602 270.808 145.573 1.00 44.15 312 ASP G O 1
ATOM 11945 N N . THR E 1 313 ? 127.335 271.706 147.249 1.00 35.36 313 THR G N 1
ATOM 11946 C CA . THR E 1 313 ? 128.025 270.962 148.336 1.00 29.55 313 THR G CA 1
ATOM 11947 C C . THR E 1 313 ? 127.847 269.459 148.105 1.00 30.06 313 THR G C 1
ATOM 11948 O O . THR E 1 313 ? 126.689 269.000 148.116 1.00 42.34 313 THR G O 1
ATOM 11952 N N . GLY E 1 314 ? 128.943 268.740 147.856 1.00 22.55 314 GLY G N 1
ATOM 11953 C CA . GLY E 1 314 ? 128.836 267.304 147.538 1.00 31.53 314 GLY G CA 1
ATOM 11954 C C . GLY E 1 314 ? 128.737 266.448 148.787 1.00 25.29 314 GLY G C 1
ATOM 11955 O O . GLY E 1 314 ? 129.740 266.370 149.520 1.00 33.11 314 GLY G O 1
ATOM 11956 N N . GLY E 1 315 ? 127.575 265.836 149.026 1.00 22.33 315 GLY G N 1
ATOM 11957 C CA . GLY E 1 315 ? 127.450 264.909 150.166 1.00 21.50 315 GLY G CA 1
ATOM 11958 C C . GLY E 1 315 ? 126.261 265.196 151.064 1.00 24.72 315 GLY G C 1
ATOM 11959 O O . GLY E 1 315 ? 125.987 266.385 151.315 1.00 29.42 315 GLY G O 1
ATOM 11960 N N . VAL E 1 316 ? 125.583 264.144 151.535 1.00 24.97 316 VAL G N 1
ATOM 11961 C CA . VAL E 1 316 ? 124.442 264.300 152.486 1.00 22.91 316 VAL G CA 1
ATOM 11962 C C . VAL E 1 316 ? 124.703 263.346 153.657 1.00 21.41 316 VAL G C 1
ATOM 11963 O O . VAL E 1 316 ? 125.659 262.561 153.556 1.00 26.15 316 VAL G O 1
ATOM 11967 N N . VAL E 1 317 ? 123.894 263.414 154.718 1.00 23.51 317 VAL G N 1
ATOM 11968 C CA . VAL E 1 317 ? 124.053 262.458 155.859 1.00 25.70 317 VAL G CA 1
ATOM 11969 C C . VAL E 1 317 ? 122.700 261.820 156.193 1.00 25.62 317 VAL G C 1
ATOM 11970 O O . VAL E 1 317 ? 121.714 262.568 156.326 1.00 27.88 317 VAL G O 1
ATOM 11974 N N . LEU E 1 318 ? 122.656 260.491 156.312 1.00 26.42 318 LEU G N 1
ATOM 11975 C CA . LEU E 1 318 ? 121.401 259.787 156.690 1.00 23.84 318 LEU G CA 1
ATOM 11976 C C . LEU E 1 318 ? 121.622 259.090 158.035 1.00 31.56 318 LEU G C 1
ATOM 11977 O O . LEU E 1 318 ? 122.318 258.056 158.054 1.00 38.23 318 LEU G O 1
ATOM 11982 N N . VAL E 1 319 ? 121.060 259.643 159.114 1.00 32.32 319 VAL G N 1
ATOM 11983 C CA . VAL E 1 319 ? 121.285 259.068 160.474 1.00 32.20 319 VAL G CA 1
ATOM 11984 C C . VAL E 1 319 ? 120.196 258.031 160.765 1.00 33.02 319 VAL G C 1
ATOM 11985 O O . VAL E 1 319 ? 119.020 258.422 160.838 1.00 35.73 319 VAL G O 1
ATOM 11989 N N . THR E 1 320 ? 120.581 256.761 160.921 1.00 38.32 320 THR G N 1
ATOM 11990 C CA . THR E 1 320 ? 119.600 255.696 161.261 1.00 38.04 320 THR G CA 1
ATOM 11991 C C . THR E 1 320 ? 120.086 254.959 162.515 1.00 37.42 320 THR G C 1
ATOM 11992 O O . THR E 1 320 ? 121.207 254.420 162.478 1.00 43.86 320 THR G O 1
ATOM 11996 N N . LYS E 1 321 ? 119.272 254.932 163.573 1.00 42.13 321 LYS G N 1
ATOM 11997 C CA . LYS E 1 321 ? 119.699 254.294 164.848 1.00 47.71 321 LYS G CA 1
ATOM 11998 C C . LYS E 1 321 ? 119.911 252.791 164.622 1.00 51.80 321 LYS G C 1
ATOM 11999 O O . LYS E 1 321 ? 120.746 252.207 165.309 1.00 51.08 321 LYS G O 1
ATOM 12006 N N . ALA F 1 2 ? 109.450 309.181 128.886 1.00 39.78 2 ALA H N 1
ATOM 12007 C CA . ALA F 1 2 ? 110.075 308.119 128.063 1.00 42.95 2 ALA H CA 1
ATOM 12008 C C . ALA F 1 2 ? 108.983 307.321 127.343 1.00 44.71 2 ALA H C 1
ATOM 12009 O O . ALA F 1 2 ? 108.323 307.892 126.452 1.00 43.90 2 ALA H O 1
ATOM 12011 N N . LEU F 1 3 ? 108.803 306.054 127.722 1.00 33.96 3 LEU H N 1
ATOM 12012 C CA . LEU F 1 3 ? 107.749 305.205 127.104 1.00 31.96 3 LEU H CA 1
ATOM 12013 C C . LEU F 1 3 ? 106.379 305.828 127.394 1.00 30.14 3 LEU H C 1
ATOM 12014 O O . LEU F 1 3 ? 105.485 305.710 126.536 1.00 35.07 3 LEU H O 1
ATOM 12019 N N . SER F 1 4 ? 106.231 306.470 128.556 1.00 29.23 4 SER H N 1
ATOM 12020 C CA . SER F 1 4 ? 104.955 307.150 128.898 1.00 35.26 4 SER H CA 1
ATOM 12021 C C . SER F 1 4 ? 104.619 308.176 127.812 1.00 38.81 4 SER H C 1
ATOM 12022 O O . SER F 1 4 ? 103.438 308.256 127.421 1.00 40.58 4 SER H O 1
ATOM 12025 N N . ASP F 1 5 ? 105.621 308.927 127.343 1.00 36.22 5 ASP H N 1
ATOM 12026 C CA . ASP F 1 5 ? 105.402 309.926 126.264 1.00 32.96 5 ASP H CA 1
ATOM 12027 C C . ASP F 1 5 ? 104.981 309.202 124.981 1.00 37.01 5 ASP H C 1
ATOM 12028 O O . ASP F 1 5 ? 104.108 309.731 124.266 1.00 38.14 5 ASP H O 1
ATOM 12033 N N . LEU F 1 6 ? 105.580 308.039 124.707 1.00 36.43 6 LEU H N 1
ATOM 12034 C CA . LEU F 1 6 ? 105.271 307.280 123.465 1.00 31.11 6 LEU H CA 1
ATOM 12035 C C . LEU F 1 6 ? 103.889 306.627 123.585 1.00 35.00 6 LEU H C 1
ATOM 12036 O O . LEU F 1 6 ? 103.381 306.520 124.717 1.00 34.81 6 LEU H O 1
ATOM 12041 N N . GLN F 1 7 ? 103.310 306.211 122.454 1.00 33.55 7 GLN H N 1
ATOM 12042 C CA . GLN F 1 7 ? 101.968 305.569 122.462 1.00 32.74 7 GLN H CA 1
ATOM 12043 C C . GLN F 1 7 ? 102.100 304.106 122.025 1.00 31.91 7 GLN H C 1
ATOM 12044 O O . GLN F 1 7 ? 102.687 303.863 120.953 1.00 33.76 7 GLN H O 1
ATOM 12050 N N . VAL F 1 8 ? 101.575 303.176 122.829 1.00 27.75 8 VAL H N 1
ATOM 12051 C CA . VAL F 1 8 ? 101.603 301.730 122.456 1.00 35.33 8 VAL H CA 1
ATOM 12052 C C . VAL F 1 8 ? 100.269 301.377 121.790 1.00 34.16 8 VAL H C 1
ATOM 12053 O O . VAL F 1 8 ? 99.230 301.911 122.228 1.00 33.49 8 VAL H O 1
ATOM 12057 N N . PHE F 1 9 ? 100.302 300.529 120.758 1.00 25.08 9 PHE H N 1
ATOM 12058 C CA . PHE F 1 9 ? 99.055 300.106 120.068 1.00 24.32 9 PHE H CA 1
ATOM 12059 C C . PHE F 1 9 ? 98.845 298.606 120.294 1.00 34.25 9 PHE H C 1
ATOM 12060 O O . PHE F 1 9 ? 97.907 298.040 119.698 1.00 37.66 9 PHE H O 1
ATOM 12068 N N . ASN F 1 10 ? 99.701 298.011 121.133 1.00 34.66 10 ASN H N 1
ATOM 12069 C CA . ASN F 1 10 ? 99.596 296.564 121.458 1.00 33.41 10 ASN H CA 1
ATOM 12070 C C . ASN F 1 10 ? 99.618 295.749 120.164 1.00 33.82 10 ASN H C 1
ATOM 12071 O O . ASN F 1 10 ? 100.263 296.189 119.192 1.00 44.78 10 ASN H O 1
ATOM 12076 N N . ASP F 1 11 ? 98.954 294.595 120.173 1.00 29.94 11 ASP H N 1
ATOM 12077 C CA . ASP F 1 11 ? 98.881 293.743 118.960 1.00 32.17 11 ASP H CA 1
ATOM 12078 C C . ASP F 1 11 ? 97.536 293.018 119.000 1.00 40.86 11 ASP H C 1
ATOM 12079 O O . ASP F 1 11 ? 97.089 292.671 120.109 1.00 47.75 11 ASP H O 1
ATOM 12084 N N . TRP F 1 12 ? 96.907 292.832 117.840 1.00 31.20 12 TRP H N 1
ATOM 12085 C CA . TRP F 1 12 ? 95.617 292.098 117.787 1.00 30.96 12 TRP H CA 1
ATOM 12086 C C . TRP F 1 12 ? 95.487 291.391 116.436 1.00 36.68 12 TRP H C 1
ATOM 12087 O O . TRP F 1 12 ? 96.181 291.802 115.487 1.00 41.38 12 TRP H O 1
ATOM 12098 N N . ALA F 1 13 ? 94.644 290.360 116.371 1.00 36.85 13 ALA H N 1
ATOM 12099 C CA . ALA F 1 13 ? 94.479 289.591 115.116 1.00 35.03 13 ALA H CA 1
ATOM 12100 C C . ALA F 1 13 ? 93.041 289.080 115.017 1.00 42.83 13 ALA H C 1
ATOM 12101 O O . ALA F 1 13 ? 92.334 289.095 116.043 1.00 44.36 13 ALA H O 1
ATOM 12103 N N . TYR F 1 14 ? 92.630 288.655 113.821 1.00 45.11 14 TYR H N 1
ATOM 12104 C CA . TYR F 1 14 ? 91.269 288.088 113.641 1.00 40.74 14 TYR H CA 1
ATOM 12105 C C . TYR F 1 14 ? 91.400 286.673 113.072 1.00 47.48 14 TYR H C 1
ATOM 12106 O O . TYR F 1 14 ? 90.962 286.443 111.928 1.00 50.52 14 TYR H O 1
ATOM 12115 N N . LYS F 1 15 ? 91.996 285.761 113.845 1.00 50.26 15 LYS H N 1
ATOM 12116 C CA . LYS F 1 15 ? 92.178 284.360 113.380 1.00 54.39 15 LYS H CA 1
ATOM 12117 C C . LYS F 1 15 ? 90.800 283.751 113.100 1.00 52.68 15 LYS H C 1
ATOM 12118 O O . LYS F 1 15 ? 90.716 282.880 112.212 1.00 55.57 15 LYS H O 1
ATOM 12124 N N . THR F 1 16 ? 89.772 284.182 113.839 1.00 51.33 16 THR H N 1
ATOM 12125 C CA . THR F 1 16 ? 88.385 283.684 113.628 1.00 55.83 16 THR H CA 1
ATOM 12126 C C . THR F 1 16 ? 88.367 282.153 113.681 1.00 53.67 16 THR H C 1
ATOM 12127 O O . THR F 1 16 ? 87.505 281.556 113.007 1.00 49.72 16 THR H O 1
ATOM 12131 N N . MET F 1 17 ? 89.273 281.546 114.451 1.00 52.39 17 MET H N 1
ATOM 12132 C CA . MET F 1 17 ? 89.240 280.070 114.619 1.00 47.55 17 MET H CA 1
ATOM 12133 C C . MET F 1 17 ? 87.860 279.707 115.171 1.00 46.85 17 MET H C 1
ATOM 12134 O O . MET F 1 17 ? 87.463 280.294 116.194 1.00 50.78 17 MET H O 1
ATOM 12139 N N . SER F 1 18 ? 87.149 278.796 114.504 1.00 46.98 18 SER H N 1
ATOM 12140 C CA . SER F 1 18 ? 85.771 278.452 114.940 1.00 48.17 18 SER H CA 1
ATOM 12141 C C . SER F 1 18 ? 85.821 277.312 115.959 1.00 45.50 18 SER H C 1
ATOM 12142 O O . SER F 1 18 ? 86.035 276.159 115.539 1.00 45.77 18 SER H O 1
ATOM 12145 N N . GLU F 1 19 ? 85.625 277.623 117.244 1.00 46.26 19 GLU H N 1
ATOM 12146 C CA . GLU F 1 19 ? 85.568 276.544 118.265 1.00 46.82 19 GLU H CA 1
ATOM 12147 C C . GLU F 1 19 ? 84.524 275.523 117.806 1.00 48.74 19 GLU H C 1
ATOM 12148 O O . GLU F 1 19 ? 83.430 275.953 117.389 1.00 53.38 19 GLU H O 1
ATOM 12154 N N . VAL F 1 20 ? 84.854 274.231 117.862 1.00 42.32 20 VAL H N 1
ATOM 12155 C CA . VAL F 1 20 ? 83.920 273.186 117.350 1.00 40.91 20 VAL H CA 1
ATOM 12156 C C . VAL F 1 20 ? 83.605 272.206 118.486 1.00 43.03 20 VAL H C 1
ATOM 12157 O O . VAL F 1 20 ? 84.126 272.411 119.601 1.00 46.97 20 VAL H O 1
ATOM 12161 N N . LEU F 1 21 ? 82.780 271.191 118.215 1.00 40.72 21 LEU H N 1
ATOM 12162 C CA . LEU F 1 21 ? 82.386 270.200 119.253 1.00 41.40 21 LEU H CA 1
ATOM 12163 C C . LEU F 1 21 ? 83.632 269.608 119.921 1.00 42.78 21 LEU H C 1
ATOM 12164 O O . LEU F 1 21 ? 84.628 269.371 119.210 1.00 46.81 21 LEU H O 1
ATOM 12169 N N . ASP F 1 22 ? 83.568 269.375 121.237 1.00 38.61 22 ASP H N 1
ATOM 12170 C CA . ASP F 1 22 ? 84.724 268.822 121.991 1.00 41.96 22 ASP H CA 1
ATOM 12171 C C . ASP F 1 22 ? 84.525 267.321 122.231 1.00 45.47 22 ASP H C 1
ATOM 12172 O O . ASP F 1 22 ? 85.538 266.620 122.422 1.00 44.65 22 ASP H O 1
ATOM 12177 N N . GLN F 1 23 ? 83.273 266.853 122.230 1.00 37.50 23 GLN H N 1
ATOM 12178 C CA . GLN F 1 23 ? 82.975 265.423 122.519 1.00 31.94 23 GLN H CA 1
ATOM 12179 C C . GLN F 1 23 ? 83.375 264.549 121.324 1.00 33.79 23 GLN H C 1
ATOM 12180 O O . GLN F 1 23 ? 83.108 264.959 120.179 1.00 32.58 23 GLN H O 1
ATOM 12186 N N . GLN F 1 24 ? 83.990 263.391 121.584 1.00 40.12 24 GLN H N 1
ATOM 12187 C CA . GLN F 1 24 ? 84.351 262.448 120.492 1.00 42.72 24 GLN H CA 1
ATOM 12188 C C . GLN F 1 24 ? 83.073 261.763 119.998 1.00 44.79 24 GLN H C 1
ATOM 12189 O O . GLN F 1 24 ? 82.431 261.067 120.806 1.00 41.74 24 GLN H O 1
ATOM 12195 N N . VAL F 1 25 ? 82.711 261.971 118.729 1.00 40.27 25 VAL H N 1
ATOM 12196 C CA . VAL F 1 25 ? 81.447 261.388 118.187 1.00 39.98 25 VAL H CA 1
ATOM 12197 C C . VAL F 1 25 ? 81.767 260.556 116.941 1.00 42.75 25 VAL H C 1
ATOM 12198 O O . VAL F 1 25 ? 80.816 260.110 116.268 1.00 43.21 25 VAL H O 1
ATOM 12202 N N . GLU F 1 26 ? 83.055 260.352 116.656 1.00 41.91 26 GLU H N 1
ATOM 12203 C CA . GLU F 1 26 ? 83.463 259.530 115.486 1.00 41.42 26 GLU H CA 1
ATOM 12204 C C . GLU F 1 26 ? 83.349 258.050 115.865 1.00 44.01 26 GLU H C 1
ATOM 12205 O O . GLU F 1 26 ? 84.394 257.374 115.911 1.00 46.84 26 GLU H O 1
ATOM 12211 N N . LEU F 1 27 ? 82.127 257.578 116.132 1.00 36.89 27 LEU H N 1
ATOM 12212 C CA . LEU F 1 27 ? 81.909 256.159 116.520 1.00 36.17 27 LEU H CA 1
ATOM 12213 C C . LEU F 1 27 ? 80.912 255.527 115.546 1.00 35.58 27 LEU H C 1
ATOM 12214 O O . LEU F 1 27 ? 79.778 255.232 115.973 1.00 37.97 27 LEU H O 1
ATOM 12219 N N . PHE F 1 28 ? 81.319 255.333 114.288 1.00 37.42 28 PHE H N 1
ATOM 12220 C CA . PHE F 1 28 ? 80.394 254.773 113.269 1.00 32.16 28 PHE H CA 1
ATOM 12221 C C . PHE F 1 28 ? 81.110 253.701 112.441 1.00 34.29 28 PHE H C 1
ATOM 12222 O O . PHE F 1 28 ? 82.307 253.878 112.141 1.00 37.07 28 PHE H O 1
ATOM 12230 N N . ASN F 1 29 ? 80.398 252.622 112.099 1.00 36.91 29 ASN H N 1
ATOM 12231 C CA . ASN F 1 29 ? 80.978 251.545 111.251 1.00 37.87 29 ASN H CA 1
ATOM 12232 C C . ASN F 1 29 ? 82.273 251.022 111.882 1.00 37.54 29 ASN H C 1
ATOM 12233 O O . ASN F 1 29 ? 82.219 250.587 113.049 1.00 39.37 29 ASN H O 1
ATOM 12238 N N . GLY F 1 30 ? 83.388 251.080 111.149 1.00 35.46 30 GLY H N 1
ATOM 12239 C CA . GLY F 1 30 ? 84.663 250.524 111.647 1.00 35.81 30 GLY H CA 1
ATOM 12240 C C . GLY F 1 30 ? 85.025 251.036 113.031 1.00 33.82 30 GLY H C 1
ATOM 12241 O O . GLY F 1 30 ? 85.581 250.246 113.818 1.00 37.93 30 GLY H O 1
ATOM 12242 N N . ALA F 1 31 ? 84.721 252.303 113.323 1.00 32.21 31 ALA H N 1
ATOM 12243 C CA . ALA F 1 31 ? 85.085 252.897 114.631 1.00 35.07 31 ALA H CA 1
ATOM 12244 C C . ALA F 1 31 ? 84.504 252.041 115.761 1.00 32.41 31 ALA H C 1
ATOM 12245 O O . ALA F 1 31 ? 85.199 251.860 116.780 1.00 31.63 31 ALA H O 1
ATOM 12247 N N . THR F 1 32 ? 83.280 251.536 115.583 1.00 34.17 32 THR H N 1
ATOM 12248 C CA . THR F 1 32 ? 82.640 250.671 116.611 1.00 35.21 32 THR H CA 1
ATOM 12249 C C . THR F 1 32 ? 82.652 249.215 116.136 1.00 35.46 32 THR H C 1
ATOM 12250 O O . THR F 1 32 ? 81.890 248.414 116.706 1.00 34.16 32 THR H O 1
ATOM 12254 N N . ARG F 1 33 ? 83.478 248.896 115.133 1.00 34.81 33 ARG H N 1
ATOM 12255 C CA . ARG F 1 33 ? 83.535 247.517 114.574 1.00 32.93 33 ARG H CA 1
ATOM 12256 C C . ARG F 1 33 ? 82.163 247.145 114.001 1.00 33.63 33 ARG H C 1
ATOM 12257 O O . ARG F 1 33 ? 81.793 245.958 114.084 1.00 33.12 33 ARG H O 1
ATOM 12265 N N . GLY F 1 34 ? 81.439 248.125 113.451 1.00 32.52 34 GLY H N 1
ATOM 12266 C CA . GLY F 1 34 ? 80.124 247.854 112.836 1.00 31.89 34 GLY H CA 1
ATOM 12267 C C . GLY F 1 34 ? 78.995 247.899 113.850 1.00 31.04 34 GLY H C 1
ATOM 12268 O O . GLY F 1 34 ? 77.825 247.850 113.427 1.00 34.52 34 GLY H O 1
ATOM 12269 N N . ALA F 1 35 ? 79.327 247.997 115.141 1.00 29.10 35 ALA H N 1
ATOM 12270 C CA . ALA F 1 35 ? 78.294 248.032 116.202 1.00 23.69 35 ALA H CA 1
ATOM 12271 C C . ALA F 1 35 ? 77.361 249.218 115.949 1.00 33.57 35 ALA H C 1
ATOM 12272 O O . ALA F 1 35 ? 76.136 249.000 115.892 1.00 33.95 35 ALA H O 1
ATOM 12274 N N . ILE F 1 36 ? 77.918 250.426 115.844 1.00 31.78 36 ILE H N 1
ATOM 12275 C CA . ILE F 1 36 ? 77.094 251.623 115.506 1.00 26.24 36 ILE H CA 1
ATOM 12276 C C . ILE F 1 36 ? 77.438 252.003 114.066 1.00 33.96 36 ILE H C 1
ATOM 12277 O O . ILE F 1 36 ? 78.620 252.285 113.811 1.00 37.67 36 ILE H O 1
ATOM 12282 N N . ILE F 1 37 ? 76.457 251.982 113.162 1.00 36.54 37 ILE H N 1
ATOM 12283 C CA . ILE F 1 37 ? 76.756 252.259 111.725 1.00 37.66 37 ILE H CA 1
ATOM 12284 C C . ILE F 1 37 ? 75.979 253.503 111.282 1.00 36.57 37 ILE H C 1
ATOM 12285 O O . ILE F 1 37 ? 74.867 253.722 111.800 1.00 36.06 37 ILE H O 1
ATOM 12290 N N . LEU F 1 38 ? 76.561 254.294 110.376 1.00 38.98 38 LEU H N 1
ATOM 12291 C CA . LEU F 1 38 ? 75.851 255.484 109.838 1.00 37.41 38 LEU H CA 1
ATOM 12292 C C . LEU F 1 38 ? 75.581 255.256 108.348 1.00 38.79 38 LEU H C 1
ATOM 12293 O O . LEU F 1 38 ? 76.558 255.084 107.592 1.00 42.74 38 LEU H O 1
ATOM 12298 N N . ARG F 1 39 ? 74.307 255.246 107.950 1.00 42.89 39 ARG H N 1
ATOM 12299 C CA . ARG F 1 39 ? 73.947 255.034 106.523 1.00 44.02 39 ARG H CA 1
ATOM 12300 C C . ARG F 1 39 ? 73.532 256.375 105.908 1.00 43.37 39 ARG H C 1
ATOM 12301 O O . ARG F 1 39 ? 72.584 256.994 106.425 1.00 41.35 39 ARG H O 1
ATOM 12309 N N . SER F 1 40 ? 74.224 256.798 104.848 1.00 46.99 40 SER H N 1
ATOM 12310 C CA . SER F 1 40 ? 73.880 258.074 104.168 1.00 48.54 40 SER H CA 1
ATOM 12311 C C . SER F 1 40 ? 72.444 257.995 103.639 1.00 47.94 40 SER H C 1
ATOM 12312 O O . SER F 1 40 ? 71.729 259.005 103.742 1.00 51.94 40 SER H O 1
ATOM 12315 N N . ALA F 1 41 ? 72.048 256.838 103.102 1.00 45.18 41 ALA H N 1
ATOM 12316 C CA . ALA F 1 41 ? 70.684 256.667 102.549 1.00 48.98 41 ALA H CA 1
ATOM 12317 C C . ALA F 1 41 ? 69.674 256.492 103.687 1.00 47.01 41 ALA H C 1
ATOM 12318 O O . ALA F 1 41 ? 70.051 255.915 104.726 1.00 50.39 41 ALA H O 1
ATOM 12320 N N . GLY F 1 42 ? 68.441 256.972 103.497 1.00 46.20 42 GLY H N 1
ATOM 12321 C CA . GLY F 1 42 ? 67.391 256.825 104.526 1.00 48.22 42 GLY H CA 1
ATOM 12322 C C . GLY F 1 42 ? 66.161 256.129 103.970 1.00 49.26 42 GLY H C 1
ATOM 12323 O O . GLY F 1 42 ? 66.289 255.450 102.932 1.00 49.89 42 GLY H O 1
ATOM 12324 N N . ASN F 1 43 ? 65.013 256.289 104.635 1.00 46.54 43 ASN H N 1
ATOM 12325 C CA . ASN F 1 43 ? 63.747 255.677 104.147 1.00 47.64 43 ASN H CA 1
ATOM 12326 C C . ASN F 1 43 ? 62.609 256.695 104.279 1.00 48.88 43 ASN H C 1
ATOM 12327 O O . ASN F 1 43 ? 62.750 257.635 105.087 1.00 49.62 43 ASN H O 1
ATOM 12332 N N . THR F 1 44 ? 61.521 256.506 103.526 1.00 47.41 44 THR H N 1
ATOM 12333 C CA . THR F 1 44 ? 60.383 257.463 103.554 1.00 46.70 44 THR H CA 1
ATOM 12334 C C . THR F 1 44 ? 59.421 257.095 104.689 1.00 44.54 44 THR H C 1
ATOM 12335 O O . THR F 1 44 ? 59.514 255.958 105.185 1.00 45.78 44 THR H O 1
ATOM 12339 N N . GLY F 1 45 ? 58.548 258.025 105.087 1.00 47.91 45 GLY H N 1
ATOM 12340 C CA . GLY F 1 45 ? 57.538 257.732 106.125 1.00 45.10 45 GLY H CA 1
ATOM 12341 C C . GLY F 1 45 ? 58.103 257.846 107.530 1.00 49.27 45 GLY H C 1
ATOM 12342 O O . GLY F 1 45 ? 59.217 257.337 107.761 1.00 54.51 45 GLY H O 1
ATOM 12343 N N . ASP F 1 46 ? 57.338 258.434 108.455 1.00 44.54 46 ASP H N 1
ATOM 12344 C CA . ASP F 1 46 ? 57.808 258.618 109.855 1.00 46.56 46 ASP H CA 1
ATOM 12345 C C . ASP F 1 46 ? 58.222 257.265 110.441 1.00 42.50 46 ASP H C 1
ATOM 12346 O O . ASP F 1 46 ? 58.977 257.257 111.432 1.00 45.21 46 ASP H O 1
ATOM 12351 N N . LEU F 1 47 ? 57.723 256.171 109.863 1.00 39.45 47 LEU H N 1
ATOM 12352 C CA . LEU F 1 47 ? 58.036 254.816 110.384 1.00 41.79 47 LEU H CA 1
ATOM 12353 C C . LEU F 1 47 ? 58.631 253.961 109.261 1.00 45.10 47 LEU H C 1
ATOM 12354 O O . LEU F 1 47 ? 58.449 254.333 108.085 1.00 46.44 47 LEU H O 1
ATOM 12359 N N . SER F 1 48 ? 59.330 252.879 109.612 1.00 42.40 48 SER H N 1
ATOM 12360 C CA . SER F 1 48 ? 59.875 251.941 108.594 1.00 39.85 48 SER H CA 1
ATOM 12361 C C . SER F 1 48 ? 59.746 250.503 109.103 1.00 44.90 48 SER H C 1
ATOM 12362 O O . SER F 1 48 ? 60.735 249.981 109.653 1.00 48.32 48 SER H O 1
ATOM 12365 N N . GLU F 1 49 ? 58.571 249.891 108.921 1.00 46.85 49 GLU H N 1
ATOM 12366 C CA . GLU F 1 49 ? 58.330 248.509 109.418 1.00 42.55 49 GLU H CA 1
ATOM 12367 C C . GLU F 1 49 ? 59.007 247.498 108.485 1.00 44.02 49 GLU H C 1
ATOM 12368 O O . GLU F 1 49 ? 59.435 247.906 107.387 1.00 45.21 49 GLU H O 1
ATOM 12374 N N . ALA F 1 50 ? 59.099 246.235 108.913 1.00 37.75 50 ALA H N 1
ATOM 12375 C CA . ALA F 1 50 ? 59.735 245.179 108.087 1.00 42.40 50 ALA H CA 1
ATOM 12376 C C . ALA F 1 50 ? 59.306 243.800 108.600 1.00 44.37 50 ALA H C 1
ATOM 12377 O O . ALA F 1 50 ? 59.853 243.363 109.632 1.00 43.38 50 ALA H O 1
ATOM 12379 N N . ALA F 1 51 ? 58.362 243.136 107.928 1.00 45.49 51 ALA H N 1
ATOM 12380 C CA . ALA F 1 51 ? 57.848 241.843 108.442 1.00 37.88 51 ALA H CA 1
ATOM 12381 C C . ALA F 1 51 ? 58.816 240.704 108.094 1.00 39.01 51 ALA H C 1
ATOM 12382 O O . ALA F 1 51 ? 59.010 240.444 106.894 1.00 43.11 51 ALA H O 1
ATOM 12384 N N . PHE F 1 52 ? 59.387 240.044 109.109 1.00 44.16 52 PHE H N 1
ATOM 12385 C CA . PHE F 1 52 ? 60.299 238.894 108.860 1.00 40.93 52 PHE H CA 1
ATOM 12386 C C . PHE F 1 52 ? 59.751 237.632 109.538 1.00 44.64 52 PHE H C 1
ATOM 12387 O O . PHE F 1 52 ? 59.098 237.751 110.590 1.00 49.09 52 PHE H O 1
ATOM 12395 N N . TRP F 1 53 ? 60.014 236.461 108.948 1.00 41.64 53 TRP H N 1
ATOM 12396 C CA . TRP F 1 53 ? 59.479 235.183 109.494 1.00 42.12 53 TRP H CA 1
ATOM 12397 C C . TRP F 1 53 ? 60.036 234.920 110.895 1.00 45.72 53 TRP H C 1
ATOM 12398 O O . TRP F 1 53 ? 61.177 235.342 111.170 1.00 47.72 53 TRP H O 1
ATOM 12409 N N . ALA F 1 54 ? 59.258 234.238 111.740 1.00 38.38 54 ALA H N 1
ATOM 12410 C CA . ALA F 1 54 ? 59.741 233.872 113.092 1.00 36.18 54 ALA H CA 1
ATOM 12411 C C . ALA F 1 54 ? 60.271 232.436 113.056 1.00 42.73 54 ALA H C 1
ATOM 12412 O O . ALA F 1 54 ? 60.572 231.945 111.951 1.00 42.06 54 ALA H O 1
ATOM 12414 N N . LYS F 1 55 ? 60.379 231.789 114.219 1.00 41.85 55 LYS H N 1
ATOM 12415 C CA . LYS F 1 55 ? 60.810 230.366 114.259 1.00 37.62 55 LYS H CA 1
ATOM 12416 C C . LYS F 1 55 ? 59.662 229.507 114.800 1.00 42.89 55 LYS H C 1
ATOM 12417 O O . LYS F 1 55 ? 58.991 229.953 115.749 1.00 46.47 55 LYS H O 1
ATOM 12423 N N . ILE F 1 56 ? 59.454 228.325 114.215 1.00 44.04 56 ILE H N 1
ATOM 12424 C CA . ILE F 1 56 ? 58.369 227.410 114.679 1.00 38.70 56 ILE H CA 1
ATOM 12425 C C . ILE F 1 56 ? 58.883 226.624 115.887 1.00 41.79 56 ILE H C 1
ATOM 12426 O O . ILE F 1 56 ? 59.651 225.663 115.680 1.00 43.12 56 ILE H O 1
ATOM 12431 N N . GLN F 1 57 ? 58.477 227.018 117.096 1.00 47.53 57 GLN H N 1
ATOM 12432 C CA . GLN F 1 57 ? 58.872 226.262 118.315 1.00 48.24 57 GLN H CA 1
ATOM 12433 C C . GLN F 1 57 ? 58.124 224.927 118.321 1.00 52.93 57 GLN H C 1
ATOM 12434 O O . GLN F 1 57 ? 57.007 224.878 117.767 1.00 53.65 57 GLN H O 1
ATOM 12440 N N . GLY F 1 58 ? 58.711 223.892 118.929 1.00 56.08 58 GLY H N 1
ATOM 12441 C CA . GLY F 1 58 ? 58.081 222.558 118.918 1.00 53.77 58 GLY H CA 1
ATOM 12442 C C . GLY F 1 58 ? 57.973 222.021 117.503 1.00 55.22 58 GLY H C 1
ATOM 12443 O O . GLY F 1 58 ? 56.905 221.483 117.156 1.00 59.12 58 GLY H O 1
ATOM 12444 N N . LEU F 1 59 ? 59.039 222.171 116.710 1.00 45.61 59 LEU H N 1
ATOM 12445 C CA . LEU F 1 59 ? 59.055 221.639 115.322 1.00 45.67 59 LEU H CA 1
ATOM 12446 C C . LEU F 1 59 ? 59.461 220.163 115.367 1.00 49.03 59 LEU H C 1
ATOM 12447 O O . LEU F 1 59 ? 59.388 219.501 114.315 1.00 54.27 59 LEU H O 1
ATOM 12452 N N . VAL F 1 60 ? 59.896 219.686 116.537 1.00 42.52 60 VAL H N 1
ATOM 12453 C CA . VAL F 1 60 ? 60.356 218.272 116.680 1.00 42.20 60 VAL H CA 1
ATOM 12454 C C . VAL F 1 60 ? 59.694 217.664 117.921 1.00 43.77 60 VAL H C 1
ATOM 12455 O O . VAL F 1 60 ? 59.585 218.378 118.937 1.00 46.65 60 VAL H O 1
ATOM 12459 N N . ARG F 1 61 ? 59.272 216.399 117.837 1.00 48.36 61 ARG H N 1
ATOM 12460 C CA . ARG F 1 61 ? 58.597 215.726 118.980 1.00 48.20 61 ARG H CA 1
ATOM 12461 C C . ARG F 1 61 ? 59.180 214.319 119.154 1.00 49.08 61 ARG H C 1
ATOM 12462 O O . ARG F 1 61 ? 59.690 213.765 118.160 1.00 52.09 61 ARG H O 1
ATOM 12470 N N . PRO F 1 62 ? 59.157 213.696 120.361 1.00 50.20 62 PRO H N 1
ATOM 12471 C CA . PRO F 1 62 ? 59.626 212.312 120.514 1.00 48.51 62 PRO H CA 1
ATOM 12472 C C . PRO F 1 62 ? 58.583 211.305 120.006 1.00 50.45 62 PRO H C 1
ATOM 12473 O O . PRO F 1 62 ? 57.739 210.893 120.780 1.00 54.17 62 PRO H O 1
ATOM 12477 N N . ARG F 1 63 ? 58.670 210.932 118.727 1.00 48.80 63 ARG H N 1
ATOM 12478 C CA . ARG F 1 63 ? 57.695 209.979 118.133 1.00 54.22 63 ARG H CA 1
ATOM 12479 C C . ARG F 1 63 ? 57.963 208.563 118.651 1.00 48.77 63 ARG H C 1
ATOM 12480 O O . ARG F 1 63 ? 59.143 208.179 118.723 1.00 47.03 63 ARG H O 1
ATOM 12488 N N . ASP F 1 64 ? 56.909 207.818 118.997 1.00 48.96 64 ASP H N 1
ATOM 12489 C CA . ASP F 1 64 ? 57.086 206.400 119.413 1.00 49.75 64 ASP H CA 1
ATOM 12490 C C . ASP F 1 64 ? 56.269 205.515 118.465 1.00 50.16 64 ASP H C 1
ATOM 12491 O O . ASP F 1 64 ? 55.084 205.279 118.759 1.00 50.54 64 ASP H O 1
ATOM 12496 N N . PRO F 1 65 ? 56.848 205.014 117.351 1.00 44.52 65 PRO H N 1
ATOM 12497 C CA . PRO F 1 65 ? 56.092 204.233 116.361 1.00 45.84 65 PRO H CA 1
ATOM 12498 C C . PRO F 1 65 ? 55.382 203.015 116.968 1.00 50.48 65 PRO H C 1
ATOM 12499 O O . PRO F 1 65 ? 54.351 202.630 116.450 1.00 51.18 65 PRO H O 1
ATOM 12503 N N . TYR F 1 66 ? 55.942 202.449 118.040 1.00 48.04 66 TYR H N 1
ATOM 12504 C CA . TYR F 1 66 ? 55.317 201.277 118.709 1.00 44.90 66 TYR H CA 1
ATOM 12505 C C . TYR F 1 66 ? 53.883 201.632 119.116 1.00 47.25 66 TYR H C 1
ATOM 12506 O O . TYR F 1 66 ? 53.010 200.745 119.060 1.00 49.11 66 TYR H O 1
ATOM 12515 N N . SER F 1 67 ? 53.652 202.889 119.507 1.00 52.20 67 SER H N 1
ATOM 12516 C CA . SER F 1 67 ? 52.287 203.339 119.888 1.00 51.38 67 SER H CA 1
ATOM 12517 C C . SER F 1 67 ? 51.792 204.403 118.903 1.00 52.75 67 SER H C 1
ATOM 12518 O O . SER F 1 67 ? 52.500 204.667 117.913 1.00 52.31 67 SER H O 1
ATOM 12521 N N . ASN F 1 68 ? 50.613 204.978 119.158 1.00 51.62 68 ASN H N 1
ATOM 12522 C CA . ASN F 1 68 ? 50.086 206.069 118.296 1.00 51.12 68 ASN H CA 1
ATOM 12523 C C . ASN F 1 68 ? 49.523 207.167 119.204 1.00 54.35 68 ASN H C 1
ATOM 12524 O O . ASN F 1 68 ? 48.953 206.820 120.258 1.00 54.10 68 ASN H O 1
ATOM 12529 N N . ALA F 1 69 ? 49.687 208.435 118.818 1.00 52.71 69 ALA H N 1
ATOM 12530 C CA . ALA F 1 69 ? 49.236 209.549 119.685 1.00 48.81 69 ALA H CA 1
ATOM 12531 C C . ALA F 1 69 ? 48.897 210.773 118.827 1.00 53.99 69 ALA H C 1
ATOM 12532 O O . ALA F 1 69 ? 49.750 211.176 118.012 1.00 57.84 69 ALA H O 1
ATOM 12534 N N . ASP F 1 70 ? 47.701 211.342 119.011 1.00 58.59 70 ASP H N 1
ATOM 12535 C CA . ASP F 1 70 ? 47.290 212.554 118.255 1.00 61.98 70 ASP H CA 1
ATOM 12536 C C . ASP F 1 70 ? 48.206 213.717 118.653 1.00 58.46 70 ASP H C 1
ATOM 12537 O O . ASP F 1 70 ? 48.496 213.852 119.859 1.00 58.65 70 ASP H O 1
ATOM 12542 N N . VAL F 1 71 ? 48.646 214.516 117.676 1.00 51.40 71 VAL H N 1
ATOM 12543 C CA . VAL F 1 71 ? 49.581 215.643 117.967 1.00 50.28 71 VAL H CA 1
ATOM 12544 C C . VAL F 1 71 ? 48.985 216.946 117.423 1.00 52.79 71 VAL H C 1
ATOM 12545 O O . VAL F 1 71 ? 48.608 216.975 116.235 1.00 52.88 71 VAL H O 1
ATOM 12549 N N . ALA F 1 72 ? 48.897 217.978 118.269 1.00 55.41 72 ALA H N 1
ATOM 12550 C CA . ALA F 1 72 ? 48.354 219.291 117.841 1.00 54.57 72 ALA H CA 1
ATOM 12551 C C . ALA F 1 72 ? 49.202 219.853 116.697 1.00 57.63 72 ALA H C 1
ATOM 12552 O O . ALA F 1 72 ? 50.424 219.597 116.681 1.00 57.10 72 ALA H O 1
ATOM 12554 N N . ALA F 1 73 ? 48.577 220.600 115.781 1.00 56.49 73 ALA H N 1
ATOM 12555 C CA . ALA F 1 73 ? 49.315 221.149 114.616 1.00 52.17 73 ALA H CA 1
ATOM 12556 C C . ALA F 1 73 ? 49.994 222.477 114.962 1.00 53.32 73 ALA H C 1
ATOM 12557 O O . ALA F 1 73 ? 49.723 223.017 116.054 1.00 55.00 73 ALA H O 1
ATOM 12559 N N . LYS F 1 74 ? 50.841 222.983 114.058 1.00 56.48 74 LYS H N 1
ATOM 12560 C CA . LYS F 1 74 ? 51.557 224.267 114.279 1.00 52.86 74 LYS H CA 1
ATOM 12561 C C . LYS F 1 74 ? 51.316 225.179 113.074 1.00 52.06 74 LYS H C 1
ATOM 12562 O O . LYS F 1 74 ? 50.668 224.719 112.113 1.00 53.62 74 LYS H O 1
ATOM 12568 N N . ASP F 1 75 ? 51.810 226.420 113.126 1.00 58.09 75 ASP H N 1
ATOM 12569 C CA . ASP F 1 75 ? 51.673 227.355 111.974 1.00 59.76 75 ASP H CA 1
ATOM 12570 C C . ASP F 1 75 ? 52.843 228.343 111.989 1.00 58.61 75 ASP H C 1
ATOM 12571 O O . ASP F 1 75 ? 53.424 228.554 113.073 1.00 60.31 75 ASP H O 1
ATOM 12576 N N . LEU F 1 76 ? 53.172 228.924 110.832 1.00 54.04 76 LEU H N 1
ATOM 12577 C CA . LEU F 1 76 ? 54.281 229.913 110.742 1.00 55.40 76 LEU H CA 1
ATOM 12578 C C . LEU F 1 76 ? 53.825 231.253 111.325 1.00 56.13 76 LEU H C 1
ATOM 12579 O O . LEU F 1 76 ? 52.685 231.665 111.030 1.00 58.55 76 LEU H O 1
ATOM 12584 N N . ARG F 1 77 ? 54.682 231.905 112.115 1.00 48.73 77 ARG H N 1
ATOM 12585 C CA . ARG F 1 77 ? 54.354 233.244 112.674 1.00 43.84 77 ARG H CA 1
ATOM 12586 C C . ARG F 1 77 ? 55.144 234.291 111.884 1.00 49.87 77 ARG H C 1
ATOM 12587 O O . ARG F 1 77 ? 56.184 233.917 111.304 1.00 51.92 77 ARG H O 1
ATOM 12595 N N . GLN F 1 78 ? 54.709 235.556 111.905 1.00 49.72 78 GLN H N 1
ATOM 12596 C CA . GLN F 1 78 ? 55.461 236.631 111.202 1.00 44.94 78 GLN H CA 1
ATOM 12597 C C . GLN F 1 78 ? 55.832 237.751 112.183 1.00 43.99 78 GLN H C 1
ATOM 12598 O O . GLN F 1 78 ? 54.910 238.446 112.651 1.00 46.11 78 GLN H O 1
ATOM 12604 N N . LEU F 1 79 ? 57.127 237.917 112.476 1.00 42.76 79 LEU H N 1
ATOM 12605 C CA . LEU F 1 79 ? 57.586 239.033 113.348 1.00 42.25 79 LEU H CA 1
ATOM 12606 C C . LEU F 1 79 ? 57.687 240.303 112.498 1.00 42.68 79 LEU H C 1
ATOM 12607 O O . LEU F 1 79 ? 57.631 240.180 111.262 1.00 51.12 79 LEU H O 1
ATOM 12612 N N . VAL F 1 80 ? 57.822 241.474 113.131 1.00 41.54 80 VAL H N 1
ATOM 12613 C CA . VAL F 1 80 ? 57.997 242.746 112.365 1.00 40.81 80 VAL H CA 1
ATOM 12614 C C . VAL F 1 80 ? 59.034 243.626 113.072 1.00 42.65 80 VAL H C 1
ATOM 12615 O O . VAL F 1 80 ? 58.812 243.956 114.254 1.00 44.88 80 VAL H O 1
ATOM 12619 N N . ASP F 1 81 ? 60.116 243.994 112.378 1.00 42.31 81 ASP H N 1
ATOM 12620 C CA . ASP F 1 81 ? 61.120 244.925 112.964 1.00 33.53 81 ASP H CA 1
ATOM 12621 C C . ASP F 1 81 ? 60.794 246.337 112.463 1.00 40.76 81 ASP H C 1
ATOM 12622 O O . ASP F 1 81 ? 60.067 246.439 111.454 1.00 47.34 81 ASP H O 1
ATOM 12627 N N . ASN F 1 82 ? 61.303 247.380 113.128 1.00 41.65 82 ASN H N 1
ATOM 12628 C CA . ASN F 1 82 ? 60.911 248.761 112.731 1.00 35.51 82 ASN H CA 1
ATOM 12629 C C . ASN F 1 82 ? 62.028 249.772 113.014 1.00 36.04 82 ASN H C 1
ATOM 12630 O O . ASN F 1 82 ? 62.723 249.608 114.034 1.00 41.84 82 ASN H O 1
ATOM 12635 N N . THR F 1 83 ? 62.198 250.763 112.132 1.00 34.95 83 THR H N 1
ATOM 12636 C CA . THR F 1 83 ? 63.206 251.834 112.363 1.00 38.88 83 THR H CA 1
ATOM 12637 C C . THR F 1 83 ? 62.469 253.175 112.454 1.00 38.66 83 THR H C 1
ATOM 12638 O O . THR F 1 83 ? 61.903 253.604 111.430 1.00 37.63 83 THR H O 1
ATOM 12642 N N . ILE F 1 84 ? 62.490 253.824 113.621 1.00 36.73 84 ILE H N 1
ATOM 12643 C CA . ILE F 1 84 ? 61.721 255.093 113.801 1.00 33.63 84 ILE H CA 1
ATOM 12644 C C . ILE F 1 84 ? 62.464 256.249 113.118 1.00 36.96 84 ILE H C 1
ATOM 12645 O O . ILE F 1 84 ? 63.703 256.315 113.248 1.00 39.05 84 ILE H O 1
ATOM 12650 N N . LYS F 1 85 ? 61.736 257.119 112.406 1.00 35.13 85 LYS H N 1
ATOM 12651 C CA . LYS F 1 85 ? 62.369 258.314 111.785 1.00 30.50 85 LYS H CA 1
ATOM 12652 C C . LYS F 1 85 ? 62.412 259.443 112.818 1.00 34.87 85 LYS H C 1
ATOM 12653 O O . LYS F 1 85 ? 61.364 259.711 113.439 1.00 38.47 85 LYS H O 1
ATOM 12659 N N . VAL F 1 86 ? 63.576 260.075 112.987 1.00 33.38 86 VAL H N 1
ATOM 12660 C CA . VAL F 1 86 ? 63.709 261.206 113.952 1.00 30.83 86 VAL H CA 1
ATOM 12661 C C . VAL F 1 86 ? 64.214 262.440 113.197 1.00 31.92 86 VAL H C 1
ATOM 12662 O O . VAL F 1 86 ? 65.310 262.363 112.607 1.00 35.90 86 VAL H O 1
ATOM 12666 N N . ALA F 1 87 ? 63.438 263.527 113.213 1.00 28.20 87 ALA H N 1
ATOM 12667 C CA . ALA F 1 87 ? 63.841 264.771 112.518 1.00 25.55 87 ALA H CA 1
ATOM 12668 C C . ALA F 1 87 ? 64.857 265.534 113.372 1.00 28.71 87 ALA H C 1
ATOM 12669 O O . ALA F 1 87 ? 64.898 265.298 114.595 1.00 36.29 87 ALA H O 1
ATOM 12671 N N . SER F 1 88 ? 65.640 266.417 112.746 1.00 31.27 88 SER H N 1
ATOM 12672 C CA . SER F 1 88 ? 66.653 267.217 113.485 1.00 26.05 88 SER H CA 1
ATOM 12673 C C . SER F 1 88 ? 66.842 268.566 112.785 1.00 30.84 88 SER H C 1
ATOM 12674 O O . SER F 1 88 ? 66.694 268.612 111.551 1.00 35.91 88 SER H O 1
ATOM 12677 N N . GLY F 1 89 ? 67.152 269.622 113.541 1.00 31.24 89 GLY H N 1
ATOM 12678 C CA . GLY F 1 89 ? 67.263 270.959 112.926 1.00 35.89 89 GLY H CA 1
ATOM 12679 C C . GLY F 1 89 ? 68.088 271.922 113.757 1.00 31.29 89 GLY H C 1
ATOM 12680 O O . GLY F 1 89 ? 68.732 271.463 114.716 1.00 37.93 89 GLY H O 1
ATOM 12681 N N . THR F 1 90 ? 68.081 273.207 113.392 1.00 31.31 90 THR H N 1
ATOM 12682 C CA . THR F 1 90 ? 68.810 274.223 114.133 1.00 35.87 90 THR H CA 1
ATOM 12683 C C . THR F 1 90 ? 67.853 275.321 114.567 1.00 37.46 90 THR H C 1
ATOM 12684 O O . THR F 1 90 ? 66.824 275.540 113.923 1.00 39.06 90 THR H O 1
ATOM 12688 N N . PRO F 1 91 ? 68.157 276.020 115.663 1.00 39.11 91 PRO H N 1
ATOM 12689 C CA . PRO F 1 91 ? 67.421 277.239 115.963 1.00 39.35 91 PRO H CA 1
ATOM 12690 C C . PRO F 1 91 ? 67.830 278.341 115.005 1.00 39.20 91 PRO H C 1
ATOM 12691 O O . PRO F 1 91 ? 68.931 278.300 114.428 1.00 41.18 91 PRO H O 1
ATOM 12695 N N . PRO F 1 92 ? 66.995 279.385 114.771 1.00 34.81 92 PRO H N 1
ATOM 12696 C CA . PRO F 1 92 ? 67.417 280.507 113.929 1.00 34.02 92 PRO H CA 1
ATOM 12697 C C . PRO F 1 92 ? 68.566 281.253 114.623 1.00 37.90 92 PRO H C 1
ATOM 12698 O O . PRO F 1 92 ? 68.551 281.347 115.835 1.00 44.38 92 PRO H O 1
ATOM 12702 N N . ILE F 1 93 ? 69.538 281.736 113.847 1.00 40.06 93 ILE H N 1
ATOM 12703 C CA . ILE F 1 93 ? 70.714 282.433 114.450 1.00 41.95 93 ILE H CA 1
ATOM 12704 C C . ILE F 1 93 ? 70.847 283.826 113.826 1.00 43.31 93 ILE H C 1
ATOM 12705 O O . ILE F 1 93 ? 70.692 283.941 112.595 1.00 46.85 93 ILE H O 1
ATOM 12710 N N . ASN F 1 94 ? 71.115 284.841 114.652 1.00 40.66 94 ASN H N 1
ATOM 12711 C CA . ASN F 1 94 ? 71.215 286.239 114.154 1.00 41.15 94 ASN H CA 1
ATOM 12712 C C . ASN F 1 94 ? 72.560 286.434 113.451 1.00 44.52 94 ASN H C 1
ATOM 12713 O O . ASN F 1 94 ? 73.601 286.279 114.121 1.00 45.53 94 ASN H O 1
ATOM 12718 N N . ILE F 1 95 ? 72.536 286.726 112.147 1.00 47.35 95 ILE H N 1
ATOM 12719 C CA . ILE F 1 95 ? 73.798 286.969 111.384 1.00 49.76 95 ILE H CA 1
ATOM 12720 C C . ILE F 1 95 ? 73.703 288.340 110.706 1.00 52.17 95 ILE H C 1
ATOM 12721 O O . ILE F 1 95 ? 73.558 288.383 109.470 1.00 52.65 95 ILE H O 1
ATOM 12726 N N . PRO F 1 96 ? 73.768 289.466 111.451 1.00 49.52 96 PRO H N 1
ATOM 12727 C CA . PRO F 1 96 ? 73.754 290.791 110.833 1.00 46.57 96 PRO H CA 1
ATOM 12728 C C . PRO F 1 96 ? 74.978 290.978 109.928 1.00 49.54 96 PRO H C 1
ATOM 12729 O O . PRO F 1 96 ? 76.072 290.706 110.371 1.00 53.86 96 PRO H O 1
ATOM 12733 N N . PRO F 1 97 ? 74.818 291.418 108.662 1.00 49.56 97 PRO H N 1
ATOM 12734 C CA . PRO F 1 97 ? 75.970 291.702 107.805 1.00 49.21 97 PRO H CA 1
ATOM 12735 C C . PRO F 1 97 ? 76.731 292.908 108.366 1.00 53.82 97 PRO H C 1
ATOM 12736 O O . PRO F 1 97 ? 77.925 292.996 108.145 1.00 51.73 97 PRO H O 1
ATOM 12740 N N . SER F 1 98 ? 76.035 293.786 109.095 1.00 54.95 98 SER H N 1
ATOM 12741 C CA . SER F 1 98 ? 76.659 295.030 109.619 1.00 49.00 98 SER H CA 1
ATOM 12742 C C . SER F 1 98 ? 77.891 294.719 110.475 1.00 48.94 98 SER H C 1
ATOM 12743 O O . SER F 1 98 ? 78.916 295.393 110.276 1.00 52.52 98 SER H O 1
ATOM 12746 N N . MET F 1 99 ? 77.800 293.748 111.390 1.00 47.26 99 MET H N 1
ATOM 12747 C CA . MET F 1 99 ? 78.940 293.485 112.312 1.00 47.92 99 MET H CA 1
ATOM 12748 C C . MET F 1 99 ? 80.178 293.077 111.504 1.00 47.89 99 MET H C 1
ATOM 12749 O O . MET F 1 99 ? 81.278 293.572 111.824 1.00 50.16 99 MET H O 1
ATOM 12754 N N . LEU F 1 100 ? 80.003 292.220 110.494 1.00 45.06 100 LEU H N 1
ATOM 12755 C CA . LEU F 1 100 ? 81.143 291.795 109.639 1.00 44.07 100 LEU H CA 1
ATOM 12756 C C . LEU F 1 100 ? 81.700 293.020 108.908 1.00 46.18 100 LEU H C 1
ATOM 12757 O O . LEU F 1 100 ? 82.933 293.198 108.909 1.00 45.93 100 LEU H O 1
ATOM 12762 N N . ARG F 1 101 ? 80.820 293.836 108.322 1.00 45.13 101 ARG H N 1
ATOM 12763 C CA . ARG F 1 101 ? 81.263 295.062 107.606 1.00 42.51 101 ARG H CA 1
ATOM 12764 C C . ARG F 1 101 ? 81.957 295.997 108.602 1.00 44.99 101 ARG H C 1
ATOM 12765 O O . ARG F 1 101 ? 82.951 296.639 108.212 1.00 47.93 101 ARG H O 1
ATOM 12773 N N . TRP F 1 102 ? 81.442 296.072 109.834 1.00 38.48 102 TRP H N 1
ATOM 12774 C CA . TRP F 1 102 ? 82.004 297.006 110.847 1.00 34.12 102 TRP H CA 1
ATOM 12775 C C . TRP F 1 102 ? 83.488 296.698 111.077 1.00 36.03 102 TRP H C 1
ATOM 12776 O O . TRP F 1 102 ? 84.261 297.652 111.290 1.00 37.08 102 TRP H O 1
ATOM 12787 N N . ILE F 1 103 ? 83.861 295.416 111.039 1.00 37.68 103 ILE H N 1
ATOM 12788 C CA . ILE F 1 103 ? 85.287 295.016 111.236 1.00 36.49 103 ILE H CA 1
ATOM 12789 C C . ILE F 1 103 ? 85.896 294.684 109.869 1.00 37.93 103 ILE H C 1
ATOM 12790 O O . ILE F 1 103 ? 86.869 293.905 109.835 1.00 38.06 103 ILE H O 1
ATOM 12795 N N . GLN F 1 104 ? 85.340 295.253 108.794 1.00 40.33 104 GLN H N 1
ATOM 12796 C CA . GLN F 1 104 ? 85.886 295.037 107.426 1.00 42.55 104 GLN H CA 1
ATOM 12797 C C . GLN F 1 104 ? 85.987 293.533 107.149 1.00 46.20 104 GLN H C 1
ATOM 12798 O O . GLN F 1 104 ? 87.096 293.066 106.820 1.00 44.73 104 GLN H O 1
ATOM 12804 N N . LYS F 1 105 ? 84.873 292.809 107.283 1.00 53.25 105 LYS H N 1
ATOM 12805 C CA . LYS F 1 105 ? 84.858 291.349 107.002 1.00 51.99 105 LYS H CA 1
ATOM 12806 C C . LYS F 1 105 ? 83.676 291.018 106.085 1.00 55.02 105 LYS H C 1
ATOM 12807 O O . LYS F 1 105 ? 82.653 291.725 106.165 1.00 56.15 105 LYS H O 1
ATOM 12813 N N . ASN F 1 106 ? 83.822 289.991 105.246 1.00 57.67 106 ASN H N 1
ATOM 12814 C CA . ASN F 1 106 ? 82.700 289.560 104.372 1.00 58.01 106 ASN H CA 1
ATOM 12815 C C . ASN F 1 106 ? 81.580 289.011 105.259 1.00 58.84 106 ASN H C 1
ATOM 12816 O O . ASN F 1 106 ? 81.877 288.213 106.166 1.00 60.47 106 ASN H O 1
ATOM 12821 N N . PRO F 1 107 ? 80.311 289.414 105.046 1.00 58.33 107 PRO H N 1
ATOM 12822 C CA . PRO F 1 107 ? 79.189 288.892 105.832 1.00 59.36 107 PRO H CA 1
ATOM 12823 C C . PRO F 1 107 ? 78.997 287.386 105.598 1.00 57.75 107 PRO H C 1
ATOM 12824 O O . PRO F 1 107 ? 78.367 286.747 106.421 1.00 57.69 107 PRO H O 1
ATOM 12828 N N . GLN F 1 108 ? 79.541 286.864 104.495 1.00 58.88 108 GLN H N 1
ATOM 12829 C CA . GLN F 1 108 ? 79.390 285.423 104.162 1.00 60.35 108 GLN H CA 1
ATOM 12830 C C . GLN F 1 108 ? 80.331 284.583 105.031 1.00 60.68 108 GLN H C 1
ATOM 12831 O O . GLN F 1 108 ? 80.045 283.384 105.209 1.00 60.03 108 GLN H O 1
ATOM 12837 N N . GLU F 1 109 ? 81.411 285.181 105.544 1.00 60.02 109 GLU H N 1
ATOM 12838 C CA . GLU F 1 109 ? 82.379 284.418 106.326 1.00 59.13 109 GLU H CA 1
ATOM 12839 C C . GLU F 1 109 ? 81.703 283.604 107.420 1.00 58.44 109 GLU H C 1
ATOM 12840 O O . GLU F 1 109 ? 82.177 282.515 107.760 1.00 62.91 109 GLU H O 1
ATOM 12846 N N . ALA F 1 110 ? 80.605 284.113 107.984 1.00 51.97 110 ALA H N 1
ATOM 12847 C CA . ALA F 1 110 ? 79.911 283.381 109.037 1.00 51.94 110 ALA H CA 1
ATOM 12848 C C . ALA F 1 110 ? 79.352 282.060 108.527 1.00 57.06 110 ALA H C 1
ATOM 12849 O O . ALA F 1 110 ? 79.199 281.111 109.305 1.00 56.02 110 ALA H O 1
ATOM 12851 N N . GLY F 1 111 ? 79.050 281.977 107.231 1.00 54.85 111 GLY H N 1
ATOM 12852 C CA . GLY F 1 111 ? 78.504 280.748 106.683 1.00 46.27 111 GLY H CA 1
ATOM 12853 C C . GLY F 1 111 ? 79.445 279.569 106.823 1.00 49.28 111 GLY H C 1
ATOM 12854 O O . GLY F 1 111 ? 79.008 278.446 107.075 1.00 55.09 111 GLY H O 1
ATOM 12855 N N . ALA F 1 112 ? 80.748 279.804 106.668 1.00 45.21 112 ALA H N 1
ATOM 12856 C CA . ALA F 1 112 ? 81.711 278.710 106.747 1.00 49.04 112 ALA H CA 1
ATOM 12857 C C . ALA F 1 112 ? 81.795 278.140 108.157 1.00 49.66 112 ALA H C 1
ATOM 12858 O O . ALA F 1 112 ? 81.796 276.914 108.348 1.00 51.71 112 ALA H O 1
ATOM 12860 N N . VAL F 1 113 ? 81.881 279.014 109.163 1.00 45.69 113 VAL H N 1
ATOM 12861 C CA . VAL F 1 113 ? 81.953 278.534 110.537 1.00 50.55 113 VAL H CA 1
ATOM 12862 C C . VAL F 1 113 ? 80.636 277.882 110.934 1.00 51.00 113 VAL H C 1
ATOM 12863 O O . VAL F 1 113 ? 80.621 276.855 111.631 1.00 52.38 113 VAL H O 1
ATOM 12867 N N . ILE F 1 114 ? 79.515 278.430 110.454 1.00 43.09 114 ILE H N 1
ATOM 12868 C CA . ILE F 1 114 ? 78.223 277.790 110.669 1.00 39.17 114 ILE H CA 1
ATOM 12869 C C . ILE F 1 114 ? 78.229 276.388 110.085 1.00 42.16 114 ILE H C 1
ATOM 12870 O O . ILE F 1 114 ? 77.774 275.439 110.723 1.00 46.44 114 ILE H O 1
ATOM 12875 N N . GLY F 1 115 ? 78.793 276.253 108.881 1.00 44.29 115 GLY H N 1
ATOM 12876 C CA . GLY F 1 115 ? 78.850 274.936 108.217 1.00 44.28 115 GLY H CA 1
ATOM 12877 C C . GLY F 1 115 ? 79.713 273.945 108.978 1.00 48.83 115 GLY H C 1
ATOM 12878 O O . GLY F 1 115 ? 79.228 272.827 109.240 1.00 52.81 115 GLY H O 1
ATOM 12879 N N . GLN F 1 116 ? 80.949 274.326 109.318 1.00 42.25 116 GLN H N 1
ATOM 12880 C CA . GLN F 1 116 ? 81.879 273.376 109.990 1.00 44.07 116 GLN H CA 1
ATOM 12881 C C . GLN F 1 116 ? 81.294 272.966 111.347 1.00 47.72 116 GLN H C 1
ATOM 12882 O O . GLN F 1 116 ? 81.339 271.761 111.667 1.00 50.66 116 GLN H O 1
ATOM 12888 N N . GLN F 1 117 ? 80.758 273.927 112.106 1.00 41.16 117 GLN H N 1
ATOM 12889 C CA . GLN F 1 117 ? 80.125 273.608 113.413 1.00 41.37 117 GLN H CA 1
ATOM 12890 C C . GLN F 1 117 ? 78.904 272.715 113.166 1.00 39.98 117 GLN H C 1
ATOM 12891 O O . GLN F 1 117 ? 78.758 271.708 113.883 1.00 42.80 117 GLN H O 1
ATOM 12897 N N . LEU F 1 118 ? 78.080 273.062 112.173 1.00 36.60 118 LEU H N 1
ATOM 12898 C CA . LEU F 1 118 ? 76.889 272.236 111.839 1.00 28.39 118 LEU H CA 1
ATOM 12899 C C . LEU F 1 118 ? 77.326 270.778 111.662 1.00 34.86 118 LEU H C 1
ATOM 12900 O O . LEU F 1 118 ? 76.783 269.915 112.379 1.00 43.54 118 LEU H O 1
ATOM 12905 N N . ALA F 1 119 ? 78.266 270.518 110.747 1.00 31.76 119 ALA H N 1
ATOM 12906 C CA . ALA F 1 119 ? 78.678 269.140 110.499 1.00 30.71 119 ALA H CA 1
ATOM 12907 C C . ALA F 1 119 ? 79.046 268.440 111.802 1.00 34.21 119 ALA H C 1
ATOM 12908 O O . ALA F 1 119 ? 78.587 267.318 112.076 1.00 38.39 119 ALA H O 1
ATOM 12910 N N . GLY F 1 120 ? 79.859 269.102 112.629 1.00 38.38 120 GLY H N 1
ATOM 12911 C CA . GLY F 1 120 ? 80.231 268.505 113.901 1.00 37.61 120 GLY H CA 1
ATOM 12912 C C . GLY F 1 120 ? 79.033 268.220 114.789 1.00 39.40 120 GLY H C 1
ATOM 12913 O O . GLY F 1 120 ? 78.902 267.124 115.345 1.00 44.91 120 GLY H O 1
ATOM 12914 N N . ASP F 1 121 ? 78.129 269.191 114.913 1.00 34.55 121 ASP H N 1
ATOM 12915 C CA . ASP F 1 121 ? 76.976 269.029 115.788 1.00 35.25 121 ASP H CA 1
ATOM 12916 C C . ASP F 1 121 ? 75.980 268.020 115.240 1.00 38.88 121 ASP H C 1
ATOM 12917 O O . ASP F 1 121 ? 75.297 267.354 116.021 1.00 43.11 121 ASP H O 1
ATOM 12922 N N . THR F 1 122 ? 75.895 267.913 113.911 1.00 36.43 122 THR H N 1
ATOM 12923 C CA . THR F 1 122 ? 74.965 266.937 113.283 1.00 35.39 122 THR H CA 1
ATOM 12924 C C . THR F 1 122 ? 75.452 265.514 113.580 1.00 35.54 122 THR H C 1
ATOM 12925 O O . THR F 1 122 ? 74.634 264.699 114.049 1.00 41.41 122 THR H O 1
ATOM 12929 N N . MET F 1 123 ? 76.735 265.242 113.331 1.00 35.95 123 MET H N 1
ATOM 12930 C CA . MET F 1 123 ? 77.306 263.899 113.620 1.00 36.25 123 MET H CA 1
ATOM 12931 C C . MET F 1 123 ? 77.107 263.602 115.108 1.00 37.19 123 MET H C 1
ATOM 12932 O O . MET F 1 123 ? 76.726 262.462 115.438 1.00 37.95 123 MET H O 1
ATOM 12937 N N . GLN F 1 124 ? 77.350 264.600 115.965 1.00 31.79 124 GLN H N 1
ATOM 12938 C CA . GLN F 1 124 ? 77.183 264.428 117.431 1.00 30.67 124 GLN H CA 1
ATOM 12939 C C . GLN F 1 124 ? 75.732 264.059 117.742 1.00 31.56 124 GLN H C 1
ATOM 12940 O O . GLN F 1 124 ? 75.509 262.979 118.322 1.00 37.15 124 GLN H O 1
ATOM 12946 N N . ASP F 1 125 ? 74.785 264.922 117.366 1.00 36.30 125 ASP H N 1
ATOM 12947 C CA . ASP F 1 125 ? 73.378 264.691 117.667 1.00 35.99 125 ASP H CA 1
ATOM 12948 C C . ASP F 1 125 ? 72.955 263.290 117.265 1.00 33.27 125 ASP H C 1
ATOM 12949 O O . ASP F 1 125 ? 72.275 262.591 118.027 1.00 35.32 125 ASP H O 1
ATOM 12954 N N . MET F 1 126 ? 73.321 262.887 116.046 1.00 35.39 126 MET H N 1
ATOM 12955 C CA . MET F 1 126 ? 72.914 261.549 115.542 1.00 30.82 126 MET H CA 1
ATOM 12956 C C . MET F 1 126 ? 73.482 260.470 116.471 1.00 29.95 126 MET H C 1
ATOM 12957 O O . MET F 1 126 ? 72.721 259.562 116.852 1.00 38.27 126 MET H O 1
ATOM 12962 N N . LEU F 1 127 ? 74.769 260.575 116.817 1.00 27.25 127 LEU H N 1
ATOM 12963 C CA . LEU F 1 127 ? 75.413 259.549 117.678 1.00 23.34 127 LEU H CA 1
ATOM 12964 C C . LEU F 1 127 ? 74.714 259.519 119.040 1.00 26.68 127 LEU H C 1
ATOM 12965 O O . LEU F 1 127 ? 74.328 258.418 119.481 1.00 38.44 127 LEU H O 1
ATOM 12970 N N . ASN F 1 128 ? 74.558 260.685 119.675 1.00 23.88 128 ASN H N 1
ATOM 12971 C CA . ASN F 1 128 ? 73.919 260.744 121.015 1.00 24.63 128 ASN H CA 1
ATOM 12972 C C . ASN F 1 128 ? 72.552 260.059 120.936 1.00 30.68 128 ASN H C 1
ATOM 12973 O O . ASN F 1 128 ? 72.303 259.142 121.743 1.00 31.44 128 ASN H O 1
ATOM 12978 N N . ASN F 1 129 ? 71.706 260.492 119.997 1.00 30.53 129 ASN H N 1
ATOM 12979 C CA . ASN F 1 129 ? 70.374 259.911 119.899 1.00 25.73 129 ASN H CA 1
ATOM 12980 C C . ASN F 1 129 ? 70.443 258.405 119.686 1.00 25.31 129 ASN H C 1
ATOM 12981 O O . ASN F 1 129 ? 69.652 257.654 120.268 1.00 32.85 129 ASN H O 1
ATOM 12986 N N . GLY F 1 130 ? 71.387 257.943 118.863 1.00 18.85 130 GLY H N 1
ATOM 12987 C CA . GLY F 1 130 ? 71.558 256.512 118.690 1.00 25.77 130 GLY H CA 1
ATOM 12988 C C . GLY F 1 130 ? 71.923 255.810 119.981 1.00 27.23 130 GLY H C 1
ATOM 12989 O O . GLY F 1 130 ? 71.380 254.747 120.292 1.00 26.27 130 GLY H O 1
ATOM 12990 N N . LEU F 1 131 ? 72.842 256.394 120.756 1.00 20.53 131 LEU H N 1
ATOM 12991 C CA . LEU F 1 131 ? 73.229 255.778 122.020 1.00 20.56 131 LEU H CA 1
ATOM 12992 C C . LEU F 1 131 ? 72.065 255.741 123.001 1.00 20.89 131 LEU H C 1
ATOM 12993 O O . LEU F 1 131 ? 71.840 254.725 123.675 1.00 27.82 131 LEU H O 1
ATOM 12998 N N . ALA F 1 132 ? 71.309 256.840 123.095 1.00 16.78 132 ALA H N 1
ATOM 12999 C CA . ALA F 1 132 ? 70.169 256.872 124.006 1.00 16.57 132 ALA H CA 1
ATOM 13000 C C . ALA F 1 132 ? 69.121 255.838 123.614 1.00 26.80 132 ALA H C 1
ATOM 13001 O O . ALA F 1 132 ? 68.592 255.119 124.473 1.00 25.40 132 ALA H O 1
ATOM 13003 N N . ALA F 1 133 ? 68.814 255.744 122.318 1.00 28.73 133 ALA H N 1
ATOM 13004 C CA . ALA F 1 133 ? 67.822 254.775 121.866 1.00 20.82 133 ALA H CA 1
ATOM 13005 C C . ALA F 1 133 ? 68.303 253.347 122.087 1.00 22.59 133 ALA H C 1
ATOM 13006 O O . ALA F 1 133 ? 67.513 252.476 122.467 1.00 27.56 133 ALA H O 1
ATOM 13008 N N . GLY F 1 134 ? 69.587 253.083 121.846 1.00 25.14 134 GLY H N 1
ATOM 13009 C CA . GLY F 1 134 ? 70.111 251.752 122.099 1.00 16.36 134 GLY H CA 1
ATOM 13010 C C . GLY F 1 134 ? 70.012 251.361 123.558 1.00 20.47 134 GLY H C 1
ATOM 13011 O O . GLY F 1 134 ? 69.606 250.242 123.886 1.00 30.75 134 GLY H O 1
ATOM 13012 N N . LYS F 1 135 ? 70.399 252.279 124.446 1.00 20.87 135 LYS H N 1
ATOM 13013 C CA . LYS F 1 135 ? 70.316 252.001 125.905 1.00 15.04 135 LYS H CA 1
ATOM 13014 C C . LYS F 1 135 ? 68.878 251.611 126.257 1.00 15.66 135 LYS H C 1
ATOM 13015 O O . LYS F 1 135 ? 68.691 250.544 126.875 1.00 21.97 135 LYS H O 1
ATOM 13021 N N . ALA F 1 136 ? 67.904 252.436 125.859 1.00 18.82 136 ALA H N 1
ATOM 13022 C CA . ALA F 1 136 ? 66.486 252.173 126.199 1.00 17.12 136 ALA H CA 1
ATOM 13023 C C . ALA F 1 136 ? 66.052 250.821 125.624 1.00 21.87 136 ALA H C 1
ATOM 13024 O O . ALA F 1 136 ? 65.368 250.069 126.343 1.00 27.95 136 ALA H O 1
ATOM 13026 N N . ALA F 1 137 ? 66.433 250.530 124.378 1.00 24.55 137 ALA H N 1
ATOM 13027 C CA . ALA F 1 137 ? 66.004 249.271 123.727 1.00 15.92 137 ALA H CA 1
ATOM 13028 C C . ALA F 1 137 ? 66.507 248.071 124.535 1.00 19.01 137 ALA H C 1
ATOM 13029 O O . ALA F 1 137 ? 65.706 247.155 124.791 1.00 27.76 137 ALA H O 1
ATOM 13031 N N . PHE F 1 138 ? 67.785 248.088 124.923 1.00 19.37 138 PHE H N 1
ATOM 13032 C CA . PHE F 1 138 ? 68.371 246.963 125.699 1.00 15.16 138 PHE H CA 1
ATOM 13033 C C . PHE F 1 138 ? 67.652 246.873 127.046 1.00 19.44 138 PHE H C 1
ATOM 13034 O O . PHE F 1 138 ? 67.297 245.757 127.467 1.00 24.05 138 PHE H O 1
ATOM 13042 N N . THR F 1 139 ? 67.432 248.023 127.688 1.00 21.72 139 THR H N 1
ATOM 13043 C CA . THR F 1 139 ? 66.741 248.046 129.004 1.00 18.53 139 THR H CA 1
ATOM 13044 C C . THR F 1 139 ? 65.349 247.426 128.849 1.00 23.85 139 THR H C 1
ATOM 13045 O O . THR F 1 139 ? 64.989 246.571 129.680 1.00 29.22 139 THR H O 1
ATOM 13049 N N . ALA F 1 140 ? 64.608 247.837 127.813 1.00 25.49 140 ALA H N 1
ATOM 13050 C CA . ALA F 1 140 ? 63.248 247.300 127.579 1.00 24.37 140 ALA H CA 1
ATOM 13051 C C . ALA F 1 140 ? 63.335 245.813 127.220 1.00 24.65 140 ALA H C 1
ATOM 13052 O O . ALA F 1 140 ? 62.465 245.044 127.678 1.00 31.36 140 ALA H O 1
ATOM 13054 N N . GLY F 1 141 ? 64.345 245.427 126.435 1.00 25.32 141 GLY H N 1
ATOM 13055 C CA . GLY F 1 141 ? 64.505 244.017 126.027 1.00 28.61 141 GLY H CA 1
ATOM 13056 C C . GLY F 1 141 ? 65.113 243.174 127.130 1.00 28.74 141 GLY H C 1
ATOM 13057 O O . GLY F 1 141 ? 65.322 241.968 126.899 1.00 29.72 141 GLY H O 1
ATOM 13058 N N . GLY F 1 142 ? 65.390 243.780 128.288 1.00 21.77 142 GLY H N 1
ATOM 13059 C CA . GLY F 1 142 ? 65.936 243.027 129.434 1.00 18.75 142 GLY H CA 1
ATOM 13060 C C . GLY F 1 142 ? 67.437 242.829 129.325 1.00 21.23 142 GLY H C 1
ATOM 13061 O O . GLY F 1 142 ? 67.992 242.088 130.161 1.00 33.22 142 GLY H O 1
ATOM 13062 N N . ALA F 1 143 ? 68.077 243.467 128.342 1.00 22.39 143 ALA H N 1
ATOM 13063 C CA . ALA F 1 143 ? 69.550 243.376 128.195 1.00 19.86 143 ALA H CA 1
ATOM 13064 C C . ALA F 1 143 ? 70.209 244.461 129.053 1.00 25.70 143 ALA H C 1
ATOM 13065 O O . ALA F 1 143 ? 71.217 245.037 128.603 1.00 29.99 143 ALA H O 1
ATOM 13067 N N . VAL F 1 144 ? 69.663 244.705 130.249 1.00 26.04 144 VAL H N 1
ATOM 13068 C CA . VAL F 1 144 ? 70.218 245.751 131.159 1.00 22.66 144 VAL H CA 1
ATOM 13069 C C . VAL F 1 144 ? 70.789 245.075 132.410 1.00 22.25 144 VAL H C 1
ATOM 13070 O O . VAL F 1 144 ? 70.122 244.169 132.949 1.00 28.13 144 VAL H O 1
ATOM 13074 N N . HIS F 1 145 ? 71.985 245.488 132.841 1.00 27.09 145 HIS H N 1
ATOM 13075 C CA . HIS F 1 145 ? 72.596 244.930 134.078 1.00 28.12 145 HIS H CA 1
ATOM 13076 C C . HIS F 1 145 ? 73.005 246.095 134.985 1.00 28.98 145 HIS H C 1
ATOM 13077 O O . HIS F 1 145 ? 73.655 247.038 134.491 1.00 31.33 145 HIS H O 1
ATOM 13084 N N . ASP F 1 146 ? 72.642 246.035 136.270 1.00 32.09 146 ASP H N 1
ATOM 13085 C CA . ASP F 1 146 ? 72.930 247.170 137.189 1.00 31.27 146 ASP H CA 1
ATOM 13086 C C . ASP F 1 146 ? 74.029 246.777 138.182 1.00 33.27 146 ASP H C 1
ATOM 13087 O O . ASP F 1 146 ? 73.818 245.812 138.942 1.00 37.48 146 ASP H O 1
ATOM 13092 N N . ILE F 1 147 ? 75.151 247.506 138.177 1.00 39.60 147 ILE H N 1
ATOM 13093 C CA . ILE F 1 147 ? 76.258 247.245 139.146 1.00 36.99 147 ILE H CA 1
ATOM 13094 C C . ILE F 1 147 ? 76.398 248.485 140.035 1.00 38.53 147 ILE H C 1
ATOM 13095 O O . ILE F 1 147 ? 77.404 248.590 140.761 1.00 49.55 147 ILE H O 1
ATOM 13100 N N . SER F 1 148 ? 75.414 249.388 139.981 1.00 45.98 148 SER H N 1
ATOM 13101 C CA . SER F 1 148 ? 75.473 250.642 140.778 1.00 51.35 148 SER H CA 1
ATOM 13102 C C . SER F 1 148 ? 75.580 250.306 142.268 1.00 56.11 148 SER H C 1
ATOM 13103 O O . SER F 1 148 ? 76.347 250.989 142.974 1.00 55.92 148 SER H O 1
ATOM 13106 N N . ALA F 1 149 ? 74.837 249.292 142.723 1.00 60.17 149 ALA H N 1
ATOM 13107 C CA . ALA F 1 149 ? 74.898 248.872 144.142 1.00 55.25 149 ALA H CA 1
ATOM 13108 C C . ALA F 1 149 ? 76.310 248.371 144.466 1.00 59.35 149 ALA H C 1
ATOM 13109 O O . ALA F 1 149 ? 76.816 248.700 145.556 1.00 58.78 149 ALA H O 1
ATOM 13111 N N . ALA F 1 150 ? 76.918 247.610 143.550 1.00 65.88 150 ALA H N 1
ATOM 13112 C CA . ALA F 1 150 ? 78.276 247.063 143.779 1.00 66.47 150 ALA H CA 1
ATOM 13113 C C . ALA F 1 150 ? 79.328 248.107 143.388 1.00 66.01 150 ALA H C 1
ATOM 13114 O O . ALA F 1 150 ? 80.088 247.849 142.434 1.00 62.85 150 ALA H O 1
ATOM 13116 N N . GLY F 1 151 ? 79.366 249.238 144.098 1.00 67.32 151 GLY H N 1
ATOM 13117 C CA . GLY F 1 151 ? 80.371 250.285 143.824 1.00 68.13 151 GLY H CA 1
ATOM 13118 C C . GLY F 1 151 ? 80.199 250.895 142.443 1.00 73.20 151 GLY H C 1
ATOM 13119 O O . GLY F 1 151 ? 79.077 250.837 141.908 1.00 75.72 151 GLY H O 1
ATOM 13120 N N . THR F 1 152 ? 81.278 251.448 141.880 1.00 69.36 152 THR H N 1
ATOM 13121 C CA . THR F 1 152 ? 81.210 252.102 140.544 1.00 65.36 152 THR H CA 1
ATOM 13122 C C . THR F 1 152 ? 81.202 251.031 139.449 1.00 59.91 152 THR H C 1
ATOM 13123 O O . THR F 1 152 ? 81.134 251.408 138.264 1.00 59.64 152 THR H O 1
ATOM 13127 N N . GLY F 1 153 ? 81.282 249.753 139.833 1.00 39.75 153 GLY H N 1
ATOM 13128 C CA . GLY F 1 153 ? 81.252 248.653 138.850 1.00 45.02 153 GLY H CA 1
ATOM 13129 C C . GLY F 1 153 ? 82.590 248.480 138.154 1.00 44.08 153 GLY H C 1
ATOM 13130 O O . GLY F 1 153 ? 83.604 248.951 138.708 1.00 38.24 153 GLY H O 1
ATOM 13131 N N . LEU F 1 154 ? 82.592 247.833 136.984 1.00 46.16 154 LEU H N 1
ATOM 13132 C CA . LEU F 1 154 ? 83.851 247.585 136.230 1.00 45.17 154 LEU H CA 1
ATOM 13133 C C . LEU F 1 154 ? 84.902 247.017 137.190 1.00 36.60 154 LEU H C 1
ATOM 13134 O O . LEU F 1 154 ? 86.099 247.074 136.854 1.00 40.97 154 LEU H O 1
ATOM 13139 N N . MET F 1 155 ? 84.464 246.490 138.338 1.00 38.49 155 MET H N 1
ATOM 13140 C CA . MET F 1 155 ? 85.417 245.966 139.351 1.00 42.19 155 MET H CA 1
ATOM 13141 C C . MET F 1 155 ? 86.196 244.801 138.735 1.00 45.51 155 MET H C 1
ATOM 13142 O O . MET F 1 155 ? 85.593 243.730 138.552 1.00 48.14 155 MET H O 1
ATOM 13147 N N . THR F 1 156 ? 87.491 245.001 138.458 1.00 48.46 156 THR H N 1
ATOM 13148 C CA . THR F 1 156 ? 88.311 243.948 137.800 1.00 50.15 156 THR H CA 1
ATOM 13149 C C . THR F 1 156 ? 87.578 243.501 136.531 1.00 44.86 156 THR H C 1
ATOM 13150 O O . THR F 1 156 ? 87.766 242.341 136.116 1.00 46.33 156 THR H O 1
ATOM 13154 N N . GLN F 1 157 ? 86.748 244.384 135.961 1.00 19.24 157 GLN H N 1
ATOM 13155 C CA . GLN F 1 157 ? 86.005 244.068 134.711 1.00 28.28 157 GLN H CA 1
ATOM 13156 C C . GLN F 1 157 ? 85.076 242.872 134.946 1.00 33.29 157 GLN H C 1
ATOM 13157 O O . GLN F 1 157 ? 84.669 242.242 133.950 1.00 38.99 157 GLN H O 1
ATOM 13163 N N . ARG F 1 158 ? 84.788 242.554 136.213 1.00 28.46 158 ARG H N 1
ATOM 13164 C CA . ARG F 1 158 ? 83.828 241.459 136.512 1.00 18.82 158 ARG H CA 1
ATOM 13165 C C . ARG F 1 158 ? 82.430 241.931 136.110 1.00 19.27 158 ARG H C 1
ATOM 13166 O O . ARG F 1 158 ? 81.602 241.074 135.752 1.00 24.74 158 ARG H O 1
ATOM 13174 N N . ALA F 1 159 ? 82.185 243.243 136.167 1.00 19.39 159 ALA H N 1
ATOM 13175 C CA . ALA F 1 159 ? 80.884 243.786 135.713 1.00 13.17 159 ALA H CA 1
ATOM 13176 C C . ALA F 1 159 ? 80.728 243.482 134.220 1.00 19.15 159 ALA H C 1
ATOM 13177 O O . ALA F 1 159 ? 79.632 243.050 133.818 1.00 26.26 159 ALA H O 1
ATOM 13179 N N . PHE F 1 160 ? 81.791 243.695 133.436 1.00 13.75 160 PHE H N 1
ATOM 13180 C CA . PHE F 1 160 ? 81.745 243.336 131.995 1.00 19.08 160 PHE H CA 1
ATOM 13181 C C . PHE F 1 160 ? 81.390 241.852 131.881 1.00 19.96 160 PHE H C 1
ATOM 13182 O O . PHE F 1 160 ? 80.492 241.509 131.093 1.00 25.60 160 PHE H O 1
ATOM 13190 N N . ASN F 1 161 ? 82.079 241.006 132.653 1.00 18.06 161 ASN H N 1
ATOM 13191 C CA . ASN F 1 161 ? 81.800 239.545 132.637 1.00 15.30 161 ASN H CA 1
ATOM 13192 C C . ASN F 1 161 ? 80.343 239.306 133.046 1.00 17.32 161 ASN H C 1
ATOM 13193 O O . ASN F 1 161 ? 79.665 238.506 132.373 1.00 22.78 161 ASN H O 1
ATOM 13198 N N . ALA F 1 162 ? 79.889 239.971 134.114 1.00 16.67 162 ALA H N 1
ATOM 13199 C CA . ALA F 1 162 ? 78.509 239.801 134.555 1.00 14.50 162 ALA H CA 1
ATOM 13200 C C . ALA F 1 162 ? 77.523 240.232 133.478 1.00 18.22 162 ALA H C 1
ATOM 13201 O O . ALA F 1 162 ? 76.458 239.626 133.323 1.00 21.59 162 ALA H O 1
ATOM 13203 N N . ALA F 1 163 ? 77.853 241.288 132.728 1.00 17.57 163 ALA H N 1
ATOM 13204 C CA . ALA F 1 163 ? 77.005 241.692 131.612 1.00 15.85 163 ALA H CA 1
ATOM 13205 C C . ALA F 1 163 ? 77.167 240.759 130.421 1.00 20.63 163 ALA H C 1
ATOM 13206 O O . ALA F 1 163 ? 76.203 240.510 129.688 1.00 25.19 163 ALA H O 1
ATOM 13208 N N . GLN F 1 164 ? 78.381 240.245 130.207 1.00 25.30 164 GLN H N 1
ATOM 13209 C CA . GLN F 1 164 ? 78.615 239.234 129.183 1.00 17.91 164 GLN H CA 1
ATOM 13210 C C . GLN F 1 164 ? 77.796 237.980 129.446 1.00 25.84 164 GLN H C 1
ATOM 13211 O O . GLN F 1 164 ? 77.429 237.262 128.511 1.00 28.41 164 GLN H O 1
ATOM 13217 N N . ARG F 1 165 ? 77.498 237.730 130.724 1.00 32.76 165 ARG H N 1
ATOM 13218 C CA . ARG F 1 165 ? 76.704 236.530 131.102 1.00 20.42 165 ARG H CA 1
ATOM 13219 C C . ARG F 1 165 ? 75.355 236.564 130.371 1.00 17.24 165 ARG H C 1
ATOM 13220 O O . ARG F 1 165 ? 74.841 235.480 130.038 1.00 26.48 165 ARG H O 1
ATOM 13228 N N . ILE F 1 166 ? 74.820 237.763 130.114 1.00 20.12 166 ILE H N 1
ATOM 13229 C CA . ILE F 1 166 ? 73.484 237.885 129.456 1.00 21.31 166 ILE H CA 1
ATOM 13230 C C . ILE F 1 166 ? 73.514 237.090 128.146 1.00 24.21 166 ILE H C 1
ATOM 13231 O O . ILE F 1 166 ? 72.585 236.289 127.925 1.00 21.68 166 ILE H O 1
ATOM 13236 N N . PHE F 1 167 ? 74.528 237.316 127.305 1.00 29.76 167 PHE H N 1
ATOM 13237 C CA . PHE F 1 167 ? 74.672 236.505 126.067 1.00 24.10 167 PHE H CA 1
ATOM 13238 C C . PHE F 1 167 ? 75.311 235.171 126.458 1.00 33.01 167 PHE H C 1
ATOM 13239 O O . PHE F 1 167 ? 76.539 235.039 126.331 1.00 40.31 167 PHE H O 1
ATOM 13247 N N . GLY F 1 168 ? 74.505 234.217 126.930 1.00 25.86 168 GLY H N 1
ATOM 13248 C CA . GLY F 1 168 ? 75.069 232.948 127.429 1.00 28.77 168 GLY H CA 1
ATOM 13249 C C . GLY F 1 168 ? 75.790 232.136 126.369 1.00 30.79 168 GLY H C 1
ATOM 13250 O O . GLY F 1 168 ? 77.028 232.017 126.470 1.00 30.13 168 GLY H O 1
ATOM 13251 N N . ASP F 1 169 ? 75.065 231.600 125.384 1.00 44.20 169 ASP H N 1
ATOM 13252 C CA . ASP F 1 169 ? 75.701 230.685 124.395 1.00 40.84 169 ASP H CA 1
ATOM 13253 C C . ASP F 1 169 ? 76.691 231.436 123.496 1.00 40.62 169 ASP H C 1
ATOM 13254 O O . ASP F 1 169 ? 77.804 230.910 123.298 1.00 39.75 169 ASP H O 1
ATOM 13259 N N . ARG F 1 170 ? 76.313 232.605 122.969 1.00 37.60 170 ARG H N 1
ATOM 13260 C CA . ARG F 1 170 ? 77.217 233.283 121.997 1.00 37.06 170 ARG H CA 1
ATOM 13261 C C . ARG F 1 170 ? 77.566 234.705 122.449 1.00 34.47 170 ARG H C 1
ATOM 13262 O O . ARG F 1 170 ? 77.201 235.656 121.729 1.00 35.05 170 ARG H O 1
ATOM 13270 N N . SER F 1 171 ? 78.252 234.849 123.587 1.00 31.28 171 SER H N 1
ATOM 13271 C CA . SER F 1 171 ? 78.721 236.164 123.994 1.00 26.03 171 SER H CA 1
ATOM 13272 C C . SER F 1 171 ? 79.821 236.709 123.098 1.00 33.49 171 SER H C 1
ATOM 13273 O O . SER F 1 171 ? 80.249 237.848 123.297 1.00 38.49 171 SER H O 1
ATOM 13276 N N . THR F 1 172 ? 80.306 235.924 122.138 1.00 32.71 172 THR H N 1
ATOM 13277 C CA . THR F 1 172 ? 81.251 236.457 121.168 1.00 34.24 172 THR H CA 1
ATOM 13278 C C . THR F 1 172 ? 80.589 237.399 120.171 1.00 32.00 172 THR H C 1
ATOM 13279 O O . THR F 1 172 ? 81.300 238.059 119.407 1.00 37.37 172 THR H O 1
ATOM 13283 N N . ASP F 1 173 ? 79.256 237.472 120.157 1.00 28.88 173 ASP H N 1
ATOM 13284 C CA . ASP F 1 173 ? 78.578 238.418 119.279 1.00 31.10 173 ASP H CA 1
ATOM 13285 C C . ASP F 1 173 ? 78.893 239.858 119.663 1.00 36.55 173 ASP H C 1
ATOM 13286 O O . ASP F 1 173 ? 79.118 240.700 118.789 1.00 46.05 173 ASP H O 1
ATOM 13291 N N . ILE F 1 174 ? 78.902 240.147 120.969 1.00 27.20 174 ILE H N 1
ATOM 13292 C CA . ILE F 1 174 ? 79.297 241.513 121.426 1.00 32.26 174 ILE H CA 1
ATOM 13293 C C . ILE F 1 174 ? 80.824 241.608 121.344 1.00 27.66 174 ILE H C 1
ATOM 13294 O O . ILE F 1 174 ? 81.499 240.747 121.940 1.00 28.44 174 ILE H O 1
ATOM 13299 N N . GLN F 1 175 ? 81.346 242.594 120.606 1.00 30.45 175 GLN H N 1
ATOM 13300 C CA . GLN F 1 175 ? 82.818 242.695 120.412 1.00 33.62 175 GLN H CA 1
ATOM 13301 C C . GLN F 1 175 ? 83.284 244.131 120.672 1.00 31.18 175 GLN H C 1
ATOM 13302 O O . GLN F 1 175 ? 84.357 244.499 120.158 1.00 36.21 175 GLN H O 1
ATOM 13308 N N . VAL F 1 176 ? 82.507 244.905 121.435 1.00 27.55 176 VAL H N 1
ATOM 13309 C CA . VAL F 1 176 ? 82.861 246.329 121.705 1.00 21.30 176 VAL H CA 1
ATOM 13310 C C . VAL F 1 176 ? 82.221 246.746 123.034 1.00 21.33 176 VAL H C 1
ATOM 13311 O O . VAL F 1 176 ? 81.341 246.008 123.520 1.00 29.57 176 VAL H O 1
ATOM 13315 N N . TRP F 1 177 ? 82.655 247.879 123.597 1.00 13.74 177 TRP H N 1
ATOM 13316 C CA . TRP F 1 177 ? 82.074 248.376 124.876 1.00 12.65 177 TRP H CA 1
ATOM 13317 C C . TRP F 1 177 ? 81.995 249.907 124.861 1.00 15.55 177 TRP H C 1
ATOM 13318 O O . TRP F 1 177 ? 82.959 250.547 125.312 1.00 21.65 177 TRP H O 1
ATOM 13329 N N . VAL F 1 178 ? 80.876 250.471 124.388 1.00 15.81 178 VAL H N 1
ATOM 13330 C CA . VAL F 1 178 ? 80.704 251.954 124.362 1.00 12.20 178 VAL H CA 1
ATOM 13331 C C . VAL F 1 178 ? 80.401 252.446 125.783 1.00 19.78 178 VAL H C 1
ATOM 13332 O O . VAL F 1 178 ? 79.497 251.870 126.420 1.00 33.61 178 VAL H O 1
ATOM 13336 N N . SER F 1 179 ? 81.125 253.470 126.254 1.00 14.18 179 SER H N 1
ATOM 13337 C CA . SER F 1 179 ? 80.930 253.989 127.635 1.00 18.98 179 SER H CA 1
ATOM 13338 C C . SER F 1 179 ? 81.362 255.455 127.743 1.00 20.53 179 SER H C 1
ATOM 13339 O O . SER F 1 179 ? 81.841 256.006 126.733 1.00 25.30 179 SER H O 1
ATOM 13342 N N . HIS F 1 180 ? 81.197 256.054 128.928 1.00 29.41 180 HIS H N 1
ATOM 13343 C CA . HIS F 1 180 ? 81.612 257.464 129.158 1.00 22.53 180 HIS H CA 1
ATOM 13344 C C . HIS F 1 180 ? 83.052 257.451 129.686 1.00 24.50 180 HIS H C 1
ATOM 13345 O O . HIS F 1 180 ? 83.584 256.357 129.979 1.00 33.90 180 HIS H O 1
ATOM 13352 N N . SER F 1 181 ? 83.673 258.628 129.806 1.00 25.60 181 SER H N 1
ATOM 13353 C CA . SER F 1 181 ? 85.085 258.714 130.266 1.00 21.65 181 SER H CA 1
ATOM 13354 C C . SER F 1 181 ? 85.193 258.355 131.752 1.00 26.41 181 SER H C 1
ATOM 13355 O O . SER F 1 181 ? 86.167 257.670 132.120 1.00 32.16 181 SER H O 1
ATOM 13358 N N . SER F 1 182 ? 84.234 258.797 132.569 1.00 23.44 182 SER H N 1
ATOM 13359 C CA . SER F 1 182 ? 84.315 258.561 134.037 1.00 19.51 182 SER H CA 1
ATOM 13360 C C . SER F 1 182 ? 84.442 257.061 134.343 1.00 23.89 182 SER H C 1
ATOM 13361 O O . SER F 1 182 ? 85.387 256.701 135.072 1.00 29.10 182 SER H O 1
ATOM 13364 N N . PRO F 1 183 ? 83.549 256.158 133.861 1.00 22.98 183 PRO H N 1
ATOM 13365 C CA . PRO F 1 183 ? 83.717 254.720 134.091 1.00 19.04 183 PRO H CA 1
ATOM 13366 C C . PRO F 1 183 ? 85.140 254.255 133.755 1.00 20.29 183 PRO H C 1
ATOM 13367 O O . PRO F 1 183 ? 85.687 253.467 134.502 1.00 28.16 183 PRO H O 1
ATOM 13371 N N . LEU F 1 184 ? 85.695 254.748 132.643 1.00 14.42 184 LEU H N 1
ATOM 13372 C CA . LEU F 1 184 ? 87.050 254.312 132.217 1.00 14.33 184 LEU H CA 1
ATOM 13373 C C . LEU F 1 184 ? 88.055 254.644 133.322 1.00 19.00 184 LEU H C 1
ATOM 13374 O O . LEU F 1 184 ? 88.821 253.744 133.712 1.00 24.40 184 LEU H O 1
ATOM 13379 N N . PHE F 1 185 ? 88.060 255.893 133.793 1.00 16.37 185 PHE H N 1
ATOM 13380 C CA . PHE F 1 185 ? 89.056 256.304 134.817 1.00 11.94 185 PHE H CA 1
ATOM 13381 C C . PHE F 1 185 ? 88.761 255.559 136.123 1.00 14.30 185 PHE H C 1
ATOM 13382 O O . PHE F 1 185 ? 89.710 255.308 136.887 1.00 18.75 185 PHE H O 1
ATOM 13390 N N . ASP F 1 186 ? 87.492 255.219 136.369 1.00 20.46 186 ASP H N 1
ATOM 13391 C CA . ASP F 1 186 ? 87.160 254.402 137.567 1.00 18.08 186 ASP H CA 1
ATOM 13392 C C . ASP F 1 186 ? 87.845 253.042 137.415 1.00 17.09 186 ASP H C 1
ATOM 13393 O O . ASP F 1 186 ? 88.468 252.582 138.391 1.00 22.33 186 ASP H O 1
ATOM 13398 N N . LEU F 1 187 ? 87.737 252.435 136.230 1.00 16.11 187 LEU H N 1
ATOM 13399 C CA . LEU F 1 187 ? 88.421 251.141 135.967 1.00 15.91 187 LEU H CA 1
ATOM 13400 C C . LEU F 1 187 ? 89.935 251.378 135.983 1.00 18.36 187 LEU H C 1
ATOM 13401 O O . LEU F 1 187 ? 90.659 250.523 136.524 1.00 20.77 187 LEU H O 1
ATOM 13406 N N . TYR F 1 188 ? 90.387 252.496 135.410 1.00 20.93 188 TYR H N 1
ATOM 13407 C CA . TYR F 1 188 ? 91.835 252.829 135.447 1.00 10.63 188 TYR H CA 1
ATOM 13408 C C . TYR F 1 188 ? 92.285 252.915 136.908 1.00 10.45 188 TYR H C 1
ATOM 13409 O O . TYR F 1 188 ? 93.340 252.346 137.247 1.00 15.65 188 TYR H O 1
ATOM 13418 N N . ASP F 1 189 ? 91.498 253.599 137.743 1.00 12.85 189 ASP H N 1
ATOM 13419 C CA . ASP F 1 189 ? 91.831 253.702 139.188 1.00 5.00 189 ASP H CA 1
ATOM 13420 C C . ASP F 1 189 ? 91.826 252.295 139.793 1.00 14.14 189 ASP H C 1
ATOM 13421 O O . ASP F 1 189 ? 92.668 252.028 140.672 1.00 21.73 189 ASP H O 1
ATOM 13426 N N . ASN F 1 190 ? 90.915 251.429 139.332 1.00 15.51 190 ASN H N 1
ATOM 13427 C CA . ASN F 1 190 ? 90.893 250.028 139.826 1.00 14.46 190 ASN H CA 1
ATOM 13428 C C . ASN F 1 190 ? 92.197 249.341 139.404 1.00 11.62 190 ASN H C 1
ATOM 13429 O O . ASN F 1 190 ? 92.799 248.652 140.248 1.00 18.19 190 ASN H O 1
ATOM 13434 N N . ALA F 1 191 ? 92.611 249.520 138.147 1.00 11.43 191 ALA H N 1
ATOM 13435 C CA . ALA F 1 191 ? 93.868 248.908 137.659 1.00 3.22 191 ALA H CA 1
ATOM 13436 C C . ALA F 1 191 ? 95.048 249.458 138.467 1.00 14.22 191 ALA H C 1
ATOM 13437 O O . ALA F 1 191 ? 96.039 248.721 138.640 1.00 21.87 191 ALA H O 1
ATOM 13439 N N . LEU F 1 192 ? 94.938 250.700 138.946 1.00 17.90 192 LEU H N 1
ATOM 13440 C CA . LEU F 1 192 ? 96.033 251.336 139.728 1.00 12.15 192 LEU H CA 1
ATOM 13441 C C . LEU F 1 192 ? 96.205 250.615 141.071 1.00 15.75 192 LEU H C 1
ATOM 13442 O O . LEU F 1 192 ? 97.336 250.613 141.592 1.00 21.94 192 LEU H O 1
ATOM 13447 N N . ALA F 1 193 ? 95.124 250.045 141.612 1.00 10.73 193 ALA H N 1
ATOM 13448 C CA . ALA F 1 193 ? 95.197 249.311 142.898 1.00 9.68 193 ALA H CA 1
ATOM 13449 C C . ALA F 1 193 ? 94.733 247.865 142.692 1.00 15.08 193 ALA H C 1
ATOM 13450 O O . ALA F 1 193 ? 93.528 247.603 142.875 1.00 27.90 193 ALA H O 1
ATOM 13452 N N . ASN F 1 194 ? 95.654 246.964 142.336 1.00 6.55 194 ASN H N 1
ATOM 13453 C CA . ASN F 1 194 ? 95.272 245.553 142.042 1.00 10.06 194 ASN H CA 1
ATOM 13454 C C . ASN F 1 194 ? 95.021 244.793 143.351 1.00 11.19 194 ASN H C 1
ATOM 13455 O O . ASN F 1 194 ? 95.868 243.960 143.723 1.00 23.14 194 ASN H O 1
ATOM 13460 N N . ALA F 1 195 ? 93.897 245.062 144.020 1.00 9.41 195 ALA H N 1
ATOM 13461 C CA . ALA F 1 195 ? 93.557 244.293 145.242 1.00 14.95 195 ALA H CA 1
ATOM 13462 C C . ALA F 1 195 ? 93.601 242.801 144.900 1.00 17.86 195 ALA H C 1
ATOM 13463 O O . ALA F 1 195 ? 93.897 241.997 145.801 1.00 20.86 195 ALA H O 1
ATOM 13465 N N . GLU F 1 196 ? 93.339 242.454 143.637 1.00 20.93 196 GLU H N 1
ATOM 13466 C CA . GLU F 1 196 ? 93.314 241.028 143.214 1.00 12.89 196 GLU H CA 1
ATOM 13467 C C . GLU F 1 196 ? 94.673 240.645 142.619 1.00 16.30 196 GLU H C 1
ATOM 13468 O O . GLU F 1 196 ? 94.802 239.498 142.143 1.00 24.91 196 GLU H O 1
ATOM 13474 N N . GLN F 1 197 ? 95.638 241.570 142.639 1.00 11.79 197 GLN H N 1
ATOM 13475 C CA . GLN F 1 197 ? 96.995 241.300 142.087 1.00 9.18 197 GLN H CA 1
ATOM 13476 C C . GLN F 1 197 ? 96.861 240.736 140.670 1.00 8.53 197 GLN H C 1
ATOM 13477 O O . GLN F 1 197 ? 97.481 239.691 140.391 1.00 11.39 197 GLN H O 1
ATOM 13483 N N . LEU F 1 198 ? 96.079 241.402 139.817 1.00 12.36 198 LEU H N 1
ATOM 13484 C CA . LEU F 1 198 ? 95.883 240.937 138.418 1.00 8.00 198 LEU H CA 1
ATOM 13485 C C . LEU F 1 198 ? 96.534 241.943 137.465 1.00 9.51 198 LEU H C 1
ATOM 13486 O O . LEU F 1 198 ? 96.487 241.709 136.242 1.00 14.48 198 LEU H O 1
ATOM 13491 N N . TYR F 1 199 ? 97.120 243.015 138.006 1.00 18.52 199 TYR H N 1
ATOM 13492 C CA . TYR F 1 199 ? 97.701 244.077 137.144 1.00 2.31 199 TYR H CA 1
ATOM 13493 C C . TYR F 1 199 ? 99.118 244.429 137.602 1.00 7.24 199 TYR H C 1
ATOM 13494 O O . TYR F 1 199 ? 99.493 244.063 138.732 1.00 16.75 199 TYR H O 1
ATOM 13503 N N . VAL F 1 200 ? 99.883 245.109 136.743 1.00 9.32 200 VAL H N 1
ATOM 13504 C CA . VAL F 1 200 ? 101.259 245.563 137.108 1.00 2.79 200 VAL H CA 1
ATOM 13505 C C . VAL F 1 200 ? 101.379 247.025 136.673 1.00 10.86 200 VAL H C 1
ATOM 13506 O O . VAL F 1 200 ? 100.439 247.520 136.019 1.00 13.49 200 VAL H O 1
ATOM 13510 N N . PHE F 1 201 ? 102.484 247.691 137.016 1.00 15.24 201 PHE H N 1
ATOM 13511 C CA . PHE F 1 201 ? 102.632 249.130 136.681 1.00 2.46 201 PHE H CA 1
ATOM 13512 C C . PHE F 1 201 ? 102.321 249.330 135.194 1.00 11.83 201 PHE H C 1
ATOM 13513 O O . PHE F 1 201 ? 101.579 250.273 134.858 1.00 23.43 201 PHE H O 1
ATOM 13521 N N . GLY F 1 202 ? 102.868 248.463 134.336 1.00 11.77 202 GLY H N 1
ATOM 13522 C CA . GLY F 1 202 ? 102.629 248.570 132.883 1.00 8.92 202 GLY H CA 1
ATOM 13523 C C . GLY F 1 202 ? 101.185 248.277 132.515 1.00 11.04 202 GLY H C 1
ATOM 13524 O O . GLY F 1 202 ? 100.628 249.033 131.695 1.00 20.08 202 GLY H O 1
ATOM 13525 N N . THR F 1 203 ? 100.593 247.227 133.094 1.00 9.42 203 THR H N 1
ATOM 13526 C CA . THR F 1 203 ? 99.206 246.828 132.722 1.00 9.17 203 THR H CA 1
ATOM 13527 C C . THR F 1 203 ? 98.193 247.637 133.540 1.00 7.11 203 THR H C 1
ATOM 13528 O O . THR F 1 203 ? 97.528 247.036 134.405 1.00 25.65 203 THR H O 1
ATOM 13532 N N . VAL F 1 204 ? 98.094 248.945 133.285 1.00 5.28 204 VAL H N 1
ATOM 13533 C CA . VAL F 1 204 ? 97.106 249.805 134.004 1.00 8.13 204 VAL H CA 1
ATOM 13534 C C . VAL F 1 204 ? 96.212 250.498 132.969 1.00 17.19 204 VAL H C 1
ATOM 13535 O O . VAL F 1 204 ? 94.977 250.343 133.056 1.00 21.06 204 VAL H O 1
ATOM 13539 N N . ASN F 1 205 ? 96.819 251.220 132.025 1.00 16.48 205 ASN H N 1
ATOM 13540 C CA . ASN F 1 205 ? 96.040 251.928 130.972 1.00 16.34 205 ASN H CA 1
ATOM 13541 C C . ASN F 1 205 ? 95.600 250.908 129.916 1.00 22.74 205 ASN H C 1
ATOM 13542 O O . ASN F 1 205 ? 96.259 250.829 128.860 1.00 28.69 205 ASN H O 1
ATOM 13547 N N . VAL F 1 206 ? 94.529 250.159 130.195 1.00 21.10 206 VAL H N 1
ATOM 13548 C CA . VAL F 1 206 ? 94.062 249.097 129.254 1.00 22.42 206 VAL H CA 1
ATOM 13549 C C . VAL F 1 206 ? 92.622 249.403 128.822 1.00 23.66 206 VAL H C 1
ATOM 13550 O O . VAL F 1 206 ? 91.822 249.819 129.683 1.00 28.86 206 VAL H O 1
ATOM 13554 N N . ARG F 1 207 ? 92.314 249.213 127.535 1.00 19.51 207 ARG H N 1
ATOM 13555 C CA . ARG F 1 207 ? 90.942 249.463 127.018 1.00 15.54 207 ARG H CA 1
ATOM 13556 C C . ARG F 1 207 ? 90.271 248.124 126.694 1.00 26.14 207 ARG H C 1
ATOM 13557 O O . ARG F 1 207 ? 89.436 248.098 125.773 1.00 32.49 207 ARG H O 1
ATOM 13565 N N . ALA F 1 208 ? 90.633 247.060 127.414 1.00 28.69 208 ALA H N 1
ATOM 13566 C CA . ALA F 1 208 ? 90.072 245.717 127.131 1.00 22.78 208 ALA H CA 1
ATOM 13567 C C . ALA F 1 208 ? 89.241 245.236 128.324 1.00 21.49 208 ALA H C 1
ATOM 13568 O O . ALA F 1 208 ? 89.539 245.656 129.457 1.00 21.76 208 ALA H O 1
ATOM 13570 N N . ASP F 1 209 ? 88.240 244.388 128.070 1.00 20.33 209 ASP H N 1
ATOM 13571 C CA . ASP F 1 209 ? 87.387 243.842 129.159 1.00 25.61 209 ASP H CA 1
ATOM 13572 C C . ASP F 1 209 ? 87.898 242.448 129.529 1.00 29.12 209 ASP H C 1
ATOM 13573 O O . ASP F 1 209 ? 87.121 241.689 130.143 1.00 32.14 209 ASP H O 1
ATOM 13578 N N . ALA F 1 210 ? 89.149 242.133 129.174 1.00 23.86 210 ALA H N 1
ATOM 13579 C CA . ALA F 1 210 ? 89.739 240.796 129.447 1.00 23.38 210 ALA H CA 1
ATOM 13580 C C . ALA F 1 210 ? 89.007 239.731 128.622 1.00 24.50 210 ALA H C 1
ATOM 13581 O O . ALA F 1 210 ? 89.244 238.533 128.867 1.00 30.06 210 ALA H O 1
ATOM 13583 N N . PHE F 1 211 ? 88.158 240.157 127.680 1.00 27.27 211 PHE H N 1
ATOM 13584 C CA . PHE F 1 211 ? 87.425 239.204 126.805 1.00 22.57 211 PHE H CA 1
ATOM 13585 C C . PHE F 1 211 ? 87.559 239.663 125.348 1.00 27.08 211 PHE H C 1
ATOM 13586 O O . PHE F 1 211 ? 86.638 239.397 124.551 1.00 39.20 211 PHE H O 1
ATOM 13594 N N . GLY F 1 212 ? 88.662 240.343 125.020 1.00 18.73 212 GLY H N 1
ATOM 13595 C CA . GLY F 1 212 ? 88.912 240.773 123.630 1.00 24.30 212 GLY H CA 1
ATOM 13596 C C . GLY F 1 212 ? 87.869 241.749 123.116 1.00 29.40 212 GLY H C 1
ATOM 13597 O O . GLY F 1 212 ? 87.485 241.623 121.937 1.00 35.84 212 GLY H O 1
ATOM 13598 N N . ARG F 1 213 ? 87.421 242.691 123.951 1.00 22.17 213 ARG H N 1
ATOM 13599 C CA . ARG F 1 213 ? 86.463 243.727 123.477 1.00 21.48 213 ARG H CA 1
ATOM 13600 C C . ARG F 1 213 ? 86.996 245.118 123.832 1.00 22.38 213 ARG H C 1
ATOM 13601 O O . ARG F 1 213 ? 87.219 245.380 125.032 1.00 26.52 213 ARG H O 1
ATOM 13609 N N . PRO F 1 214 ? 87.201 246.019 122.846 1.00 20.93 214 PRO H N 1
ATOM 13610 C CA . PRO F 1 214 ? 87.661 247.382 123.122 1.00 22.82 214 PRO H CA 1
ATOM 13611 C C . PRO F 1 214 ? 86.602 248.177 123.897 1.00 25.33 214 PRO H C 1
ATOM 13612 O O . PRO F 1 214 ? 85.425 247.971 123.661 1.00 25.36 214 PRO H O 1
ATOM 13616 N N . ILE F 1 215 ? 87.046 249.058 124.798 1.00 18.32 215 ILE H N 1
ATOM 13617 C CA . ILE F 1 215 ? 86.094 249.893 125.588 1.00 17.00 215 ILE H CA 1
ATOM 13618 C C . ILE F 1 215 ? 86.009 251.281 124.941 1.00 16.41 215 ILE H C 1
ATOM 13619 O O . ILE F 1 215 ? 86.918 252.099 125.180 1.00 24.84 215 ILE H O 1
ATOM 13624 N N . ILE F 1 216 ? 84.963 251.521 124.143 1.00 17.82 216 ILE H N 1
ATOM 13625 C CA . ILE F 1 216 ? 84.775 252.843 123.476 1.00 16.31 216 ILE H CA 1
ATOM 13626 C C . ILE F 1 216 ? 84.541 253.904 124.556 1.00 14.99 216 ILE H C 1
ATOM 13627 O O . ILE F 1 216 ? 83.722 253.651 125.461 1.00 21.28 216 ILE H O 1
ATOM 13632 N N . ILE F 1 217 ? 85.236 255.041 124.458 1.00 23.07 217 ILE H N 1
ATOM 13633 C CA . ILE F 1 217 ? 85.098 256.127 125.473 1.00 24.33 217 ILE H CA 1
ATOM 13634 C C . ILE F 1 217 ? 84.564 257.384 124.778 1.00 25.91 217 ILE H C 1
ATOM 13635 O O . ILE F 1 217 ? 85.204 257.836 123.807 1.00 31.65 217 ILE H O 1
ATOM 13640 N N . THR F 1 218 ? 83.437 257.921 125.258 1.00 21.84 218 THR H N 1
ATOM 13641 C CA . THR F 1 218 ? 82.821 259.120 124.627 1.00 26.41 218 THR H CA 1
ATOM 13642 C C . THR F 1 218 ? 82.004 259.888 125.673 1.00 31.47 218 THR H C 1
ATOM 13643 O O . THR F 1 218 ? 81.264 259.239 126.437 1.00 40.12 218 THR H O 1
ATOM 13647 N N . ASP F 1 219 ? 82.141 261.218 125.700 1.00 27.12 219 ASP H N 1
ATOM 13648 C CA . ASP F 1 219 ? 81.406 262.043 126.694 1.00 20.72 219 ASP H CA 1
ATOM 13649 C C . ASP F 1 219 ? 79.976 262.277 126.200 1.00 29.94 219 ASP H C 1
ATOM 13650 O O . ASP F 1 219 ? 79.587 263.453 126.059 1.00 32.99 219 ASP H O 1
ATOM 13655 N N . SER F 1 220 ? 79.225 261.199 125.954 1.00 27.41 220 SER H N 1
ATOM 13656 C CA . SER F 1 220 ? 77.849 261.334 125.502 1.00 26.51 220 SER H CA 1
ATOM 13657 C C . SER F 1 220 ? 76.936 261.636 126.685 1.00 24.44 220 SER H C 1
ATOM 13658 O O . SER F 1 220 ? 76.970 260.913 127.684 1.00 26.66 220 SER H O 1
ATOM 13661 N N . PRO F 1 221 ? 76.123 262.691 126.616 1.00 24.94 221 PRO H N 1
ATOM 13662 C CA . PRO F 1 221 ? 75.130 262.920 127.677 1.00 24.72 221 PRO H CA 1
ATOM 13663 C C . PRO F 1 221 ? 74.095 261.815 127.772 1.00 30.94 221 PRO H C 1
ATOM 13664 O O . PRO F 1 221 ? 73.430 261.698 128.808 1.00 32.62 221 PRO H O 1
ATOM 13668 N N . ALA F 1 222 ? 74.012 260.977 126.735 1.00 28.07 222 ALA H N 1
ATOM 13669 C CA . ALA F 1 222 ? 73.050 259.850 126.733 1.00 21.36 222 ALA H CA 1
ATOM 13670 C C . ALA F 1 222 ? 73.609 258.680 127.550 1.00 27.68 222 ALA H C 1
ATOM 13671 O O . ALA F 1 222 ? 72.890 257.671 127.694 1.00 28.69 222 ALA H O 1
ATOM 13673 N N . LEU F 1 223 ? 74.838 258.806 128.061 1.00 29.33 223 LEU H N 1
ATOM 13674 C CA . LEU F 1 223 ? 75.477 257.683 128.802 1.00 17.62 223 LEU H CA 1
ATOM 13675 C C . LEU F 1 223 ? 75.549 258.014 130.298 1.00 24.55 223 LEU H C 1
ATOM 13676 O O . LEU F 1 223 ? 75.999 257.144 131.070 1.00 29.26 223 LEU H O 1
ATOM 13681 N N . VAL F 1 224 ? 75.125 259.220 130.684 1.00 30.36 224 VAL H N 1
ATOM 13682 C CA . VAL F 1 224 ? 75.168 259.640 132.118 1.00 29.19 224 VAL H CA 1
ATOM 13683 C C . VAL F 1 224 ? 73.759 260.054 132.557 1.00 32.15 224 VAL H C 1
ATOM 13684 O O . VAL F 1 224 ? 73.082 260.760 131.784 1.00 35.72 224 VAL H O 1
ATOM 13688 N N . SER F 1 225 ? 73.334 259.616 133.748 1.00 36.02 225 SER H N 1
ATOM 13689 C CA . SER F 1 225 ? 71.973 259.943 134.250 1.00 35.85 225 SER H CA 1
ATOM 13690 C C . SER F 1 225 ? 72.038 260.329 135.731 1.00 41.65 225 SER H C 1
ATOM 13691 O O . SER F 1 225 ? 72.527 259.508 136.527 1.00 42.26 225 SER H O 1
ATOM 13694 N N . GLY F 1 226 ? 71.548 261.523 136.081 1.00 47.56 226 GLY H N 1
ATOM 13695 C CA . GLY F 1 226 ? 71.547 261.979 137.487 1.00 45.21 226 GLY H CA 1
ATOM 13696 C C . GLY F 1 226 ? 72.818 262.734 137.837 1.00 47.60 226 GLY H C 1
ATOM 13697 O O . GLY F 1 226 ? 73.678 262.876 136.946 1.00 50.73 226 GLY H O 1
ATOM 13698 N N . ALA F 1 227 ? 72.934 263.206 139.083 1.00 45.34 227 ALA H N 1
ATOM 13699 C CA . ALA F 1 227 ? 74.171 263.896 139.523 1.00 46.88 227 ALA H CA 1
ATOM 13700 C C . ALA F 1 227 ? 74.616 263.342 140.881 1.00 48.71 227 ALA H C 1
ATOM 13701 O O . ALA F 1 227 ? 73.765 262.777 141.593 1.00 49.91 227 ALA H O 1
ATOM 13703 N N . ALA F 1 228 ? 75.899 263.506 141.221 1.00 50.50 228 ALA H N 1
ATOM 13704 C CA . ALA F 1 228 ? 76.431 263.024 142.520 1.00 51.58 228 ALA H CA 1
ATOM 13705 C C . ALA F 1 228 ? 76.097 261.540 142.707 1.00 52.79 228 ALA H C 1
ATOM 13706 O O . ALA F 1 228 ? 76.504 260.729 141.854 1.00 52.67 228 ALA H O 1
ATOM 13708 N N . GLU F 1 229 ? 75.398 261.200 143.793 1.00 53.57 229 GLU H N 1
ATOM 13709 C CA . GLU F 1 229 ? 75.043 259.783 144.073 1.00 53.50 229 GLU H CA 1
ATOM 13710 C C . GLU F 1 229 ? 74.079 259.280 142.994 1.00 54.13 229 GLU H C 1
ATOM 13711 O O . GLU F 1 229 ? 74.244 258.130 142.545 1.00 52.67 229 GLU H O 1
ATOM 13717 N N . THR F 1 230 ? 73.118 260.118 142.594 1.00 50.66 230 THR H N 1
ATOM 13718 C CA . THR F 1 230 ? 72.112 259.706 141.578 1.00 49.22 230 THR H CA 1
ATOM 13719 C C . THR F 1 230 ? 72.805 259.483 140.229 1.00 50.32 230 THR H C 1
ATOM 13720 O O . THR F 1 230 ? 72.241 258.748 139.398 1.00 51.57 230 THR H O 1
ATOM 13724 N N . LEU F 1 231 ? 73.980 260.090 140.032 1.00 41.35 231 LEU H N 1
ATOM 13725 C CA . LEU F 1 231 ? 74.713 259.952 138.745 1.00 40.28 231 LEU H CA 1
ATOM 13726 C C . LEU F 1 231 ? 75.005 258.472 138.482 1.00 42.83 231 LEU H C 1
ATOM 13727 O O . LEU F 1 231 ? 75.571 257.816 139.377 1.00 42.72 231 LEU H O 1
ATOM 13732 N N . ARG F 1 232 ? 74.632 257.976 137.298 1.00 40.89 232 ARG H N 1
ATOM 13733 C CA . ARG F 1 232 ? 74.902 256.561 136.928 1.00 37.81 232 ARG H CA 1
ATOM 13734 C C . ARG F 1 232 ? 75.617 256.529 135.574 1.00 35.65 232 ARG H C 1
ATOM 13735 O O . ARG F 1 232 ? 75.536 257.535 134.842 1.00 38.82 232 ARG H O 1
ATOM 13743 N N . HIS F 1 233 ? 76.290 255.419 135.264 1.00 29.94 233 HIS H N 1
ATOM 13744 C CA . HIS F 1 233 ? 77.045 255.302 133.986 1.00 26.53 233 HIS H CA 1
ATOM 13745 C C . HIS F 1 233 ? 76.593 254.039 133.248 1.00 25.92 233 HIS H C 1
ATOM 13746 O O . HIS F 1 233 ? 76.668 252.938 133.831 1.00 27.23 233 HIS H O 1
ATOM 13753 N N . SER F 1 234 ? 76.151 254.191 131.996 1.00 24.63 234 SER H N 1
ATOM 13754 C CA . SER F 1 234 ? 75.636 253.031 131.222 1.00 20.91 234 SER H CA 1
ATOM 13755 C C . SER F 1 234 ? 76.682 252.570 130.201 1.00 21.70 234 SER H C 1
ATOM 13756 O O . SER F 1 234 ? 76.890 253.290 129.205 1.00 24.46 234 SER H O 1
ATOM 13759 N N . THR F 1 235 ? 77.312 251.416 130.444 1.00 23.43 235 THR H N 1
ATOM 13760 C CA . THR F 1 235 ? 78.294 250.857 129.477 1.00 16.30 235 THR H CA 1
ATOM 13761 C C . THR F 1 235 ? 77.583 249.815 128.610 1.00 18.53 235 THR H C 1
ATOM 13762 O O . THR F 1 235 ? 77.263 248.735 129.141 1.00 28.16 235 THR H O 1
ATOM 13766 N N . LEU F 1 236 ? 77.347 250.123 127.333 1.00 13.20 236 LEU H N 1
ATOM 13767 C CA . LEU F 1 236 ? 76.596 249.202 126.492 1.00 14.73 236 LEU H CA 1
ATOM 13768 C C . LEU F 1 236 ? 77.540 248.481 125.540 1.00 18.23 236 LEU H C 1
ATOM 13769 O O . LEU F 1 236 ? 78.333 249.119 124.842 1.00 19.20 236 LEU H O 1
ATOM 13774 N N . GLY F 1 237 ? 77.461 247.154 125.535 1.00 14.36 237 GLY H N 1
ATOM 13775 C CA . GLY F 1 237 ? 78.237 246.328 124.623 1.00 14.97 237 GLY H CA 1
ATOM 13776 C C . GLY F 1 237 ? 77.387 245.933 123.428 1.00 17.90 237 GLY H C 1
ATOM 13777 O O . GLY F 1 237 ? 76.226 245.558 123.580 1.00 23.82 237 GLY H O 1
ATOM 13778 N N . LEU F 1 238 ? 77.982 246.014 122.243 1.00 19.82 238 LEU H N 1
ATOM 13779 C CA . LEU F 1 238 ? 77.236 245.931 120.999 1.00 17.74 238 LEU H CA 1
ATOM 13780 C C . LEU F 1 238 ? 77.789 244.835 120.097 1.00 25.12 238 LEU H C 1
ATOM 13781 O O . LEU F 1 238 ? 78.989 244.553 120.098 1.00 26.85 238 LEU H O 1
ATOM 13786 N N . THR F 1 239 ? 76.891 244.235 119.312 1.00 22.58 239 THR H N 1
ATOM 13787 C CA . THR F 1 239 ? 77.318 243.212 118.323 1.00 24.86 239 THR H CA 1
ATOM 13788 C C . THR F 1 239 ? 77.487 243.913 116.974 1.00 25.80 239 THR H C 1
ATOM 13789 O O . THR F 1 239 ? 77.323 245.146 116.934 1.00 34.41 239 THR H O 1
ATOM 13793 N N . THR F 1 240 ? 77.774 243.160 115.911 1.00 27.00 240 THR H N 1
ATOM 13794 C CA . THR F 1 240 ? 77.860 243.778 114.561 1.00 29.11 240 THR H CA 1
ATOM 13795 C C . THR F 1 240 ? 76.471 244.289 114.159 1.00 26.84 240 THR H C 1
ATOM 13796 O O . THR F 1 240 ? 75.503 243.512 114.287 1.00 29.37 240 THR H O 1
ATOM 13800 N N . GLY F 1 241 ? 76.380 245.540 113.700 1.00 25.07 241 GLY H N 1
ATOM 13801 C CA . GLY F 1 241 ? 75.091 246.104 113.252 1.00 26.83 241 GLY H CA 1
ATOM 13802 C C . GLY F 1 241 ? 74.075 246.183 114.378 1.00 29.65 241 GLY H C 1
ATOM 13803 O O . GLY F 1 241 ? 72.876 245.984 114.101 1.00 32.38 241 GLY H O 1
ATOM 13804 N N . ALA F 1 242 ? 74.530 246.465 115.602 1.00 31.20 242 ALA H N 1
ATOM 13805 C CA . ALA F 1 242 ? 73.610 246.605 116.756 1.00 28.79 242 ALA H CA 1
ATOM 13806 C C . ALA F 1 242 ? 72.833 247.919 116.633 1.00 29.17 242 ALA H C 1
ATOM 13807 O O . ALA F 1 242 ? 71.588 247.877 116.677 1.00 30.29 242 ALA H O 1
ATOM 13809 N N . ILE F 1 243 ? 73.546 249.043 116.503 1.00 33.93 243 ILE H N 1
ATOM 13810 C CA . ILE F 1 243 ? 72.879 250.376 116.407 1.00 31.91 243 ILE H CA 1
ATOM 13811 C C . ILE F 1 243 ? 72.812 250.788 114.933 1.00 34.93 243 ILE H C 1
ATOM 13812 O O . ILE F 1 243 ? 73.882 250.894 114.303 1.00 41.07 243 ILE H O 1
ATOM 13817 N N . LEU F 1 244 ? 71.602 251.012 114.413 1.00 35.09 244 LEU H N 1
ATOM 13818 C CA . LEU F 1 244 ? 71.432 251.377 112.982 1.00 33.34 244 LEU H CA 1
ATOM 13819 C C . LEU F 1 244 ? 71.081 252.863 112.869 1.00 31.21 244 LEU H C 1
ATOM 13820 O O . LEU F 1 244 ? 70.087 253.276 113.495 1.00 33.46 244 LEU H O 1
ATOM 13825 N N . ILE F 1 245 ? 71.866 253.630 112.107 1.00 40.01 245 ILE H N 1
ATOM 13826 C CA . ILE F 1 245 ? 71.544 255.071 111.875 1.00 41.89 245 ILE H CA 1
ATOM 13827 C C . ILE F 1 245 ? 71.483 255.304 110.361 1.00 45.01 245 ILE H C 1
ATOM 13828 O O . ILE F 1 245 ? 72.478 254.991 109.683 1.00 46.37 245 ILE H O 1
ATOM 13833 N N . GLU F 1 246 ? 70.351 255.813 109.862 1.00 44.78 246 GLU H N 1
ATOM 13834 C CA . GLU F 1 246 ? 70.171 256.037 108.402 1.00 38.65 246 GLU H CA 1
ATOM 13835 C C . GLU F 1 246 ? 69.695 257.471 108.151 1.00 45.64 246 GLU H C 1
ATOM 13836 O O . GLU F 1 246 ? 68.493 257.729 108.337 1.00 49.38 246 GLU H O 1
ATOM 13842 N N . GLN F 1 247 ? 70.600 258.357 107.726 1.00 43.65 247 GLN H N 1
ATOM 13843 C CA . GLN F 1 247 ? 70.221 259.763 107.419 1.00 38.56 247 GLN H CA 1
ATOM 13844 C C . GLN F 1 247 ? 69.211 259.772 106.266 1.00 43.91 247 GLN H C 1
ATOM 13845 O O . GLN F 1 247 ? 69.457 259.075 105.270 1.00 48.93 247 GLN H O 1
ATOM 13851 N N . ASN F 1 248 ? 68.126 260.541 106.399 1.00 39.51 248 ASN H N 1
ATOM 13852 C CA . ASN F 1 248 ? 67.098 260.621 105.324 1.00 41.21 248 ASN H CA 1
ATOM 13853 C C . ASN F 1 248 ? 67.575 261.578 104.227 1.00 45.74 248 ASN H C 1
ATOM 13854 O O . ASN F 1 248 ? 66.937 261.600 103.156 1.00 44.23 248 ASN H O 1
ATOM 13859 N N . GLN F 1 249 ? 68.636 262.347 104.493 1.00 49.98 249 GLN H N 1
ATOM 13860 C CA . GLN F 1 249 ? 69.183 263.306 103.493 1.00 48.36 249 GLN H CA 1
ATOM 13861 C C . GLN F 1 249 ? 68.076 264.263 103.036 1.00 51.42 249 GLN H C 1
ATOM 13862 O O . GLN F 1 249 ? 68.072 264.625 101.844 1.00 54.44 249 GLN H O 1
ATOM 13868 N N . ASP F 1 250 ? 67.180 264.652 103.946 1.00 47.06 250 ASP H N 1
ATOM 13869 C CA . ASP F 1 250 ? 66.112 265.632 103.609 1.00 47.28 250 ASP H CA 1
ATOM 13870 C C . ASP F 1 250 ? 66.489 266.979 104.230 1.00 48.16 250 ASP H C 1
ATOM 13871 O O . ASP F 1 250 ? 65.649 267.556 104.949 1.00 48.23 250 ASP H O 1
ATOM 13876 N N . PHE F 1 251 ? 67.706 267.457 103.957 1.00 46.20 251 PHE H N 1
ATOM 13877 C CA . PHE F 1 251 ? 68.194 268.717 104.576 1.00 45.38 251 PHE H CA 1
ATOM 13878 C C . PHE F 1 251 ? 67.583 269.928 103.858 1.00 49.44 251 PHE H C 1
ATOM 13879 O O . PHE F 1 251 ? 67.637 269.974 102.615 1.00 53.30 251 PHE H O 1
ATOM 13887 N N . ASP F 1 252 ? 67.026 270.871 104.625 1.00 49.29 252 ASP H N 1
ATOM 13888 C CA . ASP F 1 252 ? 66.453 272.112 104.039 1.00 50.06 252 ASP H CA 1
ATOM 13889 C C . ASP F 1 252 ? 67.138 273.308 104.707 1.00 49.60 252 ASP H C 1
ATOM 13890 O O . ASP F 1 252 ? 67.283 273.277 105.945 1.00 51.90 252 ASP H O 1
ATOM 13895 N N . SER F 1 253 ? 67.543 274.314 103.928 1.00 48.79 253 SER H N 1
ATOM 13896 C CA . SER F 1 253 ? 68.293 275.462 104.506 1.00 44.12 253 SER H CA 1
ATOM 13897 C C . SER F 1 253 ? 67.866 276.781 103.856 1.00 50.25 253 SER H C 1
ATOM 13898 O O . SER F 1 253 ? 68.104 276.942 102.644 1.00 54.70 253 SER H O 1
ATOM 13901 N N . THR F 1 254 ? 67.276 277.684 104.647 1.00 50.65 254 THR H N 1
ATOM 13902 C CA . THR F 1 254 ? 66.863 279.018 104.135 1.00 53.66 254 THR H CA 1
ATOM 13903 C C . THR F 1 254 ? 67.262 280.086 105.158 1.00 50.14 254 THR H C 1
ATOM 13904 O O . THR F 1 254 ? 66.846 279.963 106.326 1.00 46.56 254 THR H O 1
ATOM 13908 N N . VAL F 1 255 ? 68.042 281.085 104.736 1.00 52.95 255 VAL H N 1
ATOM 13909 C CA . VAL F 1 255 ? 68.442 282.195 105.652 1.00 53.17 255 VAL H CA 1
ATOM 13910 C C . VAL F 1 255 ? 67.521 283.390 105.389 1.00 54.33 255 VAL H C 1
ATOM 13911 O O . VAL F 1 255 ? 67.552 283.918 104.260 1.00 56.03 255 VAL H O 1
ATOM 13915 N N . VAL F 1 256 ? 66.738 283.795 106.392 1.00 53.64 256 VAL H N 1
ATOM 13916 C CA . VAL F 1 256 ? 65.771 284.919 106.207 1.00 54.43 256 VAL H CA 1
ATOM 13917 C C . VAL F 1 256 ? 66.397 286.212 106.743 1.00 51.85 256 VAL H C 1
ATOM 13918 O O . VAL F 1 256 ? 66.803 286.230 107.921 1.00 50.93 256 VAL H O 1
ATOM 13922 N N . ASP F 1 257 ? 66.512 287.239 105.896 1.00 58.68 257 ASP H N 1
ATOM 13923 C CA . ASP F 1 257 ? 67.174 288.503 106.320 1.00 57.90 257 ASP H CA 1
ATOM 13924 C C . ASP F 1 257 ? 66.151 289.405 107.020 1.00 57.24 257 ASP H C 1
ATOM 13925 O O . ASP F 1 257 ? 65.476 290.184 106.320 1.00 61.10 257 ASP H O 1
ATOM 13930 N N . GLY F 1 258 ? 66.053 289.301 108.349 1.00 57.52 258 GLY H N 1
ATOM 13931 C CA . GLY F 1 258 ? 65.122 290.158 109.109 1.00 58.71 258 GLY H CA 1
ATOM 13932 C C . GLY F 1 258 ? 65.429 291.627 108.887 1.00 59.67 258 GLY H C 1
ATOM 13933 O O . GLY F 1 258 ? 66.567 292.041 109.182 1.00 58.97 258 GLY H O 1
ATOM 13934 N N . THR F 1 259 ? 64.449 292.391 108.394 1.00 61.38 259 THR H N 1
ATOM 13935 C CA . THR F 1 259 ? 64.662 293.833 108.100 1.00 61.15 259 THR H CA 1
ATOM 13936 C C . THR F 1 259 ? 63.720 294.671 108.970 1.00 59.68 259 THR H C 1
ATOM 13937 O O . THR F 1 259 ? 62.984 294.074 109.780 1.00 61.34 259 THR H O 1
ATOM 13941 N N . GLY F 1 260 ? 63.705 295.992 108.768 1.00 53.40 260 GLY H N 1
ATOM 13942 C CA . GLY F 1 260 ? 62.839 296.880 109.568 1.00 54.34 260 GLY H CA 1
ATOM 13943 C C . GLY F 1 260 ? 63.571 297.383 110.797 1.00 55.91 260 GLY H C 1
ATOM 13944 O O . GLY F 1 260 ? 63.206 298.461 111.299 1.00 55.93 260 GLY H O 1
ATOM 13945 N N . LYS F 1 261 ? 64.572 296.628 111.259 1.00 54.08 261 LYS H N 1
ATOM 13946 C CA . LYS F 1 261 ? 65.382 297.041 112.436 1.00 52.57 261 LYS H CA 1
ATOM 13947 C C . LYS F 1 261 ? 66.466 298.017 111.968 1.00 55.21 261 LYS H C 1
ATOM 13948 O O . LYS F 1 261 ? 66.657 298.136 110.741 1.00 58.47 261 LYS H O 1
ATOM 13954 N N . GLN F 1 262 ? 67.155 298.678 112.903 1.00 54.54 262 GLN H N 1
ATOM 13955 C CA . GLN F 1 262 ? 68.268 299.592 112.529 1.00 52.50 262 GLN H CA 1
ATOM 13956 C C . GLN F 1 262 ? 69.230 298.849 111.599 1.00 50.22 262 GLN H C 1
ATOM 13957 O O . GLN F 1 262 ? 69.613 299.429 110.565 1.00 49.90 262 GLN H O 1
ATOM 13963 N N . ASN F 1 263 ? 69.593 297.612 111.951 1.00 49.90 263 ASN H N 1
ATOM 13964 C CA . ASN F 1 263 ? 70.582 296.849 111.144 1.00 50.75 263 ASN H CA 1
ATOM 13965 C C . ASN F 1 263 ? 69.956 295.539 110.656 1.00 52.44 263 ASN H C 1
ATOM 13966 O O . ASN F 1 263 ? 69.305 294.861 111.476 1.00 52.91 263 ASN H O 1
ATOM 13971 N N . ILE F 1 264 ? 70.147 295.194 109.377 1.00 51.02 264 ILE H N 1
ATOM 13972 C CA . ILE F 1 264 ? 69.653 293.879 108.871 1.00 49.87 264 ILE H CA 1
ATOM 13973 C C . ILE F 1 264 ? 70.322 292.787 109.706 1.00 53.31 264 ILE H C 1
ATOM 13974 O O . ILE F 1 264 ? 71.513 292.952 110.030 1.00 54.42 264 ILE H O 1
ATOM 13979 N N . THR F 1 265 ? 69.588 291.729 110.049 1.00 52.90 265 THR H N 1
ATOM 13980 C CA . THR F 1 265 ? 70.198 290.586 110.779 1.00 51.01 265 THR H CA 1
ATOM 13981 C C . THR F 1 265 ? 69.676 289.285 110.159 1.00 50.06 265 THR H C 1
ATOM 13982 O O . THR F 1 265 ? 68.495 288.954 110.381 1.00 52.01 265 THR H O 1
ATOM 13986 N N . ARG F 1 266 ? 70.527 288.590 109.399 1.00 47.25 266 ARG H N 1
ATOM 13987 C CA . ARG F 1 266 ? 70.098 287.310 108.772 1.00 47.33 266 ARG H CA 1
ATOM 13988 C C . ARG F 1 266 ? 69.631 286.340 109.862 1.00 50.77 266 ARG H C 1
ATOM 13989 O O . ARG F 1 266 ? 70.097 286.480 111.007 1.00 54.06 266 ARG H O 1
ATOM 13997 N N . GLN F 1 267 ? 68.754 285.393 109.512 1.00 44.84 267 GLN H N 1
ATOM 13998 C CA . GLN F 1 267 ? 68.295 284.367 110.487 1.00 39.28 267 GLN H CA 1
ATOM 13999 C C . GLN F 1 267 ? 68.494 282.976 109.875 1.00 42.80 267 GLN H C 1
ATOM 14000 O O . GLN F 1 267 ? 67.5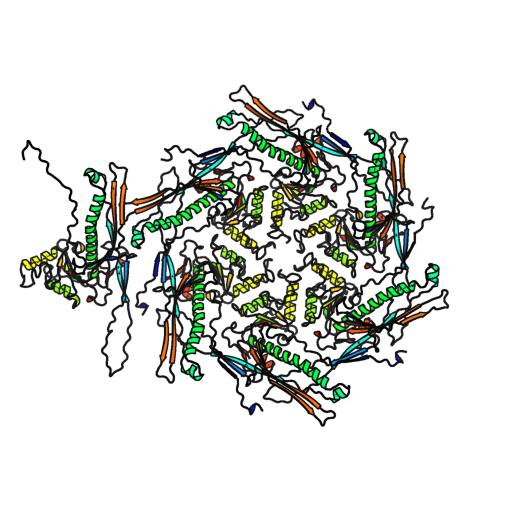14 282.423 109.340 1.00 48.89 267 GLN H O 1
ATOM 14006 N N . TYR F 1 268 ? 69.715 282.438 109.960 1.00 35.91 268 TYR H N 1
ATOM 14007 C CA . TYR F 1 268 ? 70.012 281.110 109.361 1.00 37.22 268 TYR H CA 1
ATOM 14008 C C . TYR F 1 268 ? 69.175 280.024 110.040 1.00 44.31 268 TYR H C 1
ATOM 14009 O O . TYR F 1 268 ? 69.201 279.941 111.283 1.00 49.29 268 TYR H O 1
ATOM 14018 N N . GLN F 1 269 ? 68.470 279.213 109.247 1.00 41.13 269 GLN H N 1
ATOM 14019 C CA . GLN F 1 269 ? 67.689 278.082 109.814 1.00 32.62 269 GLN H CA 1
ATOM 14020 C C . GLN F 1 269 ? 67.915 276.844 108.941 1.00 37.08 269 GLN H C 1
ATOM 14021 O O . GLN F 1 269 ? 67.897 276.987 107.703 1.00 39.83 269 GLN H O 1
ATOM 14027 N N . ALA F 1 270 ? 68.121 275.681 109.565 1.00 39.40 270 ALA H N 1
ATOM 14028 C CA . ALA F 1 270 ? 68.393 274.440 108.806 1.00 36.33 270 ALA H CA 1
ATOM 14029 C C . ALA F 1 270 ? 67.597 273.284 109.417 1.00 34.29 270 ALA H C 1
ATOM 14030 O O . ALA F 1 270 ? 67.560 273.192 110.659 1.00 31.52 270 ALA H O 1
ATOM 14032 N N . GLU F 1 271 ? 66.984 272.443 108.577 1.00 42.46 271 GLU H N 1
ATOM 14033 C CA . GLU F 1 271 ? 66.149 271.327 109.100 1.00 37.82 271 GLU H CA 1
ATOM 14034 C C . GLU F 1 271 ? 66.424 270.055 108.290 1.00 36.13 271 GLU H C 1
ATOM 14035 O O . GLU F 1 271 ? 66.594 270.166 107.063 1.00 46.30 271 GLU H O 1
ATOM 14041 N N . TRP F 1 272 ? 66.466 268.898 108.959 1.00 29.64 272 TRP H N 1
ATOM 14042 C CA . TRP F 1 272 ? 66.703 267.602 108.266 1.00 32.77 272 TRP H CA 1
ATOM 14043 C C . TRP F 1 272 ? 66.071 266.466 109.077 1.00 33.27 272 TRP H C 1
ATOM 14044 O O . TRP F 1 272 ? 65.281 266.765 109.992 1.00 34.59 272 TRP H O 1
ATOM 14055 N N . SER F 1 273 ? 66.406 265.214 108.748 1.00 37.30 273 SER H N 1
ATOM 14056 C CA . SER F 1 273 ? 65.868 264.049 109.499 1.00 31.76 273 SER H CA 1
ATOM 14057 C C . SER F 1 273 ? 66.756 262.821 109.275 1.00 29.82 273 SER H C 1
ATOM 14058 O O . SER F 1 273 ? 67.534 262.824 108.300 1.00 35.80 273 SER H O 1
ATOM 14061 N N . TYR F 1 274 ? 66.636 261.813 110.145 1.00 31.17 274 TYR H N 1
ATOM 14062 C CA . TYR F 1 274 ? 67.429 260.563 110.003 1.00 34.86 274 TYR H CA 1
ATOM 14063 C C . TYR F 1 274 ? 66.678 259.411 110.679 1.00 34.16 274 TYR H C 1
ATOM 14064 O O . TYR F 1 274 ? 66.125 259.614 111.777 1.00 34.83 274 TYR H O 1
ATOM 14073 N N . ASN F 1 275 ? 66.660 258.239 110.037 1.00 36.15 275 ASN H N 1
ATOM 14074 C CA . ASN F 1 275 ? 65.978 257.057 110.627 1.00 33.82 275 ASN H CA 1
ATOM 14075 C C . ASN F 1 275 ? 66.969 256.259 111.475 1.00 35.45 275 ASN H C 1
ATOM 14076 O O . ASN F 1 275 ? 68.087 256.003 110.991 1.00 38.68 275 ASN H O 1
ATOM 14081 N N . LEU F 1 276 ? 66.568 255.880 112.690 1.00 31.19 276 LEU H N 1
ATOM 14082 C CA . LEU F 1 276 ? 67.441 255.040 113.555 1.00 35.19 276 LEU H CA 1
ATOM 14083 C C . LEU F 1 276 ? 66.661 253.805 114.021 1.00 37.79 276 LEU H C 1
ATOM 14084 O O . LEU F 1 276 ? 65.430 253.910 114.184 1.00 35.89 276 LEU H O 1
ATOM 14089 N N . GLY F 1 277 ? 67.357 252.679 114.209 1.00 32.24 277 GLY H N 1
ATOM 14090 C CA . GLY F 1 277 ? 66.701 251.437 114.667 1.00 28.50 277 GLY H CA 1
ATOM 14091 C C . GLY F 1 277 ? 67.642 250.595 115.507 1.00 28.46 277 GLY H C 1
ATOM 14092 O O . GLY F 1 277 ? 68.869 250.782 115.387 1.00 28.07 277 GLY H O 1
ATOM 14093 N N . VAL F 1 278 ? 67.090 249.702 116.336 1.00 30.14 278 VAL H N 1
ATOM 14094 C CA . VAL F 1 278 ? 67.930 248.830 117.211 1.00 26.70 278 VAL H CA 1
ATOM 14095 C C . VAL F 1 278 ? 67.743 247.371 116.782 1.00 29.44 278 VAL H C 1
ATOM 14096 O O . VAL F 1 278 ? 66.579 246.939 116.661 1.00 32.77 278 VAL H O 1
ATOM 14100 N N . ASN F 1 279 ? 68.844 246.646 116.568 1.00 29.61 279 ASN H N 1
ATOM 14101 C CA . ASN F 1 279 ? 68.772 245.259 116.127 1.00 30.99 279 ASN H CA 1
ATOM 14102 C C . ASN F 1 279 ? 67.966 244.429 117.119 1.00 29.23 279 ASN H C 1
ATOM 14103 O O . ASN F 1 279 ? 68.309 244.362 118.303 1.00 35.79 279 ASN H O 1
ATOM 14108 N N . GLY F 1 280 ? 66.904 243.786 116.629 1.00 26.62 280 GLY H N 1
ATOM 14109 C CA . GLY F 1 280 ? 66.088 242.906 117.492 1.00 26.01 280 GLY H CA 1
ATOM 14110 C C . GLY F 1 280 ? 65.066 243.680 118.307 1.00 29.91 280 GLY H C 1
ATOM 14111 O O . GLY F 1 280 ? 64.397 243.054 119.154 1.00 35.03 280 GLY H O 1
ATOM 14112 N N . TYR F 1 281 ? 64.943 244.987 118.062 1.00 27.21 281 TYR H N 1
ATOM 14113 C CA . TYR F 1 281 ? 64.008 245.833 118.853 1.00 23.74 281 TYR H CA 1
ATOM 14114 C C . TYR F 1 281 ? 63.152 246.678 117.904 1.00 27.46 281 TYR H C 1
ATOM 14115 O O . TYR F 1 281 ? 63.572 246.900 116.752 1.00 28.10 281 TYR H O 1
ATOM 14124 N N . ALA F 1 282 ? 61.968 247.101 118.356 1.00 33.06 282 ALA H N 1
ATOM 14125 C CA . ALA F 1 282 ? 61.057 247.890 117.492 1.00 32.81 282 ALA H CA 1
ATOM 14126 C C . ALA F 1 282 ? 60.480 249.060 118.292 1.00 33.77 282 ALA H C 1
ATOM 14127 O O . ALA F 1 282 ? 59.992 248.822 119.410 1.00 33.75 282 ALA H O 1
ATOM 14129 N N . TYR F 1 283 ? 60.528 250.273 117.737 1.00 33.42 283 TYR H N 1
ATOM 14130 C CA . TYR F 1 283 ? 60.064 251.461 118.499 1.00 34.16 283 TYR H CA 1
ATOM 14131 C C . TYR F 1 283 ? 58.567 251.344 118.799 1.00 34.18 283 TYR H C 1
ATOM 14132 O O . TYR F 1 283 ? 57.812 250.892 117.917 1.00 37.67 283 TYR H O 1
ATOM 14141 N N . ASP F 1 284 ? 58.156 251.748 120.006 1.00 37.15 284 ASP H N 1
ATOM 14142 C CA . ASP F 1 284 ? 56.716 251.724 120.371 1.00 42.90 284 ASP H CA 1
ATOM 14143 C C . ASP F 1 284 ? 56.143 253.131 120.172 1.00 44.43 284 ASP H C 1
ATOM 14144 O O . ASP F 1 284 ? 56.472 254.019 120.981 1.00 47.49 284 ASP H O 1
ATOM 14149 N N . ILE F 1 285 ? 55.325 253.321 119.133 1.00 43.11 285 ILE H N 1
ATOM 14150 C CA . ILE F 1 285 ? 54.746 254.665 118.826 1.00 44.29 285 ILE H CA 1
ATOM 14151 C C . ILE F 1 285 ? 53.761 255.056 119.934 1.00 48.59 285 ILE H C 1
ATOM 14152 O O . ILE F 1 285 ? 53.742 256.244 120.313 1.00 46.99 285 ILE H O 1
ATOM 14157 N N . ALA F 1 286 ? 52.979 254.096 120.433 1.00 48.59 286 ALA H N 1
ATOM 14158 C CA . ALA F 1 286 ? 51.961 254.408 121.465 1.00 50.45 286 ALA H CA 1
ATOM 14159 C C . ALA F 1 286 ? 52.642 255.088 122.655 1.00 52.80 286 ALA H C 1
ATOM 14160 O O . ALA F 1 286 ? 52.098 256.095 123.150 1.00 55.22 286 ALA H O 1
ATOM 14162 N N . THR F 1 287 ? 53.79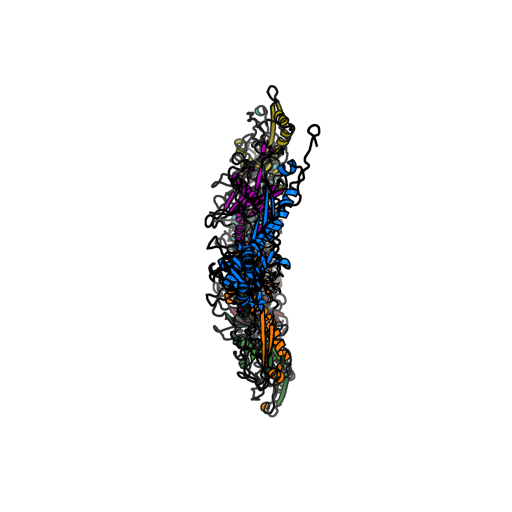0 254.561 123.093 1.00 49.24 287 THR H N 1
ATOM 14163 C CA . THR F 1 287 ? 54.543 255.177 124.218 1.00 50.01 287 THR H CA 1
ATOM 14164 C C . THR F 1 287 ? 55.485 256.255 123.668 1.00 49.33 287 THR H C 1
ATOM 14165 O O . THR F 1 287 ? 55.912 257.119 124.460 1.00 50.01 287 THR H O 1
ATOM 14169 N N . GLY F 1 288 ? 55.794 256.200 122.369 1.00 51.75 288 GLY H N 1
ATOM 14170 C CA . GLY F 1 288 ? 56.674 257.207 121.747 1.00 47.34 288 GLY H CA 1
ATOM 14171 C C . GLY F 1 288 ? 55.874 258.265 121.011 1.00 50.90 288 GLY H C 1
ATOM 14172 O O . GLY F 1 288 ? 55.108 258.989 121.676 1.00 56.70 288 GLY H O 1
ATOM 14173 N N . GLY F 1 289 ? 56.023 258.332 119.684 1.00 45.58 289 GLY H N 1
ATOM 14174 C CA . GLY F 1 289 ? 55.270 259.305 118.870 1.00 47.91 289 GLY H CA 1
ATOM 14175 C C . GLY F 1 289 ? 55.638 259.207 117.400 1.00 51.32 289 GLY H C 1
ATOM 14176 O O . GLY F 1 289 ? 56.610 258.492 117.085 1.00 50.78 289 GLY H O 1
ATOM 14177 N N . LYS F 1 290 ? 54.892 259.892 116.529 1.00 51.44 290 LYS H N 1
ATOM 14178 C CA . LYS F 1 290 ? 55.212 259.899 115.075 1.00 50.37 290 LYS H CA 1
ATOM 14179 C C . LYS F 1 290 ? 56.587 260.543 114.882 1.00 53.02 290 LYS H C 1
ATOM 14180 O O . LYS F 1 290 ? 57.372 260.022 114.066 1.00 52.73 290 LYS H O 1
ATOM 14186 N N . ALA F 1 291 ? 56.863 261.630 115.610 1.00 43.98 291 ALA H N 1
ATOM 14187 C CA . ALA F 1 291 ? 58.186 262.294 115.535 1.00 43.51 291 ALA H CA 1
ATOM 14188 C C . ALA F 1 291 ? 58.781 262.358 116.945 1.00 47.09 291 ALA H C 1
ATOM 14189 O O . ALA F 1 291 ? 58.677 263.425 117.583 1.00 49.27 291 ALA H O 1
ATOM 14191 N N . PRO F 1 292 ? 59.397 261.271 117.460 1.00 40.88 292 PRO H N 1
ATOM 14192 C CA . PRO F 1 292 ? 59.904 261.244 118.838 1.00 41.11 292 PRO H CA 1
ATOM 14193 C C . PRO F 1 292 ? 61.053 262.231 119.085 1.00 41.14 292 PRO H C 1
ATOM 14194 O O . PRO F 1 292 ? 61.856 262.426 118.191 1.00 45.31 292 PRO H O 1
ATOM 14198 N N . ASN F 1 293 ? 61.106 262.812 120.286 1.00 40.90 293 ASN H N 1
ATOM 14199 C CA . ASN F 1 293 ? 62.216 263.733 120.644 1.00 42.39 293 ASN H CA 1
ATOM 14200 C C . ASN F 1 293 ? 63.306 262.865 121.286 1.00 42.49 293 ASN H C 1
ATOM 14201 O O . ASN F 1 293 ? 63.025 261.674 121.532 1.00 45.53 293 ASN H O 1
ATOM 14206 N N . PRO F 1 294 ? 64.522 263.372 121.584 1.00 39.49 294 PRO H N 1
ATOM 14207 C CA . PRO F 1 294 ? 65.527 262.562 122.274 1.00 39.13 294 PRO H CA 1
ATOM 14208 C C . PRO F 1 294 ? 64.938 261.886 123.521 1.00 36.40 294 PRO H C 1
ATOM 14209 O O . PRO F 1 294 ? 65.286 260.751 123.782 1.00 39.98 294 PRO H O 1
ATOM 14213 N N . THR F 1 295 ? 64.082 262.603 124.255 1.00 35.21 295 THR H N 1
ATOM 14214 C CA . THR F 1 295 ? 63.493 262.059 125.509 1.00 36.78 295 THR H CA 1
ATOM 14215 C C . THR F 1 295 ? 62.765 260.746 125.210 1.00 40.26 295 THR H C 1
ATOM 14216 O O . THR F 1 295 ? 63.099 259.728 125.848 1.00 41.14 295 THR H O 1
ATOM 14220 N N . ALA F 1 296 ? 61.810 260.772 124.275 1.00 38.70 296 ALA H N 1
ATOM 14221 C CA . ALA F 1 296 ? 61.029 259.559 123.945 1.00 33.07 296 ALA H CA 1
ATOM 14222 C C . ALA F 1 296 ? 61.985 258.444 123.503 1.00 33.49 296 ALA H C 1
ATOM 14223 O O . ALA F 1 296 ? 61.744 257.278 123.868 1.00 39.41 296 ALA H O 1
ATOM 14225 N N . LEU F 1 297 ? 63.029 258.798 122.753 1.00 28.60 297 LEU H N 1
ATOM 14226 C CA . LEU F 1 297 ? 64.030 257.792 122.302 1.00 33.06 297 LEU H CA 1
ATOM 14227 C C . LEU F 1 297 ? 64.780 257.238 123.517 1.00 37.11 297 LEU H C 1
ATOM 14228 O O . LEU F 1 297 ? 65.139 256.045 123.486 1.00 35.90 297 LEU H O 1
ATOM 14233 N N . ALA F 1 298 ? 65.004 258.065 124.542 1.00 37.80 298 ALA H N 1
ATOM 14234 C CA . ALA F 1 298 ? 65.819 257.616 125.698 1.00 32.93 298 ALA H CA 1
ATOM 14235 C C . ALA F 1 298 ? 64.946 256.878 126.719 1.00 35.51 298 ALA H C 1
ATOM 14236 O O . ALA F 1 298 ? 65.481 255.989 127.411 1.00 44.22 298 ALA H O 1
ATOM 14238 N N . THR F 1 299 ? 63.665 257.239 126.822 1.00 32.06 299 THR H N 1
ATOM 14239 C CA . THR F 1 299 ? 62.790 256.613 127.852 1.00 39.00 299 THR H CA 1
ATOM 14240 C C . THR F 1 299 ? 62.499 255.161 127.454 1.00 38.78 299 THR H C 1
ATOM 14241 O O . THR F 1 299 ? 62.491 254.872 126.241 1.00 35.95 299 THR H O 1
ATOM 14245 N N . ALA F 1 300 ? 62.271 254.289 128.442 1.00 41.69 300 ALA H N 1
ATOM 14246 C CA . ALA F 1 300 ? 62.012 252.858 128.164 1.00 34.76 300 ALA H CA 1
ATOM 14247 C C . ALA F 1 300 ? 60.535 252.657 127.802 1.00 39.97 300 ALA H C 1
ATOM 14248 O O . ALA F 1 300 ? 59.827 253.673 127.656 1.00 41.97 300 ALA H O 1
ATOM 14250 N N . ALA F 1 301 ? 60.100 251.397 127.678 1.00 40.17 301 ALA H N 1
ATOM 14251 C CA . ALA F 1 301 ? 58.706 251.090 127.268 1.00 39.96 301 ALA H CA 1
ATOM 14252 C C . ALA F 1 301 ? 58.474 251.621 125.851 1.00 41.52 301 ALA H C 1
ATOM 14253 O O . ALA F 1 301 ? 57.360 251.434 125.326 1.00 45.83 301 ALA H O 1
ATOM 14255 N N . ASN F 1 302 ? 59.498 252.239 125.256 1.00 37.44 302 ASN H N 1
ATOM 14256 C CA . ASN F 1 302 ? 59.382 252.796 123.882 1.00 35.72 302 ASN H CA 1
ATOM 14257 C C . ASN F 1 302 ? 60.008 251.819 122.883 1.00 37.73 302 ASN H C 1
ATOM 14258 O O . ASN F 1 302 ? 60.175 252.204 121.713 1.00 39.54 302 ASN H O 1
ATOM 14263 N N . TRP F 1 303 ? 60.342 250.606 123.333 1.00 36.62 303 TRP H N 1
ATOM 14264 C CA . TRP F 1 303 ? 61.014 249.616 122.448 1.00 31.82 303 TRP H CA 1
ATOM 14265 C C . TRP F 1 303 ? 60.402 248.229 122.661 1.00 29.45 303 TRP H C 1
ATOM 14266 O O . TRP F 1 303 ? 60.403 247.753 123.813 1.00 33.89 303 TRP H O 1
ATOM 14277 N N . ASP F 1 304 ? 59.899 247.609 121.588 1.00 33.67 304 ASP H N 1
ATOM 14278 C CA . ASP F 1 304 ? 59.281 246.261 121.690 1.00 36.48 304 ASP H CA 1
ATOM 14279 C C . ASP F 1 304 ? 60.312 245.211 121.270 1.00 35.81 304 ASP H C 1
ATOM 14280 O O . ASP F 1 304 ? 60.907 245.372 120.188 1.00 40.10 304 ASP H O 1
ATOM 14285 N N . LYS F 1 305 ? 60.511 244.179 122.097 1.00 29.38 305 LYS H N 1
ATOM 14286 C CA . LYS F 1 305 ? 61.490 243.150 121.787 1.00 25.72 305 LYS H CA 1
ATOM 14287 C C . LYS F 1 305 ? 60.883 242.194 120.769 1.00 35.27 305 LYS H C 1
ATOM 14288 O O . LYS F 1 305 ? 59.859 241.561 121.042 1.00 41.29 305 LYS H O 1
ATOM 14294 N N . ILE F 1 306 ? 61.514 242.095 119.594 1.00 32.29 306 ILE H N 1
ATOM 14295 C CA . ILE F 1 306 ? 60.957 241.247 118.498 1.00 32.05 306 ILE H CA 1
ATOM 14296 C C . ILE F 1 306 ? 61.690 239.903 118.462 1.00 35.21 306 ILE H C 1
ATOM 14297 O O . ILE F 1 306 ? 61.005 238.864 118.398 1.00 41.62 306 ILE H O 1
ATOM 14302 N N . SER F 1 307 ? 63.025 239.921 118.509 1.00 30.13 307 SER H N 1
ATOM 14303 C CA . SER F 1 307 ? 63.811 238.662 118.394 1.00 28.50 307 SER H CA 1
ATOM 14304 C C . SER F 1 307 ? 63.311 237.629 119.408 1.00 35.14 307 SER H C 1
ATOM 14305 O O . SER F 1 307 ? 63.078 238.006 120.573 1.00 38.52 307 SER H O 1
ATOM 14308 N N . THR F 1 308 ? 63.168 236.372 118.977 1.00 41.34 308 THR H N 1
ATOM 14309 C CA . THR F 1 308 ? 62.663 235.297 119.874 1.00 37.23 308 THR H CA 1
ATOM 14310 C C . THR F 1 308 ? 63.599 235.148 121.077 1.00 35.77 308 THR H C 1
ATOM 14311 O O . THR F 1 308 ? 63.088 235.063 122.209 1.00 37.29 308 THR H O 1
ATOM 14315 N N . SER F 1 309 ? 64.915 235.134 120.835 1.00 34.73 309 SER H N 1
ATOM 14316 C CA . SER F 1 309 ? 65.905 235.019 121.940 1.00 43.46 309 SER H CA 1
ATOM 14317 C C . SER F 1 309 ? 66.688 236.329 122.080 1.00 42.90 309 SER H C 1
ATOM 14318 O O . SER F 1 309 ? 66.756 237.085 121.093 1.00 41.17 309 SER H O 1
ATOM 14321 N N . ILE F 1 310 ? 67.252 236.581 123.265 1.00 35.84 310 ILE H N 1
ATOM 14322 C CA . ILE F 1 310 ? 68.027 237.835 123.510 1.00 34.60 310 ILE H CA 1
ATOM 14323 C C . ILE F 1 310 ? 69.312 237.801 122.673 1.00 32.04 310 ILE H C 1
ATOM 14324 O O . ILE F 1 310 ? 69.709 238.863 122.161 1.00 36.77 310 ILE H O 1
ATOM 14329 N N . LYS F 1 311 ? 69.933 236.626 122.537 1.00 31.05 311 LYS H N 1
ATOM 14330 C CA . LYS F 1 311 ? 71.216 236.525 121.790 1.00 32.75 311 LYS H CA 1
ATOM 14331 C C . LYS F 1 311 ? 70.977 236.932 120.331 1.00 36.29 311 LYS H C 1
ATOM 14332 O O . LYS F 1 311 ? 71.948 237.347 119.673 1.00 38.62 311 LYS H O 1
ATOM 14338 N N . ASP F 1 312 ? 69.732 236.820 119.851 1.00 37.32 312 ASP H N 1
ATOM 14339 C CA . ASP F 1 312 ? 69.410 237.267 118.470 1.00 37.77 312 ASP H CA 1
ATOM 14340 C C . ASP F 1 312 ? 69.531 238.793 118.400 1.00 41.45 312 ASP H C 1
ATOM 14341 O O . ASP F 1 312 ? 70.041 239.298 117.382 1.00 40.71 312 ASP H O 1
ATOM 14346 N N . THR F 1 313 ? 69.078 239.491 119.447 1.00 37.37 313 THR H N 1
ATOM 14347 C CA . THR F 1 313 ? 69.183 240.975 119.484 1.00 32.43 313 THR H CA 1
ATOM 14348 C C . THR F 1 313 ? 70.650 241.382 119.623 1.00 29.77 313 THR H C 1
ATOM 14349 O O . THR F 1 313 ? 71.441 240.563 120.127 1.00 32.33 313 THR H O 1
ATOM 14353 N N . GLY F 1 314 ? 70.991 242.592 119.174 1.00 30.76 314 GLY H N 1
ATOM 14354 C CA . GLY F 1 314 ? 72.390 243.053 119.232 1.00 31.64 314 GLY H CA 1
ATOM 14355 C C . GLY F 1 314 ? 72.576 244.168 120.242 1.00 26.70 314 GLY H C 1
ATOM 14356 O O . GLY F 1 314 ? 72.072 245.280 119.985 1.00 32.71 314 GLY H O 1
ATOM 14357 N N . GLY F 1 315 ? 73.255 243.886 121.357 1.00 19.57 315 GLY H N 1
ATOM 14358 C CA . GLY F 1 315 ? 73.551 244.951 122.333 1.00 18.09 315 GLY H CA 1
ATOM 14359 C C . GLY F 1 315 ? 73.119 244.613 123.749 1.00 15.87 315 GLY H C 1
ATOM 14360 O O . GLY F 1 315 ? 72.015 244.058 123.913 1.00 26.44 315 GLY H O 1
ATOM 14361 N N . VAL F 1 316 ? 73.957 244.941 124.738 1.00 22.20 316 VAL H N 1
ATOM 14362 C CA . VAL F 1 316 ? 73.610 244.715 126.173 1.00 15.99 316 VAL H CA 1
ATOM 14363 C C . VAL F 1 316 ? 74.112 245.927 126.967 1.00 20.75 316 VAL H C 1
ATOM 14364 O O . VAL F 1 316 ? 75.298 246.272 126.815 1.00 31.18 316 VAL H O 1
ATOM 14368 N N . VAL F 1 317 ? 73.241 246.568 127.753 1.00 15.84 317 VAL H N 1
ATOM 14369 C CA . VAL F 1 317 ? 73.655 247.803 128.486 1.00 17.01 317 VAL H CA 1
ATOM 14370 C C . VAL F 1 317 ? 74.035 247.427 129.924 1.00 21.84 317 VAL H C 1
ATOM 14371 O O . VAL F 1 317 ? 73.298 246.636 130.545 1.00 22.39 317 VAL H O 1
ATOM 14375 N N . LEU F 1 318 ? 75.158 247.958 130.417 1.00 21.86 318 LEU H N 1
ATOM 14376 C CA . LEU F 1 318 ? 75.606 247.672 131.806 1.00 18.23 318 LEU H CA 1
ATOM 14377 C C . LEU F 1 318 ? 75.586 248.976 132.609 1.00 24.82 318 LEU H C 1
ATOM 14378 O O . LEU F 1 318 ? 76.501 249.801 132.419 1.00 28.95 318 LEU H O 1
ATOM 14383 N N . VAL F 1 319 ? 74.577 249.149 133.466 1.00 24.70 319 VAL H N 1
ATOM 14384 C CA . VAL F 1 319 ? 74.458 250.394 134.282 1.00 24.82 319 VAL H CA 1
ATOM 14385 C C . VAL F 1 319 ? 75.364 250.265 135.509 1.00 25.56 319 VAL H C 1
ATOM 14386 O O . VAL F 1 319 ? 75.256 249.246 136.217 1.00 29.65 319 VAL H O 1
ATOM 14390 N N . THR F 1 320 ? 76.229 251.256 135.738 1.00 29.60 320 THR H N 1
ATOM 14391 C CA . THR F 1 320 ? 77.150 251.234 136.905 1.00 30.84 320 THR H CA 1
ATOM 14392 C C . THR F 1 320 ? 77.063 252.582 137.627 1.00 32.44 320 THR H C 1
ATOM 14393 O O . THR F 1 320 ? 76.648 253.564 136.985 1.00 33.93 320 THR H O 1
ATOM 14397 N N . LYS F 1 321 ? 77.436 252.622 138.908 1.00 45.11 321 LYS H N 1
ATOM 14398 C CA . LYS F 1 321 ? 77.424 253.899 139.670 1.00 48.21 321 LYS H CA 1
ATOM 14399 C C . LYS F 1 321 ? 78.289 254.927 138.932 1.00 53.74 321 LYS H C 1
ATOM 14400 O O . LYS F 1 321 ? 77.803 256.022 138.655 1.00 56.73 321 LYS H O 1
ATOM 14407 N N . ALA G 1 2 ? 162.157 277.165 165.155 1.00 44.73 2 ALA I N 1
ATOM 14408 C CA . ALA G 1 2 ? 161.124 276.125 164.943 1.00 42.16 2 ALA I CA 1
ATOM 14409 C C . ALA G 1 2 ? 160.157 276.576 163.843 1.00 40.76 2 ALA I C 1
ATOM 14410 O O . ALA G 1 2 ? 160.459 277.578 163.165 1.00 39.83 2 ALA I O 1
ATOM 14412 N N . LEU G 1 3 ? 159.038 275.861 163.679 1.00 37.69 3 LEU I N 1
ATOM 14413 C CA . LEU G 1 3 ? 158.030 276.225 162.648 1.00 34.70 3 LEU I CA 1
ATOM 14414 C C . LEU G 1 3 ? 157.451 277.604 162.979 1.00 33.22 3 LEU I C 1
ATOM 14415 O O . LEU G 1 3 ? 157.211 278.383 162.037 1.00 36.97 3 LEU I O 1
ATOM 14420 N N . SER G 1 4 ? 157.295 277.909 164.270 1.00 38.35 4 SER I N 1
ATOM 14421 C CA . SER G 1 4 ? 156.820 279.257 164.677 1.00 37.24 4 SER I CA 1
ATOM 14422 C C . SER G 1 4 ? 157.844 280.310 164.242 1.00 40.69 4 SER I C 1
ATOM 14423 O O . SER G 1 4 ? 157.425 281.360 163.716 1.00 38.75 4 SER I O 1
ATOM 14426 N N . ASP G 1 5 ? 159.137 280.032 164.449 1.00 45.24 5 ASP I N 1
ATOM 14427 C CA . ASP G 1 5 ? 160.208 280.992 164.068 1.00 42.71 5 ASP I CA 1
ATOM 14428 C C . ASP G 1 5 ? 160.199 281.190 162.549 1.00 38.26 5 ASP I C 1
ATOM 14429 O O . ASP G 1 5 ? 160.298 282.351 162.107 1.00 37.84 5 ASP I O 1
ATOM 14434 N N . LEU G 1 6 ? 160.086 280.099 161.787 1.00 32.79 6 LEU I N 1
ATOM 14435 C CA . LEU G 1 6 ? 160.049 280.192 160.303 1.00 32.28 6 LEU I CA 1
ATOM 14436 C C . LEU G 1 6 ? 158.750 280.884 159.876 1.00 32.83 6 LEU I C 1
ATOM 14437 O O . LEU G 1 6 ? 157.733 280.702 160.570 1.00 34.81 6 LEU I O 1
ATOM 14442 N N . GLN G 1 7 ? 158.785 281.649 158.781 1.00 27.91 7 GLN I N 1
ATOM 14443 C CA . GLN G 1 7 ? 157.538 282.278 158.271 1.00 37.52 7 GLN I CA 1
ATOM 14444 C C . GLN G 1 7 ? 156.766 281.237 157.455 1.00 36.53 7 GLN I C 1
ATOM 14445 O O . GLN G 1 7 ? 157.270 280.828 156.390 1.00 29.85 7 GLN I O 1
ATOM 14451 N N . VAL G 1 8 ? 155.594 280.825 157.946 1.00 23.29 8 VAL I N 1
ATOM 14452 C CA . VAL G 1 8 ? 154.794 279.776 157.247 1.00 10.81 8 VAL I CA 1
ATOM 14453 C C . VAL G 1 8 ? 153.941 280.451 156.170 1.00 19.84 8 VAL I C 1
ATOM 14454 O O . VAL G 1 8 ? 152.948 281.113 156.532 1.00 25.71 8 VAL I O 1
ATOM 14458 N N . PHE G 1 9 ? 154.320 280.291 154.899 1.00 13.11 9 PHE I N 1
ATOM 14459 C CA . PHE G 1 9 ? 153.521 280.863 153.787 1.00 3.29 9 PHE I CA 1
ATOM 14460 C C . PHE G 1 9 ? 152.449 279.851 153.374 1.00 15.05 9 PHE I C 1
ATOM 14461 O O . PHE G 1 9 ? 152.810 278.752 152.913 1.00 22.46 9 PHE I O 1
ATOM 14469 N N . ASN G 1 10 ? 151.174 280.214 153.538 1.00 20.35 10 ASN I N 1
ATOM 14470 C CA . ASN G 1 10 ? 150.060 279.293 153.187 1.00 3.89 10 ASN I CA 1
ATOM 14471 C C . ASN G 1 10 ? 149.873 279.282 151.667 1.00 10.57 10 ASN I C 1
ATOM 14472 O O . ASN G 1 10 ? 150.227 280.287 151.020 1.00 26.24 10 ASN I O 1
ATOM 14477 N N . ASP G 1 11 ? 149.336 278.185 151.127 1.00 5.01 11 ASP I N 1
ATOM 14478 C CA . ASP G 1 11 ? 149.129 278.070 149.659 1.00 7.29 11 ASP I CA 1
ATOM 14479 C C . ASP G 1 11 ? 147.819 278.767 149.278 1.00 13.76 11 ASP I C 1
ATOM 14480 O O . ASP G 1 11 ? 146.878 278.744 150.094 1.00 21.21 11 ASP I O 1
ATOM 14485 N N . TRP G 1 12 ? 147.766 279.363 148.082 1.00 9.82 12 TRP I N 1
ATOM 14486 C CA . TRP G 1 12 ? 146.541 280.073 147.625 1.00 11.34 12 TRP I CA 1
ATOM 14487 C C . TRP G 1 12 ? 146.476 280.067 146.094 1.00 15.97 12 TRP I C 1
ATOM 14488 O O . TRP G 1 12 ? 147.523 279.813 145.465 1.00 23.62 12 TRP I O 1
ATOM 14499 N N . ALA G 1 13 ? 145.293 280.332 145.533 1.00 17.00 13 ALA I N 1
ATOM 14500 C CA . ALA G 1 13 ? 145.123 280.336 144.062 1.00 17.36 13 ALA I CA 1
ATOM 14501 C C . ALA G 1 13 ? 143.811 281.031 143.691 1.00 17.30 13 ALA I C 1
ATOM 14502 O O . ALA G 1 13 ? 143.031 281.353 144.609 1.00 17.42 13 ALA I O 1
ATOM 14504 N N . TYR G 1 14 ? 143.587 281.256 142.394 1.00 20.81 14 TYR I N 1
ATOM 14505 C CA . TYR G 1 14 ? 142.321 281.876 141.924 1.00 15.09 14 TYR I CA 1
ATOM 14506 C C . TYR G 1 14 ? 141.724 280.996 140.823 1.00 27.60 14 TYR I C 1
ATOM 14507 O O . TYR G 1 14 ? 142.173 281.104 139.666 1.00 38.97 14 TYR I O 1
ATOM 14516 N N . LYS G 1 15 ? 140.748 280.153 141.171 1.00 31.74 15 LYS I N 1
ATOM 14517 C CA . LYS G 1 15 ? 140.157 279.224 140.169 1.00 33.65 15 LYS I CA 1
ATOM 14518 C C . LYS G 1 15 ? 139.271 280.026 139.210 1.00 34.85 15 LYS I C 1
ATOM 14519 O O . LYS G 1 15 ? 138.936 279.488 138.138 1.00 44.49 15 LYS I O 1
ATOM 14525 N N . THR G 1 16 ? 138.903 281.257 139.587 1.00 24.69 16 THR I N 1
ATOM 14526 C CA . THR G 1 16 ? 138.085 282.137 138.707 1.00 35.07 16 THR I CA 1
ATOM 14527 C C . THR G 1 16 ? 136.876 281.363 138.172 1.00 39.09 16 THR I C 1
ATOM 14528 O O . THR G 1 16 ? 136.608 281.462 136.959 1.00 34.35 16 THR I O 1
ATOM 14532 N N . MET G 1 17 ? 136.175 280.633 139.043 1.00 43.54 17 MET I N 1
ATOM 14533 C CA . MET G 1 17 ? 134.953 279.899 138.617 1.00 32.78 17 MET I CA 1
ATOM 14534 C C . MET G 1 17 ? 133.727 280.717 139.035 1.00 37.79 17 MET I C 1
ATOM 14535 O O . MET G 1 17 ? 133.648 281.100 140.214 1.00 39.84 17 MET I O 1
ATOM 14540 N N . SER G 1 18 ? 132.821 280.989 138.092 1.00 31.63 18 SER I N 1
ATOM 14541 C CA . SER G 1 18 ? 131.606 281.784 138.402 1.00 28.70 18 SER I CA 1
ATOM 14542 C C . SER G 1 18 ? 130.468 280.842 138.806 1.00 30.08 18 SER I C 1
ATOM 14543 O O . SER G 1 18 ? 129.899 280.188 137.909 1.00 34.74 18 SER I O 1
ATOM 14546 N N . GLU G 1 19 ? 130.156 280.777 140.103 1.00 32.53 19 GLU I N 1
ATOM 14547 C CA . GLU G 1 19 ? 129.050 279.909 140.590 1.00 27.56 19 GLU I CA 1
ATOM 14548 C C . GLU G 1 19 ? 127.836 280.113 139.678 1.00 32.72 19 GLU I C 1
ATOM 14549 O O . GLU G 1 19 ? 127.444 281.279 139.477 1.00 38.15 19 GLU I O 1
ATOM 14555 N N . VAL G 1 20 ? 127.259 279.026 139.155 1.00 39.69 20 VAL I N 1
ATOM 14556 C CA . VAL G 1 20 ? 126.149 279.176 138.167 1.00 33.28 20 VAL I CA 1
ATOM 14557 C C . VAL G 1 20 ? 124.823 278.761 138.811 1.00 34.03 20 VAL I C 1
ATOM 14558 O O . VAL G 1 20 ? 124.835 278.391 140.003 1.00 36.82 20 VAL I O 1
ATOM 14562 N N . LEU G 1 21 ? 123.727 278.829 138.052 1.00 39.67 21 LEU I N 1
ATOM 14563 C CA . LEU G 1 21 ? 122.383 278.476 138.579 1.00 40.98 21 LEU I CA 1
ATOM 14564 C C . LEU G 1 21 ? 122.340 276.996 138.967 1.00 41.60 21 LEU I C 1
ATOM 14565 O O . LEU G 1 21 ? 122.969 276.180 138.262 1.00 42.46 21 LEU I O 1
ATOM 14570 N N . ASP G 1 22 ? 121.603 276.661 140.031 1.00 38.06 22 ASP I N 1
ATOM 14571 C CA . ASP G 1 22 ? 121.480 275.247 140.478 1.00 41.00 22 ASP I CA 1
ATOM 14572 C C . ASP G 1 22 ? 120.111 274.695 140.064 1.00 40.82 22 ASP I C 1
ATOM 14573 O O . ASP G 1 22 ? 120.005 273.464 139.892 1.00 41.75 22 ASP I O 1
ATOM 14578 N N . GLN G 1 23 ? 119.109 275.567 139.911 1.00 36.46 23 GLN I N 1
ATOM 14579 C CA . GLN G 1 23 ? 117.734 275.115 139.562 1.00 32.09 23 GLN I CA 1
ATOM 14580 C C . GLN G 1 23 ? 117.714 274.573 138.129 1.00 35.00 23 GLN I C 1
ATOM 14581 O O . GLN G 1 23 ? 118.329 275.209 137.251 1.00 37.49 23 GLN I O 1
ATOM 14587 N N . GLN G 1 24 ? 117.028 273.447 137.905 1.00 29.76 24 GLN I N 1
ATOM 14588 C CA . GLN G 1 24 ? 116.892 272.891 136.532 1.00 31.59 24 GLN I CA 1
ATOM 14589 C C . GLN G 1 24 ? 115.914 273.771 135.747 1.00 32.71 24 GLN I C 1
ATOM 14590 O O . GLN G 1 24 ? 114.743 273.854 136.165 1.00 39.02 24 GLN I O 1
ATOM 14596 N N . VAL G 1 25 ? 116.374 274.406 134.665 1.00 30.20 25 VAL I N 1
ATOM 14597 C CA . VAL G 1 25 ? 115.487 275.350 133.918 1.00 36.05 25 VAL I CA 1
ATOM 14598 C C . VAL G 1 25 ? 115.404 274.939 132.443 1.00 34.98 25 VAL I C 1
ATOM 14599 O O . VAL G 1 25 ? 114.826 275.710 131.652 1.00 37.43 25 VAL I O 1
ATOM 14603 N N . GLU G 1 26 ? 115.944 273.768 132.093 1.00 35.75 26 GLU I N 1
ATOM 14604 C CA . GLU G 1 26 ? 115.855 273.276 130.693 1.00 35.87 26 GLU I CA 1
ATOM 14605 C C . GLU G 1 26 ? 114.503 272.585 130.490 1.00 41.09 26 GLU I C 1
ATOM 14606 O O . GLU G 1 26 ? 114.488 271.344 130.378 1.00 40.89 26 GLU I O 1
ATOM 14612 N N . LEU G 1 27 ? 113.415 273.360 130.476 1.00 34.88 27 LEU I N 1
ATOM 14613 C CA . LEU G 1 27 ? 112.052 272.791 130.286 1.00 31.79 27 LEU I CA 1
ATOM 14614 C C . LEU G 1 27 ? 111.353 273.560 129.163 1.00 33.63 27 LEU I C 1
ATOM 14615 O O . LEU G 1 27 ? 110.334 274.218 129.450 1.00 41.69 27 LEU I O 1
ATOM 14620 N N . PHE G 1 28 ? 111.882 273.483 127.939 1.00 34.53 28 PHE I N 1
ATOM 14621 C CA . PHE G 1 28 ? 111.305 274.258 126.808 1.00 28.17 28 PHE I CA 1
ATOM 14622 C C . PHE G 1 28 ? 111.188 273.375 125.563 1.00 31.49 28 PHE I C 1
ATOM 14623 O O . PHE G 1 28 ? 112.092 272.547 125.333 1.00 38.52 28 PHE I O 1
ATOM 14631 N N . ASN G 1 29 ? 110.106 273.540 124.795 1.00 33.71 29 ASN I N 1
ATOM 14632 C CA . ASN G 1 29 ? 109.948 272.793 123.517 1.00 34.75 29 ASN I CA 1
ATOM 14633 C C . ASN G 1 29 ? 110.158 271.294 123.751 1.00 36.20 29 ASN I C 1
ATOM 14634 O O . ASN G 1 29 ? 109.372 270.707 124.516 1.00 36.12 29 ASN I O 1
ATOM 14639 N N . GLY G 1 30 ? 111.183 270.706 123.125 1.00 36.37 30 GLY I N 1
ATOM 14640 C CA . GLY G 1 30 ? 111.414 269.249 123.227 1.00 35.53 30 GLY I CA 1
ATOM 14641 C C . GLY G 1 30 ? 111.424 268.755 124.663 1.00 40.42 30 GLY I C 1
ATOM 14642 O O . GLY G 1 30 ? 110.870 267.666 124.912 1.00 46.71 30 GLY I O 1
ATOM 14643 N N . ALA G 1 31 ? 112.025 269.521 125.577 1.00 31.50 31 ALA I N 1
ATOM 14644 C CA . ALA G 1 31 ? 112.098 269.111 126.998 1.00 31.94 31 ALA I CA 1
ATOM 14645 C C . ALA G 1 31 ? 110.683 268.849 127.519 1.00 35.76 31 ALA I C 1
ATOM 14646 O O . ALA G 1 31 ? 110.503 267.873 128.273 1.00 38.52 31 ALA I O 1
ATOM 14648 N N . THR G 1 32 ? 109.717 269.684 127.125 1.00 37.44 32 THR I N 1
ATOM 14649 C CA . THR G 1 32 ? 108.303 269.479 127.532 1.00 35.29 32 THR I CA 1
ATOM 14650 C C . THR G 1 32 ? 107.500 269.018 126.312 1.00 37.21 32 THR I C 1
ATOM 14651 O O . THR G 1 32 ? 106.279 269.252 126.299 1.00 44.05 32 THR I O 1
ATOM 14655 N N . ARG G 1 33 ? 108.169 268.418 125.321 1.00 35.02 33 ARG I N 1
ATOM 14656 C CA . ARG G 1 33 ? 107.498 267.941 124.076 1.00 37.26 33 ARG I CA 1
ATOM 14657 C C . ARG G 1 33 ? 106.489 268.988 123.586 1.00 39.55 33 ARG I C 1
ATOM 14658 O O . ARG G 1 33 ? 105.367 268.596 123.210 1.00 39.62 33 ARG I O 1
ATOM 14666 N N . GLY G 1 34 ? 106.879 270.268 123.570 1.00 32.54 34 GLY I N 1
ATOM 14667 C CA . GLY G 1 34 ? 105.996 271.322 123.028 1.00 32.19 34 GLY I CA 1
ATOM 14668 C C . GLY G 1 34 ? 105.161 272.016 124.088 1.00 37.12 34 GLY I C 1
ATOM 14669 O O . GLY G 1 34 ? 104.670 273.122 123.803 1.00 41.10 34 GLY I O 1
ATOM 14670 N N . ALA G 1 35 ? 105.011 271.414 125.272 1.00 33.35 35 ALA I N 1
ATOM 14671 C CA . ALA G 1 35 ? 104.129 272.008 126.304 1.00 28.00 35 ALA I CA 1
ATOM 14672 C C . ALA G 1 35 ? 104.554 273.457 126.562 1.00 35.14 35 ALA I C 1
ATOM 14673 O O . ALA G 1 35 ? 103.671 274.338 126.557 1.00 34.33 35 ALA I O 1
ATOM 14675 N N . ILE G 1 36 ? 105.853 273.692 126.770 1.00 35.85 36 ILE I N 1
ATOM 14676 C CA . ILE G 1 36 ? 106.355 275.088 126.943 1.00 30.61 36 ILE I CA 1
ATOM 14677 C C . ILE G 1 36 ? 107.023 275.513 125.632 1.00 33.20 36 ILE I C 1
ATOM 14678 O O . ILE G 1 36 ? 108.239 275.291 125.492 1.00 40.03 36 ILE I O 1
ATOM 14683 N N . ILE G 1 37 ? 106.250 276.097 124.711 1.00 38.12 37 ILE I N 1
ATOM 14684 C CA . ILE G 1 37 ? 106.810 276.482 123.381 1.00 39.77 37 ILE I CA 1
ATOM 14685 C C . ILE G 1 37 ? 107.584 277.795 123.528 1.00 38.51 37 ILE I C 1
ATOM 14686 O O . ILE G 1 37 ? 106.943 278.831 123.796 1.00 39.44 37 ILE I O 1
ATOM 14691 N N . LEU G 1 38 ? 108.913 277.733 123.423 1.00 37.63 38 LEU I N 1
ATOM 14692 C CA . LEU G 1 38 ? 109.759 278.949 123.551 1.00 32.48 38 LEU I CA 1
ATOM 14693 C C . LEU G 1 38 ? 110.245 279.360 122.159 1.00 37.29 38 LEU I C 1
ATOM 14694 O O . LEU G 1 38 ? 111.033 278.599 121.561 1.00 41.97 38 LEU I O 1
ATOM 14699 N N . ARG G 1 39 ? 109.779 280.511 121.670 1.00 40.57 39 ARG I N 1
ATOM 14700 C CA . ARG G 1 39 ? 110.196 281.004 120.333 1.00 37.07 39 ARG I CA 1
ATOM 14701 C C . ARG G 1 39 ? 110.813 282.396 120.488 1.00 39.66 39 ARG I C 1
ATOM 14702 O O . ARG G 1 39 ? 110.863 282.895 121.630 1.00 43.80 39 ARG I O 1
ATOM 14710 N N . SER G 1 40 ? 111.255 282.995 119.380 1.00 41.05 40 SER I N 1
ATOM 14711 C CA . SER G 1 40 ? 111.819 284.367 119.426 1.00 41.90 40 SER I CA 1
ATOM 14712 C C . SER G 1 40 ? 111.037 285.247 118.448 1.00 42.40 40 SER I C 1
ATOM 14713 O O . SER G 1 40 ? 111.623 285.669 117.434 1.00 50.12 40 SER I O 1
ATOM 14716 N N . ALA G 1 41 ? 109.758 285.501 118.745 1.00 38.46 41 ALA I N 1
ATOM 14717 C CA . ALA G 1 41 ? 108.906 286.296 117.829 1.00 45.14 41 ALA I CA 1
ATOM 14718 C C . ALA G 1 41 ? 108.749 287.717 118.372 1.00 42.31 41 ALA I C 1
ATOM 14719 O O . ALA G 1 41 ? 108.294 287.867 119.523 1.00 47.25 41 ALA I O 1
ATOM 14721 N N . GLY G 1 42 ? 109.110 288.730 117.579 1.00 32.42 42 GLY I N 1
ATOM 14722 C CA . GLY G 1 42 ? 108.981 290.134 118.021 1.00 35.29 42 GLY I CA 1
ATOM 14723 C C . GLY G 1 42 ? 107.554 290.638 117.884 1.00 38.03 42 GLY I C 1
ATOM 14724 O O . GLY G 1 42 ? 106.908 290.301 116.873 1.00 39.46 42 GLY I O 1
ATOM 14725 N N . ASN G 1 43 ? 107.077 291.426 118.855 1.00 37.47 43 ASN I N 1
ATOM 14726 C CA . ASN G 1 43 ? 105.697 291.984 118.792 1.00 39.38 43 ASN I CA 1
ATOM 14727 C C . ASN G 1 43 ? 105.661 293.380 119.428 1.00 38.52 43 ASN I C 1
ATOM 14728 O O . ASN G 1 43 ? 106.332 293.577 120.459 1.00 36.42 43 ASN I O 1
ATOM 14733 N N . THR G 1 44 ? 104.890 294.301 118.839 1.00 39.67 44 THR I N 1
ATOM 14734 C CA . THR G 1 44 ? 104.808 295.695 119.353 1.00 37.23 44 THR I CA 1
ATOM 14735 C C . THR G 1 44 ? 103.768 295.787 120.475 1.00 36.79 44 THR I C 1
ATOM 14736 O O . THR G 1 44 ? 102.984 294.831 120.631 1.00 40.49 44 THR I O 1
ATOM 14740 N N . GLY G 1 45 ? 103.769 296.897 121.220 1.00 35.70 45 GLY I N 1
ATOM 14741 C CA . GLY G 1 45 ? 102.778 297.098 122.296 1.00 33.54 45 GLY I CA 1
ATOM 14742 C C . GLY G 1 45 ? 103.163 296.361 123.566 1.00 38.04 45 GLY I C 1
ATOM 14743 O O . GLY G 1 45 ? 104.254 295.761 123.593 1.00 43.68 45 GLY I O 1
ATOM 14744 N N . ASP G 1 46 ? 102.299 296.405 124.584 1.00 37.71 46 ASP I N 1
ATOM 14745 C CA . ASP G 1 46 ? 102.566 295.678 125.853 1.00 44.74 46 ASP I CA 1
ATOM 14746 C C . ASP G 1 46 ? 101.697 294.418 125.897 1.00 41.87 46 ASP I C 1
ATOM 14747 O O . ASP G 1 46 ? 101.754 293.700 126.916 1.00 43.37 46 ASP I O 1
ATOM 14752 N N . LEU G 1 47 ? 100.927 294.164 124.835 1.00 36.86 47 LEU I N 1
ATOM 14753 C CA . LEU G 1 47 ? 99.995 293.005 124.841 1.00 39.12 47 LEU I CA 1
ATOM 14754 C C . LEU G 1 47 ? 99.755 292.510 123.410 1.00 41.82 47 LEU I C 1
ATOM 14755 O O . LEU G 1 47 ? 99.893 293.321 122.478 1.00 43.59 47 LEU I O 1
ATOM 14760 N N . SER G 1 48 ? 99.422 291.224 123.255 1.00 38.10 48 SER I N 1
ATOM 14761 C CA . SER G 1 48 ? 99.113 290.651 121.919 1.00 37.27 48 SER I CA 1
ATOM 14762 C C . SER G 1 48 ? 97.768 289.920 121.996 1.00 43.85 48 SER I C 1
ATOM 14763 O O . SER G 1 48 ? 97.588 289.139 122.946 1.00 47.49 48 SER I O 1
ATOM 14766 N N . GLU G 1 49 ? 96.864 290.163 121.041 1.00 42.95 49 GLU I N 1
ATOM 14767 C CA . GLU G 1 49 ? 95.504 289.560 121.110 1.00 42.53 49 GLU I CA 1
ATOM 14768 C C . GLU G 1 49 ? 95.221 288.745 119.844 1.00 42.21 49 GLU I C 1
ATOM 14769 O O . GLU G 1 49 ? 96.019 288.843 118.891 1.00 45.28 49 GLU I O 1
ATOM 14775 N N . ALA G 1 50 ? 94.126 287.975 119.848 1.00 39.79 50 ALA I N 1
ATOM 14776 C CA . ALA G 1 50 ? 93.754 287.143 118.678 1.00 42.66 50 ALA I CA 1
ATOM 14777 C C . ALA G 1 50 ? 92.288 286.718 118.807 1.00 41.25 50 ALA I C 1
ATOM 14778 O O . ALA G 1 50 ? 92.015 285.757 119.550 1.00 41.57 50 ALA I O 1
ATOM 14780 N N . ALA G 1 51 ? 91.381 287.415 118.115 1.00 43.97 51 ALA I N 1
ATOM 14781 C CA . ALA G 1 51 ? 89.934 287.113 118.224 1.00 39.08 51 ALA I CA 1
ATOM 14782 C C . ALA G 1 51 ? 89.585 285.891 117.366 1.00 44.77 51 ALA I C 1
ATOM 14783 O O . ALA G 1 51 ? 90.027 285.842 116.202 1.00 48.43 51 ALA I O 1
ATOM 14785 N N . PHE G 1 52 ? 88.814 284.952 117.923 1.00 50.20 52 PHE I N 1
ATOM 14786 C CA . PHE G 1 52 ? 88.406 283.733 117.174 1.00 45.70 52 PHE I CA 1
ATOM 14787 C C . PHE G 1 52 ? 86.938 283.411 117.476 1.00 48.96 52 PHE I C 1
ATOM 14788 O O . PHE G 1 52 ? 86.490 283.673 118.607 1.00 55.57 52 PHE I O 1
ATOM 14796 N N . TRP G 1 53 ? 86.220 282.842 116.505 1.00 47.51 53 TRP I N 1
ATOM 14797 C CA . TRP G 1 53 ? 84.768 282.568 116.690 1.00 46.51 53 TRP I CA 1
ATOM 14798 C C . TRP G 1 53 ? 84.539 281.641 117.888 1.00 44.76 53 TRP I C 1
ATOM 14799 O O . TRP G 1 53 ? 85.338 280.704 118.074 1.00 46.28 53 TRP I O 1
ATOM 14810 N N . ALA G 1 54 ? 83.480 281.897 118.661 1.00 44.26 54 ALA I N 1
ATOM 14811 C CA . ALA G 1 54 ? 83.149 281.034 119.819 1.00 48.89 54 ALA I CA 1
ATOM 14812 C C . ALA G 1 54 ? 82.309 279.843 119.347 1.00 49.40 54 ALA I C 1
ATOM 14813 O O . ALA G 1 54 ? 81.818 279.882 118.202 1.00 50.70 54 ALA I O 1
ATOM 14815 N N . LYS G 1 55 ? 82.151 278.829 120.201 1.00 52.18 55 LYS I N 1
ATOM 14816 C CA . LYS G 1 55 ? 81.325 277.643 119.850 1.00 52.21 55 LYS I CA 1
ATOM 14817 C C . LYS G 1 55 ? 79.866 277.932 120.216 1.00 51.85 55 LYS I C 1
ATOM 14818 O O . LYS G 1 55 ? 79.586 278.136 121.414 1.00 56.47 55 LYS I O 1
ATOM 14824 N N . ILE G 1 56 ? 78.978 277.945 119.218 1.00 49.03 56 ILE I N 1
ATOM 14825 C CA . ILE G 1 56 ? 77.532 278.212 119.476 1.00 53.51 56 ILE I CA 1
ATOM 14826 C C . ILE G 1 56 ? 76.917 276.981 120.151 1.00 54.89 56 ILE I C 1
ATOM 14827 O O . ILE G 1 56 ? 76.884 275.909 119.514 1.00 55.12 56 ILE I O 1
ATOM 14832 N N . GLN G 1 57 ? 76.464 277.132 121.398 1.00 55.45 57 GLN I N 1
ATOM 14833 C CA . GLN G 1 57 ? 75.879 276.023 122.134 1.00 57.70 57 GLN I CA 1
ATOM 14834 C C . GLN G 1 57 ? 74.461 275.751 121.657 1.00 58.56 57 GLN I C 1
ATOM 14835 O O . GLN G 1 57 ? 73.707 276.676 121.344 1.00 59.95 57 GLN I O 1
ATOM 14841 N N . GLY G 1 58 ? 74.101 274.473 121.615 1.00 52.98 58 GLY I N 1
ATOM 14842 C CA . GLY G 1 58 ? 72.767 274.081 121.207 1.00 50.48 58 GLY I CA 1
ATOM 14843 C C . GLY G 1 58 ? 72.455 274.375 119.758 1.00 53.06 58 GLY I C 1
ATOM 14844 O O . GLY G 1 58 ? 71.377 274.884 119.442 1.00 52.68 58 GLY I O 1
ATOM 14845 N N . LEU G 1 59 ? 73.428 274.097 118.881 1.00 53.02 59 LEU I N 1
ATOM 14846 C CA . LEU G 1 59 ? 73.264 274.387 117.432 1.00 49.88 59 LEU I CA 1
ATOM 14847 C C . LEU G 1 59 ? 72.223 273.436 116.836 1.00 53.41 59 LEU I C 1
ATOM 14848 O O . LEU G 1 59 ? 71.584 273.814 115.844 1.00 55.14 59 LEU I O 1
ATOM 14853 N N . VAL G 1 60 ? 72.077 272.244 117.419 1.00 52.66 60 VAL I N 1
ATOM 14854 C CA . VAL G 1 60 ? 71.115 271.240 116.872 1.00 52.78 60 VAL I CA 1
ATOM 14855 C C . VAL G 1 60 ? 69.937 271.099 117.841 1.00 51.70 60 VAL I C 1
ATOM 14856 O O . VAL G 1 60 ? 70.166 270.682 118.993 1.00 50.46 60 VAL I O 1
ATOM 14860 N N . ARG G 1 61 ? 68.728 271.440 117.385 1.00 53.46 61 ARG I N 1
ATOM 14861 C CA . ARG G 1 61 ? 67.513 271.309 118.232 1.00 53.27 61 ARG I CA 1
ATOM 14862 C C . ARG G 1 61 ? 66.745 270.054 117.802 1.00 58.60 61 ARG I C 1
ATOM 14863 O O . ARG G 1 61 ? 66.899 269.636 116.637 1.00 62.24 61 ARG I O 1
ATOM 14871 N N . PRO G 1 62 ? 65.935 269.431 118.687 1.00 58.21 62 PRO I N 1
ATOM 14872 C CA . PRO G 1 62 ? 65.125 268.271 118.306 1.00 57.15 62 PRO I CA 1
ATOM 14873 C C . PRO G 1 62 ? 63.950 268.685 117.408 1.00 56.48 62 PRO I C 1
ATOM 14874 O O . PRO G 1 62 ? 62.821 268.376 117.746 1.00 61.62 62 PRO I O 1
ATOM 14878 N N . ARG G 1 63 ? 64.241 269.364 116.294 1.00 56.72 63 ARG I N 1
ATOM 14879 C CA . ARG G 1 63 ? 63.170 269.784 115.351 1.00 58.83 63 ARG I CA 1
ATOM 14880 C C . ARG G 1 63 ? 62.297 268.566 115.025 1.00 61.05 63 ARG I C 1
ATOM 14881 O O . ARG G 1 63 ? 62.865 267.500 114.730 1.00 64.97 63 ARG I O 1
ATOM 14889 N N . ASP G 1 64 ? 60.974 268.732 115.077 1.00 68.30 64 ASP I N 1
ATOM 14890 C CA . ASP G 1 64 ? 60.046 267.613 114.775 1.00 71.20 64 ASP I CA 1
ATOM 14891 C C . ASP G 1 64 ? 58.847 268.152 113.992 1.00 72.37 64 ASP I C 1
ATOM 14892 O O . ASP G 1 64 ? 58.442 269.303 114.250 1.00 72.01 64 ASP I O 1
ATOM 14897 N N . PRO G 1 65 ? 58.264 267.382 113.047 1.00 70.78 65 PRO I N 1
ATOM 14898 C CA . PRO G 1 65 ? 57.061 267.818 112.337 1.00 69.80 65 PRO I CA 1
ATOM 14899 C C . PRO G 1 65 ? 55.829 267.622 113.230 1.00 72.95 65 PRO I C 1
ATOM 14900 O O . PRO G 1 65 ? 56.005 267.364 114.409 1.00 73.88 65 PRO I O 1
ATOM 14904 N N . TYR G 1 66 ? 54.626 267.769 112.664 1.00 76.90 66 TYR I N 1
ATOM 14905 C CA . TYR G 1 66 ? 53.380 267.657 113.467 1.00 77.87 66 TYR I CA 1
ATOM 14906 C C . TYR G 1 66 ? 53.427 268.699 114.590 1.00 79.01 66 TYR I C 1
ATOM 14907 O O . TYR G 1 66 ? 52.802 268.468 115.643 1.00 79.17 66 TYR I O 1
ATOM 14916 N N . SER G 1 67 ? 54.187 269.782 114.387 1.00 77.13 67 SER I N 1
ATOM 14917 C CA . SER G 1 67 ? 54.340 270.830 115.432 1.00 77.46 67 SER I CA 1
ATOM 14918 C C . SER G 1 67 ? 54.978 272.083 114.823 1.00 78.32 67 SER I C 1
ATOM 14919 O O . SER G 1 67 ? 55.786 271.934 113.886 1.00 77.22 67 SER I O 1
ATOM 14922 N N . ASN G 1 68 ? 54.628 273.265 115.340 1.00 79.06 68 ASN I N 1
ATOM 14923 C CA . ASN G 1 68 ? 55.224 274.534 114.842 1.00 76.94 68 ASN I CA 1
ATOM 14924 C C . ASN G 1 68 ? 55.486 275.456 116.039 1.00 78.09 68 ASN I C 1
ATOM 14925 O O . ASN G 1 68 ? 55.243 276.672 115.912 1.00 77.49 68 ASN I O 1
ATOM 14930 N N . ALA G 1 69 ? 55.964 274.892 117.152 1.00 76.53 69 ALA I N 1
ATOM 14931 C CA . ALA G 1 69 ? 56.215 275.689 118.378 1.00 76.04 69 ALA I CA 1
ATOM 14932 C C . ALA G 1 69 ? 57.304 276.735 118.113 1.00 76.37 69 ALA I C 1
ATOM 14933 O O . ALA G 1 69 ? 58.221 276.446 117.320 1.00 77.19 69 ALA I O 1
ATOM 14935 N N . ASP G 1 70 ? 57.207 277.895 118.769 1.00 72.50 70 ASP I N 1
ATOM 14936 C CA . ASP G 1 70 ? 58.205 278.983 118.578 1.00 71.38 70 ASP I CA 1
ATOM 14937 C C . ASP G 1 70 ? 59.590 278.500 119.013 1.00 69.65 70 ASP I C 1
ATOM 14938 O O . ASP G 1 70 ? 59.673 277.794 120.038 1.00 71.07 70 ASP I O 1
ATOM 14943 N N . VAL G 1 71 ? 60.634 278.874 118.266 1.00 62.27 71 VAL I N 1
ATOM 14944 C CA . VAL G 1 71 ? 62.031 278.498 118.642 1.00 61.87 71 VAL I CA 1
ATOM 14945 C C . VAL G 1 71 ? 62.833 279.785 118.861 1.00 63.46 71 VAL I C 1
ATOM 14946 O O . VAL G 1 71 ? 62.822 280.643 117.956 1.00 63.57 71 VAL I O 1
ATOM 14950 N N . ALA G 1 72 ? 63.500 279.911 120.013 1.00 62.93 72 ALA I N 1
ATOM 14951 C CA . ALA G 1 72 ? 64.276 281.134 120.333 1.00 62.00 72 ALA I CA 1
ATOM 14952 C C . ALA G 1 72 ? 65.483 281.250 119.394 1.00 62.07 72 ALA I C 1
ATOM 14953 O O . ALA G 1 72 ? 65.891 280.217 118.825 1.00 61.79 72 ALA I O 1
ATOM 14955 N N . ALA G 1 73 ? 66.036 282.458 119.250 1.00 59.88 73 ALA I N 1
ATOM 14956 C CA . ALA G 1 73 ? 67.156 282.651 118.343 1.00 57.11 73 ALA I CA 1
ATOM 14957 C C . ALA G 1 73 ? 68.481 282.635 119.096 1.00 58.46 73 ALA I C 1
ATOM 14958 O O . ALA G 1 73 ? 68.522 282.713 120.327 1.00 61.17 73 ALA I O 1
ATOM 14960 N N . LYS G 1 74 ? 69.568 282.527 118.338 1.00 53.09 74 LYS I N 1
ATOM 14961 C CA . LYS G 1 74 ? 70.920 282.503 118.878 1.00 52.73 74 LYS I CA 1
ATOM 14962 C C . LYS G 1 74 ? 71.779 283.563 118.202 1.00 52.78 74 LYS I C 1
ATOM 14963 O O . LYS G 1 74 ? 71.467 284.046 117.109 1.00 57.51 74 LYS I O 1
ATOM 14969 N N . ASP G 1 75 ? 72.886 283.922 118.858 1.00 56.97 75 ASP I N 1
ATOM 14970 C CA . ASP G 1 75 ? 73.809 284.942 118.290 1.00 57.72 75 ASP I CA 1
ATOM 14971 C C . ASP G 1 75 ? 75.165 284.294 117.995 1.00 56.57 75 ASP I C 1
ATOM 14972 O O . ASP G 1 75 ? 75.457 283.242 118.598 1.00 57.00 75 ASP I O 1
ATOM 14977 N N . LEU G 1 76 ? 75.957 284.900 117.106 1.00 55.80 76 LEU I N 1
ATOM 14978 C CA . LEU G 1 76 ? 77.318 284.376 116.814 1.00 56.69 76 LEU I CA 1
ATOM 14979 C C . LEU G 1 76 ? 78.338 285.228 117.577 1.00 55.51 76 LEU I C 1
ATOM 14980 O O . LEU G 1 76 ? 78.433 286.435 117.280 1.00 54.57 76 LEU I O 1
ATOM 14985 N N . ARG G 1 77 ? 79.054 284.623 118.530 1.00 52.45 77 ARG I N 1
ATOM 14986 C CA . ARG G 1 77 ? 80.014 285.384 119.372 1.00 51.42 77 ARG I CA 1
ATOM 14987 C C . ARG G 1 77 ? 81.444 285.134 118.887 1.00 53.03 77 ARG I C 1
ATOM 14988 O O . ARG G 1 77 ? 81.674 284.094 118.239 1.00 57.55 77 ARG I O 1
ATOM 14996 N N . GLN G 1 78 ? 82.364 286.052 119.199 1.00 47.64 78 GLN I N 1
ATOM 14997 C CA . GLN G 1 78 ? 83.790 285.867 118.820 1.00 44.02 78 GLN I CA 1
ATOM 14998 C C . GLN G 1 78 ? 84.661 286.041 120.066 1.00 45.81 78 GLN I C 1
ATOM 14999 O O . GLN G 1 78 ? 84.760 287.180 120.560 1.00 47.76 78 GLN I O 1
ATOM 15005 N N . LEU G 1 79 ? 85.265 284.951 120.551 1.00 44.57 79 LEU I N 1
ATOM 15006 C CA . LEU G 1 79 ? 86.161 285.027 121.736 1.00 45.86 79 LEU I CA 1
ATOM 15007 C C . LEU G 1 79 ? 87.487 285.667 121.316 1.00 47.02 79 LEU I C 1
ATOM 15008 O O . LEU G 1 79 ? 87.785 285.665 120.110 1.00 51.96 79 LEU I O 1
ATOM 15013 N N . VAL G 1 80 ? 88.245 286.201 122.277 1.00 43.50 80 VAL I N 1
ATOM 15014 C CA . VAL G 1 80 ? 89.547 286.864 121.963 1.00 42.82 80 VAL I CA 1
ATOM 15015 C C . VAL G 1 80 ? 90.648 286.221 122.813 1.00 43.67 80 VAL I C 1
ATOM 15016 O O . VAL G 1 80 ? 90.429 286.051 124.028 1.00 46.56 80 VAL I O 1
ATOM 15020 N N . ASP G 1 81 ? 91.782 285.880 122.193 1.00 43.47 81 ASP I N 1
ATOM 15021 C CA . ASP G 1 81 ? 92.921 285.282 122.939 1.00 41.06 81 ASP I CA 1
ATOM 15022 C C . ASP G 1 81 ? 93.842 286.412 123.410 1.00 44.78 81 ASP I C 1
ATOM 15023 O O . ASP G 1 81 ? 93.557 287.579 123.078 1.00 49.26 81 ASP I O 1
ATOM 15028 N N . ASN G 1 82 ? 94.884 286.102 124.190 1.00 43.33 82 ASN I N 1
ATOM 15029 C CA . ASN G 1 82 ? 95.727 287.193 124.751 1.00 37.01 82 ASN I CA 1
ATOM 15030 C C . ASN G 1 82 ? 97.139 286.698 125.075 1.00 36.88 82 ASN I C 1
ATOM 15031 O O . ASN G 1 82 ? 97.282 285.509 125.415 1.00 46.36 82 ASN I O 1
ATOM 15036 N N . THR G 1 83 ? 98.136 287.586 124.978 1.00 34.64 83 THR I N 1
ATOM 15037 C CA . THR G 1 83 ? 99.537 287.230 125.334 1.00 32.51 83 THR I CA 1
ATOM 15038 C C . THR G 1 83 ? 100.210 288.466 125.941 1.00 36.00 83 THR I C 1
ATOM 15039 O O . THR G 1 83 ? 100.505 289.406 125.177 1.00 32.93 83 THR I O 1
ATOM 15043 N N . ILE G 1 84 ? 100.428 288.470 127.261 1.00 37.15 84 ILE I N 1
ATOM 15044 C CA . ILE G 1 84 ? 101.009 289.664 127.950 1.00 26.86 84 ILE I CA 1
ATOM 15045 C C . ILE G 1 84 ? 102.521 289.705 127.709 1.00 30.83 84 ILE I C 1
ATOM 15046 O O . ILE G 1 84 ? 103.106 288.636 127.455 1.00 35.86 84 ILE I O 1
ATOM 15051 N N . LYS G 1 85 ? 103.125 290.897 127.788 1.00 33.36 85 LYS I N 1
ATOM 15052 C CA . LYS G 1 85 ? 104.594 291.038 127.602 1.00 27.12 85 LYS I CA 1
ATOM 15053 C C . LYS G 1 85 ? 105.248 291.315 128.960 1.00 30.24 85 LYS I C 1
ATOM 15054 O O . LYS G 1 85 ? 104.760 292.211 129.676 1.00 34.37 85 LYS I O 1
ATOM 15060 N N . VAL G 1 86 ? 106.307 290.571 129.295 1.00 28.76 86 VAL I N 1
ATOM 15061 C CA . VAL G 1 86 ? 107.001 290.743 130.606 1.00 26.83 86 VAL I CA 1
ATOM 15062 C C . VAL G 1 86 ? 108.384 291.352 130.355 1.00 30.81 86 VAL I C 1
ATOM 15063 O O . VAL G 1 86 ? 109.129 290.793 129.527 1.00 35.68 86 VAL I O 1
ATOM 15067 N N . ALA G 1 87 ? 108.710 292.449 131.047 1.00 27.91 87 ALA I N 1
ATOM 15068 C CA . ALA G 1 87 ? 110.020 293.119 130.866 1.00 17.22 87 ALA I CA 1
ATOM 15069 C C . ALA G 1 87 ? 110.920 292.830 132.072 1.00 23.44 87 ALA I C 1
ATOM 15070 O O . ALA G 1 87 ? 110.421 292.897 133.212 1.00 32.89 87 ALA I O 1
ATOM 15072 N N . SER G 1 88 ? 112.196 292.522 131.822 1.00 26.04 88 SER I N 1
ATOM 15073 C CA . SER G 1 88 ? 113.149 292.227 132.923 1.00 23.61 88 SER I CA 1
ATOM 15074 C C . SER G 1 88 ? 114.467 292.974 132.688 1.00 28.17 88 SER I C 1
ATOM 15075 O O . SER G 1 88 ? 114.802 293.227 131.517 1.00 37.02 88 SER I O 1
ATOM 15078 N N . GLY G 1 89 ? 115.182 293.311 133.765 1.00 24.64 89 GLY I N 1
ATOM 15079 C CA . GLY G 1 89 ? 116.435 294.078 133.632 1.00 24.81 89 GLY I CA 1
ATOM 15080 C C . GLY G 1 89 ? 117.526 293.551 134.546 1.00 23.47 89 GLY I C 1
ATOM 15081 O O . GLY G 1 89 ? 117.344 292.453 135.109 1.00 24.02 89 GLY I O 1
ATOM 15082 N N . THR G 1 90 ? 118.620 294.304 134.687 1.00 27.13 90 THR I N 1
ATOM 15083 C CA . THR G 1 90 ? 119.745 293.881 135.564 1.00 26.43 90 THR I CA 1
ATOM 15084 C C . THR G 1 90 ? 120.224 295.080 136.390 1.00 28.82 90 THR I C 1
ATOM 15085 O O . THR G 1 90 ? 120.448 296.149 135.793 1.00 36.36 90 THR I O 1
ATOM 15089 N N . PRO G 1 91 ? 120.396 294.957 137.725 1.00 23.33 91 PRO I N 1
ATOM 15090 C CA . PRO G 1 91 ? 120.924 296.055 138.539 1.00 22.31 91 PRO I CA 1
ATOM 15091 C C . PRO G 1 91 ? 122.333 296.442 138.066 1.00 30.78 91 PRO I C 1
ATOM 15092 O O . PRO G 1 91 ? 123.077 295.562 137.679 1.00 40.29 91 PRO I O 1
ATOM 15096 N N . PRO G 1 92 ? 122.718 297.736 138.094 1.00 22.59 92 PRO I N 1
ATOM 15097 C CA . PRO G 1 92 ? 124.025 298.157 137.585 1.00 23.50 92 PRO I CA 1
ATOM 15098 C C . PRO G 1 92 ? 125.147 297.354 138.256 1.00 25.23 92 PRO I C 1
ATOM 15099 O O . PRO G 1 92 ? 125.324 297.502 139.445 1.00 31.86 92 PRO I O 1
ATOM 15103 N N . ILE G 1 93 ? 125.882 296.550 137.482 1.00 19.10 93 ILE I N 1
ATOM 15104 C CA . ILE G 1 93 ? 126.944 295.682 138.077 1.00 20.85 93 ILE I CA 1
ATOM 15105 C C . ILE G 1 93 ? 128.260 296.464 138.126 1.00 27.99 93 ILE I C 1
ATOM 15106 O O . ILE G 1 93 ? 128.869 296.659 137.059 1.00 28.93 93 ILE I O 1
ATOM 15111 N N . ASN G 1 94 ? 128.683 296.874 139.325 1.00 29.17 94 ASN I N 1
ATOM 15112 C CA . ASN G 1 94 ? 129.953 297.632 139.486 1.00 22.90 94 ASN I CA 1
ATOM 15113 C C . ASN G 1 94 ? 131.115 296.741 139.039 1.00 25.40 94 ASN I C 1
ATOM 15114 O O . ASN G 1 94 ? 131.411 295.761 139.752 1.00 30.51 94 ASN I O 1
ATOM 15119 N N . ILE G 1 95 ? 131.735 297.064 137.901 1.00 22.06 95 ILE I N 1
ATOM 15120 C CA . ILE G 1 95 ? 132.864 296.284 137.404 1.00 22.71 95 ILE I CA 1
ATOM 15121 C C . ILE G 1 95 ? 134.062 297.200 137.167 1.00 29.34 95 ILE I C 1
ATOM 15122 O O . ILE G 1 95 ? 134.501 297.352 136.020 1.00 34.05 95 ILE I O 1
ATOM 15127 N N . PRO G 1 96 ? 134.648 297.852 138.205 1.00 29.97 96 PRO I N 1
ATOM 15128 C CA . PRO G 1 96 ? 135.849 298.671 138.008 1.00 22.25 96 PRO I CA 1
ATOM 15129 C C . PRO G 1 96 ? 137.041 297.796 137.592 1.00 29.02 96 PRO I C 1
ATOM 15130 O O . PRO G 1 96 ? 137.185 296.714 138.126 1.00 32.71 96 PRO I O 1
ATOM 15134 N N . PRO G 1 97 ? 137.894 298.245 136.646 1.00 27.82 97 PRO I N 1
ATOM 15135 C CA . PRO G 1 97 ? 139.079 297.479 136.254 1.00 28.65 97 PRO I CA 1
ATOM 15136 C C . PRO G 1 97 ? 140.154 297.488 137.350 1.00 28.08 97 PRO I C 1
ATOM 15137 O O . PRO G 1 97 ? 140.962 296.577 137.371 1.00 32.95 97 PRO I O 1
ATOM 15141 N N . SER G 1 98 ? 140.126 298.486 138.239 1.00 28.17 98 SER I N 1
ATOM 15142 C CA . SER G 1 98 ? 141.179 298.619 139.282 1.00 30.25 98 SER I CA 1
ATOM 15143 C C . SER G 1 98 ? 141.276 297.345 140.130 1.00 31.24 98 SER I C 1
ATOM 15144 O O . SER G 1 98 ? 142.409 296.865 140.329 1.00 35.22 98 SER I O 1
ATOM 15147 N N . MET G 1 99 ? 140.144 296.822 140.608 1.00 20.77 99 MET I N 1
ATOM 15148 C CA . MET G 1 99 ? 140.190 295.640 141.513 1.00 23.80 99 MET I CA 1
ATOM 15149 C C . MET G 1 99 ? 140.831 294.458 140.775 1.00 28.80 99 MET I C 1
ATOM 15150 O O . MET G 1 99 ? 141.691 293.786 141.376 1.00 32.35 99 MET I O 1
ATOM 15155 N N . LEU G 1 100 ? 140.436 294.230 139.519 1.00 24.78 100 LEU I N 1
ATOM 15156 C CA . LEU G 1 100 ? 141.006 293.113 138.721 1.00 20.88 100 LEU I CA 1
ATOM 15157 C C . LEU G 1 100 ? 142.513 293.335 138.553 1.00 23.79 100 LEU I C 1
ATOM 15158 O O . LEU G 1 100 ? 143.276 292.372 138.750 1.00 29.85 100 LEU I O 1
ATOM 15163 N N . ARG G 1 101 ? 142.917 294.560 138.209 1.00 23.98 101 ARG I N 1
ATOM 15164 C CA . ARG G 1 101 ? 144.356 294.859 137.985 1.00 17.06 101 ARG I CA 1
ATOM 15165 C C . ARG G 1 101 ? 145.134 294.593 139.276 1.00 20.90 101 ARG I C 1
ATOM 15166 O O . ARG G 1 101 ? 146.234 294.014 139.194 1.00 30.53 101 ARG I O 1
ATOM 15174 N N . TRP G 1 102 ? 144.581 295.008 140.419 1.00 17.31 102 TRP I N 1
ATOM 15175 C CA . TRP G 1 102 ? 145.281 294.824 141.717 1.00 10.90 102 TRP I CA 1
ATOM 15176 C C . TRP G 1 102 ? 145.614 293.343 141.906 1.00 18.02 102 TRP I C 1
ATOM 15177 O O . TRP G 1 102 ? 146.723 293.046 142.392 1.00 25.97 102 TRP I O 1
ATOM 15188 N N . ILE G 1 103 ? 144.685 292.454 141.539 1.00 22.08 103 ILE I N 1
ATOM 15189 C CA . ILE G 1 103 ? 144.923 291.034 141.757 1.00 16.48 103 ILE I CA 1
ATOM 15190 C C . ILE G 1 103 ? 145.461 290.400 140.482 1.00 17.39 103 ILE I C 1
ATOM 15191 O O . ILE G 1 103 ? 145.464 289.173 140.342 1.00 27.11 103 ILE I O 1
ATOM 15196 N N . GLN G 1 104 ? 145.962 291.246 139.573 1.00 14.11 104 GLN I N 1
ATOM 15197 C CA . GLN G 1 104 ? 146.535 290.757 138.289 1.00 14.13 104 GLN I CA 1
ATOM 15198 C C . GLN G 1 104 ? 145.490 289.913 137.554 1.00 24.53 104 GLN I C 1
ATOM 15199 O O . GLN G 1 104 ? 145.761 288.722 137.307 1.00 28.45 104 GLN I O 1
ATOM 15205 N N . LYS G 1 105 ? 144.346 290.516 137.220 1.00 30.00 105 LYS I N 1
ATOM 15206 C CA . LYS G 1 105 ? 143.291 289.796 136.459 1.00 25.13 105 LYS I CA 1
ATOM 15207 C C . LYS G 1 105 ? 142.769 290.700 135.340 1.00 30.40 105 LYS I C 1
ATOM 15208 O O . LYS G 1 105 ? 142.777 291.933 135.525 1.00 28.72 105 LYS I O 1
ATOM 15214 N N . ASN G 1 106 ? 142.340 290.104 134.226 1.00 39.93 106 ASN I N 1
ATOM 15215 C CA . ASN G 1 106 ? 141.769 290.896 133.106 1.00 37.46 106 ASN I CA 1
ATOM 15216 C C . ASN G 1 106 ? 140.453 291.519 133.577 1.00 39.06 106 ASN I C 1
ATOM 15217 O O . ASN G 1 106 ? 139.594 290.768 134.071 1.00 40.97 106 ASN I O 1
ATOM 15222 N N . PRO G 1 107 ? 140.249 292.849 133.466 1.00 36.73 107 PRO I N 1
ATOM 15223 C CA . PRO G 1 107 ? 138.962 293.456 133.817 1.00 37.71 107 PRO I CA 1
ATOM 15224 C C . PRO G 1 107 ? 137.838 292.867 132.955 1.00 38.88 107 PRO I C 1
ATOM 15225 O O . PRO G 1 107 ? 136.698 292.910 133.380 1.00 38.44 107 PRO I O 1
ATOM 15229 N N . GLN G 1 108 ? 138.182 292.328 131.781 1.00 41.78 108 GLN I N 1
ATOM 15230 C CA . GLN G 1 108 ? 137.167 291.741 130.865 1.00 37.56 108 GLN I CA 1
ATOM 15231 C C . GLN G 1 108 ? 136.568 290.479 131.496 1.00 38.42 108 GLN I C 1
ATOM 15232 O O . GLN G 1 108 ? 135.426 290.130 131.137 1.00 44.75 108 GLN I O 1
ATOM 15238 N N . GLU G 1 109 ? 137.304 289.831 132.403 1.00 32.53 109 GLU I N 1
ATOM 15239 C CA . GLU G 1 109 ? 136.787 288.617 133.091 1.00 37.65 109 GLU I CA 1
ATOM 15240 C C . GLU G 1 109 ? 135.456 288.958 133.766 1.00 40.39 109 GLU I C 1
ATOM 15241 O O . GLU G 1 109 ? 134.558 288.097 133.766 1.00 44.85 109 GLU I O 1
ATOM 15247 N N . ALA G 1 110 ? 135.339 290.174 134.308 1.00 28.90 110 ALA I N 1
ATOM 15248 C CA . ALA G 1 110 ? 134.096 290.594 134.995 1.00 27.29 110 ALA I CA 1
ATOM 15249 C C . ALA G 1 110 ? 132.904 290.459 134.039 1.00 36.26 110 ALA I C 1
ATOM 15250 O O . ALA G 1 110 ? 131.856 289.961 134.477 1.00 39.68 110 ALA I O 1
ATOM 15252 N N . GLY G 1 111 ? 133.062 290.884 132.783 1.00 31.34 111 GLY I N 1
ATOM 15253 C CA . GLY G 1 111 ? 131.977 290.745 131.791 1.00 26.82 111 GLY I CA 1
ATOM 15254 C C . GLY G 1 111 ? 131.711 289.286 131.464 1.00 30.59 111 GLY I C 1
ATOM 15255 O O . GLY G 1 111 ? 130.527 288.904 131.402 1.00 34.28 111 GLY I O 1
ATOM 15256 N N . ALA G 1 112 ? 132.769 288.500 131.253 1.00 28.12 112 ALA I N 1
ATOM 15257 C CA . ALA G 1 112 ? 132.625 287.081 130.954 1.00 23.43 112 ALA I CA 1
ATOM 15258 C C . ALA G 1 112 ? 131.792 286.374 132.015 1.00 26.43 112 ALA I C 1
ATOM 15259 O O . ALA G 1 112 ? 130.883 285.600 131.692 1.00 38.97 112 ALA I O 1
ATOM 15261 N N . VAL G 1 113 ? 132.083 286.632 133.294 1.00 27.40 113 VAL I N 1
ATOM 15262 C CA . VAL G 1 113 ? 131.294 285.991 134.342 1.00 33.03 113 VAL I CA 1
ATOM 15263 C C . VAL G 1 113 ? 129.872 286.537 134.351 1.00 30.87 113 VAL I C 1
ATOM 15264 O O . VAL G 1 113 ? 128.917 285.791 134.610 1.00 30.97 113 VAL I O 1
ATOM 15268 N N . ILE G 1 114 ? 129.719 287.829 134.047 1.00 28.84 114 ILE I N 1
ATOM 15269 C CA . ILE G 1 114 ? 128.355 288.435 133.990 1.00 22.20 114 ILE I CA 1
ATOM 15270 C C . ILE G 1 114 ? 127.505 287.629 133.003 1.00 25.55 114 ILE I C 1
ATOM 15271 O O . ILE G 1 114 ? 126.471 287.081 133.432 1.00 38.68 114 ILE I O 1
ATOM 15276 N N . GLY G 1 115 ? 127.939 287.543 131.742 1.00 22.72 115 GLY I N 1
ATOM 15277 C CA . GLY G 1 115 ? 127.157 286.829 130.714 1.00 28.62 115 GLY I CA 1
ATOM 15278 C C . GLY G 1 115 ? 126.924 285.378 131.088 1.00 30.40 115 GLY I C 1
ATOM 15279 O O . GLY G 1 115 ? 125.809 284.878 130.843 1.00 40.00 115 GLY I O 1
ATOM 15280 N N . GLN G 1 116 ? 127.935 284.724 131.671 1.00 23.12 116 GLN I N 1
ATOM 15281 C CA . GLN G 1 116 ? 127.816 283.285 132.030 1.00 29.45 116 GLN I CA 1
ATOM 15282 C C . GLN G 1 116 ? 126.594 283.086 132.933 1.00 27.28 116 GLN I C 1
ATOM 15283 O O . GLN G 1 116 ? 125.745 282.236 132.597 1.00 36.12 116 GLN I O 1
ATOM 15289 N N . GLN G 1 117 ? 126.511 283.849 134.026 1.00 18.68 117 GLN I N 1
ATOM 15290 C CA . GLN G 1 117 ? 125.371 283.710 134.973 1.00 23.00 117 GLN I CA 1
ATOM 15291 C C . GLN G 1 117 ? 124.104 284.284 134.332 1.00 24.57 117 GLN I C 1
ATOM 15292 O O . GLN G 1 117 ? 123.035 283.664 134.495 1.00 30.52 117 GLN I O 1
ATOM 15298 N N . LEU G 1 118 ? 124.225 285.403 133.615 1.00 22.57 118 LEU I N 1
ATOM 15299 C CA . LEU G 1 118 ? 123.029 286.070 133.034 1.00 24.98 118 LEU I CA 1
ATOM 15300 C C . LEU G 1 118 ? 122.273 285.081 132.141 1.00 24.44 118 LEU I C 1
ATOM 15301 O O . LEU G 1 118 ? 121.036 285.021 132.254 1.00 27.37 118 LEU I O 1
ATOM 15306 N N . ALA G 1 119 ? 122.990 284.329 131.303 1.00 26.24 119 ALA I N 1
ATOM 15307 C CA . ALA G 1 119 ? 122.325 283.393 130.367 1.00 29.56 119 ALA I CA 1
ATOM 15308 C C . ALA G 1 119 ? 121.418 282.443 131.156 1.00 32.23 119 ALA I C 1
ATOM 15309 O O . ALA G 1 119 ? 120.218 282.353 130.823 1.00 34.17 119 ALA I O 1
ATOM 15311 N N . GLY G 1 120 ? 121.968 281.784 132.181 1.00 29.69 120 GLY I N 1
ATOM 15312 C CA . GLY G 1 120 ? 121.171 280.855 133.003 1.00 23.51 120 GLY I CA 1
ATOM 15313 C C . GLY G 1 120 ? 120.037 281.577 133.707 1.00 24.57 120 GLY I C 1
ATOM 15314 O O . GLY G 1 120 ? 118.903 281.063 133.676 1.00 33.32 120 GLY I O 1
ATOM 15315 N N . ASP G 1 121 ? 120.327 282.740 134.300 1.00 29.20 121 ASP I N 1
ATOM 15316 C CA . ASP G 1 121 ? 119.294 283.502 135.051 1.00 25.27 121 ASP I CA 1
ATOM 15317 C C . ASP G 1 121 ? 118.141 283.871 134.109 1.00 25.26 121 ASP I C 1
ATOM 15318 O O . ASP G 1 121 ? 116.978 283.704 134.517 1.00 33.68 121 ASP I O 1
ATOM 15323 N N . THR G 1 122 ? 118.453 284.381 132.914 1.00 22.38 122 THR I N 1
ATOM 15324 C CA . THR G 1 122 ? 117.388 284.808 131.966 1.00 23.09 122 THR I CA 1
ATOM 15325 C C . THR G 1 122 ? 116.476 283.616 131.667 1.00 30.20 122 THR I C 1
ATOM 15326 O O . THR G 1 122 ? 115.242 283.788 131.731 1.00 36.12 122 THR I O 1
ATOM 15330 N N . MET G 1 123 ? 117.064 282.457 131.364 1.00 33.06 123 MET I N 1
ATOM 15331 C CA . MET G 1 123 ? 116.266 281.237 131.065 1.00 23.92 123 MET I CA 1
ATOM 15332 C C . MET G 1 123 ? 115.398 280.903 132.282 1.00 30.58 123 MET I C 1
ATOM 15333 O O . MET G 1 123 ? 114.195 280.633 132.093 1.00 35.32 123 MET I O 1
ATOM 15338 N N . GLN G 1 124 ? 115.990 280.936 133.479 1.00 25.57 124 GLN I N 1
ATOM 15339 C CA . GLN G 1 124 ? 115.231 280.625 134.720 1.00 23.31 124 GLN I CA 1
ATOM 15340 C C . GLN G 1 124 ? 114.052 281.593 134.840 1.00 23.48 124 GLN I C 1
ATOM 15341 O O . GLN G 1 124 ? 112.926 281.122 135.086 1.00 29.11 124 GLN I O 1
ATOM 15347 N N . ASP G 1 125 ? 114.305 282.891 134.653 1.00 26.61 125 ASP I N 1
ATOM 15348 C CA . ASP G 1 125 ? 113.231 283.908 134.790 1.00 25.32 125 ASP I CA 1
ATOM 15349 C C . ASP G 1 125 ? 112.082 283.556 133.843 1.00 31.49 125 ASP I C 1
ATOM 15350 O O . ASP G 1 125 ? 110.930 283.489 134.315 1.00 35.70 125 ASP I O 1
ATOM 15355 N N . MET G 1 126 ? 112.389 283.308 132.568 1.00 32.11 126 MET I N 1
ATOM 15356 C CA . MET G 1 126 ? 111.323 283.032 131.569 1.00 25.02 126 MET I CA 1
ATOM 15357 C C . MET G 1 126 ? 110.540 281.783 131.990 1.00 32.43 126 MET I C 1
ATOM 15358 O O . MET G 1 126 ? 109.295 281.833 131.956 1.00 33.74 126 MET I O 1
ATOM 15363 N N . LEU G 1 127 ? 111.245 280.716 132.376 1.00 27.46 127 LEU I N 1
ATOM 15364 C CA . LEU G 1 127 ? 110.564 279.450 132.762 1.00 23.88 127 LEU I CA 1
ATOM 15365 C C . LEU G 1 127 ? 109.722 279.685 134.018 1.00 17.82 127 LEU I C 1
ATOM 15366 O O . LEU G 1 127 ? 108.525 279.345 133.998 1.00 27.22 127 LEU I O 1
ATOM 15371 N N . ASN G 1 128 ? 110.330 280.250 135.065 1.00 17.10 128 ASN I N 1
ATOM 15372 C CA . ASN G 1 128 ? 109.602 280.448 136.347 1.00 17.53 128 ASN I CA 1
ATOM 15373 C C . ASN G 1 128 ? 108.376 281.329 136.089 1.00 26.78 128 ASN I C 1
ATOM 15374 O O . ASN G 1 128 ? 107.291 280.989 136.601 1.00 31.70 128 ASN I O 1
ATOM 15379 N N . ASN G 1 129 ? 108.539 282.407 135.316 1.00 27.86 129 ASN I N 1
ATOM 15380 C CA . ASN G 1 129 ? 107.388 283.240 134.990 1.00 20.66 129 ASN I CA 1
ATOM 15381 C C . ASN G 1 129 ? 106.347 282.455 134.206 1.00 26.03 129 ASN I C 1
ATOM 15382 O O . ASN G 1 129 ? 105.144 282.569 134.475 1.00 29.81 129 ASN I O 1
ATOM 15387 N N . GLY G 1 130 ? 106.786 281.641 133.243 1.00 26.68 130 GLY I N 1
ATOM 15388 C CA . GLY G 1 130 ? 105.843 280.828 132.496 1.00 26.87 130 GLY I CA 1
ATOM 15389 C C . GLY G 1 130 ? 105.107 279.831 133.367 1.00 26.58 130 GLY I C 1
ATOM 15390 O O . GLY G 1 130 ? 103.896 279.653 133.235 1.00 29.91 130 GLY I O 1
ATOM 15391 N N . LEU G 1 131 ? 105.829 279.172 134.277 1.00 21.28 131 LEU I N 1
ATOM 15392 C CA . LEU G 1 131 ? 105.198 278.200 135.165 1.00 21.30 131 LEU I CA 1
ATOM 15393 C C . LEU G 1 131 ? 104.202 278.867 136.109 1.00 22.91 131 LEU I C 1
ATOM 15394 O O . LEU G 1 131 ? 103.102 278.343 136.328 1.00 27.23 131 LEU I O 1
ATOM 15399 N N . ALA G 1 132 ? 104.567 280.018 136.680 1.00 24.64 132 ALA I N 1
ATOM 15400 C CA . ALA G 1 132 ? 103.644 280.726 137.561 1.00 22.16 132 ALA I CA 1
ATOM 15401 C C . ALA G 1 132 ? 102.403 281.179 136.806 1.00 21.73 132 ALA I C 1
ATOM 15402 O O . ALA G 1 132 ? 101.278 281.054 137.312 1.00 24.20 132 ALA I O 1
ATOM 15404 N N . ALA G 1 133 ? 102.585 281.703 135.592 1.00 19.40 133 ALA I N 1
ATOM 15405 C CA . ALA G 1 133 ? 101.444 282.120 134.789 1.00 21.62 133 ALA I CA 1
ATOM 15406 C C . ALA G 1 133 ? 100.545 280.939 134.459 1.00 27.87 133 ALA I C 1
ATOM 15407 O O . ALA G 1 133 ? 99.317 281.053 134.511 1.00 36.19 133 ALA I O 1
ATOM 15409 N N . GLY G 1 134 ? 101.139 279.794 134.113 1.00 22.39 134 GLY I N 1
ATOM 15410 C CA . GLY G 1 134 ? 100.337 278.621 133.806 1.00 18.80 134 GLY I CA 1
ATOM 15411 C C . GLY G 1 134 ? 99.542 278.132 135.000 1.00 20.43 134 GLY I C 1
ATOM 15412 O O . GLY G 1 134 ? 98.359 277.808 134.885 1.00 25.12 134 GLY I O 1
ATOM 15413 N N . LYS G 1 135 ? 100.206 278.060 136.157 1.00 29.69 135 LYS I N 1
ATOM 15414 C CA . LYS G 1 135 ? 99.525 277.593 137.393 1.00 20.49 135 LYS I CA 1
ATOM 15415 C C . LYS G 1 135 ? 98.275 278.444 137.633 1.00 21.15 135 LYS I C 1
ATOM 15416 O O . LYS G 1 135 ? 97.180 277.860 137.766 1.00 22.33 135 LYS I O 1
ATOM 15422 N N . ALA G 1 136 ? 98.433 279.771 137.677 1.00 24.55 136 ALA I N 1
ATOM 15423 C CA . ALA G 1 136 ? 97.290 280.673 137.954 1.00 20.87 136 ALA I CA 1
ATOM 15424 C C . ALA G 1 136 ? 96.233 280.534 136.853 1.00 27.78 136 ALA I C 1
ATOM 15425 O O . ALA G 1 136 ? 95.045 280.387 137.194 1.00 32.72 136 ALA I O 1
ATOM 15427 N N . ALA G 1 137 ? 96.659 280.544 135.586 1.00 27.86 137 ALA I N 1
ATOM 15428 C CA . ALA G 1 137 ? 95.714 280.420 134.452 1.00 21.21 137 ALA I CA 1
ATOM 15429 C C . ALA G 1 137 ? 94.819 279.190 134.643 1.00 31.18 137 ALA I C 1
ATOM 15430 O O . ALA G 1 137 ? 93.586 279.341 134.558 1.00 39.25 137 ALA I O 1
ATOM 15432 N N . PHE G 1 138 ? 95.421 278.022 134.893 1.00 30.42 138 PHE I N 1
ATOM 15433 C CA . PHE G 1 138 ? 94.635 276.769 135.038 1.00 26.50 138 PHE I CA 1
ATOM 15434 C C . PHE G 1 138 ? 93.653 276.923 136.199 1.00 28.24 138 PHE I C 1
ATOM 15435 O O . PHE G 1 138 ? 92.462 276.605 136.026 1.00 30.62 138 PHE I O 1
ATOM 15443 N N . THR G 1 139 ? 94.146 277.400 137.344 1.00 30.70 139 THR I N 1
ATOM 15444 C CA . THR G 1 139 ? 93.273 277.597 138.530 1.00 25.47 139 THR I CA 1
ATOM 15445 C C . THR G 1 139 ? 92.113 278.518 138.143 1.00 29.50 139 THR I C 1
ATOM 15446 O O . THR G 1 139 ? 90.954 278.150 138.415 1.00 35.29 139 THR I O 1
ATOM 15450 N N . ALA G 1 140 ? 92.420 279.663 137.526 1.00 28.97 140 ALA I N 1
ATOM 15451 C CA . ALA G 1 140 ? 91.365 280.621 137.118 1.00 26.59 140 ALA I CA 1
ATOM 15452 C C . ALA G 1 140 ? 90.372 279.922 136.182 1.00 35.03 140 ALA I C 1
ATOM 15453 O O . ALA G 1 140 ? 89.161 280.186 136.306 1.00 37.06 140 ALA I O 1
ATOM 15455 N N . GLY G 1 141 ? 90.871 279.065 135.286 1.00 36.90 141 GLY I N 1
ATOM 15456 C CA . GLY G 1 141 ? 89.997 278.347 134.337 1.00 38.80 141 GLY I CA 1
ATOM 15457 C C . GLY G 1 141 ? 89.295 277.171 134.990 1.00 38.66 141 GLY I C 1
ATOM 15458 O O . GLY G 1 141 ? 88.370 276.617 134.363 1.00 37.82 141 GLY I O 1
ATOM 15459 N N . GLY G 1 142 ? 89.720 276.793 136.199 1.00 34.96 142 GLY I N 1
ATOM 15460 C CA . GLY G 1 142 ? 89.096 275.666 136.916 1.00 29.75 142 GLY I CA 1
ATOM 15461 C C . GLY G 1 142 ? 89.810 274.355 136.643 1.00 34.88 142 GLY I C 1
ATOM 15462 O O . GLY G 1 142 ? 89.373 273.323 137.188 1.00 39.88 142 GLY I O 1
ATOM 15463 N N . ALA G 1 143 ? 90.876 274.388 135.837 1.00 33.73 143 ALA I N 1
ATOM 15464 C CA . ALA G 1 143 ? 91.664 273.167 135.551 1.00 30.70 143 ALA I CA 1
ATOM 15465 C C . ALA G 1 143 ? 92.591 272.885 136.738 1.00 35.02 143 ALA I C 1
ATOM 15466 O O . ALA G 1 143 ? 93.819 273.005 136.565 1.00 38.62 143 ALA I O 1
ATOM 15468 N N . VAL G 1 144 ? 92.020 272.547 137.897 1.00 36.93 144 VAL I N 1
ATOM 15469 C CA . VAL G 1 144 ? 92.845 272.334 139.123 1.00 36.18 144 VAL I CA 1
ATOM 15470 C C . VAL G 1 144 ? 92.207 271.237 139.983 1.00 36.12 144 VAL I C 1
ATOM 15471 O O . VAL G 1 144 ? 90.968 271.247 140.126 1.00 38.61 144 VAL I O 1
ATOM 15475 N N . HIS G 1 145 ? 93.022 270.324 140.522 1.00 36.78 145 HIS I N 1
ATOM 15476 C CA . HIS G 1 145 ? 92.495 269.267 141.430 1.00 36.25 145 HIS I CA 1
ATOM 15477 C C . HIS G 1 145 ? 93.282 269.296 142.743 1.00 40.74 145 HIS I C 1
ATOM 15478 O O . HIS G 1 145 ? 94.529 269.207 142.708 1.00 42.34 145 HIS I O 1
ATOM 15485 N N . ASP G 1 146 ? 92.574 269.410 143.871 1.00 47.78 146 ASP I N 1
ATOM 15486 C CA . ASP G 1 146 ? 93.248 269.474 145.195 1.00 44.79 146 ASP I CA 1
ATOM 15487 C C . ASP G 1 146 ? 93.243 268.086 145.841 1.00 48.52 146 ASP I C 1
ATOM 15488 O O . ASP G 1 146 ? 92.155 267.491 145.951 1.00 55.69 146 ASP I O 1
ATOM 15493 N N . ILE G 1 147 ? 94.418 267.598 146.248 1.00 47.54 147 ILE I N 1
ATOM 15494 C CA . ILE G 1 147 ? 94.507 266.281 146.946 1.00 50.89 147 ILE I CA 1
ATOM 15495 C C . ILE G 1 147 ? 95.259 266.491 148.263 1.00 51.64 147 ILE I C 1
ATOM 15496 O O . ILE G 1 147 ? 95.395 265.517 149.027 1.00 55.76 147 ILE I O 1
ATOM 15501 N N . SER G 1 148 ? 95.738 267.714 148.507 1.00 49.52 148 SER I N 1
ATOM 15502 C CA . SER G 1 148 ? 96.417 268.017 149.792 1.00 53.22 148 SER I CA 1
ATOM 15503 C C . SER G 1 148 ? 95.421 267.806 150.935 1.00 57.78 148 SER I C 1
ATOM 15504 O O . SER G 1 148 ? 95.787 267.144 151.922 1.00 57.72 148 SER I O 1
ATOM 15507 N N . ALA G 1 149 ? 94.209 268.348 150.798 1.00 59.85 149 ALA I N 1
ATOM 15508 C CA . ALA G 1 149 ? 93.161 268.129 151.823 1.00 57.96 149 ALA I CA 1
ATOM 15509 C C . ALA G 1 149 ? 92.657 266.686 151.722 1.00 61.80 149 ALA I C 1
ATOM 15510 O O . ALA G 1 149 ? 92.514 266.035 152.775 1.00 65.00 149 ALA I O 1
ATOM 15512 N N . ALA G 1 150 ? 92.407 266.210 150.498 1.00 66.45 150 ALA I N 1
ATOM 15513 C CA . ALA G 1 150 ? 91.895 264.834 150.293 1.00 65.61 150 ALA I CA 1
ATOM 15514 C C . ALA G 1 150 ? 93.066 263.871 150.071 1.00 69.73 150 ALA I C 1
ATOM 15515 O O . ALA G 1 150 ? 93.186 263.337 148.951 1.00 73.22 150 ALA I O 1
ATOM 15517 N N . GLY G 1 151 ? 93.894 263.661 151.099 1.00 65.91 151 GLY I N 1
ATOM 15518 C CA . GLY G 1 151 ? 95.055 262.758 150.977 1.00 65.90 151 GLY I CA 1
ATOM 15519 C C . GLY G 1 151 ? 96.325 263.411 151.496 1.00 68.75 151 GLY I C 1
ATOM 15520 O O . GLY G 1 151 ? 96.213 264.374 152.278 1.00 71.53 151 GLY I O 1
ATOM 15521 N N . THR G 1 152 ? 97.490 262.901 151.084 1.00 69.15 152 THR I N 1
ATOM 15522 C CA . THR G 1 152 ? 98.788 263.484 151.519 1.00 70.44 152 THR I CA 1
ATOM 15523 C C . THR G 1 152 ? 99.860 263.218 150.458 1.00 73.39 152 THR I C 1
ATOM 15524 O O . THR G 1 152 ? 99.738 262.207 149.739 1.00 74.55 152 THR I O 1
ATOM 15528 N N . GLY G 1 153 ? 100.856 264.105 150.353 1.00 58.32 153 GLY I N 1
ATOM 15529 C CA . GLY G 1 153 ? 101.953 263.928 149.379 1.00 59.37 153 GLY I CA 1
ATOM 15530 C C . GLY G 1 153 ? 101.445 263.585 147.989 1.00 63.11 153 GLY I C 1
ATOM 15531 O O . GLY G 1 153 ? 100.411 264.150 147.582 1.00 70.78 153 GLY I O 1
ATOM 15532 N N . LEU G 1 154 ? 102.157 262.706 147.278 1.00 51.76 154 LEU I N 1
ATOM 15533 C CA . LEU G 1 154 ? 101.717 262.270 145.926 1.00 53.15 154 LEU I CA 1
ATOM 15534 C C . LEU G 1 154 ? 101.400 260.772 145.979 1.00 59.82 154 LEU I C 1
ATOM 15535 O O . LEU G 1 154 ? 102.290 260.000 146.383 1.00 61.08 154 LEU I O 1
ATOM 15540 N N . MET G 1 155 ? 100.183 260.384 145.586 1.00 64.93 155 MET I N 1
ATOM 15541 C CA . MET G 1 155 ? 99.763 258.959 145.670 1.00 61.75 155 MET I CA 1
ATOM 15542 C C . MET G 1 155 ? 100.411 258.157 144.536 1.00 57.42 155 MET I C 1
ATOM 15543 O O . MET G 1 155 ? 101.085 258.774 143.688 1.00 61.25 155 MET I O 1
ATOM 15548 N N . THR G 1 156 ? 100.202 256.837 144.518 1.00 42.92 156 THR I N 1
ATOM 15549 C CA . THR G 1 156 ? 100.853 255.969 143.499 1.00 50.39 156 THR I CA 1
ATOM 15550 C C . THR G 1 156 ? 100.142 256.131 142.152 1.00 45.59 156 THR I C 1
ATOM 15551 O O . THR G 1 156 ? 99.440 255.183 141.747 1.00 39.94 156 THR I O 1
ATOM 15555 N N . GLN G 1 157 ? 100.300 257.290 141.503 1.00 28.25 157 GLN I N 1
ATOM 15556 C CA . GLN G 1 157 ? 99.686 257.544 140.168 1.00 36.02 157 GLN I CA 1
ATOM 15557 C C . GLN G 1 157 ? 98.156 257.546 140.279 1.00 38.08 157 GLN I C 1
ATOM 15558 O O . GLN G 1 157 ? 97.496 257.581 139.222 1.00 43.08 157 GLN I O 1
ATOM 15564 N N . ARG G 1 158 ? 97.617 257.520 141.502 1.00 30.50 158 ARG I N 1
ATOM 15565 C CA . ARG G 1 158 ? 96.145 257.600 141.694 1.00 29.99 158 ARG I CA 1
ATOM 15566 C C . ARG G 1 158 ? 95.709 259.044 141.438 1.00 38.19 158 ARG I C 1
ATOM 15567 O O . ARG G 1 158 ? 94.553 259.248 141.020 1.00 39.75 158 ARG I O 1
ATOM 15575 N N . ALA G 1 159 ? 96.609 260.002 141.682 1.00 35.18 159 ALA I N 1
ATOM 15576 C CA . ALA G 1 159 ? 96.292 261.435 141.488 1.00 26.59 159 ALA I CA 1
ATOM 15577 C C . ALA G 1 159 ? 96.143 261.741 139.997 1.00 37.74 159 ALA I C 1
ATOM 15578 O O . ALA G 1 159 ? 95.156 262.400 139.624 1.00 46.70 159 ALA I O 1
ATOM 15580 N N . PHE G 1 160 ? 97.099 261.289 139.182 1.00 31.73 160 PHE I N 1
ATOM 15581 C CA . PHE G 1 160 ? 97.073 261.585 137.727 1.00 30.97 160 PHE I CA 1
ATOM 15582 C C . PHE G 1 160 ? 95.750 261.089 137.137 1.00 36.49 160 PHE I C 1
ATOM 15583 O O . PHE G 1 160 ? 95.278 261.679 136.148 1.00 46.00 160 PHE I O 1
ATOM 15591 N N . ASN G 1 161 ? 95.170 260.044 137.735 1.00 31.03 161 ASN I N 1
ATOM 15592 C CA . ASN G 1 161 ? 93.866 259.515 137.253 1.00 30.86 161 ASN I CA 1
ATOM 15593 C C . ASN G 1 161 ? 92.794 260.592 137.456 1.00 34.99 161 ASN I C 1
ATOM 15594 O O . ASN G 1 161 ? 91.939 260.746 136.564 1.00 39.51 161 ASN I O 1
ATOM 15599 N N . ALA G 1 162 ? 92.848 261.306 138.584 1.00 25.97 162 ALA I N 1
ATOM 15600 C CA . ALA G 1 162 ? 91.875 262.391 138.850 1.00 35.77 162 ALA I CA 1
ATOM 15601 C C . ALA G 1 162 ? 92.072 263.512 137.824 1.00 42.29 162 ALA I C 1
ATOM 15602 O O . ALA G 1 162 ? 91.064 264.119 137.412 1.00 44.85 162 ALA I O 1
ATOM 15604 N N . ALA G 1 163 ? 93.321 263.778 137.432 1.00 29.79 163 ALA I N 1
ATOM 15605 C CA . ALA G 1 163 ? 93.580 264.791 136.382 1.00 31.18 163 ALA I CA 1
ATOM 15606 C C . ALA G 1 163 ? 92.959 264.309 135.068 1.00 32.96 163 ALA I C 1
ATOM 15607 O O . ALA G 1 163 ? 92.460 265.157 134.301 1.00 37.32 163 ALA I O 1
ATOM 15609 N N . GLN G 1 164 ? 92.991 262.995 134.821 1.00 28.68 164 GLN I N 1
ATOM 15610 C CA . GLN G 1 164 ? 92.348 262.435 133.603 1.00 35.18 164 GLN I CA 1
ATOM 15611 C C . GLN G 1 164 ? 90.848 262.736 133.656 1.00 40.25 164 GLN I C 1
ATOM 15612 O O . GLN G 1 164 ? 90.279 263.065 132.600 1.00 42.72 164 GLN I O 1
ATOM 15618 N N . ARG G 1 165 ? 90.238 262.635 134.843 1.00 38.20 165 ARG I N 1
ATOM 15619 C CA . ARG G 1 165 ? 88.798 262.971 134.996 1.00 36.13 165 ARG I CA 1
ATOM 15620 C C . ARG G 1 165 ? 88.572 264.411 134.528 1.00 38.58 165 ARG I C 1
ATOM 15621 O O . ARG G 1 165 ? 87.579 264.650 133.816 1.00 40.89 165 ARG I O 1
ATOM 15629 N N . ILE G 1 166 ? 89.465 265.328 134.912 1.00 39.89 166 ILE I N 1
ATOM 15630 C CA . ILE G 1 166 ? 89.302 266.768 134.549 1.00 35.78 166 ILE I CA 1
ATOM 15631 C C . ILE G 1 166 ? 89.253 266.900 133.023 1.00 36.02 166 ILE I C 1
ATOM 15632 O O . ILE G 1 166 ? 88.370 267.625 132.523 1.00 36.34 166 ILE I O 1
ATOM 15637 N N . PHE G 1 167 ? 90.156 266.216 132.313 1.00 40.14 167 PHE I N 1
ATOM 15638 C CA . PHE G 1 167 ? 90.203 266.318 130.830 1.00 38.29 167 PHE I CA 1
ATOM 15639 C C . PHE G 1 167 ? 89.218 265.322 130.207 1.00 41.18 167 PHE I C 1
ATOM 15640 O O . PHE G 1 167 ? 89.063 265.340 128.972 1.00 38.80 167 PHE I O 1
ATOM 15648 N N . GLY G 1 168 ? 88.577 264.486 131.031 1.00 47.01 168 GLY I N 1
ATOM 15649 C CA . GLY G 1 168 ? 87.571 263.524 130.533 1.00 40.72 168 GLY I CA 1
ATOM 15650 C C . GLY G 1 168 ? 87.969 262.885 129.214 1.00 44.01 168 GLY I C 1
ATOM 15651 O O . GLY G 1 168 ? 89.052 262.274 129.159 1.00 42.15 168 GLY I O 1
ATOM 15652 N N . ASP G 1 169 ? 87.117 263.007 128.190 1.00 51.53 169 ASP I N 1
ATOM 15653 C CA . ASP G 1 169 ? 87.391 262.379 126.870 1.00 45.11 169 ASP I CA 1
ATOM 15654 C C . ASP G 1 169 ? 88.774 262.797 126.367 1.00 47.79 169 ASP I C 1
ATOM 15655 O O . ASP G 1 169 ? 89.471 261.938 125.793 1.00 46.54 169 ASP I O 1
ATOM 15660 N N . ARG G 1 170 ? 89.158 264.060 126.573 1.00 54.15 170 ARG I N 1
ATOM 15661 C CA . ARG G 1 170 ? 90.443 264.552 126.006 1.00 48.11 170 ARG I CA 1
ATOM 15662 C C . ARG G 1 170 ? 91.571 264.378 127.029 1.00 48.76 170 ARG I C 1
ATOM 15663 O O . ARG G 1 170 ? 92.518 265.182 126.999 1.00 53.79 170 ARG I O 1
ATOM 15671 N N . SER G 1 171 ? 91.475 263.359 127.888 1.00 46.18 171 SER I N 1
ATOM 15672 C CA . SER G 1 171 ? 92.532 263.097 128.902 1.00 44.41 171 SER I CA 1
ATOM 15673 C C . SER G 1 171 ? 93.874 262.854 128.203 1.00 45.46 171 SER I C 1
ATOM 15674 O O . SER G 1 171 ? 94.915 263.208 128.788 1.00 48.53 171 SER I O 1
ATOM 15677 N N . THR G 1 172 ? 93.845 262.272 127.002 1.00 44.45 172 THR I N 1
ATOM 15678 C CA . THR G 1 172 ? 95.095 261.961 126.253 1.00 46.82 172 THR I CA 1
ATOM 15679 C C . THR G 1 172 ? 95.820 263.256 125.866 1.00 50.26 172 THR I C 1
ATOM 15680 O O . THR G 1 172 ? 97.036 263.187 125.602 1.00 49.52 172 THR I O 1
ATOM 15684 N N . ASP G 1 173 ? 95.102 264.385 125.827 1.00 46.75 173 ASP I N 1
ATOM 15685 C CA . ASP G 1 173 ? 95.719 265.673 125.404 1.00 43.94 173 ASP I CA 1
ATOM 15686 C C . ASP G 1 173 ? 96.911 265.992 126.311 1.00 44.61 173 ASP I C 1
ATOM 15687 O O . ASP G 1 173 ? 97.938 266.456 125.785 1.00 49.77 173 ASP I O 1
ATOM 15692 N N . ILE G 1 174 ? 96.776 265.743 127.617 1.00 35.55 174 ILE I N 1
ATOM 15693 C CA . ILE G 1 174 ? 97.894 266.001 128.573 1.00 36.98 174 ILE I CA 1
ATOM 15694 C C . ILE G 1 174 ? 99.151 265.314 128.029 1.00 35.49 174 ILE I C 1
ATOM 15695 O O . ILE G 1 174 ? 99.058 264.121 127.681 1.00 39.11 174 ILE I O 1
ATOM 15700 N N . GLN G 1 175 ? 100.276 266.031 127.963 1.00 28.37 175 GLN I N 1
ATOM 15701 C CA . GLN G 1 175 ? 101.509 265.461 127.348 1.00 27.98 175 GLN I CA 1
ATOM 15702 C C . GLN G 1 175 ? 102.606 265.268 128.402 1.00 36.39 175 GLN I C 1
ATOM 15703 O O . GLN G 1 175 ? 103.332 264.260 128.304 1.00 43.73 175 GLN I O 1
ATOM 15709 N N . VAL G 1 176 ? 102.718 266.174 129.379 1.00 29.24 176 VAL I N 1
ATOM 15710 C CA . VAL G 1 176 ? 103.836 266.078 130.367 1.00 26.04 176 VAL I CA 1
ATOM 15711 C C . VAL G 1 176 ? 103.304 266.241 131.796 1.00 29.86 176 VAL I C 1
ATOM 15712 O O . VAL G 1 176 ? 102.090 266.474 131.950 1.00 27.80 176 VAL I O 1
ATOM 15716 N N . TRP G 1 177 ? 104.187 266.117 132.794 1.00 33.83 177 TRP I N 1
ATOM 15717 C CA . TRP G 1 177 ? 103.792 266.316 134.214 1.00 22.11 177 TRP I CA 1
ATOM 15718 C C . TRP G 1 177 ? 104.812 267.231 134.897 1.00 29.13 177 TRP I C 1
ATOM 15719 O O . TRP G 1 177 ? 105.428 266.790 135.887 1.00 33.98 177 TRP I O 1
ATOM 15730 N N . VAL G 1 178 ? 104.984 268.453 134.384 1.00 31.02 178 VAL I N 1
ATOM 15731 C CA . VAL G 1 178 ? 105.938 269.424 134.997 1.00 27.42 178 VAL I CA 1
ATOM 15732 C C . VAL G 1 178 ? 105.618 269.541 136.490 1.00 31.32 178 VAL I C 1
ATOM 15733 O O . VAL G 1 178 ? 104.459 269.869 136.815 1.00 41.14 178 VAL I O 1
ATOM 15737 N N . SER G 1 179 ? 106.590 269.240 137.355 1.00 25.65 179 SER I N 1
ATOM 15738 C CA . SER G 1 179 ? 106.323 269.241 138.818 1.00 30.59 179 SER I CA 1
ATOM 15739 C C . SER G 1 179 ? 107.580 269.641 139.594 1.00 27.50 179 SER I C 1
ATOM 15740 O O . SER G 1 179 ? 108.591 269.991 138.951 1.00 26.22 179 SER I O 1
ATOM 15743 N N . HIS G 1 180 ? 107.514 269.581 140.926 1.00 29.82 180 HIS I N 1
ATOM 15744 C CA . HIS G 1 180 ? 108.696 269.901 141.771 1.00 25.82 180 HIS I CA 1
ATOM 15745 C C . HIS G 1 180 ? 109.427 268.592 142.095 1.00 31.69 180 HIS I C 1
ATOM 15746 O O . HIS G 1 180 ? 108.902 267.508 141.759 1.00 33.44 180 HIS I O 1
ATOM 15753 N N . SER G 1 181 ? 110.591 268.680 142.745 1.00 33.15 181 SER I N 1
ATOM 15754 C CA . SER G 1 181 ? 111.365 267.467 143.120 1.00 27.82 181 SER I CA 1
ATOM 15755 C C . SER G 1 181 ? 110.642 266.694 144.228 1.00 29.64 181 SER I C 1
ATOM 15756 O O . SER G 1 181 ? 110.545 265.456 144.112 1.00 40.24 181 SER I O 1
ATOM 15759 N N . SER G 1 182 ? 110.146 267.395 145.252 1.00 21.26 182 SER I N 1
ATOM 15760 C CA . SER G 1 182 ? 109.501 266.714 146.409 1.00 24.37 182 SER I CA 1
ATOM 15761 C C . SER G 1 182 ? 108.427 265.722 145.937 1.00 32.07 182 SER I C 1
ATOM 15762 O O . SER G 1 182 ? 108.511 264.547 146.343 1.00 33.35 182 SER I O 1
ATOM 15765 N N . PRO G 1 183 ? 107.398 266.108 145.137 1.00 29.37 183 PRO I N 1
ATOM 15766 C CA . PRO G 1 183 ? 106.353 265.162 144.744 1.00 25.29 183 PRO I CA 1
ATOM 15767 C C . PRO G 1 183 ? 106.956 263.866 144.186 1.00 30.07 183 PRO I C 1
ATOM 15768 O O . PRO G 1 183 ? 106.470 262.806 144.521 1.00 35.51 183 PRO I O 1
ATOM 15772 N N . LEU G 1 184 ? 107.994 263.985 143.353 1.00 22.57 184 LEU I N 1
ATOM 15773 C CA . LEU G 1 184 ? 108.606 262.782 142.729 1.00 23.66 184 LEU I CA 1
ATOM 15774 C C . LEU G 1 184 ? 109.096 261.844 143.834 1.00 27.44 184 LEU I C 1
ATOM 15775 O O . LEU G 1 184 ? 108.786 260.641 143.768 1.00 27.69 184 LEU I O 1
ATOM 15780 N N . PHE G 1 185 ? 109.834 262.383 144.806 1.00 24.13 185 PHE I N 1
ATOM 15781 C CA . PHE G 1 185 ? 110.361 261.550 145.917 1.00 14.97 185 PHE I CA 1
ATOM 15782 C C . PHE G 1 185 ? 109.176 260.960 146.688 1.00 23.69 185 PHE I C 1
ATOM 15783 O O . PHE G 1 185 ? 109.299 259.832 147.201 1.00 33.55 185 PHE I O 1
ATOM 15791 N N . ASP G 1 186 ? 108.056 261.687 146.750 1.00 26.07 186 ASP I N 1
ATOM 15792 C CA . ASP G 1 186 ? 106.841 261.138 147.411 1.00 21.89 186 ASP I CA 1
ATOM 15793 C C . ASP G 1 186 ? 106.340 259.940 146.598 1.00 29.15 186 ASP I C 1
ATOM 15794 O O . ASP G 1 186 ? 106.045 258.897 147.212 1.00 35.57 186 ASP I O 1
ATOM 15799 N N . LEU G 1 187 ? 106.251 260.084 145.272 1.00 24.94 187 LEU I N 1
ATOM 15800 C CA . LEU G 1 187 ? 105.841 258.945 144.405 1.00 16.11 187 LEU I CA 1
ATOM 15801 C C . LEU G 1 187 ? 106.912 257.853 144.495 1.00 20.47 187 LEU I C 1
ATOM 15802 O O . LEU G 1 187 ? 106.541 256.667 144.488 1.00 31.61 187 LEU I O 1
ATOM 15807 N N . TYR G 1 188 ? 108.189 258.241 144.570 1.00 20.57 188 TYR I N 1
ATOM 15808 C CA . TYR G 1 188 ? 109.274 257.239 144.743 1.00 17.61 188 TYR I CA 1
ATOM 15809 C C . TYR G 1 188 ? 109.006 256.453 146.028 1.00 16.01 188 TYR I C 1
ATOM 15810 O O . TYR G 1 188 ? 109.141 255.215 146.017 1.00 19.27 188 TYR I O 1
ATOM 15819 N N . ASP G 1 189 ? 108.634 257.159 147.099 1.00 20.13 189 ASP I N 1
ATOM 15820 C CA . ASP G 1 189 ? 108.314 256.487 148.385 1.00 20.61 189 ASP I CA 1
ATOM 15821 C C . ASP G 1 189 ? 107.093 255.585 148.179 1.00 24.99 189 ASP I C 1
ATOM 15822 O O . ASP G 1 189 ? 107.108 254.453 148.694 1.00 33.18 189 ASP I O 1
ATOM 15827 N N . ASN G 1 190 ? 106.086 256.069 147.445 1.00 25.86 190 ASN I N 1
ATOM 15828 C CA . ASN G 1 190 ? 104.877 255.252 147.154 1.00 21.69 190 ASN I CA 1
ATOM 15829 C C . ASN G 1 190 ? 105.296 253.992 146.392 1.00 23.83 190 ASN I C 1
ATOM 15830 O O . ASN G 1 190 ? 104.763 252.913 146.702 1.00 18.72 190 ASN I O 1
ATOM 15835 N N . ALA G 1 191 ? 106.207 254.133 145.424 1.00 26.65 191 ALA I N 1
ATOM 15836 C CA . ALA G 1 191 ? 106.703 252.962 144.666 1.00 15.62 191 ALA I CA 1
ATOM 15837 C C . ALA G 1 191 ? 107.433 252.020 145.627 1.00 20.30 191 ALA I C 1
ATOM 15838 O O . ALA G 1 191 ? 107.268 250.793 145.490 1.00 25.23 191 ALA I O 1
ATOM 15840 N N . LEU G 1 192 ? 108.203 252.579 146.566 1.00 25.60 192 LEU I N 1
ATOM 15841 C CA . LEU G 1 192 ? 108.935 251.757 147.521 1.00 15.21 192 LEU I CA 1
ATOM 15842 C C . LEU G 1 192 ? 108.014 251.224 148.612 1.00 20.16 192 LEU I C 1
ATOM 15843 O O . LEU G 1 192 ? 108.398 250.323 149.361 1.00 31.08 192 LEU I O 1
ATOM 15848 N N . ALA G 1 193 ? 106.807 251.787 148.692 1.00 24.97 193 ALA I N 1
ATOM 15849 C CA . ALA G 1 193 ? 105.806 251.299 149.668 1.00 22.76 193 ALA I CA 1
ATOM 15850 C C . ALA G 1 193 ? 104.539 250.920 148.899 1.00 37.35 193 ALA I C 1
ATOM 15851 O O . ALA G 1 193 ? 103.459 251.432 149.252 1.00 40.84 193 ALA I O 1
ATOM 15853 N N . ASN G 1 194 ? 104.673 250.065 147.881 1.00 24.71 194 ASN I N 1
ATOM 15854 C CA . ASN G 1 194 ? 103.502 249.724 147.030 1.00 32.84 194 ASN I CA 1
ATOM 15855 C C . ASN G 1 194 ? 102.563 248.789 147.800 1.00 25.03 194 ASN I C 1
ATOM 15856 O O . ASN G 1 194 ? 102.834 247.572 147.833 1.00 26.66 194 ASN I O 1
ATOM 15861 N N . ALA G 1 195 ? 101.524 249.345 148.432 1.00 25.63 195 ALA I N 1
ATOM 15862 C CA . ALA G 1 195 ? 100.527 248.486 149.110 1.00 27.58 195 ALA I CA 1
ATOM 15863 C C . ALA G 1 195 ? 100.003 247.489 148.075 1.00 32.73 195 ALA I C 1
ATOM 15864 O O . ALA G 1 195 ? 99.962 246.282 148.383 1.00 39.73 195 ALA I O 1
ATOM 15866 N N . GLU G 1 196 ? 99.624 247.983 146.894 1.00 31.26 196 GLU I N 1
ATOM 15867 C CA . GLU G 1 196 ? 99.191 247.080 145.796 1.00 31.37 196 GLU I CA 1
ATOM 15868 C C . GLU G 1 196 ? 100.451 246.481 145.165 1.00 30.02 196 GLU I C 1
ATOM 15869 O O . GLU G 1 196 ? 101.403 247.246 144.917 1.00 32.69 196 GLU I O 1
ATOM 15875 N N . GLN G 1 197 ? 100.464 245.168 144.921 1.00 27.03 197 GLN I N 1
ATOM 15876 C CA . GLN G 1 197 ? 101.700 244.514 144.408 1.00 26.64 197 GLN I CA 1
ATOM 15877 C C . GLN G 1 197 ? 101.799 244.695 142.890 1.00 25.65 197 GLN I C 1
ATOM 15878 O O . GLN G 1 197 ? 101.301 243.816 142.160 1.00 35.69 197 GLN I O 1
ATOM 15884 N N . LEU G 1 198 ? 102.412 245.795 142.441 1.00 17.55 198 LEU I N 1
ATOM 15885 C CA . LEU G 1 198 ? 102.626 246.013 140.984 1.00 18.43 198 LEU I CA 1
ATOM 15886 C C . LEU G 1 198 ? 103.980 246.701 140.776 1.00 20.31 198 LEU I C 1
ATOM 15887 O O . LEU G 1 198 ? 104.223 247.198 139.659 1.00 28.18 198 LEU I O 1
ATOM 15892 N N . TYR G 1 199 ? 104.822 246.727 141.815 1.00 19.62 199 TYR I N 1
ATOM 15893 C CA . TYR G 1 199 ? 106.171 247.339 141.706 1.00 14.00 199 TYR I CA 1
ATOM 15894 C C . TYR G 1 199 ? 107.232 246.345 142.184 1.00 18.21 199 TYR I C 1
ATOM 15895 O O . TYR G 1 199 ? 107.079 245.803 143.296 1.00 25.86 199 TYR I O 1
ATOM 15904 N N . VAL G 1 200 ? 108.269 246.115 141.373 1.00 21.14 200 VAL I N 1
ATOM 15905 C CA . VAL G 1 200 ? 109.389 245.227 141.810 1.00 13.66 200 VAL I CA 1
ATOM 15906 C C . VAL G 1 200 ? 110.630 246.100 142.024 1.00 20.39 200 VAL I C 1
ATOM 15907 O O . VAL G 1 200 ? 110.601 247.273 141.605 1.00 27.93 200 VAL I O 1
ATOM 15911 N N . PHE G 1 201 ? 111.674 245.548 142.645 1.00 20.69 201 PHE I N 1
ATOM 15912 C CA . PHE G 1 201 ? 112.889 246.343 142.964 1.00 17.82 201 PHE I CA 1
ATOM 15913 C C . PHE G 1 201 ? 113.390 247.086 141.720 1.00 21.00 201 PHE I C 1
ATOM 15914 O O . PHE G 1 201 ? 113.851 248.234 141.871 1.00 27.89 201 PHE I O 1
ATOM 15922 N N . GLY G 1 202 ? 113.308 246.466 140.538 1.00 16.82 202 GLY I N 1
ATOM 15923 C CA . GLY G 1 202 ? 113.844 247.097 139.348 1.00 23.61 202 GLY I CA 1
ATOM 15924 C C . GLY G 1 202 ? 112.916 248.104 138.703 1.00 27.47 202 GLY I C 1
ATOM 15925 O O . GLY G 1 202 ? 113.340 248.853 137.820 1.00 31.90 202 GLY I O 1
ATOM 15926 N N . THR G 1 203 ? 111.651 248.143 139.124 1.00 25.42 203 THR I N 1
ATOM 15927 C CA . THR G 1 203 ? 110.677 249.006 138.469 1.00 23.25 203 THR I CA 1
ATOM 15928 C C . THR G 1 203 ? 110.253 250.200 139.314 1.00 26.45 203 THR I C 1
ATOM 15929 O O . THR G 1 203 ? 109.234 250.821 138.997 1.00 37.74 203 THR I O 1
ATOM 15933 N N . VAL G 1 204 ? 110.979 250.487 140.401 1.00 18.22 204 VAL I N 1
ATOM 15934 C CA . VAL G 1 204 ? 110.531 251.563 141.340 1.00 22.39 204 VAL I CA 1
ATOM 15935 C C . VAL G 1 204 ? 111.246 252.886 141.034 1.00 30.64 204 VAL I C 1
ATOM 15936 O O . VAL G 1 204 ? 111.046 253.849 141.802 1.00 36.92 204 VAL I O 1
ATOM 15940 N N . ASN G 1 205 ? 112.036 252.938 139.960 1.00 32.65 205 ASN I N 1
ATOM 15941 C CA . ASN G 1 205 ? 112.703 254.210 139.572 1.00 28.62 205 ASN I CA 1
ATOM 15942 C C . ASN G 1 205 ? 112.022 254.762 138.315 1.00 37.15 205 ASN I C 1
ATOM 15943 O O . ASN G 1 205 ? 112.645 255.589 137.620 1.00 40.48 205 ASN I O 1
ATOM 15948 N N . VAL G 1 206 ? 110.787 254.327 138.044 1.00 36.19 206 VAL I N 1
ATOM 15949 C CA . VAL G 1 206 ? 110.056 254.765 136.815 1.00 36.78 206 VAL I CA 1
ATOM 15950 C C . VAL G 1 206 ? 109.678 256.246 136.937 1.00 39.45 206 VAL I C 1
ATOM 15951 O O . VAL G 1 206 ? 109.484 256.714 138.076 1.00 38.70 206 VAL I O 1
ATOM 15955 N N . ARG G 1 207 ? 109.586 256.950 135.804 1.00 41.57 207 ARG I N 1
ATOM 15956 C CA . ARG G 1 207 ? 109.162 258.376 135.811 1.00 35.59 207 ARG I CA 1
ATOM 15957 C C . ARG G 1 207 ? 107.814 258.493 135.092 1.00 39.67 207 ARG I C 1
ATOM 15958 O O . ARG G 1 207 ? 107.395 259.631 134.808 1.00 41.68 207 ARG I O 1
ATOM 15966 N N . ALA G 1 208 ? 107.175 257.356 134.799 1.00 36.04 208 ALA I N 1
ATOM 15967 C CA . ALA G 1 208 ? 105.880 257.364 134.080 1.00 27.46 208 ALA I CA 1
ATOM 15968 C C . ALA G 1 208 ? 104.732 257.547 135.077 1.00 31.78 208 ALA I C 1
ATOM 15969 O O . ALA G 1 208 ? 104.947 257.301 136.280 1.00 35.54 208 ALA I O 1
ATOM 15971 N N . ASP G 1 209 ? 103.560 257.956 134.586 1.00 31.09 209 ASP I N 1
ATOM 15972 C CA . ASP G 1 209 ? 102.377 258.153 135.464 1.00 31.35 209 ASP I CA 1
ATOM 15973 C C . ASP G 1 209 ? 101.450 256.944 135.314 1.00 42.36 209 ASP I C 1
ATOM 15974 O O . ASP G 1 209 ? 100.256 257.080 135.650 1.00 43.90 209 ASP I O 1
ATOM 15979 N N . ALA G 1 210 ? 101.981 255.816 134.827 1.00 41.11 210 ALA I N 1
ATOM 15980 C CA . ALA G 1 210 ? 101.164 254.599 134.598 1.00 37.13 210 ALA I CA 1
ATOM 15981 C C . ALA G 1 210 ? 100.117 254.878 133.513 1.00 38.48 210 ALA I C 1
ATOM 15982 O O . ALA G 1 210 ? 99.245 254.014 133.302 1.00 40.92 210 ALA I O 1
ATOM 15984 N N . PHE G 1 211 ? 100.210 256.038 132.853 1.00 39.62 211 PHE I N 1
ATOM 15985 C CA . PHE G 1 211 ? 99.260 256.376 131.760 1.00 34.56 211 PHE I CA 1
ATOM 15986 C C . PHE G 1 211 ? 100.061 256.881 130.555 1.00 38.12 211 PHE I C 1
ATOM 15987 O O . PHE G 1 211 ? 99.518 257.679 129.768 1.00 42.35 211 PHE I O 1
ATOM 15995 N N . GLY G 1 212 ? 101.310 256.421 130.421 1.00 38.62 212 GLY I N 1
ATOM 15996 C CA . GLY G 1 212 ? 102.153 256.818 129.276 1.00 43.40 212 GLY I CA 1
ATOM 15997 C C . GLY G 1 212 ? 102.379 258.318 129.226 1.00 45.30 212 GLY I C 1
ATOM 15998 O O . GLY G 1 212 ? 102.204 258.903 128.139 1.00 44.88 212 GLY I O 1
ATOM 15999 N N . ARG G 1 213 ? 102.755 258.921 130.358 1.00 33.80 213 ARG I N 1
ATOM 16000 C CA . ARG G 1 213 ? 103.046 260.379 130.392 1.00 28.33 213 ARG I CA 1
ATOM 16001 C C . ARG G 1 213 ? 104.238 260.633 131.320 1.00 31.68 213 ARG I C 1
ATOM 16002 O O . ARG G 1 213 ? 104.180 260.200 132.489 1.00 38.57 213 ARG I O 1
ATOM 16010 N N . PRO G 1 214 ? 105.306 261.317 130.856 1.00 30.13 214 PRO I N 1
ATOM 16011 C CA . PRO G 1 214 ? 106.506 261.528 131.673 1.00 25.68 214 PRO I CA 1
ATOM 16012 C C . PRO G 1 214 ? 106.286 262.539 132.808 1.00 25.79 214 PRO I C 1
ATOM 16013 O O . PRO G 1 214 ? 105.501 263.454 132.631 1.00 32.77 214 PRO I O 1
ATOM 16017 N N . ILE G 1 215 ? 106.978 262.350 133.935 1.00 24.71 215 ILE I N 1
ATOM 16018 C CA . ILE G 1 215 ? 106.879 263.313 135.071 1.00 27.53 215 ILE I CA 1
ATOM 16019 C C . ILE G 1 215 ? 108.195 264.093 135.144 1.00 28.13 215 ILE I C 1
ATOM 16020 O O . ILE G 1 215 ? 109.237 263.461 135.404 1.00 26.96 215 ILE I O 1
ATOM 16025 N N . ILE G 1 216 ? 108.144 265.408 134.918 1.00 25.66 216 ILE I N 1
ATOM 16026 C CA . ILE G 1 216 ? 109.389 266.235 134.903 1.00 25.06 216 ILE I CA 1
ATOM 16027 C C . ILE G 1 216 ? 109.459 267.035 136.207 1.00 28.35 216 ILE I C 1
ATOM 16028 O O . ILE G 1 216 ? 108.434 267.631 136.586 1.00 30.54 216 ILE I O 1
ATOM 16033 N N . ILE G 1 217 ? 110.622 267.038 136.864 1.00 31.39 217 ILE I N 1
ATOM 16034 C CA . ILE G 1 217 ? 110.767 267.754 138.166 1.00 30.85 217 ILE I CA 1
ATOM 16035 C C . ILE G 1 217 ? 111.646 268.994 137.967 1.00 29.44 217 ILE I C 1
ATOM 16036 O O . ILE G 1 217 ? 112.593 268.925 137.158 1.00 24.90 217 ILE I O 1
ATOM 16041 N N . THR G 1 218 ? 111.323 270.086 138.664 1.00 33.35 218 THR I N 1
ATOM 16042 C CA . THR G 1 218 ? 112.134 271.331 138.578 1.00 30.68 218 THR I CA 1
ATOM 16043 C C . THR G 1 218 ? 111.969 272.102 139.891 1.00 32.33 218 THR I C 1
ATOM 16044 O O . THR G 1 218 ? 110.833 272.154 140.403 1.00 42.87 218 THR I O 1
ATOM 16048 N N . ASP G 1 219 ? 113.059 272.662 140.422 1.00 25.13 219 ASP I N 1
ATOM 16049 C CA . ASP G 1 219 ? 112.970 273.348 141.740 1.00 23.61 219 ASP I CA 1
ATOM 16050 C C . ASP G 1 219 ? 112.452 274.773 141.529 1.00 30.73 219 ASP I C 1
ATOM 16051 O O . ASP G 1 219 ? 113.052 275.708 142.092 1.00 33.31 219 ASP I O 1
ATOM 16056 N N . SER G 1 220 ? 111.373 274.922 140.754 1.00 25.05 220 SER I N 1
ATOM 16057 C CA . SER G 1 220 ? 110.774 276.261 140.515 1.00 29.68 220 SER I CA 1
ATOM 16058 C C . SER G 1 220 ? 109.887 276.643 141.702 1.00 31.88 220 SER I C 1
ATOM 16059 O O . SER G 1 220 ? 108.998 275.844 142.059 1.00 33.45 220 SER I O 1
ATOM 16062 N N . PRO G 1 221 ? 110.084 277.825 142.324 1.00 27.98 221 PRO I N 1
ATOM 16063 C CA . PRO G 1 221 ? 109.234 278.270 143.429 1.00 30.99 221 PRO I CA 1
ATOM 16064 C C . PRO G 1 221 ? 107.770 278.357 142.976 1.00 32.76 221 PRO I C 1
ATOM 16065 O O . PRO G 1 221 ? 106.899 278.095 143.780 1.00 32.68 221 PRO I O 1
ATOM 16069 N N . ALA G 1 222 ? 107.546 278.726 141.711 1.00 30.02 222 ALA I N 1
ATOM 16070 C CA . ALA G 1 222 ? 106.172 278.837 141.169 1.00 28.83 222 ALA I CA 1
ATOM 16071 C C . ALA G 1 222 ? 105.371 277.574 141.508 1.00 31.75 222 ALA I C 1
ATOM 16072 O O . ALA G 1 222 ? 104.129 277.643 141.469 1.00 33.69 222 ALA I O 1
ATOM 16074 N N . LEU G 1 223 ? 106.056 276.456 141.765 1.00 31.52 223 LEU I N 1
ATOM 16075 C CA . LEU G 1 223 ? 105.346 275.167 142.003 1.00 28.30 223 LEU I CA 1
ATOM 16076 C C . LEU G 1 223 ? 105.435 274.795 143.486 1.00 28.29 223 LEU I C 1
ATOM 16077 O O . LEU G 1 223 ? 105.079 273.652 143.827 1.00 38.98 223 LEU I O 1
ATOM 16082 N N . VAL G 1 224 ? 105.900 275.725 144.328 1.00 35.36 224 VAL I N 1
ATOM 16083 C CA . VAL G 1 224 ? 105.993 275.466 145.796 1.00 36.58 224 VAL I CA 1
ATOM 16084 C C . VAL G 1 224 ? 105.118 276.492 146.524 1.00 42.77 224 VAL I C 1
ATOM 16085 O O . VAL G 1 224 ? 105.358 277.703 146.345 1.00 45.46 224 VAL I O 1
ATOM 16089 N N . SER G 1 225 ? 104.146 276.023 147.310 1.00 48.87 225 SER I N 1
ATOM 16090 C CA . SER G 1 225 ? 103.227 276.941 148.034 1.00 47.67 225 SER I CA 1
ATOM 16091 C C . SER G 1 225 ? 103.324 276.694 149.541 1.00 49.76 225 SER I C 1
ATOM 16092 O O . SER G 1 225 ? 103.256 275.521 149.946 1.00 52.54 225 SER I O 1
ATOM 16095 N N . GLY G 1 226 ? 103.486 277.756 150.334 1.00 50.82 226 GLY I N 1
ATOM 16096 C CA . GLY G 1 226 ? 103.548 277.617 151.802 1.00 51.86 226 GLY I CA 1
ATOM 16097 C C . GLY G 1 226 ? 104.788 276.863 152.250 1.00 53.87 226 GLY I C 1
ATOM 16098 O O . GLY G 1 226 ? 105.740 276.764 151.450 1.00 53.08 226 GLY I O 1
ATOM 16099 N N . ALA G 1 227 ? 104.780 276.350 153.485 1.00 56.49 227 ALA I N 1
ATOM 16100 C CA . ALA G 1 227 ? 105.942 275.604 154.022 1.00 56.41 227 ALA I CA 1
ATOM 16101 C C . ALA G 1 227 ? 105.490 274.683 155.161 1.00 58.58 227 ALA I C 1
ATOM 16102 O O . ALA G 1 227 ? 104.405 274.934 155.722 1.00 56.39 227 ALA I O 1
ATOM 16104 N N . ALA G 1 228 ? 106.284 273.655 155.474 1.00 61.37 228 ALA I N 1
ATOM 16105 C CA . ALA G 1 228 ? 105.960 272.744 156.597 1.00 61.77 228 ALA I CA 1
ATOM 16106 C C . ALA G 1 228 ? 104.524 272.227 156.459 1.00 64.71 228 ALA I C 1
ATOM 16107 O O . ALA G 1 228 ? 104.246 271.509 155.479 1.00 64.83 228 ALA I O 1
ATOM 16109 N N . GLU G 1 229 ? 103.655 272.570 157.413 1.00 65.52 229 GLU I N 1
ATOM 16110 C CA . GLU G 1 229 ? 102.254 272.059 157.400 1.00 63.65 229 GLU I CA 1
ATOM 16111 C C . GLU G 1 229 ? 101.525 272.559 156.148 1.00 62.48 229 GLU I C 1
ATOM 16112 O O . GLU G 1 229 ? 100.762 271.766 155.567 1.00 64.71 229 GLU I O 1
ATOM 16118 N N . THR G 1 230 ? 101.752 273.815 155.753 1.00 57.17 230 THR I N 1
ATOM 16119 C CA . THR G 1 230 ? 101.019 274.392 154.593 1.00 58.84 230 THR I CA 1
ATOM 16120 C C . THR G 1 230 ? 101.859 274.251 153.317 1.00 55.22 230 THR I C 1
ATOM 16121 O O . THR G 1 230 ? 101.512 274.900 152.312 1.00 52.66 230 THR I O 1
ATOM 16125 N N . LEU G 1 231 ? 102.910 273.425 153.355 1.00 49.44 231 LEU I N 1
ATOM 16126 C CA . LEU G 1 231 ? 103.744 273.198 152.145 1.00 48.20 231 LEU I CA 1
ATOM 16127 C C . LEU G 1 231 ? 102.907 272.473 151.085 1.00 51.79 231 LEU I C 1
ATOM 16128 O O . LEU G 1 231 ? 102.467 271.340 151.360 1.00 52.71 231 LEU I O 1
ATOM 16133 N N . ARG G 1 232 ? 102.708 273.104 149.926 1.00 48.37 232 ARG I N 1
ATOM 16134 C CA . ARG G 1 232 ? 101.932 272.481 148.821 1.00 41.24 232 ARG I CA 1
ATOM 16135 C C . ARG G 1 232 ? 102.803 272.467 147.562 1.00 43.77 232 ARG I C 1
ATOM 16136 O O . ARG G 1 232 ? 103.677 273.349 147.443 1.00 49.60 232 ARG I O 1
ATOM 16144 N N . HIS G 1 233 ? 102.572 271.505 146.665 1.00 39.89 233 HIS I N 1
ATOM 16145 C CA . HIS G 1 233 ? 103.355 271.425 145.402 1.00 32.51 233 HIS I CA 1
ATOM 16146 C C . HIS G 1 233 ? 102.391 271.325 144.217 1.00 32.05 233 HIS I C 1
ATOM 16147 O O . HIS G 1 233 ? 101.544 270.407 144.200 1.00 41.66 233 HIS I O 1
ATOM 16154 N N . SER G 1 234 ? 102.525 272.236 143.247 1.00 31.14 234 SER I N 1
ATOM 16155 C CA . SER G 1 234 ? 101.594 272.260 142.087 1.00 33.21 234 SER I CA 1
ATOM 16156 C C . SER G 1 234 ? 102.189 271.486 140.908 1.00 37.13 234 SER I C 1
ATOM 16157 O O . SER G 1 234 ? 103.203 271.950 140.352 1.00 40.60 234 SER I O 1
ATOM 16160 N N . THR G 1 235 ? 101.580 270.354 140.542 1.00 28.27 235 THR I N 1
ATOM 16161 C CA . THR G 1 235 ? 102.038 269.594 139.390 1.00 26.07 235 THR I CA 1
ATOM 16162 C C . THR G 1 235 ? 101.175 269.975 138.198 1.00 30.88 235 THR I C 1
ATOM 16163 O O . THR G 1 235 ? 99.947 270.012 138.308 1.00 34.75 235 THR I O 1
ATOM 16167 N N . LEU G 1 236 ? 101.821 270.314 137.078 1.00 29.34 236 LEU I N 1
ATOM 16168 C CA . LEU G 1 236 ? 101.060 270.816 135.904 1.00 23.21 236 LEU I CA 1
ATOM 16169 C C . LEU G 1 236 ? 100.948 269.737 134.825 1.00 28.82 236 LEU I C 1
ATOM 16170 O O . LEU G 1 236 ? 102.002 269.292 134.330 1.00 31.74 236 LEU I O 1
ATOM 16175 N N . GLY G 1 237 ? 99.721 269.338 134.474 1.00 28.73 237 GLY I N 1
ATOM 16176 C CA . GLY G 1 237 ? 99.534 268.393 133.357 1.00 23.89 237 GLY I CA 1
ATOM 16177 C C . GLY G 1 237 ? 99.523 269.163 132.053 1.00 24.24 237 GLY I C 1
ATOM 16178 O O . GLY G 1 237 ? 98.452 269.232 131.418 1.00 33.50 237 GLY I O 1
ATOM 16179 N N . LEU G 1 238 ? 100.669 269.731 131.669 1.00 19.80 238 LEU I N 1
ATOM 16180 C CA . LEU G 1 238 ? 100.729 270.597 130.463 1.00 27.20 238 LEU I CA 1
ATOM 16181 C C . LEU G 1 238 ? 100.525 269.777 129.187 1.00 26.51 238 LEU I C 1
ATOM 16182 O O . LEU G 1 238 ? 101.034 268.640 129.127 1.00 30.90 238 LEU I O 1
ATOM 16187 N N . THR G 1 239 ? 99.808 270.340 128.212 1.00 22.66 239 THR I N 1
ATOM 16188 C CA . THR G 1 239 ? 99.623 269.664 126.901 1.00 24.46 239 THR I CA 1
ATOM 16189 C C . THR G 1 239 ? 100.481 270.406 125.875 1.00 30.09 239 THR I C 1
ATOM 16190 O O . THR G 1 239 ? 100.808 271.578 126.132 1.00 37.23 239 THR I O 1
ATOM 16194 N N . THR G 1 240 ? 100.837 269.762 124.762 1.00 34.05 240 THR I N 1
ATOM 16195 C CA . THR G 1 240 ? 101.739 270.429 123.786 1.00 36.05 240 THR I CA 1
ATOM 16196 C C . THR G 1 240 ? 101.191 271.828 123.488 1.00 38.62 240 THR I C 1
ATOM 16197 O O . THR G 1 240 ? 100.035 271.922 123.029 1.00 41.43 240 THR I O 1
ATOM 16201 N N . GLY G 1 241 ? 101.989 272.871 123.745 1.00 36.02 241 GLY I N 1
ATOM 16202 C CA . GLY G 1 241 ? 101.556 274.259 123.480 1.00 32.73 241 GLY I CA 1
ATOM 16203 C C . GLY G 1 241 ? 100.795 274.863 124.647 1.00 37.29 241 GLY I C 1
ATOM 16204 O O . GLY G 1 241 ? 100.127 275.894 124.441 1.00 36.70 241 GLY I O 1
ATOM 16205 N N . ALA G 1 242 ? 100.893 274.252 125.835 1.00 34.64 242 ALA I N 1
ATOM 16206 C CA . ALA G 1 242 ? 100.156 274.751 127.021 1.00 28.17 242 ALA I CA 1
ATOM 16207 C C . ALA G 1 242 ? 100.610 276.177 127.351 1.00 34.33 242 ALA I C 1
ATOM 16208 O O . ALA G 1 242 ? 99.738 277.021 127.621 1.00 32.58 242 ALA I O 1
ATOM 16210 N N . ILE G 1 243 ? 101.923 276.425 127.335 1.00 37.72 243 ILE I N 1
ATOM 16211 C CA . ILE G 1 243 ? 102.460 277.770 127.701 1.00 31.84 243 ILE I CA 1
ATOM 16212 C C . ILE G 1 243 ? 103.349 278.283 126.561 1.00 32.85 243 ILE I C 1
ATOM 16213 O O . ILE G 1 243 ? 104.296 277.565 126.186 1.00 35.40 243 ILE I O 1
ATOM 16218 N N . LEU G 1 244 ? 103.051 279.475 126.038 1.00 31.31 244 LEU I N 1
ATOM 16219 C CA . LEU G 1 244 ? 103.830 280.057 124.912 1.00 31.15 244 LEU I CA 1
ATOM 16220 C C . LEU G 1 244 ? 104.762 281.160 125.421 1.00 32.95 244 LEU I C 1
ATOM 16221 O O . LEU G 1 244 ? 104.272 282.072 126.117 1.00 35.35 244 LEU I O 1
ATOM 16226 N N . ILE G 1 245 ? 106.052 281.089 125.079 1.00 34.74 245 ILE I N 1
ATOM 16227 C CA . ILE G 1 245 ? 107.010 282.169 125.470 1.00 32.89 245 ILE I CA 1
ATOM 16228 C C . ILE G 1 245 ? 107.633 282.751 124.197 1.00 38.29 245 ILE I C 1
ATOM 16229 O O . ILE G 1 245 ? 108.348 282.005 123.499 1.00 38.46 245 ILE I O 1
ATOM 16234 N N . GLU G 1 246 ? 107.350 284.024 123.899 1.00 35.58 246 GLU I N 1
ATOM 16235 C CA . GLU G 1 246 ? 107.862 284.653 122.650 1.00 34.42 246 GLU I CA 1
ATOM 16236 C C . GLU G 1 246 ? 108.897 285.728 122.999 1.00 37.94 246 GLU I C 1
ATOM 16237 O O . GLU G 1 246 ? 108.483 286.826 123.415 1.00 41.03 246 GLU I O 1
ATOM 16243 N N . GLN G 1 247 ? 110.185 285.411 122.853 1.00 37.38 247 GLN I N 1
ATOM 16244 C CA . GLN G 1 247 ? 111.253 286.415 123.109 1.00 32.05 247 GLN I CA 1
ATOM 16245 C C . GLN G 1 247 ? 111.086 287.562 122.106 1.00 40.16 247 GLN I C 1
ATOM 16246 O O . GLN G 1 247 ? 110.902 287.271 120.910 1.00 44.93 247 GLN I O 1
ATOM 16252 N N . ASN G 1 248 ? 111.153 288.812 122.574 1.00 36.86 248 ASN I N 1
ATOM 16253 C CA . ASN G 1 248 ? 110.902 289.971 121.674 1.00 32.53 248 ASN I CA 1
ATOM 16254 C C . ASN G 1 248 ? 112.219 290.453 121.058 1.00 34.93 248 ASN I C 1
ATOM 16255 O O . ASN G 1 248 ? 112.216 291.548 120.462 1.00 38.12 248 ASN I O 1
ATOM 16260 N N . GLN G 1 249 ? 113.293 289.672 121.197 1.00 41.90 249 GLN I N 1
ATOM 16261 C CA . GLN G 1 249 ? 114.592 290.026 120.562 1.00 41.29 249 GLN I CA 1
ATOM 16262 C C . GLN G 1 249 ? 114.872 291.518 120.762 1.00 40.76 249 GLN I C 1
ATOM 16263 O O . GLN G 1 249 ? 115.313 292.168 119.794 1.00 43.16 249 GLN I O 1
ATOM 16269 N N . ASP G 1 250 ? 114.626 292.033 121.969 1.00 39.17 250 ASP I N 1
ATOM 16270 C CA . ASP G 1 250 ? 114.842 293.480 122.248 1.00 37.75 250 ASP I CA 1
ATOM 16271 C C . ASP G 1 250 ? 115.808 293.634 123.428 1.00 37.57 250 ASP I C 1
ATOM 16272 O O . ASP G 1 250 ? 115.545 294.488 124.298 1.00 37.83 250 ASP I O 1
ATOM 16277 N N . PHE G 1 251 ? 116.883 292.841 123.454 1.00 35.65 251 PHE I N 1
ATOM 16278 C CA . PHE G 1 251 ? 117.840 292.883 124.592 1.00 34.22 251 PHE I CA 1
ATOM 16279 C C . PHE G 1 251 ? 118.680 294.163 124.532 1.00 38.01 251 PHE I C 1
ATOM 16280 O O . PHE G 1 251 ? 119.311 294.415 123.488 1.00 42.08 251 PHE I O 1
ATOM 16288 N N . ASP G 1 252 ? 118.691 294.939 125.621 1.00 32.44 252 ASP I N 1
ATOM 16289 C CA . ASP G 1 252 ? 119.519 296.172 125.685 1.00 34.48 252 ASP I CA 1
ATOM 16290 C C . ASP G 1 252 ? 120.658 295.947 126.685 1.00 35.86 252 ASP I C 1
ATOM 16291 O O . ASP G 1 252 ? 120.368 295.510 127.813 1.00 38.72 252 ASP I O 1
ATOM 16296 N N . SER G 1 253 ? 121.900 296.229 126.281 1.00 33.82 253 SER I N 1
ATOM 16297 C CA . SER G 1 253 ? 123.071 296.046 127.179 1.00 33.54 253 SER I CA 1
ATOM 16298 C C . SER G 1 253 ? 124.012 297.248 127.053 1.00 37.62 253 SER I C 1
ATOM 16299 O O . SER G 1 253 ? 124.174 297.751 125.923 1.00 41.59 253 SER I O 1
ATOM 16302 N N . THR G 1 254 ? 124.606 297.688 128.168 1.00 36.59 254 THR I N 1
ATOM 16303 C CA . THR G 1 254 ? 125.497 298.880 128.138 1.00 38.16 254 THR I CA 1
ATOM 16304 C C . THR G 1 254 ? 126.531 298.812 129.266 1.00 36.00 254 THR I C 1
ATOM 16305 O O . THR G 1 254 ? 126.230 298.190 130.305 1.00 32.32 254 THR I O 1
ATOM 16309 N N . VAL G 1 255 ? 127.699 299.428 129.062 1.00 33.63 255 VAL I N 1
ATOM 16310 C CA . VAL G 1 255 ? 128.750 299.484 130.123 1.00 29.94 255 VAL I CA 1
ATOM 16311 C C . VAL G 1 255 ? 129.178 300.947 130.272 1.00 32.90 255 VAL I C 1
ATOM 16312 O O . VAL G 1 255 ? 129.560 301.551 129.250 1.00 39.59 255 VAL I O 1
ATOM 16316 N N . VAL G 1 256 ? 129.113 301.495 131.488 1.00 27.92 256 VAL I N 1
ATOM 16317 C CA . VAL G 1 256 ? 129.424 302.940 131.701 1.00 30.17 256 VAL I CA 1
ATOM 16318 C C . VAL G 1 256 ? 130.705 303.069 132.531 1.00 32.92 256 VAL I C 1
ATOM 16319 O O . VAL G 1 256 ? 130.887 302.258 133.457 1.00 28.19 256 VAL I O 1
ATOM 16323 N N . ASP G 1 257 ? 131.563 304.037 132.196 1.00 37.27 257 ASP I N 1
ATOM 16324 C CA . ASP G 1 257 ? 132.791 304.288 132.998 1.00 32.36 257 ASP I CA 1
ATOM 16325 C C . ASP G 1 257 ? 132.706 305.704 133.575 1.00 35.62 257 ASP I C 1
ATOM 16326 O O . ASP G 1 257 ? 132.317 306.619 132.824 1.00 42.20 257 ASP I O 1
ATOM 16331 N N . GLY G 1 258 ? 133.045 305.874 134.857 1.00 28.23 258 GLY I N 1
ATOM 16332 C CA . GLY G 1 258 ? 132.923 307.195 135.502 1.00 26.30 258 GLY I CA 1
ATOM 16333 C C . GLY G 1 258 ? 134.275 307.793 135.848 1.00 28.72 258 GLY I C 1
ATOM 16334 O O . GLY G 1 258 ? 135.054 307.118 136.551 1.00 30.48 258 GLY I O 1
ATOM 16335 N N . THR G 1 259 ? 134.543 309.014 135.376 1.00 32.15 259 THR I N 1
ATOM 16336 C CA . THR G 1 259 ? 135.815 309.708 135.705 1.00 32.27 259 THR I CA 1
ATOM 16337 C C . THR G 1 259 ? 135.582 310.681 136.860 1.00 33.49 259 THR I C 1
ATOM 16338 O O . THR G 1 259 ? 134.420 311.081 137.065 1.00 36.75 259 THR I O 1
ATOM 16342 N N . GLY G 1 260 ? 136.627 311.002 137.629 1.00 23.39 260 GLY I N 1
ATOM 16343 C CA . GLY G 1 260 ? 136.492 311.979 138.727 1.00 21.73 260 GLY I CA 1
ATOM 16344 C C . GLY G 1 260 ? 136.456 311.326 140.098 1.00 23.42 260 GLY I C 1
ATOM 16345 O O . GLY G 1 260 ? 135.803 311.890 140.996 1.00 25.43 260 GLY I O 1
ATOM 16346 N N . LYS G 1 261 ? 137.133 310.185 140.259 1.00 24.87 261 LYS I N 1
ATOM 16347 C CA . LYS G 1 261 ? 137.145 309.459 141.559 1.00 23.78 261 LYS I CA 1
ATOM 16348 C C . LYS G 1 261 ? 138.548 308.904 141.821 1.00 24.88 261 LYS I C 1
ATOM 16349 O O . LYS G 1 261 ? 139.404 309.021 140.920 1.00 30.67 261 LYS I O 1
ATOM 16355 N N . GLN G 1 262 ? 138.768 308.318 143.001 1.00 26.99 262 GLN I N 1
ATOM 16356 C CA . GLN G 1 262 ? 140.080 307.688 143.308 1.00 23.99 262 GLN I CA 1
ATOM 16357 C C . GLN G 1 262 ? 140.372 306.616 142.255 1.00 29.45 262 GLN I C 1
ATOM 16358 O O . GLN G 1 262 ? 141.532 306.532 141.805 1.00 32.41 262 GLN I O 1
ATOM 16364 N N . ASN G 1 263 ? 139.355 305.832 141.885 1.00 29.04 263 ASN I N 1
ATOM 16365 C CA . ASN G 1 263 ? 139.529 304.761 140.868 1.00 22.44 263 ASN I CA 1
ATOM 16366 C C . ASN G 1 263 ? 138.435 304.905 139.804 1.00 27.11 263 ASN I C 1
ATOM 16367 O O . ASN G 1 263 ? 137.325 305.350 140.157 1.00 33.36 263 ASN I O 1
ATOM 16372 N N . ILE G 1 264 ? 138.741 304.544 138.554 1.00 29.16 264 ILE I N 1
ATOM 16373 C CA . ILE G 1 264 ? 137.743 304.642 137.447 1.00 26.52 264 ILE I CA 1
ATOM 16374 C C . ILE G 1 264 ? 136.561 303.721 137.767 1.00 28.41 264 ILE I C 1
ATOM 16375 O O . ILE G 1 264 ? 136.753 302.489 137.750 1.00 33.19 264 ILE I O 1
ATOM 16380 N N . THR G 1 265 ? 135.389 304.299 138.050 1.00 28.86 265 THR I N 1
ATOM 16381 C CA . THR G 1 265 ? 134.181 303.491 138.368 1.00 32.09 265 THR I CA 1
ATOM 16382 C C . THR G 1 265 ? 133.571 302.964 137.066 1.00 30.82 265 THR I C 1
ATOM 16383 O O . THR G 1 265 ? 133.551 303.722 136.081 1.00 33.49 265 THR I O 1
ATOM 16387 N N . ARG G 1 266 ? 133.088 301.718 137.074 1.00 24.31 266 ARG I N 1
ATOM 16388 C CA . ARG G 1 266 ? 132.482 301.112 135.858 1.00 25.75 266 ARG I CA 1
ATOM 16389 C C . ARG G 1 266 ? 131.278 300.257 136.269 1.00 28.70 266 ARG I C 1
ATOM 16390 O O . ARG G 1 266 ? 131.397 299.526 137.268 1.00 36.42 266 ARG I O 1
ATOM 16398 N N . GLN G 1 267 ? 130.166 300.357 135.532 1.00 25.02 267 GLN I N 1
ATOM 16399 C CA . GLN G 1 267 ? 128.936 299.592 135.876 1.00 20.12 267 GLN I CA 1
ATOM 16400 C C . GLN G 1 267 ? 128.401 298.871 134.636 1.00 23.47 267 GLN I C 1
ATOM 16401 O O . GLN G 1 267 ? 128.765 299.279 133.516 1.00 25.92 267 GLN I O 1
ATOM 16407 N N . TYR G 1 268 ? 127.566 297.845 134.835 1.00 28.15 268 TYR I N 1
ATOM 16408 C CA . TYR G 1 268 ? 126.951 297.118 133.694 1.00 25.20 268 TYR I CA 1
ATOM 16409 C C . TYR G 1 268 ? 125.426 297.106 133.847 1.00 28.15 268 TYR I C 1
ATOM 16410 O O . TYR G 1 268 ? 124.942 296.759 134.939 1.00 36.20 268 TYR I O 1
ATOM 16419 N N . GLN G 1 269 ? 124.700 297.444 132.778 1.00 25.57 269 GLN I N 1
ATOM 16420 C CA . GLN G 1 269 ? 123.213 297.422 132.817 1.00 21.68 269 GLN I CA 1
ATOM 16421 C C . GLN G 1 269 ? 122.693 296.536 131.679 1.00 29.42 269 GLN I C 1
ATOM 16422 O O . GLN G 1 269 ? 123.173 296.704 130.540 1.00 33.86 269 GLN I O 1
ATOM 16428 N N . ALA G 1 270 ? 121.756 295.632 131.979 1.00 33.41 270 ALA I N 1
ATOM 16429 C CA . ALA G 1 270 ? 121.160 294.763 130.936 1.00 27.98 270 ALA I CA 1
ATOM 16430 C C . ALA G 1 270 ? 119.634 294.869 130.992 1.00 26.75 270 ALA I C 1
ATOM 16431 O O . ALA G 1 270 ? 119.095 294.959 132.110 1.00 35.52 270 ALA I O 1
ATOM 16433 N N . GLU G 1 271 ? 118.964 294.854 129.834 1.00 35.05 271 GLU I N 1
ATOM 16434 C CA . GLU G 1 271 ? 117.481 294.968 129.779 1.00 32.13 271 GLU I CA 1
ATOM 16435 C C . GLU G 1 271 ? 116.941 294.067 128.665 1.00 34.37 271 GLU I C 1
ATOM 16436 O O . GLU G 1 271 ? 117.573 294.018 127.600 1.00 41.62 271 GLU I O 1
ATOM 16442 N N . TRP G 1 272 ? 115.806 293.400 128.901 1.00 26.90 272 TRP I N 1
ATOM 16443 C CA . TRP G 1 272 ? 115.191 292.522 127.868 1.00 28.49 272 TRP I CA 1
ATOM 16444 C C . TRP G 1 272 ? 113.688 292.379 128.133 1.00 26.38 272 TRP I C 1
ATOM 16445 O O . TRP G 1 272 ? 113.236 292.802 129.214 1.00 27.40 272 TRP I O 1
ATOM 16456 N N . SER G 1 273 ? 112.951 291.799 127.182 1.00 33.70 273 SER I N 1
ATOM 16457 C CA . SER G 1 273 ? 111.490 291.591 127.359 1.00 29.76 273 SER I CA 1
ATOM 16458 C C . SER G 1 273 ? 111.034 290.355 126.576 1.00 32.45 273 SER I C 1
ATOM 16459 O O . SER G 1 273 ? 111.690 290.020 125.570 1.00 37.40 273 SER I O 1
ATOM 16462 N N . TYR G 1 274 ? 109.950 289.713 127.022 1.00 23.04 274 TYR I N 1
ATOM 16463 C CA . TYR G 1 274 ? 109.410 288.515 126.326 1.00 28.97 274 TYR I CA 1
ATOM 16464 C C . TYR G 1 274 ? 107.906 288.418 126.593 1.00 27.51 274 TYR I C 1
ATOM 16465 O O . TYR G 1 274 ? 107.455 288.878 127.659 1.00 28.42 274 TYR I O 1
ATOM 16474 N N . ASN G 1 275 ? 107.158 287.833 125.653 1.00 30.08 275 ASN I N 1
ATOM 16475 C CA . ASN G 1 275 ? 105.688 287.694 125.826 1.00 27.22 275 ASN I CA 1
ATOM 16476 C C . ASN G 1 275 ? 105.373 286.356 126.502 1.00 34.24 275 ASN I C 1
ATOM 16477 O O . ASN G 1 275 ? 106.124 285.388 126.270 1.00 36.98 275 ASN I O 1
ATOM 16482 N N . LEU G 1 276 ? 104.303 286.314 127.301 1.00 27.23 276 LEU I N 1
ATOM 16483 C CA . LEU G 1 276 ? 103.902 285.061 127.997 1.00 24.85 276 LEU I CA 1
ATOM 16484 C C . LEU G 1 276 ? 102.428 284.768 127.712 1.00 32.24 276 LEU I C 1
ATOM 16485 O O . LEU G 1 276 ? 101.589 285.649 127.988 1.00 31.41 276 LEU I O 1
ATOM 16490 N N . GLY G 1 277 ? 102.129 283.579 127.182 1.00 31.23 277 GLY I N 1
ATOM 16491 C CA . GLY G 1 277 ? 100.764 283.207 126.877 1.00 24.37 277 GLY I CA 1
ATOM 16492 C C . GLY G 1 277 ? 100.440 281.785 127.282 1.00 30.07 277 GLY I C 1
ATOM 16493 O O . GLY G 1 277 ? 101.252 280.878 127.087 1.00 34.26 277 GLY I O 1
ATOM 16494 N N . VAL G 1 278 ? 99.245 281.587 127.852 1.00 28.11 278 VAL I N 1
ATOM 16495 C CA . VAL G 1 278 ? 98.805 280.217 128.256 1.00 28.07 278 VAL I CA 1
ATOM 16496 C C . VAL G 1 278 ? 97.651 279.789 127.346 1.00 28.71 278 VAL I C 1
ATOM 16497 O O . VAL G 1 278 ? 96.791 280.642 127.049 1.00 33.31 278 VAL I O 1
ATOM 16501 N N . ASN G 1 279 ? 97.628 278.519 126.923 1.00 36.87 279 ASN I N 1
ATOM 16502 C CA . ASN G 1 279 ? 96.590 278.032 125.974 1.00 35.97 279 ASN I CA 1
ATOM 16503 C C . ASN G 1 279 ? 95.193 278.156 126.593 1.00 34.24 279 ASN I C 1
ATOM 16504 O O . ASN G 1 279 ? 95.009 277.669 127.723 1.00 36.08 279 ASN I O 1
ATOM 16509 N N . GLY G 1 280 ? 94.249 278.765 125.869 1.00 36.22 280 GLY I N 1
ATOM 16510 C CA . GLY G 1 280 ? 92.853 278.852 126.347 1.00 36.14 280 GLY I CA 1
ATOM 16511 C C . GLY G 1 280 ? 92.662 279.861 127.465 1.00 35.94 280 GLY I C 1
ATOM 16512 O O . GLY G 1 280 ? 91.587 279.835 128.093 1.00 41.25 280 GLY I O 1
ATOM 16513 N N . TYR G 1 281 ? 93.655 280.724 127.707 1.00 34.07 281 TYR I N 1
ATOM 16514 C CA . TYR G 1 281 ? 93.562 281.688 128.834 1.00 35.24 281 TYR I CA 1
ATOM 16515 C C . TYR G 1 281 ? 94.056 283.065 128.380 1.00 36.52 281 TYR I C 1
ATOM 16516 O O . TYR G 1 281 ? 95.143 283.146 127.777 1.00 39.03 281 TYR I O 1
ATOM 16525 N N . ALA G 1 282 ? 93.277 284.112 128.667 1.00 39.75 282 ALA I N 1
ATOM 16526 C CA . ALA G 1 282 ? 93.678 285.488 128.292 1.00 35.79 282 ALA I CA 1
ATOM 16527 C C . ALA G 1 282 ? 94.115 286.245 129.551 1.00 38.77 282 ALA I C 1
ATOM 16528 O O . ALA G 1 282 ? 93.321 286.315 130.506 1.00 39.33 282 ALA I O 1
ATOM 16530 N N . TYR G 1 283 ? 95.332 286.793 129.539 1.00 43.30 283 TYR I N 1
ATOM 16531 C CA . TYR G 1 283 ? 95.828 287.555 130.712 1.00 37.65 283 TYR I CA 1
ATOM 16532 C C . TYR G 1 283 ? 94.936 288.779 130.928 1.00 41.49 283 TYR I C 1
ATOM 16533 O O . TYR G 1 283 ? 94.693 289.522 129.960 1.00 47.13 283 TYR I O 1
ATOM 16542 N N . ASP G 1 284 ? 94.472 288.983 132.163 1.00 40.64 284 ASP I N 1
ATOM 16543 C CA . ASP G 1 284 ? 93.661 290.192 132.469 1.00 44.64 284 ASP I CA 1
ATOM 16544 C C . ASP G 1 284 ? 94.624 291.357 132.710 1.00 44.98 284 ASP I C 1
ATOM 16545 O O . ASP G 1 284 ? 94.888 291.669 133.887 1.00 47.47 284 ASP I O 1
ATOM 16550 N N . ILE G 1 285 ? 95.127 291.970 131.634 1.00 44.41 285 ILE I N 1
ATOM 16551 C CA . ILE G 1 285 ? 96.112 293.086 131.757 1.00 46.77 285 ILE I CA 1
ATOM 16552 C C . ILE G 1 285 ? 95.484 294.214 132.585 1.00 49.20 285 ILE I C 1
ATOM 16553 O O . ILE G 1 285 ? 96.232 294.913 133.292 1.00 45.57 285 ILE I O 1
ATOM 16558 N N . ALA G 1 286 ? 94.158 294.365 132.518 1.00 51.43 286 ALA I N 1
ATOM 16559 C CA . ALA G 1 286 ? 93.465 295.403 133.315 1.00 48.20 286 ALA I CA 1
ATOM 16560 C C . ALA G 1 286 ? 93.812 295.217 134.796 1.00 50.45 286 ALA I C 1
ATOM 16561 O O . ALA G 1 286 ? 94.091 296.231 135.467 1.00 52.70 286 ALA I O 1
ATOM 16563 N N . THR G 1 287 ? 93.795 293.972 135.280 1.00 49.09 287 THR I N 1
ATOM 16564 C CA . THR G 1 287 ? 94.148 293.690 136.698 1.00 49.91 287 THR I CA 1
ATOM 16565 C C . THR G 1 287 ? 95.649 293.406 136.808 1.00 48.32 287 THR I C 1
ATOM 16566 O O . THR G 1 287 ? 96.260 293.860 137.794 1.00 49.52 287 THR I O 1
ATOM 16570 N N . GLY G 1 288 ? 96.215 292.687 135.833 1.00 50.25 288 GLY I N 1
ATOM 16571 C CA . GLY G 1 288 ? 97.649 292.333 135.871 1.00 47.49 288 GLY I CA 1
ATOM 16572 C C . GLY G 1 288 ? 98.541 293.558 135.788 1.00 50.75 288 GLY I C 1
ATOM 16573 O O . GLY G 1 288 ? 99.574 293.577 136.485 1.00 53.98 288 GLY I O 1
ATOM 16574 N N . GLY G 1 289 ? 98.163 294.541 134.966 1.00 46.89 289 GLY I N 1
ATOM 16575 C CA . GLY G 1 289 ? 98.994 295.747 134.776 1.00 45.66 289 GLY I CA 1
ATOM 16576 C C . GLY G 1 289 ? 99.671 295.740 133.417 1.00 48.49 289 GLY I C 1
ATOM 16577 O O . GLY G 1 289 ? 99.885 294.639 132.873 1.00 50.96 289 GLY I O 1
ATOM 16578 N N . LYS G 1 290 ? 100.003 296.923 132.888 1.00 50.10 290 LYS I N 1
ATOM 16579 C CA . LYS G 1 290 ? 100.684 297.022 131.570 1.00 46.19 290 LYS I CA 1
ATOM 16580 C C . LYS G 1 290 ? 101.979 296.208 131.626 1.00 47.95 290 LYS I C 1
ATOM 16581 O O . LYS G 1 290 ? 102.232 295.441 130.676 1.00 49.15 290 LYS I O 1
ATOM 16587 N N . ALA G 1 291 ? 102.763 296.373 132.695 1.00 41.32 291 ALA I N 1
ATOM 16588 C CA . ALA G 1 291 ? 103.992 295.566 132.876 1.00 39.44 291 ALA I CA 1
ATOM 16589 C C . ALA G 1 291 ? 103.820 294.731 134.146 1.00 44.45 291 ALA I C 1
ATOM 16590 O O . ALA G 1 291 ? 104.285 295.177 135.214 1.00 47.41 291 ALA I O 1
ATOM 16592 N N . PRO G 1 292 ? 103.175 293.546 134.085 1.00 41.18 292 PRO I N 1
ATOM 16593 C CA . PRO G 1 292 ? 102.890 292.762 135.293 1.00 38.70 292 PRO I CA 1
ATOM 16594 C C . PRO G 1 292 ? 104.153 292.192 135.954 1.00 39.71 292 PRO I C 1
ATOM 16595 O O . PRO G 1 292 ? 105.005 291.685 135.246 1.00 39.65 292 PRO I O 1
ATOM 16599 N N . ASN G 1 293 ? 104.241 292.290 137.283 1.00 39.80 293 ASN I N 1
ATOM 16600 C CA . ASN G 1 293 ? 105.396 291.713 138.018 1.00 37.46 293 ASN I CA 1
ATOM 16601 C C . ASN G 1 293 ? 105.152 290.210 138.187 1.00 43.27 293 ASN I C 1
ATOM 16602 O O . ASN G 1 293 ? 103.982 289.795 138.121 1.00 45.67 293 ASN I O 1
ATOM 16607 N N . PRO G 1 294 ? 106.192 289.372 138.396 1.00 40.59 294 PRO I N 1
ATOM 16608 C CA . PRO G 1 294 ? 105.990 287.935 138.632 1.00 38.81 294 PRO I CA 1
ATOM 16609 C C . PRO G 1 294 ? 104.953 287.634 139.702 1.00 37.52 294 PRO I C 1
ATOM 16610 O O . PRO G 1 294 ? 104.389 286.533 139.701 1.00 39.42 294 PRO I O 1
ATOM 16614 N N . THR G 1 295 ? 104.690 288.564 140.624 1.00 35.12 295 THR I N 1
ATOM 16615 C CA . THR G 1 295 ? 103.606 288.360 141.579 1.00 34.16 295 THR I CA 1
ATOM 16616 C C . THR G 1 295 ? 102.241 288.541 140.926 1.00 36.24 295 THR I C 1
ATOM 16617 O O . THR G 1 295 ? 101.277 287.877 141.318 1.00 38.12 295 THR I O 1
ATOM 16621 N N . ALA G 1 296 ? 102.134 289.433 139.938 1.00 36.76 296 ALA I N 1
ATOM 16622 C CA . ALA G 1 296 ? 100.879 289.584 139.208 1.00 36.92 296 ALA I CA 1
ATOM 16623 C C . ALA G 1 296 ? 100.643 288.423 138.251 1.00 37.55 296 ALA I C 1
ATOM 16624 O O . ALA G 1 296 ? 99.493 288.038 138.012 1.00 36.46 296 ALA I O 1
ATOM 16626 N N . LEU G 1 297 ? 101.731 287.864 137.716 1.00 35.45 297 LEU I N 1
ATOM 16627 C CA . LEU G 1 297 ? 101.612 286.693 136.806 1.00 30.17 297 LEU I CA 1
ATOM 16628 C C . LEU G 1 297 ? 100.939 285.541 137.559 1.00 31.63 297 LEU I C 1
ATOM 16629 O O . LEU G 1 297 ? 100.155 284.805 136.930 1.00 37.94 297 LEU I O 1
ATOM 16634 N N . ALA G 1 298 ? 101.214 285.419 138.860 1.00 31.09 298 ALA I N 1
ATOM 16635 C CA . ALA G 1 298 ? 100.621 284.330 139.672 1.00 31.19 298 ALA I CA 1
ATOM 16636 C C . ALA G 1 298 ? 99.349 284.828 140.367 1.00 34.55 298 ALA I C 1
ATOM 16637 O O . ALA G 1 298 ? 98.583 283.980 140.866 1.00 39.67 298 ALA I O 1
ATOM 16639 N N . THR G 1 299 ? 99.133 286.146 140.396 1.00 35.10 299 THR I N 1
ATOM 16640 C CA . THR G 1 299 ? 97.944 286.722 141.082 1.00 34.40 299 THR I CA 1
ATOM 16641 C C . THR G 1 299 ? 96.667 286.233 140.390 1.00 37.19 299 THR I C 1
ATOM 16642 O O . THR G 1 299 ? 96.647 286.206 139.143 1.00 39.74 299 THR I O 1
ATOM 16646 N N . ALA G 1 300 ? 95.644 285.863 141.169 1.00 45.56 300 ALA I N 1
ATOM 16647 C CA . ALA G 1 300 ? 94.359 285.406 140.590 1.00 42.18 300 ALA I CA 1
ATOM 16648 C C . ALA G 1 300 ? 93.635 286.592 139.942 1.00 45.44 300 ALA I C 1
ATOM 16649 O O . ALA G 1 300 ? 94.065 287.739 140.175 1.00 48.64 300 ALA I O 1
ATOM 16651 N N . ALA G 1 301 ? 92.598 286.318 139.144 1.00 41.03 301 ALA I N 1
ATOM 16652 C CA . ALA G 1 301 ? 91.818 287.386 138.466 1.00 43.67 301 ALA I CA 1
ATOM 16653 C C . ALA G 1 301 ? 92.689 288.085 137.414 1.00 41.37 301 ALA I C 1
ATOM 16654 O O . ALA G 1 301 ? 92.231 289.100 136.857 1.00 45.87 301 ALA I O 1
ATOM 16656 N N . ASN G 1 302 ? 93.891 287.561 137.154 1.00 37.63 302 ASN I N 1
ATOM 16657 C CA . ASN G 1 302 ? 94.764 288.131 136.094 1.00 39.24 302 ASN I CA 1
ATOM 16658 C C . ASN G 1 302 ? 94.747 287.183 134.892 1.00 41.23 302 ASN I C 1
ATOM 16659 O O . ASN G 1 302 ? 95.494 287.437 133.934 1.00 39.47 302 ASN I O 1
ATOM 16664 N N . TRP G 1 303 ? 93.927 286.131 134.954 1.00 40.78 303 TRP I N 1
ATOM 16665 C CA . TRP G 1 303 ? 93.822 285.157 133.837 1.00 33.99 303 TRP I CA 1
ATOM 16666 C C . TRP G 1 303 ? 92.345 284.900 133.526 1.00 33.21 303 TRP I C 1
ATOM 16667 O O . TRP G 1 303 ? 91.583 284.652 134.480 1.00 36.93 303 TRP I O 1
ATOM 16678 N N . ASP G 1 304 ? 91.961 284.963 132.249 1.00 39.24 304 ASP I N 1
ATOM 16679 C CA . ASP G 1 304 ? 90.528 284.808 131.877 1.00 39.31 304 ASP I CA 1
ATOM 16680 C C . ASP G 1 304 ? 90.330 283.506 131.094 1.00 44.29 304 ASP I C 1
ATOM 16681 O O . ASP G 1 304 ? 91.015 283.329 130.068 1.00 45.60 304 ASP I O 1
ATOM 16686 N N . LYS G 1 305 ? 89.440 282.632 131.574 1.00 44.36 305 LYS I N 1
ATOM 16687 C CA . LYS G 1 305 ? 89.139 281.357 130.867 1.00 37.02 305 LYS I CA 1
ATOM 16688 C C . LYS G 1 305 ? 88.480 281.681 129.523 1.00 41.87 305 LYS I C 1
ATOM 16689 O O . LYS G 1 305 ? 87.483 282.429 129.523 1.00 45.80 305 LYS I O 1
ATOM 16695 N N . ILE G 1 306 ? 89.021 281.145 128.424 1.00 40.99 306 ILE I N 1
ATOM 16696 C CA . ILE G 1 306 ? 88.478 281.461 127.070 1.00 44.12 306 ILE I CA 1
ATOM 16697 C C . ILE G 1 306 ? 87.790 280.215 126.502 1.00 45.35 306 ILE I C 1
ATOM 16698 O O . ILE G 1 306 ? 86.545 280.166 126.537 1.00 46.10 306 ILE I O 1
ATOM 16703 N N . SER G 1 307 ? 88.571 279.252 126.004 1.00 42.41 307 SER I N 1
ATOM 16704 C CA . SER G 1 307 ? 87.997 278.020 125.399 1.00 39.24 307 SER I CA 1
ATOM 16705 C C . SER G 1 307 ? 86.796 277.547 126.223 1.00 43.76 307 SER I C 1
ATOM 16706 O O . SER G 1 307 ? 86.999 277.161 127.387 1.00 47.94 307 SER I O 1
ATOM 16709 N N . THR G 1 308 ? 85.596 277.567 125.634 1.00 43.52 308 THR I N 1
ATOM 16710 C CA . THR G 1 308 ? 84.368 277.188 126.384 1.00 46.91 308 THR I CA 1
ATOM 16711 C C . THR G 1 308 ? 84.615 275.865 127.118 1.00 45.99 308 THR I C 1
ATOM 16712 O O . THR G 1 308 ? 84.218 275.762 128.294 1.00 47.94 308 THR I O 1
ATOM 16716 N N . SER G 1 309 ? 85.252 274.900 126.446 1.00 41.80 309 SER I N 1
ATOM 16717 C CA . SER G 1 309 ? 85.541 273.583 127.073 1.00 43.57 309 SER I CA 1
ATOM 16718 C C . SER G 1 309 ? 86.913 273.618 127.753 1.00 44.08 309 SER I C 1
ATOM 16719 O O . SER G 1 309 ? 87.872 274.103 127.124 1.00 45.96 309 SER I O 1
ATOM 16722 N N . ILE G 1 310 ? 86.995 273.124 128.992 1.00 40.11 310 ILE I N 1
ATOM 16723 C CA . ILE G 1 310 ? 88.303 273.065 129.712 1.00 39.85 310 ILE I CA 1
ATOM 16724 C C . ILE G 1 310 ? 89.226 272.113 128.945 1.00 41.01 310 ILE I C 1
ATOM 16725 O O . ILE G 1 310 ? 90.458 272.276 129.041 1.00 41.69 310 ILE I O 1
ATOM 16730 N N . LYS G 1 311 ? 88.645 271.155 128.217 1.00 42.85 311 LYS I N 1
ATOM 16731 C CA . LYS G 1 311 ? 89.452 270.182 127.435 1.00 42.98 311 LYS I CA 1
ATOM 16732 C C . LYS G 1 311 ? 90.174 270.935 126.318 1.00 43.51 311 LYS I C 1
ATOM 16733 O O . LYS G 1 311 ? 91.290 270.519 125.948 1.00 44.02 311 LYS I O 1
ATOM 16739 N N . ASP G 1 312 ? 89.569 272.019 125.822 1.00 45.59 312 ASP I N 1
ATOM 16740 C CA . ASP G 1 312 ? 90.205 272.835 124.753 1.00 48.52 312 ASP I CA 1
ATOM 16741 C C . ASP G 1 312 ? 91.425 273.560 125.334 1.00 48.21 312 ASP I C 1
ATOM 16742 O O . ASP G 1 312 ? 92.455 273.628 124.635 1.00 46.39 312 ASP I O 1
ATOM 16747 N N . THR G 1 313 ? 91.311 274.071 126.565 1.00 43.70 313 THR I N 1
ATOM 16748 C CA . THR G 1 313 ? 92.462 274.747 127.225 1.00 40.73 313 THR I CA 1
ATOM 16749 C C . THR G 1 313 ? 93.562 273.716 127.483 1.00 36.53 313 THR I C 1
ATOM 16750 O O . THR G 1 313 ? 93.221 272.552 127.772 1.00 41.18 313 THR I O 1
ATOM 16754 N N . GLY G 1 314 ? 94.830 274.126 127.386 1.00 35.84 314 GLY I N 1
ATOM 16755 C CA . GLY G 1 314 ? 95.951 273.180 127.562 1.00 38.33 314 GLY I CA 1
ATOM 16756 C C . GLY G 1 314 ? 96.600 273.307 128.927 1.00 33.80 314 GLY I C 1
ATOM 16757 O O . GLY G 1 314 ? 97.030 274.426 129.270 1.00 37.32 314 GLY I O 1
ATOM 16758 N N . GLY G 1 315 ? 96.674 272.203 129.679 1.00 29.08 315 GLY I N 1
ATOM 16759 C CA . GLY G 1 315 ? 97.342 272.216 130.995 1.00 26.85 315 GLY I CA 1
ATOM 16760 C C . GLY G 1 315 ? 96.363 272.092 132.150 1.00 25.87 315 GLY I C 1
ATOM 16761 O O . GLY G 1 315 ? 95.234 272.603 132.019 1.00 30.35 315 GLY I O 1
ATOM 16762 N N . VAL G 1 316 ? 96.781 271.444 133.243 1.00 31.68 316 VAL I N 1
ATOM 16763 C CA . VAL G 1 316 ? 95.914 271.290 134.451 1.00 26.63 316 VAL I CA 1
ATOM 16764 C C . VAL G 1 316 ? 96.820 271.222 135.687 1.00 29.87 316 VAL I C 1
ATOM 16765 O O . VAL G 1 316 ? 97.841 270.521 135.623 1.00 36.97 316 VAL I O 1
ATOM 16769 N N . VAL G 1 317 ? 96.487 271.968 136.745 1.00 30.53 317 VAL I N 1
ATOM 16770 C CA . VAL G 1 317 ? 97.370 272.017 137.951 1.00 35.85 317 VAL I CA 1
ATOM 16771 C C . VAL G 1 317 ? 96.890 270.984 138.977 1.00 32.57 317 VAL I C 1
ATOM 16772 O O . VAL G 1 317 ? 95.667 270.873 139.178 1.00 38.52 317 VAL I O 1
ATOM 16776 N N . LEU G 1 318 ? 97.826 270.247 139.583 1.00 27.06 318 LEU I N 1
ATOM 16777 C CA . LEU G 1 318 ? 97.474 269.221 140.600 1.00 27.35 318 LEU I CA 1
ATOM 16778 C C . LEU G 1 318 ? 98.192 269.570 141.907 1.00 31.11 318 LEU I C 1
ATOM 16779 O O . LEU G 1 318 ? 99.381 269.219 142.034 1.00 37.75 318 LEU I O 1
ATOM 16784 N N . VAL G 1 319 ? 97.500 270.240 142.834 1.00 34.80 319 VAL I N 1
ATOM 16785 C CA . VAL G 1 319 ? 98.157 270.682 144.102 1.00 39.72 319 VAL I CA 1
ATOM 16786 C C . VAL G 1 319 ? 98.328 269.468 145.024 1.00 38.25 319 VAL I C 1
ATOM 16787 O O . VAL G 1 319 ? 97.307 268.850 145.388 1.00 46.31 319 VAL I O 1
ATOM 16791 N N . THR G 1 320 ? 99.578 269.131 145.356 1.00 40.48 320 THR I N 1
ATOM 16792 C CA . THR G 1 320 ? 99.863 267.972 146.241 1.00 43.56 320 THR I CA 1
ATOM 16793 C C . THR G 1 320 ? 100.819 268.422 147.349 1.00 42.29 320 THR I C 1
ATOM 16794 O O . THR G 1 320 ? 101.977 268.745 147.026 1.00 48.91 320 THR I O 1
ATOM 16798 N N . LYS G 1 321 ? 100.350 268.444 148.600 1.00 48.31 321 LYS I N 1
ATOM 16799 C CA . LYS G 1 321 ? 101.195 268.922 149.728 1.00 55.64 321 LYS I CA 1
ATOM 16800 C C . LYS G 1 321 ? 102.590 268.290 149.632 1.00 59.72 321 LYS I C 1
ATOM 16801 O O . LYS G 1 321 ? 102.686 267.072 149.494 1.00 58.60 321 LYS I O 1
#

Radius of gyration: 56.24 Å; Cα contacts (8 Å, |Δi|>4): 5192; chains: 7; bounding box: 188×151×117 Å

Sequence (2240 aa):
ALSDLQVFNDWAYKTMSEVLDQQVELFNGATRGAIILRSAGNTGDLSEAAFWAKIQGLVRPRDPYSNADVAAKDLRQLVDNTIKVASGTPPINIPPSMLRWIQKNPQEAGAVIGQQLAGDTMQDMLNNGLAAGKAAFTAGGAVHDISAAGTGLMTQRAFNAAQRIFGDRSTDIQVWVSHSSPLFDLYDNALANAEQLYVFGTVNVRADAFGRPIIITDSPALVSGAAETLRHSTLGLTTGAILIEQNQDFDSTVVDGTGKQNITRQYQAEWSYNLGVNGYAYDIATGGKAPNPTALATAANWDKISTSIKDTGGVVLVTKALSDLQVFNDWAYKTMSEVLDQQVELFNGATRGAIILRSAGNTGDLSEAAFWAKIQGLVRPRDPYSNADVAAKDLRQLVDNTIKVASGTPPINIPPSMLRWIQKNPQEAGAVIGQQLAGDTMQDMLNNGLAAGKAAFTAGGAVHDISAAGTGLMTQRAFNAAQRIFGDRSTDIQVWVSHSSPLFDLYDNALANAEQLYVFGTVNVRADAFGRPIIITDSPALVSGAAETLRHSTLGLTTGAILIEQNQDFDSTVVDGTGKQNITRQYQAEWSYNLGVNGYAYDIATGGKAPNPTALATAANWDKISTSIKDTGGVVLVTKALSDLQVFNDWAYKTMSEVLDQQVELFNGATRGAIILRSAGNTGDLSEAAFWAKIQGLVRPRDPYSNADVAAKDLRQLVDNTIKVASGTPPINIPPSMLRWIQKNPQEAGAVIGQQLAGDTMQDMLNNGLAAGKAAFTAGGAVHDISAAGTGLMTQRAFNAAQRIFGDRSTDIQVWVSHSSPLFDLYDNALANAEQLYVFGTVNVRADAFGRPIIITDSPALVSGAAETLRHSTLGLTTGAILIEQNQDFDSTVVDGTGKQNITRQYQAEWSYNLGVNGYAYDIATGGKAPNPTALATAANWDKISTSIKDTGGVVLVTKALSDLQVFNDWAYKTMSEVLDQQVELFNGATRGAIILRSAGNTGDLSEAAFWAKIQGLVRPRDPYSNADVAAKDLRQLVDNTIKVASGTPPINIPPSMLRWIQKNPQEAGAVIGQQLAGDTMQDMLNNGLAAGKAAFTAGGAVHDISAAGTGLMTQRAFNAAQRIFGDRSTDIQVWVSHSSPLFDLYDNALANAEQLYVFGTVNVRADAFGRPIIITDSPALVSGAAETLRHSTLGLTTGAILIEQNQDFDSTVVDGTGKQNITRQYQAEWSYNLGVNGYAYDIATGGKAPNPTALATAANWDKISTSIKDTGGVVLVTKALSDLQVFNDWAYKTMSEVLDQQVELFNGATRGAIILRSAGNTGDLSEAAFWAKIQGLVRPRDPYSNADVAAKDLRQLVDNTIKVASGTPPINIPPSMLRWIQKNPQEAGAVIGQQLAGDTMQDMLNNGLAAGKAAFTAGGAVHDISAAGTGLMTQRAFNAAQRIFGDRSTDIQVWVSHSSPLFDLYDNALANAEQLYVFGTVNVRADAFGRPIIITDSPALVSGAAETLRHSTLGLTTGAILIEQNQDFDSTVVDGTGKQNITRQYQAEWSYNLGVNGYAYDIATGGKAPNPTALATAANWDKISTSIKDTGGVVLVTKALSDLQVFNDWAYKTMSEVLDQQVELFNGATRGAIILRSAGNTGDLSEAAFWAKIQGLVRPRDPYSNADVAAKDLRQLVDNTIKVASGTPPINIPPSMLRWIQKNPQEAGAVIGQQLAGDTMQDMLNNGLAAGKAAFTAGGAVHDISAAGTGLMTQRAFNAAQRIFGDRSTDIQVWVSHSSPLFDLYDNALANAEQLYVFGTVNVRADAFGRPIIITDSPALVSGAAETLRHSTLGLTTGAILIEQNQDFDSTVVDGTGKQNITRQYQAEWSYNLGVNGYAYDIATGGKAPNPTALATAANWDKISTSIKDTGGVVLVTKALSDLQVFNDWAYKTMSEVLDQQVELFNGATRGAIILRSAGNTGDLSEAAFWAKIQGLVRPRDPYSNADVAAKDLRQLVDNTIKVASGTPPINIPPSMLRWIQKNPQEAGAVIGQQLAGDTMQDMLNNGLAAGKAAFTAGGAVHDISAAGTGLMTQRAFNAAQRIFGDRSTDIQVWVSHSSPLFDLYDNALANAEQLYVFGTVNVRADAFGRPIIITDSPALVSGAAETLRHSTLGLTTGAILIEQNQDFDSTVVDGTGKQNITRQYQAEWSYNLGVNGYAYDIATGGKAPNPTALATAANWDKISTSIKDTGGVVLVTK

B-factor: mean 33.5, std 13.63, range [0.35, 92.18]